Protein AF-0000000080323768 (afdb_homodimer)

Sequence (1724 aa):
MTQKLRVTGQRESIFNNEVVSRFELYNSLFLTLPFYKIKDTGTLLPLFIKHCEDGVKNLKTPAEIIKTFFDRYTQTTDPKDIIDLLFRFIQYIERQVVLFDAVEDASFTKLNTTEDHSSLISMLKKSEFNAELHEKIEQLIKDFSLRLVLTAHPTQFYPGSVLSIINDLTSAIKINDIVTINQLLQQLGKTPFFNKKSPTPVDEALSLSWYLENVFYFAAAKIQSEIDSSLEEFNIPSKKAIELGFWPGGDRDGNPNVHAQDTIQVSKMLRQILFRCYYRDFRKLKRRITFRGVEETVYKVQDVLYKNAFDTNIEPENISAFLIENLNQIKNTLIEFHDGLFADLVDDLLRKIELFGSHFASLDIRQDSRVLRDVHAYCRQFKPIISLFPEDYDELSEEEKIQQLSFKTAKVNYSGDADPLTQDTLQTIAEIRQIQQQNGELACHRYIISNCQQASDVLQLMELFLWNGWDEKQLSIDFVPLFETVNDLAGASQIMERLYTHPFYRKHLESRGNKQDIMLGFSDSTKDGGYLMANWSIFNAKVALTATSVAHNIQLAFFDGRGGPPSRGGGKTHRFYASMGKEIANKNIQLTIQGQTISSQYGSVDSAEFNIEQLINAGISSGLKERHNILLDSPHKDILNVMAEDSFNAFVALRKHPLFLNYLERFSPLSLLSKITISSRPVKRSSGEKLRLEDLRAISFVTAWGQLKQNIPGFYGIGTALKNQEASGNWEKIRQTYQESGYFKTIIDNGMMSMSKTDFSITAHFANDPEFGDFWKMLRDEYERSKEMLLKLAGHTTLMENYPVEKRSIAVREKIVLPLVLIQHFALEKLQQQLTDQEHQSYEKLAIRTVYGIVNAGRNSAMTQKLRVTGQRESIFNNEVVSRFELYNSLFLTLPFYKIKDTGTLLPLFIKHCEDGVKNLKTPAEIIKTFFDRYTQTTDPKDIIDLLFRFIQYIERQVVLFDAVEDASFTKLNTTEDHSSLISMLKKSEFNAELHEKIEQLIKDFSLRLVLTAHPTQFYPGSVLSIINDLTSAIKINDIVTINQLLQQLGKTPFFNKKSPTPVDEALSLSWYLENVFYFAAAKIQSEIDSSLEEFNIPSKKAIELGFWPGGDRDGNPNVHAQDTIQVSKMLRQILFRCYYRDFRKLKRRITFRGVEETVYKVQDVLYKNAFDTNIEPENISAFLIENLNQIKNTLIEFHDGLFADLVDDLLRKIELFGSHFASLDIRQDSRVLRDVHAYCRQFKPIISLFPEDYDELSEEEKIQQLSFKTAKVNYSGDADPLTQDTLQTIAEIRQIQQQNGELACHRYIISNCQQASDVLQLMELFLWNGWDEKQLSIDFVPLFETVNDLAGASQIMERLYTHPFYRKHLESRGNKQDIMLGFSDSTKDGGYLMANWSIFNAKVALTATSVAHNIQLAFFDGRGGPPSRGGGKTHRFYASMGKEIANKNIQLTIQGQTISSQYGSVDSAEFNIEQLINAGISSGLKERHNILLDSPHKDILNVMAEDSFNAFVALRKHPLFLNYLERFSPLSLLSKITISSRPVKRSSGEKLRLEDLRAISFVTAWGQLKQNIPGFYGIGTALKNQEASGNWEKIRQTYQESGYFKTIIDNGMMSMSKTDFSITAHFANDPEFGDFWKMLRDEYERSKEMLLKLAGHTTLMENYPVEKRSIAVREKIVLPLVLIQHFALEKLQQQLTDQEHQSYEKLAIRTVYGIVNAGRNSA

Structure (mmCIF, N/CA/C/O backbone):
data_AF-0000000080323768-model_v1
#
loop_
_entity.id
_entity.type
_entity.pdbx_description
1 polymer 'Phosphoenolpyruvate carboxylase'
#
loop_
_atom_site.group_PDB
_atom_site.id
_atom_site.type_symbol
_atom_site.label_atom_id
_atom_site.label_alt_id
_atom_site.label_comp_id
_atom_site.label_asym_id
_atom_site.label_entity_id
_atom_site.label_seq_id
_atom_site.pdbx_PDB_ins_code
_atom_site.Cartn_x
_atom_site.Cartn_y
_atom_site.Cartn_z
_atom_site.occupancy
_atom_site.B_iso_or_equiv
_atom_site.auth_seq_id
_atom_site.auth_comp_id
_atom_site.auth_asym_id
_atom_site.auth_atom_id
_atom_site.pdbx_PDB_model_num
ATOM 1 N N . MET A 1 1 ? -2.48 18.891 48.938 1 35.31 1 MET A N 1
ATOM 2 C CA . MET A 1 1 ? -1.128 19.312 48.562 1 35.31 1 MET A CA 1
ATOM 3 C C . MET A 1 1 ? -0.225 18.094 48.375 1 35.31 1 MET A C 1
ATOM 5 O O . MET A 1 1 ? 0.538 18.047 47.406 1 35.31 1 MET A O 1
ATOM 9 N N . THR A 1 2 ? -0.483 17.188 49.281 1 42.91 2 THR A N 1
ATOM 10 C CA . THR A 1 2 ? 0.407 16.031 49.344 1 42.91 2 THR A CA 1
ATOM 11 C C . THR A 1 2 ? 0.094 15.078 48.188 1 42.91 2 THR A C 1
ATOM 13 O O . THR A 1 2 ? 1.005 14.523 47.562 1 42.91 2 THR A O 1
ATOM 16 N N . GLN A 1 3 ? -1.241 14.969 48.031 1 42.19 3 GLN A N 1
ATOM 17 C CA . GLN A 1 3 ? -1.596 14.016 46.969 1 42.19 3 GLN A CA 1
ATOM 18 C C . GLN A 1 3 ? -1.228 14.547 45.594 1 42.19 3 GLN A C 1
ATOM 20 O O . GLN A 1 3 ? -0.751 13.789 44.75 1 42.19 3 GLN A O 1
ATOM 25 N N . LYS A 1 4 ? -1.303 15.766 45.406 1 47.12 4 LYS A N 1
ATOM 26 C CA . LYS A 1 4 ? -0.96 16.453 44.188 1 47.12 4 LYS A CA 1
ATOM 27 C C . LYS A 1 4 ? 0.548 16.438 43.938 1 47.12 4 LYS A C 1
ATOM 29 O O . LYS A 1 4 ? 1.003 16.312 42.812 1 47.12 4 LYS A O 1
ATOM 34 N N . LEU A 1 5 ? 1.156 16.516 45.031 1 45.16 5 LEU A N 1
ATOM 35 C CA . LEU A 1 5 ? 2.613 16.484 44.969 1 45.16 5 LEU A CA 1
ATOM 36 C C . LEU A 1 5 ? 3.109 15.102 44.562 1 45.16 5 LEU A C 1
ATOM 38 O O . LEU A 1 5 ? 4.105 14.984 43.844 1 45.16 5 LEU A O 1
ATOM 42 N N . ARG A 1 6 ? 2.398 14.125 45.125 1 49.22 6 ARG A N 1
ATOM 43 C CA . ARG A 1 6 ? 2.766 12.75 44.812 1 49.22 6 ARG A CA 1
ATOM 44 C C . ARG A 1 6 ? 2.506 12.43 43.344 1 49.22 6 ARG A C 1
ATOM 46 O O . ARG A 1 6 ? 3.324 11.781 42.688 1 49.22 6 ARG A O 1
ATOM 53 N N . VAL A 1 7 ? 1.399 12.922 42.844 1 54.91 7 VAL A N 1
ATOM 54 C CA . VAL A 1 7 ? 1.046 12.664 41.438 1 54.91 7 VAL A CA 1
ATOM 55 C C . VAL A 1 7 ? 2.02 13.391 40.531 1 54.91 7 VAL A C 1
ATOM 57 O O . VAL A 1 7 ? 2.455 12.836 39.5 1 54.91 7 VAL A O 1
ATOM 60 N N . THR A 1 8 ? 2.402 14.477 40.969 1 61 8 THR A N 1
ATOM 61 C CA . THR A 1 8 ? 3.359 15.266 40.219 1 61 8 THR A CA 1
ATOM 62 C C . THR A 1 8 ? 4.727 14.594 40.188 1 61 8 THR A C 1
ATOM 64 O O . THR A 1 8 ? 5.406 14.586 39.156 1 61 8 THR A O 1
ATOM 67 N N . GLY A 1 9 ? 5.008 14.039 41.281 1 66.75 9 GLY A N 1
ATOM 68 C CA . GLY A 1 9 ? 6.277 13.344 41.375 1 66.75 9 GLY A CA 1
ATOM 69 C C . GLY A 1 9 ? 6.336 12.078 40.562 1 66.75 9 GLY A C 1
ATOM 70 O O . GLY A 1 9 ? 7.359 11.789 39.938 1 66.75 9 GLY A O 1
ATOM 71 N N . GLN A 1 10 ? 5.199 11.445 40.531 1 75.56 10 GLN A N 1
ATOM 72 C CA . GLN A 1 10 ? 5.133 10.203 39.75 1 75.56 10 GLN A CA 1
ATOM 73 C C . GLN A 1 10 ? 5.23 10.484 38.25 1 75.56 10 GLN A C 1
ATOM 75 O O . GLN A 1 10 ? 5.902 9.75 37.531 1 75.56 10 GLN A O 1
ATOM 80 N N . ARG A 1 11 ? 4.602 11.539 37.781 1 80.31 11 ARG A N 1
ATOM 81 C CA . ARG A 1 11 ? 4.648 11.891 36.375 1 80.31 11 ARG A CA 1
ATOM 82 C C . ARG A 1 11 ? 6.051 12.336 35.969 1 80.31 11 ARG A C 1
ATOM 84 O O . ARG A 1 11 ? 6.508 12.039 34.875 1 80.31 11 ARG A O 1
ATOM 91 N N . GLU A 1 12 ? 6.629 13.039 36.875 1 84.56 12 GLU A N 1
ATOM 92 C CA . GLU A 1 12 ? 7.996 13.477 36.594 1 84.56 12 GLU A CA 1
ATOM 93 C C . GLU A 1 12 ? 8.953 12.289 36.5 1 84.56 12 GLU A C 1
ATOM 95 O O . GLU A 1 12 ? 9.875 12.289 35.688 1 84.56 12 GLU A O 1
ATOM 100 N N . SER A 1 13 ? 8.664 11.352 37.344 1 84 13 SER A N 1
ATOM 101 C CA . SER A 1 13 ? 9.5 10.164 37.312 1 84 13 SER A CA 1
ATOM 102 C C . SER A 1 13 ? 9.312 9.375 36.031 1 84 13 SER A C 1
ATOM 104 O O . SER A 1 13 ? 10.281 8.867 35.469 1 84 13 SER A O 1
ATOM 106 N N . ILE A 1 14 ? 8.125 9.289 35.625 1 84.56 14 ILE A N 1
ATOM 107 C CA . ILE A 1 14 ? 7.84 8.594 34.375 1 84.56 14 ILE A CA 1
ATOM 108 C C . ILE A 1 14 ? 8.508 9.328 33.219 1 84.56 14 ILE A C 1
ATOM 110 O O . ILE A 1 14 ? 9.094 8.703 32.344 1 84.56 14 ILE A O 1
ATOM 114 N N . PHE A 1 15 ? 8.461 10.586 33.25 1 88.81 15 PHE A N 1
ATOM 115 C CA . PHE A 1 15 ? 9.094 11.391 32.219 1 88.81 15 PHE A CA 1
ATOM 116 C C . PHE A 1 15 ? 10.602 11.18 32.188 1 88.81 15 PHE A C 1
ATOM 118 O O . PHE A 1 15 ? 11.211 11.039 31.141 1 88.81 15 PHE A O 1
ATOM 125 N N . ASN A 1 16 ? 11.148 11.125 33.344 1 88.5 16 ASN A N 1
ATOM 126 C CA . ASN A 1 16 ? 12.594 10.938 33.438 1 88.5 16 ASN A CA 1
ATOM 127 C C . ASN A 1 16 ? 13.016 9.57 32.906 1 88.5 16 ASN A C 1
ATOM 129 O O . ASN A 1 16 ? 14.008 9.453 32.188 1 88.5 16 ASN A O 1
ATOM 133 N N . ASN A 1 17 ? 12.227 8.648 33.188 1 86 17 ASN A N 1
ATOM 134 C CA . ASN A 1 17 ? 12.57 7.289 32.781 1 86 17 ASN A CA 1
ATOM 135 C C . ASN A 1 17 ? 12.242 7.043 31.312 1 86 17 ASN A C 1
ATOM 137 O O . ASN A 1 17 ? 13.031 6.445 30.578 1 86 17 ASN A O 1
ATOM 141 N N . GLU A 1 18 ? 11.125 7.551 30.938 1 87.81 18 GLU A N 1
ATOM 142 C CA . GLU A 1 18 ? 10.609 7.195 29.625 1 87.81 18 GLU A CA 1
ATOM 143 C C . GLU A 1 18 ? 11.133 8.148 28.547 1 87.81 18 GLU A C 1
ATOM 145 O O . GLU A 1 18 ? 11.172 7.801 27.375 1 87.81 18 GLU A O 1
ATOM 150 N N . VAL A 1 19 ? 11.578 9.289 28.953 1 90.5 19 VAL A N 1
ATOM 151 C CA . VAL A 1 19 ? 11.969 10.266 27.938 1 90.5 19 VAL A CA 1
ATOM 152 C C . VAL A 1 19 ? 13.438 10.633 28.109 1 90.5 19 VAL A C 1
ATOM 154 O O . VAL A 1 19 ? 14.258 10.359 27.234 1 90.5 19 VAL A O 1
ATOM 157 N N . VAL A 1 20 ? 13.82 11.109 29.297 1 90.75 20 VAL A N 1
ATOM 158 C CA . VAL A 1 20 ? 15.164 11.641 29.5 1 90.75 20 VAL A CA 1
ATOM 159 C C . VAL A 1 20 ? 16.188 10.508 29.406 1 90.75 20 VAL A C 1
ATOM 161 O O . VAL A 1 20 ? 17.156 10.602 28.656 1 90.75 20 VAL A O 1
ATOM 164 N N . SER A 1 21 ? 15.922 9.445 30.047 1 88.94 21 SER A N 1
ATOM 165 C CA . SER A 1 21 ? 16.859 8.328 30.047 1 88.94 21 SER A CA 1
ATOM 166 C C . SER A 1 21 ? 16.969 7.699 28.656 1 88.94 21 SER A C 1
ATOM 168 O O . SER A 1 21 ? 18.062 7.359 28.203 1 88.94 21 SER A O 1
ATOM 170 N N . ARG A 1 22 ? 15.883 7.48 28.094 1 90.62 22 ARG A N 1
ATOM 171 C CA . ARG A 1 22 ? 15.891 6.895 26.75 1 90.62 22 ARG A CA 1
ATOM 172 C C . ARG A 1 22 ? 16.578 7.816 25.75 1 90.62 22 ARG A C 1
ATOM 174 O O . ARG A 1 22 ? 17.297 7.352 24.875 1 90.62 22 ARG A O 1
ATOM 181 N N . PHE A 1 23 ? 16.328 9.109 25.922 1 92.06 23 PHE A N 1
ATOM 182 C CA . PHE A 1 23 ? 17 10.07 25.062 1 92.06 23 PHE A CA 1
ATOM 183 C C . PHE A 1 23 ? 18.516 9.992 25.234 1 92.06 23 PHE A C 1
ATOM 185 O O . PHE A 1 23 ? 19.25 9.969 24.25 1 92.06 23 PHE A O 1
ATOM 192 N N . GLU A 1 24 ? 18.953 9.93 26.438 1 90.38 24 GLU A N 1
ATOM 193 C CA . GLU A 1 24 ? 20.391 9.875 26.703 1 90.38 24 GLU A CA 1
ATOM 194 C C . GLU A 1 24 ? 21 8.609 26.109 1 90.38 24 GLU A C 1
ATOM 196 O O . GLU A 1 24 ? 22.109 8.656 25.562 1 90.38 24 GLU A O 1
ATOM 201 N N . LEU A 1 25 ? 20.266 7.574 26.172 1 88.25 25 LEU A N 1
ATOM 202 C CA . LEU A 1 25 ? 20.75 6.309 25.625 1 88.25 25 LEU A CA 1
ATOM 203 C C . LEU A 1 25 ? 20.906 6.395 24.109 1 88.25 25 LEU A C 1
ATOM 205 O O . LEU A 1 25 ? 21.969 6.07 23.562 1 88.25 25 LEU A O 1
ATOM 209 N N . TYR A 1 26 ? 19.859 6.812 23.453 1 89.56 26 TYR A N 1
ATOM 210 C CA . TYR A 1 26 ? 19.891 6.852 22 1 89.56 26 TYR A CA 1
ATOM 211 C C . TYR A 1 26 ? 20.781 7.973 21.5 1 89.56 26 TYR A C 1
ATOM 213 O O . TYR A 1 26 ? 21.375 7.875 20.422 1 89.56 26 TYR A O 1
ATOM 221 N N . ASN A 1 27 ? 20.891 9.047 22.328 1 89.25 27 ASN A N 1
ATOM 222 C CA . ASN A 1 27 ? 21.797 10.133 21.984 1 89.25 27 ASN A CA 1
ATOM 223 C C . ASN A 1 27 ? 23.25 9.664 21.984 1 89.25 27 ASN A C 1
ATOM 225 O O . ASN A 1 27 ? 24.047 10.109 21.172 1 89.25 27 ASN A O 1
ATOM 229 N N . SER A 1 28 ? 23.562 8.828 22.859 1 85.38 28 SER A N 1
ATOM 230 C CA . SER A 1 28 ? 24.906 8.258 22.906 1 85.38 28 SER A CA 1
ATOM 231 C C . SER A 1 28 ? 25.203 7.438 21.656 1 85.38 28 SER A C 1
ATOM 233 O O . SER A 1 28 ? 26.312 7.484 21.141 1 85.38 28 SER A O 1
ATOM 235 N N . LEU A 1 29 ? 24.234 6.77 21.281 1 81.31 29 LEU A N 1
ATOM 236 C CA . LEU A 1 29 ? 24.375 5.988 20.062 1 81.31 29 LEU A CA 1
ATOM 237 C C . LEU A 1 29 ? 24.562 6.902 18.859 1 81.31 29 LEU A C 1
ATOM 239 O O . LEU A 1 29 ? 25.406 6.621 17.984 1 81.31 29 LEU A O 1
ATOM 243 N N . PHE A 1 30 ? 23.906 7.977 18.906 1 82 30 PHE A N 1
ATOM 244 C CA . PHE A 1 30 ? 23.953 8.914 17.781 1 82 30 PHE A CA 1
ATOM 245 C C . PHE A 1 30 ? 25.312 9.602 17.703 1 82 30 PHE A C 1
ATOM 247 O O . PHE A 1 30 ? 25.828 9.805 16.609 1 82 30 PHE A O 1
ATOM 254 N N . LEU A 1 31 ? 25.875 9.875 18.766 1 81.12 31 LEU A N 1
ATOM 255 C CA . LEU A 1 31 ? 27.125 10.625 18.828 1 81.12 31 LEU A CA 1
ATOM 256 C C . LEU A 1 31 ? 28.297 9.758 18.359 1 81.12 31 LEU A C 1
ATOM 258 O O . LEU A 1 31 ? 29.344 10.281 18.016 1 81.12 31 LEU A O 1
ATOM 262 N N . THR A 1 32 ? 28 8.461 18.266 1 75.75 32 THR A N 1
ATOM 263 C CA . THR A 1 32 ? 29.062 7.559 17.859 1 75.75 32 THR A CA 1
ATOM 264 C C . THR A 1 32 ? 29.016 7.324 16.344 1 75.75 32 THR A C 1
ATOM 266 O O . THR A 1 32 ? 29.906 6.68 15.781 1 75.75 32 THR A O 1
ATOM 269 N N . LEU A 1 33 ? 28.031 7.875 15.719 1 70.75 33 LEU A N 1
ATOM 270 C CA . LEU A 1 33 ? 27.859 7.602 14.297 1 70.75 33 LEU A CA 1
ATOM 271 C C . LEU A 1 33 ? 28.828 8.43 13.461 1 70.75 33 LEU A C 1
ATOM 273 O O . LEU A 1 33 ? 29.047 9.609 13.75 1 70.75 33 LEU A O 1
ATOM 277 N N . PRO A 1 34 ? 29.438 7.695 12.539 1 63.38 34 PRO A N 1
ATOM 278 C CA . PRO A 1 34 ? 30.484 8.359 11.75 1 63.38 34 PRO A CA 1
ATOM 279 C C . PRO A 1 34 ? 29.922 9.234 10.633 1 63.38 34 PRO A C 1
ATOM 281 O O . PRO A 1 34 ? 29.906 8.82 9.469 1 63.38 34 PRO A O 1
ATOM 284 N N . PHE A 1 35 ? 29.156 10.195 10.945 1 57.56 35 PHE A N 1
ATOM 285 C CA . PHE A 1 35 ? 28.5 10.891 9.844 1 57.56 35 PHE A CA 1
ATOM 286 C C . PHE A 1 35 ? 29.531 11.664 9.016 1 57.56 35 PHE A C 1
ATOM 288 O O . PHE A 1 35 ? 29.438 11.711 7.789 1 57.56 35 PHE A O 1
ATOM 295 N N . TYR A 1 36 ? 30.172 12.602 9.656 1 54.88 36 TYR A N 1
ATOM 296 C CA . TYR A 1 36 ? 31.094 13.477 8.938 1 54.88 36 TYR A CA 1
ATOM 297 C C . TYR A 1 36 ? 32.531 13.055 9.195 1 54.88 36 TYR A C 1
ATOM 299 O O . TYR A 1 36 ? 32.812 12.352 10.164 1 54.88 36 TYR A O 1
ATOM 307 N N . LYS A 1 37 ? 33.281 13.18 8.125 1 49.38 37 LYS A N 1
ATOM 308 C CA . LYS A 1 37 ? 34.719 12.875 8.102 1 49.38 37 LYS A CA 1
ATOM 309 C C . LYS A 1 37 ? 35.344 13.172 9.453 1 49.38 37 LYS A C 1
ATOM 311 O O . LYS A 1 37 ? 36.5 12.82 9.68 1 49.38 37 LYS A O 1
ATOM 316 N N . ILE A 1 38 ? 34.812 14.125 10.086 1 46.31 38 ILE A N 1
ATOM 317 C CA . ILE A 1 38 ? 35.625 14.5 11.234 1 46.31 38 ILE A CA 1
ATOM 318 C C . ILE A 1 38 ? 35.219 13.672 12.453 1 46.31 38 ILE A C 1
ATOM 320 O O . ILE A 1 38 ? 34.125 13.828 12.977 1 46.31 38 ILE A O 1
ATOM 324 N N . LYS A 1 39 ? 35.781 12.625 12.812 1 53.78 39 LYS A N 1
ATOM 325 C CA . LYS A 1 39 ? 35.75 11.594 13.844 1 53.78 39 LYS A CA 1
ATOM 326 C C . LYS A 1 39 ? 35.469 12.195 15.219 1 53.78 39 LYS A C 1
ATOM 328 O O . LYS A 1 39 ? 34.844 11.562 16.062 1 53.78 39 LYS A O 1
ATOM 333 N N . ASP A 1 40 ? 35.625 13.602 15.43 1 68.31 40 ASP A N 1
ATOM 334 C CA . ASP A 1 40 ? 35.719 14.023 16.828 1 68.31 40 ASP A CA 1
ATOM 335 C C . ASP A 1 40 ? 34.531 14.914 17.203 1 68.31 40 ASP A C 1
ATOM 337 O O . ASP A 1 40 ? 34.469 15.422 18.328 1 68.31 40 ASP A O 1
ATOM 341 N N . THR A 1 41 ? 33.469 15.047 16.266 1 77 41 THR A N 1
ATOM 342 C CA . THR A 1 41 ? 32.406 15.961 16.609 1 77 41 THR A CA 1
ATOM 343 C C . THR A 1 41 ? 31.531 15.375 17.719 1 77 41 THR A C 1
ATOM 345 O O . THR A 1 41 ? 31.094 16.094 18.625 1 77 41 THR A O 1
ATOM 348 N N . GLY A 1 42 ? 31.359 14.172 17.688 1 78.62 42 GLY A N 1
ATOM 349 C CA . GLY A 1 42 ? 30.547 13.516 18.688 1 78.62 42 GLY A CA 1
ATOM 350 C C . GLY A 1 42 ? 31.141 13.586 20.078 1 78.62 42 GLY A C 1
ATOM 351 O O . GLY A 1 42 ? 30.422 13.609 21.078 1 78.62 42 GLY A O 1
ATOM 352 N N . THR A 1 43 ? 32.438 13.727 20.062 1 81.19 43 THR A N 1
ATOM 353 C CA . THR A 1 43 ? 33.125 13.797 21.344 1 81.19 43 THR A CA 1
ATOM 354 C C . THR A 1 43 ? 33.25 15.242 21.812 1 81.19 43 THR A C 1
ATOM 356 O O . THR A 1 43 ? 33.188 15.523 23 1 81.19 43 THR A O 1
ATOM 359 N N . LEU A 1 44 ? 33.312 16.094 20.875 1 87.88 44 LEU A N 1
ATOM 360 C CA . LEU A 1 44 ? 33.531 17.5 21.203 1 87.88 44 LEU A CA 1
ATOM 361 C C . LEU A 1 44 ? 32.25 18.188 21.578 1 87.88 44 LEU A C 1
ATOM 363 O O . LEU A 1 44 ? 32.25 19.156 22.344 1 87.88 44 LEU A O 1
ATOM 367 N N . LEU A 1 45 ? 31.156 17.719 21.094 1 90 45 LEU A N 1
ATOM 368 C CA . LEU A 1 45 ? 29.891 18.406 21.297 1 90 45 LEU A CA 1
ATOM 369 C C . LEU A 1 45 ? 29.484 18.391 22.766 1 90 45 LEU A C 1
ATOM 371 O O . LEU A 1 45 ? 29.109 19.422 23.312 1 90 45 LEU A O 1
ATOM 375 N N . PRO A 1 46 ? 29.609 17.219 23.453 1 88.5 46 PRO A N 1
ATOM 376 C CA . PRO A 1 46 ? 29.281 17.219 24.875 1 88.5 46 PRO A CA 1
ATOM 377 C C . PRO A 1 46 ? 30.172 18.172 25.688 1 88.5 46 PRO A C 1
ATOM 379 O O . PRO A 1 46 ? 29.703 18.812 26.625 1 88.5 46 PRO A O 1
ATOM 382 N N . LEU A 1 47 ? 31.391 18.266 25.25 1 91.25 47 LEU A N 1
ATOM 383 C CA . LEU A 1 47 ? 32.312 19.188 25.906 1 91.25 47 LEU A CA 1
ATOM 384 C C . LEU A 1 47 ? 31.938 20.625 25.625 1 91.25 47 LEU A C 1
ATOM 386 O O . LEU A 1 47 ? 32.031 21.484 26.516 1 91.25 47 LEU A O 1
ATOM 390 N N . PHE A 1 48 ? 31.562 20.844 24.469 1 93.75 48 PHE A N 1
ATOM 391 C CA . PHE A 1 48 ? 31.141 22.188 24.078 1 93.75 48 PHE A CA 1
ATOM 392 C C . PHE A 1 48 ? 29.891 22.609 24.859 1 93.75 48 PHE A C 1
ATOM 394 O O . PHE A 1 48 ? 29.797 23.75 25.312 1 93.75 48 PHE A O 1
ATOM 401 N N . ILE A 1 49 ? 28.984 21.75 25.031 1 93.5 49 ILE A N 1
ATOM 402 C CA . ILE A 1 49 ? 27.75 22.031 25.766 1 93.5 49 ILE A CA 1
ATOM 403 C C . ILE A 1 49 ? 28.078 22.391 27.203 1 93.5 49 ILE A C 1
ATOM 405 O O . ILE A 1 49 ? 27.547 23.375 27.734 1 93.5 49 ILE A O 1
ATOM 409 N N . LYS A 1 50 ? 28.938 21.609 27.781 1 92.69 50 LYS A N 1
ATOM 410 C CA . LYS A 1 50 ? 29.344 21.891 29.156 1 92.69 50 LYS A CA 1
ATOM 411 C C . LYS A 1 50 ? 30.078 23.219 29.266 1 92.69 50 LYS A C 1
ATOM 413 O O . LYS A 1 50 ? 29.859 23.984 30.203 1 92.69 50 LYS A O 1
ATOM 418 N N . HIS A 1 51 ? 30.891 23.469 28.312 1 94.69 51 HIS A N 1
ATOM 419 C CA . HIS A 1 51 ? 31.625 24.719 28.281 1 94.69 51 HIS A CA 1
ATOM 420 C C . HIS A 1 51 ? 30.672 25.906 28.141 1 94.69 51 HIS A C 1
ATOM 422 O O . HIS A 1 51 ? 30.891 26.953 28.75 1 94.69 51 HIS A O 1
ATOM 428 N N . CYS A 1 52 ? 29.672 25.734 27.359 1 95.56 52 CYS A N 1
ATOM 429 C CA . CYS A 1 52 ? 28.672 26.781 27.172 1 95.56 52 CYS A CA 1
ATOM 430 C C . CYS A 1 52 ? 27.922 27.031 28.484 1 95.56 52 CYS A C 1
ATOM 432 O O . CYS A 1 52 ? 27.719 28.188 28.859 1 95.56 52 CYS A O 1
ATOM 434 N N . GLU A 1 53 ? 27.594 26 29.156 1 93.81 53 GLU A N 1
ATOM 435 C CA . GLU A 1 53 ? 26.875 26.125 30.422 1 93.81 53 GLU A CA 1
ATOM 436 C C . GLU A 1 53 ? 27.703 26.875 31.453 1 93.81 53 GLU A C 1
ATOM 438 O O . GLU A 1 53 ? 27.219 27.797 32.125 1 93.81 53 GLU A O 1
ATOM 443 N N . ASP A 1 54 ? 28.922 26.516 31.516 1 93.56 54 ASP A N 1
ATOM 444 C CA . ASP A 1 54 ? 29.828 27.156 32.469 1 93.56 54 ASP A CA 1
ATOM 445 C C . ASP A 1 54 ? 30.078 28.609 32.094 1 93.56 54 ASP A C 1
ATOM 447 O O . ASP A 1 54 ? 30.172 29.469 32.969 1 93.56 54 ASP A O 1
ATOM 451 N N . GLY A 1 55 ? 30.234 28.797 30.875 1 93.69 55 GLY A N 1
ATOM 452 C CA . GLY A 1 55 ? 30.469 30.156 30.406 1 93.69 55 GLY A CA 1
ATOM 453 C C . GLY A 1 55 ? 29.312 31.094 30.719 1 93.69 55 GLY A C 1
ATOM 454 O O . GLY A 1 55 ? 29.547 32.25 31.125 1 93.69 55 GLY A O 1
ATOM 455 N N . VAL A 1 56 ? 28.141 30.656 30.5 1 92.94 56 VAL A N 1
ATOM 456 C CA . VAL A 1 56 ? 26.953 31.469 30.75 1 92.94 56 VAL A CA 1
ATOM 457 C C . VAL A 1 56 ? 26.812 31.719 32.25 1 92.94 56 VAL A C 1
ATOM 459 O O . VAL A 1 56 ? 26.453 32.812 32.688 1 92.94 56 VAL A O 1
ATOM 462 N N . LYS A 1 57 ? 27.109 30.703 33.031 1 91.25 57 LYS A N 1
ATOM 463 C CA . LYS A 1 57 ? 27.062 30.844 34.469 1 91.25 57 LYS A CA 1
ATOM 464 C C . LYS A 1 57 ? 28.031 31.906 34.969 1 91.25 57 LYS A C 1
ATOM 466 O O . LYS A 1 57 ? 27.75 32.625 35.938 1 91.25 57 LYS A O 1
ATOM 471 N N . ASN A 1 58 ? 29.109 32.031 34.25 1 92 58 ASN A N 1
ATOM 472 C CA . ASN A 1 58 ? 30.156 33 34.625 1 92 58 ASN A CA 1
ATOM 473 C C . ASN A 1 58 ? 29.969 34.312 33.906 1 92 58 ASN A C 1
ATOM 475 O O . ASN A 1 58 ? 30.859 35.156 33.938 1 92 58 ASN A O 1
ATOM 479 N N . LEU A 1 59 ? 28.859 34.5 33.219 1 90.56 59 LEU A N 1
ATOM 480 C CA . LEU A 1 59 ? 28.438 35.719 32.562 1 90.56 59 LEU A CA 1
ATOM 481 C C . LEU A 1 59 ? 29.453 36.156 31.516 1 90.56 59 LEU A C 1
ATOM 483 O O . LEU A 1 59 ? 29.75 37.344 31.391 1 90.56 59 LEU A O 1
ATOM 487 N N . LYS A 1 60 ? 30.031 35.156 30.844 1 91.81 60 LYS A N 1
ATOM 488 C CA . LYS A 1 60 ? 30.922 35.438 29.734 1 91.81 60 LYS A CA 1
ATOM 489 C C . LYS A 1 60 ? 30.156 35.75 28.453 1 91.81 60 LYS A C 1
ATOM 491 O O . LYS A 1 60 ? 29 35.344 28.312 1 91.81 60 LYS A O 1
ATOM 496 N N . THR A 1 61 ? 30.812 36.438 27.562 1 93 61 THR A N 1
ATOM 497 C CA . THR A 1 61 ? 30.172 36.719 26.266 1 93 61 THR A CA 1
ATOM 498 C C . THR A 1 61 ? 30.25 35.5 25.359 1 93 61 THR A C 1
ATOM 500 O O . THR A 1 61 ? 31.141 34.656 25.516 1 93 61 THR A O 1
ATOM 503 N N . PRO A 1 62 ? 29.328 35.375 24.469 1 93.94 62 PRO A N 1
ATOM 504 C CA . PRO A 1 62 ? 29.375 34.281 23.516 1 93.94 62 PRO A CA 1
ATOM 505 C C . PRO A 1 62 ? 30.703 34.188 22.797 1 93.94 62 PRO A C 1
ATOM 507 O O . PRO A 1 62 ? 31.219 33.062 22.594 1 93.94 62 PRO A O 1
ATOM 510 N N . ALA A 1 63 ? 31.25 35.281 22.391 1 92.25 63 ALA A N 1
ATOM 511 C CA . ALA A 1 63 ? 32.531 35.281 21.703 1 92.25 63 ALA A CA 1
ATOM 512 C C . ALA A 1 63 ? 33.656 34.719 22.594 1 92.25 63 ALA A C 1
ATOM 514 O O . ALA A 1 63 ? 34.5 33.938 22.125 1 92.25 63 ALA A O 1
ATOM 515 N N . GLU A 1 64 ? 33.625 35.094 23.828 1 94 64 GLU A N 1
ATOM 516 C CA . GLU A 1 64 ? 34.625 34.594 24.781 1 94 64 GLU A CA 1
ATOM 517 C C . GLU A 1 64 ? 34.469 33.094 25 1 94 64 GLU A C 1
ATOM 519 O O . GLU A 1 64 ? 35.438 32.344 25.062 1 94 64 GLU A O 1
ATOM 524 N N . ILE A 1 65 ? 33.281 32.656 25.125 1 95.19 65 ILE A N 1
ATOM 525 C CA . ILE A 1 65 ? 32.969 31.266 25.359 1 95.19 65 ILE A CA 1
ATOM 526 C C . ILE A 1 65 ? 33.469 30.422 24.188 1 95.19 65 ILE A C 1
ATOM 528 O O . ILE A 1 65 ? 34.156 29.406 24.391 1 95.19 65 ILE A O 1
ATOM 532 N N . ILE A 1 66 ? 33.156 30.844 22.969 1 94.38 66 ILE A N 1
ATOM 533 C CA . ILE A 1 66 ? 33.531 30.094 21.766 1 94.38 66 ILE A CA 1
ATOM 534 C C . ILE A 1 66 ? 35.031 30.141 21.578 1 94.38 66 ILE A C 1
ATOM 536 O O . ILE A 1 66 ? 35.656 29.109 21.297 1 94.38 66 ILE A O 1
ATOM 540 N N . LYS A 1 67 ? 35.625 31.281 21.766 1 92 67 LYS A N 1
ATOM 541 C CA . LYS A 1 67 ? 37.062 31.438 21.609 1 92 67 LYS A CA 1
ATOM 542 C C . LYS A 1 67 ? 37.844 30.578 22.609 1 92 67 LYS A C 1
ATOM 544 O O . LYS A 1 67 ? 38.781 29.891 22.25 1 92 67 LYS A O 1
ATOM 549 N N . THR A 1 68 ? 37.406 30.625 23.844 1 93.5 68 THR A N 1
ATOM 550 C CA . THR A 1 68 ? 38.094 29.875 24.875 1 93.5 68 THR A CA 1
ATOM 551 C C . THR A 1 68 ? 37.969 28.375 24.641 1 93.5 68 THR A C 1
ATOM 553 O O . THR A 1 68 ? 38.875 27.594 24.969 1 93.5 68 THR A O 1
ATOM 556 N N . PHE A 1 69 ? 36.844 27.953 24.156 1 94.56 69 PHE A N 1
ATOM 557 C CA . PHE A 1 69 ? 36.656 26.547 23.844 1 94.56 69 PHE A CA 1
ATOM 558 C C . PHE A 1 69 ? 37.656 26.094 22.781 1 94.56 69 PHE A C 1
ATOM 560 O O . PHE A 1 69 ? 38.281 25.047 22.922 1 94.56 69 PHE A O 1
ATOM 567 N N . PHE A 1 70 ? 37.688 26.844 21.734 1 92.56 70 PHE A N 1
ATOM 568 C CA . PHE A 1 70 ? 38.562 26.453 20.625 1 92.56 70 PHE A CA 1
ATOM 569 C C . PHE A 1 70 ? 40.031 26.531 21.031 1 92.56 70 PHE A C 1
ATOM 571 O O . PHE A 1 70 ? 40.844 25.719 20.578 1 92.56 70 PHE A O 1
ATOM 578 N N . ASP A 1 71 ? 40.375 27.406 21.859 1 90.38 71 ASP A N 1
ATOM 579 C CA . ASP A 1 71 ? 41.75 27.516 22.359 1 90.38 71 ASP A CA 1
ATOM 580 C C . ASP A 1 71 ? 42.125 26.312 23.234 1 90.38 71 ASP A C 1
ATOM 582 O O . ASP A 1 71 ? 43.25 25.812 23.156 1 90.38 71 ASP A O 1
ATOM 586 N N . ARG A 1 72 ? 41.188 25.859 23.875 1 90 72 ARG A N 1
ATOM 587 C CA . ARG A 1 72 ? 41.438 24.828 24.875 1 90 72 ARG A CA 1
ATOM 588 C C . ARG A 1 72 ? 41.375 23.438 24.234 1 90 72 ARG A C 1
ATOM 590 O O . ARG A 1 72 ? 42.156 22.547 24.578 1 90 72 ARG A O 1
ATOM 597 N N . TYR A 1 73 ? 40.438 23.312 23.422 1 87.88 73 TYR A N 1
ATOM 598 C CA . TYR A 1 73 ? 40.125 21.938 23.047 1 87.88 73 TYR A CA 1
ATOM 599 C C . TYR A 1 73 ? 40.531 21.656 21.609 1 87.88 73 TYR A C 1
ATOM 601 O O . TYR A 1 73 ? 40.75 20.5 21.234 1 87.88 73 TYR A O 1
ATOM 609 N N . THR A 1 74 ? 40.594 22.469 20.625 1 82.5 74 THR A N 1
ATOM 610 C CA . THR A 1 74 ? 40.875 22.172 19.219 1 82.5 74 THR A CA 1
ATOM 611 C C . THR A 1 74 ? 42.188 22.766 18.797 1 82.5 74 THR A C 1
ATOM 613 O O . THR A 1 74 ? 42.781 22.344 17.797 1 82.5 74 THR A O 1
ATOM 616 N N . GLN A 1 75 ? 42.812 23.734 19.344 1 75.38 75 GLN A N 1
ATOM 617 C CA . GLN A 1 75 ? 44.094 24.438 19.094 1 75.38 75 GLN A CA 1
ATOM 618 C C . GLN A 1 75 ? 44.094 25.062 17.703 1 75.38 75 GLN A C 1
ATOM 620 O O . GLN A 1 75 ? 45.156 25.188 17.078 1 75.38 75 GLN A O 1
ATOM 625 N N . THR A 1 76 ? 42.938 25.156 17.125 1 77.88 76 THR A N 1
ATOM 626 C CA . THR A 1 76 ? 42.875 25.844 15.844 1 77.88 76 THR A CA 1
ATOM 627 C C . THR A 1 76 ? 42.438 27.297 16.016 1 77.88 76 THR A C 1
ATOM 629 O O . THR A 1 76 ? 41.594 27.594 16.859 1 77.88 76 THR A O 1
ATOM 632 N N . THR A 1 77 ? 43.094 28.156 15.227 1 77.81 77 THR A N 1
ATOM 633 C CA . THR A 1 77 ? 42.719 29.562 15.258 1 77.81 77 THR A CA 1
ATOM 634 C C . THR A 1 77 ? 42.281 30.031 13.883 1 77.81 77 THR A C 1
ATOM 636 O O . THR A 1 77 ? 41.906 31.188 13.703 1 77.81 77 THR A O 1
ATOM 639 N N . ASP A 1 78 ? 42.156 29.109 13.008 1 85.44 78 ASP A N 1
ATOM 640 C CA . ASP A 1 78 ? 41.688 29.469 11.672 1 85.44 78 ASP A CA 1
ATOM 641 C C . ASP A 1 78 ? 40.156 29.672 11.648 1 85.44 78 ASP A C 1
ATOM 643 O O . ASP A 1 78 ? 39.406 28.781 12.047 1 85.44 78 ASP A O 1
ATOM 647 N N . PRO A 1 79 ? 39.781 30.844 11.188 1 86.06 79 PRO A N 1
ATOM 648 C CA . PRO A 1 79 ? 38.344 31.156 11.195 1 86.06 79 PRO A CA 1
ATOM 649 C C . PRO A 1 79 ? 37.5 30.156 10.375 1 86.06 79 PRO A C 1
ATOM 651 O O . PRO A 1 79 ? 36.375 29.844 10.75 1 86.06 79 PRO A O 1
ATOM 654 N N . LYS A 1 80 ? 38.094 29.734 9.32 1 89.12 80 LYS A N 1
ATOM 655 C CA . LYS A 1 80 ? 37.344 28.781 8.484 1 89.12 80 LYS A CA 1
ATOM 656 C C . LYS A 1 80 ? 37.094 27.469 9.227 1 89.12 80 LYS A C 1
ATOM 658 O O . LYS A 1 80 ? 36.031 26.906 9.148 1 89.12 80 LYS A O 1
ATOM 663 N N . ASP A 1 81 ? 38.062 27.031 9.953 1 88.62 81 ASP A N 1
ATOM 664 C CA . ASP A 1 81 ? 37.938 25.781 10.711 1 88.62 81 ASP A CA 1
ATOM 665 C C . ASP A 1 81 ? 36.969 25.938 11.852 1 88.62 81 ASP A C 1
ATOM 667 O O . ASP A 1 81 ? 36.219 24.984 12.18 1 88.62 81 ASP A O 1
ATOM 671 N N . ILE A 1 82 ? 36.969 27.031 12.391 1 90.44 82 ILE A N 1
ATOM 672 C CA . ILE A 1 82 ? 36.062 27.312 13.492 1 90.44 82 ILE A CA 1
ATOM 673 C C . ILE A 1 82 ? 34.625 27.281 12.984 1 90.44 82 ILE A C 1
ATOM 675 O O . ILE A 1 82 ? 33.781 26.625 13.57 1 90.44 82 ILE A O 1
ATOM 679 N N . ILE A 1 83 ? 34.406 27.938 11.875 1 92.94 83 ILE A N 1
ATOM 680 C CA . ILE A 1 83 ? 33.062 28.031 11.289 1 92.94 83 ILE A CA 1
ATOM 681 C C . ILE A 1 83 ? 32.594 26.641 10.875 1 92.94 83 ILE A C 1
ATOM 683 O O . ILE A 1 83 ? 31.438 26.281 11.102 1 92.94 83 ILE A O 1
ATOM 687 N N . ASP A 1 84 ? 33.5 25.922 10.352 1 90.25 84 ASP A N 1
ATOM 688 C CA . ASP A 1 84 ? 33.125 24.578 9.898 1 90.25 84 ASP A CA 1
ATOM 689 C C . ASP A 1 84 ? 32.719 23.703 11.078 1 90.25 84 ASP A C 1
ATOM 691 O O . ASP A 1 84 ? 31.766 22.938 10.984 1 90.25 84 ASP A O 1
ATOM 695 N N . LEU A 1 85 ? 33.438 23.75 12.125 1 90.56 85 LEU A N 1
ATOM 696 C CA . LEU A 1 85 ? 33.125 22.953 13.297 1 90.56 85 LEU A CA 1
ATOM 697 C C . LEU A 1 85 ? 31.812 23.391 13.922 1 90.56 85 LEU A C 1
ATOM 699 O O . LEU A 1 85 ? 31.031 22.562 14.406 1 90.56 85 LEU A O 1
ATOM 703 N N . LEU A 1 86 ? 31.609 24.672 13.961 1 93.81 86 LEU A N 1
ATOM 704 C CA . LEU A 1 86 ? 30.359 25.188 14.5 1 93.81 86 LEU A CA 1
ATOM 705 C C . LEU A 1 86 ? 29.172 24.703 13.672 1 93.81 86 LEU A C 1
ATOM 707 O O . LEU A 1 86 ? 28.109 24.375 14.219 1 93.81 86 LEU A O 1
ATOM 711 N N . PHE A 1 87 ? 29.422 24.656 12.398 1 91.62 87 PHE A N 1
ATOM 712 C CA . PHE A 1 87 ? 28.375 24.141 11.523 1 91.62 87 PHE A CA 1
ATOM 713 C C . PHE A 1 87 ? 28.078 22.672 11.859 1 91.62 87 PHE A C 1
ATOM 715 O O . PHE A 1 87 ? 26.906 22.266 11.859 1 91.62 87 PHE A O 1
ATOM 722 N N . ARG A 1 88 ? 29.016 21.969 12.133 1 90.31 88 ARG A N 1
ATOM 723 C CA . ARG A 1 88 ? 28.828 20.547 12.461 1 90.31 88 ARG A CA 1
ATOM 724 C C . ARG A 1 88 ? 28.109 20.391 13.797 1 90.31 88 ARG A C 1
ATOM 726 O O . ARG A 1 88 ? 27.281 19.5 13.953 1 90.31 88 ARG A O 1
ATOM 733 N N . PHE A 1 89 ? 28.469 21.219 14.703 1 92.19 89 PHE A N 1
ATOM 734 C CA . PHE A 1 89 ? 27.766 21.203 15.977 1 92.19 89 PHE A CA 1
ATOM 735 C C . PHE A 1 89 ? 26.281 21.469 15.781 1 92.19 89 PHE A C 1
ATOM 737 O O . PHE A 1 89 ? 25.438 20.797 16.375 1 92.19 89 PHE A O 1
ATOM 744 N N . ILE A 1 90 ? 26 22.406 14.938 1 92.94 90 ILE A N 1
ATOM 745 C CA . ILE A 1 90 ? 24.609 22.75 14.664 1 92.94 90 ILE A CA 1
ATOM 746 C C . ILE A 1 90 ? 23.891 21.547 14.07 1 92.94 90 ILE A C 1
ATOM 748 O O . ILE A 1 90 ? 22.766 21.219 14.477 1 92.94 90 ILE A O 1
ATOM 752 N N . GLN A 1 91 ? 24.484 20.891 13.227 1 89.19 91 GLN A N 1
ATOM 753 C CA . GLN A 1 91 ? 23.891 19.75 12.555 1 89.19 91 GLN A CA 1
ATOM 754 C C . GLN A 1 91 ? 23.578 18.625 13.555 1 89.19 91 GLN A C 1
ATOM 756 O O . GLN A 1 91 ? 22.531 18 13.484 1 89.19 91 GLN A O 1
ATOM 761 N N . TYR A 1 92 ? 24.469 18.422 14.438 1 90.25 92 TYR A N 1
ATOM 762 C CA . TYR A 1 92 ? 24.266 17.391 15.445 1 90.25 92 TYR A CA 1
ATOM 763 C C . TYR A 1 92 ? 23.141 17.766 16.406 1 90.25 92 TYR A C 1
ATOM 765 O O . TYR A 1 92 ? 22.297 16.922 16.734 1 90.25 92 TYR A O 1
ATOM 773 N N . ILE A 1 93 ? 23.156 18.969 16.781 1 92.44 93 ILE A N 1
ATOM 774 C CA . ILE A 1 93 ? 22.172 19.422 17.75 1 92.44 93 ILE A CA 1
ATOM 775 C C . ILE A 1 93 ? 20.766 19.344 17.156 1 92.44 93 ILE A C 1
ATOM 777 O O . ILE A 1 93 ? 19.812 18.969 17.828 1 92.44 93 ILE A O 1
ATOM 781 N N . GLU A 1 94 ? 20.656 19.75 15.961 1 89.5 94 GLU A N 1
ATOM 782 C CA . GLU A 1 94 ? 19.359 19.672 15.273 1 89.5 94 GLU A CA 1
ATOM 783 C C . GLU A 1 94 ? 18.828 18.234 15.297 1 89.5 94 GLU A C 1
ATOM 785 O O . GLU A 1 94 ? 17.625 18.031 15.484 1 89.5 94 GLU A O 1
ATOM 790 N N . ARG A 1 95 ? 19.656 17.344 15.078 1 91 95 ARG A N 1
ATOM 791 C CA . ARG A 1 95 ? 19.266 15.938 15.07 1 91 95 ARG A CA 1
ATOM 792 C C . ARG A 1 95 ? 18.938 15.453 16.484 1 91 95 ARG A C 1
ATOM 794 O O . ARG A 1 95 ? 18.062 14.602 16.656 1 91 95 ARG A O 1
ATOM 801 N N . GLN A 1 96 ? 19.656 16.016 17.438 1 91.06 96 GLN A N 1
ATOM 802 C CA . GLN A 1 96 ? 19.344 15.695 18.828 1 91.06 96 GLN A CA 1
ATOM 803 C C . GLN A 1 96 ? 17.938 16.156 19.188 1 91.06 96 GLN A C 1
ATOM 805 O O . GLN A 1 96 ? 17.219 15.469 19.922 1 91.06 96 GLN A O 1
ATOM 810 N N . VAL A 1 97 ? 17.578 17.297 18.672 1 89.81 97 VAL A N 1
ATOM 811 C CA . VAL A 1 97 ? 16.234 17.812 18.922 1 89.81 97 VAL A CA 1
ATOM 812 C C . VAL A 1 97 ? 15.203 16.859 18.328 1 89.81 97 VAL A C 1
ATOM 814 O O . VAL A 1 97 ? 14.203 16.547 18.984 1 89.81 97 VAL A O 1
ATOM 817 N N . VAL A 1 98 ? 15.453 16.391 17.172 1 89.19 98 VAL A N 1
ATOM 818 C CA . VAL A 1 98 ? 14.547 15.469 16.484 1 89.19 98 VAL A CA 1
ATOM 819 C C . VAL A 1 98 ? 14.445 14.18 17.297 1 89.19 98 VAL A C 1
ATOM 821 O O . VAL A 1 98 ? 13.352 13.625 17.453 1 89.19 98 VAL A O 1
ATOM 824 N N . LEU A 1 99 ? 15.555 13.703 17.734 1 91.94 99 LEU A N 1
ATOM 825 C CA . LEU A 1 99 ? 15.57 12.492 18.547 1 91.94 99 LEU A CA 1
ATOM 826 C C . LEU A 1 99 ? 14.742 12.68 19.828 1 91.94 99 LEU A C 1
ATOM 828 O O . LEU A 1 99 ? 13.977 11.789 20.203 1 91.94 99 LEU A O 1
ATOM 832 N N . PHE A 1 100 ? 14.945 13.797 20.453 1 90.56 100 PHE A N 1
ATOM 833 C CA . PHE A 1 100 ? 14.195 14.086 21.672 1 90.56 100 PHE A CA 1
ATOM 834 C C . PHE A 1 100 ? 12.695 14.125 21.391 1 90.56 100 PHE A C 1
ATOM 836 O O . PHE A 1 100 ? 11.898 13.594 22.156 1 90.56 100 PHE A O 1
ATOM 843 N N . ASP A 1 101 ? 12.312 14.742 20.328 1 86.88 101 ASP A N 1
ATOM 844 C CA . ASP A 1 101 ? 10.914 14.797 19.922 1 86.88 101 ASP A CA 1
ATOM 845 C C . ASP A 1 101 ? 10.344 13.398 19.719 1 86.88 101 ASP A C 1
ATOM 847 O O . ASP A 1 101 ? 9.234 13.102 20.172 1 86.88 101 ASP A O 1
ATOM 851 N N . ALA A 1 102 ? 11.062 12.602 19.047 1 89.19 102 ALA A N 1
ATOM 852 C CA . ALA A 1 102 ? 10.617 11.25 18.75 1 89.19 102 ALA A CA 1
ATOM 853 C C . ALA A 1 102 ? 10.43 10.438 20.031 1 89.19 102 ALA A C 1
ATOM 855 O O . ALA A 1 102 ? 9.477 9.664 20.156 1 89.19 102 ALA A O 1
ATOM 856 N N . VAL A 1 103 ? 11.352 10.586 20.969 1 90.75 103 VAL A N 1
ATOM 857 C CA . VAL A 1 103 ? 11.281 9.852 22.219 1 90.75 103 VAL A CA 1
ATOM 858 C C . VAL A 1 103 ? 10.07 10.32 23.031 1 90.75 103 VAL A C 1
ATOM 860 O O . VAL A 1 103 ? 9.359 9.508 23.625 1 90.75 103 VAL A O 1
ATOM 863 N N . GLU A 1 104 ? 9.898 11.617 23.047 1 87.12 104 GLU A N 1
ATOM 864 C CA . GLU A 1 104 ? 8.75 12.18 23.766 1 87.12 104 GLU A CA 1
ATOM 865 C C . GLU A 1 104 ? 7.438 11.711 23.141 1 87.12 104 GLU A C 1
ATOM 867 O O . GLU A 1 104 ? 6.492 11.367 23.859 1 87.12 104 GLU A O 1
ATOM 872 N N . ASP A 1 105 ? 7.402 11.703 21.891 1 85.12 105 ASP A N 1
ATOM 873 C CA . ASP A 1 105 ? 6.203 11.266 21.188 1 85.12 105 ASP A CA 1
ATOM 874 C C . ASP A 1 105 ? 5.93 9.781 21.438 1 85.12 105 ASP A C 1
ATOM 876 O O . ASP A 1 105 ? 4.773 9.375 21.547 1 85.12 105 ASP A O 1
ATOM 880 N N . ALA A 1 106 ? 6.945 8.984 21.438 1 88.75 106 ALA A N 1
ATOM 881 C CA . ALA A 1 106 ? 6.805 7.547 21.672 1 88.75 106 ALA A CA 1
ATOM 882 C C . ALA A 1 106 ? 6.254 7.266 23.062 1 88.75 106 ALA A C 1
ATOM 884 O O . ALA A 1 106 ? 5.59 6.246 23.281 1 88.75 106 ALA A O 1
ATOM 885 N N . SER A 1 107 ? 6.473 8.18 23.953 1 87 107 SER A N 1
ATOM 886 C CA . SER A 1 107 ? 6.066 7.988 25.344 1 87 107 SER A CA 1
ATOM 887 C C . SER A 1 107 ? 4.777 8.742 25.656 1 87 107 SER A C 1
ATOM 889 O O . SER A 1 107 ? 4.379 8.859 26.812 1 87 107 SER A O 1
ATOM 891 N N . PHE A 1 108 ? 4.168 9.289 24.734 1 84.44 108 PHE A N 1
ATOM 892 C CA . PHE A 1 108 ? 3.029 10.18 24.906 1 84.44 108 PHE A CA 1
ATOM 893 C C . PHE A 1 108 ? 1.902 9.477 25.656 1 84.44 108 PHE A C 1
ATOM 895 O O . PHE A 1 108 ? 1.341 10.031 26.609 1 84.44 108 PHE A O 1
ATOM 902 N N . THR A 1 109 ? 1.607 8.266 25.281 1 79.62 109 THR A N 1
ATOM 903 C CA . THR A 1 109 ? 0.489 7.535 25.859 1 79.62 109 THR A CA 1
ATOM 904 C C . THR A 1 109 ? 0.792 7.16 27.312 1 79.62 109 THR A C 1
ATOM 906 O O . THR A 1 109 ? -0.117 7.078 28.141 1 79.62 109 THR A O 1
ATOM 909 N N . LYS A 1 110 ? 2.023 6.945 27.578 1 80 110 LYS A N 1
ATOM 910 C CA . LYS A 1 110 ? 2.418 6.609 28.938 1 80 110 LYS A CA 1
ATOM 911 C C . LYS A 1 110 ? 2.367 7.836 29.844 1 80 110 LYS A C 1
ATOM 913 O O . LYS A 1 110 ? 2.154 7.715 31.047 1 80 110 LYS A O 1
ATOM 918 N N . LEU A 1 111 ? 2.574 8.969 29.234 1 77.88 111 LEU A N 1
ATOM 919 C CA . LEU A 1 111 ? 2.645 10.203 30 1 77.88 111 LEU A CA 1
ATOM 920 C C . LEU A 1 111 ? 1.259 10.82 30.172 1 77.88 111 LEU A C 1
ATOM 922 O O . LEU A 1 111 ? 1.012 11.547 31.141 1 77.88 111 LEU A O 1
ATOM 926 N N . ASN A 1 112 ? 0.433 10.609 29.188 1 72.5 112 ASN A N 1
ATOM 927 C CA . ASN A 1 112 ? -0.879 11.242 29.219 1 72.5 112 ASN A CA 1
ATOM 928 C C . ASN A 1 112 ? -1.992 10.227 29.453 1 72.5 112 ASN A C 1
ATOM 930 O O . ASN A 1 112 ? -2.133 9.273 28.688 1 72.5 112 ASN A O 1
ATOM 934 N N . THR A 1 113 ? -2.066 9.617 30.797 1 59.09 113 THR A N 1
ATOM 935 C CA . THR A 1 113 ? -3.094 8.641 31.141 1 59.09 113 THR A CA 1
ATOM 936 C C . THR A 1 113 ? -4.484 9.195 30.844 1 59.09 113 THR A C 1
ATOM 938 O O . THR A 1 113 ? -4.746 10.383 31.047 1 59.09 113 THR A O 1
ATOM 941 N N . THR A 1 114 ? -5.297 8.484 29.969 1 53.91 114 THR A N 1
ATOM 942 C CA . THR A 1 114 ? -6.66 8.773 29.547 1 53.91 114 THR A CA 1
ATOM 943 C C . THR A 1 114 ? -7.562 9.031 30.75 1 53.91 114 THR A C 1
ATOM 945 O O . THR A 1 114 ? -8.789 9.102 30.609 1 53.91 114 THR A O 1
ATOM 948 N N . GLU A 1 115 ? -7.094 8.977 31.797 1 46.62 115 GLU A N 1
ATOM 949 C CA . GLU A 1 115 ? -8.141 9.055 32.812 1 46.62 115 GLU A CA 1
ATOM 950 C C . GLU A 1 115 ? -9.125 10.18 32.5 1 46.62 115 GLU A C 1
ATOM 952 O O . GLU A 1 115 ? -10.289 10.117 32.906 1 46.62 115 GLU A O 1
ATOM 957 N N . ASP A 1 116 ? -8.617 11.188 31.938 1 46.69 116 ASP A N 1
ATOM 958 C CA . ASP A 1 116 ? -9.492 12.344 31.75 1 46.69 116 ASP A CA 1
ATOM 959 C C . ASP A 1 116 ? -10.367 12.172 30.516 1 46.69 116 ASP A C 1
ATOM 961 O O . ASP A 1 116 ? -11.062 13.102 30.094 1 46.69 116 ASP A O 1
ATOM 965 N N . HIS A 1 117 ? -10.047 11.297 29.531 1 48.78 117 HIS A N 1
ATOM 966 C CA . HIS A 1 117 ? -10.766 10.969 28.312 1 48.78 117 HIS A CA 1
ATOM 967 C C . HIS A 1 117 ? -12.266 10.867 28.562 1 48.78 117 HIS A C 1
ATOM 969 O O . HIS A 1 117 ? -13.062 10.891 27.625 1 48.78 117 HIS A O 1
ATOM 975 N N . SER A 1 118 ? -12.633 10.391 29.641 1 51.53 118 SER A N 1
ATOM 976 C CA . SER A 1 118 ? -13.914 9.82 30.016 1 51.53 118 SER A CA 1
ATOM 977 C C . SER A 1 118 ? -15 10.891 30.094 1 51.53 118 SER A C 1
ATOM 979 O O . SER A 1 118 ? -16.062 10.656 30.656 1 51.53 118 SER A O 1
ATOM 981 N N . SER A 1 119 ? -14.586 12.086 29.453 1 60.03 119 SER A N 1
ATOM 982 C CA . SER A 1 119 ? -15.539 13.094 29.891 1 60.03 119 SER A CA 1
ATOM 983 C C . SER A 1 119 ? -16.875 12.938 29.172 1 60.03 119 SER A C 1
ATOM 985 O O . SER A 1 119 ? -17.938 12.969 29.812 1 60.03 119 SER A O 1
ATOM 987 N N . LEU A 1 120 ? -16.766 12.727 27.766 1 68.31 120 LEU A N 1
ATOM 988 C CA . LEU A 1 120 ? -18.062 12.672 27.109 1 68.31 120 LEU A CA 1
ATOM 989 C C . LEU A 1 120 ? -18.875 11.492 27.609 1 68.31 120 LEU A C 1
ATOM 991 O O . LEU A 1 120 ? -20.078 11.625 27.891 1 68.31 120 LEU A O 1
ATOM 995 N N . ILE A 1 121 ? -18.125 10.383 27.781 1 65.12 121 ILE A N 1
ATOM 996 C CA . ILE A 1 121 ? -18.797 9.172 28.219 1 65.12 121 ILE A CA 1
ATOM 997 C C . ILE A 1 121 ? -19.312 9.359 29.641 1 65.12 121 ILE A C 1
ATOM 999 O O . ILE A 1 121 ? -20.422 8.953 29.969 1 65.12 121 ILE A O 1
ATOM 1003 N N . SER A 1 122 ? -18.422 10.047 30.328 1 70.5 122 SER A N 1
ATOM 1004 C CA . SER A 1 122 ? -18.812 10.312 31.719 1 70.5 122 SER A CA 1
ATOM 1005 C C . SER A 1 122 ? -20.031 11.234 31.781 1 70.5 122 SER A C 1
ATOM 1007 O O . SER A 1 122 ? -20.922 11.039 32.594 1 70.5 122 SER A O 1
ATOM 1009 N N . MET A 1 123 ? -20.031 12.156 30.953 1 73.06 123 MET A N 1
ATOM 1010 C CA . MET A 1 123 ? -21.156 13.086 30.922 1 73.06 123 MET A CA 1
ATOM 1011 C C . MET A 1 123 ? -22.422 12.398 30.422 1 73.06 123 MET A C 1
ATOM 1013 O O . MET A 1 123 ? -23.516 12.672 30.922 1 73.06 123 MET A O 1
ATOM 1017 N N . LEU A 1 124 ? -22.25 11.547 29.469 1 75.12 124 LEU A N 1
ATOM 1018 C CA . LEU A 1 124 ? -23.391 10.812 28.922 1 75.12 124 LEU A CA 1
ATOM 1019 C C . LEU A 1 124 ? -23.953 9.836 29.938 1 75.12 124 LEU A C 1
ATOM 1021 O O . LEU A 1 124 ? -25.172 9.672 30.047 1 75.12 124 LEU A O 1
ATOM 1025 N N . LYS A 1 125 ? -23.062 9.242 30.688 1 73.88 125 LYS A N 1
ATOM 1026 C CA . LYS A 1 125 ? -23.5 8.32 31.734 1 73.88 125 LYS A CA 1
ATOM 1027 C C . LYS A 1 125 ? -24.312 9.047 32.812 1 73.88 125 LYS A C 1
ATOM 1029 O O . LYS A 1 125 ? -25.297 8.516 33.312 1 73.88 125 LYS A O 1
ATOM 1034 N N . LYS A 1 126 ? -23.859 10.211 33.125 1 73 126 LYS A N 1
ATOM 1035 C CA . LYS A 1 126 ? -24.578 11.023 34.125 1 73 126 LYS A CA 1
ATOM 1036 C C . LYS A 1 126 ? -25.953 11.438 33.594 1 73 126 LYS A C 1
ATOM 1038 O O . LYS A 1 126 ? -26.859 11.703 34.375 1 73 126 LYS A O 1
ATOM 1043 N N . SER A 1 127 ? -26.047 11.508 32.312 1 74.38 127 SER A N 1
ATOM 1044 C CA . SER A 1 127 ? -27.281 11.977 31.703 1 74.38 127 SER A CA 1
ATOM 1045 C C . SER A 1 127 ? -28.328 10.867 31.641 1 74.38 127 SER A C 1
ATOM 1047 O O . SER A 1 127 ? -29.516 11.141 31.453 1 74.38 127 SER A O 1
ATOM 1049 N N . GLU A 1 128 ? -27.875 9.648 31.766 1 71.31 128 GLU A N 1
ATOM 1050 C CA . GLU A 1 128 ? -28.781 8.508 31.688 1 71.31 128 GLU A CA 1
ATOM 1051 C C . GLU A 1 128 ? -29.906 8.617 32.719 1 71.31 128 GLU A C 1
ATOM 1053 O O . GLU A 1 128 ? -31.031 8.211 32.438 1 71.31 128 GLU A O 1
ATOM 1058 N N . PHE A 1 129 ? -29.609 9.219 33.875 1 74.88 129 PHE A N 1
ATOM 1059 C CA . PHE A 1 129 ? -30.594 9.258 34.969 1 74.88 129 PHE A CA 1
ATOM 1060 C C . PHE A 1 129 ? -31.172 10.656 35.125 1 74.88 129 PHE A C 1
ATOM 1062 O O . PHE A 1 129 ? -31.875 10.945 36.094 1 74.88 129 PHE A O 1
ATOM 1069 N N . ASN A 1 130 ? -30.812 11.508 34.25 1 81.5 130 ASN A N 1
ATOM 1070 C CA . ASN A 1 130 ? -31.281 12.891 34.25 1 81.5 130 ASN A CA 1
ATOM 1071 C C . ASN A 1 130 ? -31.734 13.336 32.875 1 81.5 130 ASN A C 1
ATOM 1073 O O . ASN A 1 130 ? -30.922 13.703 32.031 1 81.5 130 ASN A O 1
ATOM 1077 N N . ALA A 1 131 ? -33.031 13.312 32.719 1 79.31 131 ALA A N 1
ATOM 1078 C CA . ALA A 1 131 ? -33.625 13.586 31.406 1 79.31 131 ALA A CA 1
ATOM 1079 C C . ALA A 1 131 ? -33.25 14.992 30.922 1 79.31 131 ALA A C 1
ATOM 1081 O O . ALA A 1 131 ? -33.031 15.203 29.734 1 79.31 131 ALA A O 1
ATOM 1082 N N . GLU A 1 132 ? -33.281 15.914 31.875 1 80.88 132 GLU A N 1
ATOM 1083 C CA . GLU A 1 132 ? -32.906 17.281 31.516 1 80.88 132 GLU A CA 1
ATOM 1084 C C . GLU A 1 132 ? -31.484 17.375 31.031 1 80.88 132 GLU A C 1
ATOM 1086 O O . GLU A 1 132 ? -31.188 18.062 30.047 1 80.88 132 GLU A O 1
ATOM 1091 N N . LEU A 1 133 ? -30.688 16.703 31.703 1 79.5 133 LEU A N 1
ATOM 1092 C CA . LEU A 1 133 ? -29.281 16.688 31.328 1 79.5 133 LEU A CA 1
ATOM 1093 C C . LEU A 1 133 ? -29.094 15.977 29.984 1 79.5 133 LEU A C 1
ATOM 1095 O O . LEU A 1 133 ? -28.25 16.375 29.188 1 79.5 133 LEU A O 1
ATOM 1099 N N . HIS A 1 134 ? -29.906 15.016 29.781 1 80.75 134 HIS A N 1
ATOM 1100 C CA . HIS A 1 134 ? -29.844 14.266 28.531 1 80.75 134 HIS A CA 1
ATOM 1101 C C . HIS A 1 134 ? -30.203 15.156 27.344 1 80.75 134 HIS A C 1
ATOM 1103 O O . HIS A 1 134 ? -29.516 15.141 26.312 1 80.75 134 HIS A O 1
ATOM 1109 N N . GLU A 1 135 ? -31.188 15.828 27.5 1 82.5 135 GLU A N 1
ATOM 1110 C CA . GLU A 1 135 ? -31.641 16.719 26.438 1 82.5 135 GLU A CA 1
ATOM 1111 C C . GLU A 1 135 ? -30.609 17.812 26.172 1 82.5 135 GLU A C 1
ATOM 1113 O O . GLU A 1 135 ? -30.391 18.203 25.016 1 82.5 135 GLU A O 1
ATOM 1118 N N . LYS A 1 136 ? -30.062 18.297 27.234 1 81.69 136 LYS A N 1
ATOM 1119 C CA . LYS A 1 136 ? -29.062 19.344 27.094 1 81.69 136 LYS A CA 1
ATOM 1120 C C . LYS A 1 136 ? -27.828 18.828 26.359 1 81.69 136 LYS A C 1
ATOM 1122 O O . LYS A 1 136 ? -27.25 19.547 25.531 1 81.69 136 LYS A O 1
ATOM 1127 N N . ILE A 1 137 ? -27.531 17.688 26.688 1 79 137 ILE A N 1
ATOM 1128 C CA . ILE A 1 137 ? -26.359 17.078 26.062 1 79 137 ILE A CA 1
ATOM 1129 C C . ILE A 1 137 ? -26.656 16.828 24.578 1 79 137 ILE A C 1
ATOM 1131 O O . ILE A 1 137 ? -25.797 17.047 23.719 1 79 137 ILE A O 1
ATOM 1135 N N . GLU A 1 138 ? -27.766 16.375 24.297 1 79.56 138 GLU A N 1
ATOM 1136 C CA . GLU A 1 138 ? -28.156 16.109 22.922 1 79.56 138 GLU A CA 1
ATOM 1137 C C . GLU A 1 138 ? -28.109 17.375 22.078 1 79.56 138 GLU A C 1
ATOM 1139 O O . GLU A 1 138 ? -27.625 17.359 20.938 1 79.56 138 GLU A O 1
ATOM 1144 N N . GLN A 1 139 ? -28.594 18.359 22.656 1 82 139 GLN A N 1
ATOM 1145 C CA . GLN A 1 139 ? -28.609 19.641 21.953 1 82 139 GLN A CA 1
ATOM 1146 C C . GLN A 1 139 ? -27.188 20.172 21.766 1 82 139 GLN A C 1
ATOM 1148 O O . GLN A 1 139 ? -26.859 20.719 20.719 1 82 139 GLN A O 1
ATOM 1153 N N . LEU A 1 140 ? -26.438 20.031 22.75 1 80.69 140 LEU A N 1
ATOM 1154 C CA . LEU A 1 140 ? -25.062 20.5 22.688 1 80.69 140 LEU A CA 1
ATOM 1155 C C . LEU A 1 140 ? -24.297 19.75 21.609 1 80.69 140 LEU A C 1
ATOM 1157 O O . LEU A 1 140 ? -23.484 20.344 20.875 1 80.69 140 LEU A O 1
ATOM 1161 N N . ILE A 1 141 ? -24.594 18.547 21.562 1 79.56 141 ILE A N 1
ATOM 1162 C CA . ILE A 1 141 ? -23.891 17.719 20.594 1 79.56 141 ILE A CA 1
ATOM 1163 C C . ILE A 1 141 ? -24.328 18.094 19.188 1 79.56 141 ILE A C 1
ATOM 1165 O O . ILE A 1 141 ? -23.531 18.094 18.25 1 79.56 141 ILE A O 1
ATOM 1169 N N . LYS A 1 142 ? -25.484 18.391 19.062 1 78.75 142 LYS A N 1
ATOM 1170 C CA . LYS A 1 142 ? -26.031 18.766 17.766 1 78.75 142 LYS A CA 1
ATOM 1171 C C . LYS A 1 142 ? -25.422 20.078 17.266 1 78.75 142 LYS A C 1
ATOM 1173 O O . LYS A 1 142 ? -25.219 20.266 16.062 1 78.75 142 LYS A O 1
ATOM 1178 N N . ASP A 1 143 ? -25.109 20.859 18.25 1 80.25 143 ASP A N 1
ATOM 1179 C CA . ASP A 1 143 ? -24.672 22.203 17.875 1 80.25 143 ASP A CA 1
ATOM 1180 C C . ASP A 1 143 ? -23.156 22.297 17.891 1 80.25 143 ASP A C 1
ATOM 1182 O O . ASP A 1 143 ? -22.578 23.219 17.297 1 80.25 143 ASP A O 1
ATOM 1186 N N . PHE A 1 144 ? -22.547 21.406 18.453 1 84.19 144 PHE A N 1
ATOM 1187 C CA . PHE A 1 144 ? -21.109 21.516 18.656 1 84.19 144 PHE A CA 1
ATOM 1188 C C . PHE A 1 144 ? -20.344 21.156 17.391 1 84.19 144 PHE A C 1
ATOM 1190 O O . PHE A 1 144 ? -20.734 20.219 16.672 1 84.19 144 PHE A O 1
ATOM 1197 N N . SER A 1 145 ? -19.359 22 17.125 1 88.69 145 SER A N 1
ATOM 1198 C CA . SER A 1 145 ? -18.438 21.656 16.047 1 88.69 145 SER A CA 1
ATOM 1199 C C . SER A 1 145 ? -17.031 22.172 16.344 1 88.69 145 SER A C 1
ATOM 1201 O O . SER A 1 145 ? -16.875 23.219 16.984 1 88.69 145 SER A O 1
ATOM 1203 N N . LEU A 1 146 ? -16.094 21.359 16.062 1 92.19 146 LEU A N 1
ATOM 1204 C CA . LEU A 1 146 ? -14.695 21.734 16.188 1 92.19 146 LEU A CA 1
ATOM 1205 C C . LEU A 1 146 ? -14.039 21.844 14.82 1 92.19 146 LEU A C 1
ATOM 1207 O O . LEU A 1 146 ? -14.094 20.891 14.031 1 92.19 146 LEU A O 1
ATOM 1211 N N . ARG A 1 147 ? -13.492 22.969 14.555 1 94.44 147 ARG A N 1
ATOM 1212 C CA . ARG A 1 147 ? -12.789 23.172 13.289 1 94.44 147 ARG A CA 1
ATOM 1213 C C . ARG A 1 147 ? -11.32 23.5 13.531 1 94.44 147 ARG A C 1
ATOM 1215 O O . ARG A 1 147 ? -11 24.469 14.211 1 94.44 147 ARG A O 1
ATOM 1222 N N . LEU A 1 148 ? -10.461 22.672 13.031 1 94.44 148 LEU A N 1
ATOM 1223 C CA . LEU A 1 148 ? -9.023 22.906 13.094 1 94.44 148 LEU A CA 1
ATOM 1224 C C . LEU A 1 148 ? -8.469 23.312 11.734 1 94.44 148 LEU A C 1
ATOM 1226 O O . LEU A 1 148 ? -8.633 22.578 10.75 1 94.44 148 LEU A O 1
ATOM 1230 N N . VAL A 1 149 ? -7.875 24.453 11.68 1 94.56 149 VAL A N 1
ATOM 1231 C CA . VAL A 1 149 ? -7.371 24.953 10.406 1 94.56 149 VAL A CA 1
ATOM 1232 C C . VAL A 1 149 ? -5.844 24.922 10.406 1 94.56 149 VAL A C 1
ATOM 1234 O O . VAL A 1 149 ? -5.207 25.578 11.234 1 94.56 149 VAL A O 1
ATOM 1237 N N . LEU A 1 150 ? -5.266 24.219 9.469 1 92.12 150 LEU A N 1
ATOM 1238 C CA . LEU A 1 150 ? -3.814 24.125 9.359 1 92.12 150 LEU A CA 1
ATOM 1239 C C . LEU A 1 150 ? -3.252 25.281 8.547 1 92.12 150 LEU A C 1
ATOM 1241 O O . LEU A 1 150 ? -3.74 25.578 7.453 1 92.12 150 LEU A O 1
ATOM 1245 N N . THR A 1 151 ? -2.258 25.922 9.094 1 86.69 151 THR A N 1
ATOM 1246 C CA . THR A 1 151 ? -1.662 27.062 8.414 1 86.69 151 THR A CA 1
ATOM 1247 C C . THR A 1 151 ? -0.171 26.844 8.18 1 86.69 151 THR A C 1
ATOM 1249 O O . THR A 1 151 ? 0.472 26.094 8.922 1 86.69 151 THR A O 1
ATOM 1252 N N . ALA A 1 152 ? 0.219 27.312 7.004 1 70.69 152 ALA A N 1
ATOM 1253 C CA . ALA A 1 152 ? 1.646 27.219 6.711 1 70.69 152 ALA A CA 1
ATOM 1254 C C . ALA A 1 152 ? 2.447 28.234 7.527 1 70.69 152 ALA A C 1
ATOM 1256 O O . ALA A 1 152 ? 1.964 29.328 7.812 1 70.69 152 ALA A O 1
ATOM 1257 N N . HIS A 1 153 ? 3.377 27.766 8.242 1 60.03 153 HIS A N 1
ATOM 1258 C CA . HIS A 1 153 ? 4.164 28.766 8.953 1 60.03 153 HIS A CA 1
ATOM 1259 C C . HIS A 1 153 ? 5.648 28.641 8.641 1 60.03 153 HIS A C 1
ATOM 1261 O O . HIS A 1 153 ? 6.141 27.531 8.406 1 60.03 153 HIS A O 1
ATOM 1267 N N . PRO A 1 154 ? 6.238 29.797 8.266 1 55.97 154 PRO A N 1
ATOM 1268 C CA . PRO A 1 154 ? 7.676 29.797 7.98 1 55.97 154 PRO A CA 1
ATOM 1269 C C . PRO A 1 154 ? 8.477 29 9.008 1 55.97 154 PRO A C 1
ATOM 1271 O O . PRO A 1 154 ? 9.656 28.719 8.789 1 55.97 154 PRO A O 1
ATOM 1274 N N . THR A 1 155 ? 7.734 28.625 10.07 1 52.47 155 THR A N 1
ATOM 1275 C CA . THR A 1 155 ? 8.492 27.984 11.141 1 52.47 155 THR A CA 1
ATOM 1276 C C . THR A 1 155 ? 8.359 26.469 11.055 1 52.47 155 THR A C 1
ATOM 1278 O O . THR A 1 155 ? 8.75 25.75 11.977 1 52.47 155 THR A O 1
ATOM 1281 N N . GLN A 1 156 ? 7.586 26.016 10.039 1 57.62 156 GLN A N 1
ATOM 1282 C CA . GLN A 1 156 ? 7.609 24.562 9.922 1 57.62 156 GLN A CA 1
ATOM 1283 C C . GLN A 1 156 ? 8.836 24.094 9.148 1 57.62 156 GLN A C 1
ATOM 1285 O O . GLN A 1 156 ? 8.898 24.234 7.922 1 57.62 156 GLN A O 1
ATOM 1290 N N . PHE A 1 157 ? 9.734 23.484 10.016 1 62.28 157 PHE A N 1
ATOM 1291 C CA . PHE A 1 157 ? 11.047 23.531 9.391 1 62.28 157 PHE A CA 1
ATOM 1292 C C . PHE A 1 157 ? 11.461 22.141 8.906 1 62.28 157 PHE A C 1
ATOM 1294 O O . PHE A 1 157 ? 12.414 22 8.133 1 62.28 157 PHE A O 1
ATOM 1301 N N . TYR A 1 158 ? 10.477 21.125 9.273 1 75.38 158 TYR A N 1
ATOM 1302 C CA . TYR A 1 158 ? 11.102 19.891 8.82 1 75.38 158 TYR A CA 1
ATOM 1303 C C . TYR A 1 158 ? 10.578 19.484 7.445 1 75.38 158 TYR A C 1
ATOM 1305 O O . TYR A 1 158 ? 9.375 19.516 7.195 1 75.38 158 TYR A O 1
ATOM 1313 N N . PRO A 1 159 ? 11.484 19.219 6.609 1 80.88 159 PRO A N 1
ATOM 1314 C CA . PRO A 1 159 ? 11.055 18.641 5.336 1 80.88 159 PRO A CA 1
ATOM 1315 C C . PRO A 1 159 ? 10.328 17.312 5.512 1 80.88 159 PRO A C 1
ATOM 1317 O O . PRO A 1 159 ? 10.383 16.719 6.59 1 80.88 159 PRO A O 1
ATOM 1320 N N . GLY A 1 160 ? 9.594 16.984 4.465 1 80.62 160 GLY A N 1
ATOM 1321 C CA . GLY A 1 160 ? 8.82 15.758 4.5 1 80.62 160 GLY A CA 1
ATOM 1322 C C . GLY A 1 160 ? 9.641 14.531 4.852 1 80.62 160 GLY A C 1
ATOM 1323 O O . GLY A 1 160 ? 9.172 13.648 5.57 1 80.62 160 GLY A O 1
ATOM 1324 N N . SER A 1 161 ? 10.867 14.484 4.391 1 87.56 161 SER A N 1
ATOM 1325 C CA . SER A 1 161 ? 11.742 13.352 4.648 1 87.56 161 SER A CA 1
ATOM 1326 C C . SER A 1 161 ? 12.055 13.219 6.133 1 87.56 161 SER A C 1
ATOM 1328 O O . SER A 1 161 ? 12.055 12.109 6.676 1 87.56 161 SER A O 1
ATOM 1330 N N . VAL A 1 162 ? 12.266 14.32 6.773 1 88 162 VAL A N 1
ATOM 1331 C CA . VAL A 1 162 ? 12.586 14.312 8.195 1 88 162 VAL A CA 1
ATOM 1332 C C . VAL A 1 162 ? 11.359 13.906 9.008 1 88 162 VAL A C 1
ATOM 1334 O O . VAL A 1 162 ? 11.469 13.148 9.969 1 88 162 VAL A O 1
ATOM 1337 N N . LEU A 1 163 ? 10.227 14.383 8.586 1 83.56 163 LEU A N 1
ATOM 1338 C CA . LEU A 1 163 ? 8.992 14.031 9.266 1 83.56 163 LEU A CA 1
ATOM 1339 C C . LEU A 1 163 ? 8.75 12.523 9.211 1 83.56 163 LEU A C 1
ATOM 1341 O O . LEU A 1 163 ? 8.32 11.922 10.203 1 83.56 163 LEU A O 1
ATOM 1345 N N . SER A 1 164 ? 9.008 12 8.086 1 88 164 SER A N 1
ATOM 1346 C CA . SER A 1 164 ? 8.852 10.555 7.926 1 88 164 SER A CA 1
ATOM 1347 C C . SER A 1 164 ? 9.797 9.797 8.852 1 88 164 SER A C 1
ATOM 1349 O O . SER A 1 164 ? 9.422 8.773 9.422 1 88 164 SER A O 1
ATOM 1351 N N . ILE A 1 165 ? 10.984 10.266 8.961 1 91.81 165 ILE A N 1
ATOM 1352 C CA . ILE A 1 165 ? 11.969 9.617 9.82 1 91.81 165 ILE A CA 1
ATOM 1353 C C . ILE A 1 165 ? 11.516 9.711 11.281 1 91.81 165 ILE A C 1
ATOM 1355 O O . ILE A 1 165 ? 11.641 8.742 12.031 1 91.81 165 ILE A O 1
ATOM 1359 N N . ILE A 1 166 ? 10.992 10.891 11.641 1 87.44 166 ILE A N 1
ATOM 1360 C CA . ILE A 1 166 ? 10.5 11.078 13 1 87.44 166 ILE A CA 1
ATOM 1361 C C . ILE A 1 166 ? 9.406 10.055 13.297 1 87.44 166 ILE A C 1
ATOM 1363 O O . ILE A 1 166 ? 9.398 9.43 14.367 1 87.44 166 ILE A O 1
ATOM 1367 N N . ASN A 1 167 ? 8.555 9.875 12.398 1 87.31 167 ASN A N 1
ATOM 1368 C CA . ASN A 1 167 ? 7.457 8.922 12.547 1 87.31 167 ASN A CA 1
ATOM 1369 C C . ASN A 1 167 ? 7.973 7.492 12.695 1 87.31 167 ASN A C 1
ATOM 1371 O O . ASN A 1 167 ? 7.488 6.738 13.539 1 87.31 167 ASN A O 1
ATOM 1375 N N . ASP A 1 168 ? 8.906 7.141 11.867 1 92.19 168 ASP A N 1
ATOM 1376 C CA . ASP A 1 168 ? 9.469 5.789 11.922 1 92.19 168 ASP A CA 1
ATOM 1377 C C . ASP A 1 168 ? 10.242 5.57 13.219 1 92.19 168 ASP A C 1
ATOM 1379 O O . ASP A 1 168 ? 10.195 4.484 13.805 1 92.19 168 ASP A O 1
ATOM 1383 N N . LEU A 1 169 ? 10.977 6.582 13.57 1 92.44 169 LEU A N 1
ATOM 1384 C CA . LEU A 1 169 ? 11.742 6.512 14.805 1 92.44 169 LEU A CA 1
ATOM 1385 C C . LEU A 1 169 ? 10.812 6.34 16.016 1 92.44 169 LEU A C 1
ATOM 1387 O O . LEU A 1 169 ? 11.086 5.527 16.891 1 92.44 169 LEU A O 1
ATOM 1391 N N . THR A 1 170 ? 9.773 7.121 16.047 1 90.62 170 THR A N 1
ATOM 1392 C CA . THR A 1 170 ? 8.797 7.031 17.125 1 90.62 170 THR A CA 1
ATOM 1393 C C . THR A 1 170 ? 8.219 5.621 17.219 1 90.62 170 THR A C 1
ATOM 1395 O O . THR A 1 170 ? 8.125 5.059 18.312 1 90.62 170 THR A O 1
ATOM 1398 N N . SER A 1 171 ? 7.922 5.023 16.125 1 91.19 171 SER A N 1
ATOM 1399 C CA . SER A 1 171 ? 7.363 3.676 16.078 1 91.19 171 SER A CA 1
ATOM 1400 C C . SER A 1 171 ? 8.375 2.643 16.562 1 91.19 171 SER A C 1
ATOM 1402 O O . SER A 1 171 ? 8.016 1.707 17.281 1 91.19 171 SER A O 1
ATOM 1404 N N . ALA A 1 172 ? 9.625 2.781 16.141 1 93.06 172 ALA A N 1
ATOM 1405 C CA . ALA A 1 172 ? 10.68 1.851 16.531 1 93.06 172 ALA A CA 1
ATOM 1406 C C . ALA A 1 172 ? 10.969 1.95 18.031 1 93.06 172 ALA A C 1
ATOM 1408 O O . ALA A 1 172 ? 11.211 0.937 18.688 1 93.06 172 ALA A O 1
ATOM 1409 N N . ILE A 1 173 ? 10.898 3.178 18.516 1 92.12 173 ILE A N 1
ATOM 1410 C CA . ILE A 1 173 ? 11.188 3.424 19.922 1 92.12 173 ILE A CA 1
ATOM 1411 C C . ILE A 1 173 ? 10.086 2.822 20.797 1 92.12 173 ILE A C 1
ATOM 1413 O O . ILE A 1 173 ? 10.359 2.293 21.875 1 92.12 173 ILE A O 1
ATOM 1417 N N . LYS A 1 174 ? 8.867 2.838 20.312 1 89.5 174 LYS A N 1
ATOM 1418 C CA . LYS A 1 174 ? 7.734 2.287 21.062 1 89.5 174 LYS A CA 1
ATOM 1419 C C . LYS A 1 174 ? 7.953 0.811 21.375 1 89.5 174 LYS A C 1
ATOM 1421 O O . LYS A 1 174 ? 7.562 0.337 22.453 1 89.5 174 LYS A O 1
ATOM 1426 N N . ILE A 1 175 ? 8.648 0.066 20.469 1 89.81 175 ILE A N 1
ATOM 1427 C CA . ILE A 1 175 ? 8.805 -1.37 20.656 1 89.81 175 ILE A CA 1
ATOM 1428 C C . ILE A 1 175 ? 10.266 -1.694 20.953 1 89.81 175 ILE A C 1
ATOM 1430 O O . ILE A 1 175 ? 10.672 -2.857 20.906 1 89.81 175 ILE A O 1
ATOM 1434 N N . ASN A 1 176 ? 11.086 -0.71 21.188 1 89.56 176 ASN A N 1
ATOM 1435 C CA . ASN A 1 176 ? 12.5 -0.84 21.531 1 89.56 176 ASN A CA 1
ATOM 1436 C C . ASN A 1 176 ? 13.258 -1.669 20.5 1 89.56 176 ASN A C 1
ATOM 1438 O O . ASN A 1 176 ? 14.016 -2.57 20.859 1 89.56 176 ASN A O 1
ATOM 1442 N N . ASP A 1 177 ? 12.992 -1.402 19.219 1 92.62 177 ASP A N 1
ATOM 1443 C CA . ASP A 1 177 ? 13.727 -2.039 18.125 1 92.62 177 ASP A CA 1
ATOM 1444 C C . ASP A 1 177 ? 15.055 -1.334 17.875 1 92.62 177 ASP A C 1
ATOM 1446 O O . ASP A 1 177 ? 15.164 -0.511 16.969 1 92.62 177 ASP A O 1
ATOM 1450 N N . ILE A 1 178 ? 16.078 -1.744 18.484 1 89.31 178 ILE A N 1
ATOM 1451 C CA . ILE A 1 178 ? 17.359 -1.055 18.531 1 89.31 178 ILE A CA 1
ATOM 1452 C C . ILE A 1 178 ? 18 -1.056 17.141 1 89.31 178 ILE A C 1
ATOM 1454 O O . ILE A 1 178 ? 18.641 -0.079 16.75 1 89.31 178 ILE A O 1
ATOM 1458 N N . VAL A 1 179 ? 17.781 -2.102 16.438 1 89.25 179 VAL A N 1
ATOM 1459 C CA . VAL A 1 179 ? 18.391 -2.229 15.125 1 89.25 179 VAL A CA 1
ATOM 1460 C C . VAL A 1 179 ? 17.797 -1.188 14.172 1 89.25 179 VAL A C 1
ATOM 1462 O O . VAL A 1 179 ? 18.531 -0.473 13.492 1 89.25 179 VAL A O 1
ATOM 1465 N N . THR A 1 180 ? 16.547 -1.106 14.273 1 91.88 180 THR A N 1
ATOM 1466 C CA . THR A 1 180 ? 15.859 -0.14 13.422 1 91.88 180 THR A CA 1
ATOM 1467 C C . THR A 1 180 ? 16.156 1.286 13.875 1 91.88 180 THR A C 1
ATOM 1469 O O . THR A 1 180 ? 16.312 2.186 13.047 1 91.88 180 THR A O 1
ATOM 1472 N N . ILE A 1 181 ? 16.234 1.542 15.156 1 92.56 181 ILE A N 1
ATOM 1473 C CA . ILE A 1 181 ? 16.547 2.859 15.695 1 92.56 181 ILE A CA 1
ATOM 1474 C C . ILE A 1 181 ? 17.922 3.309 15.211 1 92.56 181 ILE A C 1
ATOM 1476 O O . ILE A 1 181 ? 18.078 4.441 14.75 1 92.56 181 ILE A O 1
ATOM 1480 N N . ASN A 1 182 ? 18.828 2.389 15.242 1 90.94 182 ASN A N 1
ATOM 1481 C CA . ASN A 1 182 ? 20.188 2.699 14.797 1 90.94 182 ASN A CA 1
ATOM 1482 C C . ASN A 1 182 ? 20.219 3.07 13.32 1 90.94 182 ASN A C 1
ATOM 1484 O O . ASN A 1 182 ? 20.906 4.02 12.93 1 90.94 182 ASN A O 1
ATOM 1488 N N . GLN A 1 183 ? 19.5 2.355 12.578 1 90.88 183 GLN A N 1
ATOM 1489 C CA . GLN A 1 183 ? 19.453 2.621 11.141 1 90.88 183 GLN A CA 1
ATOM 1490 C C . GLN A 1 183 ? 18.797 3.971 10.852 1 90.88 183 GLN A C 1
ATOM 1492 O O . GLN A 1 183 ? 19.266 4.719 9.992 1 90.88 183 GLN A O 1
ATOM 1497 N N . LEU A 1 184 ? 17.781 4.254 11.578 1 93.62 184 LEU A N 1
ATOM 1498 C CA . LEU A 1 184 ? 17.047 5.5 11.359 1 93.62 184 LEU A CA 1
ATOM 1499 C C . LEU A 1 184 ? 17.859 6.695 11.828 1 93.62 184 LEU A C 1
ATOM 1501 O O . LEU A 1 184 ? 17.781 7.777 11.234 1 93.62 184 LEU A O 1
ATOM 1505 N N . LEU A 1 185 ? 18.656 6.496 12.836 1 92 185 LEU A N 1
ATOM 1506 C CA . LEU A 1 185 ? 19.547 7.559 13.305 1 92 185 LEU A CA 1
ATOM 1507 C C . LEU A 1 185 ? 20.641 7.848 12.273 1 92 185 LEU A C 1
ATOM 1509 O O . LEU A 1 185 ? 21 9.008 12.062 1 92 185 LEU A O 1
ATOM 1513 N N . GLN A 1 186 ? 21.094 6.82 11.656 1 90.88 186 GLN A N 1
ATOM 1514 C CA . GLN A 1 186 ? 22.062 7.004 10.586 1 90.88 186 GLN A CA 1
ATOM 1515 C C . GLN A 1 186 ? 21.453 7.746 9.406 1 90.88 186 GLN A C 1
ATOM 1517 O O . GLN A 1 186 ? 22.078 8.641 8.828 1 90.88 186 GLN A O 1
ATOM 1522 N N . GLN A 1 187 ? 20.266 7.336 9.109 1 92.94 187 GLN A N 1
ATOM 1523 C CA . GLN A 1 187 ? 19.547 8.039 8.055 1 92.94 187 GLN A CA 1
ATOM 1524 C C . GLN A 1 187 ? 19.375 9.516 8.391 1 92.94 187 GLN A C 1
ATOM 1526 O O . GLN A 1 187 ? 19.594 10.383 7.547 1 92.94 187 GLN A O 1
ATOM 1531 N N . LEU A 1 188 ? 18.953 9.75 9.594 1 91.94 188 LEU A N 1
ATOM 1532 C CA . LEU A 1 188 ? 18.734 11.109 10.07 1 91.94 188 LEU A CA 1
ATOM 1533 C C . LEU A 1 188 ? 20.016 11.945 9.969 1 91.94 188 LEU A C 1
ATOM 1535 O O . LEU A 1 188 ? 19.969 13.125 9.609 1 91.94 188 LEU A O 1
ATOM 1539 N N . GLY A 1 189 ? 21.094 11.312 10.242 1 89.25 189 GLY A N 1
ATOM 1540 C CA . GLY A 1 189 ? 22.375 11.992 10.203 1 89.25 189 GLY A CA 1
ATOM 1541 C C . GLY A 1 189 ? 22.75 12.484 8.82 1 89.25 189 GLY A C 1
ATOM 1542 O O . GLY A 1 189 ? 23.438 13.5 8.68 1 89.25 189 GLY A O 1
ATOM 1543 N N . LYS A 1 190 ? 22.203 11.828 7.836 1 90 190 LYS A N 1
ATOM 1544 C CA . LYS A 1 190 ? 22.609 12.133 6.465 1 90 190 LYS A CA 1
ATOM 1545 C C . LYS A 1 190 ? 21.5 12.859 5.711 1 90 190 LYS A C 1
ATOM 1547 O O . LYS A 1 190 ? 21.688 13.281 4.57 1 90 190 LYS A O 1
ATOM 1552 N N . THR A 1 191 ? 20.391 13.031 6.301 1 91.38 191 THR A N 1
ATOM 1553 C CA . THR A 1 191 ? 19.234 13.672 5.668 1 91.38 191 THR A CA 1
ATOM 1554 C C . THR A 1 191 ? 19.312 15.188 5.84 1 91.38 191 THR A C 1
ATOM 1556 O O . THR A 1 191 ? 19.5 15.68 6.949 1 91.38 191 THR A O 1
ATOM 1559 N N . PRO A 1 192 ? 19.172 15.867 4.77 1 87.25 192 PRO A N 1
ATOM 1560 C CA . PRO A 1 192 ? 19.172 17.328 4.895 1 87.25 192 PRO A CA 1
ATOM 1561 C C . PRO A 1 192 ? 17.922 17.859 5.613 1 87.25 192 PRO A C 1
ATOM 1563 O O . PRO A 1 192 ? 16.828 17.344 5.406 1 87.25 192 PRO A O 1
ATOM 1566 N N . PHE A 1 193 ? 18.141 18.938 6.391 1 82.06 193 PHE A N 1
ATOM 1567 C CA . PHE A 1 193 ? 17.031 19.5 7.172 1 82.06 193 PHE A CA 1
ATOM 1568 C C . PHE A 1 193 ? 16.438 20.719 6.465 1 82.06 193 PHE A C 1
ATOM 1570 O O . PHE A 1 193 ? 15.477 21.312 6.953 1 82.06 193 PHE A O 1
ATOM 1577 N N . PHE A 1 194 ? 16.984 21.109 5.398 1 75.56 194 PHE A N 1
ATOM 1578 C CA . PHE A 1 194 ? 16.422 22.25 4.676 1 75.56 194 PHE A CA 1
ATOM 1579 C C . PHE A 1 194 ? 16.547 22.047 3.172 1 75.56 194 PHE A C 1
ATOM 1581 O O . PHE A 1 194 ? 17.422 21.328 2.701 1 75.56 194 PHE A O 1
ATOM 1588 N N . ASN A 1 195 ? 15.648 22.734 2.537 1 69.38 195 ASN A N 1
ATOM 1589 C CA . ASN A 1 195 ? 15.633 22.656 1.081 1 69.38 195 ASN A CA 1
ATOM 1590 C C . ASN A 1 195 ? 16.594 23.672 0.459 1 69.38 195 ASN A C 1
ATOM 1592 O O . ASN A 1 195 ? 16.859 24.719 1.039 1 69.38 195 ASN A O 1
ATOM 1596 N N . LYS A 1 196 ? 17.094 23.312 -0.595 1 65.12 196 LYS A N 1
ATOM 1597 C CA . LYS A 1 196 ? 18.016 24.203 -1.294 1 65.12 196 LYS A CA 1
ATOM 1598 C C . LYS A 1 196 ? 17.281 25.422 -1.836 1 65.12 196 LYS A C 1
ATOM 1600 O O . LYS A 1 196 ? 17.828 26.531 -1.889 1 65.12 196 LYS A O 1
ATOM 1605 N N . LYS A 1 197 ? 15.977 25.172 -2.18 1 70.12 197 LYS A N 1
ATOM 1606 C CA . LYS A 1 197 ? 15.172 26.25 -2.729 1 70.12 197 LYS A CA 1
ATOM 1607 C C . LYS A 1 197 ? 13.953 26.531 -1.856 1 70.12 197 LYS A C 1
ATOM 1609 O O . LYS A 1 197 ? 13.469 25.625 -1.158 1 70.12 197 LYS A O 1
ATOM 1614 N N . SER A 1 198 ? 13.648 27.891 -1.852 1 73.5 198 SER A N 1
ATOM 1615 C CA . SER A 1 198 ? 12.43 28.234 -1.123 1 73.5 198 SER A CA 1
ATOM 1616 C C . SER A 1 198 ? 11.227 27.484 -1.666 1 73.5 198 SER A C 1
ATOM 1618 O O . SER A 1 198 ? 11.07 27.344 -2.881 1 73.5 198 SER A O 1
ATOM 1620 N N . PRO A 1 199 ? 10.453 27.047 -0.829 1 79.19 199 PRO A N 1
ATOM 1621 C CA . PRO A 1 199 ? 9.281 26.312 -1.296 1 79.19 199 PRO A CA 1
ATOM 1622 C C . PRO A 1 199 ? 8.227 27.219 -1.925 1 79.19 199 PRO A C 1
ATOM 1624 O O . PRO A 1 199 ? 8.078 28.375 -1.518 1 79.19 199 PRO A O 1
ATOM 1627 N N . THR A 1 200 ? 7.578 26.703 -2.885 1 84.81 200 THR A N 1
ATOM 1628 C CA . THR A 1 200 ? 6.395 27.344 -3.436 1 84.81 200 THR A CA 1
ATOM 1629 C C . THR A 1 200 ? 5.188 27.141 -2.525 1 84.81 200 THR A C 1
ATOM 1631 O O . THR A 1 200 ? 5.223 26.297 -1.621 1 84.81 200 THR A O 1
ATOM 1634 N N . PRO A 1 201 ? 4.188 27.953 -2.697 1 87.31 201 PRO A N 1
ATOM 1635 C CA . PRO A 1 201 ? 2.977 27.734 -1.906 1 87.31 201 PRO A CA 1
ATOM 1636 C C . PRO A 1 201 ? 2.439 26.312 -2.037 1 87.31 201 PRO A C 1
ATOM 1638 O O . PRO A 1 201 ? 1.954 25.734 -1.06 1 87.31 201 PRO A O 1
ATOM 1641 N N . VAL A 1 202 ? 2.584 25.797 -3.174 1 90.88 202 VAL A N 1
ATOM 1642 C CA . VAL A 1 202 ? 2.109 24.438 -3.4 1 90.88 202 VAL A CA 1
ATOM 1643 C C . VAL A 1 202 ? 2.992 23.453 -2.643 1 90.88 202 VAL A C 1
ATOM 1645 O O . VAL A 1 202 ? 2.502 22.453 -2.109 1 90.88 202 VAL A O 1
ATOM 1648 N N . ASP A 1 203 ? 4.266 23.703 -2.574 1 85.5 203 ASP A N 1
ATOM 1649 C CA . ASP A 1 203 ? 5.184 22.844 -1.82 1 85.5 203 ASP A CA 1
ATOM 1650 C C . ASP A 1 203 ? 4.832 22.844 -0.334 1 85.5 203 ASP A C 1
ATOM 1652 O O . ASP A 1 203 ? 4.906 21.812 0.326 1 85.5 203 ASP A O 1
ATOM 1656 N N . GLU A 1 204 ? 4.484 24.016 0.135 1 84 204 GLU A N 1
ATOM 1657 C CA . GLU A 1 204 ? 4.09 24.141 1.536 1 84 204 GLU A CA 1
ATOM 1658 C C . GLU A 1 204 ? 2.824 23.328 1.819 1 84 204 GLU A C 1
ATOM 1660 O O . GLU A 1 204 ? 2.719 22.672 2.855 1 84 204 GLU A O 1
ATOM 1665 N N . ALA A 1 205 ? 1.955 23.484 0.849 1 91.06 205 ALA A N 1
ATOM 1666 C CA . ALA A 1 205 ? 0.707 22.734 0.979 1 91.06 205 ALA A CA 1
ATOM 1667 C C . ALA A 1 205 ? 0.968 21.234 0.994 1 91.06 205 ALA A C 1
ATOM 1669 O O . ALA A 1 205 ? 0.342 20.5 1.759 1 91.06 205 ALA A O 1
ATOM 1670 N N . LEU A 1 206 ? 1.893 20.875 0.168 1 88.44 206 LEU A N 1
ATOM 1671 C CA . LEU A 1 206 ? 2.23 19.453 0.079 1 88.44 206 LEU A CA 1
ATOM 1672 C C . LEU A 1 206 ? 2.82 18.953 1.393 1 88.44 206 LEU A C 1
ATOM 1674 O O . LEU A 1 206 ? 2.482 17.859 1.854 1 88.44 206 LEU A O 1
ATOM 1678 N N . SER A 1 207 ? 3.619 19.688 1.956 1 83.81 207 SER A N 1
ATOM 1679 C CA . SER A 1 207 ? 4.23 19.328 3.229 1 83.81 207 SER A CA 1
ATOM 1680 C C . SER A 1 207 ? 3.188 19.203 4.332 1 83.81 207 SER A C 1
ATOM 1682 O O . SER A 1 207 ? 3.221 18.25 5.125 1 83.81 207 SER A O 1
ATOM 1684 N N . LEU A 1 208 ? 2.305 20.094 4.332 1 88.5 208 LEU A N 1
ATOM 1685 C CA . LEU A 1 208 ? 1.293 20.109 5.383 1 88.5 208 LEU A CA 1
ATOM 1686 C C . LEU A 1 208 ? 0.266 19 5.164 1 88.5 208 LEU A C 1
ATOM 1688 O O . LEU A 1 208 ? -0.325 18.5 6.121 1 88.5 208 LEU A O 1
ATOM 1692 N N . SER A 1 209 ? 0.067 18.703 3.904 1 92.69 209 SER A N 1
ATOM 1693 C CA . SER A 1 209 ? -0.903 17.656 3.594 1 92.69 209 SER A CA 1
ATOM 1694 C C . SER A 1 209 ? -0.445 16.297 4.121 1 92.69 209 SER A C 1
ATOM 1696 O O . SER A 1 209 ? -1.256 15.383 4.293 1 92.69 209 SER A O 1
ATOM 1698 N N . TRP A 1 210 ? 0.83 16.156 4.406 1 89.25 210 TRP A N 1
ATOM 1699 C CA . TRP A 1 210 ? 1.341 14.922 5.012 1 89.25 210 TRP A CA 1
ATOM 1700 C C . TRP A 1 210 ? 0.625 14.625 6.324 1 89.25 210 TRP A C 1
ATOM 1702 O O . TRP A 1 210 ? 0.272 13.477 6.602 1 89.25 210 TRP A O 1
ATOM 1712 N N . TYR A 1 211 ? 0.407 15.664 7.129 1 90.56 211 TYR A N 1
ATOM 1713 C CA . TYR A 1 211 ? -0.259 15.484 8.414 1 90.56 211 TYR A CA 1
ATOM 1714 C C . TYR A 1 211 ? -1.722 15.102 8.219 1 90.56 211 TYR A C 1
ATOM 1716 O O . TYR A 1 211 ? -2.281 14.344 9.016 1 90.56 211 TYR A O 1
ATOM 1724 N N . LEU A 1 212 ? -2.297 15.641 7.176 1 95.06 212 LEU A N 1
ATOM 1725 C CA . LEU A 1 212 ? -3.674 15.266 6.879 1 95.06 212 LEU A CA 1
ATOM 1726 C C . LEU A 1 212 ? -3.771 13.781 6.562 1 95.06 212 LEU A C 1
ATOM 1728 O O . LEU A 1 212 ? -4.586 13.062 7.152 1 95.06 212 LEU A O 1
ATOM 1732 N N . GLU A 1 213 ? -2.91 13.398 5.723 1 94.38 213 GLU A N 1
ATOM 1733 C CA . GLU A 1 213 ? -2.951 12.039 5.199 1 94.38 213 GLU A CA 1
ATOM 1734 C C . GLU A 1 213 ? -2.572 11.023 6.277 1 94.38 213 GLU A C 1
ATOM 1736 O O . GLU A 1 213 ? -3.189 9.961 6.379 1 94.38 213 GLU A O 1
ATOM 1741 N N . ASN A 1 214 ? -1.641 11.32 7.078 1 91.12 214 ASN A N 1
ATOM 1742 C CA . ASN A 1 214 ? -1.025 10.297 7.906 1 91.12 214 ASN A CA 1
ATOM 1743 C C . ASN A 1 214 ? -1.469 10.406 9.359 1 91.12 214 ASN A C 1
ATOM 1745 O O . ASN A 1 214 ? -1.295 9.469 10.141 1 91.12 214 ASN A O 1
ATOM 1749 N N . VAL A 1 215 ? -2.074 11.547 9.734 1 92.5 215 VAL A N 1
ATOM 1750 C CA . VAL A 1 215 ? -2.414 11.734 11.141 1 92.5 215 VAL A CA 1
ATOM 1751 C C . VAL A 1 215 ? -3.9 12.055 11.281 1 92.5 215 VAL A C 1
ATOM 1753 O O . VAL A 1 215 ? -4.68 11.242 11.773 1 92.5 215 VAL A O 1
ATOM 1756 N N . PHE A 1 216 ? -4.301 13.148 10.688 1 96.06 216 PHE A N 1
ATOM 1757 C CA . PHE A 1 216 ? -5.652 13.656 10.898 1 96.06 216 PHE A CA 1
ATOM 1758 C C . PHE A 1 216 ? -6.688 12.711 10.305 1 96.06 216 PHE A C 1
ATOM 1760 O O . PHE A 1 216 ? -7.781 12.555 10.852 1 96.06 216 PHE A O 1
ATOM 1767 N N . TYR A 1 217 ? -6.402 12.086 9.203 1 97.12 217 TYR A N 1
ATOM 1768 C CA . TYR A 1 217 ? -7.289 11.125 8.555 1 97.12 217 TYR A CA 1
ATOM 1769 C C . TYR A 1 217 ? -7.707 10.031 9.531 1 97.12 217 TYR A C 1
ATOM 1771 O O . TYR A 1 217 ? -8.875 9.641 9.57 1 97.12 217 TYR A O 1
ATOM 1779 N N . PHE A 1 218 ? -6.832 9.625 10.305 1 95.44 218 PHE A N 1
ATOM 1780 C CA . PHE A 1 218 ? -7.066 8.523 11.234 1 95.44 218 PHE A CA 1
ATOM 1781 C C . PHE A 1 218 ? -7.625 9.039 12.555 1 95.44 218 PHE A C 1
ATOM 1783 O O . PHE A 1 218 ? -8.586 8.477 13.086 1 95.44 218 PHE A O 1
ATOM 1790 N N . ALA A 1 219 ? -7.047 10.086 13.062 1 93.75 219 ALA A N 1
ATOM 1791 C CA . ALA A 1 219 ? -7.434 10.609 14.367 1 93.75 219 ALA A CA 1
ATOM 1792 C C . ALA A 1 219 ? -8.883 11.094 14.359 1 93.75 219 ALA A C 1
ATOM 1794 O O . ALA A 1 219 ? -9.656 10.758 15.258 1 93.75 219 ALA A O 1
ATOM 1795 N N . ALA A 1 220 ? -9.25 11.836 13.344 1 94.62 220 ALA A N 1
ATOM 1796 C CA . ALA A 1 220 ? -10.602 12.383 13.258 1 94.62 220 ALA A CA 1
ATOM 1797 C C . ALA A 1 220 ? -11.641 11.266 13.156 1 94.62 220 ALA A C 1
ATOM 1799 O O . ALA A 1 220 ? -12.695 11.328 13.797 1 94.62 220 ALA A O 1
ATOM 1800 N N . ALA A 1 221 ? -11.328 10.344 12.352 1 94.38 221 ALA A N 1
ATOM 1801 C CA . ALA A 1 221 ? -12.25 9.234 12.156 1 94.38 221 ALA A CA 1
ATOM 1802 C C . ALA A 1 221 ? -12.43 8.438 13.445 1 94.38 221 ALA A C 1
ATOM 1804 O O . ALA A 1 221 ? -13.539 8.016 13.781 1 94.38 221 ALA A O 1
ATOM 1805 N N . LYS A 1 222 ? -11.398 8.172 14.148 1 92.5 222 LYS A N 1
ATOM 1806 C CA . LYS A 1 222 ? -11.453 7.422 15.398 1 92.5 222 LYS A CA 1
ATOM 1807 C C . LYS A 1 222 ? -12.281 8.156 16.453 1 92.5 222 LYS A C 1
ATOM 1809 O O . LYS A 1 222 ? -13.117 7.559 17.125 1 92.5 222 LYS A O 1
ATOM 1814 N N . ILE A 1 223 ? -12.023 9.391 16.547 1 90.69 223 ILE A N 1
ATOM 1815 C CA . ILE A 1 223 ? -12.758 10.203 17.516 1 90.69 223 ILE A CA 1
ATOM 1816 C C . ILE A 1 223 ? -14.242 10.203 17.156 1 90.69 223 ILE A C 1
ATOM 1818 O O . ILE A 1 223 ? -15.094 10.031 18.031 1 90.69 223 ILE A O 1
ATOM 1822 N N . GLN A 1 224 ? -14.508 10.406 15.906 1 91.25 224 GLN A N 1
ATOM 1823 C CA . GLN A 1 224 ? -15.898 10.414 15.469 1 91.25 224 GLN A CA 1
ATOM 1824 C C . GLN A 1 224 ? -16.562 9.07 15.758 1 91.25 224 GLN A C 1
ATOM 1826 O O . GLN A 1 224 ? -17.75 9.031 16.125 1 91.25 224 GLN A O 1
ATOM 1831 N N . SER A 1 225 ? -15.844 8.023 15.539 1 91.19 225 SER A N 1
ATOM 1832 C CA . SER A 1 225 ? -16.359 6.691 15.828 1 91.19 225 SER A CA 1
ATOM 1833 C C . SER A 1 225 ? -16.719 6.543 17.297 1 91.19 225 SER A C 1
ATOM 1835 O O . SER A 1 225 ? -17.766 5.977 17.641 1 91.19 225 SER A O 1
ATOM 1837 N N . GLU A 1 226 ? -15.906 7.016 18.156 1 85.12 226 GLU A N 1
ATOM 1838 C CA . GLU A 1 226 ? -16.141 6.957 19.594 1 85.12 226 GLU A CA 1
ATOM 1839 C C . GLU A 1 226 ? -17.359 7.801 19.984 1 85.12 226 GLU A C 1
ATOM 1841 O O . GLU A 1 226 ? -18.172 7.383 20.828 1 85.12 226 GLU A O 1
ATOM 1846 N N . ILE A 1 227 ? -17.438 8.875 19.344 1 84.75 227 ILE A N 1
ATOM 1847 C CA . ILE A 1 227 ? -18.578 9.75 19.609 1 84.75 227 ILE A CA 1
ATOM 1848 C C . ILE A 1 227 ? -19.859 9.07 19.141 1 84.75 227 ILE A C 1
ATOM 1850 O O . ILE A 1 227 ? -20.859 9.047 19.875 1 84.75 227 ILE A O 1
ATOM 1854 N N . ASP A 1 228 ? -19.797 8.523 17.969 1 86.62 228 ASP A N 1
ATOM 1855 C CA . ASP A 1 228 ? -20.969 7.848 17.422 1 86.62 228 ASP A CA 1
ATOM 1856 C C . ASP A 1 228 ? -21.422 6.703 18.312 1 86.62 228 ASP A C 1
ATOM 1858 O O . ASP A 1 228 ? -22.625 6.535 18.562 1 86.62 228 ASP A O 1
ATOM 1862 N N . SER A 1 229 ? -20.5 5.93 18.703 1 84.69 229 SER A N 1
ATOM 1863 C CA . SER A 1 229 ? -20.797 4.777 19.547 1 84.69 229 SER A CA 1
ATOM 1864 C C . SER A 1 229 ? -21.422 5.215 20.875 1 84.69 229 SER A C 1
ATOM 1866 O O . SER A 1 229 ? -22.359 4.59 21.359 1 84.69 229 SER A O 1
ATOM 1868 N N . SER A 1 230 ? -20.859 6.23 21.406 1 79 230 SER A N 1
ATOM 1869 C CA . SER A 1 230 ? -21.375 6.754 22.672 1 79 230 SER A CA 1
ATOM 1870 C C . SER A 1 230 ? -22.797 7.309 22.516 1 79 230 SER A C 1
ATOM 1872 O O . SER A 1 230 ? -23.641 7.102 23.375 1 79 230 SER A O 1
ATOM 1874 N N . LEU A 1 231 ? -23 7.938 21.453 1 83 231 LEU A N 1
ATOM 1875 C CA . LEU A 1 231 ? -24.312 8.547 21.219 1 83 231 LEU A CA 1
ATOM 1876 C C . LEU A 1 231 ? -25.359 7.477 20.906 1 83 231 LEU A C 1
ATOM 1878 O O . LEU A 1 231 ? -26.516 7.609 21.297 1 83 231 LEU A O 1
ATOM 1882 N N . GLU A 1 232 ? -24.953 6.527 20.203 1 81.44 232 GLU A N 1
ATOM 1883 C CA . GLU A 1 232 ? -25.859 5.43 19.875 1 81.44 232 GLU A CA 1
ATOM 1884 C C . GLU A 1 232 ? -26.359 4.727 21.125 1 81.44 232 GLU A C 1
ATOM 1886 O O . GLU A 1 232 ? -27.516 4.312 21.188 1 81.44 232 GLU A O 1
ATOM 1891 N N . GLU A 1 233 ? -25.469 4.566 22.031 1 78.38 233 GLU A N 1
ATOM 1892 C CA . GLU A 1 233 ? -25.828 3.928 23.297 1 78.38 233 GLU A CA 1
ATOM 1893 C C . GLU A 1 233 ? -26.953 4.684 24 1 78.38 233 GLU A C 1
ATOM 1895 O O . GLU A 1 233 ? -27.75 4.086 24.719 1 78.38 233 GLU A O 1
ATOM 1900 N N . PHE A 1 234 ? -27.031 5.91 23.672 1 77.31 234 PHE A N 1
ATOM 1901 C CA . PHE A 1 234 ? -28.016 6.738 24.359 1 77.31 234 PHE A CA 1
ATOM 1902 C C . PHE A 1 234 ? -29.094 7.207 23.391 1 77.31 234 PHE A C 1
ATOM 1904 O O . PHE A 1 234 ? -29.844 8.133 23.688 1 77.31 234 PHE A O 1
ATOM 1911 N N . ASN A 1 235 ? -29.094 6.633 22.109 1 76.94 235 ASN A N 1
ATOM 1912 C CA . ASN A 1 235 ? -30.094 6.867 21.062 1 76.94 235 ASN A CA 1
ATOM 1913 C C . ASN A 1 235 ? -30.109 8.328 20.625 1 76.94 235 ASN A C 1
ATOM 1915 O O . ASN A 1 235 ? -31.172 8.93 20.484 1 76.94 235 ASN A O 1
ATOM 1919 N N . ILE A 1 236 ? -28.938 8.922 20.594 1 78.62 236 ILE A N 1
ATOM 1920 C CA . ILE A 1 236 ? -28.766 10.266 20.062 1 78.62 236 ILE A CA 1
ATOM 1921 C C . ILE A 1 236 ? -28.172 10.195 18.656 1 78.62 236 ILE A C 1
ATOM 1923 O O . ILE A 1 236 ? -27.234 9.445 18.406 1 78.62 236 ILE A O 1
ATOM 1927 N N . PRO A 1 237 ? -28.797 10.914 17.75 1 78.81 237 PRO A N 1
ATOM 1928 C CA . PRO A 1 237 ? -28.25 10.906 16.391 1 78.81 237 PRO A CA 1
ATOM 1929 C C . PRO A 1 237 ? -26.844 11.516 16.312 1 78.81 237 PRO A C 1
ATOM 1931 O O . PRO A 1 237 ? -26.562 12.5 17 1 78.81 237 PRO A O 1
ATOM 1934 N N . SER A 1 238 ? -26.062 10.844 15.547 1 79.19 238 SER A N 1
ATOM 1935 C CA . SER A 1 238 ? -24.672 11.289 15.422 1 79.19 238 SER A CA 1
ATOM 1936 C C . SER A 1 238 ? -24.547 12.477 14.477 1 79.19 238 SER A C 1
ATOM 1938 O O . SER A 1 238 ? -25.375 12.641 13.57 1 79.19 238 SER A O 1
ATOM 1940 N N . LYS A 1 239 ? -23.688 13.406 14.812 1 83.06 239 LYS A N 1
ATOM 1941 C CA . LYS A 1 239 ? -23.328 14.539 13.961 1 83.06 239 LYS A CA 1
ATOM 1942 C C . LYS A 1 239 ? -21.828 14.672 13.805 1 83.06 239 LYS A C 1
ATOM 1944 O O . LYS A 1 239 ? -21.062 14.227 14.672 1 83.06 239 LYS A O 1
ATOM 1949 N N . LYS A 1 240 ? -21.516 15.25 12.719 1 86.12 240 LYS A N 1
ATOM 1950 C CA . LYS A 1 240 ? -20.094 15.531 12.477 1 86.12 240 LYS A CA 1
ATOM 1951 C C . LYS A 1 240 ? -19.547 16.531 13.484 1 86.12 240 LYS A C 1
ATOM 1953 O O . LYS A 1 240 ? -20.078 17.641 13.609 1 86.12 240 LYS A O 1
ATOM 1958 N N . ALA A 1 241 ? -18.547 16.078 14.227 1 86.56 241 ALA A N 1
ATOM 1959 C CA . ALA A 1 241 ? -18.031 16.922 15.305 1 86.56 241 ALA A CA 1
ATOM 1960 C C . ALA A 1 241 ? -16.75 17.641 14.875 1 86.56 241 ALA A C 1
ATOM 1962 O O . ALA A 1 241 ? -16.406 18.688 15.43 1 86.56 241 ALA A O 1
ATOM 1963 N N . ILE A 1 242 ? -16.109 17.156 13.836 1 92.31 242 ILE A N 1
ATOM 1964 C CA . ILE A 1 242 ? -14.781 17.672 13.516 1 92.31 242 ILE A CA 1
ATOM 1965 C C . ILE A 1 242 ? -14.742 18.125 12.062 1 92.31 242 ILE A C 1
ATOM 1967 O O . ILE A 1 242 ? -15.227 17.422 11.164 1 92.31 242 ILE A O 1
ATOM 1971 N N . GLU A 1 243 ? -14.242 19.281 11.836 1 93.5 243 GLU A N 1
ATOM 1972 C CA . GLU A 1 243 ? -13.992 19.828 10.508 1 93.5 243 GLU A CA 1
ATOM 1973 C C . GLU A 1 243 ? -12.539 20.281 10.367 1 93.5 243 GLU A C 1
ATOM 1975 O O . GLU A 1 243 ? -11.953 20.828 11.312 1 93.5 243 GLU A O 1
ATOM 1980 N N . LEU A 1 244 ? -11.977 19.984 9.227 1 96.19 244 LEU A N 1
ATOM 1981 C CA . LEU A 1 244 ? -10.594 20.391 8.977 1 96.19 244 LEU A CA 1
ATOM 1982 C C . LEU A 1 244 ? -10.531 21.516 7.957 1 96.19 244 LEU A C 1
ATOM 1984 O O . LEU A 1 244 ? -11.25 21.5 6.957 1 96.19 244 LEU A O 1
ATOM 1988 N N . GLY A 1 245 ? -9.797 22.547 8.32 1 96.31 245 GLY A N 1
ATOM 1989 C CA . GLY A 1 245 ? -9.523 23.656 7.418 1 96.31 245 GLY A CA 1
ATOM 1990 C C . GLY A 1 245 ? -8.078 23.703 6.965 1 96.31 245 GLY A C 1
ATOM 1991 O O . GLY A 1 245 ? -7.207 23.078 7.57 1 96.31 245 GLY A O 1
ATOM 1992 N N . PHE A 1 246 ? -7.855 24.406 5.895 1 95.75 246 PHE A N 1
ATOM 1993 C CA . PHE A 1 246 ? -6.543 24.453 5.258 1 95.75 246 PHE A CA 1
ATOM 1994 C C . PHE A 1 246 ? -6.273 25.828 4.66 1 95.75 246 PHE A C 1
ATOM 1996 O O . PHE A 1 246 ? -7.098 26.344 3.906 1 95.75 246 PHE A O 1
ATOM 2003 N N . TRP A 1 247 ? -5.086 26.422 4.922 1 93.62 247 TRP A N 1
ATOM 2004 C CA . TRP A 1 247 ? -4.824 27.781 4.48 1 93.62 247 TRP A CA 1
ATOM 2005 C C . TRP A 1 247 ? -3.805 27.797 3.344 1 93.62 247 TRP A C 1
ATOM 2007 O O . TRP A 1 247 ? -3.854 28.672 2.475 1 93.62 247 TRP A O 1
ATOM 2017 N N . PRO A 1 248 ? -2.795 26.891 3.373 1 92.19 248 PRO A N 1
ATOM 2018 C CA . PRO A 1 248 ? -1.848 26.953 2.26 1 92.19 248 PRO A CA 1
ATOM 2019 C C . PRO A 1 248 ? -2.531 26.875 0.896 1 92.19 248 PRO A C 1
ATOM 2021 O O . PRO A 1 248 ? -3.33 25.969 0.659 1 92.19 248 PRO A O 1
ATOM 2024 N N . GLY A 1 249 ? -2.203 27.828 0.121 1 93.12 249 GLY A N 1
ATOM 2025 C CA . GLY A 1 249 ? -2.822 27.906 -1.191 1 93.12 249 GLY A CA 1
ATOM 2026 C C . GLY A 1 249 ? -3.982 28.891 -1.243 1 93.12 249 GLY A C 1
ATOM 2027 O O . GLY A 1 249 ? -4.422 29.281 -2.326 1 93.12 249 GLY A O 1
ATOM 2028 N N . GLY A 1 250 ? -4.512 29.312 -0.08 1 94.94 250 GLY A N 1
ATOM 2029 C CA . GLY A 1 250 ? -5.629 30.25 -0.032 1 94.94 250 GLY A CA 1
ATOM 2030 C C . GLY A 1 250 ? -5.293 31.547 0.68 1 94.94 250 GLY A C 1
ATOM 2031 O O . GLY A 1 250 ? -5.988 32.562 0.511 1 94.94 250 GLY A O 1
ATOM 2032 N N . ASP A 1 251 ? -4.273 31.562 1.405 1 92.12 251 ASP A N 1
ATOM 2033 C CA . ASP A 1 251 ? -3.879 32.719 2.188 1 92.12 251 ASP A CA 1
ATOM 2034 C C . ASP A 1 251 ? -3.021 33.688 1.355 1 92.12 251 ASP A C 1
ATOM 2036 O O . ASP A 1 251 ? -1.84 33.406 1.122 1 92.12 251 ASP A O 1
ATOM 2040 N N . ARG A 1 252 ? -3.588 34.781 1.004 1 92 252 ARG A N 1
ATOM 2041 C CA . ARG A 1 252 ? -2.896 35.75 0.153 1 92 252 ARG A CA 1
ATOM 2042 C C . ARG A 1 252 ? -2.418 36.938 0.961 1 92 252 ARG A C 1
ATOM 2044 O O . ARG A 1 252 ? -1.581 37.719 0.494 1 92 252 ARG A O 1
ATOM 2051 N N . ASP A 1 253 ? -2.824 37.062 2.094 1 87.25 253 ASP A N 1
ATOM 2052 C CA . ASP A 1 253 ? -2.494 38.25 2.877 1 87.25 253 ASP A CA 1
ATOM 2053 C C . ASP A 1 253 ? -0.988 38.344 3.105 1 87.25 253 ASP A C 1
ATOM 2055 O O . ASP A 1 253 ? -0.414 37.562 3.867 1 87.25 253 ASP A O 1
ATOM 2059 N N . GLY A 1 254 ? -0.436 39.25 2.471 1 76.94 254 GLY A N 1
ATOM 2060 C CA . GLY A 1 254 ? 0.987 39.5 2.627 1 76.94 254 GLY A CA 1
ATOM 2061 C C . GLY A 1 254 ? 1.858 38.531 1.865 1 76.94 254 GLY A C 1
ATOM 2062 O O . GLY A 1 254 ? 3.07 38.469 2.082 1 76.94 254 GLY A O 1
ATOM 2063 N N . ASN A 1 255 ? 1.247 37.719 1.101 1 81.12 255 ASN A N 1
ATOM 2064 C CA . ASN A 1 255 ? 2.006 36.75 0.318 1 81.12 255 ASN A CA 1
ATOM 2065 C C . ASN A 1 255 ? 1.759 36.906 -1.179 1 81.12 255 ASN A C 1
ATOM 2067 O O . ASN A 1 255 ? 0.82 36.344 -1.728 1 81.12 255 ASN A O 1
ATOM 2071 N N . PRO A 1 256 ? 2.652 37.531 -1.808 1 80.5 256 PRO A N 1
ATOM 2072 C CA . PRO A 1 256 ? 2.457 37.781 -3.234 1 80.5 256 PRO A CA 1
ATOM 2073 C C . PRO A 1 256 ? 2.662 36.531 -4.098 1 80.5 256 PRO A C 1
ATOM 2075 O O . PRO A 1 256 ? 2.346 36.562 -5.289 1 80.5 256 PRO A O 1
ATOM 2078 N N . ASN A 1 257 ? 3.078 35.5 -3.492 1 84.81 257 ASN A N 1
ATOM 2079 C CA . ASN A 1 257 ? 3.424 34.281 -4.258 1 84.81 257 ASN A CA 1
ATOM 2080 C C . ASN A 1 257 ? 2.227 33.375 -4.422 1 84.81 257 ASN A C 1
ATOM 2082 O O . ASN A 1 257 ? 2.291 32.375 -5.164 1 84.81 257 ASN A O 1
ATOM 2086 N N . VAL A 1 258 ? 1.188 33.625 -3.762 1 91.56 258 VAL A N 1
ATOM 2087 C CA . VAL A 1 258 ? 0.001 32.781 -3.9 1 91.56 258 VAL A CA 1
ATOM 2088 C C . VAL A 1 258 ? -0.891 33.344 -5.012 1 91.56 258 VAL A C 1
ATOM 2090 O O . VAL A 1 258 ? -1.344 34.469 -4.945 1 91.56 258 VAL A O 1
ATOM 2093 N N . HIS A 1 259 ? -1.026 32.469 -6.02 1 93.44 259 HIS A N 1
ATOM 2094 C CA . HIS A 1 259 ? -1.862 32.875 -7.152 1 93.44 259 HIS A CA 1
ATOM 2095 C C . HIS A 1 259 ? -3.045 31.906 -7.309 1 93.44 259 HIS A C 1
ATOM 2097 O O . HIS A 1 259 ? -3.084 30.844 -6.676 1 93.44 259 HIS A O 1
ATOM 2103 N N . ALA A 1 260 ? -3.926 32.312 -8.109 1 94.38 260 ALA A N 1
ATOM 2104 C CA . ALA A 1 260 ? -5.145 31.547 -8.336 1 94.38 260 ALA A CA 1
ATOM 2105 C C . ALA A 1 260 ? -4.816 30.141 -8.789 1 94.38 260 ALA A C 1
ATOM 2107 O O . ALA A 1 260 ? -5.48 29.172 -8.383 1 94.38 260 ALA A O 1
ATOM 2108 N N . GLN A 1 261 ? -3.816 30.047 -9.578 1 93.94 261 GLN A N 1
ATOM 2109 C CA . GLN A 1 261 ? -3.416 28.734 -10.062 1 93.94 261 GLN A CA 1
ATOM 2110 C C . GLN A 1 261 ? -2.939 27.844 -8.922 1 93.94 261 GLN A C 1
ATOM 2112 O O . GLN A 1 261 ? -3.146 26.625 -8.945 1 93.94 261 GLN A O 1
ATOM 2117 N N . ASP A 1 262 ? -2.256 28.406 -7.965 1 94.62 262 ASP A N 1
ATOM 2118 C CA . ASP A 1 262 ? -1.827 27.672 -6.785 1 94.62 262 ASP A CA 1
ATOM 2119 C C . ASP A 1 262 ? -3.027 27.141 -6 1 94.62 262 ASP A C 1
ATOM 2121 O O . ASP A 1 262 ? -3.006 26.016 -5.496 1 94.62 262 ASP A O 1
ATOM 2125 N N . THR A 1 263 ? -4.004 27.969 -5.918 1 96.69 263 THR A N 1
ATOM 2126 C CA . THR A 1 263 ? -5.219 27.594 -5.203 1 96.69 263 THR A CA 1
ATOM 2127 C C . THR A 1 263 ? -5.875 26.375 -5.855 1 96.69 263 THR A C 1
ATOM 2129 O O . THR A 1 263 ? -6.273 25.438 -5.168 1 96.69 263 THR A O 1
ATOM 2132 N N . ILE A 1 264 ? -5.898 26.406 -7.137 1 95.25 264 ILE A N 1
ATOM 2133 C CA . ILE A 1 264 ? -6.492 25.312 -7.891 1 95.25 264 ILE A CA 1
ATOM 2134 C C . ILE A 1 264 ? -5.656 24.047 -7.707 1 95.25 264 ILE A C 1
ATOM 2136 O O . ILE A 1 264 ? -6.199 22.969 -7.477 1 95.25 264 ILE A O 1
ATOM 2140 N N . GLN A 1 265 ? -4.41 24.219 -7.809 1 94.81 265 GLN A N 1
ATOM 2141 C CA . GLN A 1 265 ? -3.502 23.078 -7.695 1 94.81 265 GLN A CA 1
ATOM 2142 C C . GLN A 1 265 ? -3.59 22.438 -6.309 1 94.81 265 GLN A C 1
ATOM 2144 O O . GLN A 1 265 ? -3.561 21.219 -6.18 1 94.81 265 GLN A O 1
ATOM 2149 N N . VAL A 1 266 ? -3.656 23.234 -5.289 1 96.12 266 VAL A N 1
ATOM 2150 C CA . VAL A 1 266 ? -3.738 22.734 -3.92 1 96.12 266 VAL A CA 1
ATOM 2151 C C . VAL A 1 266 ? -5.062 22 -3.715 1 96.12 266 VAL A C 1
ATOM 2153 O O . VAL A 1 266 ? -5.102 20.938 -3.08 1 96.12 266 VAL A O 1
ATOM 2156 N N . SER A 1 267 ? -6.125 22.547 -4.277 1 96.69 267 SER A N 1
ATOM 2157 C CA . SER A 1 267 ? -7.422 21.891 -4.18 1 96.69 267 SER A CA 1
ATOM 2158 C C . SER A 1 267 ? -7.395 20.516 -4.828 1 96.69 267 SER A C 1
ATOM 2160 O O . SER A 1 267 ? -7.891 19.547 -4.258 1 96.69 267 SER A O 1
ATOM 2162 N N . LYS A 1 268 ? -6.801 20.484 -5.988 1 95 268 LYS A N 1
ATOM 2163 C CA . LYS A 1 268 ? -6.676 19.203 -6.699 1 95 268 LYS A CA 1
ATOM 2164 C C . LYS A 1 268 ? -5.82 18.219 -5.91 1 95 268 LYS A C 1
ATOM 2166 O O . LYS A 1 268 ? -6.129 17.031 -5.855 1 95 268 LYS A O 1
ATOM 2171 N N . MET A 1 269 ? -4.797 18.688 -5.379 1 94.75 269 MET A N 1
ATOM 2172 C CA . MET A 1 269 ? -3.873 17.859 -4.605 1 94.75 269 MET A CA 1
ATOM 2173 C C . MET A 1 269 ? -4.562 17.266 -3.383 1 94.75 269 MET A C 1
ATOM 2175 O O . MET A 1 269 ? -4.441 16.078 -3.113 1 94.75 269 MET A O 1
ATOM 2179 N N . LEU A 1 270 ? -5.281 18.094 -2.637 1 96.88 270 LEU A N 1
ATOM 2180 C CA . LEU A 1 270 ? -6 17.625 -1.455 1 96.88 270 LEU A CA 1
ATOM 2181 C C . LEU A 1 270 ? -6.988 16.531 -1.817 1 96.88 270 LEU A C 1
ATOM 2183 O O . LEU A 1 270 ? -7.074 15.516 -1.123 1 96.88 270 LEU A O 1
ATOM 2187 N N . ARG A 1 271 ? -7.648 16.766 -2.875 1 96.69 271 ARG A N 1
ATOM 2188 C CA . ARG A 1 271 ? -8.609 15.781 -3.355 1 96.69 271 ARG A CA 1
ATOM 2189 C C . ARG A 1 271 ? -7.914 14.469 -3.691 1 96.69 271 ARG A C 1
ATOM 2191 O O . ARG A 1 271 ? -8.375 13.398 -3.283 1 96.69 271 ARG A O 1
ATOM 2198 N N . GLN A 1 272 ? -6.902 14.555 -4.43 1 94.75 272 GLN A N 1
ATOM 2199 C CA . GLN A 1 272 ? -6.191 13.359 -4.871 1 94.75 272 GLN A CA 1
ATOM 2200 C C . GLN A 1 272 ? -5.664 12.57 -3.68 1 94.75 272 GLN A C 1
ATOM 2202 O O . GLN A 1 272 ? -5.77 11.336 -3.65 1 94.75 272 GLN A O 1
ATOM 2207 N N . ILE A 1 273 ? -5.035 13.211 -2.76 1 96 273 ILE A N 1
ATOM 2208 C CA . ILE A 1 273 ? -4.512 12.555 -1.565 1 96 273 ILE A CA 1
ATOM 2209 C C . ILE A 1 273 ? -5.648 11.867 -0.818 1 96 273 ILE A C 1
ATOM 2211 O O . ILE A 1 273 ? -5.5 10.727 -0.367 1 96 273 ILE A O 1
ATOM 2215 N N . LEU A 1 274 ? -6.746 12.531 -0.727 1 97.69 274 LEU A N 1
ATOM 2216 C CA . LEU A 1 274 ? -7.906 11.984 -0.036 1 97.69 274 LEU A CA 1
ATOM 2217 C C . LEU A 1 274 ? -8.375 10.695 -0.712 1 97.69 274 LEU A C 1
ATOM 2219 O O . LEU A 1 274 ? -8.633 9.695 -0.04 1 97.69 274 LEU A O 1
ATOM 2223 N N . PHE A 1 275 ? -8.438 10.742 -2.016 1 97.5 275 PHE A N 1
ATOM 2224 C CA . PHE A 1 275 ? -8.961 9.578 -2.73 1 97.5 275 PHE A CA 1
ATOM 2225 C C . PHE A 1 275 ? -7.965 8.422 -2.688 1 97.5 275 PHE A C 1
ATOM 2227 O O . PHE A 1 275 ? -8.359 7.258 -2.709 1 97.5 275 PHE A O 1
ATOM 2234 N N . ARG A 1 276 ? -6.754 8.734 -2.615 1 95.44 276 ARG A N 1
ATOM 2235 C CA . ARG A 1 276 ? -5.781 7.672 -2.369 1 95.44 276 ARG A CA 1
ATOM 2236 C C . ARG A 1 276 ? -6.008 7.035 -1.002 1 95.44 276 ARG A C 1
ATOM 2238 O O . ARG A 1 276 ? -5.855 5.82 -0.847 1 95.44 276 ARG A O 1
ATOM 2245 N N . CYS A 1 277 ? -6.316 7.859 -0.007 1 97.31 277 CYS A N 1
ATOM 2246 C CA . CYS A 1 277 ? -6.66 7.328 1.307 1 97.31 277 CYS A CA 1
ATOM 2247 C C . CYS A 1 277 ? -7.902 6.445 1.229 1 97.31 277 CYS A C 1
ATOM 2249 O O . CYS A 1 277 ? -7.91 5.332 1.756 1 97.31 277 CYS A O 1
ATOM 2251 N N . TYR A 1 278 ? -8.922 6.941 0.528 1 98.12 278 TYR A N 1
ATOM 2252 C CA . TYR A 1 278 ? -10.148 6.176 0.367 1 98.12 278 TYR A CA 1
ATOM 2253 C C . TYR A 1 278 ? -9.875 4.844 -0.318 1 98.12 278 TYR A C 1
ATOM 2255 O O . TYR A 1 278 ? -10.414 3.807 0.087 1 98.12 278 TYR A O 1
ATOM 2263 N N . TYR A 1 279 ? -9.078 4.949 -1.317 1 96.75 279 TYR A N 1
ATOM 2264 C CA . TYR A 1 279 ? -8.773 3.742 -2.078 1 96.75 279 TYR A CA 1
ATOM 2265 C C . TYR A 1 279 ? -8.055 2.719 -1.211 1 96.75 279 TYR A C 1
ATOM 2267 O O . TYR A 1 279 ? -8.344 1.523 -1.274 1 96.75 279 TYR A O 1
ATOM 2275 N N . ARG A 1 280 ? -7.152 3.156 -0.499 1 95.19 280 ARG A N 1
ATOM 2276 C CA . ARG A 1 280 ? -6.43 2.273 0.412 1 95.19 280 ARG A CA 1
ATOM 2277 C C . ARG A 1 280 ? -7.387 1.591 1.387 1 95.19 280 ARG A C 1
ATOM 2279 O O . ARG A 1 280 ? -7.297 0.382 1.608 1 95.19 280 ARG A O 1
ATOM 2286 N N . ASP A 1 281 ? -8.25 2.348 1.996 1 96.5 281 ASP A N 1
ATOM 2287 C CA . ASP A 1 281 ? -9.234 1.786 2.924 1 96.5 281 ASP A CA 1
ATOM 2288 C C . ASP A 1 281 ? -10.18 0.823 2.209 1 96.5 281 ASP A C 1
ATOM 2290 O O . ASP A 1 281 ? -10.547 -0.215 2.76 1 96.5 281 ASP A O 1
ATOM 2294 N N . PHE A 1 282 ? -10.531 1.201 1.033 1 97.31 282 PHE A N 1
ATOM 2295 C CA . PHE A 1 282 ? -11.453 0.375 0.257 1 97.31 282 PHE A CA 1
ATOM 2296 C C . PHE A 1 282 ? -10.82 -0.969 -0.079 1 97.31 282 PHE A C 1
ATOM 2298 O O . PHE A 1 282 ? -11.5 -1.993 -0.115 1 97.31 282 PHE A O 1
ATOM 2305 N N . ARG A 1 283 ? -9.625 -0.959 -0.398 1 94.19 283 ARG A N 1
ATOM 2306 C CA . ARG A 1 283 ? -8.93 -2.209 -0.697 1 94.19 283 ARG A CA 1
ATOM 2307 C C . ARG A 1 283 ? -9 -3.17 0.485 1 94.19 283 ARG A C 1
ATOM 2309 O O . ARG A 1 283 ? -9.141 -4.383 0.299 1 94.19 283 ARG A O 1
ATOM 2316 N N . LYS A 1 284 ? -8.906 -2.662 1.679 1 93.69 284 LYS A N 1
ATOM 2317 C CA . LYS A 1 284 ? -9.047 -3.49 2.873 1 93.69 284 LYS A CA 1
ATOM 2318 C C . LYS A 1 284 ? -10.453 -4.074 2.973 1 93.69 284 LYS A C 1
ATOM 2320 O O . LYS A 1 284 ? -10.625 -5.238 3.336 1 93.69 284 LYS A O 1
ATOM 2325 N N . LEU A 1 285 ? -11.352 -3.197 2.641 1 95.19 285 LEU A N 1
ATOM 2326 C CA . LEU A 1 285 ? -12.75 -3.617 2.648 1 95.19 285 LEU A CA 1
ATOM 2327 C C . LEU A 1 285 ? -12.992 -4.715 1.618 1 95.19 285 LEU A C 1
ATOM 2329 O O . LEU A 1 285 ? -13.633 -5.723 1.92 1 95.19 285 LEU A O 1
ATOM 2333 N N . LYS A 1 286 ? -12.508 -4.5 0.437 1 94.56 286 LYS A N 1
ATOM 2334 C CA . LYS A 1 286 ? -12.688 -5.453 -0.655 1 94.56 286 LYS A CA 1
ATOM 2335 C C . LYS A 1 286 ? -12.07 -6.805 -0.309 1 94.56 286 LYS A C 1
ATOM 2337 O O . LYS A 1 286 ? -12.625 -7.852 -0.664 1 94.56 286 LYS A O 1
ATOM 2342 N N . ARG A 1 287 ? -10.984 -6.793 0.379 1 92.94 287 ARG A N 1
ATOM 2343 C CA . ARG A 1 287 ? -10.281 -8.008 0.771 1 92.94 287 ARG A CA 1
ATOM 2344 C C . ARG A 1 287 ? -11.109 -8.828 1.755 1 92.94 287 ARG A C 1
ATOM 2346 O O . ARG A 1 287 ? -11.039 -10.062 1.768 1 92.94 287 ARG A O 1
ATOM 2353 N N . ARG A 1 288 ? -11.961 -8.18 2.529 1 95.25 288 ARG A N 1
ATOM 2354 C CA . ARG A 1 288 ? -12.734 -8.852 3.572 1 95.25 288 ARG A CA 1
ATOM 2355 C C . ARG A 1 288 ? -14.133 -9.195 3.084 1 95.25 288 ARG A C 1
ATOM 2357 O O . ARG A 1 288 ? -14.664 -10.258 3.398 1 95.25 288 ARG A O 1
ATOM 2364 N N . ILE A 1 289 ? -14.688 -8.359 2.299 1 95.38 289 ILE A N 1
ATOM 2365 C CA . ILE A 1 289 ? -16.062 -8.539 1.856 1 95.38 289 ILE A CA 1
ATOM 2366 C C . ILE A 1 289 ? -16.094 -9.336 0.552 1 95.38 289 ILE A C 1
ATOM 2368 O O . ILE A 1 289 ? -16.219 -8.758 -0.53 1 95.38 289 ILE A O 1
ATOM 2372 N N . THR A 1 290 ? -16.078 -10.594 0.635 1 93.38 290 THR A N 1
ATOM 2373 C CA . THR A 1 290 ? -16 -11.484 -0.515 1 93.38 290 THR A CA 1
ATOM 2374 C C . THR A 1 290 ? -17.297 -12.258 -0.692 1 93.38 290 THR A C 1
ATOM 2376 O O . THR A 1 290 ? -17.281 -13.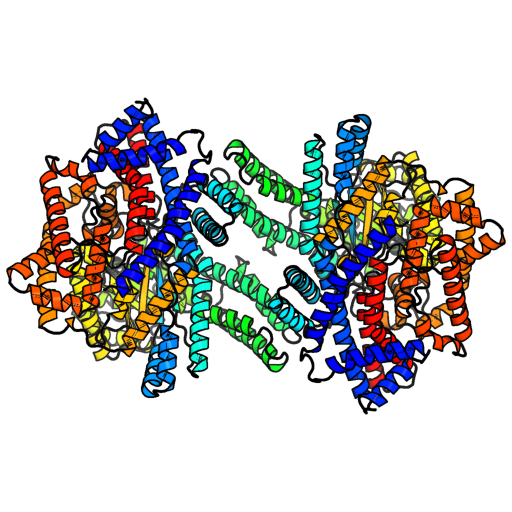445 -1.044 1 93.38 290 THR A O 1
ATOM 2379 N N . PHE A 1 291 ? -18.469 -11.648 -0.457 1 93 291 PHE A N 1
ATOM 2380 C CA . PHE A 1 291 ? -19.75 -12.344 -0.36 1 93 291 PHE A CA 1
ATOM 2381 C C . PHE A 1 291 ? -20.594 -12.109 -1.605 1 93 291 PHE A C 1
ATOM 2383 O O . PHE A 1 291 ? -20.359 -11.156 -2.35 1 93 291 PHE A O 1
ATOM 2390 N N . ARG A 1 292 ? -21.594 -13.008 -1.775 1 90.19 292 ARG A N 1
ATOM 2391 C CA . ARG A 1 292 ? -22.5 -12.898 -2.91 1 90.19 292 ARG A CA 1
ATOM 2392 C C . ARG A 1 292 ? -23.391 -11.656 -2.785 1 90.19 292 ARG A C 1
ATOM 2394 O O . ARG A 1 292 ? -23.812 -11.297 -1.687 1 90.19 292 ARG A O 1
ATOM 2401 N N . GLY A 1 293 ? -23.609 -11.031 -3.844 1 92.81 293 GLY A N 1
ATOM 2402 C CA . GLY A 1 293 ? -24.547 -9.914 -3.881 1 92.81 293 GLY A CA 1
ATOM 2403 C C . GLY A 1 293 ? -23.859 -8.562 -3.832 1 92.81 293 GLY A C 1
ATOM 2404 O O . GLY A 1 293 ? -24.484 -7.539 -4.137 1 92.81 293 GLY A O 1
ATOM 2405 N N . VAL A 1 294 ? -22.594 -8.578 -3.4 1 94.69 294 VAL A N 1
ATOM 2406 C CA . VAL A 1 294 ? -21.906 -7.293 -3.25 1 94.69 294 VAL A CA 1
ATOM 2407 C C . VAL A 1 294 ? -20.922 -7.09 -4.398 1 94.69 294 VAL A C 1
ATOM 2409 O O . VAL A 1 294 ? -20.391 -5.992 -4.586 1 94.69 294 VAL A O 1
ATOM 2412 N N . GLU A 1 295 ? -20.688 -8.008 -5.25 1 90.19 295 GLU A N 1
ATOM 2413 C CA . GLU A 1 295 ? -19.594 -8.031 -6.219 1 90.19 295 GLU A CA 1
ATOM 2414 C C . GLU A 1 295 ? -19.703 -6.871 -7.199 1 90.19 295 GLU A C 1
ATOM 2416 O O . GLU A 1 295 ? -18.734 -6.133 -7.402 1 90.19 295 GLU A O 1
ATOM 2421 N N . GLU A 1 296 ? -20.828 -6.711 -7.766 1 92.25 296 GLU A N 1
ATOM 2422 C CA . GLU A 1 296 ? -21 -5.672 -8.773 1 92.25 296 GLU A CA 1
ATOM 2423 C C . GLU A 1 296 ? -20.797 -4.281 -8.18 1 92.25 296 GLU A C 1
ATOM 2425 O O . GLU A 1 296 ? -20.141 -3.436 -8.789 1 92.25 296 GLU A O 1
ATOM 2430 N N . THR A 1 297 ? -21.375 -4.09 -6.992 1 96.25 297 THR A N 1
ATOM 2431 C CA . THR A 1 297 ? -21.25 -2.793 -6.336 1 96.25 297 THR A CA 1
ATOM 2432 C C . THR A 1 297 ? -19.812 -2.52 -5.926 1 96.25 297 THR A C 1
ATOM 2434 O O . THR A 1 297 ? -19.328 -1.391 -6.047 1 96.25 297 THR A O 1
ATOM 2437 N N . VAL A 1 298 ? -19.141 -3.518 -5.477 1 95.44 298 VAL A N 1
ATOM 2438 C CA . VAL A 1 298 ? -17.75 -3.391 -5.062 1 95.44 298 VAL A CA 1
ATOM 2439 C C . VAL A 1 298 ? -16.891 -3.021 -6.266 1 95.44 298 VAL A C 1
ATOM 2441 O O . VAL A 1 298 ? -16.016 -2.152 -6.172 1 95.44 298 VAL A O 1
ATOM 2444 N N . TYR A 1 299 ? -17.188 -3.605 -7.406 1 92.75 299 TYR A N 1
ATOM 2445 C CA . TYR A 1 299 ? -16.422 -3.311 -8.609 1 92.75 299 TYR A CA 1
ATOM 2446 C C . TYR A 1 299 ? -16.672 -1.883 -9.078 1 92.75 299 TYR A C 1
ATOM 2448 O O . TYR A 1 299 ? -15.75 -1.193 -9.516 1 92.75 299 TYR A O 1
ATOM 2456 N N . LYS A 1 300 ? -17.859 -1.508 -8.992 1 95.62 300 LYS A N 1
ATOM 2457 C CA . LYS A 1 300 ? -18.234 -0.154 -9.383 1 95.62 300 LYS A CA 1
ATOM 2458 C C . LYS A 1 300 ? -17.516 0.887 -8.531 1 95.62 300 LYS A C 1
ATOM 2460 O O . LYS A 1 300 ? -16.969 1.854 -9.062 1 95.62 300 LYS A O 1
ATOM 2465 N N . VAL A 1 301 ? -17.5 0.733 -7.227 1 97.19 301 VAL A N 1
ATOM 2466 C CA . VAL A 1 301 ? -16.875 1.666 -6.297 1 97.19 301 VAL A CA 1
ATOM 2467 C C . VAL A 1 301 ? -15.359 1.652 -6.508 1 97.19 301 VAL A C 1
ATOM 2469 O O . VAL A 1 301 ? -14.711 2.703 -6.48 1 97.19 301 VAL A O 1
ATOM 2472 N N . GLN A 1 302 ? -14.82 0.462 -6.766 1 95.19 302 GLN A N 1
ATOM 2473 C CA . GLN A 1 302 ? -13.383 0.328 -6.992 1 95.19 302 GLN A CA 1
ATOM 2474 C C . GLN A 1 302 ? -12.938 1.141 -8.203 1 95.19 302 GLN A C 1
ATOM 2476 O O . GLN A 1 302 ? -11.93 1.85 -8.148 1 95.19 302 GLN A O 1
ATOM 2481 N N . ASP A 1 303 ? -13.664 1.042 -9.25 1 93.25 303 ASP A N 1
ATOM 2482 C CA . ASP A 1 303 ? -13.32 1.718 -10.492 1 93.25 303 ASP A CA 1
ATOM 2483 C C . ASP A 1 303 ? -13.328 3.234 -10.312 1 93.25 303 ASP A C 1
ATOM 2485 O O . ASP A 1 303 ? -12.398 3.92 -10.758 1 93.25 303 ASP A O 1
ATOM 2489 N N . VAL A 1 304 ? -14.305 3.682 -9.672 1 95.31 304 VAL A N 1
ATOM 2490 C CA . VAL A 1 304 ? -14.453 5.121 -9.469 1 95.31 304 VAL A CA 1
ATOM 2491 C C . VAL A 1 304 ? -13.359 5.633 -8.539 1 95.31 304 VAL A C 1
ATOM 2493 O O . VAL A 1 304 ? -12.742 6.668 -8.812 1 95.31 304 VAL A O 1
ATOM 2496 N N . LEU A 1 305 ? -13.055 4.898 -7.457 1 96.31 305 LEU A N 1
ATOM 2497 C CA . LEU A 1 305 ? -12.016 5.297 -6.516 1 96.31 305 LEU A CA 1
ATOM 2498 C C . LEU A 1 305 ? -10.641 5.25 -7.168 1 96.31 305 LEU A C 1
ATOM 2500 O O . LEU A 1 305 ? -9.82 6.145 -6.953 1 96.31 305 LEU A O 1
ATOM 2504 N N . TYR A 1 306 ? -10.438 4.258 -8.008 1 92.25 306 TYR A N 1
ATOM 2505 C CA . TYR A 1 306 ? -9.156 4.105 -8.688 1 92.25 306 TYR A CA 1
ATOM 2506 C C . TYR A 1 306 ? -8.891 5.27 -9.633 1 92.25 306 TYR A C 1
ATOM 2508 O O . TYR A 1 306 ? -7.801 5.848 -9.625 1 92.25 306 TYR A O 1
ATOM 2516 N N . LYS A 1 307 ? -9.844 5.637 -10.391 1 92.25 307 LYS A N 1
ATOM 2517 C CA . LYS A 1 307 ? -9.719 6.73 -11.352 1 92.25 307 LYS A CA 1
ATOM 2518 C C . LYS A 1 307 ? -9.453 8.055 -10.641 1 92.25 307 LYS A C 1
ATOM 2520 O O . LYS A 1 307 ? -8.594 8.828 -11.062 1 92.25 307 LYS A O 1
ATOM 2525 N N . ASN A 1 308 ? -10.156 8.281 -9.539 1 94.19 308 ASN A N 1
ATOM 2526 C CA . ASN A 1 308 ? -9.992 9.531 -8.805 1 94.19 308 ASN A CA 1
ATOM 2527 C C . ASN A 1 308 ? -8.672 9.57 -8.047 1 94.19 308 ASN A C 1
ATOM 2529 O O . ASN A 1 308 ? -8.102 10.641 -7.844 1 94.19 308 ASN A O 1
ATOM 2533 N N . ALA A 1 309 ? -8.141 8.414 -7.676 1 93.44 309 ALA A N 1
ATOM 2534 C CA . ALA A 1 309 ? -6.906 8.336 -6.895 1 93.44 309 ALA A CA 1
ATOM 2535 C C . ALA A 1 309 ? -5.68 8.461 -7.793 1 93.44 309 ALA A C 1
ATOM 2537 O O . ALA A 1 309 ? -4.676 9.062 -7.406 1 93.44 309 ALA A O 1
ATOM 2538 N N . PHE A 1 310 ? -5.785 7.934 -9.102 1 88.38 310 PHE A N 1
ATOM 2539 C CA . PHE A 1 310 ? -4.523 7.723 -9.797 1 88.38 310 PHE A CA 1
ATOM 2540 C C . PHE A 1 310 ? -4.566 8.344 -11.188 1 88.38 310 PHE A C 1
ATOM 2542 O O . PHE A 1 310 ? -3.523 8.531 -11.82 1 88.38 310 PHE A O 1
ATOM 2549 N N . ASP A 1 311 ? -5.746 8.602 -11.719 1 85.44 311 ASP A N 1
ATOM 2550 C CA . ASP A 1 311 ? -5.836 9.195 -13.055 1 85.44 311 ASP A CA 1
ATOM 2551 C C . ASP A 1 311 ? -5.652 10.711 -13 1 85.44 311 ASP A C 1
ATOM 2553 O O . ASP A 1 311 ? -6.551 11.43 -12.562 1 85.44 311 ASP A O 1
ATOM 2557 N N . THR A 1 312 ? -4.598 11.211 -13.5 1 78.12 312 THR A N 1
ATOM 2558 C CA . THR A 1 312 ? -4.27 12.625 -13.43 1 78.12 312 THR A CA 1
ATOM 2559 C C . THR A 1 312 ? -5.121 13.422 -14.414 1 78.12 312 THR A C 1
ATOM 2561 O O . THR A 1 312 ? -5.223 14.648 -14.312 1 78.12 312 THR A O 1
ATOM 2564 N N . ASN A 1 313 ? -5.785 12.758 -15.312 1 79.62 313 ASN A N 1
ATOM 2565 C CA . ASN A 1 313 ? -6.531 13.453 -16.344 1 79.62 313 ASN A CA 1
ATOM 2566 C C . ASN A 1 313 ? -8.039 13.398 -16.094 1 79.62 313 ASN A C 1
ATOM 2568 O O . ASN A 1 313 ? -8.828 13.891 -16.906 1 79.62 313 ASN A O 1
ATOM 2572 N N . ILE A 1 314 ? -8.391 12.961 -15.008 1 83.81 314 ILE A N 1
ATOM 2573 C CA . ILE A 1 314 ? -9.812 12.82 -14.719 1 83.81 314 ILE A CA 1
ATOM 2574 C C . ILE A 1 314 ? -10.43 14.195 -14.461 1 83.81 314 ILE A C 1
ATOM 2576 O O . ILE A 1 314 ? -9.766 15.086 -13.914 1 83.81 314 ILE A O 1
ATOM 2580 N N . GLU A 1 315 ? -11.609 14.383 -14.953 1 87.44 315 GLU A N 1
ATOM 2581 C CA . GLU A 1 315 ? -12.367 15.57 -14.578 1 87.44 315 GLU A CA 1
ATOM 2582 C C . GLU A 1 315 ? -12.992 15.414 -13.195 1 87.44 315 GLU A C 1
ATOM 2584 O O . GLU A 1 315 ? -13.891 14.586 -13.008 1 87.44 315 GLU A O 1
ATOM 2589 N N . PRO A 1 316 ? -12.594 16.203 -12.266 1 89.94 316 PRO A N 1
ATOM 2590 C CA . PRO A 1 316 ? -13.062 16.031 -10.891 1 89.94 316 PRO A CA 1
ATOM 2591 C C . PRO A 1 316 ? -14.555 16.312 -10.734 1 89.94 316 PRO A C 1
ATOM 2593 O O . PRO A 1 316 ? -15.078 17.25 -11.336 1 89.94 316 PRO A O 1
ATOM 2596 N N . GLU A 1 317 ? -15.258 15.445 -10.062 1 93.25 317 GLU A N 1
ATOM 2597 C CA . GLU A 1 317 ? -16.656 15.602 -9.656 1 93.25 317 GLU A CA 1
ATOM 2598 C C . GLU A 1 317 ? -16.859 15.203 -8.195 1 93.25 317 GLU A C 1
ATOM 2600 O O . GLU A 1 317 ? -16.156 14.336 -7.684 1 93.25 317 GLU A O 1
ATOM 2605 N N . ASN A 1 318 ? -17.766 15.984 -7.551 1 95.06 318 ASN A N 1
ATOM 2606 C CA . ASN A 1 318 ? -18.109 15.57 -6.195 1 95.06 318 ASN A CA 1
ATOM 2607 C C . ASN A 1 318 ? -18.859 14.242 -6.188 1 95.06 318 ASN A C 1
ATOM 2609 O O . ASN A 1 318 ? -20.047 14.195 -6.516 1 95.06 318 ASN A O 1
ATOM 2613 N N . ILE A 1 319 ? -18.156 13.258 -5.73 1 94.75 319 ILE A N 1
ATOM 2614 C CA . ILE A 1 319 ? -18.766 11.93 -5.836 1 94.75 319 ILE A CA 1
ATOM 2615 C C . ILE A 1 319 ? -19.094 11.398 -4.441 1 94.75 319 ILE A C 1
ATOM 2617 O O . ILE A 1 319 ? -19.219 10.188 -4.246 1 94.75 319 ILE A O 1
ATOM 2621 N N . SER A 1 320 ? -19.172 12.219 -3.43 1 95.75 320 SER A N 1
ATOM 2622 C CA . SER A 1 320 ? -19.438 11.781 -2.064 1 95.75 320 SER A CA 1
ATOM 2623 C C . SER A 1 320 ? -20.781 11.07 -1.964 1 95.75 320 SER A C 1
ATOM 2625 O O . SER A 1 320 ? -20.875 10.016 -1.332 1 95.75 320 SER A O 1
ATOM 2627 N N . ALA A 1 321 ? -21.75 11.602 -2.584 1 96 321 ALA A N 1
ATOM 2628 C CA . ALA A 1 321 ? -23.078 11.008 -2.547 1 96 321 ALA A CA 1
ATOM 2629 C C . ALA A 1 321 ? -23.094 9.633 -3.201 1 96 321 ALA A C 1
ATOM 2631 O O . ALA A 1 321 ? -23.734 8.703 -2.707 1 96 321 ALA A O 1
ATOM 2632 N N . PHE A 1 322 ? -22.406 9.547 -4.312 1 96.75 322 PHE A N 1
ATOM 2633 C CA . PHE A 1 322 ? -22.266 8.273 -5.008 1 96.75 322 PHE A CA 1
ATOM 2634 C C . PHE A 1 322 ? -21.641 7.223 -4.094 1 96.75 322 PHE A C 1
ATOM 2636 O O . PHE A 1 322 ? -22.141 6.094 -4.012 1 96.75 322 PHE A O 1
ATOM 2643 N N . LEU A 1 323 ? -20.562 7.574 -3.42 1 97.62 323 LEU A N 1
ATOM 2644 C CA . LEU A 1 323 ? -19.859 6.645 -2.545 1 97.62 323 LEU A CA 1
ATOM 2645 C C . LEU A 1 323 ? -20.75 6.215 -1.38 1 97.62 323 LEU A C 1
ATOM 2647 O O . LEU A 1 323 ? -20.797 5.035 -1.037 1 97.62 323 LEU A O 1
ATOM 2651 N N . ILE A 1 324 ? -21.469 7.207 -0.786 1 97.75 324 ILE A N 1
ATOM 2652 C CA . ILE A 1 324 ? -22.312 6.93 0.364 1 97.75 324 ILE A CA 1
ATOM 2653 C C . ILE A 1 324 ? -23.438 5.977 -0.045 1 97.75 324 ILE A C 1
ATOM 2655 O O . ILE A 1 324 ? -23.719 5 0.654 1 97.75 324 ILE A O 1
ATOM 2659 N N . GLU A 1 325 ? -24 6.234 -1.178 1 97.88 325 GLU A N 1
ATOM 2660 C CA . GLU A 1 325 ? -25.109 5.41 -1.661 1 97.88 325 GLU A CA 1
ATOM 2661 C C . GLU A 1 325 ? -24.656 3.975 -1.916 1 97.88 325 GLU A C 1
ATOM 2663 O O . GLU A 1 325 ? -25.297 3.025 -1.479 1 97.88 325 GLU A O 1
ATOM 2668 N N . ASN A 1 326 ? -23.594 3.805 -2.607 1 98 326 ASN A N 1
ATOM 2669 C CA . ASN A 1 326 ? -23.109 2.473 -2.969 1 98 326 ASN A CA 1
ATOM 2670 C C . ASN A 1 326 ? -22.562 1.725 -1.757 1 98 326 ASN A C 1
ATOM 2672 O O . ASN A 1 326 ? -22.734 0.508 -1.646 1 98 326 ASN A O 1
ATOM 2676 N N . LEU A 1 327 ? -21.906 2.369 -0.836 1 98.06 327 LEU A N 1
ATOM 2677 C CA . LEU A 1 327 ? -21.422 1.725 0.379 1 98.06 327 LEU A CA 1
ATOM 2678 C C . LEU A 1 327 ? -22.594 1.292 1.266 1 98.06 327 LEU A C 1
ATOM 2680 O O . LEU A 1 327 ? -22.531 0.242 1.909 1 98.06 327 LEU A O 1
ATOM 2684 N N . ASN A 1 328 ? -23.625 2.162 1.291 1 97.75 328 ASN A N 1
ATOM 2685 C CA . ASN A 1 328 ? -24.812 1.758 2.033 1 97.75 328 ASN A CA 1
ATOM 2686 C C . ASN A 1 328 ? -25.469 0.527 1.412 1 97.75 328 ASN A C 1
ATOM 2688 O O . ASN A 1 328 ? -26.016 -0.317 2.125 1 97.75 328 ASN A O 1
ATOM 2692 N N . GLN A 1 329 ? -25.438 0.488 0.117 1 97.88 329 GLN A N 1
ATOM 2693 C CA . GLN A 1 329 ? -25.953 -0.706 -0.55 1 97.88 329 GLN A CA 1
ATOM 2694 C C . GLN A 1 329 ? -25.156 -1.946 -0.134 1 97.88 329 GLN A C 1
ATOM 2696 O O . GLN A 1 329 ? -25.75 -3.004 0.114 1 97.88 329 GLN A O 1
ATOM 2701 N N . ILE A 1 330 ? -23.891 -1.873 -0.07 1 97.81 330 ILE A N 1
ATOM 2702 C CA . ILE A 1 330 ? -23.047 -2.975 0.374 1 97.81 330 ILE A CA 1
ATOM 2703 C C . ILE A 1 330 ? -23.391 -3.344 1.815 1 97.81 330 ILE A C 1
ATOM 2705 O O . ILE A 1 330 ? -23.594 -4.516 2.131 1 97.81 330 ILE A O 1
ATOM 2709 N N . LYS A 1 331 ? -23.5 -2.324 2.648 1 97.19 331 LYS A N 1
ATOM 2710 C CA . LYS A 1 331 ? -23.812 -2.531 4.062 1 97.19 331 LYS A CA 1
ATOM 2711 C C . LYS A 1 331 ? -25.141 -3.242 4.238 1 97.19 331 LYS A C 1
ATOM 2713 O O . LYS A 1 331 ? -25.25 -4.191 5.016 1 97.19 331 LYS A O 1
ATOM 2718 N N . ASN A 1 332 ? -26.125 -2.791 3.516 1 97.44 332 ASN A N 1
ATOM 2719 C CA . ASN A 1 332 ? -27.453 -3.398 3.598 1 97.44 332 ASN A CA 1
ATOM 2720 C C . ASN A 1 332 ? -27.422 -4.867 3.184 1 97.44 332 ASN A C 1
ATOM 2722 O O . ASN A 1 332 ? -28.078 -5.703 3.807 1 97.44 332 ASN A O 1
ATOM 2726 N N . THR A 1 333 ? -26.688 -5.141 2.186 1 96.69 333 THR A N 1
ATOM 2727 C CA . THR A 1 333 ? -26.547 -6.523 1.74 1 96.69 333 THR A CA 1
ATOM 2728 C C . THR A 1 333 ? -25.875 -7.371 2.816 1 96.69 333 THR A C 1
ATOM 2730 O O . THR A 1 333 ? -26.281 -8.508 3.057 1 96.69 333 THR A O 1
ATOM 2733 N N . LEU A 1 334 ? -24.875 -6.816 3.455 1 95.81 334 LEU A N 1
ATOM 2734 C CA . LEU A 1 334 ? -24.172 -7.531 4.516 1 95.81 334 LEU A CA 1
ATOM 2735 C C . LEU A 1 334 ? -25.094 -7.809 5.691 1 95.81 334 LEU A C 1
ATOM 2737 O O . LEU A 1 334 ? -25.094 -8.914 6.242 1 95.81 334 LEU A O 1
ATOM 2741 N N . ILE A 1 335 ? -25.906 -6.844 6.043 1 95.19 335 ILE A N 1
ATOM 2742 C CA . ILE A 1 335 ? -26.797 -6.961 7.199 1 95.19 335 ILE A CA 1
ATOM 2743 C C . ILE A 1 335 ? -27.938 -7.918 6.879 1 95.19 335 ILE A C 1
ATOM 2745 O O . ILE A 1 335 ? -28.281 -8.781 7.695 1 95.19 335 ILE A O 1
ATOM 2749 N N . GLU A 1 336 ? -28.5 -7.832 5.742 1 94.31 336 GLU A N 1
ATOM 2750 C CA . GLU A 1 336 ? -29.688 -8.594 5.375 1 94.31 336 GLU A CA 1
ATOM 2751 C C . GLU A 1 336 ? -29.328 -10.055 5.082 1 94.31 336 GLU A C 1
ATOM 2753 O O . GLU A 1 336 ? -30.094 -10.961 5.441 1 94.31 336 GLU A O 1
ATOM 2758 N N . PHE A 1 337 ? -28.188 -10.25 4.457 1 91.88 337 PHE A N 1
ATOM 2759 C CA . PHE A 1 337 ? -27.984 -11.586 3.91 1 91.88 337 PHE A CA 1
ATOM 2760 C C . PHE A 1 337 ? -26.75 -12.234 4.531 1 91.88 337 PHE A C 1
ATOM 2762 O O . PHE A 1 337 ? -26.547 -13.445 4.41 1 91.88 337 PHE A O 1
ATOM 2769 N N . HIS A 1 338 ? -25.906 -11.531 5.27 1 92.62 338 HIS A N 1
ATOM 2770 C CA . HIS A 1 338 ? -24.641 -12.102 5.711 1 92.62 338 HIS A CA 1
ATOM 2771 C C . HIS A 1 338 ? -24.375 -11.773 7.176 1 92.62 338 HIS A C 1
ATOM 2773 O O . HIS A 1 338 ? -23.219 -11.555 7.566 1 92.62 338 HIS A O 1
ATOM 2779 N N . ASP A 1 339 ? -25.359 -11.609 8.008 1 89 339 ASP A N 1
ATOM 2780 C CA . ASP A 1 339 ? -25.328 -11.453 9.461 1 89 339 ASP A CA 1
ATOM 2781 C C . ASP A 1 339 ? -24.516 -10.227 9.859 1 89 339 ASP A C 1
ATOM 2783 O O . ASP A 1 339 ? -23.922 -10.188 10.938 1 89 339 ASP A O 1
ATOM 2787 N N . GLY A 1 340 ? -24.297 -9.312 8.93 1 93.06 340 GLY A N 1
ATOM 2788 C CA . GLY A 1 340 ? -23.609 -8.062 9.234 1 93.06 340 GLY A CA 1
ATOM 2789 C C . GLY A 1 340 ? -22.109 -8.211 9.375 1 93.06 340 GLY A C 1
ATOM 2790 O O . GLY A 1 340 ? -21.438 -7.344 9.938 1 93.06 340 GLY A O 1
ATOM 2791 N N . LEU A 1 341 ? -21.594 -9.367 8.82 1 92.69 341 LEU A N 1
ATOM 2792 C CA . LEU A 1 341 ? -20.156 -9.617 8.93 1 92.69 341 LEU A CA 1
ATOM 2793 C C . LEU A 1 341 ? -19.359 -8.531 8.203 1 92.69 341 LEU A C 1
ATOM 2795 O O . LEU A 1 341 ? -19.594 -8.281 7.02 1 92.69 341 LEU A O 1
ATOM 2799 N N . PHE A 1 342 ? -18.453 -7.824 8.852 1 94.19 342 PHE A N 1
ATOM 2800 C CA . PHE A 1 342 ? -17.531 -6.789 8.391 1 94.19 342 PHE A CA 1
ATOM 2801 C C . PHE A 1 342 ? -18.297 -5.508 8.062 1 94.19 342 PHE A C 1
ATOM 2803 O O . PHE A 1 342 ? -17.797 -4.652 7.328 1 94.19 342 PHE A O 1
ATOM 2810 N N . ALA A 1 343 ? -19.562 -5.426 8.461 1 95.56 343 ALA A N 1
ATOM 2811 C CA . ALA A 1 343 ? -20.328 -4.199 8.242 1 95.56 343 ALA A CA 1
ATOM 2812 C C . ALA A 1 343 ? -19.641 -3.008 8.906 1 95.56 343 ALA A C 1
ATOM 2814 O O . ALA A 1 343 ? -19.766 -1.871 8.445 1 95.56 343 ALA A O 1
ATOM 2815 N N . ASP A 1 344 ? -18.891 -3.264 9.922 1 93.25 344 ASP A N 1
ATOM 2816 C CA . ASP A 1 344 ? -18.172 -2.223 10.648 1 93.25 344 ASP A CA 1
ATOM 2817 C C . ASP A 1 344 ? -17.109 -1.57 9.758 1 93.25 344 ASP A C 1
ATOM 2819 O O . ASP A 1 344 ? -16.828 -0.374 9.883 1 93.25 344 ASP A O 1
ATOM 2823 N N . LEU A 1 345 ? -16.5 -2.35 8.898 1 94.62 345 LEU A N 1
ATOM 2824 C CA . LEU A 1 345 ? -15.508 -1.808 7.973 1 94.62 345 LEU A CA 1
ATOM 2825 C C . LEU A 1 345 ? -16.156 -0.807 7.02 1 94.62 345 LEU A C 1
ATOM 2827 O O . LEU A 1 345 ? -15.539 0.204 6.668 1 94.62 345 LEU A O 1
ATOM 2831 N N . VAL A 1 346 ? -17.359 -1.128 6.582 1 97.19 346 VAL A N 1
ATOM 2832 C CA . VAL A 1 346 ? -18.109 -0.232 5.699 1 97.19 346 VAL A CA 1
ATOM 2833 C C . VAL A 1 346 ? -18.469 1.048 6.449 1 97.19 346 VAL A C 1
ATOM 2835 O O . VAL A 1 346 ? -18.328 2.15 5.91 1 97.19 346 VAL A O 1
ATOM 2838 N N . ASP A 1 347 ? -18.859 0.859 7.691 1 95.12 347 ASP A N 1
ATOM 2839 C CA . ASP A 1 347 ? -19.203 2.006 8.531 1 95.12 347 ASP A CA 1
ATOM 2840 C C . ASP A 1 347 ? -18 2.936 8.703 1 95.12 347 ASP A C 1
ATOM 2842 O O . ASP A 1 347 ? -18.156 4.156 8.727 1 95.12 347 ASP A O 1
ATOM 2846 N N . ASP A 1 348 ? -16.906 2.348 8.875 1 95.56 348 ASP A N 1
ATOM 2847 C CA . ASP A 1 348 ? -15.695 3.141 9.055 1 95.56 348 ASP A CA 1
ATOM 2848 C C . ASP A 1 348 ? -15.414 4.008 7.828 1 95.56 348 ASP A C 1
ATOM 2850 O O . ASP A 1 348 ? -15.062 5.184 7.961 1 95.56 348 ASP A O 1
ATOM 2854 N N . LEU A 1 349 ? -15.492 3.416 6.637 1 97.38 349 LEU A N 1
ATOM 2855 C CA . LEU A 1 349 ? -15.258 4.176 5.414 1 97.38 349 LEU A CA 1
ATOM 2856 C C . LEU A 1 349 ? -16.344 5.223 5.207 1 97.38 349 LEU A C 1
ATOM 2858 O O . LEU A 1 349 ? -16.062 6.34 4.766 1 97.38 349 LEU A O 1
ATOM 2862 N N . LEU A 1 350 ? -17.625 4.848 5.527 1 96.69 350 LEU A N 1
ATOM 2863 C CA . LEU A 1 350 ? -18.734 5.785 5.438 1 96.69 350 LEU A CA 1
ATOM 2864 C C . LEU A 1 350 ? -18.5 6.996 6.332 1 96.69 350 LEU A C 1
ATOM 2866 O O . LEU A 1 350 ? -18.719 8.133 5.914 1 96.69 350 LEU A O 1
ATOM 2870 N N . ARG A 1 351 ? -18.047 6.758 7.516 1 95.06 351 ARG A N 1
ATOM 2871 C CA . ARG A 1 351 ? -17.734 7.828 8.461 1 95.06 351 ARG A CA 1
ATOM 2872 C C . ARG A 1 351 ? -16.672 8.758 7.91 1 95.06 351 ARG A C 1
ATOM 2874 O O . ARG A 1 351 ? -16.766 9.977 8.047 1 95.06 351 ARG A O 1
ATOM 2881 N N . LYS A 1 352 ? -15.656 8.219 7.305 1 97.19 352 LYS A N 1
ATOM 2882 C CA . LYS A 1 352 ? -14.578 9.016 6.73 1 97.19 352 LYS A CA 1
ATOM 2883 C C . LYS A 1 352 ? -15.07 9.844 5.551 1 97.19 352 LYS A C 1
ATOM 2885 O O . LYS A 1 352 ? -14.68 11 5.383 1 97.19 352 LYS A O 1
ATOM 2890 N N . ILE A 1 353 ? -15.953 9.297 4.754 1 97 353 ILE A N 1
ATOM 2891 C CA . ILE A 1 353 ? -16.516 10.023 3.621 1 97 353 ILE A CA 1
ATOM 2892 C C . ILE A 1 353 ? -17.391 11.172 4.125 1 97 353 ILE A C 1
ATOM 2894 O O . ILE A 1 353 ? -17.391 12.258 3.545 1 97 353 ILE A O 1
ATOM 2898 N N . GLU A 1 354 ? -18.047 10.938 5.16 1 94.5 354 GLU A N 1
ATOM 2899 C CA . GLU A 1 354 ? -18.875 11.984 5.746 1 94.5 354 GLU A CA 1
ATOM 2900 C C . GLU A 1 354 ? -18.016 13.094 6.352 1 94.5 354 GLU A C 1
ATOM 2902 O O . GLU A 1 354 ? -18.391 14.266 6.301 1 94.5 354 GLU A O 1
ATOM 2907 N N . LEU A 1 355 ? -16.906 12.68 6.887 1 94.88 355 LEU A N 1
ATOM 2908 C CA . LEU A 1 355 ? -16.016 13.641 7.543 1 94.88 355 LEU A CA 1
ATOM 2909 C C . LEU A 1 355 ? -15.266 14.477 6.512 1 94.88 355 LEU A C 1
ATOM 2911 O O . LEU A 1 355 ? -15.117 15.688 6.688 1 94.88 355 LEU A O 1
ATOM 2915 N N . PHE A 1 356 ? -14.781 13.812 5.418 1 97.19 356 PHE A N 1
ATOM 2916 C CA . PHE A 1 356 ? -13.781 14.477 4.586 1 97.19 356 PHE A CA 1
ATOM 2917 C C . PHE A 1 356 ? -14.359 14.812 3.217 1 97.19 356 PHE A C 1
ATOM 2919 O O . PHE A 1 356 ? -13.789 15.609 2.475 1 97.19 356 PHE A O 1
ATOM 2926 N N . GLY A 1 357 ? -15.516 14.258 2.807 1 96.38 357 GLY A N 1
ATOM 2927 C CA . GLY A 1 357 ? -16.141 14.547 1.524 1 96.38 357 GLY A CA 1
ATOM 2928 C C . GLY A 1 357 ? -15.234 14.234 0.343 1 96.38 357 GLY A C 1
ATOM 2929 O O . GLY A 1 357 ? -14.641 13.156 0.276 1 96.38 357 GLY A O 1
ATOM 2930 N N . SER A 1 358 ? -15.203 15.148 -0.591 1 97.31 358 SER A N 1
ATOM 2931 C CA . SER A 1 358 ? -14.336 15 -1.759 1 97.31 358 SER A CA 1
ATOM 2932 C C . SER A 1 358 ? -13.219 16.047 -1.754 1 97.31 358 SER A C 1
ATOM 2934 O O . SER A 1 358 ? -12.609 16.312 -2.789 1 97.31 358 SER A O 1
ATOM 2936 N N . HIS A 1 359 ? -13.039 16.641 -0.555 1 96.56 359 HIS A N 1
ATOM 2937 C CA . HIS A 1 359 ? -12.125 17.781 -0.555 1 96.56 359 HIS A CA 1
ATOM 2938 C C . HIS A 1 359 ? -11.07 17.641 0.539 1 96.56 359 HIS A C 1
ATOM 2940 O O . HIS A 1 359 ? -10.07 18.359 0.54 1 96.56 359 HIS A O 1
ATOM 2946 N N . PHE A 1 360 ? -11.188 16.672 1.476 1 96.88 360 PHE A N 1
ATOM 2947 C CA . PHE A 1 360 ? -10.281 16.391 2.576 1 96.88 360 PHE A CA 1
ATOM 2948 C C . PHE A 1 360 ? -10.336 17.484 3.633 1 96.88 360 PHE A C 1
ATOM 2950 O O . PHE A 1 360 ? -11.023 17.328 4.648 1 96.88 360 PHE A O 1
ATOM 2957 N N . ALA A 1 361 ? -9.875 18.703 3.326 1 97.44 361 ALA A N 1
ATOM 2958 C CA . ALA A 1 361 ? -9.945 19.875 4.195 1 97.44 361 ALA A CA 1
ATOM 2959 C C . ALA A 1 361 ? -10.445 21.094 3.434 1 97.44 361 ALA A C 1
ATOM 2961 O O . ALA A 1 361 ? -10.125 21.266 2.254 1 97.44 361 ALA A O 1
ATOM 2962 N N . SER A 1 362 ? -11.242 21.906 4.121 1 97.25 362 SER A N 1
ATOM 2963 C CA . SER A 1 362 ? -11.805 23.094 3.504 1 97.25 362 SER A CA 1
ATOM 2964 C C . SER A 1 362 ? -10.734 24.172 3.289 1 97.25 362 SER A C 1
ATOM 2966 O O . SER A 1 362 ? -10.062 24.578 4.238 1 97.25 362 SER A O 1
ATOM 2968 N N . LEU A 1 363 ? -10.609 24.625 2.076 1 97.25 363 LEU A N 1
ATOM 2969 C CA . LEU A 1 363 ? -9.648 25.672 1.74 1 97.25 363 LEU A CA 1
ATOM 2970 C C . LEU A 1 363 ? -10.227 27.047 2.02 1 97.25 363 LEU A C 1
ATOM 2972 O O . LEU A 1 363 ? -11.227 27.438 1.422 1 97.25 363 LEU A O 1
ATOM 2976 N N . ASP A 1 364 ? -9.633 27.797 2.945 1 97 364 ASP A N 1
ATOM 2977 C CA . ASP A 1 364 ? -10.055 29.172 3.236 1 97 364 ASP A CA 1
ATOM 2978 C C . ASP A 1 364 ? -9.297 30.172 2.371 1 97 364 ASP A C 1
ATOM 2980 O O . ASP A 1 364 ? -8.102 30.016 2.139 1 97 364 ASP A O 1
ATOM 2984 N N . ILE A 1 365 ? -10.031 31.141 1.902 1 97.75 365 ILE A N 1
ATOM 2985 C CA . ILE A 1 365 ? -9.406 32.25 1.182 1 97.75 365 ILE A CA 1
ATOM 2986 C C . ILE A 1 365 ? -9.273 33.469 2.104 1 97.75 365 ILE A C 1
ATOM 2988 O O . ILE A 1 365 ? -10.195 33.781 2.855 1 97.75 365 ILE A O 1
ATOM 2992 N N . ARG A 1 366 ? -8.109 34.031 2.09 1 96.31 366 ARG A N 1
ATOM 2993 C CA . ARG A 1 366 ? -7.871 35.188 2.955 1 96.31 366 ARG A CA 1
ATOM 2994 C C . ARG A 1 366 ? -7.176 36.312 2.193 1 96.31 366 ARG A C 1
ATOM 2996 O O . ARG A 1 366 ? -6.246 36.062 1.422 1 96.31 366 ARG A O 1
ATOM 3003 N N . GLN A 1 367 ? -7.691 37.469 2.305 1 95.25 367 GLN A N 1
ATOM 3004 C CA . GLN A 1 367 ? -7.105 38.656 1.688 1 95.25 367 GLN A CA 1
ATOM 3005 C C . GLN A 1 367 ? -7.312 39.906 2.562 1 95.25 367 GLN A C 1
ATOM 3007 O O . GLN A 1 367 ? -8.242 39.938 3.371 1 95.25 367 GLN A O 1
ATOM 3012 N N . ASP A 1 368 ? -6.438 40.812 2.434 1 93.88 368 ASP A N 1
ATOM 3013 C CA . ASP A 1 368 ? -6.477 42.031 3.215 1 93.88 368 ASP A CA 1
ATOM 3014 C C . ASP A 1 368 ? -7.555 43 2.695 1 93.88 368 ASP A C 1
ATOM 3016 O O . ASP A 1 368 ? -7.754 43.125 1.484 1 93.88 368 ASP A O 1
ATOM 3020 N N . SER A 1 369 ? -8.25 43.719 3.646 1 95.75 369 SER A N 1
ATOM 3021 C CA . SER A 1 369 ? -9.336 44.625 3.295 1 95.75 369 SER A CA 1
ATOM 3022 C C . SER A 1 369 ? -8.852 45.719 2.375 1 95.75 369 SER A C 1
ATOM 3024 O O . SER A 1 369 ? -9.594 46.219 1.516 1 95.75 369 SER A O 1
ATOM 3026 N N . ARG A 1 370 ? -7.598 46.188 2.459 1 93.81 370 ARG A N 1
ATOM 3027 C CA . ARG A 1 370 ? -7.051 47.25 1.622 1 93.81 370 ARG A CA 1
ATOM 3028 C C . ARG A 1 370 ? -6.98 46.844 0.162 1 93.81 370 ARG A C 1
ATOM 3030 O O . ARG A 1 370 ? -7.309 47.594 -0.738 1 93.81 370 ARG A O 1
ATOM 3037 N N . VAL A 1 371 ? -6.566 45.625 0.004 1 94.31 371 VAL A N 1
ATOM 3038 C CA . VAL A 1 371 ? -6.496 45.094 -1.348 1 94.31 371 VAL A CA 1
ATOM 3039 C C . VAL A 1 371 ? -7.902 44.969 -1.933 1 94.31 371 VAL A C 1
ATOM 3041 O O . VAL A 1 371 ? -8.125 45.312 -3.096 1 94.31 371 VAL A O 1
ATOM 3044 N N . LEU A 1 372 ? -8.844 44.531 -1.163 1 96.44 372 LEU A N 1
ATOM 3045 C CA . LEU A 1 372 ? -10.219 44.344 -1.614 1 96.44 372 LEU A CA 1
ATOM 3046 C C . LEU A 1 372 ? -10.844 45.688 -1.975 1 96.44 372 LEU A C 1
ATOM 3048 O O . LEU A 1 372 ? -11.617 45.781 -2.932 1 96.44 372 LEU A O 1
ATOM 3052 N N . ARG A 1 373 ? -10.484 46.719 -1.212 1 96.25 373 ARG A N 1
ATOM 3053 C CA . ARG A 1 373 ? -10.945 48.062 -1.538 1 96.25 373 ARG A CA 1
ATOM 3054 C C . ARG A 1 373 ? -10.398 48.531 -2.887 1 96.25 373 ARG A C 1
ATOM 3056 O O . ARG A 1 373 ? -11.117 49.125 -3.684 1 96.25 373 ARG A O 1
ATOM 3063 N N . ASP A 1 374 ? -9.156 48.219 -3.053 1 95.38 374 ASP A N 1
ATOM 3064 C CA . ASP A 1 374 ? -8.523 48.562 -4.32 1 95.38 374 ASP A CA 1
ATOM 3065 C C . ASP A 1 374 ? -9.195 47.844 -5.488 1 95.38 374 ASP A C 1
ATOM 3067 O O . ASP A 1 374 ? -9.391 48.438 -6.555 1 95.38 374 ASP A O 1
ATOM 3071 N N . VAL A 1 375 ? -9.484 46.594 -5.281 1 96.06 375 VAL A N 1
ATOM 3072 C CA . VAL A 1 375 ? -10.125 45.812 -6.324 1 96.06 375 VAL A CA 1
ATOM 3073 C C . VAL A 1 375 ? -11.531 46.344 -6.602 1 96.06 375 VAL A C 1
ATOM 3075 O O . VAL A 1 375 ? -11.945 46.438 -7.754 1 96.06 375 VAL A O 1
ATOM 3078 N N . HIS A 1 376 ? -12.273 46.656 -5.586 1 95.88 376 HIS A N 1
ATOM 3079 C CA . HIS A 1 376 ? -13.602 47.25 -5.742 1 95.88 376 HIS A CA 1
ATOM 3080 C C . HIS A 1 376 ? -13.523 48.531 -6.523 1 95.88 376 HIS A C 1
ATOM 3082 O O . HIS A 1 376 ? -14.352 48.781 -7.406 1 95.88 376 HIS A O 1
ATOM 3088 N N . ALA A 1 377 ? -12.578 49.344 -6.176 1 94.88 377 ALA A N 1
ATOM 3089 C CA . ALA A 1 377 ? -12.367 50.625 -6.871 1 94.88 377 ALA A CA 1
ATOM 3090 C C . ALA A 1 377 ? -12.078 50.375 -8.352 1 94.88 377 ALA A C 1
ATOM 3092 O O . ALA A 1 377 ? -12.578 51.125 -9.211 1 94.88 377 ALA A O 1
ATOM 3093 N N . TYR A 1 378 ? -11.258 49.438 -8.609 1 94.62 378 TYR A N 1
ATOM 3094 C CA . TYR A 1 378 ? -10.938 49.094 -9.984 1 94.62 378 TYR A CA 1
ATOM 3095 C C . TYR A 1 378 ? -12.188 48.688 -10.758 1 94.62 378 TYR A C 1
ATOM 3097 O O . TYR A 1 378 ? -12.406 49.156 -11.875 1 94.62 378 TYR A O 1
ATOM 3105 N N . CYS A 1 379 ? -13.039 47.844 -10.172 1 93.75 379 CYS A N 1
ATOM 3106 C CA . CYS A 1 379 ? -14.234 47.344 -10.836 1 93.75 379 CYS A CA 1
ATOM 3107 C C . CYS A 1 379 ? -15.242 48.438 -11.102 1 93.75 379 CYS A C 1
ATOM 3109 O O . CYS A 1 379 ? -15.969 48.406 -12.094 1 93.75 379 CYS A O 1
ATOM 3111 N N . ARG A 1 380 ? -15.227 49.438 -10.258 1 92.69 380 ARG A N 1
ATOM 3112 C CA . ARG A 1 380 ? -16.172 50.531 -10.375 1 92.69 380 ARG A CA 1
ATOM 3113 C C . ARG A 1 380 ? -15.898 51.375 -11.609 1 92.69 380 ARG A C 1
ATOM 3115 O O . ARG A 1 380 ? -16.75 52.156 -12.055 1 92.69 380 ARG A O 1
ATOM 3122 N N . GLN A 1 381 ? -14.781 51.156 -12.242 1 91.31 381 GLN A N 1
ATOM 3123 C CA . GLN A 1 381 ? -14.398 51.938 -13.406 1 91.31 381 GLN A CA 1
ATOM 3124 C C . GLN A 1 381 ? -14.984 51.344 -14.688 1 91.31 381 GLN A C 1
ATOM 3126 O O . GLN A 1 381 ? -14.891 51.938 -15.758 1 91.31 381 GLN A O 1
ATOM 3131 N N . PHE A 1 382 ? -15.617 50.281 -14.594 1 91.5 382 PHE A N 1
ATOM 3132 C CA . PHE A 1 382 ? -16.062 49.594 -15.797 1 91.5 382 PHE A CA 1
ATOM 3133 C C . PHE A 1 382 ? -17.594 49.594 -15.883 1 91.5 382 PHE A C 1
ATOM 3135 O O . PHE A 1 382 ? -18.281 49.562 -14.867 1 91.5 382 PHE A O 1
ATOM 3142 N N . LYS A 1 383 ? -18.109 49.562 -17.156 1 85.88 383 LYS A N 1
ATOM 3143 C CA . LYS A 1 383 ? -19.547 49.438 -17.391 1 85.88 383 LYS A CA 1
ATOM 3144 C C . LYS A 1 383 ? -20.047 48.031 -17.109 1 85.88 383 LYS A C 1
ATOM 3146 O O . LYS A 1 383 ? -19.359 47.062 -17.406 1 85.88 383 LYS A O 1
ATOM 3151 N N . PRO A 1 384 ? -21.156 47.906 -16.547 1 88.06 384 PRO A N 1
ATOM 3152 C CA . PRO A 1 384 ? -22.188 48.906 -16.203 1 88.06 384 PRO A CA 1
ATOM 3153 C C . PRO A 1 384 ? -22.031 49.438 -14.773 1 88.06 384 PRO A C 1
ATOM 3155 O O . PRO A 1 384 ? -22.875 50.219 -14.312 1 88.06 384 PRO A O 1
ATOM 3158 N N . ILE A 1 385 ? -20.984 49.094 -14.078 1 88.62 385 ILE A N 1
ATOM 3159 C CA . ILE A 1 385 ? -20.844 49.375 -12.656 1 88.62 385 ILE A CA 1
ATOM 3160 C C . ILE A 1 385 ? -20.594 50.875 -12.461 1 88.62 385 ILE A C 1
ATOM 3162 O O . ILE A 1 385 ? -21.062 51.469 -11.484 1 88.62 385 ILE A O 1
ATOM 3166 N N . ILE A 1 386 ? -19.938 51.5 -13.398 1 86.19 386 ILE A N 1
ATOM 3167 C CA . ILE A 1 386 ? -19.484 52.875 -13.289 1 86.19 386 ILE A CA 1
ATOM 3168 C C . ILE A 1 386 ? -20.672 53.781 -13.078 1 86.19 386 ILE A C 1
ATOM 3170 O O . ILE A 1 386 ? -20.578 54.812 -12.398 1 86.19 386 ILE A O 1
ATOM 3174 N N . SER A 1 387 ? -21.766 53.438 -13.586 1 87.5 387 SER A N 1
ATOM 3175 C CA . SER A 1 387 ? -22.953 54.281 -13.523 1 87.5 387 SER A CA 1
ATOM 3176 C C . SER A 1 387 ? -23.625 54.188 -12.156 1 87.5 387 SER A C 1
ATOM 3178 O O . SER A 1 387 ? -24.453 55.031 -11.797 1 87.5 387 SER A O 1
ATOM 3180 N N . LEU A 1 388 ? -23.234 53.281 -11.398 1 88.81 388 LEU A N 1
ATOM 3181 C CA . LEU A 1 388 ? -23.922 53 -10.141 1 88.81 388 LEU A CA 1
ATOM 3182 C C . LEU A 1 388 ? -23.25 53.781 -8.992 1 88.81 388 LEU A C 1
ATOM 3184 O O . LEU A 1 388 ? -23.844 53.938 -7.918 1 88.81 388 LEU A O 1
ATOM 3188 N N . PHE A 1 389 ? -22.047 54.281 -9.203 1 92.19 389 PHE A N 1
ATOM 3189 C CA . PHE A 1 389 ? -21.297 54.875 -8.102 1 92.19 389 PHE A CA 1
ATOM 3190 C C . PHE A 1 389 ? -20.859 56.312 -8.438 1 92.19 389 PHE A C 1
ATOM 3192 O O . PHE A 1 389 ? -20.516 56.594 -9.586 1 92.19 389 PHE A O 1
ATOM 3199 N N . PRO A 1 390 ? -20.828 57.156 -7.449 1 92.12 390 PRO A N 1
ATOM 3200 C CA . PRO A 1 390 ? -20.281 58.469 -7.672 1 92.12 390 PRO A CA 1
ATOM 3201 C C . PRO A 1 390 ? -18.766 58.469 -7.801 1 92.12 390 PRO A C 1
ATOM 3203 O O . PRO A 1 390 ? -18.094 57.531 -7.328 1 92.12 390 PRO A O 1
ATOM 3206 N N . GLU A 1 391 ? -18.234 59.531 -8.367 1 88.38 391 GLU A N 1
ATOM 3207 C CA . GLU A 1 391 ? -16.797 59.625 -8.609 1 88.38 391 GLU A CA 1
ATOM 3208 C C . GLU A 1 391 ? -16.016 59.719 -7.297 1 88.38 391 GLU A C 1
ATOM 3210 O O . GLU A 1 391 ? -14.891 59.25 -7.199 1 88.38 391 GLU A O 1
ATOM 3215 N N . ASP A 1 392 ? -16.656 60.25 -6.262 1 92.06 392 ASP A N 1
ATOM 3216 C CA . ASP A 1 392 ? -15.969 60.438 -4.992 1 92.06 392 ASP A CA 1
ATOM 3217 C C . ASP A 1 392 ? -16.359 59.375 -3.971 1 92.06 392 ASP A C 1
ATOM 3219 O O . ASP A 1 392 ? -16.344 59.656 -2.764 1 92.06 392 ASP A O 1
ATOM 3223 N N . TYR A 1 393 ? -16.672 58.281 -4.375 1 94.5 393 TYR A N 1
ATOM 3224 C CA . TYR A 1 393 ? -17.172 57.219 -3.508 1 94.5 393 TYR A CA 1
ATOM 3225 C C . TYR A 1 393 ? -16.188 56.906 -2.387 1 94.5 393 TYR A C 1
ATOM 3227 O O . TYR A 1 393 ? -16.578 56.719 -1.239 1 94.5 393 TYR A O 1
ATOM 3235 N N . ASP A 1 394 ? -14.891 56.844 -2.639 1 93.06 394 ASP A N 1
ATOM 3236 C CA . ASP A 1 394 ? -13.883 56.406 -1.677 1 93.06 394 ASP A CA 1
ATOM 3237 C C . ASP A 1 394 ? -13.727 57.438 -0.558 1 93.06 394 ASP A C 1
ATOM 3239 O O . ASP A 1 394 ? -13.188 57.125 0.508 1 93.06 394 ASP A O 1
ATOM 3243 N N . GLU A 1 395 ? -14.195 58.656 -0.771 1 93 395 GLU A N 1
ATOM 3244 C CA . GLU A 1 395 ? -14.062 59.719 0.211 1 93 395 GLU A CA 1
ATOM 3245 C C . GLU A 1 395 ? -15.336 59.875 1.034 1 93 395 GLU A C 1
ATOM 3247 O O . GLU A 1 395 ? -15.367 60.656 1.988 1 93 395 GLU A O 1
ATOM 3252 N N . LEU A 1 396 ? -16.281 59.125 0.736 1 94.5 396 LEU A N 1
ATOM 3253 C CA . LEU A 1 396 ? -17.547 59.219 1.441 1 94.5 396 LEU A CA 1
ATOM 3254 C C . LEU A 1 396 ? -17.438 58.656 2.855 1 94.5 396 LEU A C 1
ATOM 3256 O O . LEU A 1 396 ? -16.5 57.906 3.156 1 94.5 396 LEU A O 1
ATOM 3260 N N . SER A 1 397 ? -18.359 59.062 3.65 1 94.5 397 SER A N 1
ATOM 3261 C CA . SER A 1 397 ? -18.438 58.5 4.988 1 94.5 397 SER A CA 1
ATOM 3262 C C . SER A 1 397 ? -18.922 57.062 4.941 1 94.5 397 SER A C 1
ATOM 3264 O O . SER A 1 397 ? -19.484 56.625 3.941 1 94.5 397 SER A O 1
ATOM 3266 N N . GLU A 1 398 ? -18.688 56.281 6.023 1 95.69 398 GLU A N 1
ATOM 3267 C CA . GLU A 1 398 ? -19.078 54.875 6.09 1 95.69 398 GLU A CA 1
ATOM 3268 C C . GLU A 1 398 ? -20.562 54.719 5.824 1 95.69 398 GLU A C 1
ATOM 3270 O O . GLU A 1 398 ? -20.969 53.812 5.062 1 95.69 398 GLU A O 1
ATOM 3275 N N . GLU A 1 399 ? -21.328 55.562 6.395 1 94.62 399 GLU A N 1
ATOM 3276 C CA . GLU A 1 399 ? -22.781 55.5 6.211 1 94.62 399 GLU A CA 1
ATOM 3277 C C . GLU A 1 399 ? -23.172 55.75 4.758 1 94.62 399 GLU A C 1
ATOM 3279 O O . GLU A 1 399 ? -24.016 55.062 4.207 1 94.62 399 GLU A O 1
ATOM 3284 N N . GLU A 1 400 ? -22.547 56.719 4.145 1 94.94 400 GLU A N 1
ATOM 3285 C CA . GLU A 1 400 ? -22.828 57.062 2.752 1 94.94 400 GLU A CA 1
ATOM 3286 C C . GLU A 1 400 ? -22.375 55.938 1.814 1 94.94 400 GLU A C 1
ATOM 3288 O O . GLU A 1 400 ? -23.031 55.656 0.817 1 94.94 400 GLU A O 1
ATOM 3293 N N . LYS A 1 401 ? -21.25 55.438 2.09 1 95.88 401 LYS A N 1
ATOM 3294 C CA . LYS A 1 401 ? -20.734 54.312 1.283 1 95.88 401 LYS A CA 1
ATOM 3295 C C . LYS A 1 401 ? -21.719 53.156 1.255 1 95.88 401 LYS A C 1
ATOM 3297 O O . LYS A 1 401 ? -22.016 52.625 0.189 1 95.88 401 LYS A O 1
ATOM 3302 N N . ILE A 1 402 ? -22.219 52.781 2.412 1 96.56 402 ILE A N 1
ATOM 3303 C CA . ILE A 1 402 ? -23.125 51.625 2.555 1 96.56 402 ILE A CA 1
ATOM 3304 C C . ILE A 1 402 ? -24.406 51.875 1.782 1 96.56 402 ILE A C 1
ATOM 3306 O O . ILE A 1 402 ? -24.953 51 1.145 1 96.56 402 ILE A O 1
ATOM 3310 N N . GLN A 1 403 ? -24.781 53.094 1.737 1 93.88 403 GLN A N 1
ATOM 3311 C CA . GLN A 1 403 ? -26.031 53.469 1.069 1 93.88 403 GLN A CA 1
ATOM 3312 C C . GLN A 1 403 ? -25.875 53.406 -0.448 1 93.88 403 GLN A C 1
ATOM 3314 O O . GLN A 1 403 ? -26.859 53.156 -1.162 1 93.88 403 GLN A O 1
ATOM 3319 N N . GLN A 1 404 ? -24.688 53.562 -0.913 1 94 404 GLN A N 1
ATOM 3320 C CA . GLN A 1 404 ? -24.453 53.594 -2.35 1 94 404 GLN A CA 1
ATOM 3321 C C . GLN A 1 404 ? -24.312 52.188 -2.928 1 94 404 GLN A C 1
ATOM 3323 O O . GLN A 1 404 ? -24.375 52 -4.145 1 94 404 GLN A O 1
ATOM 3328 N N . LEU A 1 405 ? -24.156 51.188 -2.082 1 94.75 405 LEU A N 1
ATOM 3329 C CA . LEU A 1 405 ? -23.953 49.812 -2.559 1 94.75 405 LEU A CA 1
ATOM 3330 C C . LEU A 1 405 ? -25.234 49.25 -3.172 1 94.75 405 LEU A C 1
ATOM 3332 O O . LEU A 1 405 ? -26.328 49.5 -2.668 1 94.75 405 LEU A O 1
ATOM 3336 N N . SER A 1 406 ? -25.266 48.594 -4.367 1 88.25 406 SER A N 1
ATOM 3337 C CA . SER A 1 406 ? -26.453 48.219 -5.133 1 88.25 406 SER A CA 1
ATOM 3338 C C . SER A 1 406 ? -26.688 46.719 -5.055 1 88.25 406 SER A C 1
ATOM 3340 O O . SER A 1 406 ? -27.828 46.25 -5.215 1 88.25 406 SER A O 1
ATOM 3342 N N . PHE A 1 407 ? -25.703 45.844 -4.82 1 92.62 407 PHE A N 1
ATOM 3343 C CA . PHE A 1 407 ? -25.75 44.406 -4.73 1 92.62 407 PHE A CA 1
ATOM 3344 C C . PHE A 1 407 ? -26.438 43.812 -5.953 1 92.62 407 PHE A C 1
ATOM 3346 O O . PHE A 1 407 ? -27.203 42.844 -5.832 1 92.62 407 PHE A O 1
ATOM 3353 N N . LYS A 1 408 ? -26.188 44.344 -7.121 1 87.75 408 LYS A N 1
ATOM 3354 C CA . LYS A 1 408 ? -26.703 43.844 -8.383 1 87.75 408 LYS A CA 1
ATOM 3355 C C . LYS A 1 408 ? -25.719 42.844 -9.016 1 87.75 408 LYS A C 1
ATOM 3357 O O . LYS A 1 408 ? -24.516 43.062 -8.977 1 87.75 408 LYS A O 1
ATOM 3362 N N . THR A 1 409 ? -26.328 41.75 -9.5 1 89.5 409 THR A N 1
ATOM 3363 C CA . THR A 1 409 ? -25.5 40.75 -10.188 1 89.5 409 THR A CA 1
ATOM 3364 C C . THR A 1 409 ? -25.094 41.25 -11.57 1 89.5 409 THR A C 1
ATOM 3366 O O . THR A 1 409 ? -25.906 41.844 -12.289 1 89.5 409 THR A O 1
ATOM 3369 N N . ALA A 1 410 ? -23.875 41.094 -11.93 1 83.12 410 ALA A N 1
ATOM 3370 C CA . ALA A 1 410 ? -23.359 41.469 -13.25 1 83.12 410 ALA A CA 1
ATOM 3371 C C . ALA A 1 410 ? -22.234 40.531 -13.688 1 83.12 410 ALA A C 1
ATOM 3373 O O . ALA A 1 410 ? -21.656 39.844 -12.867 1 83.12 410 ALA A O 1
ATOM 3374 N N . LYS A 1 411 ? -22.109 40.281 -14.906 1 79.94 411 LYS A N 1
ATOM 3375 C CA . LYS A 1 411 ? -20.922 39.625 -15.469 1 79.94 411 LYS A CA 1
ATOM 3376 C C . LYS A 1 411 ? -20.062 40.625 -16.234 1 79.94 411 LYS A C 1
ATOM 3378 O O . LYS A 1 411 ? -20.359 40.938 -17.391 1 79.94 411 LYS A O 1
ATOM 3383 N N . VAL A 1 412 ? -19.109 41.125 -15.555 1 82.38 412 VAL A N 1
ATOM 3384 C CA . VAL A 1 412 ? -18.328 42.25 -16.109 1 82.38 412 VAL A CA 1
ATOM 3385 C C . VAL A 1 412 ? -17.078 41.688 -16.781 1 82.38 412 VAL A C 1
ATOM 3387 O O . VAL A 1 412 ? -16.453 40.75 -16.281 1 82.38 412 VAL A O 1
ATOM 3390 N N . ASN A 1 413 ? -16.797 42.062 -17.953 1 82.62 413 ASN A N 1
ATOM 3391 C CA . ASN A 1 413 ? -15.531 41.812 -18.625 1 82.62 413 ASN A CA 1
ATOM 3392 C C . ASN A 1 413 ? -14.531 42.938 -18.391 1 82.62 413 ASN A C 1
ATOM 3394 O O . ASN A 1 413 ? -14.766 44.062 -18.812 1 82.62 413 ASN A O 1
ATOM 3398 N N . TYR A 1 414 ? -13.508 42.625 -17.672 1 84.62 414 TYR A N 1
ATOM 3399 C CA . TYR A 1 414 ? -12.523 43.656 -17.344 1 84.62 414 TYR A CA 1
ATOM 3400 C C . TYR A 1 414 ? -11.438 43.719 -18.406 1 84.62 414 TYR A C 1
ATOM 3402 O O . TYR A 1 414 ? -10.609 42.812 -18.516 1 84.62 414 TYR A O 1
ATOM 3410 N N . SER A 1 415 ? -11.508 44.562 -19.391 1 74.5 415 SER A N 1
ATOM 3411 C CA . SER A 1 415 ? -10.57 44.719 -20.5 1 74.5 415 SER A CA 1
ATOM 3412 C C . SER A 1 415 ? -9.367 45.562 -20.094 1 74.5 415 SER A C 1
ATOM 3414 O O . SER A 1 415 ? -8.398 45.688 -20.859 1 74.5 415 SER A O 1
ATOM 3416 N N . GLY A 1 416 ? -9.273 46.125 -19.016 1 70.56 416 GLY A N 1
ATOM 3417 C CA . GLY A 1 416 ? -8.203 47.062 -18.672 1 70.56 416 GLY A CA 1
ATOM 3418 C C . GLY A 1 416 ? -7 46.375 -18.062 1 70.56 416 GLY A C 1
ATOM 3419 O O . GLY A 1 416 ? -7.016 45.156 -17.844 1 70.56 416 GLY A O 1
ATOM 3420 N N . ASP A 1 417 ? -5.844 47.156 -17.969 1 80.94 417 ASP A N 1
ATOM 3421 C CA . ASP A 1 417 ? -4.602 46.719 -17.328 1 80.94 417 ASP A CA 1
ATOM 3422 C C . ASP A 1 417 ? -4.754 46.688 -15.805 1 80.94 417 ASP A C 1
ATOM 3424 O O . ASP A 1 417 ? -4.969 47.719 -15.172 1 80.94 417 ASP A O 1
ATOM 3428 N N . ALA A 1 418 ? -5.059 45.562 -15.148 1 87.19 418 ALA A N 1
ATOM 3429 C CA . ALA A 1 418 ? -5.164 45.438 -13.703 1 87.19 418 ALA A CA 1
ATOM 3430 C C . ALA A 1 418 ? -3.836 45 -13.094 1 87.19 418 ALA A C 1
ATOM 3432 O O . ALA A 1 418 ? -3.064 44.281 -13.727 1 87.19 418 ALA A O 1
ATOM 3433 N N . ASP A 1 419 ? -3.514 45.562 -12.016 1 89.38 419 ASP A N 1
ATOM 3434 C CA . ASP A 1 419 ? -2.34 45.062 -11.297 1 89.38 419 ASP A CA 1
ATOM 3435 C C . ASP A 1 419 ? -2.482 43.594 -10.969 1 89.38 419 ASP A C 1
ATOM 3437 O O . ASP A 1 419 ? -3.598 43.062 -10.906 1 89.38 419 ASP A O 1
ATOM 3441 N N . PRO A 1 420 ? -1.425 42.906 -10.805 1 88.62 420 PRO A N 1
ATOM 3442 C CA . PRO A 1 420 ? -1.427 41.438 -10.609 1 88.62 420 PRO A CA 1
ATOM 3443 C C . PRO A 1 420 ? -2.305 41 -9.438 1 88.62 420 PRO A C 1
ATOM 3445 O O . PRO A 1 420 ? -2.955 39.969 -9.5 1 88.62 420 PRO A O 1
ATOM 3448 N N . LEU A 1 421 ? -2.334 41.781 -8.414 1 90.88 421 LEU A N 1
ATOM 3449 C CA . LEU A 1 421 ? -3.119 41.438 -7.242 1 90.88 421 LEU A CA 1
ATOM 3450 C C . LEU A 1 421 ? -4.613 41.531 -7.531 1 90.88 421 LEU A C 1
ATOM 3452 O O . LEU A 1 421 ? -5.402 40.719 -7.051 1 90.88 421 LEU A O 1
ATOM 3456 N N . THR A 1 422 ? -4.98 42.531 -8.266 1 93.19 422 THR A N 1
ATOM 3457 C CA . THR A 1 422 ? -6.375 42.719 -8.664 1 93.19 422 THR A CA 1
ATOM 3458 C C . THR A 1 422 ? -6.824 41.562 -9.555 1 93.19 422 THR A C 1
ATOM 3460 O O . THR A 1 422 ? -7.895 41 -9.344 1 93.19 422 THR A O 1
ATOM 3463 N N . GLN A 1 423 ? -6.02 41.281 -10.492 1 92.06 423 GLN A N 1
ATOM 3464 C CA . GLN A 1 423 ? -6.328 40.188 -11.383 1 92.06 423 GLN A CA 1
ATOM 3465 C C . GLN A 1 423 ? -6.473 38.875 -10.609 1 92.06 423 GLN A C 1
ATOM 3467 O O . GLN A 1 423 ? -7.387 38.094 -10.875 1 92.06 423 GLN A O 1
ATOM 3472 N N . ASP A 1 424 ? -5.543 38.656 -9.727 1 93.88 424 ASP A N 1
ATOM 3473 C CA . ASP A 1 424 ? -5.57 37.438 -8.914 1 93.88 424 ASP A CA 1
ATOM 3474 C C . ASP A 1 424 ? -6.855 37.344 -8.094 1 93.88 424 ASP A C 1
ATOM 3476 O O . ASP A 1 424 ? -7.465 36.281 -7.992 1 93.88 424 ASP A O 1
ATOM 3480 N N . THR A 1 425 ? -7.242 38.438 -7.496 1 94.62 425 THR A N 1
ATOM 3481 C CA . THR A 1 425 ? -8.43 38.469 -6.652 1 94.62 425 THR A CA 1
ATOM 3482 C C . THR A 1 425 ? -9.68 38.125 -7.465 1 94.62 425 THR A C 1
ATOM 3484 O O . THR A 1 425 ? -10.508 37.312 -7.027 1 94.62 425 THR A O 1
ATOM 3487 N N . LEU A 1 426 ? -9.766 38.688 -8.641 1 93.62 426 LEU A N 1
ATOM 3488 C CA . LEU A 1 426 ? -10.922 38.438 -9.5 1 93.62 426 LEU A CA 1
ATOM 3489 C C . LEU A 1 426 ? -10.953 37 -9.977 1 93.62 426 LEU A C 1
ATOM 3491 O O . LEU A 1 426 ? -12.016 36.375 -9.969 1 93.62 426 LEU A O 1
ATOM 3495 N N . GLN A 1 427 ? -9.836 36.531 -10.367 1 93.06 427 GLN A N 1
ATOM 3496 C CA . GLN A 1 427 ? -9.75 35.156 -10.812 1 93.06 427 GLN A CA 1
ATOM 3497 C C . GLN A 1 427 ? -10.094 34.188 -9.68 1 93.06 427 GLN A C 1
ATOM 3499 O O . GLN A 1 427 ? -10.734 33.156 -9.906 1 93.06 427 GLN A O 1
ATOM 3504 N N . THR A 1 428 ? -9.609 34.469 -8.469 1 95.25 428 THR A N 1
ATOM 3505 C CA . THR A 1 428 ? -9.859 33.625 -7.309 1 95.25 428 THR A CA 1
ATOM 3506 C C . THR A 1 428 ? -11.359 33.5 -7.039 1 95.25 428 THR A C 1
ATOM 3508 O O . THR A 1 428 ? -11.859 32.406 -6.746 1 95.25 428 THR A O 1
ATOM 3511 N N . ILE A 1 429 ? -12.055 34.562 -7.18 1 94.88 429 ILE A N 1
ATOM 3512 C CA . ILE A 1 429 ? -13.492 34.594 -6.953 1 94.88 429 ILE A CA 1
ATOM 3513 C C . ILE A 1 429 ? -14.18 33.625 -7.926 1 94.88 429 ILE A C 1
ATOM 3515 O O . ILE A 1 429 ? -15.062 32.844 -7.535 1 94.88 429 ILE A O 1
ATOM 3519 N N . ALA A 1 430 ? -13.727 33.594 -9.141 1 91.19 430 ALA A N 1
ATOM 3520 C CA . ALA A 1 430 ? -14.281 32.688 -10.148 1 91.19 430 ALA A CA 1
ATOM 3521 C C . ALA A 1 430 ? -13.914 31.25 -9.844 1 91.19 430 ALA A C 1
ATOM 3523 O O . ALA A 1 430 ? -14.727 30.344 -10.031 1 91.19 430 ALA A O 1
ATOM 3524 N N . GLU A 1 431 ? -12.75 31.047 -9.398 1 92.69 431 GLU A N 1
ATOM 3525 C CA . GLU A 1 431 ? -12.242 29.703 -9.141 1 92.69 431 GLU A CA 1
ATOM 3526 C C . GLU A 1 431 ? -12.945 29.062 -7.945 1 92.69 431 GLU A C 1
ATOM 3528 O O . GLU A 1 431 ? -13.117 27.844 -7.895 1 92.69 431 GLU A O 1
ATOM 3533 N N . ILE A 1 432 ? -13.328 29.859 -7.004 1 96.44 432 ILE A N 1
ATOM 3534 C CA . ILE A 1 432 ? -14.047 29.328 -5.844 1 96.44 432 ILE A CA 1
ATOM 3535 C C . ILE A 1 432 ? -15.289 28.578 -6.301 1 96.44 432 ILE A C 1
ATOM 3537 O O . ILE A 1 432 ? -15.578 27.484 -5.793 1 96.44 432 ILE A O 1
ATOM 3541 N N . ARG A 1 433 ? -15.953 29.078 -7.215 1 93.06 433 ARG A N 1
ATOM 3542 C CA . ARG A 1 433 ? -17.156 28.438 -7.738 1 93.06 433 ARG A CA 1
ATOM 3543 C C . ARG A 1 433 ? -16.812 27.094 -8.367 1 93.06 433 ARG A C 1
ATOM 3545 O O . ARG A 1 433 ? -17.531 26.109 -8.148 1 93.06 433 ARG A O 1
ATOM 3552 N N . GLN A 1 43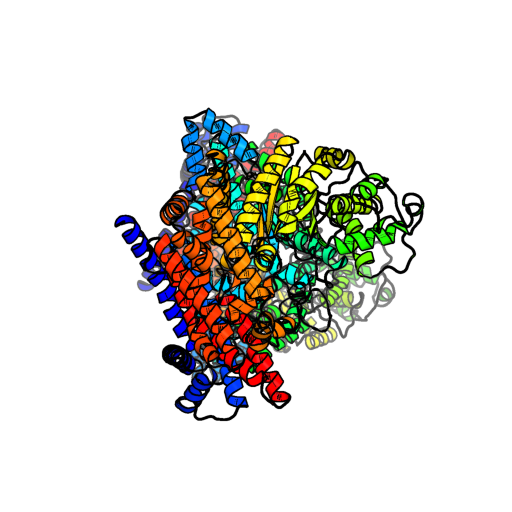4 ? -15.805 27.078 -9.086 1 92.75 434 GLN A N 1
ATOM 3553 C CA . GLN A 1 434 ? -15.375 25.844 -9.742 1 92.75 434 GLN A CA 1
ATOM 3554 C C . GLN A 1 434 ? -14.992 24.781 -8.711 1 92.75 434 GLN A C 1
ATOM 3556 O O . GLN A 1 434 ? -15.336 23.609 -8.859 1 92.75 434 GLN A O 1
ATOM 3561 N N . ILE A 1 435 ? -14.281 25.172 -7.695 1 96.19 435 ILE A N 1
ATOM 3562 C CA . ILE A 1 435 ? -13.859 24.25 -6.645 1 96.19 435 ILE A CA 1
ATOM 3563 C C . ILE A 1 435 ? -15.078 23.672 -5.945 1 96.19 435 ILE A C 1
ATOM 3565 O O . ILE A 1 435 ? -15.125 22.469 -5.66 1 96.19 435 ILE A O 1
ATOM 3569 N N . GLN A 1 436 ? -16.078 24.484 -5.695 1 95.81 436 GLN A N 1
ATOM 3570 C CA . GLN A 1 436 ? -17.297 24.016 -5.051 1 95.81 436 GLN A CA 1
ATOM 3571 C C . GLN A 1 436 ? -18.031 23 -5.93 1 95.81 436 GLN A C 1
ATOM 3573 O O . GLN A 1 436 ? -18.562 22 -5.43 1 95.81 436 GLN A O 1
ATOM 3578 N N . GLN A 1 437 ? -18.016 23.234 -7.184 1 93.25 437 GLN A N 1
ATOM 3579 C CA . GLN A 1 437 ? -18.688 22.328 -8.109 1 93.25 437 GLN A CA 1
ATOM 3580 C C . GLN A 1 437 ? -17.969 20.984 -8.188 1 93.25 437 GLN A C 1
ATOM 3582 O O . GLN A 1 437 ? -18.625 19.938 -8.25 1 93.25 437 GLN A O 1
ATOM 3587 N N . GLN A 1 438 ? -16.734 21.047 -8.164 1 94.19 438 GLN A N 1
ATOM 3588 C CA . GLN A 1 438 ? -15.922 19.859 -8.367 1 94.19 438 GLN A CA 1
ATOM 3589 C C . GLN A 1 438 ? -15.828 19.031 -7.082 1 94.19 438 GLN A C 1
ATOM 3591 O O . GLN A 1 438 ? -15.844 17.812 -7.125 1 94.19 438 GLN A O 1
ATOM 3596 N N . ASN A 1 439 ? -15.688 19.688 -5.941 1 96.38 439 ASN A N 1
ATOM 3597 C CA . ASN A 1 439 ? -15.336 18.984 -4.707 1 96.38 439 ASN A CA 1
ATOM 3598 C C . ASN A 1 439 ? -16.422 19.156 -3.641 1 96.38 439 ASN A C 1
ATOM 3600 O O . ASN A 1 439 ? -16.328 18.578 -2.561 1 96.38 439 ASN A O 1
ATOM 3604 N N . GLY A 1 440 ? -17.484 19.938 -3.938 1 95.69 440 GLY A N 1
ATOM 3605 C CA . GLY A 1 440 ? -18.516 20.25 -2.959 1 95.69 440 GLY A CA 1
ATOM 3606 C C . GLY A 1 440 ? -18.375 21.641 -2.373 1 95.69 440 GLY A C 1
ATOM 3607 O O . GLY A 1 440 ? -17.281 22.219 -2.373 1 95.69 440 GLY A O 1
ATOM 3608 N N . GLU A 1 441 ? -19.406 22.172 -1.839 1 95.75 441 GLU A N 1
ATOM 3609 C CA . GLU A 1 441 ? -19.469 23.531 -1.309 1 95.75 441 GLU A CA 1
ATOM 3610 C C . GLU A 1 441 ? -18.453 23.734 -0.19 1 95.75 441 GLU A C 1
ATOM 3612 O O . GLU A 1 441 ? -17.812 24.781 -0.116 1 95.75 441 GLU A O 1
ATOM 3617 N N . LEU A 1 442 ? -18.25 22.75 0.603 1 95.88 442 LEU A N 1
ATOM 3618 C CA . LEU A 1 442 ? -17.406 22.875 1.786 1 95.88 442 LEU A CA 1
ATOM 3619 C C . LEU A 1 442 ? -15.938 22.875 1.403 1 95.88 442 LEU A C 1
ATOM 3621 O O . LEU A 1 442 ? -15.078 23.188 2.229 1 95.88 442 LEU A O 1
ATOM 3625 N N . ALA A 1 443 ? -15.633 22.594 0.141 1 97.38 443 ALA A N 1
ATOM 3626 C CA . ALA A 1 443 ? -14.242 22.562 -0.299 1 97.38 443 ALA A CA 1
ATOM 3627 C C . ALA A 1 443 ? -13.609 23.953 -0.221 1 97.38 443 ALA A C 1
ATOM 3629 O O . ALA A 1 443 ? -12.398 24.078 -0.011 1 97.38 443 ALA A O 1
ATOM 3630 N N . CYS A 1 444 ? -14.445 24.922 -0.494 1 97.94 444 CYS A N 1
ATOM 3631 C CA . CYS A 1 444 ? -14 26.312 -0.467 1 97.94 444 CYS A CA 1
ATOM 3632 C C . CYS A 1 444 ? -15.188 27.25 -0.297 1 97.94 444 CYS A C 1
ATOM 3634 O O . CYS A 1 444 ? -15.828 27.641 -1.278 1 97.94 444 CYS A O 1
ATOM 3636 N N . HIS A 1 445 ? -15.484 27.641 0.941 1 97.44 445 HIS A N 1
ATOM 3637 C CA . HIS A 1 445 ? -16.719 28.375 1.157 1 97.44 445 HIS A CA 1
ATOM 3638 C C . HIS A 1 445 ? -16.5 29.562 2.092 1 97.44 445 HIS A C 1
ATOM 3640 O O . HIS A 1 445 ? -17.453 30.281 2.428 1 97.44 445 HIS A O 1
ATOM 3646 N N . ARG A 1 446 ? -15.234 29.781 2.518 1 97.56 446 ARG A N 1
ATOM 3647 C CA . ARG A 1 446 ? -14.953 30.859 3.457 1 97.56 446 ARG A CA 1
ATOM 3648 C C . ARG A 1 446 ? -13.992 31.875 2.85 1 97.56 446 ARG A C 1
ATOM 3650 O O . ARG A 1 446 ? -13.016 31.5 2.203 1 97.56 446 ARG A O 1
ATOM 3657 N N . TYR A 1 447 ? -14.336 33.094 2.945 1 98.25 447 TYR A N 1
ATOM 3658 C CA . TYR A 1 447 ? -13.453 34.188 2.58 1 98.25 447 TYR A CA 1
ATOM 3659 C C . TYR A 1 447 ? -13.156 35.094 3.785 1 98.25 447 TYR A C 1
ATOM 3661 O O . TYR A 1 447 ? -14.047 35.781 4.289 1 98.25 447 TYR A O 1
ATOM 3669 N N . ILE A 1 448 ? -11.953 35.062 4.277 1 97.75 448 ILE A N 1
ATOM 3670 C CA . ILE A 1 448 ? -11.539 35.781 5.465 1 97.75 448 ILE A CA 1
ATOM 3671 C C . ILE A 1 448 ? -11.016 37.156 5.062 1 97.75 448 ILE A C 1
ATOM 3673 O O . ILE A 1 448 ? -10.148 37.281 4.195 1 97.75 448 ILE A O 1
ATOM 3677 N N . ILE A 1 449 ? -11.531 38.219 5.656 1 97.56 449 ILE A N 1
ATOM 3678 C CA . ILE A 1 449 ? -11.117 39.594 5.395 1 97.56 449 ILE A CA 1
ATOM 3679 C C . ILE A 1 449 ? -10.195 40.062 6.508 1 97.56 449 ILE A C 1
ATOM 3681 O O . ILE A 1 449 ? -10.656 40.5 7.555 1 97.56 449 ILE A O 1
ATOM 3685 N N . SER A 1 450 ? -8.961 40.031 6.23 1 93.31 450 SER A N 1
ATOM 3686 C CA . SER A 1 450 ? -7.984 40.5 7.215 1 93.31 450 SER A CA 1
ATOM 3687 C C . SER A 1 450 ? -8.047 42 7.406 1 93.31 450 SER A C 1
ATOM 3689 O O . SER A 1 450 ? -8.336 42.75 6.465 1 93.31 450 SER A O 1
ATOM 3691 N N . ASN A 1 451 ? -7.793 42.469 8.531 1 90.06 451 ASN A N 1
ATOM 3692 C CA . ASN A 1 451 ? -7.789 43.875 8.875 1 90.06 451 ASN A CA 1
ATOM 3693 C C . ASN A 1 451 ? -9.125 44.531 8.555 1 90.06 451 ASN A C 1
ATOM 3695 O O . ASN A 1 451 ? -9.164 45.594 7.922 1 90.06 451 ASN A O 1
ATOM 3699 N N . CYS A 1 452 ? -10.188 43.812 8.883 1 94.56 452 CYS A N 1
ATOM 3700 C CA . CYS A 1 452 ? -11.516 44.375 8.68 1 94.56 452 CYS A CA 1
ATOM 3701 C C . CYS A 1 452 ? -11.758 45.562 9.617 1 94.56 452 CYS A C 1
ATOM 3703 O O . CYS A 1 452 ? -11.641 45.438 10.836 1 94.56 452 CYS A O 1
ATOM 3705 N N . GLN A 1 453 ? -12.125 46.719 9.078 1 92.06 453 GLN A N 1
ATOM 3706 C CA . GLN A 1 453 ? -12.211 47.906 9.891 1 92.06 453 GLN A CA 1
ATOM 3707 C C . GLN A 1 453 ? -13.609 48.531 9.82 1 92.06 453 GLN A C 1
ATOM 3709 O O . GLN A 1 453 ? -13.977 49.344 10.664 1 92.06 453 GLN A O 1
ATOM 3714 N N . GLN A 1 454 ? -14.297 48.156 8.805 1 94.75 454 GLN A N 1
ATOM 3715 C CA . GLN A 1 454 ? -15.617 48.719 8.57 1 94.75 454 GLN A CA 1
ATOM 3716 C C . GLN A 1 454 ? -16.578 47.688 7.98 1 94.75 454 GLN A C 1
ATOM 3718 O O . GLN A 1 454 ? -16.156 46.656 7.461 1 94.75 454 GLN A O 1
ATOM 3723 N N . ALA A 1 455 ? -17.906 47.969 8.117 1 97 455 ALA A N 1
ATOM 3724 C CA . ALA A 1 455 ? -18.922 47.094 7.551 1 97 455 ALA A CA 1
ATOM 3725 C C . ALA A 1 455 ? -18.844 47.062 6.027 1 97 455 ALA A C 1
ATOM 3727 O O . ALA A 1 455 ? -19.109 46.031 5.395 1 97 455 ALA A O 1
ATOM 3728 N N . SER A 1 456 ? -18.438 48.219 5.43 1 97.06 456 SER A N 1
ATOM 3729 C CA . SER A 1 456 ? -18.328 48.344 3.979 1 97.06 456 SER A CA 1
ATOM 3730 C C . SER A 1 456 ? -17.297 47.344 3.42 1 97.06 456 SER A C 1
ATOM 3732 O O . SER A 1 456 ? -17.422 46.906 2.275 1 97.06 456 SER A O 1
ATOM 3734 N N . ASP A 1 457 ? -16.328 46.969 4.215 1 97.12 457 ASP A N 1
ATOM 3735 C CA . ASP A 1 457 ? -15.328 46 3.777 1 97.12 457 ASP A CA 1
ATOM 3736 C C . ASP A 1 457 ? -15.969 44.688 3.406 1 97.12 457 ASP A C 1
ATOM 3738 O O . ASP A 1 457 ? -15.555 44.031 2.439 1 97.12 457 ASP A O 1
ATOM 3742 N N . VAL A 1 458 ? -16.922 44.25 4.164 1 98.12 458 VAL A N 1
ATOM 3743 C CA . VAL A 1 458 ? -17.609 42.969 3.941 1 98.12 458 VAL A CA 1
ATOM 3744 C C . VAL A 1 458 ? -18.594 43.094 2.789 1 98.12 458 VAL A C 1
ATOM 3746 O O . VAL A 1 458 ? -18.641 42.25 1.894 1 98.12 458 VAL A O 1
ATOM 3749 N N . LEU A 1 459 ? -19.328 44.188 2.809 1 97.88 459 LEU A N 1
ATOM 3750 C CA . LEU A 1 459 ? -20.375 44.406 1.815 1 97.88 459 LEU A CA 1
ATOM 3751 C C . LEU A 1 459 ? -19.781 44.594 0.427 1 97.88 459 LEU A C 1
ATOM 3753 O O . LEU A 1 459 ? -20.328 44.125 -0.567 1 97.88 459 LEU A O 1
ATOM 3757 N N . GLN A 1 460 ? -18.719 45.312 0.324 1 97 460 GLN A N 1
ATOM 3758 C CA . GLN A 1 460 ? -18.047 45.5 -0.954 1 97 460 GLN A CA 1
ATOM 3759 C C . GLN A 1 460 ? -17.547 44.156 -1.52 1 97 460 GLN A C 1
ATOM 3761 O O . GLN A 1 460 ? -17.578 43.969 -2.734 1 97 460 GLN A O 1
ATOM 3766 N N . LEU A 1 461 ? -17.016 43.344 -0.627 1 97.56 461 LEU A N 1
ATOM 3767 C CA . LEU A 1 461 ? -16.578 42.031 -1.076 1 97.56 461 LEU A CA 1
ATOM 3768 C C . LEU A 1 461 ? -17.766 41.219 -1.648 1 97.56 461 LEU A C 1
ATOM 3770 O O . LEU A 1 461 ? -17.609 40.531 -2.652 1 97.56 461 LEU A O 1
ATOM 3774 N N . MET A 1 462 ? -18.891 41.281 -1.01 1 97.19 462 MET A N 1
ATOM 3775 C CA . MET A 1 462 ? -20.078 40.625 -1.522 1 97.19 462 MET A CA 1
ATOM 3776 C C . MET A 1 462 ? -20.406 41.094 -2.934 1 97.19 462 MET A C 1
ATOM 3778 O O . MET A 1 462 ? -20.734 40.281 -3.805 1 97.19 462 MET A O 1
ATOM 3782 N N . GLU A 1 463 ? -20.266 42.375 -3.15 1 95.5 463 GLU A N 1
ATOM 3783 C CA . GLU A 1 463 ? -20.516 42.938 -4.484 1 95.5 463 GLU A CA 1
ATOM 3784 C C . GLU A 1 463 ? -19.516 42.375 -5.496 1 95.5 463 GLU A C 1
ATOM 3786 O O . GLU A 1 463 ? -19.875 42.125 -6.645 1 95.5 463 GLU A O 1
ATOM 3791 N N . LEU A 1 464 ? -18.312 42.312 -5.039 1 95.81 464 LEU A N 1
ATOM 3792 C CA . LEU A 1 464 ? -17.297 41.75 -5.93 1 95.81 464 LEU A CA 1
ATOM 3793 C C . LEU A 1 464 ? -17.688 40.375 -6.402 1 95.81 464 LEU A C 1
ATOM 3795 O O . LEU A 1 464 ? -17.469 40.031 -7.566 1 95.81 464 LEU A O 1
ATOM 3799 N N . PHE A 1 465 ? -18.219 39.5 -5.516 1 96.5 465 PHE A N 1
ATOM 3800 C CA . PHE A 1 465 ? -18.688 38.188 -5.895 1 96.5 465 PHE A CA 1
ATOM 3801 C C . PHE A 1 465 ? -19.828 38.281 -6.91 1 96.5 465 PHE A C 1
ATOM 3803 O O . PHE A 1 465 ? -19.812 37.562 -7.922 1 96.5 465 PHE A O 1
ATOM 3810 N N . LEU A 1 466 ? -20.719 39.219 -6.668 1 94.25 466 LEU A N 1
ATOM 3811 C CA . LEU A 1 466 ? -21.891 39.344 -7.527 1 94.25 466 LEU A CA 1
ATOM 3812 C C . LEU A 1 466 ? -21.484 39.844 -8.914 1 94.25 466 LEU A C 1
ATOM 3814 O O . LEU A 1 466 ? -22.109 39.5 -9.914 1 94.25 466 LEU A O 1
ATOM 3818 N N . TRP A 1 467 ? -20.422 40.656 -8.945 1 92.62 467 TRP A N 1
ATOM 3819 C CA . TRP A 1 467 ? -19.969 41.219 -10.211 1 92.62 467 TRP A CA 1
ATOM 3820 C C . TRP A 1 467 ? -19.156 40.188 -10.992 1 92.62 467 TRP A C 1
ATOM 3822 O O . TRP A 1 467 ? -18.844 40.406 -12.164 1 92.62 467 TRP A O 1
ATOM 3832 N N . ASN A 1 468 ? -18.828 39.094 -10.414 1 89.06 468 ASN A N 1
ATOM 3833 C CA . ASN A 1 468 ? -17.906 38.156 -11.039 1 89.06 468 ASN A CA 1
ATOM 3834 C C . ASN A 1 468 ? -18.5 36.75 -11.094 1 89.06 468 ASN A C 1
ATOM 3836 O O . ASN A 1 468 ? -17.844 35.781 -10.766 1 89.06 468 ASN A O 1
ATOM 3840 N N . GLY A 1 469 ? -19.703 36.594 -11.445 1 81 469 GLY A N 1
ATOM 3841 C CA . GLY A 1 469 ? -20.297 35.312 -11.859 1 81 469 GLY A CA 1
ATOM 3842 C C . GLY A 1 469 ? -21.172 34.688 -10.789 1 81 469 GLY A C 1
ATOM 3843 O O . GLY A 1 469 ? -21.688 33.594 -10.969 1 81 469 GLY A O 1
ATOM 3844 N N . TRP A 1 470 ? -21.328 35.281 -9.578 1 91.44 470 TRP A N 1
ATOM 3845 C CA . TRP A 1 470 ? -22.156 34.719 -8.523 1 91.44 470 TRP A CA 1
ATOM 3846 C C . TRP A 1 470 ? -23.531 35.375 -8.516 1 91.44 470 TRP A C 1
ATOM 3848 O O . TRP A 1 470 ? -23.672 36.531 -8.914 1 91.44 470 TRP A O 1
ATOM 3858 N N . ASP A 1 471 ? -24.5 34.531 -8.172 1 90.19 471 ASP A N 1
ATOM 3859 C CA . ASP A 1 471 ? -25.875 35.031 -8.086 1 90.19 471 ASP A CA 1
ATOM 3860 C C . ASP A 1 471 ? -26.266 35.312 -6.645 1 90.19 471 ASP A C 1
ATOM 3862 O O . ASP A 1 471 ? -25.844 34.594 -5.727 1 90.19 471 ASP A O 1
ATOM 3866 N N . GLU A 1 472 ? -27.062 36.281 -6.508 1 86.75 472 GLU A N 1
ATOM 3867 C CA . GLU A 1 472 ? -27.484 36.719 -5.176 1 86.75 472 GLU A CA 1
ATOM 3868 C C . GLU A 1 472 ? -28.172 35.562 -4.426 1 86.75 472 GLU A C 1
ATOM 3870 O O . GLU A 1 472 ? -28.031 35.438 -3.207 1 86.75 472 GLU A O 1
ATOM 3875 N N . LYS A 1 473 ? -28.812 34.719 -5.164 1 86.38 473 LYS A N 1
ATOM 3876 C CA . LYS A 1 473 ? -29.562 33.625 -4.531 1 86.38 473 LYS A CA 1
ATOM 3877 C C . LYS A 1 473 ? -28.672 32.406 -4.277 1 86.38 473 LYS A C 1
ATOM 3879 O O . LYS A 1 473 ? -29.016 31.547 -3.469 1 86.38 473 LYS A O 1
ATOM 3884 N N . GLN A 1 474 ? -27.594 32.375 -4.941 1 89.12 474 GLN A N 1
ATOM 3885 C CA . GLN A 1 474 ? -26.719 31.219 -4.828 1 89.12 474 GLN A CA 1
ATOM 3886 C C . GLN A 1 474 ? -25.312 31.641 -4.383 1 89.12 474 GLN A C 1
ATOM 3888 O O . GLN A 1 474 ? -24.328 31.219 -4.973 1 89.12 474 GLN A O 1
ATOM 3893 N N . LEU A 1 475 ? -25.281 32.531 -3.375 1 94.31 475 LEU A N 1
ATOM 3894 C CA . LEU A 1 475 ? -24 32.969 -2.816 1 94.31 475 LEU A CA 1
ATOM 3895 C C . LEU A 1 475 ? -23.594 32.094 -1.631 1 94.31 475 LEU A C 1
ATOM 3897 O O . LEU A 1 475 ? -23.781 32.5 -0.476 1 94.31 475 LEU A O 1
ATOM 3901 N N . SER A 1 476 ? -23.016 30.891 -1.931 1 95.94 476 SER A N 1
ATOM 3902 C CA . SER A 1 476 ? -22.656 29.906 -0.912 1 95.94 476 SER A CA 1
ATOM 3903 C C . SER A 1 476 ? -21.297 30.203 -0.316 1 95.94 476 SER A C 1
ATOM 3905 O O . SER A 1 476 ? -20.422 29.328 -0.275 1 95.94 476 SER A O 1
ATOM 3907 N N . ILE A 1 477 ? -21.094 31.531 0.169 1 97.25 477 ILE A N 1
ATOM 3908 C CA . ILE A 1 477 ? -19.828 31.969 0.748 1 97.25 477 ILE A CA 1
ATOM 3909 C C . ILE A 1 477 ? -20.062 32.5 2.16 1 97.25 477 ILE A C 1
ATOM 3911 O O . ILE A 1 477 ? -21.031 33.219 2.408 1 97.25 477 ILE A O 1
ATOM 3915 N N . ASP A 1 478 ? -19.266 32.062 3.066 1 97.81 478 ASP A N 1
ATOM 3916 C CA . ASP A 1 478 ? -19.234 32.656 4.398 1 97.81 478 ASP A CA 1
ATOM 3917 C C . ASP A 1 478 ? -18.188 33.781 4.477 1 97.81 478 ASP A C 1
ATOM 3919 O O . ASP A 1 478 ? -16.984 33.5 4.34 1 97.81 478 ASP A O 1
ATOM 3923 N N . PHE A 1 479 ? -18.609 34.969 4.617 1 98.19 479 PHE A N 1
ATOM 3924 C CA . PHE A 1 479 ? -17.703 36.094 4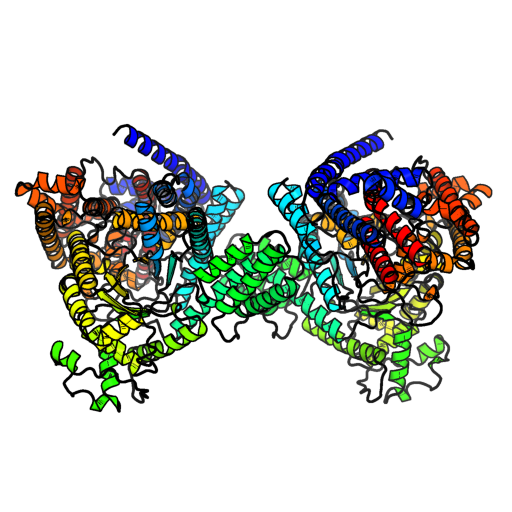.77 1 98.19 479 PHE A CA 1
ATOM 3925 C C . PHE A 1 479 ? -17.281 36.25 6.223 1 98.19 479 PHE A C 1
ATOM 3927 O O . PHE A 1 479 ? -18.109 36.5 7.098 1 98.19 479 PHE A O 1
ATOM 3934 N N . VAL A 1 480 ? -15.992 36.188 6.48 1 98.12 480 VAL A N 1
ATOM 3935 C CA . VAL A 1 480 ? -15.469 36.094 7.844 1 98.12 480 VAL A CA 1
ATOM 3936 C C . VAL A 1 480 ? -14.594 37.312 8.133 1 98.12 480 VAL A C 1
ATOM 3938 O O . VAL A 1 480 ? -13.406 37.312 7.797 1 98.12 480 VAL A O 1
ATOM 3941 N N . PRO A 1 481 ? -15.117 38.312 8.828 1 97.88 481 PRO A N 1
ATOM 3942 C CA . PRO A 1 481 ? -14.266 39.438 9.211 1 97.88 481 PRO A CA 1
ATOM 3943 C C . PRO A 1 481 ? -13.219 39.062 10.266 1 97.88 481 PRO A C 1
ATOM 3945 O O . PRO A 1 481 ? -13.508 38.281 11.172 1 97.88 481 PRO A O 1
ATOM 3948 N N . LEU A 1 482 ? -12.047 39.531 10.109 1 95.88 482 LEU A N 1
ATOM 3949 C CA . LEU A 1 482 ? -10.961 39.344 11.07 1 95.88 482 LEU A CA 1
ATOM 3950 C C . LEU A 1 482 ? -10.625 40.656 11.766 1 95.88 482 LEU A C 1
ATOM 3952 O O . LEU A 1 482 ? -10.211 41.625 11.117 1 95.88 482 LEU A O 1
ATOM 3956 N N . PHE A 1 483 ? -10.875 40.688 13.039 1 93.88 483 PHE A N 1
ATOM 3957 C CA . PHE A 1 483 ? -10.5 41.812 13.867 1 93.88 483 PHE A CA 1
ATOM 3958 C C . PHE A 1 483 ? -9.195 41.562 14.609 1 93.88 483 PHE A C 1
ATOM 3960 O O . PHE A 1 483 ? -9.102 40.594 15.375 1 93.88 483 PHE A O 1
ATOM 3967 N N . GLU A 1 484 ? -8.195 42.375 14.453 1 85.12 484 GLU A N 1
ATOM 3968 C CA . GLU A 1 484 ? -6.871 41.969 14.914 1 85.12 484 GLU A CA 1
ATOM 3969 C C . GLU A 1 484 ? -6.246 43.031 15.82 1 85.12 484 GLU A C 1
ATOM 3971 O O . GLU A 1 484 ? -5.402 42.688 16.656 1 85.12 484 GLU A O 1
ATOM 3976 N N . THR A 1 485 ? -6.566 44.312 15.641 1 83.12 485 THR A N 1
ATOM 3977 C CA . THR A 1 485 ? -5.961 45.344 16.469 1 83.12 485 THR A CA 1
ATOM 3978 C C . THR A 1 485 ? -6.848 45.625 17.672 1 83.12 485 THR A C 1
ATOM 3980 O O . THR A 1 485 ? -8.031 45.312 17.688 1 83.12 485 THR A O 1
ATOM 3983 N N . VAL A 1 486 ? -6.207 46.219 18.672 1 83.44 486 VAL A N 1
ATOM 3984 C CA . VAL A 1 486 ? -6.961 46.594 19.875 1 83.44 486 VAL A CA 1
ATOM 3985 C C . VAL A 1 486 ? -8.117 47.531 19.484 1 83.44 486 VAL A C 1
ATOM 3987 O O . VAL A 1 486 ? -9.227 47.375 20 1 83.44 486 VAL A O 1
ATOM 3990 N N . ASN A 1 487 ? -7.828 48.375 18.609 1 84.44 487 ASN A N 1
ATOM 3991 C CA . ASN A 1 487 ? -8.859 49.281 18.141 1 84.44 487 ASN A CA 1
ATOM 3992 C C . ASN A 1 487 ? -9.961 48.531 17.375 1 84.44 487 ASN A C 1
ATOM 3994 O O . ASN A 1 487 ? -11.148 48.875 17.531 1 84.44 487 ASN A O 1
ATOM 3998 N N . ASP A 1 488 ? -9.602 47.656 16.531 1 88.81 488 ASP A N 1
ATOM 3999 C CA . ASP A 1 488 ? -10.57 46.875 15.789 1 88.81 488 ASP A CA 1
ATOM 4000 C C . ASP A 1 488 ? -11.469 46.062 16.734 1 88.81 488 ASP A C 1
ATOM 4002 O O . ASP A 1 488 ? -12.672 45.938 16.484 1 88.81 488 ASP A O 1
ATOM 4006 N N . LEU A 1 489 ? -10.836 45.531 17.766 1 90.12 489 LEU A N 1
ATOM 4007 C CA . LEU A 1 489 ? -11.562 44.688 18.719 1 90.12 489 LEU A CA 1
ATOM 4008 C C . LEU A 1 489 ? -12.594 45.531 19.469 1 90.12 489 LEU A C 1
ATOM 4010 O O . LEU A 1 489 ? -13.703 45.062 19.734 1 90.12 489 LEU A O 1
ATOM 4014 N N . ALA A 1 490 ? -12.219 46.719 19.734 1 89.62 490 ALA A N 1
ATOM 4015 C CA . ALA A 1 490 ? -13.117 47.594 20.484 1 89.62 490 ALA A CA 1
ATOM 4016 C C . ALA A 1 490 ? -14.336 47.969 19.641 1 89.62 490 ALA A C 1
ATOM 4018 O O . ALA A 1 490 ? -15.43 48.156 20.172 1 89.62 490 ALA A O 1
ATOM 4019 N N . GLY A 1 491 ? -14.203 48.094 18.359 1 91.81 491 GLY A N 1
ATOM 4020 C CA . GLY A 1 491 ? -15.273 48.5 17.469 1 91.81 491 GLY A CA 1
ATOM 4021 C C . GLY A 1 491 ? -15.961 47.344 16.781 1 91.81 491 GLY A C 1
ATOM 4022 O O . GLY A 1 491 ? -16.906 47.562 16 1 91.81 491 GLY A O 1
ATOM 4023 N N . ALA A 1 492 ? -15.578 46.188 17.094 1 95.69 492 ALA A N 1
ATOM 4024 C CA . ALA A 1 492 ? -16.031 45 16.359 1 95.69 492 ALA A CA 1
ATOM 4025 C C . ALA A 1 492 ? -17.531 44.844 16.469 1 95.69 492 ALA A C 1
ATOM 4027 O O . ALA A 1 492 ? -18.203 44.531 15.469 1 95.69 492 ALA A O 1
ATOM 4028 N N . SER A 1 493 ? -18.078 45 17.672 1 96.38 493 SER A N 1
ATOM 4029 C CA . SER A 1 493 ? -19.5 44.781 17.906 1 96.38 493 SER A CA 1
ATOM 4030 C C . SER A 1 493 ? -20.344 45.781 17.094 1 96.38 493 SER A C 1
ATOM 4032 O O . SER A 1 493 ? -21.406 45.406 16.578 1 96.38 493 SER A O 1
ATOM 4034 N N . GLN A 1 494 ? -19.891 46.938 16.969 1 95.88 494 GLN A N 1
ATOM 4035 C CA . GLN A 1 494 ? -20.609 47.969 16.219 1 95.88 494 GLN A CA 1
ATOM 4036 C C . GLN A 1 494 ? -20.609 47.625 14.719 1 95.88 494 GLN A C 1
ATOM 4038 O O . GLN A 1 494 ? -21.609 47.844 14.031 1 95.88 494 GLN A O 1
ATOM 4043 N N . ILE A 1 495 ? -19.531 47.25 14.273 1 96.62 495 ILE A N 1
ATOM 4044 C CA . ILE A 1 495 ? -19.391 46.875 12.875 1 96.62 495 ILE A CA 1
ATOM 4045 C C . ILE A 1 495 ? -20.359 45.75 12.547 1 96.62 495 ILE A C 1
ATOM 4047 O O . ILE A 1 495 ? -21.078 45.781 11.547 1 96.62 495 ILE A O 1
ATOM 4051 N N . MET A 1 496 ? -20.391 44.75 13.43 1 97.94 496 MET A N 1
ATOM 4052 C CA . MET A 1 496 ? -21.25 43.594 13.188 1 97.94 496 MET A CA 1
ATOM 4053 C C . MET A 1 496 ? -22.719 43.969 13.305 1 97.94 496 MET A C 1
ATOM 4055 O O . MET A 1 496 ? -23.562 43.438 12.594 1 97.94 496 MET A O 1
ATOM 4059 N N . GLU A 1 497 ? -22.984 44.875 14.211 1 97.19 497 GLU A N 1
ATOM 4060 C CA . GLU A 1 497 ? -24.344 45.344 14.336 1 97.19 497 GLU A CA 1
ATOM 4061 C C . GLU A 1 497 ? -24.828 46 13.039 1 97.19 497 GLU A C 1
ATOM 4063 O O . GLU A 1 497 ? -25.969 45.75 12.609 1 97.19 497 GLU A O 1
ATOM 4068 N N . ARG A 1 498 ? -23.969 46.781 12.477 1 96.81 498 ARG A N 1
ATOM 4069 C CA . ARG A 1 498 ? -24.281 47.406 11.203 1 96.81 498 ARG A CA 1
ATOM 4070 C C . ARG A 1 498 ? -24.547 46.344 10.125 1 96.81 498 ARG A C 1
ATOM 4072 O O . ARG A 1 498 ? -25.453 46.5 9.297 1 96.81 498 ARG A O 1
ATOM 4079 N N . LEU A 1 499 ? -23.797 45.312 10.102 1 98.06 499 LEU A N 1
ATOM 4080 C CA . LEU A 1 499 ? -23.969 44.219 9.133 1 98.06 499 LEU A CA 1
ATOM 4081 C C . LEU A 1 499 ? -25.25 43.438 9.383 1 98.06 499 LEU A C 1
ATOM 4083 O O . LEU A 1 499 ? -26 43.156 8.453 1 98.06 499 LEU A O 1
ATOM 4087 N N . TYR A 1 500 ? -25.531 43.125 10.68 1 98 5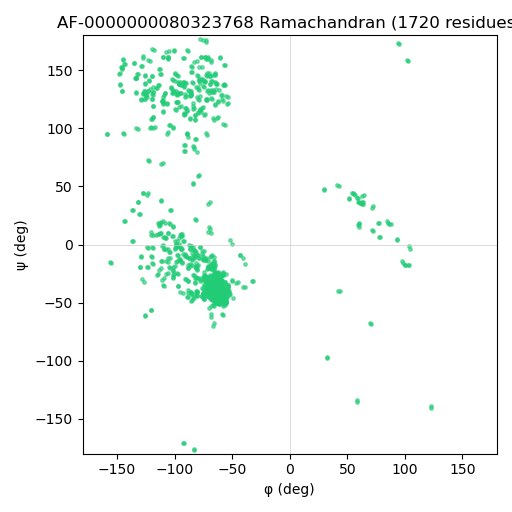00 TYR A N 1
ATOM 4088 C CA . TYR A 1 500 ? -26.688 42.344 11.039 1 98 500 TYR A CA 1
ATOM 4089 C C . TYR A 1 500 ? -27.984 43.094 10.711 1 98 500 TYR A C 1
ATOM 4091 O O . TYR A 1 500 ? -29.016 42.469 10.477 1 98 500 TYR A O 1
ATOM 4099 N N . THR A 1 501 ? -27.859 44.406 10.672 1 96.62 501 THR A N 1
ATOM 4100 C CA . THR A 1 501 ? -29.062 45.219 10.438 1 96.62 501 THR A CA 1
ATOM 4101 C C . THR A 1 501 ? -29.188 45.562 8.953 1 96.62 501 THR A C 1
ATOM 4103 O O . THR A 1 501 ? -30.219 46.094 8.523 1 96.62 501 THR A O 1
ATOM 4106 N N . HIS A 1 502 ? -28.219 45.375 8.234 1 96.94 502 HIS A N 1
ATOM 4107 C CA . HIS A 1 502 ? -28.281 45.594 6.801 1 96.94 502 HIS A CA 1
ATOM 4108 C C . HIS A 1 502 ? -29.172 44.594 6.102 1 96.94 502 HIS A C 1
ATOM 4110 O O . HIS A 1 502 ? -28.969 43.375 6.266 1 96.94 502 HIS A O 1
ATOM 4116 N N . PRO A 1 503 ? -30.047 44.906 5.297 1 95.69 503 PRO A N 1
ATOM 4117 C CA . PRO A 1 503 ? -31.047 44 4.754 1 95.69 503 PRO A CA 1
ATOM 4118 C C . PRO A 1 503 ? -30.422 42.906 3.869 1 95.69 503 PRO A C 1
ATOM 4120 O O . PRO A 1 503 ? -30.797 41.75 3.975 1 95.69 503 PRO A O 1
ATOM 4123 N N . PHE A 1 504 ? -29.562 43.281 3.014 1 95.81 504 PHE A N 1
ATOM 4124 C CA . PHE A 1 504 ? -28.953 42.312 2.107 1 95.81 504 PHE A CA 1
ATOM 4125 C C . PHE A 1 504 ? -28.125 41.312 2.877 1 95.81 504 PHE A C 1
ATOM 4127 O O . PHE A 1 504 ? -28.156 40.125 2.578 1 95.81 504 PHE A O 1
ATOM 4134 N N . TYR A 1 505 ? -27.312 41.75 3.805 1 97.31 505 TYR A N 1
ATOM 4135 C CA . TYR A 1 505 ? -26.469 40.844 4.59 1 97.31 505 TYR A CA 1
ATOM 4136 C C . TYR A 1 505 ? -27.297 39.906 5.449 1 97.31 505 TYR A C 1
ATOM 4138 O O . TYR A 1 505 ? -26.984 38.719 5.586 1 97.31 505 TYR A O 1
ATOM 4146 N N . ARG A 1 506 ? -28.328 40.469 6.039 1 96.5 506 ARG A N 1
ATOM 4147 C CA . ARG A 1 506 ? -29.219 39.656 6.863 1 96.5 506 ARG A CA 1
ATOM 4148 C C . ARG A 1 506 ? -29.859 38.531 6.047 1 96.5 506 ARG A C 1
ATOM 4150 O O . ARG A 1 506 ? -29.953 37.406 6.516 1 96.5 506 ARG A O 1
ATOM 4157 N N . LYS A 1 507 ? -30.297 38.906 4.859 1 95.94 507 LYS A N 1
ATOM 4158 C CA . LYS A 1 507 ? -30.875 37.875 3.973 1 95.94 507 LYS A CA 1
ATOM 4159 C C . LYS A 1 507 ? -29.844 36.812 3.633 1 95.94 507 LYS A C 1
ATOM 4161 O O . LYS A 1 507 ? -30.188 35.625 3.559 1 95.94 507 LYS A O 1
ATOM 4166 N N . HIS A 1 508 ? -28.672 37.219 3.396 1 96.38 508 HIS A N 1
ATOM 4167 C CA . HIS A 1 508 ? -27.609 36.281 3.109 1 96.38 508 HIS A CA 1
ATOM 4168 C C . HIS A 1 508 ? -27.375 35.344 4.285 1 96.38 508 HIS A C 1
ATOM 4170 O O . HIS A 1 508 ? -27.266 34.125 4.098 1 96.38 508 HIS A O 1
ATOM 4176 N N . LEU A 1 509 ? -27.312 35.844 5.547 1 97 509 LEU A N 1
ATOM 4177 C CA . LEU A 1 509 ? -27.109 35.031 6.738 1 97 509 LEU A CA 1
ATOM 4178 C C . LEU A 1 509 ? -28.25 34.031 6.906 1 97 509 LEU A C 1
ATOM 4180 O O . LEU A 1 509 ? -28.016 32.906 7.348 1 97 509 LEU A O 1
ATOM 4184 N N . GLU A 1 510 ? -29.406 34.469 6.527 1 96 510 GLU A N 1
ATOM 4185 C CA . GLU A 1 510 ? -30.547 33.531 6.59 1 96 510 GLU A CA 1
ATOM 4186 C C . GLU A 1 510 ? -30.359 32.375 5.648 1 96 510 GLU A C 1
ATOM 4188 O O . GLU A 1 510 ? -30.672 31.219 6.008 1 96 510 GLU A O 1
ATOM 4193 N N . SER A 1 511 ? -29.875 32.688 4.504 1 95.69 511 SER A N 1
ATOM 4194 C CA . SER A 1 511 ? -29.641 31.641 3.531 1 95.69 511 SER A CA 1
ATOM 4195 C C . SER A 1 511 ? -28.516 30.703 3.98 1 95.69 511 SER A C 1
ATOM 4197 O O . SER A 1 511 ? -28.422 29.562 3.518 1 95.69 511 SER A O 1
ATOM 4199 N N . ARG A 1 512 ? -27.703 31.234 4.883 1 95.5 512 ARG A N 1
ATOM 4200 C CA . ARG A 1 512 ? -26.578 30.453 5.379 1 95.5 512 ARG A CA 1
ATOM 4201 C C . ARG A 1 512 ? -26.891 29.859 6.754 1 95.5 512 ARG A C 1
ATOM 4203 O O . ARG A 1 512 ? -25.969 29.578 7.527 1 95.5 512 ARG A O 1
ATOM 4210 N N . GLY A 1 513 ? -28.141 29.844 7.184 1 93.06 513 GLY A N 1
ATOM 4211 C CA . GLY A 1 513 ? -28.547 29.203 8.43 1 93.06 513 GLY A CA 1
ATOM 4212 C C . GLY A 1 513 ? -28.406 30.109 9.633 1 93.06 513 GLY A C 1
ATOM 4213 O O . GLY A 1 513 ? -28.25 29.625 10.766 1 93.06 513 GLY A O 1
ATOM 4214 N N . ASN A 1 514 ? -28.297 31.484 9.43 1 96.19 514 ASN A N 1
ATOM 4215 C CA . ASN A 1 514 ? -28.141 32.469 10.492 1 96.19 514 ASN A CA 1
ATOM 4216 C C . ASN A 1 514 ? -26.891 32.219 11.328 1 96.19 514 ASN A C 1
ATOM 4218 O O . ASN A 1 514 ? -26.953 32.281 12.562 1 96.19 514 ASN A O 1
ATOM 4222 N N . LYS A 1 515 ? -25.875 31.859 10.641 1 95 515 LYS A N 1
ATOM 4223 C CA . LYS A 1 515 ? -24.594 31.609 11.289 1 95 515 LYS A CA 1
ATOM 4224 C C . LYS A 1 515 ? -23.547 32.625 10.844 1 95 515 LYS A C 1
ATOM 4226 O O . LYS A 1 515 ? -23.516 33 9.672 1 95 515 LYS A O 1
ATOM 4231 N N . GLN A 1 516 ? -22.75 33.125 11.766 1 97 516 GLN A N 1
ATOM 4232 C CA . GLN A 1 516 ? -21.688 34.094 11.5 1 97 516 GLN A CA 1
ATOM 4233 C C . GLN A 1 516 ? -20.375 33.625 12.102 1 97 516 GLN A C 1
ATOM 4235 O O . GLN A 1 516 ? -20.312 33.281 13.281 1 97 516 GLN A O 1
ATOM 4240 N N . ASP A 1 517 ? -19.391 33.531 11.273 1 96.75 517 ASP A N 1
ATOM 4241 C CA . ASP A 1 517 ? -18.031 33.281 11.758 1 96.75 517 ASP A CA 1
ATOM 4242 C C . ASP A 1 517 ? -17.234 34.562 11.867 1 96.75 517 ASP A C 1
ATOM 4244 O O . ASP A 1 517 ? -17.219 35.375 10.93 1 96.75 517 ASP A O 1
ATOM 4248 N N . ILE A 1 518 ? -16.625 34.812 12.984 1 97.19 518 ILE A N 1
ATOM 4249 C CA . ILE A 1 518 ? -15.781 35.969 13.195 1 97.19 518 ILE A CA 1
ATOM 4250 C C . ILE A 1 518 ? -14.398 35.531 13.68 1 97.19 518 ILE A C 1
ATOM 4252 O O . ILE A 1 518 ? -14.289 34.781 14.656 1 97.19 518 ILE A O 1
ATOM 4256 N N . MET A 1 519 ? -13.438 35.969 12.977 1 95.88 519 MET A N 1
ATOM 4257 C CA . MET A 1 519 ? -12.078 35.625 13.375 1 95.88 519 MET A CA 1
ATOM 4258 C C . MET A 1 519 ? -11.461 36.719 14.25 1 95.88 519 MET A C 1
ATOM 4260 O O . MET A 1 519 ? -11.672 37.906 14 1 95.88 519 MET A O 1
ATOM 4264 N N . LEU A 1 520 ? -10.805 36.281 15.25 1 92.5 520 LEU A N 1
ATOM 4265 C CA . LEU A 1 520 ? -10.086 37.188 16.156 1 92.5 520 LEU A CA 1
ATOM 4266 C C . LEU A 1 520 ? -8.594 36.875 16.156 1 92.5 520 LEU A C 1
ATOM 4268 O O . LEU A 1 520 ? -8.203 35.719 16.266 1 92.5 520 LEU A O 1
ATOM 4272 N N . GLY A 1 521 ? -7.797 37.906 15.969 1 85.38 521 GLY A N 1
ATOM 4273 C CA . GLY A 1 521 ? -6.359 37.719 15.883 1 85.38 521 GLY A CA 1
ATOM 4274 C C . GLY A 1 521 ? -5.648 37.969 17.203 1 85.38 521 GLY A C 1
ATOM 4275 O O . GLY A 1 521 ? -5.598 39.094 17.672 1 85.38 521 GLY A O 1
ATOM 4276 N N . PHE A 1 522 ? -5.016 37.031 17.734 1 77.44 522 PHE A N 1
ATOM 4277 C CA . PHE A 1 522 ? -4.332 37.125 19.016 1 77.44 522 PHE A CA 1
ATOM 4278 C C . PHE A 1 522 ? -2.92 37.688 18.828 1 77.44 522 PHE A C 1
ATOM 4280 O O . PHE A 1 522 ? -2.479 38.531 19.594 1 77.44 522 PHE A O 1
ATOM 4287 N N . SER A 1 523 ? -2.295 37.25 17.828 1 78.44 523 SER A N 1
ATOM 4288 C CA . SER A 1 523 ? -0.887 37.594 17.625 1 78.44 523 SER A CA 1
ATOM 4289 C C . SER A 1 523 ? -0.693 39.062 17.359 1 78.44 523 SER A C 1
ATOM 4291 O O . SER A 1 523 ? 0.167 39.719 17.969 1 78.44 523 SER A O 1
ATOM 4293 N N . ASP A 1 524 ? -1.435 39.594 16.578 1 76.94 524 ASP A N 1
ATOM 4294 C CA . ASP A 1 524 ? -1.279 41 16.219 1 76.94 524 ASP A CA 1
ATOM 4295 C C . ASP A 1 524 ? -1.712 41.906 17.359 1 76.94 524 ASP A C 1
ATOM 4297 O O . ASP A 1 524 ? -1.157 43 17.531 1 76.94 524 ASP A O 1
ATOM 4301 N N . SER A 1 525 ? -2.619 41.406 18.109 1 80.81 525 SER A N 1
ATOM 4302 C CA . SER A 1 525 ? -3.041 42.188 19.266 1 80.81 525 SER A CA 1
ATOM 4303 C C . SER A 1 525 ? -1.935 42.281 20.312 1 80.81 525 SER A C 1
ATOM 4305 O O . SER A 1 525 ? -1.776 43.312 20.984 1 80.81 525 SER A O 1
ATOM 4307 N N . THR A 1 526 ? -1.24 41.25 20.438 1 84 526 THR A N 1
ATOM 4308 C CA . THR A 1 526 ? -0.135 41.25 21.391 1 84 526 THR A CA 1
ATOM 4309 C C . THR A 1 526 ? 0.992 42.156 20.922 1 84 526 THR A C 1
ATOM 4311 O O . THR A 1 526 ? 1.617 42.844 21.734 1 84 526 THR A O 1
ATOM 4314 N N . LYS A 1 527 ? 1.24 42.125 19.656 1 84.06 527 LYS A N 1
ATOM 4315 C CA . LYS A 1 527 ? 2.248 43 19.078 1 84.06 527 LYS A CA 1
ATOM 4316 C C . LYS A 1 527 ? 1.859 44.469 19.266 1 84.06 527 LYS A C 1
ATOM 4318 O O . LYS A 1 527 ? 2.721 45.344 19.484 1 84.06 527 LYS A O 1
ATOM 4323 N N . ASP A 1 528 ? 0.596 44.688 19.266 1 82.38 528 ASP A N 1
ATOM 4324 C CA . ASP A 1 528 ? 0.061 46.031 19.312 1 82.38 528 ASP A CA 1
ATOM 4325 C C . ASP A 1 528 ? -0.03 46.531 20.75 1 82.38 528 ASP A C 1
ATOM 4327 O O . ASP A 1 528 ? 0.391 47.656 21.062 1 82.38 528 ASP A O 1
ATOM 4331 N N . GLY A 1 529 ? -0.577 45.688 21.594 1 86.81 529 GLY A N 1
ATOM 4332 C CA . GLY A 1 529 ? -0.932 46.219 22.906 1 86.81 529 GLY A CA 1
ATOM 4333 C C . GLY A 1 529 ? -0.291 45.469 24.047 1 86.81 529 GLY A C 1
ATOM 4334 O O . GLY A 1 529 ? -0.441 45.844 25.203 1 86.81 529 GLY A O 1
ATOM 4335 N N . GLY A 1 530 ? 0.41 44.469 23.766 1 90.25 530 GLY A N 1
ATOM 4336 C CA . GLY A 1 530 ? 1.006 43.656 24.828 1 90.25 530 GLY A CA 1
ATOM 4337 C C . GLY A 1 530 ? 0.168 42.469 25.219 1 90.25 530 GLY A C 1
ATOM 4338 O O . GLY A 1 530 ? -1.019 42.406 24.906 1 90.25 530 GLY A O 1
ATOM 4339 N N . TYR A 1 531 ? 0.723 41.656 26.047 1 91.25 531 TYR A N 1
ATOM 4340 C CA . TYR A 1 531 ? 0.181 40.344 26.344 1 91.25 531 TYR A CA 1
ATOM 4341 C C . TYR A 1 531 ? -1.135 40.438 27.109 1 91.25 531 TYR A C 1
ATOM 4343 O O . TYR A 1 531 ? -2.154 39.906 26.672 1 91.25 531 TYR A O 1
ATOM 4351 N N . LEU A 1 532 ? -1.172 41.156 28.203 1 93.56 532 LEU A N 1
ATOM 4352 C CA . LEU A 1 532 ? -2.348 41.188 29.062 1 93.56 532 LEU A CA 1
ATOM 4353 C C . LEU A 1 532 ? -3.484 41.969 28.391 1 93.56 532 LEU A C 1
ATOM 4355 O O . LEU A 1 532 ? -4.637 41.531 28.406 1 93.56 532 LEU A O 1
ATOM 4359 N N . MET A 1 533 ? -3.172 43.125 27.797 1 92.88 533 MET A N 1
ATOM 4360 C CA . MET A 1 533 ? -4.195 43.906 27.125 1 92.88 533 MET A CA 1
ATOM 4361 C C . MET A 1 533 ? -4.785 43.156 25.938 1 92.88 533 MET A C 1
ATOM 4363 O O . MET A 1 533 ? -5.996 43.219 25.703 1 92.88 533 MET A O 1
ATOM 4367 N N . ALA A 1 534 ? -3.971 42.5 25.219 1 90.62 534 ALA A N 1
ATOM 4368 C CA . ALA A 1 534 ? -4.449 41.719 24.078 1 90.62 534 ALA A CA 1
ATOM 4369 C C . ALA A 1 534 ? -5.469 40.688 24.516 1 90.62 534 ALA A C 1
ATOM 4371 O O . ALA A 1 534 ? -6.547 40.562 23.922 1 90.62 534 ALA A O 1
ATOM 4372 N N . ASN A 1 535 ? -5.156 39.875 25.547 1 90.31 535 ASN A N 1
ATOM 4373 C CA . ASN A 1 535 ? -6.055 38.844 26.031 1 90.31 535 ASN A CA 1
ATOM 4374 C C . ASN A 1 535 ? -7.336 39.438 26.609 1 90.31 535 ASN A C 1
ATOM 4376 O O . ASN A 1 535 ? -8.422 38.875 26.406 1 90.31 535 ASN A O 1
ATOM 4380 N N . TRP A 1 536 ? -7.188 40.469 27.312 1 92.56 536 TRP A N 1
ATOM 4381 C CA . TRP A 1 536 ? -8.352 41.125 27.938 1 92.56 536 TRP A CA 1
ATOM 4382 C C . TRP A 1 536 ? -9.25 41.75 26.875 1 92.56 536 TRP A C 1
ATOM 4384 O O . TRP A 1 536 ? -10.477 41.656 26.969 1 92.56 536 TRP A O 1
ATOM 4394 N N . SER A 1 537 ? -8.641 42.406 25.859 1 92.19 537 SER A N 1
ATOM 4395 C CA . SER A 1 537 ? -9.406 43 24.766 1 92.19 537 SER A CA 1
ATOM 4396 C C . SER A 1 537 ? -10.18 41.938 24 1 92.19 537 SER A C 1
ATOM 4398 O O . SER A 1 537 ? -11.32 42.156 23.594 1 92.19 537 SER A O 1
ATOM 4400 N N . ILE A 1 538 ? -9.586 40.812 23.766 1 91.44 538 ILE A N 1
ATOM 4401 C CA . ILE A 1 538 ? -10.234 39.719 23.047 1 91.44 538 ILE A CA 1
ATOM 4402 C C . ILE A 1 538 ? -11.406 39.188 23.875 1 91.44 538 ILE A C 1
ATOM 4404 O O . ILE A 1 538 ? -12.477 38.906 23.328 1 91.44 538 ILE A O 1
ATOM 4408 N N . PHE A 1 539 ? -11.195 39 25.156 1 91.25 539 PHE A N 1
ATOM 4409 C CA . PHE A 1 539 ? -12.266 38.562 26.047 1 91.25 539 PHE A CA 1
ATOM 4410 C C . PHE A 1 539 ? -13.461 39.5 25.969 1 91.25 539 PHE A C 1
ATOM 4412 O O . PHE A 1 539 ? -14.594 39.062 25.781 1 91.25 539 PHE A O 1
ATOM 4419 N N . ASN A 1 540 ? -13.18 40.75 26.078 1 93.31 540 ASN A N 1
ATOM 4420 C CA . ASN A 1 540 ? -14.234 41.75 26.031 1 93.31 540 ASN A CA 1
ATOM 4421 C C . ASN A 1 540 ? -14.93 41.781 24.672 1 93.31 540 ASN A C 1
ATOM 4423 O O . ASN A 1 540 ? -16.141 41.938 24.594 1 93.31 540 ASN A O 1
ATOM 4427 N N . ALA A 1 541 ? -14.141 41.688 23.688 1 94.06 541 ALA A N 1
ATOM 4428 C CA . ALA A 1 541 ? -14.711 41.656 22.344 1 94.06 541 ALA A CA 1
ATOM 4429 C C . ALA A 1 541 ? -15.633 40.438 22.172 1 94.06 541 ALA A C 1
ATOM 4431 O O . ALA A 1 541 ? -16.703 40.531 21.578 1 94.06 541 ALA A O 1
ATOM 4432 N N . LYS A 1 542 ? -15.211 39.281 22.656 1 93.88 542 LYS A N 1
ATOM 4433 C CA . LYS A 1 542 ? -16.016 38.094 22.547 1 93.88 542 LYS A CA 1
ATOM 4434 C C . LYS A 1 542 ? -17.344 38.25 23.266 1 93.88 542 LYS A C 1
ATOM 4436 O O . LYS A 1 542 ? -18.391 37.781 22.766 1 93.88 542 LYS A O 1
ATOM 4441 N N . VAL A 1 543 ? -17.312 38.844 24.438 1 94.19 543 VAL A N 1
ATOM 4442 C CA . VAL A 1 543 ? -18.531 39.062 25.203 1 94.19 543 VAL A CA 1
ATOM 4443 C C . VAL A 1 543 ? -19.453 40 24.438 1 94.19 543 VAL A C 1
ATOM 4445 O O . VAL A 1 543 ? -20.641 39.688 24.281 1 94.19 543 VAL A O 1
ATOM 4448 N N . ALA A 1 544 ? -18.891 41.062 23.922 1 95.88 544 ALA A N 1
ATOM 4449 C CA . ALA A 1 544 ? -19.688 42.062 23.219 1 95.88 544 ALA A CA 1
ATOM 4450 C C . ALA A 1 544 ? -20.266 41.5 21.922 1 95.88 544 ALA A C 1
ATOM 4452 O O . ALA A 1 544 ? -21.438 41.719 21.594 1 95.88 544 ALA A O 1
ATOM 4453 N N . LEU A 1 545 ? -19.453 40.812 21.188 1 97.12 545 LEU A N 1
ATOM 4454 C CA . LEU A 1 545 ? -19.875 40.25 19.906 1 97.12 545 LEU A CA 1
ATOM 4455 C C . LEU A 1 545 ? -20.953 39.188 20.125 1 97.12 545 LEU A C 1
ATOM 4457 O O . LEU A 1 545 ? -21.891 39.062 19.328 1 97.12 545 LEU A O 1
ATOM 4461 N N . THR A 1 546 ? -20.75 38.375 21.156 1 95.81 546 THR A N 1
ATOM 4462 C CA . THR A 1 546 ? -21.75 37.344 21.484 1 95.81 546 THR A CA 1
ATOM 4463 C C . THR A 1 546 ? -23.094 38 21.812 1 95.81 546 THR A C 1
ATOM 4465 O O . THR A 1 546 ? -24.125 37.562 21.312 1 95.81 546 THR A O 1
ATOM 4468 N N . ALA A 1 547 ? -23.062 39.031 22.625 1 95.81 547 ALA A N 1
ATOM 4469 C CA . ALA A 1 547 ? -24.281 39.75 23 1 95.81 547 ALA A CA 1
ATOM 4470 C C . ALA A 1 547 ? -24.984 40.312 21.781 1 95.81 547 ALA A C 1
ATOM 4472 O O . ALA A 1 547 ? -26.203 40.219 21.656 1 95.81 547 ALA A O 1
ATOM 4473 N N . THR A 1 548 ? -24.188 40.906 20.938 1 97.19 548 THR A N 1
ATOM 4474 C CA . THR A 1 548 ? -24.734 41.5 19.703 1 97.19 548 THR A CA 1
ATOM 4475 C C . THR A 1 548 ? -25.359 40.438 18.828 1 97.19 548 THR A C 1
ATOM 4477 O O . THR A 1 548 ? -26.453 40.625 18.281 1 97.19 548 THR A O 1
ATOM 4480 N N . SER A 1 549 ? -24.719 39.344 18.625 1 97.06 549 SER A N 1
ATOM 4481 C CA . SER A 1 549 ? -25.219 38.25 17.797 1 97.06 549 SER A CA 1
ATOM 4482 C C . SER A 1 549 ? -26.5 37.656 18.375 1 97.06 549 SER A C 1
ATOM 4484 O O . SER A 1 549 ? -27.438 37.375 17.625 1 97.06 549 SER A O 1
ATOM 4486 N N . VAL A 1 550 ? -26.531 37.469 19.703 1 95.5 550 VAL A N 1
ATOM 4487 C CA . VAL A 1 550 ? -27.719 36.906 20.359 1 95.5 550 VAL A CA 1
ATOM 4488 C C . VAL A 1 550 ? -28.891 37.844 20.172 1 95.5 550 VAL A C 1
ATOM 4490 O O . VAL A 1 550 ? -30.016 37.406 19.922 1 95.5 550 VAL A O 1
ATOM 4493 N N . ALA A 1 551 ? -28.609 39.062 20.312 1 96.69 551 ALA A N 1
ATOM 4494 C CA . ALA A 1 551 ? -29.656 40.094 20.172 1 96.69 551 ALA A CA 1
ATOM 4495 C C . ALA A 1 551 ? -30.297 40.031 18.781 1 96.69 551 ALA A C 1
ATOM 4497 O O . ALA A 1 551 ? -31.469 40.375 18.625 1 96.69 551 ALA A O 1
ATOM 4498 N N . HIS A 1 552 ? -29.609 39.562 17.828 1 96.88 552 HIS A N 1
ATOM 4499 C CA . HIS A 1 552 ? -30.109 39.531 16.469 1 96.88 552 HIS A CA 1
ATOM 4500 C C . HIS A 1 552 ? -30.406 38.094 16.047 1 96.88 552 HIS A C 1
ATOM 4502 O O . HIS A 1 552 ? -30.625 37.812 14.859 1 96.88 552 HIS A O 1
ATOM 4508 N N . ASN A 1 553 ? -30.312 37.156 16.906 1 95.81 553 ASN A N 1
ATOM 4509 C CA . ASN A 1 553 ? -30.625 35.75 16.688 1 95.81 553 ASN A CA 1
ATOM 4510 C C . ASN A 1 553 ? -29.688 35.125 15.656 1 95.81 553 ASN A C 1
ATOM 4512 O O . ASN A 1 553 ? -30.125 34.438 14.734 1 95.81 553 ASN A O 1
ATOM 4516 N N . ILE A 1 554 ? -28.5 35.438 15.758 1 96.38 554 ILE A N 1
ATOM 4517 C CA . ILE A 1 554 ? -27.453 34.906 14.898 1 96.38 554 ILE A CA 1
ATOM 4518 C C . ILE A 1 554 ? -26.547 33.969 15.711 1 96.38 554 ILE A C 1
ATOM 4520 O O . ILE A 1 554 ? -26.109 34.312 16.812 1 96.38 554 ILE A O 1
ATOM 4524 N N . GLN A 1 555 ? -26.344 32.75 15.234 1 93.5 555 GLN A N 1
ATOM 4525 C CA . GLN A 1 555 ? -25.406 31.844 15.875 1 93.5 555 GLN A CA 1
ATOM 4526 C C . GLN A 1 555 ? -23.953 32.219 15.539 1 93.5 555 GLN A C 1
ATOM 4528 O O . GLN A 1 555 ? -23.562 32.188 14.375 1 93.5 555 GLN A O 1
ATOM 4533 N N . LEU A 1 556 ? -23.219 32.562 16.547 1 95.25 556 LEU A N 1
ATOM 4534 C CA . LEU A 1 556 ? -21.859 33.062 16.375 1 95.25 556 LEU A CA 1
ATOM 4535 C C . LEU A 1 556 ? -20.844 31.953 16.625 1 95.25 556 LEU A C 1
ATOM 4537 O O . LEU A 1 556 ? -20.984 31.172 17.578 1 95.25 556 LEU A O 1
ATOM 4541 N N . ALA A 1 557 ? -19.922 31.859 15.695 1 93.88 557 ALA A N 1
ATOM 4542 C CA . ALA A 1 557 ? -18.75 31.016 15.914 1 93.88 557 ALA A CA 1
ATOM 4543 C C . ALA A 1 557 ? -17.453 31.844 15.852 1 93.88 557 ALA A C 1
ATOM 4545 O O . ALA A 1 557 ? -17.234 32.594 14.891 1 93.88 557 ALA A O 1
ATOM 4546 N N . PHE A 1 558 ? -16.703 31.734 16.906 1 93.62 558 PHE A N 1
ATOM 4547 C CA . PHE A 1 558 ? -15.422 32.438 16.906 1 93.62 558 PHE A CA 1
ATOM 4548 C C . PHE A 1 558 ? -14.344 31.578 16.25 1 93.62 558 PHE A C 1
ATOM 4550 O O . PHE A 1 558 ? -14.305 30.359 16.453 1 93.62 558 PHE A O 1
ATOM 4557 N N . PHE A 1 559 ? -13.625 32.188 15.359 1 94.81 559 PHE A N 1
ATOM 4558 C CA . PHE A 1 559 ? -12.43 31.625 14.75 1 94.81 559 PHE A CA 1
ATOM 4559 C C . PHE A 1 559 ? -11.164 32.25 15.336 1 94.81 559 PHE A C 1
ATOM 4561 O O . PHE A 1 559 ? -10.797 33.344 14.969 1 94.81 559 PHE A O 1
ATOM 4568 N N . ASP A 1 560 ? -10.523 31.5 16.219 1 89.19 560 ASP A N 1
ATOM 4569 C CA . ASP A 1 560 ? -9.391 32.031 16.953 1 89.19 560 ASP A CA 1
ATOM 4570 C C . ASP A 1 560 ? -8.078 31.797 16.219 1 89.19 560 ASP A C 1
ATOM 4572 O O . ASP A 1 560 ? -7.695 30.641 15.984 1 89.19 560 ASP A O 1
ATOM 4576 N N . GLY A 1 561 ? -7.469 32.875 15.82 1 83.12 561 GLY A N 1
ATOM 4577 C CA . GLY A 1 561 ? -6.137 32.75 15.25 1 83.12 561 GLY A CA 1
ATOM 4578 C C . GLY A 1 561 ? -5.043 32.688 16.297 1 83.12 561 GLY A C 1
ATOM 4579 O O . GLY A 1 561 ? -4.355 33.656 16.578 1 83.12 561 GLY A O 1
ATOM 4580 N N . ARG A 1 562 ? -4.906 31.453 16.797 1 71.75 562 ARG A N 1
ATOM 4581 C CA . ARG A 1 562 ? -3.949 31.234 17.875 1 71.75 562 ARG A CA 1
ATOM 4582 C C . ARG A 1 562 ? -2.68 30.562 17.359 1 71.75 562 ARG A C 1
ATOM 4584 O O . ARG A 1 562 ? -2.73 29.781 16.406 1 71.75 562 ARG A O 1
ATOM 4591 N N . GLY A 1 563 ? -1.64 31.125 17.828 1 61.91 563 GLY A N 1
ATOM 4592 C CA . GLY A 1 563 ? -0.374 30.484 17.5 1 61.91 563 GLY A CA 1
ATOM 4593 C C . GLY A 1 563 ? 0.068 29.484 18.562 1 61.91 563 GLY A C 1
ATOM 4594 O O . GLY A 1 563 ? -0.725 29.094 19.406 1 61.91 563 GLY A O 1
ATOM 4595 N N . GLY A 1 564 ? 1.255 28.984 18.484 1 58.88 564 GLY A N 1
ATOM 4596 C CA . GLY A 1 564 ? 1.831 27.984 19.359 1 58.88 564 GLY A CA 1
ATOM 4597 C C . GLY A 1 564 ? 2.211 28.547 20.719 1 58.88 564 GLY A C 1
ATOM 4598 O O . GLY A 1 564 ? 1.704 28.094 21.75 1 58.88 564 GLY A O 1
ATOM 4599 N N . PRO A 1 565 ? 2.898 29.734 20.656 1 55.25 565 PRO A N 1
ATOM 4600 C CA . PRO A 1 565 ? 3.346 30.297 21.938 1 55.25 565 PRO A CA 1
ATOM 4601 C C . PRO A 1 565 ? 2.271 31.141 22.609 1 55.25 565 PRO A C 1
ATOM 4603 O O . PRO A 1 565 ? 1.369 31.656 21.938 1 55.25 565 PRO A O 1
ATOM 4606 N N . PRO A 1 566 ? 2.363 31.203 23.875 1 55.78 566 PRO A N 1
ATOM 4607 C CA . PRO A 1 566 ? 1.417 32.062 24.594 1 55.78 566 PRO A CA 1
ATOM 4608 C C . PRO A 1 566 ? 1.329 33.469 24.016 1 55.78 566 PRO A C 1
ATOM 4610 O O . PRO A 1 566 ? 0.25 34.062 24 1 55.78 566 PRO A O 1
ATOM 4613 N N . SER A 1 567 ? 2.379 33.906 23.5 1 52 567 SER A N 1
ATOM 4614 C CA . SER A 1 567 ? 2.408 35.25 22.922 1 52 567 SER A CA 1
ATOM 4615 C C . SER A 1 567 ? 1.541 35.344 21.672 1 52 567 SER A C 1
ATOM 4617 O O . SER A 1 567 ? 1.188 36.438 21.234 1 52 567 SER A O 1
ATOM 4619 N N . ARG A 1 568 ? 1.299 34.25 21.203 1 47.59 568 ARG A N 1
ATOM 4620 C CA . ARG A 1 568 ? 0.441 34.188 20.031 1 47.59 568 ARG A CA 1
ATOM 4621 C C . ARG A 1 568 ? -0.871 33.5 20.328 1 47.59 568 ARG A C 1
ATOM 4623 O O . ARG A 1 568 ? -1.476 32.875 19.438 1 47.59 568 ARG A O 1
ATOM 4630 N N . GLY A 1 569 ? -1.136 33.438 21.625 1 42.28 569 GLY A N 1
ATOM 4631 C CA . GLY A 1 569 ? -2.414 32.906 22.047 1 42.28 569 GLY A CA 1
ATOM 4632 C C . GLY A 1 569 ? -2.359 31.406 22.344 1 42.28 569 GLY A C 1
ATOM 4633 O O . GLY A 1 569 ? -3.387 30.781 22.609 1 42.28 569 GLY A O 1
ATOM 4634 N N . GLY A 1 570 ? -1.149 30.812 22.25 1 55.78 570 GLY A N 1
ATOM 4635 C CA . GLY A 1 570 ? -1.015 29.375 22.453 1 55.78 570 GLY A CA 1
ATOM 4636 C C . GLY A 1 570 ? -0.925 29 23.922 1 55.78 570 GLY A C 1
ATOM 4637 O O . GLY A 1 570 ? -1.312 29.766 24.797 1 55.78 570 GLY A O 1
ATOM 4638 N N . GLY A 1 571 ? -0.725 27.75 24.281 1 58.78 571 GLY A N 1
ATOM 4639 C CA . GLY A 1 571 ? -0.675 27.188 25.625 1 58.78 571 GLY A CA 1
ATOM 4640 C C . GLY A 1 571 ? -1.69 26.078 25.844 1 58.78 571 GLY A C 1
ATOM 4641 O O . GLY A 1 571 ? -1.802 25.156 25.031 1 58.78 571 GLY A O 1
ATOM 4642 N N . LYS A 1 572 ? -2.211 26.141 26.906 1 67.62 572 LYS A N 1
ATOM 4643 C CA . LYS A 1 572 ? -3.223 25.141 27.234 1 67.62 572 LYS A CA 1
ATOM 4644 C C . LYS A 1 572 ? -4.59 25.547 26.688 1 67.62 572 LYS A C 1
ATOM 4646 O O . LYS A 1 572 ? -5.445 26.031 27.422 1 67.62 572 LYS A O 1
ATOM 4651 N N . THR A 1 573 ? -4.844 25.25 25.469 1 70.94 573 THR A N 1
ATOM 4652 C CA . THR A 1 573 ? -5.984 25.719 24.688 1 70.94 573 THR A CA 1
ATOM 4653 C C . THR A 1 573 ? -7.289 25.172 25.25 1 70.94 573 THR A C 1
ATOM 4655 O O . THR A 1 573 ? -8.289 25.891 25.312 1 70.94 573 THR A O 1
ATOM 4658 N N . HIS A 1 574 ? -7.219 24.031 25.719 1 73.12 574 HIS A N 1
ATOM 4659 C CA . HIS A 1 574 ? -8.453 23.422 26.219 1 73.12 574 HIS A CA 1
ATOM 4660 C C . HIS A 1 574 ? -8.93 24.094 27.5 1 73.12 574 HIS A C 1
ATOM 4662 O O . HIS A 1 574 ? -10.133 24.25 27.703 1 73.12 574 HIS A O 1
ATOM 4668 N N . ARG A 1 575 ? -7.988 24.562 28.234 1 73.19 575 ARG A N 1
ATOM 4669 C CA . ARG A 1 575 ? -8.359 25.25 29.469 1 73.19 575 ARG A CA 1
ATOM 4670 C C . ARG A 1 575 ? -8.93 26.625 29.172 1 73.19 575 ARG A C 1
ATOM 4672 O O . ARG A 1 575 ? -9.82 27.109 29.891 1 73.19 575 ARG A O 1
ATOM 4679 N N . PHE A 1 576 ? -8.352 27.125 28.203 1 74.94 576 PHE A N 1
ATOM 4680 C CA . PHE A 1 576 ? -8.844 28.422 27.734 1 74.94 576 PHE A CA 1
ATOM 4681 C C . PHE A 1 576 ? -10.312 28.328 27.344 1 74.94 576 PHE A C 1
ATOM 4683 O O . PHE A 1 576 ? -11.141 29.109 27.812 1 74.94 576 PHE A O 1
ATOM 4690 N N . TYR A 1 577 ? -10.703 27.406 26.656 1 76.62 577 TYR A N 1
ATOM 4691 C CA . TYR A 1 577 ? -12.062 27.25 26.156 1 76.62 577 TYR A CA 1
ATOM 4692 C C . TYR A 1 577 ? -12.992 26.75 27.25 1 76.62 577 TYR A C 1
ATOM 4694 O O . TYR A 1 577 ? -14.172 27.109 27.297 1 76.62 577 TYR A O 1
ATOM 4702 N N . ALA A 1 578 ? -12.391 26.016 28.172 1 75.75 578 ALA A N 1
ATOM 4703 C CA . ALA A 1 578 ? -13.188 25.516 29.281 1 75.75 578 ALA A CA 1
ATOM 4704 C C . ALA A 1 578 ? -13.578 26.641 30.234 1 75.75 578 ALA A C 1
ATOM 4706 O O . ALA A 1 578 ? -14.578 26.547 30.953 1 75.75 578 ALA A O 1
ATOM 4707 N N . SER A 1 579 ? -12.828 27.656 30.125 1 75.81 579 SER A N 1
ATOM 4708 C CA . SER A 1 579 ? -13.016 28.719 31.094 1 75.81 579 SER A CA 1
ATOM 4709 C C . SER A 1 579 ? -13.945 29.797 30.547 1 75.81 579 SER A C 1
ATOM 4711 O O . SER A 1 579 ? -14.211 30.797 31.219 1 75.81 579 SER A O 1
ATOM 4713 N N . MET A 1 580 ? -14.453 29.375 29.406 1 80.38 580 MET A N 1
ATOM 4714 C CA . MET A 1 580 ? -15.336 30.391 28.828 1 80.38 580 MET A CA 1
ATOM 4715 C C . MET A 1 580 ? -16.703 30.359 29.484 1 80.38 580 MET A C 1
ATOM 4717 O O . MET A 1 580 ? -17.203 29.297 29.859 1 80.38 580 MET A O 1
ATOM 4721 N N . GLY A 1 581 ? -17.234 31.344 29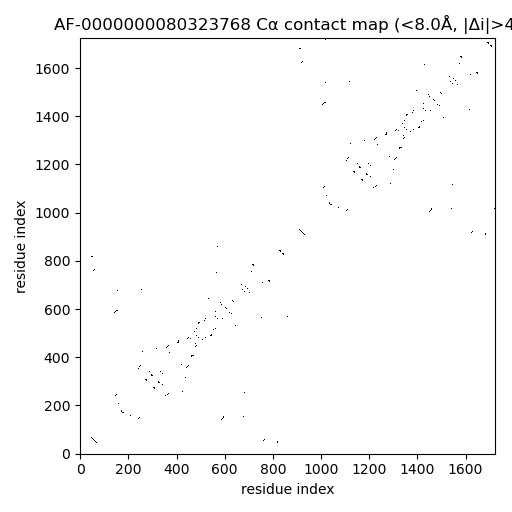.969 1 79.25 581 GLY A N 1
ATOM 4722 C CA . GLY A 1 581 ? -18.516 31.484 30.609 1 79.25 581 GLY A CA 1
ATOM 4723 C C . GLY A 1 581 ? -19.688 31.484 29.625 1 79.25 581 GLY A C 1
ATOM 4724 O O . GLY A 1 581 ? -19.484 31.359 28.422 1 79.25 581 GLY A O 1
ATOM 4725 N N . LYS A 1 582 ? -20.844 31.516 30.078 1 85.31 582 LYS A N 1
ATOM 4726 C CA . LYS A 1 582 ? -22.047 31.453 29.266 1 85.31 582 LYS A CA 1
ATOM 4727 C C . LYS A 1 582 ? -22.188 32.688 28.375 1 85.31 582 LYS A C 1
ATOM 4729 O O . LYS A 1 582 ? -22.938 32.688 27.406 1 85.31 582 LYS A O 1
ATOM 4734 N N . GLU A 1 583 ? -21.422 33.656 28.688 1 89.56 583 GLU A N 1
ATOM 4735 C CA . GLU A 1 583 ? -21.531 34.938 28 1 89.56 583 GLU A CA 1
ATOM 4736 C C . GLU A 1 583 ? -20.734 34.938 26.703 1 89.56 583 GLU A C 1
ATOM 4738 O O . GLU A 1 583 ? -20.812 35.906 25.906 1 89.56 583 GLU A O 1
ATOM 4743 N N . ILE A 1 584 ? -20.078 33.906 26.406 1 89.69 584 ILE A N 1
ATOM 4744 C CA . ILE A 1 584 ? -19.281 33.812 25.203 1 89.69 584 ILE A CA 1
ATOM 4745 C C . ILE A 1 584 ? -19.719 32.594 24.391 1 89.69 584 ILE A C 1
ATOM 4747 O O . ILE A 1 584 ? -19.828 31.484 24.938 1 89.69 584 ILE A O 1
ATOM 4751 N N . ALA A 1 585 ? -20 32.906 23.125 1 85.69 585 ALA A N 1
ATOM 4752 C CA . ALA A 1 585 ? -20.375 31.812 22.219 1 85.69 585 ALA A CA 1
ATOM 4753 C C . ALA A 1 585 ? -19.25 30.766 22.141 1 85.69 585 ALA A C 1
ATOM 4755 O O . ALA A 1 585 ? -18.109 31.094 21.828 1 85.69 585 ALA A O 1
ATOM 4756 N N . ASN A 1 586 ? -19.562 29.484 22.422 1 79.69 586 ASN A N 1
ATOM 4757 C CA . ASN A 1 586 ? -18.531 28.453 22.469 1 79.69 586 ASN A CA 1
ATOM 4758 C C . ASN A 1 586 ? -19.047 27.109 21.922 1 79.69 586 ASN A C 1
ATOM 4760 O O . ASN A 1 586 ? -18.469 26.062 22.203 1 79.69 586 ASN A O 1
ATOM 4764 N N . LYS A 1 587 ? -20.062 27.156 21.188 1 81.12 587 LYS A N 1
ATOM 4765 C CA . LYS A 1 587 ? -20.625 25.938 20.609 1 81.12 587 LYS A CA 1
ATOM 4766 C C . LYS A 1 587 ? -19.844 25.484 19.375 1 81.12 587 LYS A C 1
ATOM 4768 O O . LYS A 1 587 ? -19.891 24.328 18.984 1 81.12 587 LYS A O 1
ATOM 4773 N N . ASN A 1 588 ? -19.297 26.453 18.766 1 87.56 588 ASN A N 1
ATOM 4774 C CA . ASN A 1 588 ? -18.438 26.172 17.625 1 87.56 588 ASN A CA 1
ATOM 4775 C C . ASN A 1 588 ? -17.016 26.703 17.844 1 87.56 588 ASN A C 1
ATOM 4777 O O . ASN A 1 588 ? -16.781 27.906 17.766 1 87.56 588 ASN A O 1
ATOM 4781 N N . ILE A 1 589 ? -16.125 25.75 18.062 1 88.69 589 ILE A N 1
ATOM 4782 C CA . ILE A 1 589 ? -14.742 26.141 18.312 1 88.69 589 ILE A CA 1
ATOM 4783 C C . ILE A 1 589 ? -13.938 26.031 17.016 1 88.69 589 ILE A C 1
ATOM 4785 O O . ILE A 1 589 ? -13.945 24.984 16.359 1 88.69 589 ILE A O 1
ATOM 4789 N N . GLN A 1 590 ? -13.383 27.109 16.656 1 93.25 590 GLN A N 1
ATOM 4790 C CA . GLN A 1 590 ? -12.5 27.125 15.484 1 93.25 590 GLN A CA 1
ATOM 4791 C C . GLN A 1 590 ? -11.148 27.75 15.828 1 93.25 590 GLN A C 1
ATOM 4793 O O . GLN A 1 590 ? -11.086 28.797 16.484 1 93.25 590 GLN A O 1
ATOM 4798 N N . LEU A 1 591 ? -10.148 27.047 15.469 1 91.06 591 LEU A N 1
ATOM 4799 C CA . LEU A 1 591 ? -8.836 27.641 15.75 1 91.06 591 LEU A CA 1
ATOM 4800 C C . LEU A 1 591 ? -7.836 27.266 14.656 1 91.06 591 LEU A C 1
ATOM 4802 O O . LEU A 1 591 ? -7.988 26.25 13.984 1 91.06 591 LEU A O 1
ATOM 4806 N N . THR A 1 592 ? -6.848 28.125 14.445 1 89.75 592 THR A N 1
ATOM 4807 C CA . THR A 1 592 ? -5.734 27.828 13.547 1 89.75 592 THR A CA 1
ATOM 4808 C C . THR A 1 592 ? -4.645 27.047 14.281 1 89.75 592 THR A C 1
ATOM 4810 O O . THR A 1 592 ? -4.391 27.281 15.461 1 89.75 592 THR A O 1
ATOM 4813 N N . ILE A 1 593 ? -4.133 26.141 13.602 1 86.56 593 ILE A N 1
ATOM 4814 C CA . ILE A 1 593 ? -2.965 25.422 14.094 1 86.56 593 ILE A CA 1
ATOM 4815 C C . ILE A 1 593 ? -1.743 25.766 13.25 1 86.56 593 ILE A C 1
ATOM 4817 O O . ILE A 1 593 ? -1.754 25.609 12.023 1 86.56 593 ILE A O 1
ATOM 4821 N N . GLN A 1 594 ? -0.766 26.234 13.953 1 74.69 594 GLN A N 1
ATOM 4822 C CA . GLN A 1 594 ? 0.34 26.797 13.18 1 74.69 594 GLN A CA 1
ATOM 4823 C C . GLN A 1 594 ? 1.597 25.938 13.32 1 74.69 594 GLN A C 1
ATOM 4825 O O . GLN A 1 594 ? 1.88 25.422 14.406 1 74.69 594 GLN A O 1
ATOM 4830 N N . GLY A 1 595 ? 2.414 25.859 12.25 1 69.38 595 GLY A N 1
ATOM 4831 C CA . GLY A 1 595 ? 3.789 25.406 12.125 1 69.38 595 GLY A CA 1
ATOM 4832 C C . GLY A 1 595 ? 4.145 24.297 13.102 1 69.38 595 GLY A C 1
ATOM 4833 O O . GLY A 1 595 ? 3.73 23.156 12.922 1 69.38 595 GLY A O 1
ATOM 4834 N N . GLN A 1 596 ? 4.758 24.734 14.219 1 70.62 596 GLN A N 1
ATOM 4835 C CA . GLN A 1 596 ? 5.379 23.859 15.203 1 70.62 596 GLN A CA 1
ATOM 4836 C C . GLN A 1 596 ? 4.328 23.156 16.047 1 70.62 596 GLN A C 1
ATOM 4838 O O . GLN A 1 596 ? 4.551 22.031 16.516 1 70.62 596 GLN A O 1
ATOM 4843 N N . THR A 1 597 ? 3.213 23.828 16.156 1 77.25 597 THR A N 1
ATOM 4844 C CA . THR A 1 597 ? 2.152 23.219 16.953 1 77.25 597 THR A CA 1
ATOM 4845 C C . THR A 1 597 ? 1.62 21.953 16.281 1 77.25 597 THR A C 1
ATOM 4847 O O . THR A 1 597 ? 1.234 21 16.953 1 77.25 597 THR A O 1
ATOM 4850 N N . ILE A 1 598 ? 1.671 22 15.008 1 82.75 598 ILE A N 1
ATOM 4851 C CA . ILE A 1 598 ? 1.191 20.828 14.281 1 82.75 598 ILE A CA 1
ATOM 4852 C C . ILE A 1 598 ? 2.092 19.641 14.586 1 82.75 598 ILE A C 1
ATOM 4854 O O . ILE A 1 598 ? 1.604 18.547 14.906 1 82.75 598 ILE A O 1
ATOM 4858 N N . SER A 1 599 ? 3.332 19.812 14.516 1 77 599 SER A N 1
ATOM 4859 C CA . SER A 1 599 ? 4.281 18.719 14.734 1 77 599 SER A CA 1
ATOM 4860 C C . SER A 1 599 ? 4.293 18.281 16.188 1 77 599 SER A C 1
ATOM 4862 O O . SER A 1 599 ? 4.434 17.094 16.484 1 77 599 SER A O 1
ATOM 4864 N N . SER A 1 600 ? 4.059 19.266 17.062 1 75.88 600 SER A N 1
ATOM 4865 C CA . SER A 1 600 ? 4.203 18.953 18.484 1 75.88 600 SER A CA 1
ATOM 4866 C C . SER A 1 600 ? 2.922 18.359 19.062 1 75.88 600 SER A C 1
ATOM 4868 O O . SER A 1 600 ? 2.967 17.391 19.828 1 75.88 600 SER A O 1
ATOM 4870 N N . GLN A 1 601 ? 1.814 18.969 18.641 1 81.38 601 GLN A N 1
ATOM 4871 C CA . GLN A 1 601 ? 0.567 18.562 19.281 1 81.38 601 GLN A CA 1
ATOM 4872 C C . GLN A 1 601 ? -0.215 17.609 18.375 1 81.38 601 GLN A C 1
ATOM 4874 O O . GLN A 1 601 ? -1.029 16.812 18.859 1 81.38 601 GLN A O 1
ATOM 4879 N N . TYR A 1 602 ? 0.038 17.656 17.125 1 87.25 602 TYR A N 1
ATOM 4880 C CA . TYR A 1 602 ? -0.746 16.859 16.188 1 87.25 602 TYR A CA 1
ATOM 4881 C C . TYR A 1 602 ? 0.162 16.078 15.25 1 87.25 602 TYR A C 1
ATOM 4883 O O . TYR A 1 602 ? -0.217 15.789 14.109 1 87.25 602 TYR A O 1
ATOM 4891 N N . GLY A 1 603 ? 1.328 15.812 15.734 1 81.31 603 GLY A N 1
ATOM 4892 C CA . GLY A 1 603 ? 2.318 15.18 14.875 1 81.31 603 GLY A CA 1
ATOM 4893 C C . GLY A 1 603 ? 2.125 13.68 14.75 1 81.31 603 GLY A C 1
ATOM 4894 O O . GLY A 1 603 ? 2.623 13.062 13.805 1 81.31 603 GLY A O 1
ATOM 4895 N N . SER A 1 604 ? 1.445 13.109 15.688 1 85.31 604 SER A N 1
ATOM 4896 C CA . SER A 1 604 ? 1.13 11.688 15.672 1 85.31 604 SER A CA 1
ATOM 4897 C C . SER A 1 604 ? -0.364 11.445 15.867 1 85.31 604 SER A C 1
ATOM 4899 O O . SER A 1 604 ? -1.073 12.312 16.375 1 85.31 604 SER A O 1
ATOM 4901 N N . VAL A 1 605 ? -0.789 10.312 15.5 1 89 605 VAL A N 1
ATOM 4902 C CA . VAL A 1 605 ? -2.207 9.992 15.625 1 89 605 VAL A CA 1
ATOM 4903 C C . VAL A 1 605 ? -2.621 10.039 17.094 1 89 605 VAL A C 1
ATOM 4905 O O . VAL A 1 605 ? -3.664 10.602 17.438 1 89 605 VAL A O 1
ATOM 4908 N N . ASP A 1 606 ? -1.744 9.531 17.953 1 86.25 606 ASP A N 1
ATOM 4909 C CA . ASP A 1 606 ? -2.049 9.484 19.375 1 86.25 606 ASP A CA 1
ATOM 4910 C C . ASP A 1 606 ? -2.145 10.891 19.969 1 86.25 606 ASP A C 1
ATOM 4912 O O . ASP A 1 606 ? -3.082 11.195 20.703 1 86.25 606 ASP A O 1
ATOM 4916 N N . SER A 1 607 ? -1.189 11.695 19.641 1 86 607 SER A N 1
ATOM 4917 C CA . SER A 1 607 ? -1.182 13.055 20.172 1 86 607 SER A CA 1
ATOM 4918 C C . SER A 1 607 ? -2.324 13.875 19.594 1 86 607 SER A C 1
ATOM 4920 O O . SER A 1 607 ? -2.943 14.672 20.297 1 86 607 SER A O 1
ATOM 4922 N N . ALA A 1 608 ? -2.551 13.68 18.328 1 90.88 608 ALA A N 1
ATOM 4923 C CA . ALA A 1 608 ? -3.654 14.391 17.688 1 90.88 608 ALA A CA 1
ATOM 4924 C C . ALA A 1 608 ? -4.992 13.992 18.297 1 90.88 608 ALA A C 1
ATOM 4926 O O . ALA A 1 608 ? -5.832 14.852 18.594 1 90.88 608 ALA A O 1
ATOM 4927 N N . GLU A 1 609 ? -5.23 12.719 18.516 1 89.38 609 GLU A N 1
ATOM 4928 C CA . GLU A 1 609 ? -6.453 12.227 19.141 1 89.38 609 GLU A CA 1
ATOM 4929 C C . GLU A 1 609 ? -6.652 12.828 20.531 1 89.38 609 GLU A C 1
ATOM 4931 O O . GLU A 1 609 ? -7.742 13.297 20.859 1 89.38 609 GLU A O 1
ATOM 4936 N N . PHE A 1 610 ? -5.582 12.828 21.234 1 84.94 610 PHE A N 1
ATOM 4937 C CA . PHE A 1 610 ? -5.641 13.328 22.594 1 84.94 610 PHE A CA 1
ATOM 4938 C C . PHE A 1 610 ? -6 14.812 22.609 1 84.94 610 PHE A C 1
ATOM 4940 O O . PHE A 1 610 ? -6.914 15.227 23.328 1 84.94 610 PHE A O 1
ATOM 4947 N N . ASN A 1 611 ? -5.312 15.555 21.844 1 86.56 611 ASN A N 1
ATOM 4948 C CA . ASN A 1 611 ? -5.504 17 21.859 1 86.56 611 ASN A CA 1
ATOM 4949 C C . ASN A 1 611 ? -6.867 17.391 21.297 1 86.56 611 ASN A C 1
ATOM 4951 O O . ASN A 1 611 ? -7.5 18.328 21.781 1 86.56 611 ASN A O 1
ATOM 4955 N N . ILE A 1 612 ? -7.312 16.734 20.297 1 90.25 612 ILE A N 1
ATOM 4956 C CA . ILE A 1 612 ? -8.617 17.016 19.703 1 90.25 612 ILE A CA 1
ATOM 4957 C C . ILE A 1 612 ? -9.719 16.656 20.703 1 90.25 612 ILE A C 1
ATOM 4959 O O . ILE A 1 612 ? -10.68 17.406 20.875 1 90.25 612 ILE A O 1
ATOM 4963 N N . GLU A 1 613 ? -9.555 15.578 21.359 1 86.12 613 GLU A N 1
ATOM 4964 C CA . GLU A 1 613 ? -10.523 15.156 22.359 1 86.12 613 GLU A CA 1
ATOM 4965 C C . GLU A 1 613 ? -10.594 16.156 23.516 1 86.12 613 GLU A C 1
ATOM 4967 O O . GLU A 1 613 ? -11.672 16.422 24.047 1 86.12 613 GLU A O 1
ATOM 4972 N N . GLN A 1 614 ? -9.453 16.656 23.875 1 83.44 614 GLN A N 1
ATOM 4973 C CA . GLN A 1 614 ? -9.414 17.656 24.938 1 83.44 614 GLN A CA 1
ATOM 4974 C C . GLN A 1 614 ? -10.203 18.906 24.547 1 83.44 614 GLN A C 1
ATOM 4976 O O . GLN A 1 614 ? -10.883 19.5 25.375 1 83.44 614 GLN A O 1
ATOM 4981 N N . LEU A 1 615 ? -10.07 19.25 23.344 1 86 615 LEU A N 1
ATOM 4982 C CA . LEU A 1 615 ? -10.789 20.438 22.875 1 86 615 LEU A CA 1
ATOM 4983 C C . LEU A 1 615 ? -12.289 20.172 22.828 1 86 615 LEU A C 1
ATOM 4985 O O . LEU A 1 615 ? -13.086 21.047 23.188 1 86 615 LEU A O 1
ATOM 4989 N N . ILE A 1 616 ? -12.648 19.016 22.391 1 84.44 616 ILE A N 1
ATOM 4990 C CA . ILE A 1 616 ? -14.062 18.656 22.328 1 84.44 616 ILE A CA 1
ATOM 4991 C C . ILE A 1 616 ? -14.648 18.625 23.734 1 84.44 616 ILE A C 1
ATOM 4993 O O . ILE A 1 616 ? -15.734 19.156 23.984 1 84.44 616 ILE A O 1
ATOM 4997 N N . ASN A 1 617 ? -13.906 18.078 24.625 1 79.56 617 ASN A N 1
ATOM 4998 C CA . ASN A 1 617 ? -14.359 18 26.016 1 79.56 617 ASN A CA 1
ATOM 4999 C C . ASN A 1 617 ? -14.492 19.391 26.625 1 79.56 617 ASN A C 1
ATOM 5001 O O . ASN A 1 617 ? -15.406 19.641 27.406 1 79.56 617 ASN A O 1
ATOM 5005 N N . ALA A 1 618 ? -13.539 20.203 26.312 1 80 618 ALA A N 1
ATOM 5006 C CA . ALA A 1 618 ? -13.594 21.562 26.812 1 80 618 ALA A CA 1
ATOM 5007 C C . ALA A 1 618 ? -14.836 22.297 26.297 1 80 618 ALA A C 1
ATOM 5009 O O . ALA A 1 618 ? -15.492 23.016 27.047 1 80 618 ALA A O 1
ATOM 5010 N N . GLY A 1 619 ? -15.156 22.078 25.062 1 79.75 619 GLY A N 1
ATOM 5011 C CA . GLY A 1 619 ? -16.344 22.672 24.484 1 79.75 619 GLY A CA 1
ATOM 5012 C C . GLY A 1 619 ? -17.641 22.156 25.094 1 79.75 619 GLY A C 1
ATOM 5013 O O . GLY A 1 619 ? -18.531 22.953 25.406 1 79.75 619 GLY A O 1
ATOM 5014 N N . ILE A 1 620 ? -17.688 20.938 25.266 1 78.31 620 ILE A N 1
ATOM 5015 C CA . ILE A 1 620 ? -18.891 20.312 25.797 1 78.31 620 ILE A CA 1
ATOM 5016 C C . ILE A 1 620 ? -19.062 20.688 27.25 1 78.31 620 ILE A C 1
ATOM 5018 O O . ILE A 1 620 ? -20.172 21.031 27.688 1 78.31 620 ILE A O 1
ATOM 5022 N N . SER A 1 621 ? -18 20.656 27.984 1 76 621 SER A N 1
ATOM 5023 C CA . SER A 1 621 ? -18.062 20.984 29.406 1 76 621 SER A CA 1
ATOM 5024 C C . SER A 1 621 ? -18.469 22.438 29.625 1 76 621 SER A C 1
ATOM 5026 O O . SER A 1 621 ? -19.25 22.75 30.531 1 76 621 SER A O 1
ATOM 5028 N N . SER A 1 622 ? -17.906 23.281 28.859 1 78 622 SER A N 1
ATOM 5029 C CA . SER A 1 622 ? -18.234 24.703 28.969 1 78 622 SER A CA 1
ATOM 5030 C C . SER A 1 622 ? -19.703 24.953 28.609 1 78 622 SER A C 1
ATOM 5032 O O . SER A 1 622 ? -20.359 25.797 29.203 1 78 622 SER A O 1
ATOM 5034 N N . GLY A 1 623 ? -20.203 24.234 27.719 1 76.38 623 GLY A N 1
ATOM 5035 C CA . GLY A 1 623 ? -21.594 24.375 27.297 1 76.38 623 GLY A CA 1
ATOM 5036 C C . GLY A 1 623 ? -22.578 23.859 28.312 1 76.38 623 GLY A C 1
ATOM 5037 O O . GLY A 1 623 ? -23.688 24.375 28.438 1 76.38 623 GLY A O 1
ATOM 5038 N N . LEU A 1 624 ? -22.188 22.922 29.047 1 76.38 624 LEU A N 1
ATOM 5039 C CA . LEU A 1 624 ? -23.078 22.297 30.031 1 76.38 624 LEU A CA 1
ATOM 5040 C C . LEU A 1 624 ? -23.109 23.109 31.312 1 76.38 624 LEU A C 1
ATOM 5042 O O . LEU A 1 624 ? -24.172 23.234 31.938 1 76.38 624 LEU A O 1
ATOM 5046 N N . LYS A 1 625 ? -21.938 23.5 31.781 1 72.12 625 LYS A N 1
ATOM 5047 C CA . LYS A 1 625 ? -21.875 24.172 33.062 1 72.12 625 LYS A CA 1
ATOM 5048 C C . LYS A 1 625 ? -22.453 25.578 33 1 72.12 625 LYS A C 1
ATOM 5050 O O . LYS A 1 625 ? -23.031 26.078 33.969 1 72.12 625 LYS A O 1
ATOM 5055 N N . GLU A 1 626 ? -22.547 26.172 31.859 1 70.19 626 GLU A N 1
ATOM 5056 C CA . GLU A 1 626 ? -23.078 27.516 31.641 1 70.19 626 GLU A CA 1
ATOM 5057 C C . GLU A 1 626 ? -22.844 28.406 32.844 1 70.19 626 GLU A C 1
ATOM 5059 O O . GLU A 1 626 ? -23.781 29.047 33.344 1 70.19 626 GLU A O 1
ATOM 5064 N N . ARG A 1 627 ? -21.625 28.391 33.375 1 79.75 627 ARG A N 1
ATOM 5065 C CA . ARG A 1 627 ? -21.266 29.188 34.562 1 79.75 627 ARG A CA 1
ATOM 5066 C C . ARG A 1 627 ? -21.031 30.641 34.188 1 79.75 627 ARG A C 1
ATOM 5068 O O . ARG A 1 627 ? -20.531 30.938 33.094 1 79.75 627 ARG A O 1
ATOM 5075 N N . HIS A 1 628 ? -21.5 31.406 35 1 84.88 628 HIS A N 1
ATOM 5076 C CA . HIS A 1 628 ? -21.266 32.844 34.875 1 84.88 628 HIS A CA 1
ATOM 5077 C C . HIS A 1 628 ? -19.781 33.156 34.969 1 84.88 628 HIS A C 1
ATOM 5079 O O . HIS A 1 628 ? -19.078 32.594 35.812 1 84.88 628 HIS A O 1
ATOM 5085 N N . ASN A 1 629 ? -19.312 34 34 1 86.62 629 ASN A N 1
ATOM 5086 C CA . ASN A 1 629 ? -17.922 34.438 34.094 1 86.62 629 ASN A CA 1
ATOM 5087 C C . ASN A 1 629 ? -17.734 35.531 35.125 1 86.62 629 ASN A C 1
ATOM 5089 O O . ASN A 1 629 ? -18.109 36.688 34.906 1 86.62 629 ASN A O 1
ATOM 5093 N N . ILE A 1 630 ? -17.031 35.25 36.094 1 86.62 630 ILE A N 1
ATOM 5094 C CA . ILE A 1 630 ? -16.891 36.125 37.219 1 86.62 630 ILE A CA 1
ATOM 5095 C C . ILE A 1 630 ? -16.156 37.406 36.812 1 86.62 630 ILE A C 1
ATOM 5097 O O . ILE A 1 630 ? -16.203 38.438 37.531 1 86.62 630 ILE A O 1
ATOM 5101 N N . LEU A 1 631 ? -15.523 37.375 35.719 1 88.94 631 LEU A N 1
ATOM 5102 C CA . LEU A 1 631 ? -14.742 38.5 35.25 1 88.94 631 LEU A CA 1
ATOM 5103 C C . LEU A 1 631 ? -15.656 39.625 34.812 1 88.94 631 LEU A C 1
ATOM 5105 O O . LEU A 1 631 ? -15.211 40.781 34.625 1 88.94 631 LEU A O 1
ATOM 5109 N N . LEU A 1 632 ? -16.875 39.344 34.656 1 89.88 632 LEU A N 1
ATOM 5110 C CA . LEU A 1 632 ? -17.828 40.344 34.219 1 89.88 632 LEU A CA 1
ATOM 5111 C C . LEU A 1 632 ? -18.391 41.125 35.438 1 89.88 632 LEU A C 1
ATOM 5113 O O . LEU A 1 632 ? -19 42.156 35.25 1 89.88 632 LEU A O 1
ATOM 5117 N N . ASP A 1 633 ? -18.062 40.531 36.594 1 91.56 633 ASP A N 1
ATOM 5118 C CA . ASP A 1 633 ? -18.484 41.219 37.812 1 91.56 633 ASP A CA 1
ATOM 5119 C C . ASP A 1 633 ? -17.531 42.375 38.156 1 91.56 633 ASP A C 1
ATOM 5121 O O . ASP A 1 633 ? -16.328 42.25 37.969 1 91.56 633 ASP A O 1
ATOM 5125 N N . SER A 1 634 ? -18.047 43.375 38.656 1 87.12 634 SER A N 1
ATOM 5126 C CA . SER A 1 634 ? -17.375 44.656 38.781 1 87.12 634 SER A CA 1
ATOM 5127 C C . SER A 1 634 ? -16.078 44.531 39.594 1 87.12 634 SER A C 1
ATOM 5129 O O . SER A 1 634 ? -15.039 45.062 39.188 1 87.12 634 SER A O 1
ATOM 5131 N N . PRO A 1 635 ? -16.031 43.875 40.688 1 87.56 635 PRO A N 1
ATOM 5132 C CA . PRO A 1 635 ? -14.75 43.812 41.406 1 87.56 635 PRO A CA 1
ATOM 5133 C C . PRO A 1 635 ? -13.625 43.219 40.594 1 87.56 635 PRO A C 1
ATOM 5135 O O . PRO A 1 635 ? -12.484 43.688 40.625 1 87.56 635 PRO A O 1
ATOM 5138 N N . HIS A 1 636 ? -13.945 42.219 39.844 1 91.81 636 HIS A N 1
ATOM 5139 C CA . HIS A 1 636 ? -12.961 41.531 39.031 1 91.81 636 HIS A CA 1
ATOM 5140 C C . HIS A 1 636 ? -12.703 42.312 37.75 1 91.81 636 HIS A C 1
ATOM 5142 O O . HIS A 1 636 ? -11.547 42.469 37.344 1 91.81 636 HIS A O 1
ATOM 5148 N N . LYS A 1 637 ? -13.75 42.781 37.125 1 94.25 637 LYS A N 1
ATOM 5149 C CA . LYS A 1 637 ? -13.656 43.5 35.844 1 94.25 637 LYS A CA 1
ATOM 5150 C C . LYS A 1 637 ? -12.875 44.812 36.031 1 94.25 637 LYS A C 1
ATOM 5152 O O . LYS A 1 637 ? -12.023 45.125 35.188 1 94.25 637 LYS A O 1
ATOM 5157 N N . ASP A 1 638 ? -13.102 45.5 37.062 1 93.5 638 ASP A N 1
ATOM 5158 C CA . ASP A 1 638 ? -12.461 46.781 37.312 1 93.5 638 ASP A CA 1
ATOM 5159 C C . ASP A 1 638 ? -10.961 46.625 37.5 1 93.5 638 ASP A C 1
ATOM 5161 O O . ASP A 1 638 ? -10.164 47.406 37 1 93.5 638 ASP A O 1
ATOM 5165 N N . ILE A 1 639 ? -10.68 45.625 38.25 1 93.06 639 ILE A N 1
ATOM 5166 C CA . ILE A 1 639 ? -9.273 45.406 38.531 1 93.06 639 ILE A CA 1
ATOM 5167 C C . ILE A 1 639 ? -8.547 45.031 37.25 1 93.06 639 ILE A C 1
ATOM 5169 O O . ILE A 1 639 ? -7.43 45.469 37 1 93.06 639 ILE A O 1
ATOM 5173 N N . LEU A 1 640 ? -9.164 44.156 36.469 1 95.31 640 LEU A N 1
ATOM 5174 C CA . LEU A 1 640 ? -8.523 43.719 35.219 1 95.31 640 LEU A CA 1
ATOM 5175 C C . LEU A 1 640 ? -8.445 44.875 34.219 1 95.31 640 LEU A C 1
ATOM 5177 O O . LEU A 1 640 ? -7.496 44.938 33.438 1 95.31 640 LEU A O 1
ATOM 5181 N N . ASN A 1 641 ? -9.43 45.75 34.219 1 95.5 641 ASN A N 1
ATOM 5182 C CA . ASN A 1 641 ? -9.375 46.906 33.375 1 95.5 641 ASN A CA 1
ATOM 5183 C C . ASN A 1 641 ? -8.164 47.781 33.688 1 95.5 641 ASN A C 1
ATOM 5185 O O . ASN A 1 641 ? -7.449 48.219 32.781 1 95.5 641 ASN A O 1
ATOM 5189 N N . VAL A 1 642 ? -7.957 47.969 34.938 1 95.88 642 VAL A N 1
ATOM 5190 C CA . VAL A 1 642 ? -6.852 48.812 35.344 1 95.88 642 VAL A CA 1
ATOM 5191 C C . VAL A 1 642 ? -5.523 48.125 35.062 1 95.88 642 VAL A C 1
ATOM 5193 O O . VAL A 1 642 ? -4.582 48.75 34.562 1 95.88 642 VAL A O 1
ATOM 5196 N N . MET A 1 643 ? -5.492 46.906 35.406 1 96.62 643 MET A N 1
ATOM 5197 C CA . MET A 1 643 ? -4.27 46.125 35.188 1 96.62 643 MET A CA 1
ATOM 5198 C C . MET A 1 643 ? -3.914 46.094 33.688 1 96.62 643 MET A C 1
ATOM 5200 O O . MET A 1 643 ? -2.75 46.281 33.344 1 96.62 643 MET A O 1
ATOM 5204 N N . ALA A 1 644 ? -4.906 45.812 32.844 1 96.12 644 ALA A N 1
ATOM 5205 C CA . ALA A 1 644 ? -4.691 45.75 31.406 1 96.12 644 ALA A CA 1
ATOM 5206 C C . ALA A 1 644 ? -4.199 47.094 30.875 1 96.12 644 ALA A C 1
ATOM 5208 O O . ALA A 1 644 ? -3.318 47.156 30.016 1 96.12 644 ALA A O 1
ATOM 5209 N N . GLU A 1 645 ? -4.758 48.156 31.375 1 95.81 645 GLU A N 1
ATOM 5210 C CA . GLU A 1 645 ? -4.348 49.5 30.953 1 95.81 645 GLU A CA 1
ATOM 5211 C C . GLU A 1 645 ? -2.912 49.781 31.375 1 95.81 645 GLU A C 1
ATOM 5213 O O . GLU A 1 645 ? -2.139 50.344 30.609 1 95.81 645 GLU A O 1
ATOM 5218 N N . ASP A 1 646 ? -2.6 49.406 32.594 1 96.69 646 ASP A N 1
ATOM 5219 C CA . ASP A 1 646 ? -1.235 49.562 33.094 1 96.69 646 ASP A CA 1
ATOM 5220 C C . ASP A 1 646 ? -0.241 48.812 32.219 1 96.69 646 ASP A C 1
ATOM 5222 O O . ASP A 1 646 ? 0.818 49.312 31.875 1 96.69 646 ASP A O 1
ATOM 5226 N N . SER A 1 647 ? -0.58 47.594 32.062 1 96.44 647 SER A N 1
ATOM 5227 C CA . SER A 1 647 ? 0.279 46.781 31.234 1 96.44 647 SER A CA 1
ATOM 5228 C C . SER A 1 647 ? 0.404 47.312 29.812 1 96.44 647 SER A C 1
ATOM 5230 O O . SER A 1 647 ? 1.483 47.281 29.219 1 96.44 647 SER A O 1
ATOM 5232 N N . PHE A 1 648 ? -0.691 47.75 29.234 1 95.19 648 PHE A N 1
ATOM 5233 C CA . PHE A 1 648 ? -0.728 48.375 27.906 1 95.19 648 PHE A CA 1
ATOM 5234 C C . PHE A 1 648 ? 0.207 49.562 27.844 1 95.19 648 PHE A C 1
ATOM 5236 O O . PHE A 1 648 ? 1.019 49.656 26.922 1 95.19 648 PHE A O 1
ATOM 5243 N N . ASN A 1 649 ? 0.105 50.406 28.75 1 96.06 649 ASN A N 1
ATOM 5244 C CA . ASN A 1 649 ? 0.934 51.625 28.797 1 96.06 649 ASN A CA 1
ATOM 5245 C C . ASN A 1 649 ? 2.416 51.281 28.891 1 96.06 649 ASN A C 1
ATOM 5247 O O . ASN A 1 649 ? 3.254 51.906 28.25 1 96.06 649 ASN A O 1
ATOM 5251 N N . ALA A 1 650 ? 2.66 50.312 29.75 1 96.19 650 ALA A N 1
ATOM 5252 C CA . ALA A 1 650 ? 4.047 49.875 29.891 1 96.19 650 ALA A CA 1
ATOM 5253 C C . ALA A 1 650 ? 4.582 49.344 28.562 1 96.19 650 ALA A C 1
ATOM 5255 O O . ALA A 1 650 ? 5.707 49.656 28.172 1 96.19 650 ALA A O 1
ATOM 5256 N N . PHE A 1 651 ? 3.84 48.531 27.938 1 95.12 651 PHE A N 1
ATOM 5257 C CA . PHE A 1 651 ? 4.266 47.906 26.688 1 95.12 651 PHE A CA 1
ATOM 5258 C C . PHE A 1 651 ? 4.379 48.938 25.578 1 95.12 651 PHE A C 1
ATOM 5260 O O . PHE A 1 651 ? 5.316 48.906 24.781 1 95.12 651 PHE A O 1
ATOM 5267 N N . VAL A 1 652 ? 3.426 49.844 25.453 1 93.81 652 VAL A N 1
ATOM 5268 C CA . VAL A 1 652 ? 3.449 50.875 24.438 1 93.81 652 VAL A CA 1
ATOM 5269 C C . VAL A 1 652 ? 4.66 51.781 24.656 1 93.81 652 VAL A C 1
ATOM 5271 O O . VAL A 1 652 ? 5.285 52.25 23.688 1 93.81 652 VAL A O 1
ATOM 5274 N N . ALA A 1 653 ? 4.926 52.062 25.891 1 95 653 ALA A N 1
ATOM 5275 C CA . ALA A 1 653 ? 6.125 52.812 26.203 1 95 653 ALA A CA 1
ATOM 5276 C C . ALA A 1 653 ? 7.379 52.125 25.688 1 95 653 ALA A C 1
ATOM 5278 O O . ALA A 1 653 ? 8.305 52.781 25.203 1 95 653 ALA A O 1
ATOM 5279 N N . LEU A 1 654 ? 7.43 50.875 25.906 1 95.19 654 LEU A N 1
ATOM 5280 C CA . LEU A 1 654 ? 8.547 50.094 25.391 1 95.19 654 LEU A CA 1
ATOM 5281 C C . LEU A 1 654 ? 8.633 50.188 23.875 1 95.19 654 LEU A C 1
ATOM 5283 O O . LEU A 1 654 ? 9.703 50.406 23.328 1 95.19 654 LEU A O 1
ATOM 5287 N N . ARG A 1 655 ? 7.539 50.031 23.234 1 91.56 655 ARG A N 1
ATOM 5288 C CA . ARG A 1 655 ? 7.469 50.031 21.781 1 91.56 655 ARG A CA 1
ATOM 5289 C C . ARG A 1 655 ? 7.898 51.406 21.219 1 91.56 655 ARG A C 1
ATOM 5291 O O . ARG A 1 655 ? 8.492 51.469 20.141 1 91.56 655 ARG A O 1
ATOM 5298 N N . LYS A 1 656 ? 7.586 52.375 21.938 1 91.94 656 LYS A N 1
ATOM 5299 C CA . LYS A 1 656 ? 7.875 53.75 21.469 1 91.94 656 LYS A CA 1
ATOM 5300 C C . LYS A 1 656 ? 9.305 54.156 21.812 1 91.94 656 LYS A C 1
ATOM 5302 O O . LYS A 1 656 ? 9.789 55.188 21.359 1 91.94 656 LYS A O 1
ATOM 5307 N N . HIS A 1 657 ? 9.867 53.312 22.609 1 93.94 657 HIS A N 1
ATOM 5308 C CA . HIS A 1 657 ? 11.25 53.625 22.938 1 93.94 657 HIS A CA 1
ATOM 5309 C C . HIS A 1 657 ? 12.117 53.719 21.688 1 93.94 657 HIS A C 1
ATOM 5311 O O . HIS A 1 657 ? 12.023 52.875 20.797 1 93.94 657 HIS A O 1
ATOM 5317 N N . PRO A 1 658 ? 12.969 54.656 21.562 1 92.81 658 PRO A N 1
ATOM 5318 C CA . PRO A 1 658 ? 13.742 54.875 20.344 1 92.81 658 PRO A CA 1
ATOM 5319 C C . PRO A 1 658 ? 14.664 53.719 20 1 92.81 658 PRO A C 1
ATOM 5321 O O . PRO A 1 658 ? 15.016 53.531 18.828 1 92.81 658 PRO A O 1
ATOM 5324 N N . LEU A 1 659 ? 15.023 52.969 20.984 1 94.5 659 LEU A N 1
ATOM 5325 C CA . LEU A 1 659 ? 16 51.906 20.766 1 94.5 659 LEU A CA 1
ATOM 5326 C C . LEU A 1 659 ? 15.305 50.562 20.516 1 94.5 659 LEU A C 1
ATOM 5328 O O . LEU A 1 659 ? 15.961 49.562 20.234 1 94.5 659 LEU A O 1
ATOM 5332 N N . PHE A 1 660 ? 14.07 50.531 20.562 1 93.75 660 PHE A N 1
ATOM 5333 C CA . PHE A 1 660 ? 13.305 49.312 20.547 1 93.75 660 PHE A CA 1
ATOM 5334 C C . PHE A 1 660 ? 13.602 48.5 19.297 1 93.75 660 PHE A C 1
ATOM 5336 O O . PHE A 1 660 ? 14.086 47.375 19.375 1 93.75 660 PHE A O 1
ATOM 5343 N N . LEU A 1 661 ? 13.375 48.969 18.156 1 90.81 661 LEU A N 1
ATOM 5344 C CA . LEU A 1 661 ? 13.562 48.25 16.906 1 90.81 661 LEU A CA 1
ATOM 5345 C C . LEU A 1 661 ? 15.047 48.062 16.609 1 90.81 661 LEU A C 1
ATOM 5347 O O . LEU A 1 661 ? 15.445 47.031 16.047 1 90.81 661 LEU A O 1
ATOM 5351 N N . ASN A 1 662 ? 15.859 49.031 16.938 1 91.19 662 ASN A N 1
ATOM 5352 C CA . ASN A 1 662 ? 17.297 48.906 16.719 1 91.19 662 ASN A CA 1
ATOM 5353 C C . ASN A 1 662 ? 17.906 47.781 17.547 1 91.19 662 ASN A C 1
ATOM 5355 O O . ASN A 1 662 ? 18.859 47.125 17.125 1 91.19 662 ASN A O 1
ATOM 5359 N N . TYR A 1 663 ? 17.375 47.688 18.703 1 94.19 663 TYR A N 1
ATOM 5360 C CA . TYR A 1 663 ? 17.812 46.594 19.578 1 94.19 663 TYR A CA 1
ATOM 5361 C C . TYR A 1 663 ? 17.594 45.25 18.906 1 94.19 663 TYR A C 1
ATOM 5363 O O . TYR A 1 663 ? 18.5 44.406 18.891 1 94.19 663 TYR A O 1
ATOM 5371 N N . LEU A 1 664 ? 16.422 45.031 18.328 1 91.88 664 LEU A N 1
ATOM 5372 C CA . LEU A 1 664 ? 16.094 43.75 17.672 1 91.88 664 LEU A CA 1
ATOM 5373 C C . LEU A 1 664 ? 16.906 43.594 16.391 1 91.88 664 LEU A C 1
ATOM 5375 O O . LEU A 1 664 ? 17.344 42.5 16.078 1 91.88 664 LEU A O 1
ATOM 5379 N N . GLU A 1 665 ? 17.062 44.594 15.68 1 88.94 665 GLU A N 1
ATOM 5380 C CA . GLU A 1 665 ? 17.781 44.531 14.414 1 88.94 665 GLU A CA 1
ATOM 5381 C C . GLU A 1 665 ? 19.25 44.188 14.641 1 88.94 665 GLU A C 1
ATOM 5383 O O . GLU A 1 665 ? 19.875 43.5 13.844 1 88.94 665 GLU A O 1
ATOM 5388 N N . ARG A 1 666 ? 19.719 44.719 15.672 1 89.5 666 ARG A N 1
ATOM 5389 C CA . ARG A 1 666 ? 21.141 44.562 15.922 1 89.5 666 ARG A CA 1
ATOM 5390 C C . ARG A 1 666 ? 21.453 43.219 16.562 1 89.5 666 ARG A C 1
ATOM 5392 O O . ARG A 1 666 ? 22.453 42.594 16.219 1 89.5 666 ARG A O 1
ATOM 5399 N N . PHE A 1 667 ? 20.641 42.875 17.5 1 92.94 667 PHE A N 1
ATOM 5400 C CA . PHE A 1 667 ? 21.062 41.781 18.359 1 92.94 667 PHE A CA 1
ATOM 5401 C C . PHE A 1 667 ? 20.328 40.5 18 1 92.94 667 PHE A C 1
ATOM 5403 O O . PHE A 1 667 ? 20.734 39.406 18.406 1 92.94 667 PHE A O 1
ATOM 5410 N N . SER A 1 668 ? 19.234 40.5 17.359 1 92.5 668 SER A N 1
ATOM 5411 C CA . SER A 1 668 ? 18.484 39.312 16.969 1 92.5 668 SER A CA 1
ATOM 5412 C C . SER A 1 668 ? 18.641 39.031 15.477 1 92.5 668 SER A C 1
ATOM 5414 O O . SER A 1 668 ? 19.172 39.844 14.734 1 92.5 668 SER A O 1
ATOM 5416 N N . PRO A 1 669 ? 18.25 37.844 15.047 1 90.25 669 PRO A N 1
ATOM 5417 C CA . PRO A 1 669 ? 18.344 37.531 13.617 1 90.25 669 PRO A CA 1
ATOM 5418 C C . PRO A 1 669 ? 17.172 38.062 12.805 1 90.25 669 PRO A C 1
ATOM 5420 O O . PRO A 1 669 ? 16.828 37.5 11.766 1 90.25 669 PRO A O 1
ATOM 5423 N N . LEU A 1 670 ? 16.484 39 13.227 1 87.06 670 LEU A N 1
ATOM 5424 C CA . LEU A 1 670 ? 15.289 39.531 12.578 1 87.06 670 LEU A CA 1
ATOM 5425 C C . LEU A 1 670 ? 15.57 39.875 11.117 1 87.06 670 LEU A C 1
ATOM 5427 O O . LEU A 1 670 ? 14.789 39.531 10.234 1 87.06 670 LEU A O 1
ATOM 5431 N N . SER A 1 671 ? 16.688 40.5 10.82 1 79.56 671 SER A N 1
ATOM 5432 C CA . SER A 1 671 ? 17.031 40.906 9.469 1 79.56 671 SER A CA 1
ATOM 5433 C C . SER A 1 671 ? 17.328 39.688 8.586 1 79.56 671 SER A C 1
ATOM 5435 O O . SER A 1 671 ? 17.188 39.75 7.363 1 79.56 671 SER A O 1
ATOM 5437 N N . LEU A 1 672 ? 17.75 38.656 9.266 1 82.38 672 LEU A N 1
ATOM 5438 C CA . LEU A 1 672 ? 18.141 37.469 8.531 1 82.38 672 LEU A CA 1
ATOM 5439 C C . LEU A 1 672 ? 16.922 36.562 8.266 1 82.38 672 LEU A C 1
ATOM 5441 O O . LEU A 1 672 ? 16.969 35.688 7.395 1 82.38 672 LEU A O 1
ATOM 5445 N N . LEU A 1 673 ? 15.867 36.812 9 1 77.19 673 LEU A N 1
ATOM 5446 C CA . LEU A 1 673 ? 14.68 35.969 8.859 1 77.19 673 LEU A CA 1
ATOM 5447 C C . LEU A 1 673 ? 14.117 36.062 7.445 1 77.19 673 LEU A C 1
ATOM 5449 O O . LEU A 1 673 ? 13.516 35.094 6.957 1 77.19 673 LEU A O 1
ATOM 5453 N N . SER A 1 674 ? 14.312 37.125 6.793 1 66.69 674 SER A N 1
ATOM 5454 C CA . SER A 1 674 ? 13.828 37.281 5.43 1 66.69 674 SER A CA 1
ATOM 5455 C C . SER A 1 674 ? 14.594 36.406 4.449 1 66.69 674 SER A C 1
ATOM 5457 O O . SER A 1 674 ? 14.102 36.094 3.359 1 66.69 674 SER A O 1
ATOM 5459 N N . LYS A 1 675 ? 15.727 36 4.883 1 67.88 675 LYS A N 1
ATOM 5460 C CA . LYS A 1 675 ? 16.578 35.219 3.994 1 67.88 675 LYS A CA 1
ATOM 5461 C C . LYS A 1 675 ? 16.375 33.719 4.211 1 67.88 675 LYS A C 1
ATOM 5463 O O . LYS A 1 675 ? 16.938 32.906 3.486 1 67.88 675 LYS A O 1
ATOM 5468 N N . ILE A 1 676 ? 15.57 33.469 5.137 1 65.19 676 ILE A N 1
ATOM 5469 C CA . ILE A 1 676 ? 15.359 32.062 5.453 1 65.19 676 ILE A CA 1
ATOM 5470 C C . ILE A 1 676 ? 14.391 31.438 4.445 1 65.19 676 ILE A C 1
ATOM 5472 O O . ILE A 1 676 ? 13.344 32 4.145 1 65.19 676 ILE A O 1
ATOM 5476 N N . THR A 1 677 ? 14.867 30.484 3.609 1 57.25 677 THR A N 1
ATOM 5477 C CA . THR A 1 677 ? 14.156 29.812 2.523 1 57.25 677 THR A CA 1
ATOM 5478 C C . THR A 1 677 ? 13.094 28.859 3.074 1 57.25 677 THR A C 1
ATOM 5480 O O . THR A 1 677 ? 12.961 27.734 2.602 1 57.25 677 THR A O 1
ATOM 5483 N N . ILE A 1 678 ? 12.477 29.203 4.152 1 56.09 678 ILE A N 1
ATOM 5484 C CA . ILE A 1 678 ? 11.586 28.219 4.762 1 56.09 678 ILE A CA 1
ATOM 5485 C C . ILE A 1 678 ? 10.148 28.484 4.324 1 56.09 678 ILE A C 1
ATOM 5487 O O . ILE A 1 678 ? 9.32 27.578 4.289 1 56.09 678 ILE A O 1
ATOM 5491 N N . SER A 1 679 ? 9.953 29.719 3.986 1 56.53 679 SER A N 1
ATOM 5492 C CA . SER A 1 679 ? 8.555 30.031 3.715 1 56.53 679 SER A CA 1
ATOM 5493 C C . SER A 1 679 ? 8.406 30.797 2.4 1 56.53 679 SER A C 1
ATOM 5495 O O . SER A 1 679 ? 9.352 31.438 1.941 1 56.53 679 SER A O 1
ATOM 5497 N N . SER A 1 680 ? 7.395 30.547 1.809 1 57.31 680 SER A N 1
ATOM 5498 C CA . SER A 1 680 ? 7.078 31.297 0.601 1 57.31 680 SER A CA 1
ATOM 5499 C C . SER A 1 680 ? 6.781 32.75 0.923 1 57.31 680 SER A C 1
ATOM 5501 O O . SER A 1 680 ? 6.77 33.625 0.028 1 57.31 680 SER A O 1
ATOM 5503 N N . ARG A 1 681 ? 6.539 32.938 2.178 1 60.47 681 ARG A N 1
ATOM 5504 C CA . ARG A 1 681 ? 6.102 34.25 2.588 1 60.47 681 ARG A CA 1
ATOM 5505 C C . ARG A 1 681 ? 7.293 35.156 2.91 1 60.47 681 ARG A C 1
ATOM 5507 O O . ARG A 1 681 ? 8.266 34.688 3.523 1 60.47 681 ARG A O 1
ATOM 5514 N N . PRO A 1 682 ? 7.215 36.344 2.369 1 59.59 682 PRO A N 1
ATOM 5515 C CA . PRO A 1 682 ? 8.25 37.312 2.76 1 59.59 682 PRO A CA 1
ATOM 5516 C C . PRO A 1 682 ? 8.18 37.688 4.238 1 59.59 682 PRO A C 1
ATOM 5518 O O . PRO A 1 682 ? 7.121 37.562 4.859 1 59.59 682 PRO A O 1
ATOM 5521 N N . VAL A 1 683 ? 9.289 37.938 4.832 1 57.31 683 VAL A N 1
ATOM 5522 C CA . VAL A 1 683 ? 9.398 38.312 6.238 1 57.31 683 VAL A CA 1
ATOM 5523 C C . VAL A 1 683 ? 8.672 39.656 6.48 1 57.31 683 VAL A C 1
ATOM 5525 O O . VAL A 1 683 ? 8.133 39.875 7.562 1 57.31 683 VAL A O 1
ATOM 5528 N N . LYS A 1 684 ? 8.68 40.594 5.375 1 59.44 684 LYS A N 1
ATOM 5529 C CA . LYS A 1 684 ? 8 41.875 5.445 1 59.44 684 LYS A CA 1
ATOM 5530 C C . LYS A 1 684 ? 6.859 41.969 4.438 1 59.44 684 LYS A C 1
ATOM 5532 O O . LYS A 1 684 ? 6.965 41.438 3.328 1 59.44 684 LYS A O 1
ATOM 5537 N N . ARG A 1 685 ? 5.73 42.469 4.922 1 53.38 685 ARG A N 1
ATOM 5538 C CA . ARG A 1 685 ? 4.586 42.625 4.031 1 53.38 685 ARG A CA 1
ATOM 5539 C C . ARG A 1 685 ? 4.871 43.656 2.949 1 53.38 685 ARG A C 1
ATOM 5541 O O . ARG A 1 685 ? 4.383 43.562 1.822 1 53.38 685 ARG A O 1
ATOM 5548 N N . SER A 1 686 ? 5.645 44.938 3.262 1 51 686 SER A N 1
ATOM 5549 C CA . SER A 1 686 ? 5.914 46 2.293 1 51 686 SER A CA 1
ATOM 5550 C C . SER A 1 686 ? 7.414 46.188 2.084 1 51 686 SER A C 1
ATOM 5552 O O . SER A 1 686 ? 8.203 46.031 3.02 1 51 686 SER A O 1
ATOM 5554 N N . SER A 1 687 ? 8.016 46.344 0.84 1 49.09 687 SER A N 1
ATOM 5555 C CA . SER A 1 687 ? 9.406 46.438 0.407 1 49.09 687 SER A CA 1
ATOM 5556 C C . SER A 1 687 ? 10.023 47.781 0.847 1 49.09 687 SER A C 1
ATOM 5558 O O . SER A 1 687 ? 11.172 48.062 0.522 1 49.09 687 SER A O 1
ATOM 5560 N N . GLY A 1 688 ? 9.461 48.625 1.678 1 48.09 688 GLY A N 1
ATOM 5561 C CA . GLY A 1 688 ? 10.047 49.938 1.85 1 48.09 688 GLY A CA 1
ATOM 5562 C C . GLY A 1 688 ? 11.344 49.906 2.641 1 48.09 688 GLY A C 1
ATOM 5563 O O . GLY A 1 688 ? 11.742 48.875 3.158 1 48.09 688 GLY A O 1
ATOM 5564 N N . GLU A 1 689 ? 12.148 51.188 2.787 1 52.78 689 GLU A N 1
ATOM 5565 C CA . GLU A 1 689 ? 13.508 51.469 3.242 1 52.78 689 GLU A CA 1
ATOM 5566 C C . GLU A 1 689 ? 13.664 51.125 4.727 1 52.78 689 GLU A C 1
ATOM 5568 O O . GLU A 1 689 ? 14.633 50.5 5.125 1 52.78 689 GLU A O 1
ATOM 5573 N N . LYS A 1 690 ? 12.977 51.875 5.75 1 57.59 690 LYS A N 1
ATOM 5574 C CA . LYS A 1 690 ? 13.234 51.688 7.18 1 57.59 690 LYS A CA 1
ATOM 5575 C C . LYS A 1 690 ? 12.258 50.719 7.809 1 57.59 690 LYS A C 1
ATOM 5577 O O . LYS A 1 690 ? 11.062 50.75 7.52 1 57.59 690 LYS A O 1
ATOM 5582 N N . LEU A 1 691 ? 12.695 49.75 8.539 1 64.56 691 LEU A N 1
ATOM 5583 C CA . LEU A 1 691 ? 11.898 48.719 9.188 1 64.56 691 LEU A CA 1
ATOM 5584 C C . LEU A 1 691 ? 10.867 49.344 10.125 1 64.56 691 LEU A C 1
ATOM 5586 O O . LEU A 1 691 ? 11.219 50.062 11.047 1 64.56 691 LEU A O 1
ATOM 5590 N N . ARG A 1 692 ? 9.727 49.375 9.75 1 67.25 692 ARG A N 1
ATOM 5591 C CA . ARG A 1 692 ? 8.625 49.781 10.602 1 67.25 692 ARG A CA 1
ATOM 5592 C C . ARG A 1 692 ? 7.926 48.594 11.234 1 67.25 692 ARG A C 1
ATOM 5594 O O . ARG A 1 692 ? 7.777 47.531 10.594 1 67.25 692 ARG A O 1
ATOM 5601 N N . LEU A 1 693 ? 7.551 48.656 12.57 1 72.31 693 LEU A N 1
ATOM 5602 C CA . LEU A 1 693 ? 6.902 47.594 13.336 1 72.31 693 LEU A CA 1
ATOM 5603 C C . LEU A 1 693 ? 5.645 47.094 12.625 1 72.31 693 LEU A C 1
ATOM 5605 O O . LEU A 1 693 ? 5.348 45.906 12.641 1 72.31 693 LEU A O 1
ATOM 5609 N N . GLU A 1 694 ? 4.941 48 12.086 1 67.44 694 GLU A N 1
ATOM 5610 C CA . GLU A 1 694 ? 3.688 47.688 11.414 1 67.44 694 GLU A CA 1
ATOM 5611 C C . GLU A 1 694 ? 3.932 46.75 10.219 1 67.44 694 GLU A C 1
ATOM 5613 O O . GLU A 1 694 ? 3.057 45.969 9.844 1 67.44 694 GLU A O 1
ATOM 5618 N N . ASP A 1 695 ? 5.086 46.812 9.758 1 66.81 695 ASP A N 1
ATOM 5619 C CA . ASP A 1 695 ? 5.414 46.031 8.57 1 66.81 695 ASP A CA 1
ATOM 5620 C C . ASP A 1 695 ? 5.938 44.656 8.953 1 66.81 695 ASP A C 1
ATOM 5622 O O . ASP A 1 695 ? 6.051 43.781 8.102 1 66.81 695 ASP A O 1
ATOM 5626 N N . LEU A 1 696 ? 6.176 44.531 10.219 1 74.12 696 LEU A N 1
ATOM 5627 C CA . LEU A 1 696 ? 6.742 43.281 10.68 1 74.12 696 LEU A CA 1
ATOM 5628 C C . LEU A 1 696 ? 5.645 42.25 10.961 1 74.12 696 LEU A C 1
ATOM 5630 O O . LEU A 1 696 ? 4.664 42.562 11.641 1 74.12 696 LEU A O 1
ATOM 5634 N N . ARG A 1 697 ? 5.801 41.125 10.422 1 71 697 ARG A N 1
ATOM 5635 C CA . ARG A 1 697 ? 4.871 40.062 10.703 1 71 697 ARG A CA 1
ATOM 5636 C C . ARG A 1 697 ? 4.977 39.625 12.164 1 71 697 ARG A C 1
ATOM 5638 O O . ARG A 1 697 ? 6.059 39.625 12.75 1 71 697 ARG A O 1
ATOM 5645 N N . ALA A 1 698 ? 3.854 39.25 12.711 1 73.94 698 ALA A N 1
ATOM 5646 C CA . ALA A 1 698 ? 3.791 38.844 14.109 1 73.94 698 ALA A CA 1
ATOM 5647 C C . ALA A 1 698 ? 4.727 37.656 14.391 1 73.94 698 ALA A C 1
ATOM 5649 O O . ALA A 1 698 ? 5.391 37.625 15.43 1 73.94 698 ALA A O 1
ATOM 5650 N N . ILE A 1 699 ? 4.852 36.812 13.547 1 74.62 699 ILE A N 1
ATOM 5651 C CA . ILE A 1 699 ? 5.668 35.625 13.742 1 74.62 699 ILE A CA 1
ATOM 5652 C C . ILE A 1 699 ? 7.145 36.031 13.82 1 74.62 699 ILE A C 1
ATOM 5654 O O . ILE A 1 699 ? 7.871 35.531 14.695 1 74.62 699 ILE A O 1
ATOM 5658 N N . SER A 1 700 ? 7.57 36.844 12.898 1 78.69 700 SER A N 1
ATOM 5659 C CA . SER A 1 700 ? 8.961 37.281 12.891 1 78.69 700 SER A CA 1
ATOM 5660 C C . SER A 1 700 ? 9.305 38.062 14.156 1 78.69 700 SER A C 1
ATOM 5662 O O . SER A 1 700 ? 10.406 37.938 14.688 1 78.69 700 SER A O 1
ATOM 5664 N N . PHE A 1 701 ? 8.32 38.844 14.547 1 83.25 701 PHE A N 1
ATOM 5665 C CA . PHE A 1 701 ? 8.492 39.656 15.75 1 83.25 701 PHE A CA 1
ATOM 5666 C C . PHE A 1 701 ? 8.688 38.781 16.969 1 83.25 701 PHE A C 1
ATOM 5668 O O . PHE A 1 701 ? 9.656 38.969 17.719 1 83.25 701 PHE A O 1
ATOM 5675 N N . VAL A 1 702 ? 7.859 37.844 17.172 1 83.31 702 VAL A N 1
ATOM 5676 C CA . VAL A 1 702 ? 7.902 36.969 18.344 1 83.31 702 VAL A CA 1
ATOM 5677 C C . VAL A 1 702 ? 9.125 36.062 18.25 1 83.31 702 VAL A C 1
ATOM 5679 O O . VAL A 1 702 ? 9.781 35.781 19.266 1 83.31 702 VAL A O 1
ATOM 5682 N N . THR A 1 703 ? 9.43 35.656 17.062 1 83.44 703 THR A N 1
ATOM 5683 C CA . THR A 1 703 ? 10.57 34.781 16.859 1 83.44 703 THR A CA 1
ATOM 5684 C C . THR A 1 703 ? 11.867 35.469 17.219 1 83.44 703 THR A C 1
ATOM 5686 O O . THR A 1 703 ? 12.773 34.875 17.797 1 83.44 703 THR A O 1
ATOM 5689 N N . ALA A 1 704 ? 11.953 36.688 16.844 1 87.81 704 ALA A N 1
ATOM 5690 C CA . ALA A 1 704 ? 13.164 37.438 17.141 1 87.81 704 ALA A CA 1
ATOM 5691 C C . ALA A 1 704 ? 13.422 37.5 18.641 1 87.81 704 ALA A C 1
ATOM 5693 O O . ALA A 1 704 ? 14.547 37.312 19.094 1 87.81 704 ALA A O 1
ATOM 5694 N N . TRP A 1 705 ? 12.391 37.781 19.391 1 91.19 705 TRP A N 1
ATOM 5695 C CA . TRP A 1 705 ? 12.523 37.844 20.844 1 91.19 705 TRP A CA 1
ATOM 5696 C C . TRP A 1 705 ? 12.852 36.469 21.406 1 91.19 705 TRP A C 1
ATOM 5698 O O . TRP A 1 705 ? 13.586 36.344 22.391 1 91.19 705 TRP A O 1
ATOM 5708 N N . GLY A 1 706 ? 12.227 35.5 20.797 1 89.25 706 GLY A N 1
ATOM 5709 C CA . GLY A 1 706 ? 12.523 34.125 21.203 1 89.25 706 GLY A CA 1
ATOM 5710 C C . GLY A 1 706 ? 13.969 33.75 20.953 1 89.25 706 GLY A C 1
ATOM 5711 O O . GLY A 1 706 ? 14.57 33.031 21.766 1 89.25 706 GLY A O 1
ATOM 5712 N N . GLN A 1 707 ? 14.477 34.188 19.859 1 91 707 GLN A N 1
ATOM 5713 C CA . GLN A 1 707 ? 15.867 33.906 19.516 1 91 707 GLN A CA 1
ATOM 5714 C C . GLN A 1 707 ? 16.828 34.562 20.516 1 91 707 GLN A C 1
ATOM 5716 O O . GLN A 1 707 ? 17.906 34.031 20.781 1 91 707 GLN A O 1
ATOM 5721 N N . LEU A 1 708 ? 16.375 35.625 21.062 1 93.31 708 LEU A N 1
ATOM 5722 C CA . LEU A 1 708 ? 17.172 36.312 22.062 1 93.31 708 LEU A CA 1
ATOM 5723 C C . LEU A 1 708 ? 17 35.656 23.438 1 93.31 708 LEU A C 1
ATOM 5725 O O . LEU A 1 708 ? 17.703 36 24.375 1 93.31 708 LEU A O 1
ATOM 5729 N N . LYS A 1 709 ? 16.062 34.781 23.578 1 93.31 709 LYS A N 1
ATOM 5730 C CA . LYS A 1 709 ? 15.703 34.125 24.828 1 93.31 709 LYS A CA 1
ATOM 5731 C C . LYS A 1 709 ? 15.188 35.156 25.844 1 93.31 709 LYS A C 1
ATOM 5733 O O . LYS A 1 709 ? 15.484 35.062 27.031 1 93.31 709 LYS A O 1
ATOM 5738 N N . GLN A 1 710 ? 14.516 36.125 25.359 1 94.81 710 GLN A N 1
ATOM 5739 C CA . GLN A 1 710 ? 13.953 37.125 26.234 1 94.81 710 GLN A CA 1
ATOM 5740 C C . GLN A 1 710 ? 12.43 37.094 26.203 1 94.81 710 GLN A C 1
ATOM 5742 O O . GLN A 1 710 ? 11.773 37.469 27.172 1 94.81 710 GLN A O 1
ATOM 5747 N N . ASN A 1 711 ? 11.758 36.656 25.219 1 92.12 711 ASN A N 1
ATOM 5748 C CA . ASN A 1 711 ? 10.328 36.438 25.047 1 92.12 711 ASN A CA 1
ATOM 5749 C C . ASN A 1 711 ? 9.492 37.562 25.641 1 92.12 711 ASN A C 1
ATOM 5751 O O . ASN A 1 711 ? 8.547 37.312 26.391 1 92.12 711 ASN A O 1
ATOM 5755 N N . ILE A 1 712 ? 9.812 38.688 25.297 1 93 712 ILE A N 1
ATOM 5756 C CA . ILE A 1 712 ? 9.258 39.938 25.844 1 93 712 ILE A CA 1
ATOM 5757 C C . ILE A 1 712 ? 7.754 39.969 25.578 1 93 712 ILE A C 1
ATOM 5759 O O . ILE A 1 712 ? 6.961 40.312 26.469 1 93 712 ILE A O 1
ATOM 5763 N N . PRO A 1 713 ? 7.324 39.594 24.438 1 90.5 713 PRO A N 1
ATOM 5764 C CA . PRO A 1 713 ? 5.898 39.719 24.125 1 90.5 713 PRO A CA 1
ATOM 5765 C C . PRO A 1 713 ? 5.039 38.781 24.969 1 90.5 713 PRO A C 1
ATOM 5767 O O . PRO A 1 713 ? 3.818 38.938 25.031 1 90.5 713 PRO A O 1
ATOM 5770 N N . GLY A 1 714 ? 5.621 37.906 25.688 1 90 714 GLY A N 1
ATOM 5771 C CA . GLY A 1 714 ? 4.859 36.875 26.406 1 90 714 GLY A CA 1
ATOM 5772 C C . GLY A 1 714 ? 4.516 37.281 27.828 1 90 714 GLY A C 1
ATOM 5773 O O . GLY A 1 714 ? 3.707 36.625 28.484 1 90 714 GLY A O 1
ATOM 5774 N N . PHE A 1 715 ? 5.113 38.469 28.297 1 93.56 715 PHE A N 1
ATOM 5775 C CA . PHE A 1 715 ? 4.844 38.75 29.688 1 93.56 715 PHE A CA 1
ATOM 5776 C C . PHE A 1 715 ? 4.977 40.25 29.969 1 93.56 715 PHE A C 1
ATOM 5778 O O . PHE A 1 715 ? 4.535 40.75 31.016 1 93.56 715 PHE A O 1
ATOM 5785 N N . TYR A 1 716 ? 5.57 41.031 29.109 1 95.5 716 TYR A N 1
ATOM 5786 C CA . TYR A 1 716 ? 6.004 42.406 29.438 1 95.5 716 TYR A CA 1
ATOM 5787 C C . TYR A 1 716 ? 4.82 43.25 29.875 1 95.5 716 TYR A C 1
ATOM 5789 O O . TYR A 1 716 ? 3.818 43.344 29.156 1 95.5 716 TYR A O 1
ATOM 5797 N N . GLY A 1 717 ? 4.945 43.875 30.969 1 96.25 717 GLY A N 1
ATOM 5798 C CA . GLY A 1 717 ? 3.918 44.781 31.484 1 96.25 717 GLY A CA 1
ATOM 5799 C C . GLY A 1 717 ? 3.107 44.156 32.625 1 96.25 717 GLY A C 1
ATOM 5800 O O . GLY A 1 717 ? 2.451 44.875 33.375 1 96.25 717 GLY A O 1
ATOM 5801 N N . ILE A 1 718 ? 3.148 42.906 32.75 1 96.19 718 ILE A N 1
ATOM 5802 C CA . ILE A 1 718 ? 2.361 42.219 33.781 1 96.19 718 ILE A CA 1
ATOM 5803 C C . ILE A 1 718 ? 2.914 42.531 35.156 1 96.19 718 ILE A C 1
ATOM 5805 O O . ILE A 1 718 ? 2.148 42.75 36.094 1 96.19 718 ILE A O 1
ATOM 5809 N N . GLY A 1 719 ? 4.223 42.5 35.25 1 97.31 719 GLY A N 1
ATOM 5810 C CA . GLY A 1 719 ? 4.84 42.844 36.531 1 97.31 719 GLY A CA 1
ATOM 5811 C C . GLY A 1 719 ? 4.492 44.25 37 1 97.31 719 GLY A C 1
ATOM 5812 O O . GLY A 1 719 ? 4.172 44.438 38.188 1 97.31 719 GLY A O 1
ATOM 5813 N N . THR A 1 720 ? 4.582 45.156 36.094 1 97.69 720 THR A N 1
ATOM 5814 C CA . THR A 1 720 ? 4.234 46.562 36.375 1 97.69 720 THR A CA 1
ATOM 5815 C C . THR A 1 720 ? 2.777 46.656 36.812 1 97.69 720 THR A C 1
ATOM 5817 O O . THR A 1 720 ? 2.473 47.344 37.812 1 97.69 720 THR A O 1
ATOM 5820 N N . ALA A 1 721 ? 1.908 46 36.125 1 97.69 721 ALA A N 1
ATOM 5821 C CA . ALA A 1 721 ? 0.483 46.031 36.438 1 97.69 721 ALA A CA 1
ATOM 5822 C C . ALA A 1 721 ? 0.213 45.469 37.812 1 97.69 721 ALA A C 1
ATOM 5824 O O . ALA A 1 721 ? -0.543 46.031 38.594 1 97.69 721 ALA A O 1
ATOM 5825 N N . LEU A 1 722 ? 0.82 44.375 38.156 1 97.75 722 LEU A N 1
ATOM 5826 C CA . LEU A 1 722 ? 0.612 43.719 39.438 1 97.75 722 LEU A CA 1
ATOM 5827 C C . LEU A 1 722 ? 1.197 44.562 40.594 1 97.75 722 LEU A C 1
ATOM 5829 O O . LEU A 1 722 ? 0.583 44.688 41.656 1 97.75 722 LEU A O 1
ATOM 5833 N N . LYS A 1 723 ? 2.369 45.062 40.375 1 97.31 723 LYS A N 1
ATOM 5834 C CA . LYS A 1 723 ? 3.02 45.875 41.406 1 97.31 723 LYS A CA 1
ATOM 5835 C C . LYS A 1 723 ? 2.205 47.125 41.688 1 97.31 723 LYS A C 1
ATOM 5837 O O . LYS A 1 723 ? 2.076 47.531 42.844 1 97.31 723 LYS A O 1
ATOM 5842 N N . ASN A 1 724 ? 1.684 47.75 40.656 1 97.31 724 ASN A N 1
ATOM 5843 C CA . ASN A 1 724 ? 0.844 48.938 40.844 1 97.31 724 ASN A CA 1
ATOM 5844 C C . ASN A 1 724 ? -0.401 48.625 41.656 1 97.31 724 ASN A C 1
ATOM 5846 O O . ASN A 1 724 ? -0.799 49.406 42.5 1 97.31 724 ASN A O 1
ATOM 5850 N N . GLN A 1 725 ? -0.976 47.562 41.375 1 95.94 725 GLN A N 1
ATOM 5851 C CA . GLN A 1 725 ? -2.18 47.156 42.094 1 95.94 725 GLN A CA 1
ATOM 5852 C C . GLN A 1 725 ? -1.856 46.812 43.562 1 95.94 725 GLN A C 1
ATOM 5854 O O . GLN A 1 725 ? -2.648 47.094 44.469 1 95.94 725 GLN A O 1
ATOM 5859 N N . GLU A 1 726 ? -0.739 46.156 43.719 1 96.06 726 GLU A N 1
ATOM 5860 C CA . GLU A 1 726 ? -0.311 45.906 45.094 1 96.06 726 GLU A CA 1
ATOM 5861 C C . GLU A 1 726 ? -0.114 47.188 45.875 1 96.06 726 GLU A C 1
ATOM 5863 O O . GLU A 1 726 ? -0.538 47.312 47 1 96.06 726 GLU A O 1
ATOM 5868 N N . ALA A 1 727 ? 0.538 48.156 45.312 1 96.75 727 ALA A N 1
ATOM 5869 C CA . ALA A 1 727 ? 0.797 49.469 45.906 1 96.75 727 ALA A CA 1
ATOM 5870 C C . ALA A 1 727 ? -0.506 50.188 46.219 1 96.75 727 ALA A C 1
ATOM 5872 O O . ALA A 1 727 ? -0.596 50.938 47.219 1 96.75 727 ALA A O 1
ATOM 5873 N N . SER A 1 728 ? -1.507 49.906 45.438 1 95.56 728 SER A N 1
ATOM 5874 C CA . SER A 1 728 ? -2.803 50.562 45.625 1 95.56 728 SER A CA 1
ATOM 5875 C C . SER A 1 728 ? -3.672 49.812 46.625 1 95.56 728 SER A C 1
ATOM 5877 O O . SER A 1 728 ? -4.836 50.188 46.812 1 95.56 728 SER A O 1
ATOM 5879 N N . GLY A 1 729 ? -3.229 48.719 47.188 1 94.31 729 GLY A N 1
ATOM 5880 C CA . GLY A 1 729 ? -3.93 48 48.219 1 94.31 729 GLY A CA 1
ATOM 5881 C C . GLY A 1 729 ? -4.918 46.969 47.688 1 94.31 729 GLY A C 1
ATOM 5882 O O . GLY A 1 729 ? -5.801 46.5 48.406 1 94.31 729 GLY A O 1
ATOM 5883 N N . ASN A 1 730 ? -4.773 46.594 46.406 1 94.94 730 ASN A N 1
ATOM 5884 C CA . ASN A 1 730 ? -5.758 45.719 45.781 1 94.94 730 ASN A CA 1
ATOM 5885 C C . ASN A 1 730 ? -5.246 44.281 45.656 1 94.94 730 ASN A C 1
ATOM 5887 O O . ASN A 1 730 ? -5.789 43.5 44.875 1 94.94 730 ASN A O 1
ATOM 5891 N N . TRP A 1 731 ? -4.254 43.875 46.344 1 95.75 731 TRP A N 1
ATOM 5892 C CA . TRP A 1 731 ? -3.598 42.562 46.188 1 95.75 731 TRP A CA 1
ATOM 5893 C C . TRP A 1 731 ? -4.562 41.438 46.469 1 95.75 731 TRP A C 1
ATOM 5895 O O . TRP A 1 731 ? -4.578 40.438 45.75 1 95.75 731 TRP A O 1
ATOM 5905 N N . GLU A 1 732 ? -5.309 41.594 47.531 1 94.38 732 GLU A N 1
ATOM 5906 C CA . GLU A 1 732 ? -6.23 40.531 47.906 1 94.38 732 GLU A CA 1
ATOM 5907 C C . GLU A 1 732 ? -7.305 40.312 46.844 1 94.38 732 GLU A C 1
ATOM 5909 O O . GLU A 1 732 ? -7.777 39.219 46.625 1 94.38 732 GLU A O 1
ATOM 5914 N N . LYS A 1 733 ? -7.648 41.375 46.188 1 94.12 733 LYS A N 1
ATOM 5915 C CA . LYS A 1 733 ? -8.625 41.281 45.094 1 94.12 733 LYS A CA 1
ATOM 5916 C C . LYS A 1 733 ? -8.055 40.5 43.906 1 94.12 733 LYS A C 1
ATOM 5918 O O . LYS A 1 733 ? -8.742 39.719 43.281 1 94.12 733 LYS A O 1
ATOM 5923 N N . ILE A 1 734 ? -6.836 40.75 43.656 1 95.56 734 ILE A N 1
ATOM 5924 C CA . ILE A 1 734 ? -6.18 40.062 42.531 1 95.56 734 ILE A CA 1
ATOM 5925 C C . ILE A 1 734 ? -6.02 38.594 42.844 1 95.56 734 ILE A C 1
ATOM 5927 O O . ILE A 1 734 ? -6.215 37.75 41.969 1 95.56 734 ILE A O 1
ATOM 5931 N N . ARG A 1 735 ? -5.645 38.312 44 1 94.75 735 ARG A N 1
ATOM 5932 C CA . ARG A 1 735 ? -5.488 36.938 44.406 1 94.75 735 ARG A CA 1
ATOM 5933 C C . ARG A 1 735 ? -6.809 36.188 44.312 1 94.75 735 ARG A C 1
ATOM 5935 O O . ARG A 1 735 ? -6.832 35.031 43.906 1 94.75 735 ARG A O 1
ATOM 5942 N N . GLN A 1 736 ? -7.812 36.844 44.719 1 93.06 736 GLN A N 1
ATOM 5943 C CA . GLN A 1 736 ? -9.141 36.25 44.594 1 93.06 736 GLN A CA 1
ATOM 5944 C C . GLN A 1 736 ? -9.516 36 43.156 1 93.06 736 GLN A C 1
ATOM 5946 O O . GLN A 1 736 ? -10.07 34.938 42.812 1 93.06 736 GLN A O 1
ATOM 5951 N N . THR A 1 737 ? -9.219 36.938 42.344 1 93.5 737 THR A N 1
ATOM 5952 C CA . THR A 1 737 ? -9.508 36.781 40.938 1 93.5 737 THR A CA 1
ATOM 5953 C C . THR A 1 737 ? -8.727 35.594 40.344 1 93.5 737 THR A C 1
ATOM 5955 O O . THR A 1 737 ? -9.258 34.844 39.562 1 93.5 737 THR A O 1
ATOM 5958 N N . TYR A 1 738 ? -7.523 35.469 40.719 1 93.5 738 TYR A N 1
ATOM 5959 C CA . TYR A 1 738 ? -6.664 34.375 40.25 1 93.5 738 TYR A CA 1
ATOM 5960 C C . TYR A 1 738 ? -7.195 33.031 40.688 1 93.5 738 TYR A C 1
ATOM 5962 O O . TYR A 1 738 ? -7.125 32.031 39.938 1 93.5 738 TYR A O 1
ATOM 5970 N N . GLN A 1 739 ? -7.777 32.938 41.812 1 90.31 739 GLN A N 1
ATOM 5971 C CA . GLN A 1 739 ? -8.273 31.688 42.344 1 90.31 739 GLN A CA 1
ATOM 5972 C C . GLN A 1 739 ? -9.633 31.328 41.75 1 90.31 739 GLN A C 1
ATOM 5974 O O . GLN A 1 739 ? -9.93 30.156 41.531 1 90.31 739 GLN A O 1
ATOM 5979 N N . GLU A 1 740 ? -10.297 32.312 41.406 1 88.56 740 GLU A N 1
ATOM 5980 C CA . GLU A 1 740 ? -11.695 32.062 41.062 1 88.56 740 GLU A CA 1
ATOM 5981 C C . GLU A 1 740 ? -11.891 32.031 39.531 1 88.56 740 GLU A C 1
ATOM 5983 O O . GLU A 1 740 ? -12.836 31.422 39.031 1 88.56 740 GLU A O 1
ATOM 5988 N N . SER A 1 741 ? -11.086 32.719 38.875 1 90.38 741 SER A N 1
ATOM 5989 C CA . SER A 1 741 ? -11.266 32.812 37.438 1 90.38 741 SER A CA 1
ATOM 5990 C C . SER A 1 741 ? -10.328 31.844 36.719 1 90.38 741 SER A C 1
ATOM 5992 O O . SER A 1 741 ? -9.109 32.031 36.719 1 90.38 741 SER A O 1
ATOM 5994 N N . GLY A 1 742 ? -10.969 30.875 36.031 1 85.94 742 GLY A N 1
ATOM 5995 C CA . GLY A 1 742 ? -10.164 29.984 35.219 1 85.94 742 GLY A CA 1
ATOM 5996 C C . GLY A 1 742 ? -9.492 30.672 34.062 1 85.94 742 GLY A C 1
ATOM 5997 O O . GLY A 1 742 ? -8.375 30.312 33.688 1 85.94 742 GLY A O 1
ATOM 5998 N N . TYR A 1 743 ? -10.125 31.656 33.5 1 88.06 743 TYR A N 1
ATOM 5999 C CA . TYR A 1 743 ? -9.578 32.406 32.375 1 88.06 743 TYR A CA 1
ATOM 6000 C C . TYR A 1 743 ? -8.32 33.188 32.812 1 88.06 743 TYR A C 1
ATOM 6002 O O . TYR A 1 743 ? -7.289 33.094 32.156 1 88.06 743 TYR A O 1
ATOM 6010 N N . PHE A 1 744 ? -8.43 33.906 33.875 1 92.38 744 PHE A N 1
ATOM 6011 C CA . PHE A 1 744 ? -7.293 34.688 34.344 1 92.38 744 PHE A CA 1
ATOM 6012 C C . PHE A 1 744 ? -6.148 33.75 34.781 1 92.38 744 PHE A C 1
ATOM 6014 O O . PHE A 1 744 ? -4.98 34.031 34.5 1 92.38 744 PHE A O 1
ATOM 6021 N N . LYS A 1 745 ? -6.469 32.75 35.406 1 90.69 745 LYS A N 1
ATOM 6022 C CA . LYS A 1 745 ? -5.457 31.766 35.781 1 90.69 745 LYS A CA 1
ATOM 6023 C C . LYS A 1 745 ? -4.695 31.25 34.562 1 90.69 745 LYS A C 1
ATOM 6025 O O . LYS A 1 745 ? -3.471 31.109 34.594 1 90.69 745 LYS A O 1
ATOM 6030 N N . THR A 1 746 ? -5.43 30.969 33.562 1 87.5 746 THR A N 1
ATOM 6031 C CA . THR A 1 746 ? -4.809 30.453 32.344 1 87.5 746 THR A CA 1
ATOM 6032 C C . THR A 1 746 ? -3.871 31.5 31.719 1 87.5 746 THR A C 1
ATOM 6034 O O . THR A 1 746 ? -2.783 31.156 31.25 1 87.5 746 THR A O 1
ATOM 6037 N N . ILE A 1 747 ? -4.223 32.688 31.656 1 89.56 747 ILE A N 1
ATOM 6038 C CA . ILE A 1 747 ? -3.408 33.781 31.125 1 89.56 747 ILE A CA 1
ATOM 6039 C C . ILE A 1 747 ? -2.1 33.875 31.906 1 89.56 747 ILE A C 1
ATOM 6041 O O . ILE A 1 747 ? -1.023 34 31.312 1 89.56 747 ILE A O 1
ATOM 6045 N N . ILE A 1 748 ? -2.254 33.812 33.188 1 91.56 748 ILE A N 1
ATOM 6046 C CA . ILE A 1 748 ? -1.096 33.938 34.062 1 91.56 748 ILE A CA 1
ATOM 6047 C C . ILE A 1 748 ? -0.178 32.719 33.875 1 91.56 748 ILE A C 1
ATOM 6049 O O . ILE A 1 748 ? 1.041 32.875 33.75 1 91.56 748 ILE A O 1
ATOM 6053 N N . ASP A 1 749 ? -0.745 31.609 33.844 1 88.81 749 ASP A N 1
ATOM 6054 C CA . ASP A 1 749 ? 0.036 30.391 33.656 1 88.81 749 ASP A CA 1
ATOM 6055 C C . ASP A 1 749 ? 0.778 30.406 32.312 1 88.81 749 ASP A C 1
ATOM 6057 O O . ASP A 1 749 ? 1.929 29.969 32.25 1 88.81 749 ASP A O 1
ATOM 6061 N N . ASN A 1 750 ? 0.11 30.828 31.312 1 88.25 750 ASN A N 1
ATOM 6062 C CA . ASN A 1 750 ? 0.751 30.922 30 1 88.25 750 ASN A CA 1
ATOM 6063 C C . ASN A 1 750 ? 1.896 31.938 30.016 1 88.25 750 ASN A C 1
ATOM 6065 O O . ASN A 1 750 ? 2.908 31.734 29.344 1 88.25 750 ASN A O 1
ATOM 6069 N N . GLY A 1 751 ? 1.669 33 30.688 1 89.12 751 GLY A N 1
ATOM 6070 C CA . GLY A 1 751 ? 2.752 33.938 30.859 1 89.12 751 GLY A CA 1
ATOM 6071 C C . GLY A 1 751 ? 3.973 33.344 31.531 1 89.12 751 GLY A C 1
ATOM 6072 O O . GLY A 1 751 ? 5.102 33.562 31.094 1 89.12 751 GLY A O 1
ATOM 6073 N N . MET A 1 752 ? 3.738 32.562 32.594 1 90.81 752 MET A N 1
ATOM 6074 C CA . MET A 1 752 ? 4.82 31.891 33.281 1 90.81 752 MET A CA 1
ATOM 6075 C C . MET A 1 752 ? 5.547 30.906 32.375 1 90.81 752 MET A C 1
ATOM 6077 O O . MET A 1 752 ? 6.766 30.734 32.5 1 90.81 752 MET A O 1
ATOM 6081 N N . MET A 1 753 ? 4.789 30.312 31.547 1 88.31 753 MET A N 1
ATOM 6082 C CA . MET A 1 753 ? 5.391 29.391 30.594 1 88.31 753 MET A CA 1
ATOM 6083 C C . MET A 1 753 ? 6.352 30.109 29.656 1 88.31 753 MET A C 1
ATOM 6085 O O . MET A 1 753 ? 7.449 29.625 29.391 1 88.31 753 MET A O 1
ATOM 6089 N N . SER A 1 754 ? 5.891 31.203 29.125 1 88.94 754 SER A N 1
ATOM 6090 C CA . SER A 1 754 ? 6.754 32 28.266 1 88.94 754 SER A CA 1
ATOM 6091 C C . SER A 1 754 ? 8.008 32.469 29 1 88.94 754 SER A C 1
ATOM 6093 O O . SER A 1 754 ? 9.102 32.469 28.438 1 88.94 754 SER A O 1
ATOM 6095 N N . MET A 1 755 ? 7.867 32.812 30.219 1 92.75 755 MET A N 1
ATOM 6096 C CA . MET A 1 755 ? 8.977 33.281 31.047 1 92.75 755 MET A CA 1
ATOM 6097 C C . MET A 1 755 ? 9.945 32.156 31.344 1 92.75 755 MET A C 1
ATOM 6099 O O . MET A 1 755 ? 11.148 32.375 31.5 1 92.75 755 MET A O 1
ATOM 6103 N N . SER A 1 756 ? 9.43 30.969 31.453 1 89.81 756 SER A N 1
ATOM 6104 C CA . SER A 1 756 ? 10.273 29.812 31.719 1 89.81 756 SER A CA 1
ATOM 6105 C C . SER A 1 756 ? 11.211 29.531 30.562 1 89.81 756 SER A C 1
ATOM 6107 O O . SER A 1 756 ? 12.242 28.859 30.734 1 89.81 756 SER A O 1
ATOM 6109 N N . LYS A 1 757 ? 10.898 30.016 29.406 1 90 757 LYS A N 1
ATOM 6110 C CA . LYS A 1 757 ? 11.742 29.844 28.234 1 90 757 LYS A CA 1
ATOM 6111 C C . LYS A 1 757 ? 12.703 31.016 28.062 1 90 757 LYS A C 1
ATOM 6113 O O . LYS A 1 757 ? 13.469 31.078 27.109 1 90 757 LYS A O 1
ATOM 6118 N N . THR A 1 758 ? 12.656 31.906 28.984 1 91.88 758 THR A N 1
ATOM 6119 C CA . THR A 1 758 ? 13.5 33.094 28.969 1 91.88 758 THR A CA 1
ATOM 6120 C C . THR A 1 758 ? 14.758 32.875 29.797 1 91.88 758 THR A C 1
ATOM 6122 O O . THR A 1 758 ? 14.695 32.281 30.875 1 91.88 758 THR A O 1
ATOM 6125 N N . ASP A 1 759 ? 15.914 33.375 29.312 1 93.19 759 ASP A N 1
ATOM 6126 C CA . ASP A 1 759 ? 17.172 33.344 30.047 1 93.19 759 ASP A CA 1
ATOM 6127 C C . ASP A 1 759 ? 18.016 34.594 29.781 1 93.19 759 ASP A C 1
ATOM 6129 O O . ASP A 1 759 ? 18.812 34.625 28.844 1 93.19 759 ASP A O 1
ATOM 6133 N N . PHE A 1 760 ? 17.906 35.531 30.625 1 94.75 760 PHE A N 1
ATOM 6134 C CA . PHE A 1 760 ? 18.594 36.812 30.469 1 94.75 760 PHE A CA 1
ATOM 6135 C C . PHE A 1 760 ? 20.094 36.656 30.75 1 94.75 760 PHE A C 1
ATOM 6137 O O . PHE A 1 760 ? 20.875 37.562 30.422 1 94.75 760 PHE A O 1
ATOM 6144 N N . SER A 1 761 ? 20.5 35.5 31.344 1 92.69 761 SER A N 1
ATOM 6145 C CA . SER A 1 761 ? 21.922 35.281 31.578 1 92.69 761 SER A CA 1
ATOM 6146 C C . SER A 1 761 ? 22.703 35.188 30.281 1 92.69 761 SER A C 1
ATOM 6148 O O . SER A 1 761 ? 23.875 35.562 30.219 1 92.69 761 SER A O 1
ATOM 6150 N N . ILE A 1 762 ? 22.062 34.781 29.312 1 93.62 762 ILE A N 1
ATOM 6151 C CA . ILE A 1 762 ? 22.672 34.594 28 1 93.62 762 ILE A CA 1
ATOM 6152 C C . ILE A 1 762 ? 23.047 35.969 27.406 1 93.62 762 ILE A C 1
ATOM 6154 O O . ILE A 1 762 ? 24.062 36.094 26.734 1 93.62 762 ILE A O 1
ATOM 6158 N N . THR A 1 763 ? 22.203 37.031 27.703 1 94.88 763 THR A N 1
ATOM 6159 C CA . THR A 1 763 ? 22.406 38.344 27.141 1 94.88 763 THR A CA 1
ATOM 6160 C C . THR A 1 763 ? 22.875 39.344 28.203 1 94.88 763 THR A C 1
ATOM 6162 O O . THR A 1 763 ? 22.797 40.531 28.016 1 94.88 763 THR A O 1
ATOM 6165 N N . ALA A 1 764 ? 23.391 38.844 29.266 1 93.69 764 ALA A N 1
ATOM 6166 C CA . ALA A 1 764 ? 23.781 39.688 30.391 1 93.69 764 ALA A CA 1
ATOM 6167 C C . ALA A 1 764 ? 24.859 40.688 29.984 1 93.69 764 ALA A C 1
ATOM 6169 O O . ALA A 1 764 ? 24.906 41.812 30.484 1 93.69 764 ALA A O 1
ATOM 6170 N N . HIS A 1 765 ? 25.703 40.312 29.062 1 90.62 765 HIS A N 1
ATOM 6171 C CA . HIS A 1 765 ? 26.797 41.188 28.609 1 90.62 765 HIS A CA 1
ATOM 6172 C C . HIS A 1 765 ? 26.297 42.438 27.922 1 90.62 765 HIS A C 1
ATOM 6174 O O . HIS A 1 765 ? 27.016 43.406 27.797 1 90.62 765 HIS A O 1
ATOM 6180 N N . PHE A 1 766 ? 25.016 42.406 27.516 1 94.69 766 PHE A N 1
ATOM 6181 C CA . PHE A 1 766 ? 24.438 43.594 26.891 1 94.69 766 PHE A CA 1
ATOM 6182 C C . PHE A 1 766 ? 24.344 44.75 27.875 1 94.69 766 PHE A C 1
ATOM 6184 O O . PHE A 1 766 ? 24.234 45.906 27.469 1 94.69 766 PHE A O 1
ATOM 6191 N N . ALA A 1 767 ? 24.312 44.469 29.141 1 94.31 767 ALA A N 1
ATOM 6192 C CA . ALA A 1 767 ? 24.219 45.469 30.172 1 94.31 767 ALA A CA 1
ATOM 6193 C C . ALA A 1 767 ? 25.344 46.5 30.062 1 94.31 767 ALA A C 1
ATOM 6195 O O . ALA A 1 767 ? 25.188 47.656 30.438 1 94.31 767 ALA A O 1
ATOM 6196 N N . ASN A 1 768 ? 26.469 46.094 29.453 1 91.56 768 ASN A N 1
ATOM 6197 C CA . ASN A 1 768 ? 27.656 46.938 29.375 1 91.56 768 ASN A CA 1
ATOM 6198 C C . ASN A 1 768 ? 27.734 47.656 28.031 1 91.56 768 ASN A C 1
ATOM 6200 O O . ASN A 1 768 ? 28.672 48.406 27.781 1 91.56 768 ASN A O 1
ATOM 6204 N N . ASP A 1 769 ? 26.781 47.375 27.219 1 93.06 769 ASP A N 1
ATOM 6205 C CA . ASP A 1 769 ? 26.766 48.062 25.938 1 93.06 769 ASP A CA 1
ATOM 6206 C C . ASP A 1 769 ? 26.516 49.562 26.125 1 93.06 769 ASP A C 1
ATOM 6208 O O . ASP A 1 769 ? 25.609 49.969 26.859 1 93.06 769 ASP A O 1
ATOM 6212 N N . PRO A 1 770 ? 27.297 50.375 25.516 1 93.38 770 PRO A N 1
ATOM 6213 C CA . PRO A 1 770 ? 27.172 51.812 25.734 1 93.38 770 PRO A CA 1
ATOM 6214 C C . PRO A 1 770 ? 25.844 52.375 25.234 1 93.38 770 PRO A C 1
ATOM 6216 O O . PRO A 1 770 ? 25.328 53.344 25.797 1 93.38 770 PRO A O 1
ATOM 6219 N N . GLU A 1 771 ? 25.359 51.812 24.234 1 94.56 771 GLU A N 1
ATOM 6220 C CA . GLU A 1 771 ? 24.141 52.312 23.625 1 94.56 771 GLU A CA 1
ATOM 6221 C C . GLU A 1 771 ? 22.906 51.625 24.172 1 94.56 771 GLU A C 1
ATOM 6223 O O . GLU A 1 771 ? 21.875 52.25 24.438 1 94.56 771 GLU A O 1
ATOM 6228 N N . PHE A 1 772 ? 22.953 50.312 24.375 1 95.88 772 PHE A N 1
ATOM 6229 C CA . PHE A 1 772 ? 21.75 49.531 24.641 1 95.88 772 PHE A CA 1
ATOM 6230 C C . PHE A 1 772 ? 21.734 49.031 26.062 1 95.88 772 PHE A C 1
ATOM 6232 O O . PHE A 1 772 ? 20.797 48.344 26.484 1 95.88 772 PHE A O 1
ATOM 6239 N N . GLY A 1 773 ? 22.703 49.281 26.844 1 96.19 773 GLY A N 1
ATOM 6240 C CA . GLY A 1 773 ? 22.812 48.75 28.203 1 96.19 773 GLY A CA 1
ATOM 6241 C C . GLY A 1 773 ? 21.609 49.094 29.062 1 96.19 773 GLY A C 1
ATOM 6242 O O . GLY A 1 773 ? 21.031 48.219 29.703 1 96.19 773 GLY A O 1
ATOM 6243 N N . ASP A 1 774 ? 21.281 50.344 29.062 1 95.94 774 ASP A N 1
ATOM 6244 C CA . ASP A 1 774 ? 20.172 50.781 29.891 1 95.94 774 ASP A CA 1
ATOM 6245 C C . ASP A 1 774 ? 18.844 50.188 29.375 1 95.94 774 ASP A C 1
ATOM 6247 O O . ASP A 1 774 ? 17.953 49.906 30.172 1 95.94 774 ASP A O 1
ATOM 6251 N N . PHE A 1 775 ? 18.812 50.094 28.109 1 96.81 775 PHE A N 1
ATOM 6252 C CA . PHE A 1 775 ? 17.625 49.5 27.516 1 96.81 775 PHE A CA 1
ATOM 6253 C C . PHE A 1 775 ? 17.484 48.062 27.953 1 96.81 775 PHE A C 1
ATOM 6255 O O . PHE A 1 775 ? 16.391 47.625 28.344 1 96.81 775 PHE A O 1
ATOM 6262 N N . TRP A 1 776 ? 18.562 47.312 27.922 1 97.12 776 TRP A N 1
ATOM 6263 C CA . TRP A 1 776 ? 18.562 45.906 28.359 1 97.12 776 TRP A CA 1
ATOM 6264 C C . TRP A 1 776 ? 18.188 45.781 29.828 1 97.12 776 TRP A C 1
ATOM 6266 O O . TRP A 1 776 ? 17.438 44.875 30.219 1 97.12 776 TRP A O 1
ATOM 6276 N N . LYS A 1 777 ? 18.656 46.656 30.641 1 97.12 777 LYS A N 1
ATOM 6277 C CA . LYS A 1 777 ? 18.359 46.656 32.062 1 97.12 777 LYS A CA 1
ATOM 6278 C C . LYS A 1 777 ? 16.875 46.875 32.312 1 97.12 777 LYS A C 1
ATOM 6280 O O . LYS A 1 777 ? 16.281 46.281 33.219 1 97.12 777 LYS A O 1
ATOM 6285 N N . MET A 1 778 ? 16.359 47.719 31.516 1 97.06 778 MET A N 1
ATOM 6286 C CA . MET A 1 778 ? 14.938 47.969 31.609 1 97.06 778 MET A CA 1
ATOM 6287 C C . MET A 1 778 ? 14.125 46.719 31.328 1 97.06 778 MET A C 1
ATOM 6289 O O . MET A 1 778 ? 13.172 46.406 32.031 1 97.06 778 MET A O 1
ATOM 6293 N N . LEU A 1 779 ? 14.539 46 30.281 1 97.62 779 LEU A N 1
ATOM 6294 C CA . LEU A 1 779 ? 13.875 44.75 29.938 1 97.62 779 LEU A CA 1
ATOM 6295 C C . LEU A 1 779 ? 14.016 43.719 31.062 1 97.62 779 LEU A C 1
ATOM 6297 O O . LEU A 1 779 ? 13.039 43.094 31.438 1 97.62 779 LEU A O 1
ATOM 6301 N N . ARG A 1 780 ? 15.203 43.562 31.562 1 97.44 780 ARG A N 1
ATOM 6302 C CA . ARG A 1 780 ? 15.484 42.625 32.656 1 97.44 780 ARG A CA 1
ATOM 6303 C C . ARG A 1 780 ? 14.703 42.969 33.906 1 97.44 780 ARG A C 1
ATOM 6305 O O . ARG A 1 780 ? 14.195 42.094 34.594 1 97.44 780 ARG A O 1
ATOM 6312 N N . ASP A 1 781 ? 14.617 44.219 34.188 1 97.31 781 ASP A N 1
ATOM 6313 C CA . ASP A 1 781 ? 13.914 44.656 35.406 1 97.31 781 ASP A CA 1
ATOM 6314 C C . ASP A 1 781 ? 12.438 44.281 35.344 1 97.31 781 ASP A C 1
ATOM 6316 O O . ASP A 1 781 ? 11.867 43.844 36.375 1 97.31 781 ASP A O 1
ATOM 6320 N N . GLU A 1 782 ? 11.844 44.5 34.188 1 97.56 782 GLU A N 1
ATOM 6321 C CA . GLU A 1 782 ? 10.445 44.094 34.094 1 97.56 782 GLU A CA 1
ATOM 6322 C C . GLU A 1 782 ? 10.297 42.562 34.188 1 97.56 782 GLU A C 1
ATOM 6324 O O . GLU A 1 782 ? 9.305 42.094 34.75 1 97.56 782 GLU A O 1
ATOM 6329 N N . TYR A 1 783 ? 11.266 41.812 33.625 1 96.94 783 TYR A N 1
ATOM 6330 C CA . TYR A 1 783 ? 11.242 40.375 33.75 1 96.94 783 TYR A CA 1
ATOM 6331 C C . TYR A 1 783 ? 11.297 39.938 35.219 1 96.94 783 TYR A C 1
ATOM 6333 O O . TYR A 1 783 ? 10.516 39.094 35.656 1 96.94 783 TYR A O 1
ATOM 6341 N N . GLU A 1 784 ? 12.195 40.531 36 1 97.38 784 GLU A N 1
ATOM 6342 C CA . GLU A 1 784 ? 12.352 40.188 37.406 1 97.38 784 GLU A CA 1
ATOM 6343 C C . GLU A 1 784 ? 11.117 40.594 38.188 1 97.38 784 GLU A C 1
ATOM 6345 O O . GLU A 1 784 ? 10.688 39.875 39.094 1 97.38 784 GLU A O 1
ATOM 6350 N N . ARG A 1 785 ? 10.617 41.781 37.875 1 97.69 785 ARG A N 1
ATOM 6351 C CA . ARG A 1 785 ? 9.398 42.25 38.531 1 97.69 785 ARG A CA 1
ATOM 6352 C C . ARG A 1 785 ? 8.234 41.281 38.25 1 97.69 785 ARG A C 1
ATOM 6354 O O . ARG A 1 785 ? 7.496 40.938 39.156 1 97.69 785 ARG A O 1
ATOM 6361 N N . SER A 1 786 ? 8.109 40.938 37 1 97.5 786 SER A N 1
ATOM 6362 C CA . SER A 1 786 ? 7.047 40.031 36.625 1 97.5 786 SER A CA 1
ATOM 6363 C C . SER A 1 786 ? 7.207 38.688 37.312 1 97.5 786 SER A C 1
ATOM 6365 O O . SER A 1 786 ? 6.234 38.125 37.812 1 97.5 786 SER A O 1
ATOM 6367 N N . LYS A 1 787 ? 8.414 38.125 37.312 1 97.19 787 LYS A N 1
ATOM 6368 C CA . LYS A 1 787 ? 8.695 36.844 37.969 1 97.19 787 LYS A CA 1
ATOM 6369 C C . LYS A 1 787 ? 8.328 36.906 39.438 1 97.19 787 LYS A C 1
ATOM 6371 O O . LYS A 1 787 ? 7.629 36 39.938 1 97.19 787 LYS A O 1
ATOM 6376 N N . GLU A 1 788 ? 8.711 37.906 40.094 1 97.06 788 GLU A N 1
ATOM 6377 C CA . GLU A 1 788 ? 8.445 38.062 41.5 1 97.06 788 GLU A CA 1
ATOM 6378 C C . GLU A 1 788 ? 6.949 38.125 41.781 1 97.06 788 GLU A C 1
ATOM 6380 O O . GLU A 1 788 ? 6.434 37.438 42.656 1 97.06 788 GLU A O 1
ATOM 6385 N N . MET A 1 789 ? 6.32 38.969 41.031 1 97.19 789 MET A N 1
ATOM 6386 C CA . MET A 1 789 ? 4.898 39.219 41.281 1 97.19 789 MET A CA 1
ATOM 6387 C C . MET A 1 789 ? 4.066 37.969 40.938 1 97.19 789 MET A C 1
ATOM 6389 O O . MET A 1 789 ? 3.096 37.656 41.625 1 97.19 789 MET A O 1
ATOM 6393 N N . LEU A 1 790 ? 4.441 37.312 39.875 1 96.69 790 LEU A N 1
ATOM 6394 C CA . LEU A 1 790 ? 3.693 36.125 39.438 1 96.69 790 LEU A CA 1
ATOM 6395 C C . LEU A 1 790 ? 3.873 35 40.438 1 96.69 790 LEU A C 1
ATOM 6397 O O . LEU A 1 790 ? 2.924 34.25 40.719 1 96.69 790 LEU A O 1
ATOM 6401 N N . LEU A 1 791 ? 5.074 34.781 40.938 1 96.56 791 LEU A N 1
ATOM 6402 C CA . LEU A 1 791 ? 5.312 33.75 41.938 1 96.56 791 LEU A CA 1
ATOM 6403 C C . LEU A 1 791 ? 4.535 34.062 43.219 1 96.56 791 LEU A C 1
ATOM 6405 O O . LEU A 1 791 ? 3.977 33.156 43.844 1 96.56 791 LEU A O 1
ATOM 6409 N N . LYS A 1 792 ? 4.492 35.312 43.562 1 96.12 792 LYS A N 1
ATOM 6410 C CA . LYS A 1 792 ? 3.727 35.75 44.719 1 96.12 792 LYS A CA 1
ATOM 6411 C C . LYS A 1 792 ? 2.236 35.469 44.531 1 96.12 792 LYS A C 1
ATOM 6413 O O . LYS A 1 792 ? 1.568 34.969 45.438 1 96.12 792 LYS A O 1
ATOM 6418 N N . LEU A 1 793 ? 1.792 35.812 43.375 1 96.12 793 LEU A N 1
ATOM 6419 C CA . LEU A 1 793 ? 0.375 35.625 43.062 1 96.12 793 LEU A CA 1
ATOM 6420 C C . LEU A 1 793 ? -0.02 34.156 43.125 1 96.12 793 LEU A C 1
ATOM 6422 O O . LEU A 1 793 ? -1.054 33.812 43.688 1 96.12 793 LEU A O 1
ATOM 6426 N N . ALA A 1 794 ? 0.766 33.344 42.5 1 93.44 794 ALA A N 1
ATOM 6427 C CA . ALA A 1 794 ? 0.456 31.906 42.375 1 93.44 794 ALA A CA 1
ATOM 6428 C C . ALA A 1 794 ? 0.808 31.156 43.656 1 93.44 794 ALA A C 1
ATOM 6430 O O . ALA A 1 794 ? 0.365 30.016 43.844 1 93.44 794 ALA A O 1
ATOM 6431 N N . GLY A 1 795 ? 1.615 31.75 44.5 1 92.31 795 GLY A N 1
ATOM 6432 C CA . GLY A 1 795 ? 2.121 31.062 45.688 1 92.31 795 GLY A CA 1
ATOM 6433 C C . GLY A 1 795 ? 3.16 30 45.344 1 92.31 795 GLY A C 1
ATOM 6434 O O . GLY A 1 795 ? 3.166 28.922 45.938 1 92.31 795 GLY A O 1
ATOM 6435 N N . HIS A 1 796 ? 3.904 30.281 44.312 1 92.81 796 HIS A N 1
ATOM 6436 C CA . HIS A 1 796 ? 4.898 29.328 43.812 1 92.81 796 HIS A CA 1
ATOM 6437 C C . HIS A 1 796 ? 6.312 29.781 44.188 1 92.81 796 HIS A C 1
ATOM 6439 O O . HIS A 1 796 ? 6.531 30.969 44.469 1 92.81 796 HIS A O 1
ATOM 6445 N N . THR A 1 797 ? 7.211 28.844 44.156 1 92.62 797 THR A N 1
ATOM 6446 C CA . THR A 1 797 ? 8.617 29.156 44.375 1 92.62 797 THR A CA 1
ATOM 6447 C C . THR A 1 797 ? 9.367 29.203 43.031 1 92.62 797 THR A C 1
ATOM 6449 O O . THR A 1 797 ? 10.391 29.891 42.906 1 92.62 797 THR A O 1
ATOM 6452 N N . THR A 1 798 ? 8.797 28.484 42.156 1 92.81 798 THR A N 1
ATOM 6453 C CA . THR A 1 798 ? 9.383 28.484 40.812 1 92.81 798 THR A CA 1
ATOM 6454 C C . THR A 1 798 ? 8.305 28.609 39.75 1 92.81 798 THR A C 1
ATOM 6456 O O . THR A 1 798 ? 7.137 28.312 40 1 92.81 798 THR A O 1
ATOM 6459 N N . LEU A 1 799 ? 8.75 29.109 38.594 1 92.38 799 LEU A N 1
ATOM 6460 C CA . LEU A 1 799 ? 7.805 29.219 37.469 1 92.38 799 LEU A CA 1
ATOM 6461 C C . LEU A 1 799 ? 7.32 27.828 37.031 1 92.38 799 LEU A C 1
ATOM 6463 O O . LEU A 1 799 ? 8.094 26.875 37.031 1 92.38 799 LEU A O 1
ATOM 6467 N N . MET A 1 800 ? 6.055 27.625 36.719 1 88.25 800 MET A N 1
ATOM 6468 C CA . MET A 1 800 ? 5.395 26.422 36.219 1 88.25 800 MET A CA 1
ATOM 6469 C C . MET A 1 800 ? 5.48 25.281 37.219 1 88.25 800 MET A C 1
ATOM 6471 O O . MET A 1 800 ? 5.668 24.125 36.844 1 88.25 800 MET A O 1
ATOM 6475 N N . GLU A 1 801 ? 5.422 25.594 38.406 1 87.56 801 GLU A N 1
ATOM 6476 C CA . GLU A 1 801 ? 5.496 24.594 39.469 1 87.56 801 GLU A CA 1
ATOM 6477 C C . GLU A 1 801 ? 4.367 23.578 39.375 1 87.56 801 GLU A C 1
ATOM 6479 O O . GLU A 1 801 ? 4.543 22.406 39.688 1 87.56 801 GLU A O 1
ATOM 6484 N N . ASN A 1 802 ? 3.27 23.953 38.844 1 82.44 802 ASN A N 1
ATOM 6485 C CA . ASN A 1 802 ? 2.102 23.094 38.688 1 82.44 802 ASN A CA 1
ATOM 6486 C C . ASN A 1 802 ? 2.189 22.219 37.438 1 82.44 802 ASN A C 1
ATOM 6488 O O . ASN A 1 802 ? 1.345 21.359 37.219 1 82.44 802 ASN A O 1
ATOM 6492 N N . TYR A 1 803 ? 3.139 22.469 36.625 1 83.75 803 TYR A N 1
ATOM 6493 C CA . TYR A 1 803 ? 3.346 21.703 35.406 1 83.75 803 TYR A CA 1
ATOM 6494 C C . TYR A 1 803 ? 4.742 21.094 35.375 1 83.75 803 TYR A C 1
ATOM 6496 O O . TYR A 1 803 ? 5.547 21.422 34.5 1 83.75 803 TYR A O 1
ATOM 6504 N N . PRO A 1 804 ? 4.977 20.125 36.156 1 84.06 804 PRO A N 1
ATOM 6505 C CA . PRO A 1 804 ? 6.34 19.625 36.344 1 84.06 804 PRO A CA 1
ATOM 6506 C C . PRO A 1 804 ? 6.879 18.938 35.062 1 84.06 804 PRO A C 1
ATOM 6508 O O . PRO A 1 804 ? 8.062 19.094 34.75 1 84.06 804 PRO A O 1
ATOM 6511 N N . VAL A 1 805 ? 6.039 18.141 34.406 1 83.56 805 VAL A N 1
ATOM 6512 C CA . VAL A 1 805 ? 6.484 17.422 33.219 1 83.56 805 VAL A CA 1
ATOM 6513 C C . VAL A 1 805 ? 6.867 18.422 32.125 1 83.56 805 VAL A C 1
ATOM 6515 O O . VAL A 1 805 ? 7.93 18.312 31.5 1 83.56 805 VAL A O 1
ATOM 6518 N N . GLU A 1 806 ? 5.988 19.453 31.938 1 84 806 GLU A N 1
ATOM 6519 C CA . GLU A 1 806 ? 6.273 20.469 30.938 1 84 806 GLU A CA 1
ATOM 6520 C C . GLU A 1 806 ? 7.504 21.281 31.312 1 84 806 GLU A C 1
ATOM 6522 O O . GLU A 1 806 ? 8.297 21.656 30.438 1 84 806 GLU A O 1
ATOM 6527 N N . LYS A 1 807 ? 7.594 21.516 32.562 1 87.06 807 LYS A N 1
ATOM 6528 C CA . LYS A 1 807 ? 8.75 22.266 33.062 1 87.06 807 LYS A CA 1
ATOM 6529 C C . LYS A 1 807 ? 10.047 21.516 32.75 1 87.06 807 LYS A C 1
ATOM 6531 O O . LYS A 1 807 ? 11.023 22.109 32.281 1 87.06 807 LYS A O 1
ATOM 6536 N N . ARG A 1 808 ? 10.023 20.234 32.969 1 87.5 808 ARG A N 1
ATOM 6537 C CA . ARG A 1 808 ? 11.211 19.422 32.75 1 87.5 808 ARG A CA 1
ATOM 6538 C C . ARG A 1 808 ? 11.516 19.328 31.25 1 87.5 808 ARG A C 1
ATOM 6540 O O . ARG A 1 808 ? 12.68 19.297 30.844 1 87.5 808 ARG A O 1
ATOM 6547 N N . SER A 1 809 ? 10.508 19.125 30.516 1 87.69 809 SER A N 1
ATOM 6548 C CA . SER A 1 809 ? 10.68 19.078 29.062 1 87.69 809 SER A CA 1
ATOM 6549 C C . SER A 1 809 ? 11.344 20.344 28.547 1 87.69 809 SER A C 1
ATOM 6551 O O . SER A 1 809 ? 12.273 20.281 27.734 1 87.69 809 SER A O 1
ATOM 6553 N N . ILE A 1 810 ? 10.875 21.484 29 1 87.12 810 ILE A N 1
ATOM 6554 C CA . ILE A 1 810 ? 11.422 22.781 28.594 1 87.12 810 ILE A CA 1
ATOM 6555 C C . ILE A 1 810 ? 12.883 22.875 29.016 1 87.12 810 ILE A C 1
ATOM 6557 O O . ILE A 1 810 ? 13.734 23.328 28.25 1 87.12 810 ILE A O 1
ATOM 6561 N N . ALA A 1 811 ? 13.164 22.375 30.203 1 88.69 811 ALA A N 1
ATOM 6562 C CA . ALA A 1 811 ? 14.523 22.469 30.75 1 88.69 811 ALA A CA 1
ATOM 6563 C C . ALA A 1 811 ? 15.5 21.656 29.906 1 88.69 811 ALA A C 1
ATOM 6565 O O . ALA A 1 811 ? 16.609 22.109 29.625 1 88.69 811 ALA A O 1
ATOM 6566 N N . VAL A 1 812 ? 15.125 20.484 29.516 1 89.88 812 VAL A N 1
ATOM 6567 C CA . VAL A 1 812 ? 15.984 19.625 28.719 1 89.88 812 VAL A CA 1
ATOM 6568 C C . VAL A 1 812 ? 16.203 20.234 27.344 1 89.88 812 VAL A C 1
ATOM 6570 O O . VAL A 1 812 ? 17.328 20.234 26.828 1 89.88 812 VAL A O 1
ATOM 6573 N N . ARG A 1 813 ? 15.211 20.75 26.781 1 90.31 813 ARG A N 1
ATOM 6574 C CA . ARG A 1 813 ? 15.32 21.375 25.469 1 90.31 813 ARG A CA 1
ATOM 6575 C C . ARG A 1 813 ? 16.219 22.594 25.5 1 90.31 813 ARG A C 1
ATOM 6577 O O . ARG A 1 813 ? 17.016 22.828 24.594 1 90.31 813 ARG A O 1
ATOM 6584 N N . GLU A 1 814 ? 16.047 23.359 26.562 1 89.94 814 GLU A N 1
ATOM 6585 C CA . GLU A 1 814 ? 16.859 24.547 26.688 1 89.94 814 GLU A CA 1
ATOM 6586 C C . GLU A 1 814 ? 18.344 24.203 26.812 1 89.94 814 GLU A C 1
ATOM 6588 O O . GLU A 1 814 ? 19.203 24.938 26.328 1 89.94 814 GLU A O 1
ATOM 6593 N N . LYS A 1 815 ? 18.562 23.094 27.422 1 90.31 815 LYS A N 1
ATOM 6594 C CA . LYS A 1 815 ? 19.938 22.641 27.547 1 90.31 815 LYS A CA 1
ATOM 6595 C C . LYS A 1 815 ? 20.5 22.219 26.188 1 90.31 815 LYS A C 1
ATOM 6597 O O . LYS A 1 815 ? 21.656 22.516 25.859 1 90.31 815 LYS A O 1
ATOM 6602 N N . ILE A 1 816 ? 19.703 21.625 25.438 1 90.88 816 ILE A N 1
ATOM 6603 C CA . ILE A 1 816 ? 20.109 21.125 24.125 1 90.88 816 ILE A CA 1
ATOM 6604 C C . ILE A 1 816 ? 20.391 22.297 23.203 1 90.88 816 ILE A C 1
ATOM 6606 O O . ILE A 1 816 ? 21.328 22.25 22.391 1 90.88 816 ILE A O 1
ATOM 6610 N N . VAL A 1 817 ? 19.672 23.406 23.344 1 92.25 817 VAL A N 1
ATOM 6611 C CA . VAL A 1 817 ? 19.703 24.453 22.344 1 92.25 817 VAL A CA 1
ATOM 6612 C C . VAL A 1 817 ? 20.688 25.547 22.766 1 92.25 817 VAL A C 1
ATOM 6614 O O . VAL A 1 817 ? 21.094 26.375 21.953 1 92.25 817 VAL A O 1
ATOM 6617 N N . LEU A 1 818 ? 21.172 25.484 23.953 1 94.38 818 LEU A N 1
ATOM 6618 C CA . LEU A 1 818 ? 22.016 26.547 24.5 1 94.38 818 LEU A CA 1
ATOM 6619 C C . LEU A 1 818 ? 23.203 26.812 23.578 1 94.38 818 LEU A C 1
ATOM 6621 O O . LEU A 1 818 ? 23.484 27.969 23.234 1 94.38 818 LEU A O 1
ATOM 6625 N N . PRO A 1 819 ? 23.844 25.75 23.109 1 95.5 819 PRO A N 1
ATOM 6626 C CA . PRO A 1 819 ? 24.969 26 22.203 1 95.5 819 PRO A CA 1
ATOM 6627 C C . PRO A 1 819 ? 24.547 26.719 20.922 1 95.5 819 PRO A C 1
ATOM 6629 O O . PRO A 1 819 ? 25.297 27.531 20.375 1 95.5 819 PRO A O 1
ATOM 6632 N N . LEU A 1 820 ? 23.375 26.438 20.469 1 95.81 820 LEU A N 1
ATOM 6633 C CA . LEU A 1 820 ? 22.891 27.078 19.25 1 95.81 820 LEU A CA 1
ATOM 6634 C C . LEU A 1 820 ? 22.688 28.578 19.469 1 95.81 820 LEU A C 1
ATOM 6636 O O . LEU A 1 820 ? 23.031 29.375 18.609 1 95.81 820 LEU A O 1
ATOM 6640 N N . VAL A 1 821 ? 22.172 28.875 20.609 1 95.38 821 VAL A N 1
ATOM 6641 C CA . VAL A 1 821 ? 21.906 30.266 20.938 1 95.38 821 VAL A CA 1
ATOM 6642 C C . VAL A 1 821 ? 23.219 31.047 21 1 95.38 821 VAL A C 1
ATOM 6644 O O . VAL A 1 821 ? 23.312 32.156 20.469 1 95.38 821 VAL A O 1
ATOM 6647 N N . LEU A 1 822 ? 24.188 30.438 21.578 1 96.5 822 LEU A N 1
ATOM 6648 C CA . LEU A 1 822 ? 25.484 31.094 21.734 1 96.5 822 LEU A CA 1
ATOM 6649 C C . LEU A 1 822 ? 26.188 31.219 20.391 1 96.5 822 LEU A C 1
ATOM 6651 O O . LEU A 1 822 ? 26.812 32.25 20.109 1 96.5 822 LEU A O 1
ATOM 6655 N N . ILE A 1 823 ? 26.078 30.219 19.578 1 96.75 823 ILE A N 1
ATOM 6656 C CA . ILE A 1 823 ? 26.656 30.266 18.234 1 96.75 823 ILE A CA 1
ATOM 6657 C C . ILE A 1 823 ? 26 31.375 17.438 1 96.75 823 ILE A C 1
ATOM 6659 O O . ILE A 1 823 ? 26.656 32.094 16.688 1 96.75 823 ILE A O 1
ATOM 6663 N N . GLN A 1 824 ? 24.719 31.484 17.578 1 96.06 824 GLN A N 1
ATOM 6664 C CA . GLN A 1 824 ? 23.969 32.5 16.875 1 96.06 824 GLN A CA 1
ATOM 6665 C C . GLN A 1 824 ? 24.438 33.906 17.281 1 96.06 824 GLN A C 1
ATOM 6667 O O . GLN A 1 824 ? 24.688 34.75 16.422 1 96.06 824 GLN A O 1
ATOM 6672 N N . HIS A 1 825 ? 24.594 34.125 18.578 1 95.38 825 HIS A N 1
ATOM 6673 C CA . HIS A 1 825 ? 25.031 35.438 19.078 1 95.38 825 HIS A CA 1
ATOM 6674 C C . HIS A 1 825 ? 26.453 35.75 18.641 1 95.38 825 HIS A C 1
ATOM 6676 O O . HIS A 1 825 ? 26.766 36.875 18.297 1 95.38 825 HIS A O 1
ATOM 6682 N N . PHE A 1 826 ? 27.281 34.781 18.578 1 95.25 826 PHE A N 1
ATOM 6683 C CA . PHE A 1 826 ? 28.641 34.906 18.109 1 95.25 826 PHE A CA 1
ATOM 6684 C C . PHE A 1 826 ? 28.672 35.344 16.641 1 95.25 826 PHE A C 1
ATOM 6686 O O . PHE A 1 826 ? 29.375 36.281 16.281 1 95.25 826 PHE A O 1
ATOM 6693 N N . ALA A 1 827 ? 27.875 34.625 15.922 1 95.44 827 ALA A N 1
ATOM 6694 C CA . ALA A 1 827 ? 27.812 34.938 14.492 1 95.44 827 ALA A CA 1
ATOM 6695 C C . ALA A 1 827 ? 27.281 36.344 14.25 1 95.44 827 ALA A C 1
ATOM 6697 O O . ALA A 1 827 ? 27.797 37.062 13.398 1 95.44 827 ALA A O 1
ATOM 6698 N N . LEU A 1 828 ? 26.281 36.75 14.945 1 94 828 LEU A N 1
ATOM 6699 C CA . LEU A 1 828 ? 25.672 38.062 14.789 1 94 828 LEU A CA 1
ATOM 6700 C C . LEU A 1 828 ? 26.656 39.156 15.195 1 94 828 LEU A C 1
ATOM 6702 O O . LEU A 1 828 ? 26.688 40.219 14.578 1 94 828 LEU A O 1
ATOM 6706 N N . GLU A 1 829 ? 27.422 38.875 16.219 1 92.38 829 GLU A N 1
ATOM 6707 C CA . GLU A 1 829 ? 28.438 39.844 16.641 1 92.38 829 GLU A CA 1
ATOM 6708 C C . GLU A 1 829 ? 29.516 40 15.586 1 92.38 829 GLU A C 1
ATOM 6710 O O . GLU A 1 829 ? 29.969 41.125 15.32 1 92.38 829 GLU A O 1
ATOM 6715 N N . LYS A 1 830 ? 29.906 38.906 15.031 1 93.19 830 LYS A N 1
ATOM 6716 C CA . LYS A 1 830 ? 30.922 38.938 13.992 1 93.19 830 LYS A CA 1
ATOM 6717 C C . LYS A 1 830 ? 30.422 39.688 12.758 1 93.19 830 LYS A C 1
ATOM 6719 O O . LYS A 1 830 ? 31.203 40.344 12.086 1 93.19 830 LYS A O 1
ATOM 6724 N N . LEU A 1 831 ? 29.203 39.562 12.508 1 92.75 831 LEU A N 1
ATOM 6725 C CA . LEU A 1 831 ? 28.609 40.188 11.32 1 92.75 831 LEU A CA 1
ATOM 6726 C C . LEU A 1 831 ? 28.578 41.719 11.461 1 92.75 831 LEU A C 1
ATOM 6728 O O . LEU A 1 831 ? 28.422 42.438 10.469 1 92.75 831 LEU A O 1
ATOM 6732 N N . GLN A 1 832 ? 28.688 42.219 12.672 1 89 832 GLN A N 1
ATOM 6733 C CA . GLN A 1 832 ? 28.703 43.656 12.906 1 89 832 GLN A CA 1
ATOM 6734 C C . GLN A 1 832 ? 30.094 44.25 12.711 1 89 832 GLN A C 1
ATOM 6736 O O . GLN A 1 832 ? 30.25 45.469 12.656 1 89 832 GLN A O 1
ATOM 6741 N N . GLN A 1 833 ? 31.047 43.344 12.469 1 89.88 833 GLN A N 1
ATOM 6742 C CA . GLN A 1 833 ? 32.406 43.781 12.266 1 89.88 833 GLN A CA 1
ATOM 6743 C C . GLN A 1 833 ? 32.781 43.812 10.781 1 89.88 833 GLN A C 1
ATOM 6745 O O . GLN A 1 833 ? 31.969 43.438 9.938 1 89.88 833 GLN A O 1
ATOM 6750 N N . GLN A 1 834 ? 33.906 44.438 10.484 1 89.94 834 GLN A N 1
ATOM 6751 C CA . GLN A 1 834 ? 34.375 44.438 9.109 1 89.94 834 GLN A CA 1
ATOM 6752 C C . GLN A 1 834 ? 34.938 43.062 8.727 1 89.94 834 GLN A C 1
ATOM 6754 O O . GLN A 1 834 ? 35.906 42.594 9.344 1 89.94 834 GLN A O 1
ATOM 6759 N N . LEU A 1 835 ? 34.25 42.438 7.859 1 90.69 835 LEU A N 1
ATOM 6760 C CA . LEU A 1 835 ? 34.625 41.094 7.418 1 90.69 835 LEU A CA 1
ATOM 6761 C C . LEU A 1 835 ? 34.812 41.062 5.906 1 90.69 835 LEU A C 1
ATOM 6763 O O . LEU A 1 835 ? 34.375 41.969 5.191 1 90.69 835 LEU A O 1
ATOM 6767 N N . THR A 1 836 ? 35.562 40.062 5.461 1 91.5 836 THR A N 1
ATOM 6768 C CA . THR A 1 836 ? 35.594 39.781 4.031 1 91.5 836 THR A CA 1
ATOM 6769 C C . THR A 1 836 ? 34.25 39.25 3.537 1 91.5 836 THR A C 1
ATOM 6771 O O . THR A 1 836 ? 33.438 38.812 4.336 1 91.5 836 THR A O 1
ATOM 6774 N N . ASP A 1 837 ? 34.062 39.375 2.303 1 90.44 837 ASP A N 1
ATOM 6775 C CA . ASP A 1 837 ? 32.812 38.938 1.718 1 90.44 837 ASP A CA 1
ATOM 6776 C C . ASP A 1 837 ? 32.562 37.438 2.023 1 90.44 837 ASP A C 1
ATOM 6778 O O . ASP A 1 837 ? 31.438 37.031 2.312 1 90.44 837 ASP A O 1
ATOM 6782 N N . GLN A 1 838 ? 33.594 36.781 1.96 1 89.94 838 GLN A N 1
ATOM 6783 C CA . GLN A 1 838 ? 33.5 35.344 2.201 1 89.94 838 GLN A CA 1
ATOM 6784 C C . GLN A 1 838 ? 33.156 35.062 3.656 1 89.94 838 GLN A C 1
ATOM 6786 O O . GLN A 1 838 ? 32.312 34.188 3.938 1 89.94 838 GLN A O 1
ATOM 6791 N N . GLU A 1 839 ? 33.719 35.75 4.508 1 90.19 839 GLU A N 1
ATOM 6792 C CA . GLU A 1 839 ? 33.438 35.594 5.93 1 90.19 839 GLU A CA 1
ATOM 6793 C C . GLU A 1 839 ? 32.031 36.031 6.266 1 90.19 839 GLU A C 1
ATOM 6795 O O . GLU A 1 839 ? 31.344 35.375 7.07 1 90.19 839 GLU A O 1
ATOM 6800 N N . HIS A 1 840 ? 31.656 37.062 5.613 1 92.25 840 HIS A N 1
ATOM 6801 C CA . HIS A 1 840 ? 30.312 37.562 5.844 1 92.25 840 HIS A CA 1
ATOM 6802 C C . HIS A 1 840 ? 29.266 36.531 5.453 1 92.25 840 HIS A C 1
ATOM 6804 O O . HIS A 1 840 ? 28.312 36.312 6.203 1 92.25 840 HIS A O 1
ATOM 6810 N N . GLN A 1 841 ? 29.5 35.938 4.426 1 91.25 841 GLN A N 1
ATOM 6811 C CA . GLN A 1 841 ? 28.547 34.938 3.947 1 91.25 841 GLN A CA 1
ATOM 6812 C C . GLN A 1 841 ? 28.531 33.719 4.871 1 91.25 841 GLN A C 1
ATOM 6814 O O . GLN A 1 841 ? 27.469 33.156 5.129 1 91.25 841 GLN A O 1
ATOM 6819 N N . SER A 1 842 ? 29.625 33.375 5.348 1 93.19 842 SER A N 1
ATOM 6820 C CA . SER A 1 842 ? 29.734 32.219 6.203 1 93.19 842 SER A CA 1
ATOM 6821 C C . SER A 1 842 ? 29.031 32.438 7.539 1 93.19 842 SER A C 1
ATOM 6823 O O . SER A 1 842 ? 28.297 31.578 8.023 1 93.19 842 SER A O 1
ATOM 6825 N N . TYR A 1 843 ? 29.281 33.594 8.094 1 93.38 843 TYR A N 1
ATOM 6826 C CA . TYR A 1 843 ? 28.656 33.906 9.375 1 93.38 843 TYR A CA 1
ATOM 6827 C C . TYR A 1 843 ? 27.141 34.094 9.219 1 93.38 843 TYR A C 1
ATOM 6829 O O . TYR A 1 843 ? 26.375 33.75 10.117 1 93.38 843 TYR A O 1
ATOM 6837 N N . GLU A 1 844 ? 26.797 34.625 8.133 1 91.81 844 GLU A N 1
ATOM 6838 C CA . GLU A 1 844 ? 25.359 34.75 7.852 1 91.81 844 GLU A CA 1
ATOM 6839 C C . GLU A 1 844 ? 24.688 33.375 7.766 1 91.81 844 GLU A C 1
ATOM 6841 O O . GLU A 1 844 ? 23.625 33.188 8.352 1 91.81 844 GLU A O 1
ATOM 6846 N N . LYS A 1 845 ? 25.328 32.562 7.074 1 89.56 845 LYS A N 1
ATOM 6847 C CA . LYS A 1 845 ? 24.797 31.219 6.941 1 89.56 845 LYS A CA 1
ATOM 6848 C C . LYS A 1 845 ? 24.734 30.516 8.289 1 89.56 845 LYS A C 1
ATOM 6850 O O . LYS A 1 845 ? 23.797 29.766 8.578 1 89.56 845 LYS A O 1
ATOM 6855 N N . LEU A 1 846 ? 25.75 30.703 9.023 1 92.5 846 LEU A N 1
ATOM 6856 C CA . LEU A 1 846 ? 25.828 30.125 10.352 1 92.5 846 LEU A CA 1
ATOM 6857 C C . LEU A 1 846 ? 24.656 30.609 11.219 1 92.5 846 LEU A C 1
ATOM 6859 O O . LEU A 1 846 ? 23.984 29.797 11.859 1 92.5 846 LEU A O 1
ATOM 6863 N N . ALA A 1 847 ? 24.406 31.875 11.203 1 92.75 847 ALA A N 1
ATOM 6864 C CA . ALA A 1 847 ? 23.328 32.469 11.984 1 92.75 847 ALA A CA 1
ATOM 6865 C C . ALA A 1 847 ? 21.969 31.938 11.531 1 92.75 847 ALA A C 1
ATOM 6867 O O . ALA A 1 847 ? 21.125 31.609 12.359 1 92.75 847 ALA A O 1
ATOM 6868 N N . ILE A 1 848 ? 21.844 31.844 10.328 1 86.88 848 ILE A N 1
ATOM 6869 C CA . ILE A 1 848 ? 20.578 31.406 9.758 1 86.88 848 ILE A CA 1
ATOM 6870 C C . ILE A 1 848 ? 20.297 29.953 10.172 1 86.88 848 ILE A C 1
ATOM 6872 O O . ILE A 1 848 ? 19.172 29.609 10.531 1 86.88 848 ILE A O 1
ATOM 6876 N N . ARG A 1 849 ? 21.25 29.156 10.172 1 88 849 ARG A N 1
ATOM 6877 C CA . ARG A 1 849 ? 21.094 27.75 10.5 1 88 849 ARG A CA 1
ATOM 6878 C C . ARG A 1 849 ? 20.672 27.562 11.961 1 88 849 ARG A C 1
ATOM 6880 O O . ARG A 1 849 ? 19.938 26.641 12.289 1 88 849 ARG A O 1
ATOM 6887 N N . THR A 1 850 ? 21.188 28.375 12.758 1 91.62 850 THR A N 1
ATOM 6888 C CA . THR A 1 850 ? 20.859 28.281 14.172 1 91.62 850 THR A CA 1
ATOM 6889 C C . THR A 1 850 ? 19.391 28.625 14.414 1 91.62 850 THR A C 1
ATOM 6891 O O . THR A 1 850 ? 18.766 28.109 15.344 1 91.62 850 THR A O 1
ATOM 6894 N N . VAL A 1 851 ? 18.859 29.469 13.602 1 87.25 851 VAL A N 1
ATOM 6895 C CA . VAL A 1 851 ? 17.469 29.875 13.758 1 87.25 851 VAL A CA 1
ATOM 6896 C C . VAL A 1 851 ? 16.562 28.656 13.656 1 87.25 851 VAL A C 1
ATOM 6898 O O . VAL A 1 851 ? 15.641 28.5 14.469 1 87.25 851 VAL A O 1
ATOM 6901 N N . TYR A 1 852 ? 16.875 27.812 12.812 1 79.94 852 TYR A N 1
ATOM 6902 C CA . TYR A 1 852 ? 16.062 26.609 12.586 1 79.94 852 TYR A CA 1
ATOM 6903 C C . TYR A 1 852 ? 16.094 25.703 13.805 1 79.94 852 TYR A C 1
ATOM 6905 O O . TYR A 1 852 ? 15.047 25.234 14.258 1 79.94 852 TYR A O 1
ATOM 6913 N N . GLY A 1 853 ? 17.219 25.5 14.242 1 84.75 853 GLY A N 1
ATOM 6914 C CA . GLY A 1 853 ? 17.375 24.594 15.367 1 84.75 853 GLY A CA 1
ATOM 6915 C C . GLY A 1 853 ? 16.703 25.094 16.625 1 84.75 853 GLY A C 1
ATOM 6916 O O . GLY A 1 853 ? 16.078 24.312 17.359 1 84.75 853 GLY A O 1
ATOM 6917 N N . ILE A 1 854 ? 16.812 26.375 16.797 1 88.38 854 ILE A N 1
ATOM 6918 C CA . ILE A 1 854 ? 16.25 26.969 18.016 1 88.38 854 ILE A CA 1
ATOM 6919 C C . ILE A 1 854 ? 14.734 26.953 17.953 1 88.38 854 ILE A C 1
ATOM 6921 O O . ILE A 1 854 ? 14.07 26.625 18.938 1 88.38 854 ILE A O 1
ATOM 6925 N N . VAL A 1 855 ? 14.219 27.234 16.859 1 81.25 855 VAL A N 1
ATOM 6926 C CA . VAL A 1 855 ? 12.766 27.281 16.688 1 81.25 855 VAL A CA 1
ATOM 6927 C C . VAL A 1 855 ? 12.195 25.875 16.844 1 81.25 855 VAL A C 1
ATOM 6929 O O . VAL A 1 855 ? 11.172 25.672 17.516 1 81.25 855 VAL A O 1
ATOM 6932 N N . ASN A 1 856 ? 12.836 24.922 16.25 1 79.19 856 ASN A N 1
ATOM 6933 C CA . ASN A 1 856 ? 12.344 23.547 16.297 1 79.19 856 ASN A CA 1
ATOM 6934 C C . ASN A 1 856 ? 12.375 23 17.719 1 79.19 856 ASN A C 1
ATOM 6936 O O . ASN A 1 856 ? 11.516 22.203 18.094 1 79.19 856 ASN A O 1
ATOM 6940 N N . ALA A 1 857 ? 13.336 23.375 18.422 1 81.44 857 ALA A N 1
ATOM 6941 C CA . ALA A 1 857 ? 13.469 22.891 19.797 1 81.44 857 ALA A CA 1
ATOM 6942 C C . ALA A 1 857 ? 12.391 23.484 20.703 1 81.44 857 ALA A C 1
ATOM 6944 O O . ALA A 1 857 ? 11.961 22.859 21.656 1 81.44 857 ALA A O 1
ATOM 6945 N N . GLY A 1 858 ? 11.945 24.672 20.391 1 75.75 858 GLY A N 1
ATOM 6946 C CA . GLY A 1 858 ? 11 25.375 21.234 1 75.75 858 GLY A CA 1
ATOM 6947 C C . GLY A 1 858 ? 9.578 24.859 21.078 1 75.75 858 GLY A C 1
ATOM 6948 O O . GLY A 1 858 ? 8.727 25.109 21.938 1 75.75 858 GLY A O 1
ATOM 6949 N N . ARG A 1 859 ? 9.195 23.922 20.25 1 65.06 859 ARG A N 1
ATOM 6950 C CA . ARG A 1 859 ? 7.898 23.312 19.953 1 65.06 859 ARG A CA 1
ATOM 6951 C C . ARG A 1 859 ? 6.809 24.375 19.859 1 65.06 859 ARG A C 1
ATOM 6953 O O . ARG A 1 859 ? 5.82 24.203 19.141 1 65.06 859 ARG A O 1
ATOM 6960 N N . ASN A 1 860 ? 6.867 25.453 20.812 1 63.38 860 ASN A N 1
ATOM 6961 C CA . ASN A 1 860 ? 5.832 26.484 20.828 1 63.38 860 ASN A CA 1
ATOM 6962 C C . ASN A 1 860 ? 6.434 27.875 20.859 1 63.38 860 ASN A C 1
ATOM 6964 O O . ASN A 1 860 ? 5.934 28.75 21.578 1 63.38 860 ASN A O 1
ATOM 6968 N N . SER A 1 861 ? 7.461 27.984 20.203 1 58.75 861 SER A N 1
ATOM 6969 C CA . SER A 1 861 ? 8.164 29.25 20.344 1 58.75 861 SER A CA 1
ATOM 6970 C C . SER A 1 861 ? 7.793 30.234 19.234 1 58.75 861 SER A C 1
ATOM 6972 O O . SER A 1 861 ? 8.094 31.422 19.312 1 58.75 861 SER A O 1
ATOM 6974 N N . ALA A 1 862 ? 7.148 29.656 18.234 1 59.81 862 ALA A N 1
ATOM 6975 C CA . ALA A 1 862 ? 6.773 30.562 17.172 1 59.81 862 ALA A CA 1
ATOM 6976 C C . ALA A 1 862 ? 5.316 30.375 16.766 1 59.81 862 ALA A C 1
ATOM 6978 O O . ALA A 1 862 ? 4.746 29.297 16.969 1 59.81 862 ALA A O 1
ATOM 6979 N N . MET B 1 1 ? 18.562 -48.062 11.148 1 37.12 1 MET B N 1
ATOM 6980 C CA . MET B 1 1 ? 17.125 -48.312 11.156 1 37.12 1 MET B CA 1
ATOM 6981 C C . MET B 1 1 ? 16.453 -47.594 12.305 1 37.12 1 MET B C 1
ATOM 6983 O O . MET B 1 1 ? 15.391 -46.969 12.117 1 37.12 1 MET B O 1
ATOM 6987 N N . THR B 1 2 ? 17.172 -47.688 13.305 1 43.5 2 THR B N 1
ATOM 6988 C CA . THR B 1 2 ? 16.609 -47.125 14.523 1 43.5 2 THR B CA 1
ATOM 6989 C C . THR B 1 2 ? 16.609 -45.594 14.477 1 43.5 2 THR B C 1
ATOM 6991 O O . THR B 1 2 ? 15.664 -44.938 14.914 1 43.5 2 THR B O 1
ATOM 6994 N N . GLN B 1 3 ? 17.656 -45.156 13.898 1 39.97 3 GLN B N 1
ATOM 6995 C CA . GLN B 1 3 ? 17.75 -43.688 13.883 1 39.97 3 GLN B CA 1
ATOM 6996 C C . GLN B 1 3 ? 16.766 -43.094 12.891 1 39.97 3 GLN B C 1
ATOM 6998 O O . GLN B 1 3 ? 16.156 -42.062 13.172 1 39.97 3 GLN B O 1
ATOM 7003 N N . LYS B 1 4 ? 16.609 -43.719 11.734 1 49.16 4 LYS B N 1
ATOM 7004 C CA . LYS B 1 4 ? 15.664 -43.25 10.711 1 49.16 4 LYS B CA 1
ATOM 7005 C C . LYS B 1 4 ? 14.219 -43.375 11.211 1 49.16 4 LYS B C 1
ATOM 7007 O O . LYS B 1 4 ? 13.406 -42.469 10.961 1 49.16 4 LYS B O 1
ATOM 7012 N N . LEU B 1 5 ? 14.078 -44.312 12.125 1 47.16 5 LEU B N 1
ATOM 7013 C CA . LEU B 1 5 ? 12.742 -44.5 12.688 1 47.16 5 LEU B CA 1
ATOM 7014 C C . LEU B 1 5 ? 12.438 -43.438 13.719 1 47.16 5 LEU B C 1
ATOM 7016 O O . LEU B 1 5 ? 11.297 -42.969 13.828 1 47.16 5 LEU B O 1
ATOM 7020 N N . ARG B 1 6 ? 13.523 -42.969 14.438 1 49.66 6 ARG B N 1
ATOM 7021 C CA . ARG B 1 6 ? 13.336 -41.938 15.445 1 49.66 6 ARG B CA 1
ATOM 7022 C C . ARG B 1 6 ? 13.039 -40.594 14.797 1 49.66 6 ARG B C 1
ATOM 7024 O O . ARG B 1 6 ? 12.188 -39.844 15.266 1 49.66 6 ARG B O 1
ATOM 7031 N N . VAL B 1 7 ? 13.812 -40.438 13.75 1 55.78 7 VAL B N 1
ATOM 7032 C CA . VAL B 1 7 ? 13.633 -39.156 13.062 1 55.78 7 VAL B CA 1
ATOM 7033 C C . VAL B 1 7 ? 12.25 -39.125 12.414 1 55.78 7 VAL B C 1
ATOM 7035 O O . VAL B 1 7 ? 11.562 -38.094 12.453 1 55.78 7 VAL B O 1
ATOM 7038 N N . THR B 1 8 ? 11.867 -40.219 11.969 1 60.75 8 THR B N 1
ATOM 7039 C CA . THR B 1 8 ? 10.547 -40.344 11.352 1 60.75 8 THR B CA 1
ATOM 7040 C C . THR B 1 8 ? 9.445 -40.156 12.398 1 60.75 8 THR B C 1
ATOM 7042 O O . THR B 1 8 ? 8.438 -39.5 12.133 1 60.75 8 THR B O 1
ATOM 7045 N N . GLY B 1 9 ? 9.734 -40.688 13.5 1 66.62 9 GLY B N 1
ATOM 7046 C CA . GLY B 1 9 ? 8.773 -40.562 14.586 1 66.62 9 GLY B CA 1
ATOM 7047 C C . GLY B 1 9 ? 8.641 -39.156 15.109 1 66.62 9 GLY B C 1
ATOM 7048 O O . GLY B 1 9 ? 7.535 -38.688 15.406 1 66.62 9 GLY B O 1
ATOM 7049 N N . GLN B 1 10 ? 9.789 -38.5 15.125 1 75.25 10 GLN B N 1
ATOM 7050 C CA . GLN B 1 10 ? 9.789 -37.125 15.609 1 75.25 10 GLN B CA 1
ATOM 7051 C C . GLN B 1 10 ? 9.047 -36.219 14.641 1 75.25 10 GLN B C 1
ATOM 7053 O O . GLN B 1 10 ? 8.289 -35.344 15.062 1 75.25 10 GLN B O 1
ATOM 7058 N N . ARG B 1 11 ? 9.219 -36.406 13.359 1 80.38 11 ARG B N 1
ATOM 7059 C CA . ARG B 1 11 ? 8.539 -35.594 12.367 1 80.38 11 ARG B CA 1
ATOM 7060 C C . ARG B 1 11 ? 7.035 -35.844 12.375 1 80.38 11 ARG B C 1
ATOM 7062 O O . ARG B 1 11 ? 6.246 -34.906 12.195 1 80.38 11 ARG B O 1
ATOM 7069 N N . GLU B 1 12 ? 6.727 -37.062 12.57 1 84.5 12 GLU B N 1
ATOM 7070 C CA . GLU B 1 12 ? 5.312 -37.406 12.656 1 84.5 12 GLU B CA 1
ATOM 7071 C C . GLU B 1 12 ? 4.656 -36.75 13.867 1 84.5 12 GLU B C 1
ATOM 7073 O O . GLU B 1 12 ? 3.504 -36.312 13.805 1 84.5 12 GLU B O 1
ATOM 7078 N N . SER B 1 13 ? 5.43 -36.719 14.898 1 84 13 SER B N 1
ATOM 7079 C CA . SER B 1 13 ? 4.906 -36.094 16.109 1 84 13 SER B CA 1
ATOM 7080 C C . SER B 1 13 ? 4.711 -34.594 15.93 1 84 13 SER B C 1
ATOM 7082 O O . SER B 1 13 ? 3.717 -34.031 16.391 1 84 13 SER B O 1
ATOM 7084 N N . ILE B 1 14 ? 5.637 -34.031 15.297 1 84.62 14 ILE B N 1
ATOM 7085 C CA . ILE B 1 14 ? 5.531 -32.594 15.031 1 84.62 14 ILE B CA 1
ATOM 7086 C C . ILE B 1 14 ? 4.328 -32.344 14.133 1 84.62 14 ILE B C 1
ATOM 7088 O O . ILE B 1 14 ? 3.57 -31.391 14.367 1 84.62 14 ILE B O 1
ATOM 7092 N N . PHE B 1 15 ? 4.125 -33.156 13.195 1 88.81 15 PHE B N 1
ATOM 7093 C CA . PHE B 1 15 ? 2.984 -33 12.289 1 88.81 15 PHE B CA 1
ATOM 7094 C C . PHE B 1 15 ? 1.673 -33.156 13.055 1 88.81 15 PHE B C 1
ATOM 7096 O O . PHE B 1 15 ? 0.733 -32.375 12.836 1 88.81 15 PHE B O 1
ATOM 7103 N N . ASN B 1 16 ? 1.65 -34.062 13.938 1 88.5 16 ASN B N 1
ATOM 7104 C CA . ASN B 1 16 ? 0.429 -34.281 14.703 1 88.5 16 ASN B CA 1
ATOM 7105 C C . ASN B 1 16 ? 0.11 -33.094 15.602 1 88.5 16 ASN B C 1
ATOM 7107 O O . ASN B 1 16 ? -1.046 -32.688 15.703 1 88.5 16 ASN B O 1
ATOM 7111 N N . ASN B 1 17 ? 1.101 -32.562 16.109 1 86.12 17 ASN B N 1
ATOM 7112 C CA . ASN B 1 17 ? 0.897 -31.469 17.047 1 86.12 17 ASN B CA 1
ATOM 7113 C C . ASN B 1 17 ? 0.66 -30.141 16.297 1 86.12 17 ASN B C 1
ATOM 7115 O O . ASN B 1 17 ? -0.221 -29.375 16.672 1 86.12 17 ASN B O 1
ATOM 7119 N N . GLU B 1 18 ? 1.409 -30 15.281 1 87.88 18 GLU B N 1
ATOM 7120 C CA . GLU B 1 18 ? 1.416 -28.688 14.625 1 87.88 18 GLU B CA 1
ATOM 7121 C C . GLU B 1 18 ? 0.33 -28.594 13.562 1 87.88 18 GLU B C 1
ATOM 7123 O O . GLU B 1 18 ? -0.103 -27.5 13.203 1 87.88 18 GLU B O 1
ATOM 7128 N N . VAL B 1 19 ? -0.131 -29.703 13.109 1 90.56 19 VAL B N 1
ATOM 7129 C CA . VAL B 1 19 ? -1.074 -29.656 12 1 90.56 19 VAL B CA 1
ATOM 7130 C C . VAL B 1 19 ? -2.395 -30.312 12.406 1 90.56 19 VAL B C 1
ATOM 7132 O O . VAL B 1 19 ? -3.426 -29.641 12.484 1 90.56 19 VAL B O 1
ATOM 7135 N N . VAL B 1 20 ? -2.357 -31.562 12.844 1 90.81 20 VAL B N 1
ATOM 7136 C CA . VAL B 1 20 ? -3.588 -32.312 13.094 1 90.81 20 VAL B CA 1
ATOM 7137 C C . VAL B 1 20 ? -4.316 -31.703 14.297 1 90.81 20 VAL B C 1
ATOM 7139 O O . VAL B 1 20 ? -5.508 -31.391 14.219 1 90.81 20 VAL B O 1
ATOM 7142 N N . SER B 1 21 ? -3.625 -31.453 15.328 1 89 21 SER B N 1
ATOM 7143 C CA . SER B 1 21 ? -4.246 -30.922 16.531 1 89 21 SER B CA 1
ATOM 7144 C C . SER B 1 21 ? -4.773 -29.516 16.312 1 89 21 SER B C 1
ATOM 7146 O O . SER B 1 21 ? -5.867 -29.172 16.766 1 89 21 SER B O 1
ATOM 7148 N N . ARG B 1 22 ? -3.984 -28.734 15.727 1 90.75 22 ARG B N 1
ATOM 7149 C CA . ARG B 1 22 ? -4.402 -27.359 15.445 1 90.75 22 ARG B CA 1
ATOM 7150 C C . ARG B 1 22 ? -5.602 -27.344 14.5 1 90.75 22 ARG B C 1
ATOM 7152 O O . ARG B 1 22 ? -6.508 -26.516 14.664 1 90.75 22 ARG B O 1
ATOM 7159 N N . PHE B 1 23 ? -5.562 -28.234 13.539 1 91.88 23 PHE B N 1
ATOM 7160 C CA . PHE B 1 23 ? -6.695 -28.344 12.625 1 91.88 23 PHE B CA 1
ATOM 7161 C C . PHE B 1 23 ? -7.969 -28.703 13.383 1 91.88 23 PHE B C 1
ATOM 7163 O O . PHE B 1 23 ? -9.016 -28.094 13.172 1 91.88 23 PHE B O 1
ATOM 7170 N N . GLU B 1 24 ? -7.867 -29.656 14.242 1 90.5 24 GLU B N 1
ATOM 7171 C CA . GLU B 1 24 ? -9.039 -30.094 15 1 90.5 24 GLU B CA 1
ATOM 7172 C C . GLU B 1 24 ? -9.578 -28.969 15.867 1 90.5 24 GLU B C 1
ATOM 7174 O O . GLU B 1 24 ? -10.797 -28.797 15.992 1 90.5 24 GLU B O 1
ATOM 7179 N N . LEU B 1 25 ? -8.695 -28.203 16.375 1 88.44 25 LEU B N 1
ATOM 7180 C CA . LEU B 1 25 ? -9.094 -27.078 17.219 1 88.44 25 LEU B CA 1
ATOM 7181 C C . LEU B 1 25 ? -9.852 -26.031 16.406 1 88.44 25 LEU B C 1
ATOM 7183 O O . LEU B 1 25 ? -10.953 -25.625 16.781 1 88.44 25 LEU B O 1
ATOM 7187 N N . TYR B 1 26 ? -9.258 -25.625 15.328 1 89.69 26 TYR B N 1
ATOM 7188 C CA . TYR B 1 26 ? -9.875 -24.562 14.531 1 89.69 26 TYR B CA 1
ATOM 7189 C C . TYR B 1 26 ? -11.102 -25.078 13.789 1 89.69 26 TYR B C 1
ATOM 7191 O O . TYR B 1 26 ? -12.039 -24.328 13.523 1 89.69 26 TYR B O 1
ATOM 7199 N N . ASN B 1 27 ? -11.07 -26.391 13.469 1 89.31 27 ASN B N 1
ATOM 7200 C CA . ASN B 1 27 ? -12.234 -27.016 12.852 1 89.31 27 ASN B CA 1
ATOM 7201 C C . ASN B 1 27 ? -13.445 -27 13.789 1 89.31 27 ASN B C 1
ATOM 7203 O O . ASN B 1 27 ? -14.578 -26.828 13.344 1 89.31 27 ASN B O 1
ATOM 7207 N N . SER B 1 28 ? -13.203 -27.188 15 1 85.69 28 SER B N 1
ATOM 7208 C CA . SER B 1 28 ? -14.273 -27.109 15.992 1 85.69 28 SER B CA 1
ATOM 7209 C C . SER B 1 28 ? -14.875 -25.703 16.047 1 85.69 28 SER B C 1
ATOM 7211 O O . SER B 1 28 ? -16.094 -25.547 16.172 1 85.69 28 SER B O 1
ATOM 7213 N N . LEU B 1 29 ? -14.031 -24.812 15.977 1 81.5 29 LEU B N 1
ATOM 7214 C CA . LEU B 1 29 ? -14.484 -23.422 15.945 1 81.5 29 LEU B CA 1
ATOM 7215 C C . LEU B 1 29 ? -15.32 -23.141 14.703 1 81.5 29 LEU B C 1
ATOM 7217 O O . LEU B 1 29 ? -16.359 -22.484 14.781 1 81.5 29 LEU B O 1
ATOM 7221 N N . PHE B 1 30 ? -14.922 -23.734 13.664 1 82.06 30 PHE B N 1
ATOM 7222 C CA . PHE B 1 30 ? -15.586 -23.531 12.383 1 82.06 30 PHE B CA 1
ATOM 7223 C C . PHE B 1 30 ? -16.969 -24.156 12.375 1 82.06 30 PHE B C 1
ATOM 7225 O O . PHE B 1 30 ? -17.922 -23.562 11.852 1 82.06 30 PHE B O 1
ATOM 7232 N N . LEU B 1 31 ? -17.109 -25.234 12.961 1 81.56 31 LEU B N 1
ATOM 7233 C CA . LEU B 1 31 ? -18.359 -25.984 12.938 1 81.56 31 LEU B CA 1
ATOM 7234 C C . LEU B 1 31 ? -19.422 -25.328 13.812 1 81.56 31 LEU B C 1
ATOM 7236 O O . LEU B 1 31 ? -20.609 -25.594 13.672 1 81.56 31 LEU B O 1
ATOM 7240 N N . THR B 1 32 ? -18.953 -24.375 14.609 1 76.12 32 THR B N 1
ATOM 7241 C CA . THR B 1 32 ? -19.891 -23.688 15.484 1 76.12 32 THR B CA 1
ATOM 7242 C C . THR B 1 32 ? -20.406 -22.422 14.836 1 76.12 32 THR B C 1
ATOM 7244 O O . THR B 1 32 ? -21.312 -21.766 15.367 1 76.12 32 THR B O 1
ATOM 7247 N N . LEU B 1 33 ? -19.891 -22.109 13.68 1 71.88 33 LEU B N 1
ATOM 7248 C CA . LEU B 1 33 ? -20.266 -20.844 13.055 1 71.88 33 LEU B CA 1
ATOM 7249 C C . LEU B 1 33 ? -21.625 -20.953 12.383 1 71.88 33 LEU B C 1
ATOM 7251 O O . LEU B 1 33 ? -21.938 -21.969 11.758 1 71.88 33 LEU B O 1
ATOM 7255 N N . PRO B 1 34 ? -22.422 -19.922 12.656 1 64.06 34 PRO B N 1
ATOM 7256 C CA . PRO B 1 34 ? -23.797 -19.969 12.156 1 64.06 34 PRO B CA 1
ATOM 7257 C C . PRO B 1 34 ? -23.906 -19.594 10.68 1 64.06 34 PRO B C 1
ATOM 7259 O O . PRO B 1 34 ? -24.297 -18.469 10.359 1 64.06 34 PRO B O 1
ATOM 7262 N N . PHE B 1 35 ? -23.281 -20.266 9.82 1 59.06 35 PHE B N 1
ATOM 7263 C CA . PHE B 1 35 ? -23.297 -19.781 8.445 1 59.06 35 PHE B CA 1
ATOM 7264 C C . PHE B 1 35 ? -24.688 -19.906 7.836 1 59.06 35 PHE B C 1
ATOM 7266 O O . PHE B 1 35 ? -25.109 -19.031 7.074 1 59.06 35 PHE B O 1
ATOM 7273 N N . TYR B 1 36 ? -25.172 -21.094 7.777 1 55.72 36 TYR B N 1
ATOM 7274 C CA . TYR B 1 36 ? -26.469 -21.344 7.129 1 55.72 36 TYR B CA 1
ATOM 7275 C C . TYR B 1 36 ? -27.562 -21.516 8.156 1 55.72 36 TYR B C 1
ATOM 7277 O O . TYR B 1 36 ? -27.297 -21.812 9.328 1 55.72 36 TYR B O 1
ATOM 7285 N N . LYS B 1 37 ? -28.688 -20.953 7.77 1 50.06 37 LYS B N 1
ATOM 7286 C CA . LYS B 1 37 ? -29.906 -21 8.562 1 50.06 37 LYS B CA 1
ATOM 7287 C C . LYS B 1 37 ? -30 -22.297 9.352 1 50.06 37 LYS B C 1
ATOM 7289 O O . LYS B 1 37 ? -30.891 -22.453 10.203 1 50.06 37 LYS B O 1
ATOM 7294 N N . ILE B 1 38 ? -29.438 -23.281 8.758 1 46.38 38 ILE B N 1
ATOM 7295 C CA . ILE B 1 38 ? -29.781 -24.516 9.453 1 46.38 38 ILE B CA 1
ATOM 7296 C C . ILE B 1 38 ? -28.75 -24.797 10.555 1 46.38 38 ILE B C 1
ATOM 7298 O O . ILE B 1 38 ? -27.594 -25.078 10.266 1 46.38 38 ILE B O 1
ATOM 7302 N N . LYS B 1 39 ? -28.906 -24.469 11.766 1 54.28 39 LYS B N 1
ATOM 7303 C CA . LYS B 1 39 ? -28.25 -24.547 13.07 1 54.28 39 LYS B CA 1
ATOM 7304 C C . LYS B 1 39 ? -27.594 -25.922 13.266 1 54.28 39 LYS B C 1
ATOM 7306 O O . LYS B 1 39 ? -26.578 -26.031 13.938 1 54.28 39 LYS B O 1
ATOM 7311 N N . ASP B 1 40 ? -27.891 -27 12.344 1 69.06 40 ASP B N 1
ATOM 7312 C CA . ASP B 1 40 ? -27.5 -28.328 12.797 1 69.06 40 ASP B CA 1
ATOM 7313 C C . ASP B 1 40 ? -26.469 -28.953 11.859 1 69.06 40 ASP B C 1
ATOM 7315 O O . ASP B 1 40 ? -26.047 -30.094 12.047 1 69.06 40 ASP B O 1
ATOM 7319 N N . THR B 1 41 ? -25.922 -28.125 10.836 1 78.12 41 THR B N 1
ATOM 7320 C CA . THR B 1 41 ? -25 -28.75 9.898 1 78.12 41 THR B CA 1
ATOM 7321 C C . THR B 1 41 ? -23.672 -29.047 10.578 1 78.12 41 THR B C 1
ATOM 7323 O O . THR B 1 41 ? -23.062 -30.094 10.344 1 78.12 41 THR B O 1
ATOM 7326 N N . GLY B 1 42 ? -23.281 -28.219 11.383 1 79.25 42 GLY B N 1
ATOM 7327 C CA . GLY B 1 42 ? -22.031 -28.406 12.094 1 79.25 42 GLY B CA 1
ATOM 7328 C C . GLY B 1 42 ? -22.031 -29.609 13.016 1 79.25 42 GLY B C 1
ATOM 7329 O O . GLY B 1 42 ? -20.984 -30.234 13.242 1 79.25 42 GLY B O 1
ATOM 7330 N N . THR B 1 43 ? -23.219 -29.906 13.422 1 81.62 43 THR B N 1
ATOM 7331 C CA . THR B 1 43 ? -23.344 -31.031 14.328 1 81.62 43 THR B CA 1
ATOM 7332 C C . THR B 1 43 ? -23.562 -32.344 13.547 1 81.62 43 THR B C 1
ATOM 7334 O O . THR B 1 43 ? -23.078 -33.406 13.953 1 81.62 43 THR B O 1
ATOM 7337 N N . LEU B 1 44 ? -24.156 -32.219 12.445 1 88.12 44 LEU B N 1
ATOM 7338 C CA . LEU B 1 44 ? -24.516 -33.406 11.672 1 88.12 44 LEU B CA 1
ATOM 7339 C C . LEU B 1 44 ? -23.328 -33.875 10.828 1 88.12 44 LEU B C 1
ATOM 7341 O O . LEU B 1 44 ? -23.219 -35.062 10.531 1 88.12 44 LEU B O 1
ATOM 7345 N N . LEU B 1 45 ? -22.469 -33 10.492 1 90.12 45 LEU B N 1
ATOM 7346 C CA . LEU B 1 45 ? -21.375 -33.344 9.57 1 90.12 45 LEU B CA 1
ATOM 7347 C C . LEU B 1 45 ? -20.422 -34.344 10.211 1 90.12 45 LEU B C 1
ATOM 7349 O O . LEU B 1 45 ? -20.078 -35.344 9.586 1 90.12 45 LEU B O 1
ATOM 7353 N N . PRO B 1 46 ? -20.031 -34.125 11.5 1 88.69 46 PRO B N 1
ATOM 7354 C CA . PRO B 1 46 ? -19.172 -35.125 12.117 1 88.69 46 PRO B CA 1
ATOM 7355 C C . PRO B 1 46 ? -19.844 -36.5 12.211 1 88.69 46 PRO B C 1
ATOM 7357 O O . PRO B 1 46 ? -19.172 -37.531 12.047 1 88.69 46 PRO B O 1
ATOM 7360 N N . LEU B 1 47 ? -21.125 -36.469 12.391 1 91.25 47 LEU B N 1
ATOM 7361 C CA . LEU B 1 47 ? -21.875 -37.719 12.43 1 91.25 47 LEU B CA 1
ATOM 7362 C C . LEU B 1 47 ? -21.922 -38.375 11.047 1 91.25 47 LEU B C 1
ATOM 7364 O O . LEU B 1 47 ? -21.812 -39.594 10.93 1 91.25 47 LEU B O 1
ATOM 7368 N N . PHE B 1 48 ? -22.125 -37.594 10.117 1 93.75 48 PHE B N 1
ATOM 7369 C CA . PHE B 1 48 ? -22.156 -38.094 8.75 1 93.75 48 PHE B CA 1
ATOM 7370 C C . PHE B 1 48 ? -20.828 -38.688 8.344 1 93.75 48 PHE B C 1
ATOM 7372 O O . PHE B 1 48 ? -20.781 -39.75 7.703 1 93.75 48 PHE B O 1
ATOM 7379 N N . ILE B 1 49 ? -19.734 -38.094 8.719 1 93.62 49 ILE B N 1
ATOM 7380 C CA . ILE B 1 49 ? -18.406 -38.562 8.406 1 93.62 49 ILE B CA 1
ATOM 7381 C C . ILE B 1 49 ? -18.188 -39.938 9.039 1 93.62 49 ILE B C 1
ATOM 7383 O O . ILE B 1 49 ? -17.719 -40.875 8.375 1 93.62 49 ILE B O 1
ATOM 7387 N N . LYS B 1 50 ? -18.578 -40.031 10.273 1 92.81 50 LYS B N 1
ATOM 7388 C CA . LYS B 1 50 ? -18.438 -41.312 10.969 1 92.81 50 LYS B CA 1
ATOM 7389 C C . LYS B 1 50 ? -19.312 -42.375 10.328 1 92.81 50 LYS B C 1
ATOM 7391 O O . LYS B 1 50 ? -18.891 -43.531 10.188 1 92.81 50 LYS B O 1
ATOM 7396 N N . HIS B 1 51 ? -20.469 -42 9.977 1 94.75 51 HIS B N 1
ATOM 7397 C CA . HIS B 1 51 ? -21.391 -42.906 9.312 1 94.75 51 HIS B CA 1
ATOM 7398 C C . HIS B 1 51 ? -20.828 -43.375 7.977 1 94.75 51 HIS B C 1
ATOM 7400 O O . HIS B 1 51 ? -20.984 -44.562 7.609 1 94.75 51 HIS B O 1
ATOM 7406 N N . CYS B 1 52 ? -20.219 -42.5 7.285 1 95.56 52 CYS B N 1
ATOM 7407 C CA . CYS B 1 52 ? -19.594 -42.844 6.012 1 95.56 52 CYS B CA 1
ATOM 7408 C C . CYS B 1 52 ? -18.453 -43.844 6.211 1 95.56 52 CYS B C 1
ATOM 7410 O O . CYS B 1 52 ? -18.344 -44.812 5.469 1 95.56 52 CYS B O 1
ATOM 7412 N N . GLU B 1 53 ? -17.672 -43.594 7.219 1 93.88 53 GLU B N 1
ATOM 7413 C CA . GLU B 1 53 ? -16.547 -44.5 7.508 1 93.88 53 GLU B CA 1
ATOM 7414 C C . GLU B 1 53 ? -17.031 -45.906 7.836 1 93.88 53 GLU B C 1
ATOM 7416 O O . GLU B 1 53 ? -16.516 -46.875 7.301 1 93.88 53 GLU B O 1
ATOM 7421 N N . ASP B 1 54 ? -18.031 -45.938 8.625 1 93.62 54 ASP B N 1
ATOM 7422 C CA . ASP B 1 54 ? -18.594 -47.219 9.031 1 93.62 54 ASP B CA 1
ATOM 7423 C C . ASP B 1 54 ? -19.266 -47.938 7.852 1 93.62 54 ASP B C 1
ATOM 7425 O O . ASP B 1 54 ? -19.156 -49.156 7.707 1 93.62 54 ASP B O 1
ATOM 7429 N N . GLY B 1 55 ? -19.922 -47.188 7.117 1 93.81 55 GLY B N 1
ATOM 7430 C CA . GLY B 1 55 ? -20.578 -47.75 5.953 1 93.81 55 GLY B CA 1
ATOM 7431 C C . GLY B 1 55 ? -19.625 -48.344 4.953 1 93.81 55 GLY B C 1
ATOM 7432 O O . GLY B 1 55 ? -19.875 -49.438 4.426 1 93.81 55 GLY B O 1
ATOM 7433 N N . VAL B 1 56 ? -18.547 -47.688 4.695 1 93 56 VAL B N 1
ATOM 7434 C CA . VAL B 1 56 ? -17.547 -48.156 3.746 1 93 56 VAL B CA 1
ATOM 7435 C C . VAL B 1 56 ? -16.875 -49.406 4.305 1 93 56 VAL B C 1
ATOM 7437 O O . VAL B 1 56 ? -16.594 -50.375 3.564 1 93 56 VAL B O 1
ATOM 7440 N N . LYS B 1 57 ? -16.641 -49.375 5.602 1 91.38 57 LYS B N 1
ATOM 7441 C CA . LYS B 1 57 ? -16.047 -50.562 6.258 1 91.38 57 LYS B CA 1
ATOM 7442 C C . LYS B 1 57 ? -16.922 -51.781 6.117 1 91.38 57 LYS B C 1
ATOM 7444 O O . LYS B 1 57 ? -16.422 -52.906 5.988 1 91.38 57 LYS B O 1
ATOM 7449 N N . ASN B 1 58 ? -18.188 -51.531 6.082 1 92.12 58 ASN B N 1
ATOM 7450 C CA . ASN B 1 58 ? -19.156 -52.625 5.98 1 92.12 58 ASN B CA 1
ATOM 7451 C C . ASN B 1 58 ? -19.531 -52.906 4.531 1 92.12 58 ASN B C 1
ATOM 7453 O O . ASN B 1 58 ? -20.484 -53.656 4.266 1 92.12 58 ASN B O 1
ATOM 7457 N N . LEU B 1 59 ? -18.859 -52.312 3.572 1 90.75 59 LEU B N 1
ATOM 7458 C CA . LEU B 1 59 ? -18.984 -52.531 2.135 1 90.75 59 LEU B CA 1
ATOM 7459 C C . LEU B 1 59 ? -20.391 -52.219 1.66 1 90.75 59 LEU B C 1
ATOM 7461 O O . LEU B 1 59 ? -20.953 -52.938 0.834 1 90.75 59 LEU B O 1
ATOM 7465 N N . LYS B 1 60 ? -20.984 -51.156 2.299 1 91.81 60 LYS B N 1
ATOM 7466 C CA . LYS B 1 60 ? -22.297 -50.719 1.854 1 91.81 60 LYS B CA 1
ATOM 7467 C C . LYS B 1 60 ? -22.172 -49.781 0.637 1 91.81 60 LYS B C 1
ATOM 7469 O O . LYS B 1 60 ? -21.109 -49.219 0.393 1 91.81 60 LYS B O 1
ATOM 7474 N N . THR B 1 61 ? -23.266 -49.719 -0.118 1 93.12 61 THR B N 1
ATOM 7475 C CA . THR B 1 61 ? -23.266 -48.812 -1.263 1 93.12 61 THR B CA 1
ATOM 7476 C C . THR B 1 61 ? -23.453 -47.344 -0.809 1 93.12 61 THR B C 1
ATOM 7478 O O . THR B 1 61 ? -24.016 -47.094 0.26 1 93.12 61 THR B O 1
ATOM 7481 N N . PRO B 1 62 ? -22.953 -46.438 -1.577 1 94 62 PRO B N 1
ATOM 7482 C CA . PRO B 1 62 ? -23.156 -45.031 -1.232 1 94 62 PRO B CA 1
ATOM 7483 C C . PRO B 1 62 ? -24.625 -44.688 -1.011 1 94 62 PRO B C 1
ATOM 7485 O O . PRO B 1 62 ? -24.953 -43.938 -0.092 1 94 62 PRO B O 1
ATOM 7488 N N . ALA B 1 63 ? -25.5 -45.188 -1.812 1 92.25 63 ALA B N 1
ATOM 7489 C CA . ALA B 1 63 ? -26.922 -44.938 -1.666 1 92.25 63 ALA B CA 1
ATOM 7490 C C . ALA B 1 63 ? -27.438 -45.438 -0.323 1 92.25 63 ALA B C 1
ATOM 7492 O O . ALA B 1 63 ? -28.234 -44.781 0.341 1 92.25 63 ALA B O 1
ATOM 7493 N N . GLU B 1 64 ? -27 -46.625 0.045 1 94 64 GLU B N 1
ATOM 7494 C CA . GLU B 1 64 ? -27.406 -47.188 1.325 1 94 64 GLU B CA 1
ATOM 7495 C C . GLU B 1 64 ? -26.875 -46.344 2.492 1 94 64 GLU B C 1
ATOM 7497 O O . GLU B 1 64 ? -27.594 -46.125 3.473 1 94 64 GLU B O 1
ATOM 7502 N N . ILE B 1 65 ? -25.688 -45.969 2.385 1 95.19 65 ILE B N 1
ATOM 7503 C CA . ILE B 1 65 ? -25.047 -45.188 3.441 1 95.19 65 ILE B CA 1
ATOM 7504 C C . ILE B 1 65 ? -25.797 -43.875 3.637 1 95.19 65 ILE B C 1
ATOM 7506 O O . ILE B 1 65 ? -26.141 -43.5 4.766 1 95.19 65 ILE B O 1
ATOM 7510 N N . ILE B 1 66 ? -26.094 -43.156 2.547 1 94.38 66 ILE B N 1
ATOM 7511 C CA . ILE B 1 66 ? -26.75 -41.875 2.611 1 94.38 66 ILE B CA 1
ATOM 7512 C C . ILE B 1 66 ? -28.188 -42.031 3.084 1 94.38 66 ILE B C 1
ATOM 7514 O O . ILE B 1 66 ? -28.656 -41.312 3.953 1 94.38 66 ILE B O 1
ATOM 7518 N N . LYS B 1 67 ? -28.875 -43.031 2.566 1 91.94 67 LYS B N 1
ATOM 7519 C CA . LYS B 1 67 ? -30.266 -43.281 2.949 1 91.94 67 LYS B CA 1
ATOM 7520 C C . LYS B 1 67 ? -30.375 -43.625 4.43 1 91.94 67 LYS B C 1
ATOM 7522 O O . LYS B 1 67 ? -31.234 -43.094 5.133 1 91.94 67 LYS B O 1
ATOM 7527 N N . THR B 1 68 ? -29.516 -44.5 4.879 1 93.5 68 THR B N 1
ATOM 7528 C CA . THR B 1 68 ? -29.562 -44.906 6.273 1 93.5 68 THR B CA 1
ATOM 7529 C C . THR B 1 68 ? -29.234 -43.75 7.207 1 93.5 68 THR B C 1
ATOM 7531 O O . THR B 1 68 ? -29.766 -43.688 8.32 1 93.5 68 THR B O 1
ATOM 7534 N N . PHE B 1 69 ? -28.359 -42.906 6.816 1 94.56 69 PHE B N 1
ATOM 7535 C CA . PHE B 1 69 ? -28.031 -41.75 7.625 1 94.56 69 PHE B CA 1
ATOM 7536 C C . PHE B 1 69 ? -29.25 -40.844 7.789 1 94.56 69 PHE B C 1
ATOM 7538 O O . PHE B 1 69 ? -29.562 -40.406 8.898 1 94.56 69 PHE B O 1
ATOM 7545 N N . PHE B 1 70 ? -29.859 -40.562 6.676 1 92.5 70 PHE B N 1
ATOM 7546 C CA . PHE B 1 70 ? -30.984 -39.656 6.719 1 92.5 70 PHE B CA 1
ATOM 7547 C C . PHE B 1 70 ? -32.156 -40.281 7.473 1 92.5 70 PHE B C 1
ATOM 7549 O O . PHE B 1 70 ? -32.906 -39.562 8.156 1 92.5 70 PHE B O 1
ATOM 7556 N N . ASP B 1 71 ? -32.312 -41.531 7.398 1 90.38 71 ASP B N 1
ATOM 7557 C CA . ASP B 1 71 ? -33.375 -42.219 8.133 1 90.38 71 ASP B CA 1
ATOM 7558 C C . ASP B 1 71 ? -33.125 -42.188 9.641 1 90.38 71 ASP B C 1
ATOM 7560 O O . ASP B 1 71 ? -34.031 -42 10.43 1 90.38 71 ASP B O 1
ATOM 7564 N N . ARG B 1 72 ? -31.938 -42.219 9.945 1 89.38 72 ARG B N 1
ATOM 7565 C CA . ARG B 1 72 ? -31.547 -42.344 11.352 1 89.38 72 ARG B CA 1
ATOM 7566 C C . ARG B 1 72 ? -31.469 -40.969 12.016 1 89.38 72 ARG B C 1
ATOM 7568 O O . ARG B 1 72 ? -31.859 -40.812 13.172 1 89.38 72 ARG B O 1
ATOM 7575 N N . TYR B 1 73 ? -30.953 -40.062 11.297 1 87.81 73 TYR B N 1
ATOM 7576 C CA . TYR B 1 73 ? -30.562 -38.844 12 1 87.81 73 TYR B CA 1
ATOM 7577 C C . TYR B 1 73 ? -31.453 -37.688 11.602 1 87.81 73 TYR B C 1
ATOM 7579 O O . TYR B 1 73 ? -31.547 -36.688 12.336 1 87.81 73 TYR B O 1
ATOM 7587 N N . THR B 1 74 ? -32.031 -37.5 10.484 1 82.44 74 THR B N 1
ATOM 7588 C CA . THR B 1 74 ? -32.781 -36.312 10.07 1 82.44 74 THR B CA 1
ATOM 7589 C C . THR B 1 74 ? -34.281 -36.625 9.938 1 82.44 74 THR B C 1
ATOM 7591 O O . THR B 1 74 ? -35.125 -35.719 9.93 1 82.44 74 THR B O 1
ATOM 7594 N N . GLN B 1 75 ? -34.812 -37.75 9.789 1 75.38 75 GLN B N 1
ATOM 7595 C CA . GLN B 1 75 ? -36.188 -38.25 9.648 1 75.38 75 GLN B CA 1
ATOM 7596 C C . GLN B 1 75 ? -36.875 -37.625 8.438 1 75.38 75 GLN B C 1
ATOM 7598 O O . GLN B 1 75 ? -38.094 -37.438 8.438 1 75.38 75 GLN B O 1
ATOM 7603 N N . THR B 1 76 ? -36.094 -37.062 7.578 1 77.75 76 THR B N 1
ATOM 7604 C CA . THR B 1 76 ? -36.688 -36.531 6.355 1 77.75 76 THR B CA 1
ATOM 7605 C C . THR B 1 76 ? -36.5 -37.5 5.199 1 77.75 76 THR B C 1
ATOM 7607 O O . THR B 1 76 ? -35.469 -38.125 5.078 1 77.75 76 THR B O 1
ATOM 7610 N N . THR B 1 77 ? -37.562 -37.594 4.398 1 77.75 77 THR B N 1
ATOM 7611 C CA . THR B 1 77 ? -37.469 -38.438 3.213 1 77.75 77 THR B CA 1
ATOM 7612 C C . THR B 1 77 ? -37.719 -37.625 1.945 1 77.75 77 THR B C 1
ATOM 7614 O O . THR B 1 77 ? -37.719 -38.156 0.839 1 77.75 77 THR B O 1
ATOM 7617 N N . ASP B 1 78 ? -37.75 -36.344 2.127 1 85.5 78 ASP B N 1
ATOM 7618 C CA . ASP B 1 78 ? -37.938 -35.5 0.961 1 85.5 78 ASP B CA 1
ATOM 7619 C C . ASP B 1 78 ? -36.656 -35.312 0.19 1 85.5 78 ASP B C 1
ATOM 7621 O O . ASP B 1 78 ? -35.625 -34.875 0.758 1 85.5 78 ASP B O 1
ATOM 7625 N N . PRO B 1 79 ? -36.719 -35.625 -1.091 1 86.12 79 PRO B N 1
ATOM 7626 C CA . PRO B 1 79 ? -35.469 -35.562 -1.895 1 86.12 79 PRO B CA 1
ATOM 7627 C C . PRO B 1 79 ? -34.875 -34.156 -1.924 1 86.12 79 PRO B C 1
ATOM 7629 O O . PRO B 1 79 ? -33.656 -34.031 -1.947 1 86.12 79 PRO B O 1
ATOM 7632 N N . LYS B 1 80 ? -35.719 -33.219 -1.937 1 89.12 80 LYS B N 1
ATOM 7633 C CA . LYS B 1 80 ? -35.219 -31.844 -1.971 1 89.12 80 LYS B CA 1
ATOM 7634 C C . LYS B 1 80 ? -34.438 -31.516 -0.695 1 89.12 80 LYS B C 1
ATOM 7636 O O . LYS B 1 80 ? -33.375 -30.891 -0.749 1 89.12 80 LYS B O 1
ATOM 7641 N N . ASP B 1 81 ? -34.938 -31.953 0.41 1 88.56 81 ASP B N 1
ATOM 7642 C CA . ASP B 1 81 ? -34.281 -31.703 1.691 1 88.56 81 ASP B CA 1
ATOM 7643 C C . ASP B 1 81 ? -32.938 -32.469 1.789 1 88.56 81 ASP B C 1
ATOM 7645 O O . ASP B 1 81 ? -31.984 -31.969 2.371 1 88.56 81 ASP B O 1
ATOM 7649 N N . ILE B 1 82 ? -32.969 -33.562 1.26 1 90.38 82 ILE B N 1
ATOM 7650 C CA . ILE B 1 82 ? -31.766 -34.406 1.274 1 90.38 82 ILE B CA 1
ATOM 7651 C C . ILE B 1 82 ? -30.672 -33.719 0.444 1 90.38 82 ILE B C 1
ATOM 7653 O O . ILE B 1 82 ? -29.531 -33.562 0.904 1 90.38 82 ILE B O 1
ATOM 7657 N N . ILE B 1 83 ? -31.062 -33.281 -0.721 1 92.88 83 ILE B N 1
ATOM 7658 C CA . ILE B 1 83 ? -30.109 -32.625 -1.636 1 92.88 83 ILE B CA 1
ATOM 7659 C C . ILE B 1 83 ? -29.578 -31.344 -1.013 1 92.88 83 ILE B C 1
ATOM 7661 O O . ILE B 1 83 ? -28.375 -31.062 -1.085 1 92.88 83 ILE B O 1
ATOM 7665 N N . ASP B 1 84 ? -30.438 -30.672 -0.399 1 90.19 84 ASP B N 1
ATOM 7666 C CA . ASP B 1 84 ? -30.031 -29.406 0.217 1 90.19 84 ASP B CA 1
ATOM 7667 C C . ASP B 1 84 ? -29.031 -29.641 1.335 1 90.19 84 ASP B C 1
ATOM 7669 O O . ASP B 1 84 ? -28.047 -28.906 1.463 1 90.19 84 ASP B O 1
ATOM 7673 N N . LEU B 1 85 ? -29.266 -30.594 2.143 1 90.56 85 LEU B N 1
ATOM 7674 C CA . LEU B 1 85 ? -28.359 -30.891 3.24 1 90.56 85 LEU B CA 1
ATOM 7675 C C . LEU B 1 85 ? -27.016 -31.406 2.713 1 90.56 85 LEU B C 1
ATOM 7677 O O . LEU B 1 85 ? -25.969 -31.078 3.273 1 90.56 85 LEU B O 1
ATOM 7681 N N . LEU B 1 86 ? -27.078 -32.219 1.696 1 93.81 86 LEU B N 1
ATOM 7682 C CA . LEU B 1 86 ? -25.844 -32.688 1.098 1 93.81 86 LEU B CA 1
ATOM 7683 C C . LEU B 1 86 ? -25.016 -31.547 0.538 1 93.81 86 LEU B C 1
ATOM 7685 O O . LEU B 1 86 ? -23.781 -31.547 0.66 1 93.81 86 LEU B O 1
ATOM 7689 N N . PHE B 1 87 ? -25.734 -30.609 -0.01 1 91.56 87 PHE B N 1
ATOM 7690 C CA . PHE B 1 87 ? -25.047 -29.422 -0.502 1 91.56 87 PHE B CA 1
ATOM 7691 C C . PHE B 1 87 ? -24.359 -28.688 0.64 1 91.56 87 PHE B C 1
ATOM 7693 O O . PHE B 1 87 ? -23.234 -28.203 0.486 1 91.56 87 PHE B O 1
ATOM 7700 N N . ARG B 1 88 ? -24.938 -28.609 1.697 1 90.31 88 ARG B N 1
ATOM 7701 C CA . ARG B 1 88 ? -24.359 -27.922 2.85 1 90.31 88 ARG B CA 1
ATOM 7702 C C . ARG B 1 88 ? -23.156 -28.688 3.391 1 90.31 88 ARG B C 1
ATOM 7704 O O . ARG B 1 88 ? -22.172 -28.062 3.816 1 90.31 88 ARG B O 1
ATOM 7711 N N . PHE B 1 89 ? -23.281 -29.953 3.4 1 92.25 89 PHE B N 1
ATOM 7712 C CA . PHE B 1 89 ? -22.141 -30.766 3.816 1 92.25 89 PHE B CA 1
ATOM 7713 C C . PHE B 1 89 ? -20.938 -30.5 2.918 1 92.25 89 PHE B C 1
ATOM 7715 O O . PHE B 1 89 ? -19.812 -30.359 3.402 1 92.25 89 PHE B O 1
ATOM 7722 N N . ILE B 1 90 ? -21.219 -30.422 1.653 1 92.88 90 ILE B N 1
ATOM 7723 C CA . ILE B 1 90 ? -20.141 -30.172 0.691 1 92.88 90 ILE B CA 1
ATOM 7724 C C . ILE B 1 90 ? -19.5 -28.812 0.979 1 92.88 90 ILE B C 1
ATOM 7726 O O . ILE B 1 90 ? -18.266 -28.703 0.991 1 92.88 90 ILE B O 1
ATOM 7730 N N . GLN B 1 91 ? -20.25 -27.875 1.244 1 89.19 91 GLN B N 1
ATOM 7731 C CA . GLN B 1 91 ? -19.75 -26.531 1.505 1 89.19 91 GLN B CA 1
ATOM 7732 C C . GLN B 1 91 ? -18.859 -26.5 2.742 1 89.19 91 GLN B C 1
ATOM 7734 O O . GLN B 1 91 ? -17.812 -25.844 2.748 1 89.19 91 GLN B O 1
ATOM 7739 N N . TYR B 1 92 ? -19.25 -27.203 3.732 1 90.31 92 TYR B N 1
ATOM 7740 C CA . TYR B 1 92 ? -18.469 -27.25 4.961 1 90.31 92 TYR B CA 1
ATOM 7741 C C . TYR B 1 92 ? -17.156 -28 4.738 1 90.31 92 TYR B C 1
ATOM 7743 O O . TYR B 1 92 ? -16.109 -27.547 5.203 1 90.31 92 TYR B O 1
ATOM 7751 N N . ILE B 1 93 ? -17.25 -29.047 4.047 1 92.5 93 ILE B N 1
ATOM 7752 C CA . ILE B 1 93 ? -16.078 -29.875 3.836 1 92.5 93 ILE B CA 1
ATOM 7753 C C . ILE B 1 93 ? -15.047 -29.109 2.998 1 92.5 93 ILE B C 1
ATOM 7755 O O . ILE B 1 93 ? -13.844 -29.188 3.262 1 92.5 93 ILE B O 1
ATOM 7759 N N . GLU B 1 94 ? -15.5 -28.453 2.018 1 89.56 94 GLU B N 1
ATOM 7760 C CA . GLU B 1 94 ? -14.609 -27.641 1.202 1 89.56 94 GLU B CA 1
ATOM 7761 C C . GLU B 1 94 ? -13.836 -26.641 2.061 1 89.56 94 GLU B C 1
ATOM 7763 O O . GLU B 1 94 ? -12.641 -26.422 1.835 1 89.56 94 GLU B O 1
ATOM 7768 N N . ARG B 1 95 ? -14.492 -26.078 2.943 1 91.12 95 ARG B N 1
ATOM 7769 C CA . ARG B 1 95 ? -13.859 -25.094 3.826 1 91.12 95 ARG B CA 1
ATOM 7770 C C . ARG B 1 95 ? -12.914 -25.766 4.809 1 91.12 95 ARG B C 1
ATOM 7772 O O . ARG B 1 95 ? -11.891 -25.203 5.184 1 91.12 95 ARG B O 1
ATOM 7779 N N . GLN B 1 96 ? -13.289 -26.969 5.195 1 91.19 96 GLN B N 1
ATOM 7780 C CA . GLN B 1 96 ? -12.383 -27.75 6.043 1 91.19 96 GLN B CA 1
ATOM 7781 C C . GLN B 1 96 ? -11.062 -28.031 5.328 1 91.19 96 GLN B C 1
ATOM 7783 O O . GLN B 1 96 ? -10 -28 5.945 1 91.19 96 GLN B O 1
ATOM 7788 N N . VAL B 1 97 ? -11.18 -28.328 4.07 1 89.88 97 VAL B N 1
ATOM 7789 C CA . VAL B 1 97 ? -9.984 -28.578 3.273 1 89.88 97 VAL B CA 1
ATOM 7790 C C . VAL B 1 97 ? -9.102 -27.328 3.256 1 89.88 97 VAL B C 1
ATOM 7792 O O . VAL B 1 97 ? -7.883 -27.422 3.436 1 89.88 97 VAL B O 1
ATOM 7795 N N . VAL B 1 98 ? -9.703 -26.219 3.068 1 89.31 98 VAL B N 1
ATOM 7796 C CA . VAL B 1 98 ? -8.984 -24.953 3.033 1 89.31 98 VAL B CA 1
ATOM 7797 C C . VAL B 1 98 ? -8.312 -24.703 4.379 1 89.31 98 VAL B C 1
ATOM 7799 O O . VAL B 1 98 ? -7.164 -24.25 4.438 1 89.31 98 VAL B O 1
ATOM 7802 N N . LEU B 1 99 ? -9.031 -24.938 5.422 1 91.94 99 LEU B N 1
ATOM 7803 C CA . LEU B 1 99 ? -8.477 -24.766 6.762 1 91.94 99 LEU B CA 1
ATOM 7804 C C . LEU B 1 99 ? -7.273 -25.672 6.977 1 91.94 99 LEU B C 1
ATOM 7806 O O . LEU B 1 99 ? -6.258 -25.25 7.527 1 91.94 99 LEU B O 1
ATOM 7810 N N . PHE B 1 100 ? -7.43 -26.906 6.551 1 90.62 100 PHE B N 1
ATOM 7811 C CA . PHE B 1 100 ? -6.328 -27.844 6.691 1 90.62 100 PHE B CA 1
ATOM 7812 C C . PHE B 1 100 ? -5.113 -27.375 5.906 1 90.62 100 PHE B C 1
ATOM 7814 O O . PHE B 1 100 ? -3.982 -27.453 6.391 1 90.62 100 PHE B O 1
ATOM 7821 N N . ASP B 1 101 ? -5.312 -26.906 4.734 1 86.94 101 ASP B N 1
ATOM 7822 C CA . ASP B 1 101 ? -4.234 -26.375 3.91 1 86.94 101 ASP B CA 1
ATOM 7823 C C . ASP B 1 101 ? -3.531 -25.219 4.617 1 86.94 101 ASP B C 1
ATOM 7825 O O . ASP B 1 101 ? -2.301 -25.141 4.629 1 86.94 101 ASP B O 1
ATOM 7829 N N . ALA B 1 102 ? -4.281 -24.359 5.137 1 89.38 102 ALA B N 1
ATOM 7830 C CA . ALA B 1 102 ? -3.729 -23.172 5.809 1 89.38 102 ALA B CA 1
ATOM 7831 C C . ALA B 1 102 ? -2.895 -23.578 7.02 1 89.38 102 ALA B C 1
ATOM 7833 O O . ALA B 1 102 ? -1.835 -23 7.273 1 89.38 102 ALA B O 1
ATOM 7834 N N . VAL B 1 103 ? -3.369 -24.531 7.781 1 90.81 103 VAL B N 1
ATOM 7835 C CA . VAL B 1 103 ? -2.662 -25 8.969 1 90.81 103 VAL B CA 1
ATOM 7836 C C . VAL B 1 103 ? -1.348 -25.656 8.57 1 90.81 103 VAL B C 1
ATOM 7838 O O . VAL B 1 103 ? -0.313 -25.438 9.203 1 90.81 103 VAL B O 1
ATOM 7841 N N . GLU B 1 104 ? -1.443 -26.469 7.539 1 87.19 104 GLU B N 1
ATOM 7842 C CA . GLU B 1 104 ? -0.243 -27.141 7.047 1 87.19 104 GLU B CA 1
ATOM 7843 C C . GLU B 1 104 ? 0.78 -26.141 6.531 1 87.19 104 GLU B C 1
ATOM 7845 O O . GLU B 1 104 ? 1.977 -26.266 6.797 1 87.19 104 GLU B O 1
ATOM 7850 N N . ASP B 1 105 ? 0.311 -25.188 5.859 1 85.25 105 ASP B N 1
ATOM 7851 C CA . ASP B 1 105 ? 1.188 -24.156 5.32 1 85.25 105 ASP B CA 1
ATOM 7852 C C . ASP B 1 105 ? 1.822 -23.344 6.445 1 85.25 105 ASP B C 1
ATOM 7854 O O . ASP B 1 105 ? 2.984 -22.938 6.348 1 85.25 105 ASP B O 1
ATOM 7858 N N . ALA B 1 106 ? 1.072 -23.031 7.461 1 88.81 106 ALA B N 1
ATOM 7859 C CA . ALA B 1 106 ? 1.569 -22.25 8.594 1 88.81 106 ALA B CA 1
ATOM 7860 C C . ALA B 1 106 ? 2.676 -23 9.328 1 88.81 106 ALA B C 1
ATOM 7862 O O . ALA B 1 106 ? 3.551 -22.391 9.945 1 88.81 106 ALA B O 1
ATOM 7863 N N . SER B 1 107 ? 2.668 -24.297 9.211 1 87 107 SER B N 1
ATOM 7864 C CA . SER B 1 107 ? 3.623 -25.125 9.93 1 87 107 SER B CA 1
ATOM 7865 C C . SER B 1 107 ? 4.754 -25.594 9.023 1 87 107 SER B C 1
ATOM 7867 O O . SER B 1 107 ? 5.551 -26.453 9.398 1 87 107 SER B O 1
ATOM 7869 N N . PHE B 1 108 ? 4.82 -25.141 7.871 1 84.38 108 PHE B N 1
ATOM 7870 C CA . PHE B 1 108 ? 5.738 -25.625 6.848 1 84.38 108 PHE B CA 1
ATOM 7871 C C . PHE B 1 108 ? 7.184 -25.516 7.316 1 84.38 108 PHE B C 1
ATOM 7873 O O . PHE B 1 108 ? 7.953 -26.484 7.199 1 84.38 108 PHE B O 1
ATOM 7880 N N . THR B 1 109 ? 7.539 -24.391 7.898 1 79.75 109 THR B N 1
ATOM 7881 C CA . THR B 1 109 ? 8.914 -24.156 8.305 1 79.75 109 THR B CA 1
ATOM 7882 C C . THR B 1 109 ? 9.297 -25.047 9.477 1 79.75 109 THR B C 1
ATOM 7884 O O . THR B 1 109 ? 10.461 -25.453 9.617 1 79.75 109 THR B O 1
ATOM 7887 N N . LYS B 1 110 ? 8.344 -25.344 10.273 1 79.88 110 LYS B N 1
ATOM 7888 C CA . LYS B 1 110 ? 8.594 -26.219 11.406 1 79.88 110 LYS B CA 1
ATOM 7889 C C . LYS B 1 110 ? 8.766 -27.672 10.953 1 79.88 110 LYS B C 1
ATOM 7891 O O . LYS B 1 110 ? 9.469 -28.453 11.602 1 79.88 110 LYS B O 1
ATOM 7896 N N . LEU B 1 111 ? 8.102 -27.969 9.867 1 78 111 LEU B N 1
ATOM 7897 C CA . LEU B 1 111 ? 8.102 -29.344 9.383 1 78 111 LEU B CA 1
ATOM 7898 C C . LEU B 1 111 ? 9.289 -29.594 8.453 1 78 111 LEU B C 1
ATOM 7900 O O . LEU B 1 111 ? 9.75 -30.734 8.32 1 78 111 LEU B O 1
ATOM 7904 N N . ASN B 1 112 ? 9.688 -28.562 7.758 1 72.56 112 ASN B N 1
ATOM 7905 C CA . ASN B 1 112 ? 10.742 -28.75 6.77 1 72.56 112 ASN B CA 1
ATOM 7906 C C . ASN B 1 112 ? 12.023 -28.031 7.191 1 72.56 112 ASN B C 1
ATOM 7908 O O . ASN B 1 112 ? 12.031 -26.812 7.395 1 72.56 112 ASN B O 1
ATOM 7912 N N . THR B 1 113 ? 12.742 -28.594 8.352 1 59.12 113 THR B N 1
ATOM 7913 C CA . THR B 1 113 ? 13.992 -28.016 8.836 1 59.12 113 THR B CA 1
ATOM 7914 C C . THR B 1 113 ? 15.016 -27.922 7.703 1 59.12 113 THR B C 1
ATOM 7916 O O . THR B 1 113 ? 15.086 -28.812 6.852 1 59.12 113 THR B O 1
ATOM 7919 N N . THR B 1 114 ? 15.516 -26.703 7.387 1 53.97 114 THR B N 1
ATOM 7920 C CA . THR B 1 114 ? 16.5 -26.359 6.367 1 53.97 114 THR B CA 1
ATOM 7921 C C . THR B 1 114 ? 17.75 -27.234 6.512 1 53.97 114 THR B C 1
ATOM 7923 O O . THR B 1 114 ? 18.797 -26.938 5.926 1 53.97 114 THR B O 1
ATOM 7926 N N . GLU B 1 115 ? 17.734 -28.047 7.309 1 46.53 115 GLU B N 1
ATOM 7927 C CA . GLU B 1 115 ? 19.078 -28.641 7.395 1 46.53 115 GLU B CA 1
ATOM 7928 C C . GLU B 1 115 ? 19.641 -28.922 6.004 1 46.53 115 GLU B C 1
ATOM 7930 O O . GLU B 1 115 ? 20.859 -28.938 5.82 1 46.53 115 GLU B O 1
ATOM 7935 N N . ASP B 1 116 ? 18.797 -29.219 5.137 1 46.56 116 ASP B N 1
ATOM 7936 C CA . ASP B 1 116 ? 19.281 -29.625 3.824 1 46.56 116 ASP B CA 1
ATOM 7937 C C . ASP B 1 116 ? 19.609 -28.406 2.957 1 46.56 116 ASP B C 1
ATOM 7939 O O . ASP B 1 116 ? 19.859 -28.547 1.759 1 46.56 116 ASP B O 1
ATOM 7943 N N . HIS B 1 117 ? 19.109 -27.172 3.221 1 48.59 117 HIS B N 1
ATOM 7944 C CA . HIS B 1 117 ? 19.375 -25.906 2.557 1 48.59 117 HIS B CA 1
ATOM 7945 C C . HIS B 1 117 ? 20.844 -25.781 2.17 1 48.59 117 HIS B C 1
ATOM 7947 O O . HIS B 1 117 ? 21.203 -24.938 1.349 1 48.59 117 HIS B O 1
ATOM 7953 N N . SER B 1 118 ? 21.656 -26.25 2.941 1 50.97 118 SER B N 1
ATOM 7954 C CA . SER B 1 118 ? 23.078 -25.969 3.059 1 50.97 118 SER B CA 1
ATOM 7955 C C . SER B 1 118 ? 23.844 -26.5 1.852 1 50.97 118 SER B C 1
ATOM 7957 O O . SER B 1 118 ? 25.078 -26.594 1.879 1 50.97 118 SER B O 1
ATOM 7959 N N . SER B 1 119 ? 22.953 -26.859 0.795 1 60.53 119 SER B N 1
ATOM 7960 C CA . SER B 1 119 ? 23.766 -27.641 -0.112 1 60.53 119 SER B CA 1
ATOM 7961 C C . SER B 1 119 ? 24.703 -26.75 -0.925 1 60.53 119 SER B C 1
ATOM 7963 O O . SER B 1 119 ? 25.906 -27.047 -1.034 1 60.53 119 SER B O 1
ATOM 7965 N N . LEU B 1 120 ? 24.078 -25.594 -1.468 1 68.56 120 LEU B N 1
ATOM 7966 C CA . LEU B 1 120 ? 24.984 -24.812 -2.303 1 68.56 120 LEU B CA 1
ATOM 7967 C C . LEU B 1 120 ? 26.156 -24.266 -1.482 1 68.56 120 LEU B C 1
ATOM 7969 O O . LEU B 1 120 ? 27.297 -24.328 -1.917 1 68.56 120 LEU B O 1
ATOM 7973 N N . ILE B 1 121 ? 25.766 -23.859 -0.264 1 65.38 121 ILE B N 1
ATOM 7974 C CA . ILE B 1 121 ? 26.781 -23.281 0.611 1 65.38 121 ILE B CA 1
ATOM 7975 C C . ILE B 1 121 ? 27.781 -24.359 1.016 1 65.38 121 ILE B C 1
ATOM 7977 O O . ILE B 1 121 ? 28.984 -24.125 1.044 1 65.38 121 ILE B O 1
ATOM 7981 N N . SER B 1 122 ? 27.125 -25.5 1.239 1 70.94 122 SER B N 1
ATOM 7982 C CA . SER B 1 122 ? 27.984 -26.625 1.617 1 70.94 122 SER B CA 1
ATOM 7983 C C . SER B 1 122 ? 28.906 -27.016 0.477 1 70.94 122 SER B C 1
ATOM 7985 O O . SER B 1 122 ? 30.078 -27.344 0.705 1 70.94 122 SER B O 1
ATOM 7987 N N . MET B 1 123 ? 28.406 -26.984 -0.657 1 73.38 123 MET B N 1
ATOM 7988 C CA . MET B 1 123 ? 29.203 -27.344 -1.822 1 73.38 123 MET B CA 1
ATOM 7989 C C . MET B 1 123 ? 30.266 -26.281 -2.082 1 73.38 123 MET B C 1
ATOM 7991 O O . MET B 1 123 ? 31.406 -26.609 -2.453 1 73.38 123 MET B O 1
ATOM 7995 N N . LEU B 1 124 ? 29.906 -25.062 -1.884 1 75.12 124 LEU B N 1
ATOM 7996 C CA . LEU B 1 124 ? 30.844 -23.953 -2.086 1 75.12 124 LEU B CA 1
ATOM 7997 C C . LEU B 1 124 ? 31.953 -23.984 -1.041 1 75.12 124 LEU B C 1
ATOM 7999 O O . LEU B 1 124 ? 33.125 -23.734 -1.357 1 75.12 124 LEU B O 1
ATOM 8003 N N . LYS B 1 125 ? 31.562 -24.344 0.156 1 74 125 LYS B N 1
ATOM 8004 C CA . LYS B 1 125 ? 32.562 -24.453 1.223 1 74 125 LYS B CA 1
ATOM 8005 C C . LYS B 1 125 ? 33.562 -25.547 0.921 1 74 125 LYS B C 1
ATOM 8007 O O . LYS B 1 125 ? 34.75 -25.391 1.188 1 74 125 LYS B O 1
ATOM 8012 N N . LYS B 1 126 ? 33.062 -26.625 0.4 1 73.38 126 LYS B N 1
ATOM 8013 C CA . LYS B 1 126 ? 33.938 -27.734 0.034 1 73.38 126 LYS B CA 1
ATOM 8014 C C . LYS B 1 126 ? 34.875 -27.344 -1.108 1 73.38 126 LYS B C 1
ATOM 8016 O O . LYS B 1 126 ? 35.969 -27.922 -1.261 1 73.38 126 LYS B O 1
ATOM 8021 N N . SER B 1 127 ? 34.469 -26.438 -1.864 1 74.69 127 SER B N 1
ATOM 8022 C CA . SER B 1 127 ? 35.219 -26.031 -3.043 1 74.69 127 SER B CA 1
ATOM 8023 C C . SER B 1 127 ? 36.344 -25.062 -2.672 1 74.69 127 SER B C 1
ATOM 8025 O O . SER B 1 127 ? 37.281 -24.875 -3.449 1 74.69 127 SER B O 1
ATOM 8027 N N . GLU B 1 128 ? 36.219 -24.484 -1.518 1 71.62 128 GLU B N 1
ATOM 8028 C CA . GLU B 1 128 ? 37.219 -23.516 -1.069 1 71.62 128 GLU B CA 1
ATOM 8029 C C . GLU B 1 128 ? 38.625 -24.125 -1.064 1 71.62 128 GLU B C 1
ATOM 8031 O O . GLU B 1 128 ? 39.625 -23.438 -1.359 1 71.62 128 GLU B O 1
ATOM 8036 N N . PHE B 1 129 ? 38.719 -25.438 -0.784 1 75.12 129 PHE B N 1
ATOM 8037 C CA . PHE B 1 129 ? 40.031 -26.062 -0.641 1 75.12 129 PHE B CA 1
ATOM 8038 C C . PHE B 1 129 ? 40.344 -26.969 -1.835 1 75.12 129 PHE B C 1
ATOM 8040 O O . PHE B 1 129 ? 41.281 -27.75 -1.809 1 75.12 129 PHE B O 1
ATOM 8047 N N . ASN B 1 130 ? 39.5 -26.938 -2.773 1 81.75 130 ASN B N 1
ATOM 8048 C CA . ASN B 1 130 ? 39.625 -27.734 -3.984 1 81.75 130 ASN B CA 1
ATOM 8049 C C . ASN B 1 130 ? 39.406 -26.906 -5.238 1 81.75 130 ASN B C 1
ATOM 8051 O O . ASN B 1 130 ? 38.25 -26.672 -5.637 1 81.75 130 ASN B O 1
ATOM 8055 N N . ALA B 1 131 ? 40.5 -26.531 -5.832 1 79.38 131 ALA B N 1
ATOM 8056 C CA . ALA B 1 131 ? 40.438 -25.609 -6.969 1 79.38 131 ALA B CA 1
ATOM 8057 C C . ALA B 1 131 ? 39.656 -26.219 -8.125 1 79.38 131 ALA B C 1
ATOM 8059 O O . ALA B 1 131 ? 38.938 -25.5 -8.828 1 79.38 131 ALA B O 1
ATOM 8060 N N . GLU B 1 132 ? 39.875 -27.516 -8.32 1 81 132 GLU B N 1
ATOM 8061 C CA . GLU B 1 132 ? 39.125 -28.188 -9.391 1 81 132 GLU B CA 1
ATOM 8062 C C . GLU B 1 132 ? 37.625 -28.156 -9.133 1 81 132 GLU B C 1
ATOM 8064 O O . GLU B 1 132 ? 36.844 -27.922 -10.047 1 81 132 GLU B O 1
ATOM 8069 N N . LEU B 1 133 ? 37.344 -28.391 -7.953 1 79.88 133 LEU B N 1
ATOM 8070 C CA . LEU B 1 133 ? 35.938 -28.359 -7.562 1 79.88 133 LEU B CA 1
ATOM 8071 C C . LEU B 1 133 ? 35.375 -26.953 -7.676 1 79.88 133 LEU B C 1
ATOM 8073 O O . LEU B 1 133 ? 34.219 -26.766 -8.07 1 79.88 133 LEU B O 1
ATOM 8077 N N . HIS B 1 134 ? 36.188 -26.031 -7.398 1 80.88 134 HIS B N 1
ATOM 8078 C CA . HIS B 1 134 ? 35.781 -24.641 -7.488 1 80.88 134 HIS B CA 1
ATOM 8079 C C . HIS B 1 134 ? 35.469 -24.25 -8.922 1 80.88 134 HIS B C 1
ATOM 8081 O O . HIS B 1 134 ? 34.438 -23.609 -9.18 1 80.88 134 HIS B O 1
ATOM 8087 N N . GLU B 1 135 ? 36.281 -24.594 -9.734 1 82.5 135 GLU B N 1
ATOM 8088 C CA . GLU B 1 135 ? 36.062 -24.281 -11.148 1 82.5 135 GLU B CA 1
ATOM 8089 C C . GLU B 1 135 ? 34.844 -24.984 -11.695 1 82.5 135 GLU B C 1
ATOM 8091 O O . GLU B 1 135 ? 34.094 -24.422 -12.508 1 82.5 135 GLU B O 1
ATOM 8096 N N . LYS B 1 136 ? 34.688 -26.188 -11.266 1 81.81 136 LYS B N 1
ATOM 8097 C CA . LYS B 1 136 ? 33.5 -26.953 -11.711 1 81.81 136 LYS B CA 1
ATOM 8098 C C . LYS B 1 136 ? 32.219 -26.312 -11.227 1 81.81 136 LYS B C 1
ATOM 8100 O O . LYS B 1 136 ? 31.234 -26.25 -11.969 1 81.81 136 LYS B O 1
ATOM 8105 N N . ILE B 1 137 ? 32.312 -25.875 -10.07 1 79.19 137 ILE B N 1
ATOM 8106 C CA . ILE B 1 137 ? 31.141 -25.25 -9.492 1 79.19 137 ILE B CA 1
ATOM 8107 C C . ILE B 1 137 ? 30.859 -23.922 -10.203 1 79.19 137 ILE B C 1
ATOM 8109 O O . ILE B 1 137 ? 29.703 -23.594 -10.484 1 79.19 137 ILE B O 1
ATOM 8113 N N . GLU B 1 138 ? 31.812 -23.203 -10.469 1 79.62 138 GLU B N 1
ATOM 8114 C CA . GLU B 1 138 ? 31.672 -21.938 -11.164 1 79.62 138 GLU B CA 1
ATOM 8115 C C . GLU B 1 138 ? 31.047 -22.141 -12.547 1 79.62 138 GLU B C 1
ATOM 8117 O O . GLU B 1 138 ? 30.156 -21.375 -12.938 1 79.62 138 GLU B O 1
ATOM 8122 N N . GLN B 1 139 ? 31.531 -23.109 -13.156 1 82 139 GLN B N 1
ATOM 8123 C CA . GLN B 1 139 ? 31 -23.391 -14.484 1 82 139 GLN B CA 1
ATOM 8124 C C . GLN B 1 139 ? 29.562 -23.859 -14.406 1 82 139 GLN B C 1
ATOM 8126 O O . GLN B 1 139 ? 28.734 -23.5 -15.25 1 82 139 GLN B O 1
ATOM 8131 N N . LEU B 1 140 ? 29.297 -24.656 -13.469 1 80.94 140 LEU B N 1
ATOM 8132 C CA . LEU B 1 140 ? 27.953 -25.156 -13.297 1 80.94 140 LEU B CA 1
ATOM 8133 C C . LEU B 1 140 ? 26.969 -24.016 -13.008 1 80.94 140 LEU B C 1
ATOM 8135 O O . LEU B 1 140 ? 25.844 -24.016 -13.508 1 80.94 140 LEU B O 1
ATOM 8139 N N . ILE B 1 141 ? 27.453 -23.172 -12.258 1 79.56 141 ILE B N 1
ATOM 8140 C CA . ILE B 1 141 ? 26.594 -22.047 -11.883 1 79.56 141 ILE B CA 1
ATOM 8141 C C . ILE B 1 141 ? 26.359 -21.156 -13.094 1 79.56 141 ILE B C 1
ATOM 8143 O O . ILE B 1 141 ? 25.266 -20.609 -13.266 1 79.56 141 ILE B O 1
ATOM 8147 N N . LYS B 1 142 ? 27.297 -21.031 -13.836 1 78.75 142 LYS B N 1
ATOM 8148 C CA . LYS B 1 142 ? 27.203 -20.203 -15.039 1 78.75 142 LYS B CA 1
ATOM 8149 C C . LYS B 1 142 ? 26.188 -20.797 -16.031 1 78.75 142 LYS B C 1
ATOM 8151 O O . LYS B 1 142 ? 25.5 -20.047 -16.734 1 78.75 142 LYS B O 1
ATOM 8156 N N . ASP B 1 143 ? 26.172 -22.078 -15.961 1 80.25 143 ASP B N 1
ATOM 8157 C CA . ASP B 1 143 ? 25.359 -22.75 -16.984 1 80.25 143 ASP B CA 1
ATOM 8158 C C . ASP B 1 143 ? 23.984 -23.109 -16.438 1 80.25 143 ASP B C 1
ATOM 8160 O O . ASP B 1 143 ? 23.062 -23.375 -17.203 1 80.25 143 ASP B O 1
ATOM 8164 N N . PHE B 1 144 ? 23.828 -23.062 -15.234 1 84.31 144 PHE B N 1
ATOM 8165 C CA . PHE B 1 144 ? 22.609 -23.562 -14.633 1 84.31 144 PHE B CA 1
ATOM 8166 C C . PHE B 1 144 ? 21.484 -22.531 -14.727 1 84.31 144 PHE B C 1
ATOM 8168 O O . PHE B 1 144 ? 21.734 -21.344 -14.57 1 84.31 144 PHE B O 1
ATOM 8175 N N . SER B 1 145 ? 20.344 -23.062 -15.094 1 88.69 145 SER B N 1
ATOM 8176 C CA . SER B 1 145 ? 19.141 -22.234 -15.039 1 88.69 145 SER B CA 1
ATOM 8177 C C . SER B 1 145 ? 17.906 -23.062 -14.703 1 88.69 145 SER B C 1
ATOM 8179 O O . SER B 1 145 ? 17.812 -24.234 -15.078 1 88.69 145 SER B O 1
ATOM 8181 N N . LEU B 1 146 ? 17.125 -22.516 -13.867 1 92.19 146 LEU B N 1
ATOM 8182 C CA . LEU B 1 146 ? 15.836 -23.109 -13.516 1 92.19 146 LEU B CA 1
ATOM 8183 C C . LEU B 1 146 ? 14.68 -22.281 -14.055 1 92.19 146 LEU B C 1
ATOM 8185 O O . LEU B 1 146 ? 14.594 -21.078 -13.781 1 92.19 146 LEU B O 1
ATOM 8189 N N . ARG B 1 147 ? 13.867 -22.906 -14.82 1 94.5 147 ARG B N 1
ATOM 8190 C CA . ARG B 1 147 ? 12.695 -22.234 -15.359 1 94.5 147 ARG B CA 1
ATOM 8191 C C . ARG B 1 147 ? 11.406 -22.906 -14.891 1 94.5 147 ARG B C 1
ATOM 8193 O O . ARG B 1 147 ? 11.203 -24.094 -15.125 1 94.5 147 ARG B O 1
ATOM 8200 N N . LEU B 1 148 ? 10.602 -22.172 -14.203 1 94.44 148 LEU B N 1
ATOM 8201 C CA . LEU B 1 148 ? 9.289 -22.641 -13.758 1 94.44 148 LEU B CA 1
ATOM 8202 C C . LEU B 1 148 ? 8.172 -21.984 -14.57 1 94.44 148 LEU B C 1
ATOM 8204 O O . LEU B 1 148 ? 8.07 -20.766 -14.617 1 94.44 148 LEU B O 1
ATOM 8208 N N . VAL B 1 149 ? 7.398 -22.797 -15.203 1 94.62 149 VAL B N 1
ATOM 8209 C CA . VAL B 1 149 ? 6.344 -22.266 -16.062 1 94.62 149 VAL B CA 1
ATOM 8210 C C . VAL B 1 149 ? 4.98 -22.547 -15.43 1 94.62 149 VAL B C 1
ATOM 8212 O O . VAL B 1 149 ? 4.609 -23.703 -15.211 1 94.62 149 VAL B O 1
ATOM 8215 N N . LEU B 1 150 ? 4.23 -21.516 -15.172 1 92.19 150 LEU B N 1
ATOM 8216 C CA . LEU B 1 150 ? 2.902 -21.641 -14.578 1 92.19 150 LEU B CA 1
ATOM 8217 C C . LEU B 1 150 ? 1.848 -21.875 -15.648 1 92.19 150 LEU B C 1
ATOM 8219 O O . LEU B 1 150 ? 1.791 -21.156 -16.641 1 92.19 150 LEU B O 1
ATOM 8223 N N . THR B 1 151 ? 1.06 -22.875 -15.43 1 86.81 151 THR B N 1
ATOM 8224 C CA . THR B 1 151 ? 0.031 -23.219 -16.406 1 86.81 151 THR B CA 1
ATOM 8225 C C . THR B 1 151 ? -1.354 -23.188 -15.766 1 86.81 151 THR B C 1
ATOM 8227 O O . THR B 1 151 ? -1.492 -23.375 -14.555 1 86.81 151 THR B O 1
ATOM 8230 N N . ALA B 1 152 ? -2.27 -22.672 -16.594 1 70.75 152 ALA B N 1
ATOM 8231 C CA . ALA B 1 152 ? -3.645 -22.672 -16.109 1 70.75 152 ALA B CA 1
ATOM 8232 C C . ALA B 1 152 ? -4.23 -24.078 -16.094 1 70.75 152 ALA B C 1
ATOM 8234 O O . ALA B 1 152 ? -3.898 -24.906 -16.953 1 70.75 152 ALA B O 1
ATOM 8235 N N . HIS B 1 153 ? -4.691 -24.5 -15.008 1 59.84 153 HIS B N 1
ATOM 8236 C CA . HIS B 1 153 ? -5.301 -25.828 -15.047 1 59.84 153 HIS B CA 1
ATOM 8237 C C . HIS B 1 153 ? -6.73 -25.797 -14.516 1 59.84 153 HIS B C 1
ATOM 8239 O O . HIS B 1 153 ? -7.047 -25 -13.625 1 59.84 153 HIS B O 1
ATOM 8245 N N . PRO B 1 154 ? -7.652 -26.375 -15.352 1 56.03 154 PRO B N 1
ATOM 8246 C CA . PRO B 1 154 ? -9.055 -26.438 -14.922 1 56.03 154 PRO B CA 1
ATOM 8247 C C . PRO B 1 154 ? -9.203 -26.859 -13.453 1 56.03 154 PRO B C 1
ATOM 8249 O O . PRO B 1 154 ? -10.289 -26.75 -12.883 1 56.03 154 PRO B O 1
ATOM 8252 N N . THR B 1 155 ? -8.023 -27.266 -12.914 1 52.66 155 THR B N 1
ATOM 8253 C CA . THR B 1 155 ? -8.148 -27.781 -11.555 1 52.66 155 THR B CA 1
ATOM 8254 C C . THR B 1 155 ? -7.77 -26.734 -10.523 1 52.66 155 THR B C 1
ATOM 8256 O O . THR B 1 155 ? -7.613 -27.031 -9.344 1 52.66 155 THR B O 1
ATOM 8259 N N . GLN B 1 156 ? -7.395 -25.531 -11.039 1 57.66 156 GLN B N 1
ATOM 8260 C CA . GLN B 1 156 ? -7.18 -24.516 -10.008 1 57.66 156 GLN B CA 1
ATOM 8261 C C . GLN B 1 156 ? -8.5 -23.875 -9.578 1 57.66 156 GLN B C 1
ATOM 8263 O O . GLN B 1 156 ? -9.062 -23.062 -10.305 1 57.66 156 GLN B O 1
ATOM 8268 N N . PHE B 1 157 ? -8.852 -24.328 -8.32 1 62.44 157 PHE B N 1
ATOM 8269 C CA . PHE B 1 157 ? -10.289 -24.141 -8.156 1 62.44 157 PHE B CA 1
ATOM 8270 C C . PHE B 1 157 ? -10.578 -22.969 -7.219 1 62.44 157 PHE B C 1
ATOM 8272 O O . PHE B 1 157 ? -11.711 -22.484 -7.152 1 62.44 157 PHE B O 1
ATOM 8279 N N . TYR B 1 158 ? -9.336 -22.406 -6.66 1 75.5 158 TYR B N 1
ATOM 8280 C CA . TYR B 1 158 ? -9.836 -21.391 -5.734 1 75.5 158 TYR B CA 1
ATOM 8281 C C . TYR B 1 158 ? -9.836 -20.016 -6.383 1 75.5 158 TYR B C 1
ATOM 8283 O O . TYR B 1 158 ? -8.859 -19.625 -7.023 1 75.5 158 TYR B O 1
ATOM 8291 N N . PRO B 1 159 ? -10.922 -19.391 -6.27 1 81.06 159 PRO B N 1
ATOM 8292 C CA . PRO B 1 159 ? -10.93 -17.984 -6.691 1 81.06 159 PRO B CA 1
ATOM 8293 C C . PRO B 1 159 ? -9.945 -17.125 -5.898 1 81.06 159 PRO B C 1
ATOM 8295 O O . PRO B 1 159 ? -9.461 -17.547 -4.848 1 81.06 159 PRO B O 1
ATOM 8298 N N . GLY B 1 160 ? -9.656 -16 -6.504 1 80.88 160 GLY B N 1
ATOM 8299 C CA . GLY B 1 160 ? -8.703 -15.086 -5.887 1 80.88 160 GLY B CA 1
ATOM 8300 C C . GLY B 1 160 ? -9.062 -14.734 -4.457 1 80.88 160 GLY B C 1
ATOM 8301 O O . GLY B 1 160 ? -8.18 -14.609 -3.604 1 80.88 160 GLY B O 1
ATOM 8302 N N . SER B 1 161 ? -10.328 -14.594 -4.18 1 87.75 161 SER B N 1
ATOM 8303 C CA . SER B 1 161 ? -10.789 -14.227 -2.844 1 87.75 161 SER B CA 1
ATOM 8304 C C . SER B 1 161 ? -10.445 -15.312 -1.825 1 87.75 161 SER B C 1
ATOM 8306 O O . SER B 1 161 ? -10.016 -15.008 -0.71 1 87.75 161 SER B O 1
ATOM 8308 N N . VAL B 1 162 ? -10.594 -16.531 -2.229 1 88.19 162 VAL B N 1
ATOM 8309 C CA . VAL B 1 162 ? -10.312 -17.656 -1.331 1 88.19 162 VAL B CA 1
ATOM 8310 C C . VAL B 1 162 ? -8.812 -17.75 -1.085 1 88.19 162 VAL B C 1
ATOM 8312 O O . VAL B 1 162 ? -8.375 -18 0.041 1 88.19 162 VAL B O 1
ATOM 8315 N N . LEU B 1 163 ? -8.055 -17.531 -2.119 1 83.75 163 LEU B N 1
ATOM 8316 C CA . LEU B 1 163 ? -6.602 -17.562 -1.986 1 83.75 163 LEU B CA 1
ATOM 8317 C C . LEU B 1 163 ? -6.117 -16.516 -0.994 1 83.75 163 LEU B C 1
ATOM 8319 O O . LEU B 1 163 ? -5.223 -16.781 -0.188 1 83.75 163 LEU B O 1
ATOM 8323 N N . SER B 1 164 ? -6.695 -15.398 -1.103 1 88.19 164 SER B N 1
ATOM 8324 C CA . SER B 1 164 ? -6.34 -14.328 -0.177 1 88.19 164 SER B CA 1
ATOM 8325 C C . SER B 1 164 ? -6.668 -14.711 1.263 1 88.19 164 SER B C 1
ATOM 8327 O O . SER B 1 164 ? -5.898 -14.414 2.18 1 88.19 164 SER B O 1
ATOM 8329 N N . ILE B 1 165 ? -7.773 -15.312 1.449 1 92 165 ILE B N 1
ATOM 8330 C CA . ILE B 1 165 ? -8.188 -15.727 2.785 1 92 165 ILE B CA 1
ATOM 8331 C C . ILE B 1 165 ? -7.219 -16.781 3.316 1 92 165 ILE B C 1
ATOM 8333 O O . ILE B 1 165 ? -6.836 -16.75 4.488 1 92 165 ILE B O 1
ATOM 8337 N N . ILE B 1 166 ? -6.84 -17.719 2.424 1 87.69 166 ILE B N 1
ATOM 8338 C CA . ILE B 1 166 ? -5.887 -18.75 2.816 1 87.69 166 ILE B CA 1
ATOM 8339 C C . ILE B 1 166 ? -4.59 -18.109 3.295 1 87.69 166 ILE B C 1
ATOM 8341 O O . ILE B 1 166 ? -4.039 -18.5 4.328 1 87.69 166 ILE B O 1
ATOM 8345 N N . ASN B 1 167 ? -4.152 -17.156 2.609 1 87.44 167 ASN B N 1
ATOM 8346 C CA . ASN B 1 167 ? -2.928 -16.438 2.959 1 87.44 167 ASN B CA 1
ATOM 8347 C C . ASN B 1 167 ? -3.053 -15.742 4.309 1 87.44 167 ASN B C 1
ATOM 8349 O O . ASN B 1 167 ? -2.137 -15.797 5.129 1 87.44 167 ASN B O 1
ATOM 8353 N N . ASP B 1 168 ? -4.148 -15.086 4.496 1 92.31 168 ASP B N 1
ATOM 8354 C CA . ASP B 1 168 ? -4.359 -14.375 5.754 1 92.31 168 ASP B CA 1
ATOM 8355 C C . ASP B 1 168 ? -4.5 -15.344 6.922 1 92.31 168 ASP B C 1
ATOM 8357 O O . ASP B 1 168 ? -4.004 -15.078 8.016 1 92.31 168 ASP B O 1
ATOM 8361 N N . LEU B 1 169 ? -5.207 -16.391 6.652 1 92.5 169 LEU B N 1
ATOM 8362 C CA . LEU B 1 169 ? -5.383 -17.406 7.672 1 92.5 169 LEU B CA 1
ATOM 8363 C C . LEU B 1 169 ? -4.043 -18.016 8.07 1 92.5 169 LEU B C 1
ATOM 8365 O O . LEU B 1 169 ? -3.771 -18.219 9.258 1 92.5 169 LEU B O 1
ATOM 8369 N N . THR B 1 170 ? -3.244 -18.344 7.09 1 90.69 170 THR B N 1
ATOM 8370 C CA . THR B 1 170 ? -1.92 -18.906 7.336 1 90.69 170 THR B CA 1
ATOM 8371 C C . THR B 1 170 ? -1.092 -17.969 8.203 1 90.69 170 THR B C 1
ATOM 8373 O O . THR B 1 170 ? -0.461 -18.391 9.172 1 90.69 170 THR B O 1
ATOM 8376 N N . SER B 1 171 ? -1.145 -16.703 7.953 1 91.12 171 SER B N 1
ATOM 8377 C CA . SER B 1 171 ? -0.396 -15.703 8.711 1 91.12 171 SER B CA 1
ATOM 8378 C C . SER B 1 171 ? -0.907 -15.602 10.141 1 91.12 171 SER B C 1
ATOM 8380 O O . SER B 1 171 ? -0.117 -15.469 11.078 1 91.12 171 SER B O 1
ATOM 8382 N N . ALA B 1 172 ? -2.219 -15.617 10.305 1 93.12 172 ALA B N 1
ATOM 8383 C CA . ALA B 1 172 ? -2.824 -15.516 11.633 1 93.12 172 ALA B CA 1
ATOM 8384 C C . ALA B 1 172 ? -2.506 -16.75 12.469 1 93.12 172 ALA B C 1
ATOM 8386 O O . ALA B 1 172 ? -2.258 -16.641 13.672 1 93.12 172 ALA B O 1
ATOM 8387 N N . ILE B 1 173 ? -2.484 -17.891 11.797 1 92.25 173 ILE B N 1
ATOM 8388 C CA . ILE B 1 173 ? -2.232 -19.156 12.484 1 92.25 173 ILE B CA 1
ATOM 8389 C C . ILE B 1 173 ? -0.78 -19.203 12.953 1 92.25 173 ILE B C 1
ATOM 8391 O O . ILE B 1 173 ? -0.489 -19.719 14.039 1 92.25 173 ILE B O 1
ATOM 8395 N N . LYS B 1 174 ? 0.115 -18.625 12.203 1 89.56 174 LYS B N 1
ATOM 8396 C CA . LYS B 1 174 ? 1.53 -18.609 12.555 1 89.56 174 LYS B CA 1
ATOM 8397 C C . LYS B 1 174 ? 1.747 -17.938 13.914 1 89.56 174 LYS B C 1
ATOM 8399 O O . LYS B 1 174 ? 2.613 -18.359 14.688 1 89.56 174 LYS B O 1
ATOM 8404 N N . ILE B 1 175 ? 0.903 -16.922 14.266 1 89.88 175 ILE B N 1
ATOM 8405 C CA . ILE B 1 175 ? 1.123 -16.172 15.508 1 89.88 175 ILE B CA 1
ATOM 8406 C C . ILE B 1 175 ? -0.011 -16.469 16.484 1 89.88 175 ILE B C 1
ATOM 8408 O O . ILE B 1 175 ? -0.173 -15.766 17.484 1 89.88 175 ILE B O 1
ATOM 8412 N N . ASN B 1 176 ? -0.848 -17.438 16.203 1 89.62 176 ASN B N 1
ATOM 8413 C CA . ASN B 1 176 ? -1.951 -17.875 17.047 1 89.62 176 ASN B CA 1
ATOM 8414 C C . ASN B 1 176 ? -2.879 -16.719 17.422 1 89.62 176 ASN B C 1
ATOM 8416 O O . ASN B 1 176 ? -3.242 -16.562 18.578 1 89.62 176 ASN B O 1
ATOM 8420 N N . ASP B 1 177 ? -3.199 -15.891 16.422 1 92.69 177 ASP B N 1
ATOM 8421 C CA . ASP B 1 177 ? -4.168 -14.812 16.609 1 92.69 177 ASP B CA 1
ATOM 8422 C C . ASP B 1 177 ? -5.598 -15.328 16.484 1 92.69 177 ASP B C 1
ATOM 8424 O O . ASP B 1 177 ? -6.219 -15.188 15.422 1 92.69 177 ASP B O 1
ATOM 8428 N N . ILE B 1 178 ? -6.188 -15.719 17.516 1 89.38 178 ILE B N 1
ATOM 8429 C CA . ILE B 1 178 ? -7.453 -16.438 17.547 1 89.38 178 ILE B CA 1
ATOM 8430 C C . ILE B 1 178 ? -8.578 -15.531 17.062 1 89.38 178 ILE B C 1
ATOM 8432 O O . ILE B 1 178 ? -9.5 -15.984 16.391 1 89.38 178 ILE B O 1
ATOM 8436 N N . VAL B 1 179 ? -8.469 -14.297 17.375 1 89.31 179 VAL B N 1
ATOM 8437 C CA . VAL B 1 179 ? -9.516 -13.352 17.016 1 89.31 179 VAL B CA 1
ATOM 8438 C C . VAL B 1 179 ? -9.57 -13.195 15.5 1 89.31 179 VAL B C 1
ATOM 8440 O O . VAL B 1 179 ? -10.641 -13.289 14.891 1 89.31 179 VAL B O 1
ATOM 8443 N N . THR B 1 180 ? -8.414 -13.078 14.977 1 91.88 180 THR B N 1
ATOM 8444 C CA . THR B 1 180 ? -8.328 -12.93 13.531 1 91.88 180 THR B CA 1
ATOM 8445 C C . THR B 1 180 ? -8.695 -14.234 12.828 1 91.88 180 THR B C 1
ATOM 8447 O O . THR B 1 180 ? -9.344 -14.227 11.781 1 91.88 180 THR B O 1
ATOM 8450 N N . ILE B 1 181 ? -8.305 -15.359 13.359 1 92.69 181 ILE B N 1
ATOM 8451 C CA . ILE B 1 181 ? -8.617 -16.672 12.797 1 92.69 181 ILE B CA 1
ATOM 8452 C C . ILE B 1 181 ? -10.133 -16.844 12.75 1 92.69 181 ILE B C 1
ATOM 8454 O O . ILE B 1 181 ? -10.688 -17.266 11.727 1 92.69 181 ILE B O 1
ATOM 8458 N N . ASN B 1 182 ? -10.75 -16.484 13.82 1 91.06 182 ASN B N 1
ATOM 8459 C CA . ASN B 1 182 ? -12.203 -16.609 13.891 1 91.06 182 ASN B CA 1
ATOM 8460 C C . ASN B 1 182 ? -12.898 -15.75 12.836 1 91.06 182 ASN B C 1
ATOM 8462 O O . ASN B 1 182 ? -13.852 -16.188 12.195 1 91.06 182 ASN B O 1
ATOM 8466 N N . GLN B 1 183 ? -12.422 -14.594 12.688 1 90.94 183 GLN B N 1
ATOM 8467 C CA . GLN B 1 183 ? -13 -13.688 11.703 1 90.94 183 GLN B CA 1
ATOM 8468 C C . GLN B 1 183 ? -12.797 -14.211 10.281 1 90.94 183 GLN B C 1
ATOM 8470 O O . GLN B 1 183 ? -13.703 -14.133 9.453 1 90.94 183 GLN B O 1
ATOM 8475 N N . LEU B 1 184 ? -11.633 -14.734 10.039 1 93.75 184 LEU B N 1
ATOM 8476 C CA . LEU B 1 184 ? -11.312 -15.227 8.703 1 93.75 184 LEU B CA 1
ATOM 8477 C C . LEU B 1 184 ? -12.094 -16.5 8.391 1 93.75 184 LEU B C 1
ATOM 8479 O O . LEU B 1 184 ? -12.469 -16.734 7.242 1 93.75 184 LEU B O 1
ATOM 8483 N N . LEU B 1 185 ? -12.367 -17.281 9.406 1 92.19 185 LEU B N 1
ATOM 8484 C CA . LEU B 1 185 ? -13.18 -18.469 9.219 1 92.19 185 LEU B CA 1
ATOM 8485 C C . LEU B 1 185 ? -14.625 -18.094 8.891 1 92.19 185 LEU B C 1
ATOM 8487 O O . LEU B 1 185 ? -15.266 -18.75 8.062 1 92.19 185 LEU B O 1
ATOM 8491 N N . GLN B 1 186 ? -15.078 -17.062 9.516 1 91.06 186 GLN B N 1
ATOM 8492 C CA . GLN B 1 186 ? -16.406 -16.578 9.195 1 91.06 186 GLN B CA 1
ATOM 8493 C C . GLN B 1 186 ? -16.469 -16.062 7.762 1 91.06 186 GLN B C 1
ATOM 8495 O O . GLN B 1 186 ? -17.438 -16.328 7.043 1 91.06 186 GLN B O 1
ATOM 8500 N N . GLN B 1 187 ? -15.461 -15.344 7.426 1 93 187 GLN B N 1
ATOM 8501 C CA . GLN B 1 187 ? -15.375 -14.859 6.051 1 93 187 GLN B CA 1
ATOM 8502 C C . GLN B 1 187 ? -15.367 -16.016 5.062 1 93 187 GLN B C 1
ATOM 8504 O O . GLN B 1 187 ? -16.078 -15.992 4.062 1 93 187 GLN B O 1
ATOM 8509 N N . LEU B 1 188 ? -14.562 -17 5.367 1 92.19 188 LEU B N 1
ATOM 8510 C CA . LEU B 1 188 ? -14.438 -18.172 4.52 1 92.19 188 LEU B CA 1
ATOM 8511 C C . LEU B 1 188 ? -15.781 -18.875 4.359 1 92.19 188 LEU B C 1
ATOM 8513 O O . LEU B 1 188 ? -16.109 -19.359 3.273 1 92.19 188 LEU B O 1
ATOM 8517 N N . GLY B 1 189 ? -16.531 -18.891 5.418 1 89.44 189 GLY B N 1
ATOM 8518 C CA . GLY B 1 189 ? -17.828 -19.547 5.41 1 89.44 189 GLY B CA 1
ATOM 8519 C C . GLY B 1 189 ? -18.812 -18.906 4.457 1 89.44 189 GLY B C 1
ATOM 8520 O O . GLY B 1 189 ? -19.672 -19.578 3.9 1 89.44 189 GLY B O 1
ATOM 8521 N N . LYS B 1 190 ? -18.594 -17.641 4.191 1 90.06 190 LYS B N 1
ATOM 8522 C CA . LYS B 1 190 ? -19.562 -16.906 3.391 1 90.06 190 LYS B CA 1
ATOM 8523 C C . LYS B 1 190 ? -19.016 -16.594 2.002 1 90.06 190 LYS B C 1
ATOM 8525 O O . LYS B 1 190 ? -19.719 -16.078 1.148 1 90.06 190 LYS B O 1
ATOM 8530 N N . THR B 1 191 ? -17.812 -16.922 1.741 1 91.5 191 THR B N 1
ATOM 8531 C CA . THR B 1 191 ? -17.156 -16.641 0.463 1 91.5 191 THR B CA 1
ATOM 8532 C C . THR B 1 191 ? -17.453 -17.75 -0.543 1 91.5 191 THR B C 1
ATOM 8534 O O . THR B 1 191 ? -17.297 -18.938 -0.234 1 91.5 191 THR B O 1
ATOM 8537 N N . PRO B 1 192 ? -17.891 -17.359 -1.685 1 87.25 192 PRO B N 1
ATOM 8538 C CA . PRO B 1 192 ? -18.125 -18.391 -2.705 1 87.25 192 PRO B CA 1
ATOM 8539 C C . PRO B 1 192 ? -16.828 -19.016 -3.211 1 87.25 192 PRO B C 1
ATOM 8541 O O . PRO B 1 192 ? -15.82 -18.328 -3.377 1 87.25 192 PRO B O 1
ATOM 8544 N N . PHE B 1 193 ? -16.922 -20.328 -3.512 1 82.12 193 PHE B N 1
ATOM 8545 C CA . PHE B 1 193 ? -15.734 -21.062 -3.953 1 82.12 193 PHE B CA 1
ATOM 8546 C C . PHE B 1 193 ? -15.719 -21.203 -5.473 1 82.12 193 PHE B C 1
ATOM 8548 O O . PHE B 1 193 ? -14.773 -21.75 -6.039 1 82.12 193 PHE B O 1
ATOM 8555 N N . PHE B 1 194 ? -16.719 -20.766 -6.109 1 75.69 194 PHE B N 1
ATOM 8556 C CA . PHE B 1 194 ? -16.734 -20.844 -7.562 1 75.69 194 PHE B CA 1
ATOM 8557 C C . PHE B 1 194 ? -17.391 -19.625 -8.18 1 75.69 194 PHE B C 1
ATOM 8559 O O . PHE B 1 194 ? -18.219 -18.969 -7.539 1 75.69 194 PHE B O 1
ATOM 8566 N N . ASN B 1 195 ? -16.969 -19.422 -9.383 1 69.38 195 ASN B N 1
ATOM 8567 C CA . ASN B 1 195 ? -17.516 -18.281 -10.117 1 69.38 195 ASN B CA 1
ATOM 8568 C C . ASN B 1 195 ? -18.844 -18.641 -10.805 1 69.38 195 ASN B C 1
ATOM 8570 O O . ASN B 1 195 ? -19.062 -19.797 -11.164 1 69.38 195 ASN B O 1
ATOM 8574 N N . LYS B 1 196 ? -19.625 -17.719 -10.898 1 65.12 196 LYS B N 1
ATOM 8575 C CA . LYS B 1 196 ? -20.906 -17.938 -11.57 1 65.12 196 LYS B CA 1
ATOM 8576 C C . LYS B 1 196 ? -20.703 -18.172 -13.062 1 65.12 196 LYS B C 1
ATOM 8578 O O . LYS B 1 196 ? -21.438 -18.969 -13.672 1 65.12 196 LYS B O 1
ATOM 8583 N N . LYS B 1 197 ? -19.641 -17.516 -13.578 1 70.19 197 LYS B N 1
ATOM 8584 C CA . LYS B 1 197 ? -19.344 -17.641 -15 1 70.19 197 LYS B CA 1
ATOM 8585 C C . LYS B 1 197 ? -17.953 -18.234 -15.227 1 70.19 197 LYS B C 1
ATOM 8587 O O . LYS B 1 197 ? -17.078 -18.078 -14.383 1 70.19 197 LYS B O 1
ATOM 8592 N N . SER B 1 198 ? -17.953 -19.047 -16.344 1 73.62 198 SER B N 1
ATOM 8593 C CA . SER B 1 198 ? -16.641 -19.594 -16.719 1 73.62 198 SER B CA 1
ATOM 8594 C C . SER B 1 198 ? -15.633 -18.469 -16.922 1 73.62 198 SER B C 1
ATOM 8596 O O . SER B 1 198 ? -15.953 -17.438 -17.531 1 73.62 198 SER B O 1
ATOM 8598 N N . PRO B 1 199 ? -14.516 -18.656 -16.453 1 79.38 199 PRO B N 1
ATOM 8599 C CA . PRO B 1 199 ? -13.508 -17.625 -16.625 1 79.38 199 PRO B CA 1
ATOM 8600 C C . PRO B 1 199 ? -12.992 -17.531 -18.062 1 79.38 199 PRO B C 1
ATOM 8602 O O . PRO B 1 199 ? -12.922 -18.547 -18.766 1 79.38 199 PRO B O 1
ATOM 8605 N N . THR B 1 200 ? -12.703 -16.359 -18.453 1 85 200 THR B N 1
ATOM 8606 C CA . THR B 1 200 ? -11.992 -16.141 -19.703 1 85 200 THR B CA 1
ATOM 8607 C C . THR B 1 200 ? -10.508 -16.438 -19.547 1 85 200 THR B C 1
ATOM 8609 O O . THR B 1 200 ? -10.016 -16.594 -18.422 1 85 200 THR B O 1
ATOM 8612 N N . PRO B 1 201 ? -9.836 -16.641 -20.641 1 87.38 201 PRO B N 1
ATOM 8613 C CA . PRO B 1 201 ? -8.391 -16.859 -20.547 1 87.38 201 PRO B CA 1
ATOM 8614 C C . PRO B 1 201 ? -7.68 -15.742 -19.781 1 87.38 201 PRO B C 1
ATOM 8616 O O . PRO B 1 201 ? -6.742 -16.016 -19.016 1 87.38 201 PRO B O 1
ATOM 8619 N N . VAL B 1 202 ? -8.172 -14.602 -19.938 1 91 202 VAL B N 1
ATOM 8620 C CA . VAL B 1 202 ? -7.57 -13.477 -19.25 1 91 202 VAL B CA 1
ATOM 8621 C C . VAL B 1 202 ? -7.863 -13.578 -17.75 1 91 202 VAL B C 1
ATOM 8623 O O . VAL B 1 202 ? -7.012 -13.242 -16.922 1 91 202 VAL B O 1
ATOM 8626 N N . ASP B 1 203 ? -9.016 -14.031 -17.391 1 85.56 203 ASP B N 1
ATOM 8627 C CA . ASP B 1 203 ? -9.367 -14.227 -15.984 1 85.56 203 ASP B CA 1
ATOM 8628 C C . ASP B 1 203 ? -8.461 -15.266 -15.336 1 85.56 203 ASP B C 1
ATOM 8630 O O . ASP B 1 203 ? -8.055 -15.109 -14.18 1 85.56 203 ASP B O 1
ATOM 8634 N N . GLU B 1 204 ? -8.195 -16.297 -16.094 1 84.06 204 GLU B N 1
ATOM 8635 C CA . GLU B 1 204 ? -7.301 -17.344 -15.594 1 84.06 204 GLU B CA 1
ATOM 8636 C C . GLU B 1 204 ? -5.895 -16.797 -15.352 1 84.06 204 GLU B C 1
ATOM 8638 O O . GLU B 1 204 ? -5.258 -17.125 -14.352 1 84.06 204 GLU B O 1
ATOM 8643 N N . ALA B 1 205 ? -5.535 -16 -16.328 1 91.12 205 ALA B N 1
ATOM 8644 C CA . ALA B 1 205 ? -4.219 -15.375 -16.203 1 91.12 205 ALA B CA 1
ATOM 8645 C C . ALA B 1 205 ? -4.148 -14.477 -14.977 1 91.12 205 ALA B C 1
ATOM 8647 O O . ALA B 1 205 ? -3.139 -14.461 -14.273 1 91.12 205 ALA B O 1
ATOM 8648 N N . LEU B 1 206 ? -5.234 -13.812 -14.773 1 88.56 206 LEU B N 1
ATOM 8649 C CA . LEU B 1 206 ? -5.289 -12.906 -13.633 1 88.56 206 LEU B CA 1
ATOM 8650 C C . LEU B 1 206 ? -5.195 -13.672 -12.32 1 88.56 206 LEU B C 1
ATOM 8652 O O . LEU B 1 206 ? -4.496 -13.25 -11.398 1 88.56 206 LEU B O 1
ATOM 8656 N N . SER B 1 207 ? -5.832 -14.711 -12.242 1 83.94 207 SER B N 1
ATOM 8657 C CA . SER B 1 207 ? -5.801 -15.539 -11.047 1 83.94 207 SER B CA 1
ATOM 8658 C C . SER B 1 207 ? -4.402 -16.078 -10.781 1 83.94 207 SER B C 1
ATOM 8660 O O . SER B 1 207 ? -3.932 -16.078 -9.648 1 83.94 207 SER B O 1
ATOM 8662 N N . LEU B 1 208 ? -3.791 -16.484 -11.805 1 88.5 208 LEU B N 1
ATOM 8663 C CA . LEU B 1 208 ? -2.469 -17.078 -11.664 1 88.5 208 LEU B CA 1
ATOM 8664 C C . LEU B 1 208 ? -1.42 -16.016 -11.367 1 88.5 208 LEU B C 1
ATOM 8666 O O . LEU B 1 208 ? -0.411 -16.297 -10.719 1 88.5 208 LEU B O 1
ATOM 8670 N N . SER B 1 209 ? -1.68 -14.844 -11.891 1 92.81 209 SER B N 1
ATOM 8671 C CA . SER B 1 209 ? -0.732 -13.758 -11.672 1 92.81 209 SER B CA 1
ATOM 8672 C C . SER B 1 209 ? -0.67 -13.375 -10.195 1 92.81 209 SER B C 1
ATOM 8674 O O . SER B 1 209 ? 0.301 -12.758 -9.75 1 92.81 209 SER B O 1
ATOM 8676 N N . TRP B 1 210 ? -1.665 -13.742 -9.43 1 89.31 210 TRP B N 1
ATOM 8677 C CA . TRP B 1 210 ? -1.643 -13.508 -7.988 1 89.31 210 TRP B CA 1
ATOM 8678 C C . TRP B 1 210 ? -0.42 -14.156 -7.352 1 89.31 210 TRP B C 1
ATOM 8680 O O . TRP B 1 210 ? 0.231 -13.562 -6.492 1 89.31 210 TRP B O 1
ATOM 8690 N N . TYR B 1 211 ? -0.102 -15.367 -7.777 1 90.69 211 TYR B N 1
ATOM 8691 C CA . TYR B 1 211 ? 1.043 -16.078 -7.223 1 90.69 211 TYR B CA 1
ATOM 8692 C C . TYR B 1 211 ? 2.35 -15.414 -7.625 1 90.69 211 TYR B C 1
ATOM 8694 O O . TYR B 1 211 ? 3.316 -15.414 -6.859 1 90.69 211 TYR B O 1
ATOM 8702 N N . LEU B 1 212 ? 2.336 -14.875 -8.828 1 95.06 212 LEU B N 1
ATOM 8703 C CA . LEU B 1 212 ? 3.523 -14.141 -9.25 1 95.06 212 LEU B CA 1
ATOM 8704 C C . LEU B 1 212 ? 3.773 -12.938 -8.352 1 95.06 212 LEU B C 1
ATOM 8706 O O . LEU B 1 212 ? 4.875 -12.766 -7.828 1 95.06 212 LEU B O 1
ATOM 8710 N N . GLU B 1 213 ? 2.742 -12.234 -8.164 1 94.44 213 GLU B N 1
ATOM 8711 C CA . GLU B 1 213 ? 2.834 -10.969 -7.445 1 94.44 213 GLU B CA 1
ATOM 8712 C C . GLU B 1 213 ? 3.121 -11.195 -5.965 1 94.44 213 GLU B C 1
ATOM 8714 O O . GLU B 1 213 ? 3.922 -10.469 -5.367 1 94.44 213 GLU B O 1
ATOM 8719 N N . ASN B 1 214 ? 2.562 -12.164 -5.395 1 91.25 214 ASN B N 1
ATOM 8720 C CA . ASN B 1 214 ? 2.543 -12.234 -3.939 1 91.25 214 ASN B CA 1
ATOM 8721 C C . ASN B 1 214 ? 3.496 -13.312 -3.422 1 91.25 214 ASN B C 1
ATOM 8723 O O . ASN B 1 214 ? 3.834 -13.328 -2.236 1 91.25 214 ASN B O 1
ATOM 8727 N N . VAL B 1 215 ? 3.963 -14.211 -4.316 1 92.69 215 VAL B N 1
ATOM 8728 C CA . VAL B 1 215 ? 4.793 -15.305 -3.834 1 92.69 215 VAL B CA 1
ATOM 8729 C C . VAL B 1 215 ? 6.113 -15.328 -4.598 1 92.69 215 VAL B C 1
ATOM 8731 O O . VAL B 1 215 ? 7.168 -15.023 -4.035 1 92.69 215 VAL B O 1
ATOM 8734 N N . PHE B 1 216 ? 6.02 -15.5 -5.891 1 96.06 216 PHE B N 1
ATOM 8735 C CA . PHE B 1 216 ? 7.215 -15.719 -6.691 1 96.06 216 PHE B CA 1
ATOM 8736 C C . PHE B 1 216 ? 8.094 -14.477 -6.719 1 96.06 216 PHE B C 1
ATOM 8738 O O . PHE B 1 216 ? 9.32 -14.57 -6.75 1 96.06 216 PHE B O 1
ATOM 8745 N N . TYR B 1 217 ? 7.516 -13.312 -6.727 1 97.12 217 TYR B N 1
ATOM 8746 C CA . TYR B 1 217 ? 8.242 -12.047 -6.715 1 97.12 217 TYR B CA 1
ATOM 8747 C C . TYR B 1 217 ? 9.219 -11.984 -5.547 1 97.12 217 TYR B C 1
ATOM 8749 O O . TYR B 1 217 ? 10.359 -11.547 -5.703 1 97.12 217 TYR B O 1
ATOM 8757 N N . PHE B 1 218 ? 8.82 -12.477 -4.488 1 95.44 218 PHE B N 1
ATOM 8758 C CA . PHE B 1 218 ? 9.617 -12.422 -3.268 1 95.44 218 PHE B CA 1
ATOM 8759 C C . PHE B 1 218 ? 10.547 -13.625 -3.168 1 95.44 218 PHE B C 1
ATOM 8761 O O . PHE B 1 218 ? 11.727 -13.477 -2.852 1 95.44 218 PHE B O 1
ATOM 8768 N N . ALA B 1 219 ? 10.031 -14.781 -3.436 1 93.81 219 ALA B N 1
ATOM 8769 C CA . ALA B 1 219 ? 10.797 -16.016 -3.287 1 93.81 219 ALA B CA 1
ATOM 8770 C C . ALA B 1 219 ? 11.992 -16.031 -4.23 1 93.81 219 ALA B C 1
ATOM 8772 O O . ALA B 1 219 ? 13.117 -16.344 -3.812 1 93.81 219 ALA B O 1
ATOM 8773 N N . ALA B 1 220 ? 11.773 -15.695 -5.477 1 94.62 220 ALA B N 1
ATOM 8774 C CA . ALA B 1 220 ? 12.844 -15.719 -6.473 1 94.62 220 ALA B CA 1
ATOM 8775 C C . ALA B 1 220 ? 13.945 -14.727 -6.117 1 94.62 220 ALA B C 1
ATOM 8777 O O . ALA B 1 220 ? 15.133 -15.039 -6.242 1 94.62 220 ALA B O 1
ATOM 8778 N N . ALA B 1 221 ? 13.531 -13.594 -5.734 1 94.31 221 ALA B N 1
ATOM 8779 C CA . ALA B 1 221 ? 14.5 -12.562 -5.383 1 94.31 221 ALA B CA 1
ATOM 8780 C C . ALA B 1 221 ? 15.328 -12.977 -4.172 1 94.31 221 ALA B C 1
ATOM 8782 O O . ALA B 1 221 ? 16.531 -12.75 -4.129 1 94.31 221 ALA B O 1
ATOM 8783 N N . LYS B 1 222 ? 14.734 -13.531 -3.188 1 92.5 222 LYS B N 1
ATOM 8784 C CA . LYS B 1 222 ? 15.43 -13.969 -1.98 1 92.5 222 LYS B CA 1
ATOM 8785 C C . LYS B 1 222 ? 16.438 -15.07 -2.299 1 92.5 222 LYS B C 1
ATOM 8787 O O . LYS B 1 222 ? 17.578 -15.023 -1.828 1 92.5 222 LYS B O 1
ATOM 8792 N N . ILE B 1 223 ? 16.016 -15.969 -3.061 1 90.75 223 ILE B N 1
ATOM 8793 C CA . ILE B 1 223 ? 16.891 -17.078 -3.443 1 90.75 223 ILE B CA 1
ATOM 8794 C C . ILE B 1 223 ? 18.078 -16.531 -4.234 1 90.75 223 ILE B C 1
ATOM 8796 O O . ILE B 1 223 ? 19.234 -16.906 -3.979 1 90.75 223 ILE B O 1
ATOM 8800 N N . GLN B 1 224 ? 17.781 -15.68 -5.164 1 91.25 224 GLN B N 1
ATOM 8801 C CA . GLN B 1 224 ? 18.859 -15.094 -5.961 1 91.25 224 GLN B CA 1
ATOM 8802 C C . GLN B 1 224 ? 19.828 -14.32 -5.082 1 91.25 224 GLN B C 1
ATOM 8804 O O . GLN B 1 224 ? 21.047 -14.344 -5.328 1 91.25 224 GLN B O 1
ATOM 8809 N N . SER B 1 225 ? 19.312 -13.625 -4.117 1 91.19 225 SER B N 1
ATOM 8810 C CA . SER B 1 225 ? 20.156 -12.891 -3.186 1 91.19 225 SER B CA 1
ATOM 8811 C C . SER B 1 225 ? 21.078 -13.828 -2.426 1 91.19 225 SER B C 1
ATOM 8813 O O . SER B 1 225 ? 22.266 -13.523 -2.242 1 91.19 225 SER B O 1
ATOM 8815 N N . GLU B 1 226 ? 20.594 -14.922 -1.996 1 85.25 226 GLU B N 1
ATOM 8816 C CA . GLU B 1 226 ? 21.406 -15.914 -1.278 1 85.25 226 GLU B CA 1
ATOM 8817 C C . GLU B 1 226 ? 22.469 -16.516 -2.182 1 85.25 226 GLU B C 1
ATOM 8819 O O . GLU B 1 226 ? 23.609 -16.719 -1.752 1 85.25 226 GLU B O 1
ATOM 8824 N N . ILE B 1 227 ? 22.078 -16.703 -3.348 1 84.75 227 ILE B N 1
ATOM 8825 C CA . ILE B 1 227 ? 23.031 -17.234 -4.316 1 84.75 227 ILE B CA 1
ATOM 8826 C C . ILE B 1 227 ? 24.125 -16.219 -4.582 1 84.75 227 ILE B C 1
ATOM 8828 O O . ILE B 1 227 ? 25.312 -16.562 -4.562 1 84.75 227 ILE B O 1
ATOM 8832 N N . ASP B 1 228 ? 23.719 -15.008 -4.781 1 86.69 228 ASP B N 1
ATOM 8833 C CA . ASP B 1 228 ? 24.688 -13.938 -5.047 1 86.69 228 ASP B CA 1
ATOM 8834 C C . ASP B 1 228 ? 25.672 -13.789 -3.895 1 86.69 228 ASP B C 1
ATOM 8836 O O . ASP B 1 228 ? 26.875 -13.641 -4.117 1 86.69 228 ASP B O 1
ATOM 8840 N N . SER B 1 229 ? 25.141 -13.758 -2.748 1 84.75 229 SER B N 1
ATOM 8841 C CA . SER B 1 229 ? 25.984 -13.594 -1.562 1 84.75 229 SER B CA 1
ATOM 8842 C C . SER B 1 229 ? 26.984 -14.742 -1.426 1 84.75 229 SER B C 1
ATOM 8844 O O . SER B 1 229 ? 28.141 -14.523 -1.078 1 84.75 229 SER B O 1
ATOM 8846 N N . SER B 1 230 ? 26.5 -15.891 -1.673 1 79.12 230 SER B N 1
ATOM 8847 C CA . SER B 1 230 ? 27.359 -17.062 -1.59 1 79.12 230 SER B CA 1
ATOM 8848 C C . SER B 1 230 ? 28.453 -17.031 -2.658 1 79.12 230 SER B C 1
ATOM 8850 O O . SER B 1 230 ? 29.594 -17.391 -2.389 1 79.12 230 SER B O 1
ATOM 8852 N N . LEU B 1 231 ? 28.094 -16.625 -3.773 1 83 231 LEU B N 1
ATOM 8853 C CA . LEU B 1 231 ? 29.047 -16.578 -4.879 1 83 231 LEU B CA 1
ATOM 8854 C C . LEU B 1 231 ? 30.062 -15.469 -4.672 1 83 231 LEU B C 1
ATOM 8856 O O . LEU B 1 231 ? 31.234 -15.617 -5.027 1 83 231 LEU B O 1
ATOM 8860 N N . GLU B 1 232 ? 29.609 -14.414 -4.18 1 81.56 232 GLU B N 1
ATOM 8861 C CA . GLU B 1 232 ? 30.5 -13.297 -3.906 1 81.56 232 GLU B CA 1
ATOM 8862 C C . GLU B 1 232 ? 31.594 -13.688 -2.912 1 81.56 232 GLU B C 1
ATOM 8864 O O . GLU B 1 232 ? 32.75 -13.258 -3.035 1 81.56 232 GLU B O 1
ATOM 8869 N N . GLU B 1 233 ? 31.188 -14.43 -1.954 1 78.56 233 GLU B N 1
ATOM 8870 C CA . GLU B 1 233 ? 32.125 -14.898 -0.947 1 78.56 233 GLU B CA 1
ATOM 8871 C C . GLU B 1 233 ? 33.281 -15.695 -1.584 1 78.56 233 GLU B C 1
ATOM 8873 O O . GLU B 1 233 ? 34.406 -15.703 -1.071 1 78.56 233 GLU B O 1
ATOM 8878 N N . PHE B 1 234 ? 32.969 -16.219 -2.705 1 77.5 234 PHE B N 1
ATOM 8879 C CA . PHE B 1 234 ? 33.969 -17.062 -3.354 1 77.5 234 PHE B CA 1
ATOM 8880 C C . PHE B 1 234 ? 34.469 -16.438 -4.652 1 77.5 234 PHE B C 1
ATOM 8882 O O . PHE B 1 234 ? 35.062 -17.109 -5.484 1 77.5 234 PHE B O 1
ATOM 8889 N N . ASN B 1 235 ? 34.062 -15.125 -4.91 1 77.06 235 ASN B N 1
ATOM 8890 C CA . ASN B 1 235 ? 34.5 -14.312 -6.043 1 77.06 235 ASN B CA 1
ATOM 8891 C C . ASN B 1 235 ? 34.062 -14.906 -7.371 1 77.06 235 ASN B C 1
ATOM 8893 O O . ASN B 1 235 ? 34.844 -14.992 -8.32 1 77.06 235 ASN B O 1
ATOM 8897 N N . ILE B 1 236 ? 32.875 -15.484 -7.363 1 78.81 236 ILE B N 1
ATOM 8898 C CA . ILE B 1 236 ? 32.219 -15.984 -8.578 1 78.81 236 ILE B CA 1
ATOM 8899 C C . ILE B 1 236 ? 31.156 -15 -9.039 1 78.81 236 ILE B C 1
ATOM 8901 O O . ILE B 1 236 ? 30.375 -14.516 -8.227 1 78.81 236 ILE B O 1
ATOM 8905 N N . PRO B 1 237 ? 31.203 -14.656 -10.305 1 79.06 237 PRO B N 1
ATOM 8906 C CA . PRO B 1 237 ? 30.172 -13.742 -10.805 1 79.06 237 PRO B CA 1
ATOM 8907 C C . PRO B 1 237 ? 28.766 -14.336 -10.727 1 79.06 237 PRO B C 1
ATOM 8909 O O . PRO B 1 237 ? 28.578 -15.523 -10.984 1 79.06 237 PRO B O 1
ATOM 8912 N N . SER B 1 238 ? 27.906 -13.484 -10.328 1 79.19 238 SER B N 1
ATOM 8913 C CA . SER B 1 238 ? 26.516 -13.938 -10.164 1 79.19 238 SER B CA 1
ATOM 8914 C C . SER B 1 238 ? 25.797 -14.016 -11.508 1 79.19 238 SER B C 1
ATOM 8916 O O . SER B 1 238 ? 26.156 -13.297 -12.445 1 79.19 238 SER B O 1
ATOM 8918 N N . LYS B 1 239 ? 24.969 -15.023 -11.664 1 83.06 239 LYS B N 1
ATOM 8919 C CA . LYS B 1 239 ? 24.094 -15.188 -12.82 1 83.06 239 LYS B CA 1
ATOM 8920 C C . LYS B 1 239 ? 22.656 -15.445 -12.398 1 83.06 239 LYS B C 1
ATOM 8922 O O . LYS B 1 239 ? 22.406 -15.945 -11.297 1 83.06 239 LYS B O 1
ATOM 8927 N N . LYS B 1 240 ? 21.828 -15.07 -13.289 1 86.06 240 LYS B N 1
ATOM 8928 C CA . LYS B 1 240 ? 20.422 -15.336 -13.062 1 86.06 240 LYS B CA 1
ATOM 8929 C C . LYS B 1 240 ? 20.141 -16.844 -13.039 1 86.06 240 LYS B C 1
ATOM 8931 O O . LYS B 1 240 ? 20.438 -17.547 -14.008 1 86.06 240 LYS B O 1
ATOM 8936 N N . ALA B 1 241 ? 19.609 -17.281 -11.906 1 86.56 241 ALA B N 1
ATOM 8937 C CA . ALA B 1 241 ? 19.422 -18.719 -11.742 1 86.56 241 ALA B CA 1
ATOM 8938 C C . ALA B 1 241 ? 17.969 -19.109 -11.992 1 86.56 241 ALA B C 1
ATOM 8940 O O . ALA B 1 241 ? 17.672 -20.266 -12.328 1 86.56 241 ALA B O 1
ATOM 8941 N N . ILE B 1 242 ? 17.062 -18.156 -11.922 1 92.38 242 ILE B N 1
ATOM 8942 C CA . ILE B 1 242 ? 15.648 -18.5 -11.945 1 92.38 242 ILE B CA 1
ATOM 8943 C C . ILE B 1 242 ? 14.945 -17.719 -13.055 1 92.38 242 ILE B C 1
ATOM 8945 O O . ILE B 1 242 ? 15.164 -16.516 -13.203 1 92.38 242 ILE B O 1
ATOM 8949 N N . GLU B 1 243 ? 14.18 -18.391 -13.828 1 93.5 243 GLU B N 1
ATOM 8950 C CA . GLU B 1 243 ? 13.312 -17.797 -14.844 1 93.5 243 GLU B CA 1
ATOM 8951 C C . GLU B 1 243 ? 11.867 -18.25 -14.672 1 93.5 243 GLU B C 1
ATOM 8953 O O . GLU B 1 243 ? 11.617 -19.406 -14.344 1 93.5 243 GLU B O 1
ATOM 8958 N N . LEU B 1 244 ? 10.969 -17.312 -14.844 1 96.12 244 LEU B N 1
ATOM 8959 C CA . LEU B 1 244 ? 9.555 -17.656 -14.711 1 96.12 244 LEU B CA 1
ATOM 8960 C C . LEU B 1 244 ? 8.867 -17.641 -16.078 1 96.12 244 LEU B C 1
ATOM 8962 O O . LEU B 1 244 ? 9.102 -16.734 -16.891 1 96.12 244 LEU B O 1
ATOM 8966 N N . GLY B 1 245 ? 8.156 -18.703 -16.344 1 96.31 245 GLY B N 1
ATOM 8967 C CA . GLY B 1 245 ? 7.336 -18.797 -17.547 1 96.31 245 GLY B CA 1
ATOM 8968 C C . GLY B 1 245 ? 5.848 -18.766 -17.25 1 96.31 245 GLY B C 1
ATOM 8969 O O . GLY B 1 245 ? 5.43 -18.984 -16.109 1 96.31 245 GLY B O 1
ATOM 8970 N N . PHE B 1 246 ? 5.082 -18.469 -18.25 1 95.75 246 PHE B N 1
ATOM 8971 C CA . PHE B 1 246 ? 3.646 -18.266 -18.094 1 95.75 246 PHE B CA 1
ATOM 8972 C C . PHE B 1 246 ? 2.895 -18.75 -19.328 1 95.75 246 PHE B C 1
ATOM 8974 O O . PHE B 1 246 ? 3.229 -18.375 -20.453 1 95.75 246 PHE B O 1
ATOM 8981 N N . TRP B 1 247 ? 1.813 -19.547 -19.156 1 93.69 247 TRP B N 1
ATOM 8982 C CA . TRP B 1 247 ? 1.136 -20.141 -20.297 1 93.69 247 TRP B CA 1
ATOM 8983 C C . TRP B 1 247 ? -0.236 -19.516 -20.516 1 93.69 247 TRP B C 1
ATOM 8985 O O . TRP B 1 247 ? -0.714 -19.422 -21.641 1 93.69 247 TRP B O 1
ATOM 8995 N N . PRO B 1 248 ? -0.947 -19.141 -19.422 1 92.25 248 PRO B N 1
ATOM 8996 C CA . PRO B 1 248 ? -2.256 -18.547 -19.688 1 92.25 248 PRO B CA 1
ATOM 8997 C C . PRO B 1 248 ? -2.17 -17.344 -20.625 1 92.25 248 PRO B C 1
ATOM 8999 O O . PRO B 1 248 ? -1.374 -16.422 -20.391 1 92.25 248 PRO B O 1
ATOM 9002 N N . GLY B 1 249 ? -2.959 -17.422 -21.609 1 93.19 249 GLY B N 1
ATOM 9003 C CA . GLY B 1 249 ? -2.945 -16.391 -22.625 1 93.19 249 GLY B CA 1
ATOM 9004 C C . GLY B 1 249 ? -2.121 -16.75 -23.844 1 93.19 249 GLY B C 1
ATOM 9005 O O . GLY B 1 249 ? -2.236 -16.109 -24.891 1 93.19 249 GLY B O 1
ATOM 9006 N N . GLY B 1 250 ? -1.268 -17.797 -23.75 1 95 250 GLY B N 1
ATOM 9007 C CA . GLY B 1 250 ? -0.429 -18.203 -24.859 1 95 250 GLY B CA 1
ATOM 9008 C C . GLY B 1 250 ? -0.696 -19.641 -25.312 1 95 250 GLY B C 1
ATOM 9009 O O . GLY B 1 250 ? -0.323 -20.016 -26.422 1 95 250 GLY B O 1
ATOM 9010 N N . ASP B 1 251 ? -1.326 -20.375 -24.531 1 92.19 251 ASP B N 1
ATOM 9011 C CA . ASP B 1 251 ? -1.599 -21.781 -24.828 1 92.19 251 ASP B CA 1
ATOM 9012 C C . ASP B 1 251 ? -2.885 -21.938 -25.641 1 92.19 251 ASP B C 1
ATOM 9014 O O . ASP B 1 251 ? -3.984 -21.828 -25.094 1 92.19 251 ASP B O 1
ATOM 9018 N N . ARG B 1 252 ? -2.74 -22.281 -26.875 1 92 252 ARG B N 1
ATOM 9019 C CA . ARG B 1 252 ? -3.891 -22.391 -27.766 1 92 252 ARG B CA 1
ATOM 9020 C C . ARG B 1 252 ? -4.234 -23.844 -28.031 1 92 252 ARG B C 1
ATOM 9022 O O . ARG B 1 252 ? -5.32 -24.156 -28.531 1 92 252 ARG B O 1
ATOM 9029 N N . ASP B 1 253 ? -3.445 -24.688 -27.688 1 87.25 253 ASP B N 1
ATOM 9030 C CA . ASP B 1 253 ? -3.664 -26.094 -28.016 1 87.25 253 ASP B CA 1
ATOM 9031 C C . ASP B 1 253 ? -4.941 -26.609 -27.359 1 87.25 253 ASP B C 1
ATOM 9033 O O . ASP B 1 253 ? -4.996 -26.797 -26.141 1 87.25 253 ASP B O 1
ATOM 9037 N N . GLY B 1 254 ? -5.863 -26.828 -28.156 1 77.06 254 GLY B N 1
ATOM 9038 C CA . GLY B 1 254 ? -7.125 -27.375 -27.688 1 77.06 254 GLY B CA 1
ATOM 9039 C C . GLY B 1 254 ? -8.016 -26.359 -27.016 1 77.06 254 GLY B C 1
ATOM 9040 O O . GLY B 1 254 ? -8.992 -26.703 -26.359 1 77.06 254 GLY B O 1
ATOM 9041 N N . ASN B 1 255 ? -7.621 -25.156 -27.062 1 81.25 255 ASN B N 1
ATOM 9042 C CA . ASN B 1 255 ? -8.422 -24.094 -26.453 1 81.25 255 ASN B CA 1
ATOM 9043 C C . ASN B 1 255 ? -8.836 -23.047 -27.469 1 81.25 255 ASN B C 1
ATOM 9045 O O . ASN B 1 255 ? -8.102 -22.078 -27.719 1 81.25 255 ASN B O 1
ATOM 9049 N N . PRO B 1 256 ? -10 -23.125 -27.891 1 80.69 256 PRO B N 1
ATOM 9050 C CA . PRO B 1 256 ? -10.453 -22.188 -28.922 1 80.69 256 PRO B CA 1
ATOM 9051 C C . PRO B 1 256 ? -10.742 -20.797 -28.375 1 80.69 256 PRO B C 1
ATOM 9053 O O . PRO B 1 256 ? -10.938 -19.844 -29.141 1 80.69 256 PRO B O 1
ATOM 9056 N N . ASN B 1 257 ? -10.656 -20.656 -27.094 1 84.94 257 ASN B N 1
ATOM 9057 C CA . ASN B 1 257 ? -11.031 -19.391 -26.469 1 84.94 257 ASN B CA 1
ATOM 9058 C C . ASN B 1 257 ? -9.844 -18.438 -26.344 1 84.94 257 ASN B C 1
ATOM 9060 O O . ASN B 1 257 ? -10 -17.281 -25.984 1 84.94 257 ASN B O 1
ATOM 9064 N N . VAL B 1 258 ? -8.703 -18.906 -26.609 1 91.62 258 VAL B N 1
ATOM 9065 C CA . VAL B 1 258 ? -7.527 -18.031 -26.547 1 91.62 258 VAL B CA 1
ATOM 9066 C C . VAL B 1 258 ? -7.281 -17.391 -27.906 1 91.62 258 VAL B C 1
ATOM 9068 O O . VAL B 1 258 ? -7.086 -18.078 -28.906 1 91.62 258 VAL B O 1
ATOM 9071 N N . HIS B 1 259 ? -7.387 -16.062 -27.875 1 93.56 259 HIS B N 1
ATOM 9072 C CA . HIS B 1 259 ? -7.164 -15.305 -29.094 1 93.56 259 HIS B CA 1
ATOM 9073 C C . HIS B 1 259 ? -5.98 -14.352 -28.953 1 93.56 259 HIS B C 1
ATOM 9075 O O . HIS B 1 259 ? -5.484 -14.133 -27.844 1 93.56 259 HIS B O 1
ATOM 9081 N N . ALA B 1 260 ? -5.59 -13.852 -30.047 1 94.5 260 ALA B N 1
ATOM 9082 C CA . ALA B 1 260 ? -4.438 -12.953 -30.094 1 94.5 260 ALA B CA 1
ATOM 9083 C C . ALA B 1 260 ? -4.633 -11.773 -29.141 1 94.5 260 ALA B C 1
ATOM 9085 O O . ALA B 1 260 ? -3.689 -11.336 -28.484 1 94.5 260 ALA B O 1
ATOM 9086 N N . GLN B 1 261 ? -5.824 -11.32 -29.094 1 94 261 GLN B N 1
ATOM 9087 C CA . GLN B 1 261 ? -6.117 -10.195 -28.219 1 94 261 GLN B CA 1
ATOM 9088 C C . GLN B 1 261 ? -5.91 -10.57 -26.75 1 94 261 GLN B C 1
ATOM 9090 O O . GLN B 1 261 ? -5.5 -9.734 -25.938 1 94 261 GLN B O 1
ATOM 9095 N N . ASP B 1 262 ? -6.254 -11.781 -26.391 1 94.69 262 ASP B N 1
ATOM 9096 C CA . ASP B 1 262 ? -6.023 -12.266 -25.031 1 94.69 262 ASP B CA 1
ATOM 9097 C C . ASP B 1 262 ? -4.531 -12.281 -24.719 1 94.69 262 ASP B C 1
ATOM 9099 O O . ASP B 1 262 ? -4.129 -11.945 -23.594 1 94.69 262 ASP B O 1
ATOM 9103 N N . THR B 1 263 ? -3.783 -12.672 -25.672 1 96.75 263 THR B N 1
ATOM 9104 C CA . THR B 1 263 ? -2.336 -12.727 -25.5 1 96.75 263 THR B CA 1
ATOM 9105 C C . THR B 1 263 ? -1.771 -11.344 -25.203 1 96.75 263 THR B C 1
ATOM 9107 O O . THR B 1 263 ? -0.954 -11.172 -24.297 1 96.75 263 THR B O 1
ATOM 9110 N N . ILE B 1 264 ? -2.275 -10.406 -25.922 1 95.25 264 ILE B N 1
ATOM 9111 C CA . ILE B 1 264 ? -1.829 -9.031 -25.75 1 95.25 264 ILE B CA 1
ATOM 9112 C C . ILE B 1 264 ? -2.256 -8.523 -24.375 1 95.25 264 ILE B C 1
ATOM 9114 O O . ILE B 1 264 ? -1.464 -7.898 -23.656 1 95.25 264 ILE B O 1
ATOM 9118 N N . GLN B 1 265 ? -3.441 -8.789 -24.047 1 94.88 265 GLN B N 1
ATOM 9119 C CA . GLN B 1 265 ? -3.982 -8.328 -22.766 1 94.88 265 GLN B CA 1
ATOM 9120 C C . GLN B 1 265 ? -3.227 -8.938 -21.594 1 94.88 265 GLN B C 1
ATOM 9122 O O . GLN B 1 265 ? -2.957 -8.25 -20.609 1 94.88 265 GLN B O 1
ATOM 9127 N N . VAL B 1 266 ? -2.916 -10.188 -21.672 1 96.12 266 VAL B N 1
ATOM 9128 C CA . VAL B 1 266 ? -2.197 -10.875 -20.609 1 96.12 266 VAL B CA 1
ATOM 9129 C C . VAL B 1 266 ? -0.787 -10.305 -20.484 1 96.12 266 VAL B C 1
ATOM 9131 O O . VAL B 1 266 ? -0.289 -10.094 -19.375 1 96.12 266 VAL B O 1
ATOM 9134 N N . SER B 1 267 ? -0.168 -10.031 -21.609 1 96.69 267 SER B N 1
ATOM 9135 C CA . SER B 1 267 ? 1.162 -9.43 -21.594 1 96.69 267 SER B CA 1
ATOM 9136 C C . SER B 1 267 ? 1.148 -8.07 -20.906 1 96.69 267 SER B C 1
ATOM 9138 O O . SER B 1 267 ? 2.012 -7.785 -20.078 1 96.69 267 SER B O 1
ATOM 9140 N N . LYS B 1 268 ? 0.158 -7.301 -21.25 1 95 268 LYS B N 1
ATOM 9141 C CA . LYS B 1 268 ? 0.011 -5.984 -20.641 1 95 268 LYS B CA 1
ATOM 9142 C C . LYS B 1 268 ? -0.247 -6.102 -19.141 1 95 268 LYS B C 1
ATOM 9144 O O . LYS B 1 268 ? 0.286 -5.324 -18.344 1 95 268 LYS B O 1
ATOM 9149 N N . MET B 1 269 ? -1.036 -6.992 -18.797 1 94.75 269 MET B N 1
ATOM 9150 C CA . MET B 1 269 ? -1.396 -7.219 -17.391 1 94.75 269 MET B CA 1
ATOM 9151 C C . MET B 1 269 ? -0.173 -7.617 -16.578 1 94.75 269 MET B C 1
ATOM 9153 O O . MET B 1 269 ? 0.054 -7.082 -15.492 1 94.75 269 MET B O 1
ATOM 9157 N N . LEU B 1 270 ? 0.612 -8.555 -17.078 1 96.88 270 LEU B N 1
ATOM 9158 C CA . LEU B 1 270 ? 1.819 -9 -16.391 1 96.88 270 LEU B CA 1
ATOM 9159 C C . LEU B 1 270 ? 2.775 -7.836 -16.172 1 96.88 270 LEU B C 1
ATOM 9161 O O . LEU B 1 270 ? 3.328 -7.688 -15.07 1 96.88 270 LEU B O 1
ATOM 9165 N N . ARG B 1 271 ? 2.893 -7.074 -17.172 1 96.69 271 ARG B N 1
ATOM 9166 C CA . ARG B 1 271 ? 3.752 -5.898 -17.078 1 96.69 271 ARG B CA 1
ATOM 9167 C C . ARG B 1 271 ? 3.258 -4.941 -16 1 96.69 271 ARG B C 1
ATOM 9169 O O . ARG B 1 271 ? 4.039 -4.469 -15.18 1 96.69 271 ARG B O 1
ATOM 9176 N N . GLN B 1 272 ? 2.033 -4.656 -16.062 1 94.75 272 GLN B N 1
ATOM 9177 C CA . GLN B 1 272 ? 1.453 -3.699 -15.117 1 94.75 272 GLN B CA 1
ATOM 9178 C C . GLN B 1 272 ? 1.611 -4.18 -13.68 1 94.75 272 GLN B C 1
ATOM 9180 O O . GLN B 1 272 ? 1.956 -3.395 -12.789 1 94.75 272 GLN B O 1
ATOM 9185 N N . ILE B 1 273 ? 1.29 -5.395 -13.422 1 96 273 ILE B N 1
ATOM 9186 C CA . ILE B 1 273 ? 1.427 -5.965 -12.086 1 96 273 ILE B CA 1
ATOM 9187 C C . ILE B 1 273 ? 2.879 -5.859 -11.625 1 96 273 ILE B C 1
ATOM 9189 O O . ILE B 1 273 ? 3.148 -5.492 -10.477 1 96 273 ILE B O 1
ATOM 9193 N N . LEU B 1 274 ? 3.771 -6.141 -12.516 1 97.69 274 LEU B N 1
ATOM 9194 C CA . LEU B 1 274 ? 5.195 -6.078 -12.195 1 97.69 274 LEU B CA 1
ATOM 9195 C C . LEU B 1 274 ? 5.602 -4.664 -11.797 1 97.69 274 LEU B C 1
ATOM 9197 O O . LEU B 1 274 ? 6.293 -4.473 -10.797 1 97.69 274 LEU B O 1
ATOM 9201 N N . PHE B 1 275 ? 5.117 -3.703 -12.539 1 97.5 275 PHE B N 1
ATOM 9202 C CA . PHE B 1 275 ? 5.527 -2.328 -12.266 1 97.5 275 PHE B CA 1
ATOM 9203 C C . PHE B 1 275 ? 4.879 -1.812 -10.984 1 97.5 275 PHE B C 1
ATOM 9205 O O . PHE B 1 275 ? 5.453 -0.971 -10.289 1 97.5 275 PHE B O 1
ATOM 9212 N N . ARG B 1 276 ? 3.764 -2.309 -10.688 1 95.44 276 ARG B N 1
ATOM 9213 C CA . ARG B 1 276 ? 3.201 -1.998 -9.383 1 95.44 276 ARG B CA 1
ATOM 9214 C C . ARG B 1 276 ? 4.07 -2.564 -8.266 1 95.44 276 ARG B C 1
ATOM 9216 O O . ARG B 1 276 ? 4.234 -1.933 -7.219 1 95.44 276 ARG B O 1
ATOM 9223 N N . CYS B 1 277 ? 4.582 -3.768 -8.469 1 97.31 277 CYS B N 1
ATOM 9224 C CA . CYS B 1 277 ? 5.52 -4.34 -7.512 1 97.31 277 CYS B CA 1
ATOM 9225 C C . CYS B 1 277 ? 6.773 -3.482 -7.395 1 97.31 277 CYS B C 1
ATOM 9227 O O . CYS B 1 277 ? 7.211 -3.162 -6.289 1 97.31 277 CYS B O 1
ATOM 9229 N N . TYR B 1 278 ? 7.309 -3.07 -8.555 1 98.19 278 TYR B N 1
ATOM 9230 C CA . TYR B 1 278 ? 8.5 -2.223 -8.562 1 98.19 278 TYR B CA 1
ATOM 9231 C C . TYR B 1 278 ? 8.242 -0.913 -7.828 1 98.19 278 TYR B C 1
ATOM 9233 O O . TYR B 1 278 ? 9.086 -0.451 -7.055 1 98.19 278 TYR B O 1
ATOM 9241 N N . TYR B 1 279 ? 7.105 -0.392 -8.117 1 96.81 279 TYR B N 1
ATOM 9242 C CA . TYR B 1 279 ? 6.766 0.889 -7.504 1 96.81 279 TYR B CA 1
ATOM 9243 C C . TYR B 1 279 ? 6.66 0.761 -5.988 1 96.81 279 TYR B C 1
ATOM 9245 O O . TYR B 1 279 ? 7.129 1.632 -5.254 1 96.81 279 TYR B O 1
ATOM 9253 N N . ARG B 1 280 ? 6.059 -0.225 -5.578 1 95.25 280 ARG B N 1
ATOM 9254 C CA . ARG B 1 280 ? 5.949 -0.481 -4.145 1 95.25 280 ARG B CA 1
ATOM 9255 C C . ARG B 1 280 ? 7.324 -0.585 -3.498 1 95.25 280 ARG B C 1
ATOM 9257 O O . ARG B 1 280 ? 7.566 0.003 -2.441 1 95.25 280 ARG B O 1
ATOM 9264 N N . ASP B 1 281 ? 8.195 -1.35 -4.074 1 96.5 281 ASP B N 1
ATOM 9265 C CA . ASP B 1 281 ? 9.555 -1.493 -3.557 1 96.5 281 ASP B CA 1
ATOM 9266 C C . ASP B 1 281 ? 10.305 -0.164 -3.602 1 96.5 281 ASP B C 1
ATOM 9268 O O . ASP B 1 281 ? 11.062 0.16 -2.684 1 96.5 281 ASP B O 1
ATOM 9272 N N . PHE B 1 282 ? 10.078 0.549 -4.656 1 97.31 282 PHE B N 1
ATOM 9273 C CA . PHE B 1 282 ? 10.75 1.83 -4.828 1 97.31 282 PHE B CA 1
ATOM 9274 C C . PHE B 1 282 ? 10.312 2.82 -3.756 1 97.31 282 PHE B C 1
ATOM 9276 O O . PHE B 1 282 ? 11.117 3.633 -3.289 1 97.31 282 PHE B O 1
ATOM 9283 N N . ARG B 1 283 ? 9.125 2.811 -3.441 1 94.19 283 ARG B N 1
ATOM 9284 C CA . ARG B 1 283 ? 8.625 3.697 -2.395 1 94.19 283 ARG B CA 1
ATOM 9285 C C . ARG B 1 283 ? 9.352 3.447 -1.076 1 94.19 283 ARG B C 1
ATOM 9287 O O . ARG B 1 283 ? 9.633 4.387 -0.331 1 94.19 283 ARG B O 1
ATOM 9294 N N . LYS B 1 284 ? 9.641 2.225 -0.78 1 93.69 284 LYS B N 1
ATOM 9295 C CA . LYS B 1 284 ? 10.406 1.89 0.416 1 93.69 284 LYS B CA 1
ATOM 9296 C C . LYS B 1 284 ? 11.82 2.461 0.339 1 93.69 284 LYS B C 1
ATOM 9298 O O . LYS B 1 284 ? 12.344 2.965 1.333 1 93.69 284 LYS B O 1
ATOM 9303 N N . LEU B 1 285 ? 12.312 2.326 -0.846 1 95.19 285 LEU B N 1
ATOM 9304 C CA . LEU B 1 285 ? 13.648 2.859 -1.092 1 95.19 285 LEU B CA 1
ATOM 9305 C C . LEU B 1 285 ? 13.672 4.375 -0.925 1 95.19 285 LEU B C 1
ATOM 9307 O O . LEU B 1 285 ? 14.562 4.918 -0.272 1 95.19 285 LEU B O 1
ATOM 9311 N N . LYS B 1 286 ? 12.719 5.02 -1.519 1 94.56 286 LYS B N 1
ATOM 9312 C CA . LYS B 1 286 ? 12.625 6.477 -1.468 1 94.56 286 LYS B CA 1
ATOM 9313 C C . LYS B 1 286 ? 12.477 6.969 -0.031 1 94.56 286 LYS B C 1
ATOM 9315 O O . LYS B 1 286 ? 13.031 8.008 0.334 1 94.56 286 LYS B O 1
ATOM 9320 N N . ARG B 1 287 ? 11.781 6.234 0.762 1 92.94 287 ARG B N 1
ATOM 9321 C CA . ARG B 1 287 ? 11.547 6.586 2.158 1 92.94 287 ARG B CA 1
ATOM 9322 C C . ARG B 1 287 ? 12.836 6.539 2.963 1 92.94 287 ARG B C 1
ATOM 9324 O O . ARG B 1 287 ? 13.016 7.309 3.908 1 92.94 287 ARG B O 1
ATOM 9331 N N . ARG B 1 288 ? 13.773 5.711 2.562 1 95.25 288 ARG B N 1
ATOM 9332 C CA . ARG B 1 288 ? 15.008 5.512 3.309 1 95.25 288 ARG B CA 1
ATOM 9333 C C . ARG B 1 288 ? 16.141 6.363 2.738 1 95.25 288 ARG B C 1
ATOM 9335 O O . ARG B 1 288 ? 16.938 6.918 3.488 1 95.25 288 ARG B O 1
ATOM 9342 N N . ILE B 1 289 ? 16.156 6.523 1.478 1 95.44 289 ILE B N 1
ATOM 9343 C CA . ILE B 1 289 ? 17.25 7.234 0.824 1 95.44 289 ILE B CA 1
ATOM 9344 C C . ILE B 1 289 ? 16.906 8.719 0.697 1 95.44 289 ILE B C 1
ATOM 9346 O O . ILE B 1 289 ? 16.484 9.172 -0.365 1 95.44 289 ILE B O 1
ATOM 9350 N N . THR B 1 290 ? 17.172 9.469 1.687 1 93.44 290 THR B N 1
ATOM 9351 C CA . THR B 1 290 ? 16.812 10.875 1.762 1 93.44 290 THR B CA 1
ATOM 9352 C C . THR B 1 290 ? 18.062 11.758 1.718 1 93.44 290 THR B C 1
ATOM 9354 O O . THR B 1 290 ? 18.125 12.773 2.408 1 93.44 290 THR B O 1
ATOM 9357 N N . PHE B 1 291 ? 19.094 11.406 0.92 1 93 291 PHE B N 1
ATOM 9358 C CA . PHE B 1 291 ? 20.406 12.031 0.984 1 93 291 PHE B CA 1
ATOM 9359 C C . PHE B 1 291 ? 20.625 12.969 -0.199 1 93 291 PHE B C 1
ATOM 9361 O O . PHE B 1 291 ? 19.922 12.859 -1.216 1 93 291 PHE B O 1
ATOM 9368 N N . ARG B 1 292 ? 21.609 13.859 -0.019 1 90.31 292 ARG B N 1
ATOM 9369 C CA . ARG B 1 292 ? 21.953 14.805 -1.073 1 90.31 292 ARG B CA 1
ATOM 9370 C C . ARG B 1 292 ? 22.562 14.086 -2.279 1 90.31 292 ARG B C 1
ATOM 9372 O O . ARG B 1 292 ? 23.312 13.125 -2.127 1 90.31 292 ARG B O 1
ATOM 9379 N N . GLY B 1 293 ? 22.219 14.516 -3.41 1 92.81 293 GLY B N 1
ATOM 9380 C CA . GLY B 1 293 ? 22.828 14.008 -4.633 1 92.81 293 GLY B CA 1
ATOM 9381 C C . GLY B 1 293 ? 21.969 12.977 -5.336 1 92.81 293 GLY B C 1
ATOM 9382 O O . GLY B 1 293 ? 22.203 12.664 -6.508 1 92.81 293 GLY B O 1
ATOM 9383 N N . VAL B 1 294 ? 21 12.422 -4.586 1 94.75 294 VAL B N 1
ATOM 9384 C CA . VAL B 1 294 ? 20.203 11.352 -5.188 1 94.75 294 VAL B CA 1
ATOM 9385 C C . VAL B 1 294 ? 18.828 11.883 -5.559 1 94.75 294 VAL B C 1
ATOM 9387 O O . VAL B 1 294 ? 18.062 11.219 -6.273 1 94.75 294 VAL B O 1
ATOM 9390 N N . GLU B 1 295 ? 18.453 13.055 -5.238 1 90.25 295 GLU B N 1
ATOM 9391 C CA . GLU B 1 295 ? 17.094 13.586 -5.301 1 90.25 295 GLU B CA 1
ATOM 9392 C C . GLU B 1 295 ? 16.562 13.586 -6.734 1 90.25 295 GLU B C 1
ATOM 9394 O O . GLU B 1 295 ? 15.477 13.078 -7.004 1 90.25 295 GLU B O 1
ATOM 9399 N N . GLU B 1 296 ? 17.312 14.125 -7.602 1 92.31 296 GLU B N 1
ATOM 9400 C CA . GLU B 1 296 ? 16.875 14.242 -8.984 1 92.31 296 GLU B CA 1
ATOM 9401 C C . GLU B 1 296 ? 16.656 12.875 -9.617 1 92.31 296 GLU B C 1
ATOM 9403 O O . GLU B 1 296 ? 15.656 12.656 -10.312 1 92.31 296 GLU B O 1
ATOM 9408 N N . THR B 1 297 ? 17.609 11.984 -9.359 1 96.25 297 THR B N 1
ATOM 9409 C CA . THR B 1 297 ? 17.516 10.641 -9.93 1 96.25 297 THR B CA 1
ATOM 9410 C C . THR B 1 297 ? 16.328 9.883 -9.336 1 96.25 297 THR B C 1
ATOM 9412 O O . THR B 1 297 ? 15.625 9.156 -10.047 1 96.25 297 THR B O 1
ATOM 9415 N N . VAL B 1 298 ? 16.109 10.055 -8.078 1 95.5 298 VAL B N 1
ATOM 9416 C CA . VAL B 1 298 ? 14.992 9.398 -7.395 1 95.5 298 VAL B CA 1
ATOM 9417 C C . VAL B 1 298 ? 13.664 9.891 -7.969 1 95.5 298 VAL B C 1
ATOM 9419 O O . VAL B 1 298 ? 12.758 9.094 -8.219 1 95.5 298 VAL B O 1
ATOM 9422 N N . TYR B 1 299 ? 13.609 11.172 -8.258 1 92.88 299 TYR B N 1
ATOM 9423 C CA . TYR B 1 299 ? 12.383 11.734 -8.82 1 92.88 299 TYR B CA 1
ATOM 9424 C C . TYR B 1 299 ? 12.141 11.219 -10.234 1 92.88 299 TYR B C 1
ATOM 9426 O O . TYR B 1 299 ? 11.008 10.914 -10.609 1 92.88 299 TYR B O 1
ATOM 9434 N N . LYS B 1 300 ? 13.156 11.141 -10.945 1 95.69 300 LYS B N 1
ATOM 9435 C CA . LYS B 1 300 ? 13.086 10.641 -12.312 1 95.69 300 LYS B CA 1
ATOM 9436 C C . LYS B 1 300 ? 12.578 9.203 -12.336 1 95.69 300 LYS B C 1
ATOM 9438 O O . LYS B 1 300 ? 11.68 8.867 -13.117 1 95.69 300 LYS B O 1
ATOM 9443 N N . VAL B 1 301 ? 13.117 8.32 -11.523 1 97.25 301 VAL B N 1
ATOM 9444 C CA . VAL B 1 301 ? 12.734 6.914 -11.469 1 97.25 301 VAL B CA 1
ATOM 9445 C C . VAL B 1 301 ? 11.297 6.785 -10.969 1 97.25 301 VAL B C 1
ATOM 9447 O O . VAL B 1 301 ? 10.523 5.969 -11.477 1 97.25 301 VAL B O 1
ATOM 9450 N N . GLN B 1 302 ? 10.945 7.633 -10 1 95.19 302 GLN B N 1
ATOM 9451 C CA . GLN B 1 302 ? 9.594 7.609 -9.445 1 95.19 302 GLN B CA 1
ATOM 9452 C C . GLN B 1 302 ? 8.555 7.906 -10.516 1 95.19 302 GLN B C 1
ATOM 9454 O O . GLN B 1 302 ? 7.535 7.219 -10.609 1 95.19 302 GLN B O 1
ATOM 9459 N N . ASP B 1 303 ? 8.812 8.891 -11.289 1 93.25 303 ASP B N 1
ATOM 9460 C CA . ASP B 1 303 ? 7.867 9.32 -12.32 1 93.25 303 ASP B CA 1
ATOM 9461 C C . ASP B 1 303 ? 7.648 8.219 -13.359 1 93.25 303 ASP B C 1
ATOM 9463 O O . ASP B 1 303 ? 6.512 7.93 -13.734 1 93.25 303 ASP B O 1
ATOM 9467 N N . VAL B 1 304 ? 8.695 7.641 -13.734 1 95.31 304 VAL B N 1
ATOM 9468 C CA . VAL B 1 304 ? 8.633 6.602 -14.766 1 95.31 304 VAL B CA 1
ATOM 9469 C C . VAL B 1 304 ? 7.914 5.375 -14.203 1 95.31 304 VAL B C 1
ATOM 9471 O O . VAL B 1 304 ? 7.055 4.793 -14.875 1 95.31 304 VAL B O 1
ATOM 9474 N N . LEU B 1 305 ? 8.227 4.973 -12.969 1 96.31 305 LEU B N 1
ATOM 9475 C CA . LEU B 1 305 ? 7.594 3.812 -12.344 1 96.31 305 LEU B CA 1
ATOM 9476 C C . LEU B 1 305 ? 6.109 4.062 -12.109 1 96.31 305 LEU B C 1
ATOM 9478 O O . LEU B 1 305 ? 5.281 3.174 -12.328 1 96.31 305 LEU B O 1
ATOM 9482 N N . TYR B 1 306 ? 5.785 5.293 -11.727 1 92.25 306 TYR B N 1
ATOM 9483 C CA . TYR B 1 306 ? 4.395 5.645 -11.461 1 92.25 306 TYR B CA 1
ATOM 9484 C C . TYR B 1 306 ? 3.555 5.551 -12.727 1 92.25 306 TYR B C 1
ATOM 9486 O O . TYR B 1 306 ? 2.467 4.969 -12.719 1 92.25 306 TYR B O 1
ATOM 9494 N N . LYS B 1 307 ? 4.035 6.07 -13.797 1 92.38 307 LYS B N 1
ATOM 9495 C CA . LYS B 1 307 ? 3.318 6.059 -15.07 1 92.38 307 LYS B CA 1
ATOM 9496 C C . LYS B 1 307 ? 3.109 4.629 -15.57 1 92.38 307 LYS B C 1
ATOM 9498 O O . LYS B 1 307 ? 2.018 4.277 -16.031 1 92.38 307 LYS B O 1
ATOM 9503 N N . ASN B 1 308 ? 4.137 3.803 -15.438 1 94.25 308 ASN B N 1
ATOM 9504 C CA . ASN B 1 308 ? 4.035 2.426 -15.906 1 94.25 308 ASN B CA 1
ATOM 9505 C C . ASN B 1 308 ? 3.146 1.582 -15 1 94.25 308 ASN B C 1
ATOM 9507 O O . ASN B 1 308 ? 2.504 0.636 -15.453 1 94.25 308 ASN B O 1
ATOM 9511 N N . ALA B 1 309 ? 3.043 1.939 -13.727 1 93.5 309 ALA B N 1
ATOM 9512 C CA . ALA B 1 309 ? 2.268 1.171 -12.758 1 93.5 309 ALA B CA 1
ATOM 9513 C C . ALA B 1 309 ? 0.786 1.524 -12.836 1 93.5 309 ALA B C 1
ATOM 9515 O O . ALA B 1 309 ? -0.075 0.655 -12.688 1 93.5 309 ALA B O 1
ATOM 9516 N N . PHE B 1 310 ? 0.465 2.855 -13.18 1 88.31 310 PHE B N 1
ATOM 9517 C CA . PHE B 1 310 ? -0.905 3.264 -12.891 1 88.31 310 PHE B CA 1
ATOM 9518 C C . PHE B 1 310 ? -1.545 3.914 -14.117 1 88.31 310 PHE B C 1
ATOM 9520 O O . PHE B 1 310 ? -2.768 4.062 -14.18 1 88.31 310 PHE B O 1
ATOM 9527 N N . ASP B 1 311 ? -0.754 4.367 -15.062 1 85.56 311 ASP B N 1
ATOM 9528 C CA . ASP B 1 311 ? -1.321 5.004 -16.25 1 85.56 311 ASP B CA 1
ATOM 9529 C C . ASP B 1 311 ? -1.758 3.959 -17.281 1 85.56 311 ASP B C 1
ATOM 9531 O O . ASP B 1 311 ? -0.919 3.346 -17.938 1 85.56 311 ASP B O 1
ATOM 9535 N N . THR B 1 312 ? -2.996 3.805 -17.5 1 78.06 312 THR B N 1
ATOM 9536 C CA . THR B 1 312 ? -3.541 2.783 -18.391 1 78.06 312 THR B CA 1
ATOM 9537 C C . THR B 1 312 ? -3.326 3.168 -19.844 1 78.06 312 THR B C 1
ATOM 9539 O O . THR B 1 312 ? -3.428 2.322 -20.734 1 78.06 312 THR B O 1
ATOM 9542 N N . ASN B 1 313 ? -2.963 4.395 -20.094 1 79.56 313 ASN B N 1
ATOM 9543 C CA . ASN B 1 313 ? -2.838 4.863 -21.469 1 79.56 313 ASN B CA 1
ATOM 9544 C C . ASN B 1 313 ? -1.377 4.996 -21.891 1 79.56 313 ASN B C 1
ATOM 9546 O O . ASN B 1 313 ? -1.082 5.418 -23 1 79.56 313 ASN B O 1
ATOM 9550 N N . ILE B 1 314 ? -0.538 4.527 -21.125 1 83.88 314 ILE B N 1
ATOM 9551 C CA . ILE B 1 314 ? 0.882 4.672 -21.438 1 83.88 314 ILE B CA 1
ATOM 9552 C C . ILE B 1 314 ? 1.266 3.725 -22.562 1 83.88 314 ILE B C 1
ATOM 9554 O O . ILE B 1 314 ? 0.723 2.623 -22.672 1 83.88 314 ILE B O 1
ATOM 9558 N N . GLU B 1 315 ? 2.092 4.203 -23.438 1 87.5 315 GLU B N 1
ATOM 9559 C CA . GLU B 1 315 ? 2.693 3.316 -24.438 1 87.5 315 GLU B CA 1
ATOM 9560 C C . GLU B 1 315 ? 3.836 2.506 -23.828 1 87.5 315 GLU B C 1
ATOM 9562 O O . GLU B 1 315 ? 4.875 3.062 -23.469 1 87.5 315 GLU B O 1
ATOM 9567 N N . PRO B 1 316 ? 3.695 1.225 -23.781 1 89.81 316 PRO B N 1
ATOM 9568 C CA . PRO B 1 316 ? 4.695 0.403 -23.094 1 89.81 316 PRO B CA 1
ATOM 9569 C C . PRO B 1 316 ? 6.043 0.387 -23.812 1 89.81 316 PRO B C 1
ATOM 9571 O O . PRO B 1 316 ? 6.086 0.334 -25.047 1 89.81 316 PRO B O 1
ATOM 9574 N N . GLU B 1 317 ? 7.105 0.589 -23.078 1 93.19 317 GLU B N 1
ATOM 9575 C CA . GLU B 1 317 ? 8.484 0.461 -23.547 1 93.19 317 GLU B CA 1
ATOM 9576 C C . GLU B 1 317 ? 9.32 -0.337 -22.547 1 93.19 317 GLU B C 1
ATOM 9578 O O . GLU B 1 317 ? 9.062 -0.308 -21.344 1 93.19 317 GLU B O 1
ATOM 9583 N N . ASN B 1 318 ? 10.25 -1.151 -23.141 1 95 318 ASN B N 1
ATOM 9584 C CA . ASN B 1 318 ? 11.188 -1.832 -22.25 1 95 318 ASN B CA 1
ATOM 9585 C C . ASN B 1 318 ? 12.117 -0.844 -21.547 1 95 318 ASN B C 1
ATOM 9587 O O . ASN B 1 318 ? 13.062 -0.342 -22.156 1 95 318 ASN B O 1
ATOM 9591 N N . ILE B 1 319 ? 11.852 -0.682 -20.297 1 94.69 319 ILE B N 1
ATOM 9592 C CA . ILE B 1 319 ? 12.609 0.358 -19.609 1 94.69 319 ILE B CA 1
ATOM 9593 C C . ILE B 1 319 ? 13.555 -0.278 -18.594 1 94.69 319 ILE B C 1
ATOM 9595 O O . ILE B 1 319 ? 13.977 0.374 -17.625 1 94.69 319 ILE B O 1
ATOM 9599 N N . SER B 1 320 ? 13.883 -1.539 -18.703 1 95.62 320 SER B N 1
ATOM 9600 C CA . SER B 1 320 ? 14.75 -2.227 -17.75 1 95.62 320 SER B CA 1
ATOM 9601 C C . SER B 1 320 ? 16.141 -1.584 -17.703 1 95.62 320 SER B C 1
ATOM 9603 O O . SER B 1 320 ? 16.688 -1.362 -16.625 1 95.62 320 SER B O 1
ATOM 9605 N N . ALA B 1 321 ? 16.656 -1.272 -18.812 1 95.94 321 ALA B N 1
ATOM 9606 C CA . ALA B 1 321 ? 17.984 -0.661 -18.891 1 95.94 321 ALA B CA 1
ATOM 9607 C C . ALA B 1 321 ? 17.984 0.708 -18.219 1 95.94 321 ALA B C 1
ATOM 9609 O O . ALA B 1 321 ? 18.938 1.059 -17.516 1 95.94 321 ALA B O 1
ATOM 9610 N N . PHE B 1 322 ? 16.938 1.455 -18.484 1 96.75 322 PHE B N 1
ATOM 9611 C CA . PHE B 1 322 ? 16.781 2.76 -17.844 1 96.75 322 PHE B CA 1
ATOM 9612 C C . PHE B 1 322 ? 16.797 2.633 -16.328 1 96.75 322 PHE B C 1
ATOM 9614 O O . PHE B 1 322 ? 17.484 3.391 -15.648 1 96.75 322 PHE B O 1
ATOM 9621 N N . LEU B 1 323 ? 16.031 1.693 -15.797 1 97.62 323 LEU B N 1
ATOM 9622 C CA . LEU B 1 323 ? 15.93 1.503 -14.352 1 97.62 323 LEU B CA 1
ATOM 9623 C C . LEU B 1 323 ? 17.281 1.08 -13.766 1 97.62 323 LEU B C 1
ATOM 9625 O O . LEU B 1 323 ? 17.688 1.593 -12.727 1 97.62 323 LEU B O 1
ATOM 9629 N N . ILE B 1 324 ? 17.969 0.146 -14.469 1 97.69 324 ILE B N 1
ATOM 9630 C CA . ILE B 1 324 ? 19.25 -0.366 -13.992 1 97.69 324 ILE B CA 1
ATOM 9631 C C . ILE B 1 324 ? 20.281 0.765 -13.953 1 97.69 324 ILE B C 1
ATOM 9633 O O . ILE B 1 324 ? 21 0.925 -12.961 1 97.69 324 ILE B O 1
ATOM 9637 N N . GLU B 1 325 ? 20.281 1.556 -14.969 1 97.88 325 GLU B N 1
ATOM 9638 C CA . GLU B 1 325 ? 21.234 2.656 -15.062 1 97.88 325 GLU B CA 1
ATOM 9639 C C . GLU B 1 325 ? 21 3.676 -13.945 1 97.88 325 GLU B C 1
ATOM 9641 O O . GLU B 1 325 ? 21.953 4.086 -13.266 1 97.88 325 GLU B O 1
ATOM 9646 N N . ASN B 1 326 ? 19.812 4.09 -13.766 1 98.06 326 ASN B N 1
ATOM 9647 C CA . ASN B 1 326 ? 19.5 5.117 -12.781 1 98.06 326 ASN B CA 1
ATOM 9648 C C . ASN B 1 326 ? 19.641 4.59 -11.359 1 98.06 326 ASN B C 1
ATOM 9650 O O . ASN B 1 326 ? 20.062 5.316 -10.461 1 98.06 326 ASN B O 1
ATOM 9654 N N . LEU B 1 327 ? 19.297 3.365 -11.086 1 98.06 327 LEU B N 1
ATOM 9655 C CA . LEU B 1 327 ? 19.469 2.779 -9.758 1 98.06 327 LEU B CA 1
ATOM 9656 C C . LEU B 1 327 ? 20.953 2.621 -9.43 1 98.06 327 LEU B C 1
ATOM 9658 O O . LEU B 1 327 ? 21.359 2.805 -8.281 1 98.06 327 LEU B O 1
ATOM 9662 N N . ASN B 1 328 ? 21.719 2.256 -10.469 1 97.75 328 ASN B N 1
ATOM 9663 C CA . ASN B 1 328 ? 23.156 2.191 -10.25 1 97.75 328 ASN B CA 1
ATOM 9664 C C . ASN B 1 328 ? 23.734 3.568 -9.93 1 97.75 328 ASN B C 1
ATOM 9666 O O . ASN B 1 328 ? 24.672 3.682 -9.141 1 97.75 328 ASN B O 1
ATOM 9670 N N . GLN B 1 329 ? 23.203 4.543 -10.578 1 97.94 329 GLN B N 1
ATOM 9671 C CA . GLN B 1 329 ? 23.625 5.902 -10.25 1 97.94 329 GLN B CA 1
ATOM 9672 C C . GLN B 1 329 ? 23.328 6.234 -8.789 1 97.94 329 GLN B C 1
ATOM 9674 O O . GLN B 1 329 ? 24.156 6.84 -8.109 1 97.94 329 GLN B O 1
ATOM 9679 N N . ILE B 1 330 ? 22.203 5.891 -8.312 1 97.81 330 ILE B N 1
ATOM 9680 C CA . ILE B 1 330 ? 21.828 6.105 -6.918 1 97.81 330 ILE B CA 1
ATOM 9681 C C . ILE B 1 330 ? 22.781 5.332 -6.008 1 97.81 330 ILE B C 1
ATOM 9683 O O . ILE B 1 330 ? 23.328 5.887 -5.051 1 97.81 330 ILE B O 1
ATOM 9687 N N . LYS B 1 331 ? 23.031 4.086 -6.367 1 97.19 331 LYS B N 1
ATOM 9688 C CA . LYS B 1 331 ? 23.906 3.227 -5.574 1 97.19 331 LYS B CA 1
ATOM 9689 C C . LYS B 1 331 ? 25.312 3.807 -5.488 1 97.19 331 LYS B C 1
ATOM 9691 O O . LYS B 1 331 ? 25.891 3.859 -4.406 1 97.19 331 LYS B O 1
ATOM 9696 N N . ASN B 1 332 ? 25.812 4.25 -6.602 1 97.44 332 ASN B N 1
ATOM 9697 C CA . ASN B 1 332 ? 27.141 4.832 -6.637 1 97.44 332 ASN B CA 1
ATOM 9698 C C . ASN B 1 332 ? 27.234 6.074 -5.758 1 97.44 332 ASN B C 1
ATOM 9700 O O . ASN B 1 332 ? 28.234 6.273 -5.062 1 97.44 332 ASN B O 1
ATOM 9704 N N . THR B 1 333 ? 26.234 6.855 -5.797 1 96.75 333 THR B N 1
ATOM 9705 C CA . THR B 1 333 ? 26.203 8.047 -4.953 1 96.75 333 THR B CA 1
ATOM 9706 C C . THR B 1 333 ? 26.203 7.66 -3.477 1 96.75 333 THR B C 1
ATOM 9708 O O . THR B 1 333 ? 26.875 8.289 -2.662 1 96.75 333 THR B O 1
ATOM 9711 N N . LEU B 1 334 ? 25.453 6.633 -3.141 1 95.88 334 LEU B N 1
ATOM 9712 C CA . LEU B 1 334 ? 25.375 6.172 -1.76 1 95.88 334 LEU B CA 1
ATOM 9713 C C . LEU B 1 334 ? 26.734 5.652 -1.294 1 95.88 334 LEU B C 1
ATOM 9715 O O . LEU B 1 334 ? 27.172 5.945 -0.178 1 95.88 334 LEU B O 1
ATOM 9719 N N . ILE B 1 335 ? 27.422 4.93 -2.148 1 95.19 335 ILE B N 1
ATOM 9720 C CA . ILE B 1 335 ? 28.688 4.316 -1.795 1 95.19 335 ILE B CA 1
ATOM 9721 C C . ILE B 1 335 ? 29.781 5.387 -1.717 1 95.19 335 ILE B C 1
ATOM 9723 O O . ILE B 1 335 ? 30.578 5.398 -0.78 1 95.19 335 ILE B O 1
ATOM 9727 N N . GLU B 1 336 ? 29.797 6.289 -2.621 1 94.38 336 GLU B N 1
ATOM 9728 C CA . GLU B 1 336 ? 30.859 7.285 -2.727 1 94.38 336 GLU B CA 1
ATOM 9729 C C . GLU B 1 336 ? 30.703 8.367 -1.661 1 94.38 336 GLU B C 1
ATOM 9731 O O . GLU B 1 336 ? 31.703 8.828 -1.094 1 94.38 336 GLU B O 1
ATOM 9736 N N . PHE B 1 337 ? 29.469 8.734 -1.384 1 92 337 PHE B N 1
ATOM 9737 C CA . PHE B 1 337 ? 29.328 9.953 -0.603 1 92 337 PHE B CA 1
ATOM 9738 C C . PHE B 1 337 ? 28.594 9.672 0.707 1 92 337 PHE B C 1
ATOM 9740 O O . PHE B 1 337 ? 28.609 10.5 1.618 1 92 337 PHE B O 1
ATOM 9747 N N . HIS B 1 338 ? 28.016 8.508 0.916 1 92.62 338 HIS B N 1
ATOM 9748 C CA . HIS B 1 338 ? 27.172 8.305 2.088 1 92.62 338 HIS B CA 1
ATOM 9749 C C . HIS B 1 338 ? 27.453 6.953 2.74 1 92.62 338 HIS B C 1
ATOM 9751 O O . HIS B 1 338 ? 26.531 6.301 3.25 1 92.62 338 HIS B O 1
ATOM 9757 N N . ASP B 1 339 ? 28.625 6.43 2.66 1 89.06 339 ASP B N 1
ATOM 9758 C CA . ASP B 1 339 ? 29.141 5.242 3.336 1 89.06 339 ASP B CA 1
ATOM 9759 C C . ASP B 1 339 ? 28.328 4 2.955 1 89.06 339 ASP B C 1
ATOM 9761 O O . ASP B 1 339 ? 28.234 3.055 3.738 1 89.06 339 ASP B O 1
ATOM 9765 N N . GLY B 1 340 ? 27.578 4.07 1.879 1 93.19 340 GLY B N 1
ATOM 9766 C CA . GLY B 1 340 ? 26.859 2.912 1.38 1 93.19 340 GLY B CA 1
ATOM 9767 C C . GLY B 1 340 ? 25.609 2.609 2.17 1 93.19 340 GLY B C 1
ATOM 9768 O O . GLY B 1 340 ? 25.062 1.506 2.084 1 93.19 340 GLY B O 1
ATOM 9769 N N . LEU B 1 341 ? 25.141 3.654 2.947 1 92.75 341 LEU B N 1
ATOM 9770 C CA . LEU B 1 341 ? 23.953 3.449 3.76 1 92.75 341 LEU B CA 1
ATOM 9771 C C . LEU B 1 341 ? 22.734 3.143 2.885 1 92.75 341 LEU B C 1
ATOM 9773 O O . LEU B 1 341 ? 22.422 3.906 1.97 1 92.75 341 LEU B O 1
ATOM 9777 N N . PHE B 1 342 ? 22.062 2.029 3.07 1 94.25 342 PHE B N 1
ATOM 9778 C CA . PHE B 1 342 ? 20.844 1.538 2.416 1 94.25 342 PHE B CA 1
ATOM 9779 C C . PHE B 1 342 ? 21.141 1.109 0.984 1 94.25 342 PHE B C 1
ATOM 9781 O O . PHE B 1 342 ? 20.234 1.006 0.16 1 94.25 342 PHE B O 1
ATOM 9788 N N . ALA B 1 343 ? 22.422 1.011 0.629 1 95.62 343 ALA B N 1
ATOM 9789 C CA . ALA B 1 343 ? 22.781 0.533 -0.706 1 95.62 343 ALA B CA 1
ATOM 9790 C C . ALA B 1 343 ? 22.203 -0.857 -0.96 1 95.62 343 ALA B C 1
ATOM 9792 O O . ALA B 1 343 ? 21.906 -1.215 -2.104 1 95.62 343 ALA B O 1
ATOM 9793 N N . ASP B 1 344 ? 21.984 -1.595 0.072 1 93.25 344 ASP B N 1
ATOM 9794 C CA . ASP B 1 344 ? 21.422 -2.939 -0.027 1 93.25 344 ASP B CA 1
ATOM 9795 C C . ASP B 1 344 ? 20 -2.9 -0.561 1 93.25 344 ASP B C 1
ATOM 9797 O O . ASP B 1 344 ? 19.578 -3.812 -1.271 1 93.25 344 ASP B O 1
ATOM 9801 N N . LEU B 1 345 ? 19.25 -1.892 -0.192 1 94.62 345 LEU B N 1
ATOM 9802 C CA . LEU B 1 345 ? 17.891 -1.74 -0.696 1 94.62 345 LEU B CA 1
ATOM 9803 C C . LEU B 1 345 ? 17.891 -1.547 -2.209 1 94.62 345 LEU B C 1
ATOM 9805 O O . LEU B 1 345 ? 17 -2.049 -2.902 1 94.62 345 LEU B O 1
ATOM 9809 N N . VAL B 1 346 ? 18.875 -0.783 -2.688 1 97.25 346 VAL B N 1
ATOM 9810 C CA . VAL B 1 346 ? 19 -0.558 -4.125 1 97.25 346 VAL B CA 1
ATOM 9811 C C . VAL B 1 346 ? 19.375 -1.863 -4.82 1 97.25 346 VAL B C 1
ATOM 9813 O O . VAL B 1 346 ? 18.828 -2.195 -5.871 1 97.25 346 VAL B O 1
ATOM 9816 N N . ASP B 1 347 ? 20.266 -2.596 -4.176 1 95.06 347 ASP B N 1
ATOM 9817 C CA . ASP B 1 347 ? 20.672 -3.883 -4.719 1 95.06 347 ASP B CA 1
ATOM 9818 C C . ASP B 1 347 ? 19.5 -4.844 -4.836 1 95.06 347 ASP B C 1
ATOM 9820 O O . ASP B 1 347 ? 19.406 -5.609 -5.797 1 95.06 347 ASP B O 1
ATOM 9824 N N . ASP B 1 348 ? 18.703 -4.801 -3.871 1 95.56 348 ASP B N 1
ATOM 9825 C CA . ASP B 1 348 ? 17.531 -5.676 -3.877 1 95.56 348 ASP B CA 1
ATOM 9826 C C . ASP B 1 348 ? 16.625 -5.375 -5.066 1 95.56 348 ASP B C 1
ATOM 9828 O O . ASP B 1 348 ? 16.125 -6.293 -5.723 1 95.56 348 ASP B O 1
ATOM 9832 N N . LEU B 1 349 ? 16.328 -4.105 -5.289 1 97.38 349 LEU B N 1
ATOM 9833 C CA . LEU B 1 349 ? 15.484 -3.729 -6.414 1 97.38 349 LEU B CA 1
ATOM 9834 C C . LEU B 1 349 ? 16.172 -4.035 -7.738 1 97.38 349 LEU B C 1
ATOM 9836 O O . LEU B 1 349 ? 15.523 -4.473 -8.695 1 97.38 349 LEU B O 1
ATOM 9840 N N . LEU B 1 350 ? 17.516 -3.777 -7.805 1 96.75 350 LEU B N 1
ATOM 9841 C CA . LEU B 1 350 ? 18.297 -4.094 -9 1 96.75 350 LEU B CA 1
ATOM 9842 C C . LEU B 1 350 ? 18.203 -5.582 -9.328 1 96.75 350 LEU B C 1
ATOM 9844 O O . LEU B 1 350 ? 18.016 -5.953 -10.484 1 96.75 350 LEU B O 1
ATOM 9848 N N . ARG B 1 351 ? 18.312 -6.398 -8.336 1 95 351 ARG B N 1
ATOM 9849 C CA . ARG B 1 351 ? 18.219 -7.844 -8.508 1 95 351 ARG B CA 1
ATOM 9850 C C . ARG B 1 351 ? 16.844 -8.234 -9.07 1 95 351 ARG B C 1
ATOM 9852 O O . ARG B 1 351 ? 16.75 -9.094 -9.945 1 95 351 ARG B O 1
ATOM 9859 N N . LYS B 1 352 ? 15.805 -7.637 -8.578 1 97.19 352 LYS B N 1
ATOM 9860 C CA . LYS B 1 352 ? 14.453 -7.934 -9.047 1 97.19 352 LYS B CA 1
ATOM 9861 C C . LYS B 1 352 ? 14.266 -7.488 -10.492 1 97.19 352 LYS B C 1
ATOM 9863 O O . LYS B 1 352 ? 13.617 -8.18 -11.281 1 97.19 352 LYS B O 1
ATOM 9868 N N . ILE B 1 353 ? 14.836 -6.371 -10.852 1 97 353 ILE B N 1
ATOM 9869 C CA . ILE B 1 353 ? 14.734 -5.883 -12.227 1 97 353 ILE B CA 1
ATOM 9870 C C . ILE B 1 353 ? 15.5 -6.82 -13.164 1 97 353 ILE B C 1
ATOM 9872 O O . ILE B 1 353 ? 15.055 -7.086 -14.281 1 97 353 ILE B O 1
ATOM 9876 N N . GLU B 1 354 ? 16.562 -7.316 -12.703 1 94.44 354 GLU B N 1
ATOM 9877 C CA . GLU B 1 354 ? 17.328 -8.258 -13.508 1 94.44 354 GLU B CA 1
ATOM 9878 C C . GLU B 1 354 ? 16.578 -9.586 -13.664 1 94.44 354 GLU B C 1
ATOM 9880 O O . GLU B 1 354 ? 16.656 -10.227 -14.711 1 94.44 354 GLU B O 1
ATOM 9885 N N . LEU B 1 355 ? 15.875 -9.938 -12.633 1 94.81 355 LEU B N 1
ATOM 9886 C CA . LEU B 1 355 ? 15.164 -11.211 -12.641 1 94.81 355 LEU B CA 1
ATOM 9887 C C . LEU B 1 355 ? 13.914 -11.125 -13.516 1 94.81 355 LEU B C 1
ATOM 9889 O O . LEU B 1 355 ? 13.609 -12.055 -14.266 1 94.81 355 LEU B O 1
ATOM 9893 N N . PHE B 1 356 ? 13.172 -9.984 -13.398 1 97.19 356 PHE B N 1
ATOM 9894 C CA . PHE B 1 356 ? 11.812 -9.984 -13.945 1 97.19 356 PHE B CA 1
ATOM 9895 C C . PHE B 1 356 ? 11.719 -9.07 -15.156 1 97.19 356 PHE B C 1
ATOM 9897 O O . PHE B 1 356 ? 10.75 -9.133 -15.914 1 97.19 356 PHE B O 1
ATOM 9904 N N . GLY B 1 357 ? 12.695 -8.18 -15.422 1 96.31 357 GLY B N 1
ATOM 9905 C CA . GLY B 1 357 ? 12.688 -7.289 -16.562 1 96.31 357 GLY B CA 1
ATOM 9906 C C . GLY B 1 357 ? 11.469 -6.387 -16.609 1 96.31 357 GLY B C 1
ATOM 9907 O O . GLY B 1 357 ? 11.117 -5.766 -15.602 1 96.31 357 GLY B O 1
ATOM 9908 N N . SER B 1 358 ? 10.883 -6.297 -17.766 1 97.25 358 SER B N 1
ATOM 9909 C CA . SER B 1 358 ? 9.672 -5.504 -17.938 1 97.25 358 SER B CA 1
ATOM 9910 C C . SER B 1 358 ? 8.477 -6.391 -18.266 1 97.25 358 SER B C 1
ATOM 9912 O O . SER B 1 358 ? 7.465 -5.91 -18.781 1 97.25 358 SER B O 1
ATOM 9914 N N . HIS B 1 359 ? 8.672 -7.688 -18 1 96.56 359 HIS B N 1
ATOM 9915 C CA . HIS B 1 359 ? 7.629 -8.594 -18.469 1 96.56 359 HIS B CA 1
ATOM 9916 C C . HIS B 1 359 ? 7.148 -9.516 -17.359 1 96.56 359 HIS B C 1
ATOM 9918 O O . HIS B 1 359 ? 6.113 -10.172 -17.5 1 96.56 359 HIS B O 1
ATOM 9924 N N . PHE B 1 360 ? 7.816 -9.578 -16.188 1 96.81 360 PHE B N 1
ATOM 9925 C CA . PHE B 1 360 ? 7.496 -10.391 -15.023 1 96.81 360 PHE B CA 1
ATOM 9926 C C . PHE B 1 360 ? 7.758 -11.867 -15.305 1 96.81 360 PHE B C 1
ATOM 9928 O O . PHE B 1 360 ? 8.812 -12.398 -14.945 1 96.81 360 PHE B O 1
ATOM 9935 N N . ALA B 1 361 ? 6.977 -12.5 -16.188 1 97.44 361 ALA B N 1
ATOM 9936 C CA . ALA B 1 361 ? 7.156 -13.883 -16.609 1 97.44 361 ALA B CA 1
ATOM 9937 C C . ALA B 1 361 ? 7.059 -14 -18.125 1 97.44 361 ALA B C 1
ATOM 9939 O O . ALA B 1 361 ? 6.266 -13.297 -18.766 1 97.44 361 ALA B O 1
ATOM 9940 N N . SER B 1 362 ? 7.887 -14.891 -18.688 1 97.25 362 SER B N 1
ATOM 9941 C CA . SER B 1 362 ? 7.914 -15.078 -20.141 1 97.25 362 SER B CA 1
ATOM 9942 C C . SER B 1 362 ? 6.664 -15.812 -20.625 1 97.25 362 SER B C 1
ATOM 9944 O O . SER B 1 362 ? 6.367 -16.922 -20.156 1 97.25 362 SER B O 1
ATOM 9946 N N . LEU B 1 363 ? 5.973 -15.219 -21.547 1 97.25 363 LEU B N 1
ATOM 9947 C CA . LEU B 1 363 ? 4.773 -15.828 -22.125 1 97.25 363 LEU B CA 1
ATOM 9948 C C . LEU B 1 363 ? 5.137 -16.812 -23.234 1 97.25 363 LEU B C 1
ATOM 9950 O O . LEU B 1 363 ? 5.734 -16.422 -24.234 1 97.25 363 LEU B O 1
ATOM 9954 N N . ASP B 1 364 ? 4.82 -18.078 -23.062 1 97 364 ASP B N 1
ATOM 9955 C CA . ASP B 1 364 ? 5.047 -19.094 -24.094 1 97 364 ASP B CA 1
ATOM 9956 C C . ASP B 1 364 ? 3.826 -19.234 -25 1 97 364 ASP B C 1
ATOM 9958 O O . ASP B 1 364 ? 2.688 -19.203 -24.531 1 97 364 ASP B O 1
ATOM 9962 N N . ILE B 1 365 ? 4.113 -19.375 -26.281 1 97.75 365 ILE B N 1
ATOM 9963 C CA . ILE B 1 365 ? 3.047 -19.656 -27.219 1 97.75 365 ILE B CA 1
ATOM 9964 C C . ILE B 1 365 ? 3.059 -21.141 -27.578 1 97.75 365 ILE B C 1
ATOM 9966 O O . ILE B 1 365 ? 4.125 -21.734 -27.781 1 97.75 365 ILE B O 1
ATOM 9970 N N . ARG B 1 366 ? 1.889 -21.719 -27.547 1 96.44 366 ARG B N 1
ATOM 9971 C CA . ARG B 1 366 ? 1.793 -23.141 -27.844 1 96.44 366 ARG B CA 1
ATOM 9972 C C . ARG B 1 366 ? 0.646 -23.422 -28.812 1 96.44 366 ARG B C 1
ATOM 9974 O O . ARG B 1 366 ? -0.446 -22.875 -28.656 1 96.44 366 ARG B O 1
ATOM 9981 N N . GLN B 1 367 ? 0.92 -24.172 -29.828 1 95.25 367 GLN B N 1
ATOM 9982 C CA . GLN B 1 367 ? -0.082 -24.578 -30.812 1 95.25 367 GLN B CA 1
ATOM 9983 C C . GLN B 1 367 ? 0.212 -25.984 -31.344 1 95.25 367 GLN B C 1
ATOM 9985 O O . GLN B 1 367 ? 1.359 -26.422 -31.312 1 95.25 367 GLN B O 1
ATOM 9990 N N . ASP B 1 368 ? -0.805 -26.641 -31.75 1 93.88 368 ASP B N 1
ATOM 9991 C CA . ASP B 1 368 ? -0.703 -28 -32.25 1 93.88 368 ASP B CA 1
ATOM 9992 C C . ASP B 1 368 ? -0.129 -28 -33.688 1 93.88 368 ASP B C 1
ATOM 9994 O O . ASP B 1 368 ? -0.462 -27.141 -34.5 1 93.88 368 ASP B O 1
ATOM 9998 N N . SER B 1 369 ? 0.735 -29.047 -33.969 1 95.69 369 SER B N 1
ATOM 9999 C CA . SER B 1 369 ? 1.391 -29.156 -35.281 1 95.69 369 SER B CA 1
ATOM 10000 C C . SER B 1 369 ? 0.368 -29.266 -36.406 1 95.69 369 SER B C 1
ATOM 10002 O O . SER B 1 369 ? 0.602 -28.797 -37.531 1 95.69 369 SER B O 1
ATOM 10004 N N . ARG B 1 370 ? -0.804 -29.859 -36.188 1 94.19 370 ARG B N 1
ATOM 10005 C CA . ARG B 1 370 ? -1.838 -30.016 -37.219 1 94.19 370 ARG B CA 1
ATOM 10006 C C . ARG B 1 370 ? -2.402 -28.672 -37.656 1 94.19 370 ARG B C 1
ATOM 10008 O O . ARG B 1 370 ? -2.639 -28.438 -38.844 1 94.19 370 ARG B O 1
ATOM 10015 N N . VAL B 1 371 ? -2.607 -27.875 -36.656 1 94.31 371 VAL B N 1
ATOM 10016 C CA . VAL B 1 371 ? -3.102 -26.531 -36.969 1 94.31 371 VAL B CA 1
ATOM 10017 C C . VAL B 1 371 ? -2.055 -25.766 -37.75 1 94.31 371 VAL B C 1
ATOM 10019 O O . VAL B 1 371 ? -2.385 -25.078 -38.719 1 94.31 371 VAL B O 1
ATOM 10022 N N . LEU B 1 372 ? -0.813 -25.875 -37.406 1 96.44 372 LEU B N 1
ATOM 10023 C CA . LEU B 1 372 ? 0.273 -25.172 -38.062 1 96.44 372 LEU B CA 1
ATOM 10024 C C . LEU B 1 372 ? 0.426 -25.641 -39.5 1 96.44 372 LEU B C 1
ATOM 10026 O O . LEU B 1 372 ? 0.717 -24.828 -40.406 1 96.44 372 LEU B O 1
ATOM 10030 N N . ARG B 1 373 ? 0.198 -26.922 -39.719 1 96.25 373 ARG B N 1
ATOM 10031 C CA . ARG B 1 373 ? 0.212 -27.453 -41.062 1 96.25 373 ARG B CA 1
ATOM 10032 C C . ARG B 1 373 ? -0.905 -26.844 -41.906 1 96.25 373 ARG B C 1
ATOM 10034 O O . ARG B 1 373 ? -0.697 -26.5 -43.062 1 96.25 373 ARG B O 1
ATOM 10041 N N . ASP B 1 374 ? -2.02 -26.75 -41.25 1 95.44 374 ASP B N 1
ATOM 10042 C CA . ASP B 1 374 ? -3.16 -26.156 -41.969 1 95.44 374 ASP B CA 1
ATOM 10043 C C . ASP B 1 374 ? -2.885 -24.703 -42.312 1 95.44 374 ASP B C 1
ATOM 10045 O O . ASP B 1 374 ? -3.248 -24.25 -43.406 1 95.44 374 ASP B O 1
ATOM 10049 N N . VAL B 1 375 ? -2.295 -24 -41.406 1 96.06 375 VAL B N 1
ATOM 10050 C CA . VAL B 1 375 ? -1.983 -22.594 -41.625 1 96.06 375 VAL B CA 1
ATOM 10051 C C . VAL B 1 375 ? -0.948 -22.469 -42.75 1 96.06 375 VAL B C 1
ATOM 10053 O O . VAL B 1 375 ? -1.053 -21.594 -43.594 1 96.06 375 VAL B O 1
ATOM 10056 N N . HIS B 1 376 ? 0.079 -23.266 -42.719 1 95.88 376 HIS B N 1
ATOM 10057 C CA . HIS B 1 376 ? 1.084 -23.266 -43.781 1 95.88 376 HIS B CA 1
ATOM 10058 C C . HIS B 1 376 ? 0.45 -23.531 -45.125 1 95.88 376 HIS B C 1
ATOM 10060 O O . HIS B 1 376 ? 0.784 -22.875 -46.125 1 95.88 376 HIS B O 1
ATOM 10066 N N . ALA B 1 377 ? -0.424 -24.5 -45.156 1 94.88 377 ALA B N 1
ATOM 10067 C CA . ALA B 1 377 ? -1.136 -24.828 -46.406 1 94.88 377 ALA B CA 1
ATOM 10068 C C . ALA B 1 377 ? -1.943 -23.641 -46.906 1 94.88 377 ALA B C 1
ATOM 10070 O O . ALA B 1 377 ? -1.986 -23.375 -48.094 1 94.88 377 ALA B O 1
ATOM 10071 N N . TYR B 1 378 ? -2.598 -23 -46 1 94.62 378 TYR B N 1
ATOM 10072 C CA . TYR B 1 378 ? -3.369 -21.812 -46.344 1 94.62 378 TYR B CA 1
ATOM 10073 C C . TYR B 1 378 ? -2.479 -20.75 -46.969 1 94.62 378 TYR B C 1
ATOM 10075 O O . TYR B 1 378 ? -2.822 -20.172 -48 1 94.62 378 TYR B O 1
ATOM 10083 N N . CYS B 1 379 ? -1.309 -20.484 -46.375 1 93.81 379 CYS B N 1
ATOM 10084 C CA . CYS B 1 379 ? -0.405 -19.422 -46.812 1 93.81 379 CYS B CA 1
ATOM 10085 C C . CYS B 1 379 ? 0.171 -19.75 -48.188 1 93.81 379 CYS B C 1
ATOM 10087 O O . CYS B 1 379 ? 0.434 -18.844 -49 1 93.81 379 CYS B O 1
ATOM 10089 N N . ARG B 1 380 ? 0.303 -21.016 -48.469 1 92.69 380 ARG B N 1
ATOM 10090 C CA . ARG B 1 380 ? 0.894 -21.438 -49.75 1 92.69 380 ARG B CA 1
ATOM 10091 C C . ARG B 1 380 ? -0.021 -21.109 -50.906 1 92.69 380 ARG B C 1
ATOM 10093 O O . ARG B 1 380 ? 0.416 -21.109 -52.062 1 92.69 380 ARG B O 1
ATOM 10100 N N . GLN B 1 381 ? -1.223 -20.719 -50.625 1 91.31 381 GLN B N 1
ATOM 10101 C CA . GLN B 1 381 ? -2.188 -20.422 -51.688 1 91.31 381 GLN B CA 1
ATOM 10102 C C . GLN B 1 381 ? -2.062 -18.984 -52.156 1 91.31 381 GLN B C 1
ATOM 10104 O O . GLN B 1 381 ? -2.691 -18.594 -53.156 1 91.31 381 GLN B O 1
ATOM 10109 N N . PHE B 1 382 ? -1.254 -18.234 -51.562 1 91.5 382 PHE B N 1
ATOM 10110 C CA . PHE B 1 382 ? -1.192 -16.812 -51.875 1 91.5 382 PHE B CA 1
ATOM 10111 C C . PHE B 1 382 ? 0.13 -16.453 -52.531 1 91.5 382 PHE B C 1
ATOM 10113 O O . PHE B 1 382 ? 1.158 -17.078 -52.281 1 91.5 382 PHE B O 1
ATOM 10120 N N . LYS B 1 383 ? 0.106 -15.391 -53.406 1 86 383 LYS B N 1
ATOM 10121 C CA . LYS B 1 383 ? 1.313 -14.867 -54.031 1 86 383 LYS B CA 1
ATOM 10122 C C . LYS B 1 383 ? 2.152 -14.078 -53.031 1 86 383 LYS B C 1
ATOM 10124 O O . LYS B 1 383 ? 1.611 -13.367 -52.156 1 86 383 LYS B O 1
ATOM 10129 N N . PRO B 1 384 ? 3.393 -14.203 -53.062 1 88.12 384 PRO B N 1
ATOM 10130 C CA . PRO B 1 384 ? 4.25 -14.898 -54.031 1 88.12 384 PRO B CA 1
ATOM 10131 C C . PRO B 1 384 ? 4.59 -16.328 -53.625 1 88.12 384 PRO B C 1
ATOM 10133 O O . PRO B 1 384 ? 5.363 -17 -54.281 1 88.12 384 PRO B O 1
ATOM 10136 N N . ILE B 1 385 ? 3.992 -16.844 -52.562 1 88.75 385 ILE B N 1
ATOM 10137 C CA . ILE B 1 385 ? 4.375 -18.109 -51.969 1 88.75 385 ILE B CA 1
ATOM 10138 C C . ILE B 1 385 ? 3.934 -19.266 -52.875 1 88.75 385 ILE B C 1
ATOM 10140 O O . ILE B 1 385 ? 4.621 -20.281 -53 1 88.75 385 ILE B O 1
ATOM 10144 N N . ILE B 1 386 ? 2.854 -19.062 -53.562 1 86.31 386 ILE B N 1
ATOM 10145 C CA . ILE B 1 386 ? 2.215 -20.109 -54.344 1 86.31 386 ILE B CA 1
ATOM 10146 C C . ILE B 1 386 ? 3.188 -20.641 -55.406 1 86.31 386 ILE B C 1
ATOM 10148 O O . ILE B 1 386 ? 3.158 -21.812 -55.75 1 86.31 386 ILE B O 1
ATOM 10152 N N . SER B 1 387 ? 4.031 -19.812 -55.844 1 87.56 387 SER B N 1
ATOM 10153 C CA . SER B 1 387 ? 4.957 -20.172 -56.906 1 87.56 387 SER B CA 1
ATOM 10154 C C . SER B 1 387 ? 6.125 -21 -56.375 1 87.56 387 SER B C 1
ATOM 10156 O O . SER B 1 387 ? 6.836 -21.641 -57.156 1 87.56 387 SER B O 1
ATOM 10158 N N . LEU B 1 388 ? 6.25 -21.062 -55.156 1 88.88 388 LEU B N 1
ATOM 10159 C CA . LEU B 1 388 ? 7.418 -21.703 -54.562 1 88.88 388 LEU B CA 1
ATOM 10160 C C . LEU B 1 388 ? 7.133 -23.172 -54.25 1 88.88 388 LEU B C 1
ATOM 10162 O O . LEU B 1 388 ? 8.062 -23.953 -54.031 1 88.88 388 LEU B O 1
ATOM 10166 N N . PHE B 1 389 ? 5.855 -23.594 -54.25 1 92.19 389 PHE B N 1
ATOM 10167 C CA . PHE B 1 389 ? 5.512 -24.922 -53.812 1 92.19 389 PHE B CA 1
ATOM 10168 C C . PHE B 1 389 ? 4.707 -25.672 -54.875 1 92.19 389 PHE B C 1
ATOM 10170 O O . PHE B 1 389 ? 3.877 -25.062 -55.562 1 92.19 389 PHE B O 1
ATOM 10177 N N . PRO B 1 390 ? 4.918 -26.953 -54.969 1 92.12 390 PRO B N 1
ATOM 10178 C CA . PRO B 1 390 ? 4.066 -27.75 -55.844 1 92.12 390 PRO B CA 1
ATOM 10179 C C . PRO B 1 390 ? 2.656 -27.938 -55.312 1 92.12 390 PRO B C 1
ATOM 10181 O O . PRO B 1 390 ? 2.438 -27.828 -54.094 1 92.12 390 PRO B O 1
ATOM 10184 N N . GLU B 1 391 ? 1.751 -28.281 -56.156 1 88.5 391 GLU B N 1
ATOM 10185 C CA . GLU B 1 391 ? 0.35 -28.438 -55.781 1 88.5 391 GLU B CA 1
ATOM 10186 C C . GLU B 1 391 ? 0.158 -29.625 -54.844 1 88.5 391 GLU B C 1
ATOM 10188 O O . GLU B 1 391 ? -0.724 -29.609 -54 1 88.5 391 GLU B O 1
ATOM 10193 N N . ASP B 1 392 ? 1.042 -30.609 -54.938 1 92.06 392 ASP B N 1
ATOM 10194 C CA . ASP B 1 392 ? 0.885 -31.828 -54.156 1 92.06 392 ASP B CA 1
ATOM 10195 C C . ASP B 1 392 ? 1.846 -31.844 -52.969 1 92.06 392 ASP B C 1
ATOM 10197 O O . ASP B 1 392 ? 2.27 -32.906 -52.5 1 92.06 392 ASP B O 1
ATOM 10201 N N . TYR B 1 393 ? 2.188 -30.766 -52.469 1 94.44 393 TYR B N 1
ATOM 10202 C CA . TYR B 1 393 ? 3.193 -30.641 -51.438 1 94.44 393 TYR B CA 1
ATOM 10203 C C . TYR B 1 393 ? 2.816 -31.469 -50.219 1 94.44 393 TYR B C 1
ATOM 10205 O O . TYR B 1 393 ? 3.672 -32.125 -49.594 1 94.44 393 TYR B O 1
ATOM 10213 N N . ASP B 1 394 ? 1.569 -31.469 -49.781 1 93.06 394 ASP B N 1
ATOM 10214 C CA . ASP B 1 394 ? 1.13 -32.125 -48.531 1 93.06 394 ASP B CA 1
ATOM 10215 C C . ASP B 1 394 ? 1.231 -33.625 -48.625 1 93.06 394 ASP B C 1
ATOM 10217 O O . ASP B 1 394 ? 1.236 -34.344 -47.625 1 93.06 394 ASP B O 1
ATOM 10221 N N . GLU B 1 395 ? 1.33 -34.156 -49.844 1 93 395 GLU B N 1
ATOM 10222 C CA . GLU B 1 395 ? 1.387 -35.594 -50.062 1 93 395 GLU B CA 1
ATOM 10223 C C . GLU B 1 395 ? 2.824 -36.062 -50.25 1 93 395 GLU B C 1
ATOM 10225 O O . GLU B 1 395 ? 3.082 -37.281 -50.344 1 93 395 GLU B O 1
ATOM 10230 N N . LEU B 1 396 ? 3.707 -35.188 -50.219 1 94.44 396 LEU B N 1
ATOM 10231 C CA . LEU B 1 396 ? 5.109 -35.531 -50.438 1 94.44 396 LEU B CA 1
ATOM 10232 C C . LEU B 1 396 ? 5.68 -36.25 -49.219 1 94.44 396 LEU B C 1
ATOM 10234 O O . LEU B 1 396 ? 5.109 -36.188 -48.125 1 94.44 396 LEU B O 1
ATOM 10238 N N . SER B 1 397 ? 6.746 -36.906 -49.469 1 94.44 397 SER B N 1
ATOM 10239 C CA . SER B 1 397 ? 7.477 -37.531 -48.375 1 94.44 397 SER B CA 1
ATOM 10240 C C . SER B 1 397 ? 8.172 -36.5 -47.5 1 94.44 397 SER B C 1
ATOM 10242 O O . SER B 1 397 ? 8.367 -35.344 -47.938 1 94.44 397 SER B O 1
ATOM 10244 N N . GLU B 1 398 ? 8.531 -36.844 -46.25 1 95.69 398 GLU B N 1
ATOM 10245 C CA . GLU B 1 398 ? 9.18 -35.938 -45.312 1 95.69 398 GLU B CA 1
ATOM 10246 C C . GLU B 1 398 ? 10.445 -35.344 -45.938 1 95.69 398 GLU B C 1
ATOM 10248 O O . GLU B 1 398 ? 10.68 -34.125 -45.844 1 95.69 398 GLU B O 1
ATOM 10253 N N . GLU B 1 399 ? 11.203 -36.156 -46.594 1 94.69 399 GLU B N 1
ATOM 10254 C CA . GLU B 1 399 ? 12.438 -35.688 -47.219 1 94.69 399 GLU B CA 1
ATOM 10255 C C . GLU B 1 399 ? 12.156 -34.688 -48.344 1 94.69 399 GLU B C 1
ATOM 10257 O O . GLU B 1 399 ? 12.844 -33.688 -48.469 1 94.69 399 GLU B O 1
ATOM 10262 N N . GLU B 1 400 ? 11.164 -34.969 -49.125 1 94.94 400 GLU B N 1
ATOM 10263 C CA . GLU B 1 400 ? 10.789 -34.094 -50.25 1 94.94 400 GLU B CA 1
ATOM 10264 C C . GLU B 1 400 ? 10.219 -32.781 -49.719 1 94.94 400 GLU B C 1
ATOM 10266 O O . GLU B 1 400 ? 10.477 -31.719 -50.312 1 94.94 400 GLU B O 1
ATOM 10271 N N . LYS B 1 401 ? 9.422 -32.875 -48.75 1 95.88 401 LYS B N 1
ATOM 10272 C CA . LYS B 1 401 ? 8.867 -31.672 -48.156 1 95.88 401 LYS B CA 1
ATOM 10273 C C . LYS B 1 401 ? 9.969 -30.719 -47.719 1 95.88 401 LYS B C 1
ATOM 10275 O O . LYS B 1 401 ? 9.914 -29.516 -48 1 95.88 401 LYS B O 1
ATOM 10280 N N . ILE B 1 402 ? 10.953 -31.219 -47 1 96.62 40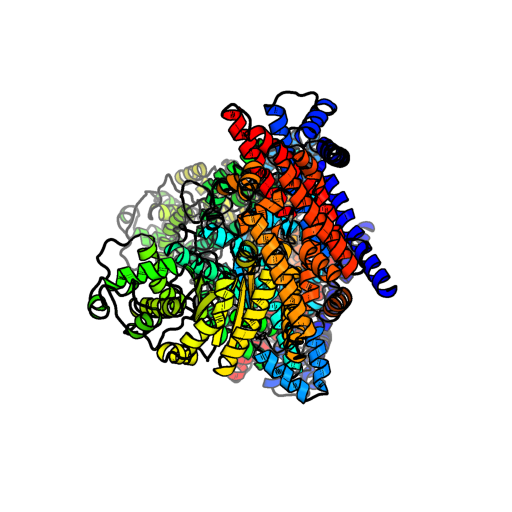2 ILE B N 1
ATOM 10281 C CA . ILE B 1 402 ? 12.039 -30.422 -46.438 1 96.62 402 ILE B CA 1
ATOM 10282 C C . ILE B 1 402 ? 12.836 -29.781 -47.562 1 96.62 402 ILE B C 1
ATOM 10284 O O . ILE B 1 402 ? 13.25 -28.609 -47.438 1 96.62 402 ILE B O 1
ATOM 10288 N N . GLN B 1 403 ? 12.914 -30.453 -48.625 1 93.81 403 GLN B N 1
ATOM 10289 C CA . GLN B 1 403 ? 13.688 -29.938 -49.75 1 93.81 403 GLN B CA 1
ATOM 10290 C C . GLN B 1 403 ? 12.961 -28.797 -50.469 1 93.81 403 GLN B C 1
ATOM 10292 O O . GLN B 1 403 ? 13.602 -27.938 -51.062 1 93.81 403 GLN B O 1
ATOM 10297 N N . GLN B 1 404 ? 11.688 -28.766 -50.344 1 94 404 GLN B N 1
ATOM 10298 C CA . GLN B 1 404 ? 10.883 -27.766 -51.031 1 94 404 GLN B CA 1
ATOM 10299 C C . GLN B 1 404 ? 10.805 -26.469 -50.25 1 94 404 GLN B C 1
ATOM 10301 O O . GLN B 1 404 ? 10.422 -25.422 -50.781 1 94 404 GLN B O 1
ATOM 10306 N N . LEU B 1 405 ? 11.211 -26.484 -49 1 94.81 405 LEU B N 1
ATOM 10307 C CA . LEU B 1 405 ? 11.109 -25.297 -48.156 1 94.81 405 LEU B CA 1
ATOM 10308 C C . LEU B 1 405 ? 12.117 -24.234 -48.562 1 94.81 405 LEU B C 1
ATOM 10310 O O . LEU B 1 405 ? 13.258 -24.562 -48.906 1 94.81 405 LEU B O 1
ATOM 10314 N N . SER B 1 406 ? 11.797 -22.922 -48.75 1 88.31 406 SER B N 1
ATOM 10315 C CA . SER B 1 406 ? 12.633 -21.891 -49.344 1 88.31 406 SER B CA 1
ATOM 10316 C C . SER B 1 406 ? 13.18 -20.938 -48.281 1 88.31 406 SER B C 1
ATOM 10318 O O . SER B 1 406 ? 14.227 -20.312 -48.469 1 88.31 406 SER B O 1
ATOM 10320 N N . PHE B 1 407 ? 12.555 -20.766 -47.125 1 92.69 407 PHE B N 1
ATOM 10321 C CA . PHE B 1 407 ? 12.914 -19.891 -46 1 92.69 407 PHE B CA 1
ATOM 10322 C C . PHE B 1 407 ? 13.156 -18.469 -46.5 1 92.69 407 PHE B C 1
ATOM 10324 O O . PHE B 1 407 ? 14.078 -17.797 -46 1 92.69 407 PHE B O 1
ATOM 10331 N N . LYS B 1 408 ? 12.359 -18 -47.438 1 87.88 408 LYS B N 1
ATOM 10332 C CA . LYS B 1 408 ? 12.43 -16.625 -47.938 1 87.88 408 LYS B CA 1
ATOM 10333 C C . LYS B 1 408 ? 11.484 -15.711 -47.156 1 87.88 408 LYS B C 1
ATOM 10335 O O . LYS B 1 408 ? 10.375 -16.109 -46.781 1 87.88 408 LYS B O 1
ATOM 10340 N N . THR B 1 409 ? 12.047 -14.539 -46.844 1 89.62 409 THR B N 1
ATOM 10341 C CA . THR B 1 409 ? 11.227 -13.555 -46.125 1 89.62 409 THR B CA 1
ATOM 10342 C C . THR B 1 409 ? 10.219 -12.914 -47.094 1 89.62 409 THR B C 1
ATOM 10344 O O . THR B 1 409 ? 10.547 -12.609 -48.219 1 89.62 409 THR B O 1
ATOM 10347 N N . ALA B 1 410 ? 9.008 -12.781 -46.656 1 83.38 410 ALA B N 1
ATOM 10348 C CA . ALA B 1 410 ? 7.953 -12.141 -47.438 1 83.38 410 ALA B CA 1
ATOM 10349 C C . ALA B 1 410 ? 6.953 -11.43 -46.531 1 83.38 410 ALA B C 1
ATOM 10351 O O . ALA B 1 410 ? 6.879 -11.711 -45.344 1 83.38 410 ALA B O 1
ATOM 10352 N N . LYS B 1 411 ? 6.398 -10.375 -46.938 1 79.81 411 LYS B N 1
ATOM 10353 C CA . LYS B 1 411 ? 5.238 -9.766 -46.281 1 79.81 411 LYS B CA 1
ATOM 10354 C C . LYS B 1 411 ? 3.967 -10.016 -47.094 1 79.81 411 LYS B C 1
ATOM 10356 O O . LYS B 1 411 ? 3.713 -9.32 -48.094 1 79.81 411 LYS B O 1
ATOM 10361 N N . VAL B 1 412 ? 3.291 -11 -46.688 1 82.88 412 VAL B N 1
ATOM 10362 C CA . VAL B 1 412 ? 2.154 -11.453 -47.5 1 82.88 412 VAL B CA 1
ATOM 10363 C C . VAL B 1 412 ? 0.865 -10.844 -46.938 1 82.88 412 VAL B C 1
ATOM 10365 O O . VAL B 1 412 ? 0.69 -10.742 -45.719 1 82.88 412 VAL B O 1
ATOM 10368 N N . ASN B 1 413 ? 0.078 -10.273 -47.75 1 82.69 413 ASN B N 1
ATOM 10369 C CA . ASN B 1 413 ? -1.273 -9.852 -47.406 1 82.69 413 ASN B CA 1
ATOM 10370 C C . ASN B 1 413 ? -2.301 -10.93 -47.719 1 82.69 413 ASN B C 1
ATOM 10372 O O . ASN B 1 413 ? -2.477 -11.312 -48.875 1 82.69 413 ASN B O 1
ATOM 10376 N N . TYR B 1 414 ? -2.873 -11.453 -46.688 1 84.69 414 TYR B N 1
ATOM 10377 C CA . TYR B 1 414 ? -3.818 -12.547 -46.844 1 84.69 414 TYR B CA 1
ATOM 10378 C C . TYR B 1 414 ? -5.234 -12.023 -47.062 1 84.69 414 TYR B C 1
ATOM 10380 O O . TYR B 1 414 ? -5.852 -11.516 -46.094 1 84.69 414 TYR B O 1
ATOM 10388 N N . SER B 1 415 ? -5.734 -11.812 -48.25 1 74.5 415 SER B N 1
ATOM 10389 C CA . SER B 1 415 ? -7.047 -11.258 -48.562 1 74.5 415 SER B CA 1
ATOM 10390 C C . SER B 1 415 ? -8.133 -12.336 -48.5 1 74.5 415 SER B C 1
ATOM 10392 O O . SER B 1 415 ? -9.32 -12.023 -48.594 1 74.5 415 SER B O 1
ATOM 10394 N N . GLY B 1 416 ? -7.879 -13.516 -48.312 1 70.69 416 GLY B N 1
ATOM 10395 C CA . GLY B 1 416 ? -8.883 -14.57 -48.375 1 70.69 416 GLY B CA 1
ATOM 10396 C C . GLY B 1 416 ? -9.578 -14.82 -47.031 1 70.69 416 GLY B C 1
ATOM 10397 O O . GLY B 1 416 ? -9.242 -14.195 -46.031 1 70.69 416 GLY B O 1
ATOM 10398 N N . ASP B 1 417 ? -10.734 -15.594 -47.094 1 80.81 417 ASP B N 1
ATOM 10399 C CA . ASP B 1 417 ? -11.508 -16.031 -45.938 1 80.81 417 ASP B CA 1
ATOM 10400 C C . ASP B 1 417 ? -10.766 -17.125 -45.156 1 80.81 417 ASP B C 1
ATOM 10402 O O . ASP B 1 417 ? -10.531 -18.219 -45.688 1 80.81 417 ASP B O 1
ATOM 10406 N N . ALA B 1 418 ? -10 -16.844 -44.125 1 87.12 418 ALA B N 1
ATOM 10407 C CA . ALA B 1 418 ? -9.305 -17.828 -43.312 1 87.12 418 ALA B CA 1
ATOM 10408 C C . ALA B 1 418 ? -10.164 -18.234 -42.125 1 87.12 418 ALA B C 1
ATOM 10410 O O . ALA B 1 418 ? -10.969 -17.453 -41.594 1 87.12 418 ALA B O 1
ATOM 10411 N N . ASP B 1 419 ? -10.133 -19.469 -41.844 1 89.38 419 ASP B N 1
ATOM 10412 C CA . ASP B 1 419 ? -10.805 -19.906 -40.594 1 89.38 419 ASP B CA 1
ATOM 10413 C C . ASP B 1 419 ? -10.258 -19.172 -39.375 1 89.38 419 ASP B C 1
ATOM 10415 O O . ASP B 1 419 ? -9.125 -18.672 -39.406 1 89.38 419 ASP B O 1
ATOM 10419 N N . PRO B 1 420 ? -11 -19.062 -38.375 1 88.75 420 PRO B N 1
ATOM 10420 C CA . PRO B 1 420 ? -10.633 -18.281 -37.188 1 88.75 420 PRO B CA 1
ATOM 10421 C C . PRO B 1 420 ? -9.297 -18.719 -36.562 1 88.75 420 PRO B C 1
ATOM 10423 O O . PRO B 1 420 ? -8.531 -17.875 -36.094 1 88.75 420 PRO B O 1
ATOM 10426 N N . LEU B 1 421 ? -9.016 -19.969 -36.625 1 90.94 421 LEU B N 1
ATOM 10427 C CA . LEU B 1 421 ? -7.773 -20.469 -36.031 1 90.94 421 LEU B CA 1
ATOM 10428 C C . LEU B 1 421 ? -6.57 -20.031 -36.875 1 90.94 421 LEU B C 1
ATOM 10430 O O . LEU B 1 421 ? -5.516 -19.703 -36.312 1 90.94 421 LEU B O 1
ATOM 10434 N N . THR B 1 422 ? -6.734 -20.062 -38.156 1 93.19 422 THR B N 1
ATOM 10435 C CA . THR B 1 422 ? -5.676 -19.609 -39.062 1 93.19 422 THR B CA 1
ATOM 10436 C C . THR B 1 422 ? -5.398 -18.125 -38.844 1 93.19 422 THR B C 1
ATOM 10438 O O . THR B 1 422 ? -4.242 -17.703 -38.75 1 93.19 422 THR B O 1
ATOM 10441 N N . GLN B 1 423 ? -6.438 -17.406 -38.812 1 92.06 423 GLN B N 1
ATOM 10442 C CA . GLN B 1 423 ? -6.301 -15.969 -38.594 1 92.06 423 GLN B CA 1
ATOM 10443 C C . GLN B 1 423 ? -5.605 -15.688 -37.281 1 92.06 423 GLN B C 1
ATOM 10445 O O . GLN B 1 423 ? -4.742 -14.812 -37.188 1 92.06 423 GLN B O 1
ATOM 10450 N N . ASP B 1 424 ? -6.043 -16.375 -36.25 1 93.94 424 ASP B N 1
ATOM 10451 C CA . ASP B 1 424 ? -5.457 -16.203 -34.938 1 93.94 424 ASP B CA 1
ATOM 10452 C C . ASP B 1 424 ? -3.961 -16.516 -34.969 1 93.94 424 ASP B C 1
ATOM 10454 O O . ASP B 1 424 ? -3.164 -15.797 -34.344 1 93.94 424 ASP B O 1
ATOM 10458 N N . THR B 1 425 ? -3.59 -17.578 -35.594 1 94.69 425 THR B N 1
ATOM 10459 C CA . THR B 1 425 ? -2.193 -18 -35.656 1 94.69 425 THR B CA 1
ATOM 10460 C C . THR B 1 425 ? -1.333 -16.922 -36.312 1 94.69 425 THR B C 1
ATOM 10462 O O . THR B 1 425 ? -0.261 -16.578 -35.812 1 94.69 425 THR B O 1
ATOM 10465 N N . LEU B 1 426 ? -1.836 -16.391 -37.406 1 93.62 426 LEU B N 1
ATOM 10466 C CA . LEU B 1 426 ? -1.097 -15.383 -38.156 1 93.62 426 LEU B CA 1
ATOM 10467 C C . LEU B 1 426 ? -0.973 -14.094 -37.344 1 93.62 426 LEU B C 1
ATOM 10469 O O . LEU B 1 426 ? 0.1 -13.492 -37.312 1 93.62 426 LEU B O 1
ATOM 10473 N N . GLN B 1 427 ? -2.039 -13.727 -36.75 1 93.06 427 GLN B N 1
ATOM 10474 C CA . GLN B 1 427 ? -2.023 -12.523 -35.938 1 93.06 427 GLN B CA 1
ATOM 10475 C C . GLN B 1 427 ? -1.076 -12.68 -34.75 1 93.06 427 GLN B C 1
ATOM 10477 O O . GLN B 1 427 ? -0.391 -11.734 -34.375 1 93.06 427 GLN B O 1
ATOM 10482 N N . THR B 1 428 ? -1.075 -13.859 -34.125 1 95.31 428 THR B N 1
ATOM 10483 C CA . THR B 1 428 ? -0.219 -14.133 -32.969 1 95.31 428 THR B CA 1
ATOM 10484 C C . THR B 1 428 ? 1.252 -13.969 -33.344 1 95.31 428 THR B C 1
ATOM 10486 O O . THR B 1 428 ? 2.029 -13.398 -32.562 1 95.31 428 THR B O 1
ATOM 10489 N N . ILE B 1 429 ? 1.607 -14.414 -34.469 1 94.88 429 ILE B N 1
ATOM 10490 C CA . ILE B 1 429 ? 2.986 -14.312 -34.938 1 94.88 429 ILE B CA 1
ATOM 10491 C C . ILE B 1 429 ? 3.398 -12.844 -35.031 1 94.88 429 ILE B C 1
ATOM 10493 O O . ILE B 1 429 ? 4.496 -12.477 -34.594 1 94.88 429 ILE B O 1
ATOM 10497 N N . ALA B 1 430 ? 2.514 -12.016 -35.5 1 91.25 430 ALA B N 1
ATOM 10498 C CA . ALA B 1 430 ? 2.779 -10.578 -35.562 1 91.25 430 ALA B CA 1
ATOM 10499 C C . ALA B 1 430 ? 2.859 -9.953 -34.188 1 91.25 430 ALA B C 1
ATOM 10501 O O . ALA B 1 430 ? 3.693 -9.078 -33.938 1 91.25 430 ALA B O 1
ATOM 10502 N N . GLU B 1 431 ? 2.045 -10.383 -33.312 1 92.75 431 GLU B N 1
ATOM 10503 C CA . GLU B 1 431 ? 1.957 -9.812 -31.984 1 92.75 431 GLU B CA 1
ATOM 10504 C C . GLU B 1 431 ? 3.189 -10.164 -31.156 1 92.75 431 GLU B C 1
ATOM 10506 O O . GLU B 1 431 ? 3.6 -9.391 -30.281 1 92.75 431 GLU B O 1
ATOM 10511 N N . ILE B 1 432 ? 3.756 -11.289 -31.391 1 96.44 432 ILE B N 1
ATOM 10512 C CA . ILE B 1 432 ? 4.961 -11.68 -30.672 1 96.44 432 ILE B CA 1
ATOM 10513 C C . ILE B 1 432 ? 6.043 -10.617 -30.859 1 96.44 432 ILE B C 1
ATOM 10515 O O . ILE B 1 432 ? 6.719 -10.242 -29.891 1 96.44 432 ILE B O 1
ATOM 10519 N N . ARG B 1 433 ? 6.172 -10.125 -32 1 93.06 433 ARG B N 1
ATOM 10520 C CA . ARG B 1 433 ? 7.164 -9.094 -32.281 1 93.06 433 ARG B CA 1
ATOM 10521 C C . ARG B 1 433 ? 6.875 -7.828 -31.469 1 93.06 433 ARG B C 1
ATOM 10523 O O . ARG B 1 433 ? 7.789 -7.219 -30.922 1 93.06 433 ARG B O 1
ATOM 10530 N N . GLN B 1 434 ? 5.684 -7.484 -31.453 1 92.75 434 GLN B N 1
ATOM 10531 C CA . GLN B 1 434 ? 5.277 -6.297 -30.719 1 92.75 434 GLN B CA 1
ATOM 10532 C C . GLN B 1 434 ? 5.555 -6.453 -29.219 1 92.75 434 GLN B C 1
ATOM 10534 O O . GLN B 1 434 ? 6.031 -5.523 -28.562 1 92.75 434 GLN B O 1
ATOM 10539 N N . ILE B 1 435 ? 5.254 -7.594 -28.672 1 96.19 435 ILE B N 1
ATOM 10540 C CA . ILE B 1 435 ? 5.473 -7.863 -27.25 1 96.19 435 ILE B CA 1
ATOM 10541 C C . ILE B 1 435 ? 6.961 -7.777 -26.938 1 96.19 435 ILE B C 1
ATOM 10543 O O . ILE B 1 435 ? 7.352 -7.207 -25.906 1 96.19 435 ILE B O 1
ATOM 10547 N N . GLN B 1 436 ? 7.801 -8.289 -27.812 1 95.81 436 GLN B N 1
ATOM 10548 C CA . GLN B 1 436 ? 9.242 -8.234 -27.609 1 95.81 436 GLN B CA 1
ATOM 10549 C C . GLN B 1 436 ? 9.742 -6.793 -27.625 1 95.81 436 GLN B C 1
ATOM 10551 O O . GLN B 1 436 ? 10.617 -6.426 -26.828 1 95.81 436 GLN B O 1
ATOM 10556 N N . GLN B 1 437 ? 9.18 -6.012 -28.453 1 93.19 437 GLN B N 1
ATOM 10557 C CA . GLN B 1 437 ? 9.594 -4.617 -28.547 1 93.19 437 GLN B CA 1
ATOM 10558 C C . GLN B 1 437 ? 9.188 -3.832 -27.297 1 93.19 437 GLN B C 1
ATOM 10560 O O . GLN B 1 437 ? 9.945 -2.992 -26.812 1 93.19 437 GLN B O 1
ATOM 10565 N N . GLN B 1 438 ? 8.078 -4.137 -26.828 1 94.12 438 GLN B N 1
ATOM 10566 C CA . GLN B 1 438 ? 7.504 -3.379 -25.719 1 94.12 438 GLN B CA 1
ATOM 10567 C C . GLN B 1 438 ? 8.094 -3.828 -24.391 1 94.12 438 GLN B C 1
ATOM 10569 O O . GLN B 1 438 ? 8.336 -3.006 -23.5 1 94.12 438 GLN B O 1
ATOM 10574 N N . ASN B 1 439 ? 8.289 -5.109 -24.203 1 96.31 439 ASN B N 1
ATOM 10575 C CA . ASN B 1 439 ? 8.609 -5.648 -22.891 1 96.31 439 ASN B CA 1
ATOM 10576 C C . ASN B 1 439 ? 9.969 -6.344 -22.875 1 96.31 439 ASN B C 1
ATOM 10578 O O . ASN B 1 439 ? 10.438 -6.781 -21.828 1 96.31 439 ASN B O 1
ATOM 10582 N N . GLY B 1 440 ? 10.641 -6.418 -24.047 1 95.69 440 GLY B N 1
ATOM 10583 C CA . GLY B 1 440 ? 11.898 -7.145 -24.156 1 95.69 440 GLY B CA 1
ATOM 10584 C C . GLY B 1 440 ? 11.742 -8.5 -24.828 1 95.69 440 GLY B C 1
ATOM 10585 O O . GLY B 1 440 ? 10.656 -9.078 -24.812 1 95.69 440 GLY B O 1
ATOM 10586 N N . GLU B 1 441 ? 12.766 -9.039 -25.359 1 95.75 441 GLU B N 1
ATOM 10587 C CA . GLU B 1 441 ? 12.773 -10.289 -26.109 1 95.75 441 GLU B CA 1
ATOM 10588 C C . GLU B 1 441 ? 12.273 -11.445 -25.25 1 95.75 441 GLU B C 1
ATOM 10590 O O . GLU B 1 441 ? 11.516 -12.297 -25.734 1 95.75 441 GLU B O 1
ATOM 10595 N N . LEU B 1 442 ? 12.609 -11.445 -24.031 1 95.88 442 LEU B N 1
ATOM 10596 C CA . LEU B 1 442 ? 12.305 -12.57 -23.141 1 95.88 442 LEU B CA 1
ATOM 10597 C C . LEU B 1 442 ? 10.828 -12.57 -22.766 1 95.88 442 LEU B C 1
ATOM 10599 O O . LEU B 1 442 ? 10.328 -13.555 -22.219 1 95.88 442 LEU B O 1
ATOM 10603 N N . ALA B 1 443 ? 10.109 -11.516 -23.094 1 97.38 443 ALA B N 1
ATOM 10604 C CA . ALA B 1 443 ? 8.695 -11.438 -22.75 1 97.38 443 ALA B CA 1
ATOM 10605 C C . ALA B 1 443 ? 7.887 -12.5 -23.484 1 97.38 443 ALA B C 1
ATOM 10607 O O . ALA B 1 443 ? 6.867 -12.977 -22.984 1 97.38 443 ALA B O 1
ATOM 10608 N N . CYS B 1 444 ? 8.328 -12.758 -24.688 1 97.94 444 CYS B N 1
ATOM 10609 C CA . CYS B 1 444 ? 7.672 -13.758 -25.531 1 97.94 444 CYS B CA 1
ATOM 10610 C C . CYS B 1 444 ? 8.617 -14.258 -26.625 1 97.94 444 CYS B C 1
ATOM 10612 O O . CYS B 1 444 ? 8.727 -13.641 -27.688 1 97.94 444 CYS B O 1
ATOM 10614 N N . HIS B 1 445 ? 9.297 -15.367 -26.375 1 97.5 445 HIS B N 1
ATOM 10615 C CA . HIS B 1 445 ? 10.344 -15.758 -27.312 1 97.5 445 HIS B CA 1
ATOM 10616 C C . HIS B 1 445 ? 10.289 -17.25 -27.594 1 97.5 445 HIS B C 1
ATOM 10618 O O . HIS B 1 445 ? 11.125 -17.781 -28.344 1 97.5 445 HIS B O 1
ATOM 10624 N N . ARG B 1 446 ? 9.281 -17.953 -27.016 1 97.56 446 ARG B N 1
ATOM 10625 C CA . ARG B 1 446 ? 9.195 -19.406 -27.203 1 97.56 446 ARG B CA 1
ATOM 10626 C C . ARG B 1 446 ? 7.895 -19.781 -27.906 1 97.56 446 ARG B C 1
ATOM 10628 O O . ARG B 1 446 ? 6.828 -19.25 -27.578 1 97.56 446 ARG B O 1
ATOM 10635 N N . TYR B 1 447 ? 8 -20.578 -28.906 1 98.31 447 TYR B N 1
ATOM 10636 C CA . TYR B 1 447 ? 6.848 -21.172 -29.562 1 98.31 447 TYR B CA 1
ATOM 10637 C C . TYR B 1 447 ? 6.891 -22.688 -29.469 1 98.31 447 TYR B C 1
ATOM 10639 O O . TYR B 1 447 ? 7.75 -23.344 -30.062 1 98.31 447 TYR B O 1
ATOM 10647 N N . ILE B 1 448 ? 6.008 -23.266 -28.688 1 97.75 448 ILE B N 1
ATOM 10648 C CA . ILE B 1 448 ? 5.965 -24.703 -28.438 1 97.75 448 ILE B CA 1
ATOM 10649 C C . ILE B 1 448 ? 5.062 -25.375 -29.469 1 97.75 448 ILE B C 1
ATOM 10651 O O . ILE B 1 448 ? 3.918 -24.969 -29.672 1 97.75 448 ILE B O 1
ATOM 10655 N N . ILE B 1 449 ? 5.559 -26.391 -30.125 1 97.62 449 ILE B N 1
ATOM 10656 C CA . ILE B 1 449 ? 4.816 -27.156 -31.125 1 97.62 449 ILE B CA 1
ATOM 10657 C C . ILE B 1 449 ? 4.332 -28.469 -30.516 1 97.62 449 ILE B C 1
ATOM 10659 O O . ILE B 1 449 ? 5.074 -29.453 -30.484 1 97.62 449 ILE B O 1
ATOM 10663 N N . SER B 1 450 ? 3.119 -28.484 -30.172 1 93.31 450 SER B N 1
ATOM 10664 C CA . SER B 1 450 ? 2.547 -29.688 -29.578 1 93.31 450 SER B CA 1
ATOM 10665 C C . SER B 1 450 ? 2.383 -30.781 -30.625 1 93.31 450 SER B C 1
ATOM 10667 O O . SER B 1 450 ? 2.129 -30.5 -31.797 1 93.31 450 SER B O 1
ATOM 10669 N N . ASN B 1 451 ? 2.514 -31.953 -30.266 1 90.19 451 ASN B N 1
ATOM 10670 C CA . ASN B 1 451 ? 2.371 -33.125 -31.125 1 90.19 451 ASN B CA 1
ATOM 10671 C C . ASN B 1 451 ? 3.309 -33.062 -32.344 1 90.19 451 ASN B C 1
ATOM 10673 O O . ASN B 1 451 ? 2.883 -33.25 -33.469 1 90.19 451 ASN B O 1
ATOM 10677 N N . CYS B 1 452 ? 4.527 -32.656 -32.031 1 94.62 452 CYS B N 1
ATOM 10678 C CA . CYS B 1 452 ? 5.531 -32.594 -33.094 1 94.62 452 CYS B CA 1
ATOM 10679 C C . CYS B 1 452 ? 5.887 -34 -33.562 1 94.62 452 CYS B C 1
ATOM 10681 O O . CYS B 1 452 ? 6.289 -34.844 -32.781 1 94.62 452 CYS B O 1
ATOM 10683 N N . GLN B 1 453 ? 5.773 -34.25 -34.875 1 92.12 453 GLN B N 1
ATOM 10684 C CA . GLN B 1 453 ? 5.934 -35.625 -35.375 1 92.12 453 GLN B CA 1
ATOM 10685 C C . GLN B 1 453 ? 7.039 -35.688 -36.438 1 92.12 453 GLN B C 1
ATOM 10687 O O . GLN B 1 453 ? 7.535 -36.781 -36.75 1 92.12 453 GLN B O 1
ATOM 10692 N N . GLN B 1 454 ? 7.328 -34.562 -36.969 1 94.81 454 GLN B N 1
ATOM 10693 C CA . GLN B 1 454 ? 8.297 -34.5 -38.062 1 94.81 454 GLN B CA 1
ATOM 10694 C C . GLN B 1 454 ? 9.125 -33.219 -38 1 94.81 454 GLN B C 1
ATOM 10696 O O . GLN B 1 454 ? 8.734 -32.25 -37.344 1 94.81 454 GLN B O 1
ATOM 10701 N N . ALA B 1 455 ? 10.328 -33.25 -38.656 1 97.06 455 ALA B N 1
ATOM 10702 C CA . ALA B 1 455 ? 11.188 -32.062 -38.688 1 97.06 455 ALA B CA 1
ATOM 10703 C C . ALA B 1 455 ? 10.516 -30.922 -39.469 1 97.06 455 ALA B C 1
ATOM 10705 O O . ALA B 1 455 ? 10.703 -29.75 -39.156 1 97.06 455 ALA B O 1
ATOM 10706 N N . SER B 1 456 ? 9.672 -31.297 -40.469 1 97.06 456 SER B N 1
ATOM 10707 C CA . SER B 1 456 ? 8.977 -30.297 -41.281 1 97.06 456 SER B CA 1
ATOM 10708 C C . SER B 1 456 ? 8.023 -29.469 -40.469 1 97.06 456 SER B C 1
ATOM 10710 O O . SER B 1 456 ? 7.754 -28.312 -40.781 1 97.06 456 SER B O 1
ATOM 10712 N N . ASP B 1 457 ? 7.551 -30 -39.344 1 97.19 457 ASP B N 1
ATOM 10713 C CA . ASP B 1 457 ? 6.664 -29.266 -38.469 1 97.19 457 ASP B CA 1
ATOM 10714 C C . ASP B 1 457 ? 7.352 -28 -37.938 1 97.19 457 ASP B C 1
ATOM 10716 O O . ASP B 1 457 ? 6.723 -26.953 -37.812 1 97.19 457 ASP B O 1
ATOM 10720 N N . VAL B 1 458 ? 8.602 -28.109 -37.594 1 98.12 458 VAL B N 1
ATOM 10721 C CA . VAL B 1 458 ? 9.367 -27 -37.031 1 98.12 458 VAL B CA 1
ATOM 10722 C C . VAL B 1 458 ? 9.766 -26.031 -38.156 1 98.12 458 VAL B C 1
ATOM 10724 O O . VAL B 1 458 ? 9.617 -24.828 -38 1 98.12 458 VAL B O 1
ATOM 10727 N N . LEU B 1 459 ? 10.219 -26.594 -39.25 1 97.94 459 LEU B N 1
ATOM 10728 C CA . LEU B 1 459 ? 10.719 -25.797 -40.344 1 97.94 459 LEU B CA 1
ATOM 10729 C C . LEU B 1 459 ? 9.594 -25 -41 1 97.94 459 LEU B C 1
ATOM 10731 O O . LEU B 1 459 ? 9.781 -23.844 -41.375 1 97.94 459 LEU B O 1
ATOM 10735 N N . GLN B 1 460 ? 8.461 -25.578 -41.156 1 97.06 460 GLN B N 1
ATOM 10736 C CA . GLN B 1 460 ? 7.309 -24.875 -41.688 1 97.06 460 GLN B CA 1
ATOM 10737 C C . GLN B 1 460 ? 6.898 -23.703 -40.812 1 97.06 460 GLN B C 1
ATOM 10739 O O . GLN B 1 460 ? 6.484 -22.656 -41.312 1 97.06 460 GLN B O 1
ATOM 10744 N N . LEU B 1 461 ? 6.949 -23.953 -39.5 1 97.62 461 LEU B N 1
ATOM 10745 C CA . LEU B 1 461 ? 6.645 -22.859 -38.594 1 97.62 461 LEU B CA 1
ATOM 10746 C C . LEU B 1 461 ? 7.621 -21.703 -38.781 1 97.62 461 LEU B C 1
ATOM 10748 O O . LEU B 1 461 ? 7.223 -20.531 -38.75 1 97.62 461 LEU B O 1
ATOM 10752 N N . MET B 1 462 ? 8.875 -21.969 -38.938 1 97.25 462 MET B N 1
ATOM 10753 C CA . MET B 1 462 ? 9.875 -20.938 -39.188 1 97.25 462 MET B CA 1
ATOM 10754 C C . MET B 1 462 ? 9.508 -20.125 -40.438 1 97.25 462 MET B C 1
ATOM 10756 O O . MET B 1 462 ? 9.609 -18.906 -40.438 1 97.25 462 MET B O 1
ATOM 10760 N N . GLU B 1 463 ? 9.039 -20.828 -41.469 1 95.56 463 GLU B N 1
ATOM 10761 C CA . GLU B 1 463 ? 8.617 -20.141 -42.688 1 95.56 463 GLU B CA 1
ATOM 10762 C C . GLU B 1 463 ? 7.426 -19.219 -42.406 1 95.56 463 GLU B C 1
ATOM 10764 O O . GLU B 1 463 ? 7.34 -18.125 -42.969 1 95.56 463 GLU B O 1
ATOM 10769 N N . LEU B 1 464 ? 6.543 -19.75 -41.625 1 95.81 464 LEU B N 1
ATOM 10770 C CA . LEU B 1 464 ? 5.387 -18.938 -41.281 1 95.81 464 LEU B CA 1
ATOM 10771 C C . LEU B 1 464 ? 5.828 -17.609 -40.656 1 95.81 464 LEU B C 1
ATOM 10773 O O . LEU B 1 464 ? 5.238 -16.562 -40.938 1 95.81 464 LEU B O 1
ATOM 10777 N N . PHE B 1 465 ? 6.832 -17.625 -39.75 1 96.56 465 PHE B N 1
ATOM 10778 C CA . PHE B 1 465 ? 7.355 -16.391 -39.156 1 96.56 465 PHE B CA 1
ATOM 10779 C C . PHE B 1 465 ? 7.945 -15.484 -40.219 1 96.56 465 PHE B C 1
ATOM 10781 O O . PHE B 1 465 ? 7.676 -14.281 -40.25 1 96.56 465 PHE B O 1
ATOM 10788 N N . LEU B 1 466 ? 8.672 -16.078 -41.156 1 94.31 466 LEU B N 1
ATOM 10789 C CA . LEU B 1 466 ? 9.344 -15.312 -42.188 1 94.31 466 LEU B CA 1
ATOM 10790 C C . LEU B 1 466 ? 8.336 -14.672 -43.156 1 94.31 466 LEU B C 1
ATOM 10792 O O . LEU B 1 466 ? 8.57 -13.586 -43.656 1 94.31 466 LEU B O 1
ATOM 10796 N N . TRP B 1 467 ? 7.211 -15.367 -43.312 1 92.69 467 TRP B N 1
ATOM 10797 C CA . TRP B 1 467 ? 6.18 -14.875 -44.219 1 92.69 467 TRP B CA 1
ATOM 10798 C C . TRP B 1 467 ? 5.336 -13.797 -43.562 1 92.69 467 TRP B C 1
ATOM 10800 O O . TRP B 1 467 ? 4.539 -13.117 -44.219 1 92.69 467 TRP B O 1
ATOM 10810 N N . ASN B 1 468 ? 5.492 -13.594 -42.312 1 89.06 468 ASN B N 1
ATOM 10811 C CA . ASN B 1 468 ? 4.605 -12.703 -41.562 1 89.06 468 ASN B CA 1
ATOM 10812 C C . ASN B 1 468 ? 5.391 -11.656 -40.781 1 89.06 468 ASN B C 1
ATOM 10814 O O . ASN B 1 468 ? 5.121 -11.414 -39.594 1 89.06 468 ASN B O 1
ATOM 10818 N N . GLY B 1 469 ? 6.355 -11.039 -41.312 1 81.06 469 GLY B N 1
ATOM 10819 C CA . GLY B 1 469 ? 6.961 -9.812 -40.812 1 81.06 469 GLY B CA 1
ATOM 10820 C C . GLY B 1 469 ? 8.297 -10.047 -40.156 1 81.06 469 GLY B C 1
ATOM 10821 O O . GLY B 1 469 ? 8.898 -9.109 -39.625 1 81.06 469 GLY B O 1
ATOM 10822 N N . TRP B 1 470 ? 8.812 -11.289 -40 1 91.44 470 TRP B N 1
ATOM 10823 C CA . TRP B 1 470 ? 10.102 -11.555 -39.375 1 91.44 470 TRP B CA 1
ATOM 10824 C C . TRP B 1 470 ? 11.195 -11.719 -40.406 1 91.44 470 TRP B C 1
ATOM 10826 O O . TRP B 1 470 ? 10.938 -12.156 -41.531 1 91.44 470 TRP B O 1
ATOM 10836 N N . ASP B 1 471 ? 12.359 -11.25 -40 1 90.38 471 ASP B N 1
ATOM 10837 C CA . ASP B 1 471 ? 13.523 -11.359 -40.875 1 90.38 471 ASP B CA 1
ATOM 10838 C C . ASP B 1 471 ? 14.398 -12.547 -40.469 1 90.38 471 ASP B C 1
ATOM 10840 O O . ASP B 1 471 ? 14.523 -12.859 -39.281 1 90.38 471 ASP B O 1
ATOM 10844 N N . GLU B 1 472 ? 15 -13.125 -41.438 1 86.88 472 GLU B N 1
ATOM 10845 C CA . GLU B 1 472 ? 15.836 -14.297 -41.219 1 86.88 472 GLU B CA 1
ATOM 10846 C C . GLU B 1 472 ? 16.969 -13.984 -40.25 1 86.88 472 GLU B C 1
ATOM 10848 O O . GLU B 1 472 ? 17.344 -14.836 -39.438 1 86.88 472 GLU B O 1
ATOM 10853 N N . LYS B 1 473 ? 17.406 -12.766 -40.25 1 86.31 473 LYS B N 1
ATOM 10854 C CA . LYS B 1 473 ? 18.547 -12.391 -39.406 1 86.31 473 LYS B CA 1
ATOM 10855 C C . LYS B 1 473 ? 18.094 -11.977 -38.031 1 86.31 473 LYS B C 1
ATOM 10857 O O . LYS B 1 473 ? 18.891 -11.953 -37.094 1 86.31 473 LYS B O 1
ATOM 10862 N N . GLN B 1 474 ? 16.859 -11.68 -37.906 1 89.25 474 GLN B N 1
ATOM 10863 C CA . GLN B 1 474 ? 16.344 -11.195 -36.656 1 89.25 474 GLN B CA 1
ATOM 10864 C C . GLN B 1 474 ? 15.195 -12.055 -36.156 1 89.25 474 GLN B C 1
ATOM 10866 O O . GLN B 1 474 ? 14.156 -11.539 -35.719 1 89.25 474 GLN B O 1
ATOM 10871 N N . LEU B 1 475 ? 15.383 -13.391 -36.281 1 94.38 475 LEU B N 1
ATOM 10872 C CA . LEU B 1 475 ? 14.383 -14.336 -35.781 1 94.38 475 LEU B CA 1
ATOM 10873 C C . LEU B 1 475 ? 14.664 -14.734 -34.344 1 94.38 475 LEU B C 1
ATOM 10875 O O . LEU B 1 475 ? 15.219 -15.805 -34.094 1 94.38 475 LEU B O 1
ATOM 10879 N N . SER B 1 476 ? 14.258 -13.836 -33.375 1 96 476 SER B N 1
ATOM 10880 C CA . SER B 1 476 ? 14.531 -14.039 -31.953 1 96 476 SER B CA 1
ATOM 10881 C C . SER B 1 476 ? 13.484 -14.938 -31.297 1 96 476 SER B C 1
ATOM 10883 O O . SER B 1 476 ? 12.898 -14.578 -30.281 1 96 476 SER B O 1
ATOM 10885 N N . ILE B 1 477 ? 13.25 -16.188 -31.938 1 97.25 477 ILE B N 1
ATOM 10886 C CA . ILE B 1 477 ? 12.266 -17.156 -31.453 1 97.25 477 ILE B CA 1
ATOM 10887 C C . ILE B 1 477 ? 12.938 -18.5 -31.188 1 97.25 477 ILE B C 1
ATOM 10889 O O . ILE B 1 477 ? 13.766 -18.953 -31.969 1 97.25 477 ILE B O 1
ATOM 10893 N N . ASP B 1 478 ? 12.672 -19.047 -30.062 1 97.81 478 ASP B N 1
ATOM 10894 C CA . ASP B 1 478 ? 13.055 -20.422 -29.781 1 97.81 478 ASP B CA 1
ATOM 10895 C C . ASP B 1 478 ? 11.922 -21.391 -30.141 1 97.81 478 ASP B C 1
ATOM 10897 O O . ASP B 1 478 ? 10.852 -21.344 -29.531 1 97.81 478 ASP B O 1
ATOM 10901 N N . PHE B 1 479 ? 12.133 -22.188 -31.141 1 98.25 479 PHE B N 1
ATOM 10902 C CA . PHE B 1 479 ? 11.164 -23.203 -31.531 1 98.25 479 PHE B CA 1
ATOM 10903 C C . PHE B 1 479 ? 11.328 -24.469 -30.703 1 98.25 479 PHE B C 1
ATOM 10905 O O . PHE B 1 479 ? 12.375 -25.109 -30.75 1 98.25 479 PHE B O 1
ATOM 10912 N N . VAL B 1 480 ? 10.273 -24.844 -29.969 1 98.12 480 VAL B N 1
ATOM 10913 C CA . VAL B 1 480 ? 10.367 -25.906 -28.984 1 98.12 480 VAL B CA 1
ATOM 10914 C C . VAL B 1 480 ? 9.461 -27.062 -29.375 1 98.12 480 VAL B C 1
ATOM 10916 O O . VAL B 1 480 ? 8.258 -27.047 -29.094 1 98.12 480 VAL B O 1
ATOM 10919 N N . PRO B 1 481 ? 10.008 -28.141 -29.953 1 97.88 481 PRO B N 1
ATOM 10920 C CA . PRO B 1 481 ? 9.18 -29.312 -30.25 1 97.88 481 PRO B CA 1
ATOM 10921 C C . PRO B 1 481 ? 8.734 -30.047 -28.984 1 97.88 481 PRO B C 1
ATOM 10923 O O . PRO B 1 481 ? 9.508 -30.172 -28.031 1 97.88 481 PRO B O 1
ATOM 10926 N N . LEU B 1 482 ? 7.527 -30.453 -28.953 1 96 482 LEU B N 1
ATOM 10927 C CA . LEU B 1 482 ? 6.98 -31.266 -27.859 1 96 482 LEU B CA 1
ATOM 10928 C C . LEU B 1 482 ? 6.699 -32.688 -28.328 1 96 482 LEU B C 1
ATOM 10930 O O . LEU B 1 482 ? 5.883 -32.906 -29.234 1 96 482 LEU B O 1
ATOM 10934 N N . PHE B 1 483 ? 7.426 -33.594 -27.766 1 94 483 PHE B N 1
ATOM 10935 C CA . PHE B 1 483 ? 7.199 -35.031 -28.016 1 94 483 PHE B CA 1
ATOM 10936 C C . PHE B 1 483 ? 6.387 -35.656 -26.891 1 94 483 PHE B C 1
ATOM 10938 O O . PHE B 1 483 ? 6.789 -35.594 -25.734 1 94 483 PHE B O 1
ATOM 10945 N N . GLU B 1 484 ? 5.262 -36.25 -27.188 1 85.62 484 GLU B N 1
ATOM 10946 C CA . GLU B 1 484 ? 4.336 -36.594 -26.109 1 85.62 484 GLU B CA 1
ATOM 10947 C C . GLU B 1 484 ? 3.951 -38.062 -26.156 1 85.62 484 GLU B C 1
ATOM 10949 O O . GLU B 1 484 ? 3.66 -38.656 -25.125 1 85.62 484 GLU B O 1
ATOM 10954 N N . THR B 1 485 ? 3.873 -38.688 -27.344 1 83.5 485 THR B N 1
ATOM 10955 C CA . THR B 1 485 ? 3.465 -40.094 -27.406 1 83.5 485 THR B CA 1
ATOM 10956 C C . THR B 1 485 ? 4.68 -41 -27.344 1 83.5 485 THR B C 1
ATOM 10958 O O . THR B 1 485 ? 5.809 -40.562 -27.578 1 83.5 485 THR B O 1
ATOM 10961 N N . VAL B 1 486 ? 4.391 -42.25 -26.984 1 83.62 486 VAL B N 1
ATOM 10962 C CA . VAL B 1 486 ? 5.469 -43.219 -26.922 1 83.62 486 VAL B CA 1
ATOM 10963 C C . VAL B 1 486 ? 6.172 -43.312 -28.281 1 83.62 486 VAL B C 1
ATOM 10965 O O . VAL B 1 486 ? 7.402 -43.375 -28.344 1 83.62 486 VAL B O 1
ATOM 10968 N N . ASN B 1 487 ? 5.402 -43.25 -29.266 1 84.75 487 ASN B N 1
ATOM 10969 C CA . ASN B 1 487 ? 5.957 -43.281 -30.625 1 84.75 487 ASN B CA 1
ATOM 10970 C C . ASN B 1 487 ? 6.785 -42.031 -30.922 1 84.75 487 ASN B C 1
ATOM 10972 O O . ASN B 1 487 ? 7.844 -42.125 -31.547 1 84.75 487 ASN B O 1
ATOM 10976 N N . ASP B 1 488 ? 6.297 -40.906 -30.578 1 88.94 488 ASP B N 1
ATOM 10977 C CA . ASP B 1 488 ? 7.023 -39.656 -30.781 1 88.94 488 ASP B CA 1
ATOM 10978 C C . ASP B 1 488 ? 8.352 -39.656 -30.031 1 88.94 488 ASP B C 1
ATOM 10980 O O . ASP B 1 488 ? 9.359 -39.188 -30.547 1 88.94 488 ASP B O 1
ATOM 10984 N N . LEU B 1 489 ? 8.305 -40.219 -28.828 1 90.38 489 LEU B N 1
ATOM 10985 C CA . LEU B 1 489 ? 9.5 -40.25 -28 1 90.38 489 LEU B CA 1
ATOM 10986 C C . LEU B 1 489 ? 10.562 -41.156 -28.625 1 90.38 489 LEU B C 1
ATOM 10988 O O . LEU B 1 489 ? 11.758 -40.844 -28.578 1 90.38 489 LEU B O 1
ATOM 10992 N N . ALA B 1 490 ? 10.102 -42.188 -29.203 1 89.94 490 ALA B N 1
ATOM 10993 C CA . ALA B 1 490 ? 11.023 -43.125 -29.828 1 89.94 490 ALA B CA 1
ATOM 10994 C C . ALA B 1 490 ? 11.703 -42.531 -31.047 1 89.94 490 ALA B C 1
ATOM 10996 O O . ALA B 1 490 ? 12.859 -42.812 -31.344 1 89.94 490 ALA B O 1
ATOM 10997 N N . GLY B 1 491 ? 11.055 -41.656 -31.766 1 91.88 491 GLY B N 1
ATOM 10998 C CA . GLY B 1 491 ? 11.57 -41.062 -33 1 91.88 491 GLY B CA 1
ATOM 10999 C C . GLY B 1 491 ? 12.141 -39.688 -32.781 1 91.88 491 GLY B C 1
ATOM 11000 O O . GLY B 1 491 ? 12.633 -39.062 -33.719 1 91.88 491 GLY B O 1
ATOM 11001 N N . ALA B 1 492 ? 12.164 -39.25 -31.578 1 95.81 492 ALA B N 1
ATOM 11002 C CA . ALA B 1 492 ? 12.5 -37.844 -31.281 1 95.81 492 ALA B CA 1
ATOM 11003 C C . ALA B 1 492 ? 13.93 -37.531 -31.688 1 95.81 492 ALA B C 1
ATOM 11005 O O . ALA B 1 492 ? 14.195 -36.469 -32.281 1 95.81 492 ALA B O 1
ATOM 11006 N N . SER B 1 493 ? 14.867 -38.438 -31.391 1 96.5 493 SER B N 1
ATOM 11007 C CA . SER B 1 493 ? 16.281 -38.219 -31.688 1 96.5 493 SER B CA 1
ATOM 11008 C C . SER B 1 493 ? 16.516 -38.062 -33.188 1 96.5 493 SER B C 1
ATOM 11010 O O . SER B 1 493 ? 17.328 -37.25 -33.625 1 96.5 493 SER B O 1
ATOM 11012 N N . GLN B 1 494 ? 15.82 -38.812 -33.938 1 95.94 494 GLN B N 1
ATOM 11013 C CA . GLN B 1 494 ? 15.969 -38.75 -35.375 1 95.94 494 GLN B CA 1
ATOM 11014 C C . GLN B 1 494 ? 15.43 -37.438 -35.938 1 95.94 494 GLN B C 1
ATOM 11016 O O . GLN B 1 494 ? 16.016 -36.844 -36.875 1 95.94 494 GLN B O 1
ATOM 11021 N N . ILE B 1 495 ? 14.367 -37.062 -35.469 1 96.69 495 ILE B N 1
ATOM 11022 C CA . ILE B 1 495 ? 13.766 -35.812 -35.906 1 96.69 495 ILE B CA 1
ATOM 11023 C C . ILE B 1 495 ? 14.719 -34.656 -35.594 1 96.69 495 ILE B C 1
ATOM 11025 O O . ILE B 1 495 ? 14.953 -33.812 -36.469 1 96.69 495 ILE B O 1
ATOM 11029 N N . MET B 1 496 ? 15.305 -34.656 -34.406 1 98 496 MET B N 1
ATOM 11030 C CA . MET B 1 496 ? 16.203 -33.594 -34.031 1 98 496 MET B CA 1
ATOM 11031 C C . MET B 1 496 ? 17.484 -33.625 -34.844 1 98 496 MET B C 1
ATOM 11033 O O . MET B 1 496 ? 18.062 -32.594 -35.156 1 98 496 MET B O 1
ATOM 11037 N N . GLU B 1 497 ? 17.906 -34.812 -35.125 1 97.25 497 GLU B N 1
ATOM 11038 C CA . GLU B 1 497 ? 19.094 -34.969 -35.969 1 97.25 497 GLU B CA 1
ATOM 11039 C C . GLU B 1 497 ? 18.875 -34.312 -37.312 1 97.25 497 GLU B C 1
ATOM 11041 O O . GLU B 1 497 ? 19.766 -33.625 -37.844 1 97.25 497 GLU B O 1
ATOM 11046 N N . ARG B 1 498 ? 17.719 -34.562 -37.844 1 96.88 498 ARG B N 1
ATOM 11047 C CA . ARG B 1 498 ? 17.391 -33.938 -39.125 1 96.88 498 ARG B CA 1
ATOM 11048 C C . ARG B 1 498 ? 17.391 -32.438 -39.031 1 96.88 498 ARG B C 1
ATOM 11050 O O . ARG B 1 498 ? 17.844 -31.734 -39.938 1 96.88 498 ARG B O 1
ATOM 11057 N N . LEU B 1 499 ? 16.922 -31.875 -37.969 1 98.06 499 LEU B N 1
ATOM 11058 C CA . LEU B 1 499 ? 16.891 -30.438 -37.75 1 98.06 499 LEU B CA 1
ATOM 11059 C C . LEU B 1 499 ? 18.297 -29.891 -37.562 1 98.06 499 LEU B C 1
ATOM 11061 O O . LEU B 1 499 ? 18.656 -28.859 -38.125 1 98.06 499 LEU B O 1
ATOM 11065 N N . TYR B 1 500 ? 19.125 -30.594 -36.719 1 98 500 TYR B N 1
ATOM 11066 C CA . TYR B 1 500 ? 20.469 -30.125 -36.406 1 98 500 TYR B CA 1
ATOM 11067 C C . TYR B 1 500 ? 21.344 -30.109 -37.656 1 98 500 TYR B C 1
ATOM 11069 O O . TYR B 1 500 ? 22.312 -29.344 -37.75 1 98 500 TYR B O 1
ATOM 11077 N N . THR B 1 501 ? 20.969 -30.938 -38.625 1 96.69 501 THR B N 1
ATOM 11078 C CA . THR B 1 501 ? 21.781 -31.062 -39.812 1 96.69 501 THR B CA 1
ATOM 11079 C C . THR B 1 501 ? 21.234 -30.156 -40.938 1 96.69 501 THR B C 1
ATOM 11081 O O . THR B 1 501 ? 21.875 -29.984 -41.969 1 96.69 501 THR B O 1
ATOM 11084 N N . HIS B 1 502 ? 20.125 -29.672 -40.781 1 97 502 HIS B N 1
ATOM 11085 C CA . HIS B 1 502 ? 19.547 -28.75 -41.75 1 97 502 HIS B CA 1
ATOM 11086 C C . HIS B 1 502 ? 20.266 -27.406 -41.719 1 97 502 HIS B C 1
ATOM 11088 O O . HIS B 1 502 ? 20.391 -26.797 -40.656 1 97 502 HIS B O 1
ATOM 11094 N N . PRO B 1 503 ? 20.672 -26.859 -42.75 1 95.69 503 PRO B N 1
ATOM 11095 C CA . PRO B 1 503 ? 21.516 -25.672 -42.781 1 95.69 503 PRO B CA 1
ATOM 11096 C C . PRO B 1 503 ? 20.828 -24.438 -42.188 1 95.69 503 PRO B C 1
ATOM 11098 O O . PRO B 1 503 ? 21.422 -23.703 -41.406 1 95.69 503 PRO B O 1
ATOM 11101 N N . PHE B 1 504 ? 19.641 -24.203 -42.594 1 95.88 504 PHE B N 1
ATOM 11102 C CA . PHE B 1 504 ? 18.922 -23.031 -42.094 1 95.88 504 PHE B CA 1
ATOM 11103 C C . PHE B 1 504 ? 18.688 -23.109 -40.594 1 95.88 504 PHE B C 1
ATOM 11105 O O . PHE B 1 504 ? 18.828 -22.109 -39.906 1 95.88 504 PHE B O 1
ATOM 11112 N N . TYR B 1 505 ? 18.25 -24.234 -40.094 1 97.31 505 TYR B N 1
ATOM 11113 C CA . TYR B 1 505 ? 17.984 -24.422 -38.688 1 97.31 505 TYR B CA 1
ATOM 11114 C C . TYR B 1 505 ? 19.266 -24.297 -37.875 1 97.31 505 TYR B C 1
ATOM 11116 O O . TYR B 1 505 ? 19.266 -23.703 -36.781 1 97.31 505 TYR B O 1
ATOM 11124 N N . ARG B 1 506 ? 20.297 -24.891 -38.344 1 96.56 506 ARG B N 1
ATOM 11125 C CA . ARG B 1 506 ? 21.594 -24.828 -37.688 1 96.56 506 ARG B CA 1
ATOM 11126 C C . ARG B 1 506 ? 22.047 -23.375 -37.531 1 96.56 506 ARG B C 1
ATOM 11128 O O . ARG B 1 506 ? 22.547 -22.984 -36.469 1 96.56 506 ARG B O 1
ATOM 11135 N N . LYS B 1 507 ? 21.891 -22.641 -38.625 1 96 507 LYS B N 1
ATOM 11136 C CA . LYS B 1 507 ? 22.25 -21.219 -38.562 1 96 507 LYS B CA 1
ATOM 11137 C C . LYS B 1 507 ? 21.422 -20.469 -37.531 1 96 507 LYS B C 1
ATOM 11139 O O . LYS B 1 507 ? 21.922 -19.594 -36.844 1 96 507 LYS B O 1
ATOM 11144 N N . HIS B 1 508 ? 20.203 -20.797 -37.5 1 96.44 508 HIS B N 1
ATOM 11145 C CA . HIS B 1 508 ? 19.312 -20.172 -36.531 1 96.44 508 HIS B CA 1
ATOM 11146 C C . HIS B 1 508 ? 19.766 -20.484 -35.125 1 96.44 508 HIS B C 1
ATOM 11148 O O . HIS B 1 508 ? 19.828 -19.594 -34.25 1 96.44 508 HIS B O 1
ATOM 11154 N N . LEU B 1 509 ? 20.109 -21.766 -34.781 1 97.06 509 LEU B N 1
ATOM 11155 C CA . LEU B 1 509 ? 20.562 -22.172 -33.469 1 97.06 509 LEU B CA 1
ATOM 11156 C C . LEU B 1 509 ? 21.859 -21.438 -33.094 1 97.06 509 LEU B C 1
ATOM 11158 O O . LEU B 1 509 ? 22.047 -21.078 -31.922 1 97.06 509 LEU B O 1
ATOM 11162 N N . GLU B 1 510 ? 22.656 -21.203 -34.062 1 96.06 510 GLU B N 1
ATOM 11163 C CA . GLU B 1 510 ? 23.891 -20.453 -33.812 1 96.06 510 GLU B CA 1
ATOM 11164 C C . GLU B 1 510 ? 23.578 -19.031 -33.375 1 96.06 510 GLU B C 1
ATOM 11166 O O . GLU B 1 510 ? 24.219 -18.516 -32.469 1 96.06 510 GLU B O 1
ATOM 11171 N N . SER B 1 511 ? 22.609 -18.484 -34.031 1 95.75 511 SER B N 1
ATOM 11172 C CA . SER B 1 511 ? 22.219 -17.125 -33.688 1 95.75 511 SER B CA 1
ATOM 11173 C C . SER B 1 511 ? 21.578 -17.078 -32.281 1 95.75 511 SER B C 1
ATOM 11175 O O . SER B 1 511 ? 21.531 -16.031 -31.656 1 95.75 511 SER B O 1
ATOM 11177 N N . ARG B 1 512 ? 21.109 -18.25 -31.875 1 95.56 512 ARG B N 1
ATOM 11178 C CA . ARG B 1 512 ? 20.469 -18.328 -30.578 1 95.56 512 ARG B CA 1
ATOM 11179 C C . ARG B 1 512 ? 21.406 -18.922 -29.531 1 95.56 512 ARG B C 1
ATOM 11181 O O . ARG B 1 512 ? 20.953 -19.484 -28.531 1 95.56 512 ARG B O 1
ATOM 11188 N N . GLY B 1 513 ? 22.688 -18.984 -29.781 1 93.19 513 GLY B N 1
ATOM 11189 C CA . GLY B 1 513 ? 23.688 -19.422 -28.812 1 93.19 513 GLY B CA 1
ATOM 11190 C C . GLY B 1 513 ? 23.859 -20.938 -28.781 1 93.19 513 GLY B C 1
ATOM 11191 O O . GLY B 1 513 ? 24.266 -21.484 -27.766 1 93.19 513 GLY B O 1
ATOM 11192 N N . ASN B 1 514 ? 23.406 -21.688 -29.875 1 96.25 514 ASN B N 1
ATOM 11193 C CA . ASN B 1 514 ? 23.5 -23.141 -29.984 1 96.25 514 ASN B CA 1
ATOM 11194 C C . ASN B 1 514 ? 22.781 -23.828 -28.844 1 96.25 514 ASN B C 1
ATOM 11196 O O . ASN B 1 514 ? 23.297 -24.781 -28.25 1 96.25 514 ASN B O 1
ATOM 11200 N N . LYS B 1 515 ? 21.656 -23.281 -28.516 1 95.06 515 LYS B N 1
ATOM 11201 C CA . LYS B 1 515 ? 20.812 -23.844 -27.469 1 95.06 515 LYS B CA 1
ATOM 11202 C C . LYS B 1 515 ? 19.5 -24.359 -28.047 1 95.06 515 LYS B C 1
ATOM 11204 O O . LYS B 1 515 ? 18.922 -23.75 -28.953 1 95.06 515 LYS B O 1
ATOM 11209 N N . GLN B 1 516 ? 19.062 -25.531 -27.594 1 97.06 516 GLN B N 1
ATOM 11210 C CA . GLN B 1 516 ? 17.812 -26.141 -28.031 1 97.06 516 GLN B CA 1
ATOM 11211 C C . GLN B 1 516 ? 16.969 -26.562 -26.828 1 97.06 516 GLN B C 1
ATOM 11213 O O . GLN B 1 516 ? 17.453 -27.234 -25.922 1 97.06 516 GLN B O 1
ATOM 11218 N N . ASP B 1 517 ? 15.758 -26.078 -26.812 1 96.81 517 ASP B N 1
ATOM 11219 C CA . ASP B 1 517 ? 14.789 -26.531 -25.812 1 96.81 517 ASP B CA 1
ATOM 11220 C C . ASP B 1 517 ? 13.867 -27.594 -26.406 1 96.81 517 ASP B C 1
ATOM 11222 O O . ASP B 1 517 ? 13.328 -27.422 -27.5 1 96.81 517 ASP B O 1
ATOM 11226 N N . ILE B 1 518 ? 13.719 -28.688 -25.734 1 97.25 518 ILE B N 1
ATOM 11227 C CA . ILE B 1 518 ? 12.82 -29.766 -26.156 1 97.25 518 ILE B CA 1
ATOM 11228 C C . ILE B 1 518 ? 11.867 -30.109 -25.016 1 97.25 518 ILE B C 1
ATOM 11230 O O . ILE B 1 518 ? 12.297 -30.375 -23.891 1 97.25 518 ILE B O 1
ATOM 11234 N N . MET B 1 519 ? 10.625 -30.047 -25.328 1 96 519 MET B N 1
ATOM 11235 C CA . MET B 1 519 ? 9.633 -30.391 -24.312 1 96 519 MET B CA 1
ATOM 11236 C C . MET B 1 519 ? 9.219 -31.859 -24.406 1 96 519 MET B C 1
ATOM 11238 O O . MET B 1 519 ? 9.078 -32.375 -25.516 1 96 519 MET B O 1
ATOM 11242 N N . LEU B 1 520 ? 9.125 -32.438 -23.281 1 92.69 520 LEU B N 1
ATOM 11243 C CA . LEU B 1 520 ? 8.664 -33.812 -23.172 1 92.69 520 LEU B CA 1
ATOM 11244 C C . LEU B 1 520 ? 7.391 -33.906 -22.344 1 92.69 520 LEU B C 1
ATOM 11246 O O . LEU B 1 520 ? 7.309 -33.344 -21.25 1 92.69 520 LEU B O 1
ATOM 11250 N N . GLY B 1 521 ? 6.391 -34.562 -22.906 1 85.62 521 GLY B N 1
ATOM 11251 C CA . GLY B 1 521 ? 5.105 -34.688 -22.234 1 85.62 521 GLY B CA 1
ATOM 11252 C C . GLY B 1 521 ? 4.953 -35.969 -21.422 1 85.62 521 GLY B C 1
ATOM 11253 O O . GLY B 1 521 ? 4.887 -37.062 -22 1 85.62 521 GLY B O 1
ATOM 11254 N N . PHE B 1 522 ? 4.762 -35.875 -20.188 1 77.88 522 PHE B N 1
ATOM 11255 C CA . PHE B 1 522 ? 4.645 -37.031 -19.297 1 77.88 522 PHE B CA 1
ATOM 11256 C C . PHE B 1 522 ? 3.199 -37.5 -19.234 1 77.88 522 PHE B C 1
ATOM 11258 O O . PHE B 1 522 ? 2.939 -38.719 -19.297 1 77.88 522 PHE B O 1
ATOM 11265 N N . SER B 1 523 ? 2.316 -36.625 -19.219 1 78.69 523 SER B N 1
ATOM 11266 C CA . SER B 1 523 ? 0.908 -36.938 -19 1 78.69 523 SER B CA 1
ATOM 11267 C C . SER B 1 523 ? 0.34 -37.75 -20.172 1 78.69 523 SER B C 1
ATOM 11269 O O . SER B 1 523 ? -0.307 -38.781 -19.969 1 78.69 523 SER B O 1
ATOM 11271 N N . ASP B 1 524 ? 0.593 -37.344 -21.266 1 77.12 524 ASP B N 1
ATOM 11272 C CA . ASP B 1 524 ? 0.032 -38 -22.438 1 77.12 524 ASP B CA 1
ATOM 11273 C C . ASP B 1 524 ? 0.698 -39.344 -22.688 1 77.12 524 ASP B C 1
ATOM 11275 O O . ASP B 1 524 ? 0.06 -40.281 -23.172 1 77.12 524 ASP B O 1
ATOM 11279 N N . SER B 1 525 ? 1.918 -39.438 -22.266 1 81.06 525 SER B N 1
ATOM 11280 C CA . SER B 1 525 ? 2.6 -40.719 -22.406 1 81.06 525 SER B CA 1
ATOM 11281 C C . SER B 1 525 ? 2.008 -41.75 -21.469 1 81.06 525 SER B C 1
ATOM 11283 O O . SER B 1 525 ? 1.92 -42.938 -21.812 1 81.06 525 SER B O 1
ATOM 11285 N N . THR B 1 526 ? 1.629 -41.344 -20.359 1 84.19 526 THR B N 1
ATOM 11286 C CA . THR B 1 526 ? 1.021 -42.25 -19.391 1 84.19 526 THR B CA 1
ATOM 11287 C C . THR B 1 526 ? -0.356 -42.688 -19.875 1 84.19 526 THR B C 1
ATOM 11289 O O . THR B 1 526 ? -0.729 -43.844 -19.703 1 84.19 526 THR B O 1
ATOM 11292 N N . LYS B 1 527 ? -1.083 -41.781 -20.422 1 84.31 527 LYS B N 1
ATOM 11293 C CA . LYS B 1 527 ? -2.389 -42.094 -20.984 1 84.31 527 LYS B CA 1
ATOM 11294 C C . LYS B 1 527 ? -2.256 -43.094 -22.141 1 84.31 527 LYS B C 1
ATOM 11296 O O . LYS B 1 527 ? -3.105 -43.969 -22.312 1 84.31 527 LYS B O 1
ATOM 11301 N N . ASP B 1 528 ? -1.158 -43 -22.812 1 82.69 528 ASP B N 1
ATOM 11302 C CA . ASP B 1 528 ? -0.926 -43.781 -24.016 1 82.69 528 ASP B CA 1
ATOM 11303 C C . ASP B 1 528 ? -0.368 -45.156 -23.641 1 82.69 528 ASP B C 1
ATOM 11305 O O . ASP B 1 528 ? -0.847 -46.188 -24.141 1 82.69 528 ASP B O 1
ATOM 11309 N N . GLY B 1 529 ? 0.62 -45.156 -22.797 1 87.06 529 GLY B N 1
ATOM 11310 C CA . GLY B 1 529 ? 1.357 -46.406 -22.625 1 87.06 529 GLY B CA 1
ATOM 11311 C C . GLY B 1 529 ? 1.389 -46.875 -21.188 1 87.06 529 GLY B C 1
ATOM 11312 O O . GLY B 1 529 ? 1.917 -47.969 -20.906 1 87.06 529 GLY B O 1
ATOM 11313 N N . GLY B 1 530 ? 0.84 -46.156 -20.312 1 90.44 530 GLY B N 1
ATOM 11314 C CA . GLY B 1 530 ? 0.888 -46.562 -18.922 1 90.44 530 GLY B CA 1
ATOM 11315 C C . GLY B 1 530 ? 2.035 -45.938 -18.141 1 90.44 530 GLY B C 1
ATOM 11316 O O . GLY B 1 530 ? 2.979 -45.438 -18.75 1 90.44 530 GLY B O 1
ATOM 11317 N N . TYR B 1 531 ? 2.033 -46.156 -16.891 1 91.44 531 TYR B N 1
ATOM 11318 C CA . TYR B 1 531 ? 2.896 -45.406 -15.961 1 91.44 531 TYR B CA 1
ATOM 11319 C C . TYR B 1 531 ? 4.355 -45.812 -16.172 1 91.44 531 TYR B C 1
ATOM 11321 O O . TYR B 1 531 ? 5.203 -44.938 -16.406 1 91.44 531 TYR B O 1
ATOM 11329 N N . LEU B 1 532 ? 4.688 -47.062 -16.109 1 93.62 532 LEU B N 1
ATOM 11330 C CA . LEU B 1 532 ? 6.074 -47.5 -16.172 1 93.62 532 LEU B CA 1
ATOM 11331 C C . LEU B 1 532 ? 6.676 -47.281 -17.547 1 93.62 532 LEU B C 1
ATOM 11333 O O . LEU B 1 532 ? 7.801 -46.781 -17.672 1 93.62 532 LEU B O 1
ATOM 11337 N N . MET B 1 533 ? 5.922 -47.656 -18.609 1 93 533 MET B N 1
ATOM 11338 C CA . MET B 1 533 ? 6.414 -47.438 -19.969 1 93 533 MET B CA 1
ATOM 11339 C C . MET B 1 533 ? 6.625 -45.969 -20.266 1 93 533 MET B C 1
ATOM 11341 O O . MET B 1 533 ? 7.602 -45.594 -20.922 1 93 533 MET B O 1
ATOM 11345 N N . ALA B 1 534 ? 5.727 -45.156 -19.844 1 90.81 534 ALA B N 1
ATOM 11346 C CA . ALA B 1 534 ? 5.855 -43.719 -20.062 1 90.81 534 ALA B CA 1
ATOM 11347 C C . ALA B 1 534 ? 7.152 -43.188 -19.469 1 90.81 534 ALA B C 1
ATOM 11349 O O . ALA B 1 534 ? 7.902 -42.469 -20.125 1 90.81 534 ALA B O 1
ATOM 11350 N N . ASN B 1 535 ? 7.449 -43.5 -18.188 1 90.5 535 ASN B N 1
ATOM 11351 C CA . ASN B 1 535 ? 8.656 -43.031 -17.516 1 90.5 535 ASN B CA 1
ATOM 11352 C C . ASN B 1 535 ? 9.914 -43.594 -18.156 1 90.5 535 ASN B C 1
ATOM 11354 O O . ASN B 1 535 ? 10.914 -42.875 -18.297 1 90.5 535 ASN B O 1
ATOM 11358 N N . TRP B 1 536 ? 9.852 -44.812 -18.516 1 92.81 536 TRP B N 1
ATOM 11359 C CA . TRP B 1 536 ? 11.008 -45.469 -19.125 1 92.81 536 TRP B CA 1
ATOM 11360 C C . TRP B 1 536 ? 11.273 -44.906 -20.516 1 92.81 536 TRP B C 1
ATOM 11362 O O . TRP B 1 536 ? 12.43 -44.688 -20.891 1 92.81 536 TRP B O 1
ATOM 11372 N N . SER B 1 537 ? 10.188 -44.688 -21.297 1 92.31 537 SER B N 1
ATOM 11373 C CA . SER B 1 537 ? 10.32 -44.094 -22.625 1 92.31 537 SER B CA 1
ATOM 11374 C C . SER B 1 537 ? 10.922 -42.688 -22.562 1 92.31 537 SER B C 1
ATOM 11376 O O . SER B 1 537 ? 11.734 -42.312 -23.391 1 92.31 537 SER B O 1
ATOM 11378 N N . ILE B 1 538 ? 10.516 -41.938 -21.609 1 91.62 538 ILE B N 1
ATOM 11379 C CA . ILE B 1 538 ? 11.031 -40.594 -21.453 1 91.62 538 ILE B CA 1
ATOM 11380 C C . ILE B 1 538 ? 12.508 -40.625 -21.078 1 91.62 538 ILE B C 1
ATOM 11382 O O . ILE B 1 538 ? 13.305 -39.844 -21.594 1 91.62 538 ILE B O 1
ATOM 11386 N N . PHE B 1 539 ? 12.875 -41.5 -20.172 1 91.5 539 PHE B N 1
ATOM 11387 C CA . PHE B 1 539 ? 14.273 -41.688 -19.797 1 91.5 539 PHE B CA 1
ATOM 11388 C C . PHE B 1 539 ? 15.125 -42 -21.016 1 91.5 539 PHE B C 1
ATOM 11390 O O . PHE B 1 539 ? 16.156 -41.344 -21.234 1 91.5 539 PHE B O 1
ATOM 11397 N N . ASN B 1 540 ? 14.672 -42.938 -21.781 1 93.44 540 ASN B N 1
ATOM 11398 C CA . ASN B 1 540 ? 15.398 -43.344 -22.984 1 93.44 540 ASN B CA 1
ATOM 11399 C C . ASN B 1 540 ? 15.477 -42.188 -24 1 93.44 540 ASN B C 1
ATOM 11401 O O . ASN B 1 540 ? 16.5 -42 -24.656 1 93.44 540 ASN B O 1
ATOM 11405 N N . ALA B 1 541 ? 14.398 -41.562 -24.141 1 94.19 541 ALA B N 1
ATOM 11406 C CA . ALA B 1 541 ? 14.383 -40.406 -25.047 1 94.19 541 ALA B CA 1
ATOM 11407 C C . ALA B 1 541 ? 15.375 -39.344 -24.609 1 94.19 541 ALA B C 1
ATOM 11409 O O . ALA B 1 541 ? 16.078 -38.75 -25.438 1 94.19 541 ALA B O 1
ATOM 11410 N N . LYS B 1 542 ? 15.414 -39.062 -23.328 1 94.19 542 LYS B N 1
ATOM 11411 C CA . LYS B 1 542 ? 16.328 -38.031 -22.812 1 94.19 542 LYS B CA 1
ATOM 11412 C C . LYS B 1 542 ? 17.781 -38.406 -23.094 1 94.19 542 LYS B C 1
ATOM 11414 O O . LYS B 1 542 ? 18.594 -37.562 -23.438 1 94.19 542 LYS B O 1
ATOM 11419 N N . VAL B 1 543 ? 18.094 -39.688 -22.891 1 94.31 543 VAL B N 1
ATOM 11420 C CA . VAL B 1 543 ? 19.453 -40.156 -23.141 1 94.31 543 VAL B CA 1
ATOM 11421 C C . VAL B 1 543 ? 19.797 -40 -24.609 1 94.31 543 VAL B C 1
ATOM 11423 O O . VAL B 1 543 ? 20.859 -39.469 -24.953 1 94.31 543 VAL B O 1
ATOM 11426 N N . ALA B 1 544 ? 18.875 -40.406 -25.453 1 95.94 544 ALA B N 1
ATOM 11427 C CA . ALA B 1 544 ? 19.109 -40.375 -26.891 1 95.94 544 ALA B CA 1
ATOM 11428 C C . ALA B 1 544 ? 19.219 -38.938 -27.406 1 95.94 544 ALA B C 1
ATOM 11430 O O . ALA B 1 544 ? 20.094 -38.625 -28.219 1 95.94 544 ALA B O 1
ATOM 11431 N N . LEU B 1 545 ? 18.344 -38.125 -26.969 1 97.19 545 LEU B N 1
ATOM 11432 C CA . LEU B 1 545 ? 18.328 -36.719 -27.391 1 97.19 545 LEU B CA 1
ATOM 11433 C C . LEU B 1 545 ? 19.578 -36 -26.922 1 97.19 545 LEU B C 1
ATOM 11435 O O . LEU B 1 545 ? 20.125 -35.156 -27.641 1 97.19 545 LEU B O 1
ATOM 11439 N N . THR B 1 546 ? 19.969 -36.281 -25.672 1 95.88 546 THR B N 1
ATOM 11440 C CA . THR B 1 546 ? 21.203 -35.688 -25.141 1 95.88 546 THR B CA 1
ATOM 11441 C C . THR B 1 546 ? 22.406 -36.094 -25.984 1 95.88 546 THR B C 1
ATOM 11443 O O . THR B 1 546 ? 23.219 -35.25 -26.359 1 95.88 546 THR B O 1
ATOM 11446 N N . ALA B 1 547 ? 22.5 -37.344 -26.312 1 95.94 547 ALA B N 1
ATOM 11447 C CA . ALA B 1 547 ? 23.609 -37.844 -27.125 1 95.94 547 ALA B CA 1
ATOM 11448 C C . ALA B 1 547 ? 23.625 -37.188 -28.5 1 95.94 547 ALA B C 1
ATOM 11450 O O . ALA B 1 547 ? 24.688 -36.781 -28.984 1 95.94 547 ALA B O 1
ATOM 11451 N N . THR B 1 548 ? 22.469 -37.062 -29.078 1 97.25 548 THR B N 1
ATOM 11452 C CA . THR B 1 548 ? 22.344 -36.438 -30.375 1 97.25 548 THR B CA 1
ATOM 11453 C C . THR B 1 548 ? 22.766 -34.969 -30.297 1 97.25 548 THR B C 1
ATOM 11455 O O . THR B 1 548 ? 23.484 -34.469 -31.172 1 97.25 548 THR B O 1
ATOM 11458 N N . SER B 1 549 ? 22.328 -34.25 -29.344 1 97.12 549 SER B N 1
ATOM 11459 C CA . SER B 1 549 ? 22.656 -32.844 -29.172 1 97.12 549 SER B CA 1
ATOM 11460 C C . SER B 1 549 ? 24.141 -32.656 -28.938 1 97.12 549 SER B C 1
ATOM 11462 O O . SER B 1 549 ? 24.75 -31.734 -29.5 1 97.12 549 SER B O 1
ATOM 11464 N N . VAL B 1 550 ? 24.75 -33.5 -28.094 1 95.56 550 VAL B N 1
ATOM 11465 C CA . VAL B 1 550 ? 26.188 -33.438 -27.812 1 95.56 550 VAL B CA 1
ATOM 11466 C C . VAL B 1 550 ? 26.984 -33.656 -29.094 1 95.56 550 VAL B C 1
ATOM 11468 O O . VAL B 1 550 ? 27.969 -32.969 -29.344 1 95.56 550 VAL B O 1
ATOM 11471 N N . ALA B 1 551 ? 26.531 -34.594 -29.828 1 96.75 551 ALA B N 1
ATOM 11472 C CA . ALA B 1 551 ? 27.219 -34.938 -31.062 1 96.75 551 ALA B CA 1
ATOM 11473 C C . ALA B 1 551 ? 27.25 -33.719 -32.031 1 96.75 551 ALA B C 1
ATOM 11475 O O . ALA B 1 551 ? 28.172 -33.594 -32.844 1 96.75 551 ALA B O 1
ATOM 11476 N N . HIS B 1 552 ? 26.344 -32.875 -31.906 1 96.94 552 HIS B N 1
ATOM 11477 C CA . HIS B 1 552 ? 26.266 -31.719 -32.812 1 96.94 552 HIS B CA 1
ATOM 11478 C C . HIS B 1 552 ? 26.641 -30.422 -32.094 1 96.94 552 HIS B C 1
ATOM 11480 O O . HIS B 1 552 ? 26.422 -29.328 -32.594 1 96.94 552 HIS B O 1
ATOM 11486 N N . ASN B 1 553 ? 27.094 -30.484 -30.891 1 95.88 553 ASN B N 1
ATOM 11487 C CA . ASN B 1 553 ? 27.547 -29.359 -30.078 1 95.88 553 ASN B CA 1
ATOM 11488 C C . ASN B 1 553 ? 26.422 -28.375 -29.797 1 95.88 553 ASN B C 1
ATOM 11490 O O . ASN B 1 553 ? 26.594 -27.172 -29.969 1 95.88 553 ASN B O 1
ATOM 11494 N N . ILE B 1 554 ? 25.328 -28.891 -29.516 1 96.5 554 ILE B N 1
ATOM 11495 C CA . ILE B 1 554 ? 24.172 -28.094 -29.141 1 96.5 554 ILE B CA 1
ATOM 11496 C C . ILE B 1 554 ? 23.875 -28.281 -27.656 1 96.5 554 ILE B C 1
ATOM 11498 O O . ILE B 1 554 ? 23.859 -29.406 -27.156 1 96.5 554 ILE B O 1
ATOM 11502 N N . GLN B 1 555 ? 23.734 -27.203 -26.922 1 93.56 555 GLN B N 1
ATOM 11503 C CA . GLN B 1 555 ? 23.312 -27.266 -25.516 1 93.56 555 GLN B CA 1
ATOM 11504 C C . GLN B 1 555 ? 21.812 -27.547 -25.406 1 93.56 555 GLN B C 1
ATOM 11506 O O . GLN B 1 555 ? 21 -26.734 -25.844 1 93.56 555 GLN B O 1
ATOM 11511 N N . LEU B 1 556 ? 21.5 -28.656 -24.797 1 95.38 556 LEU B N 1
ATOM 11512 C CA . LEU B 1 556 ? 20.109 -29.094 -24.719 1 95.38 556 LEU B CA 1
ATOM 11513 C C . LEU B 1 556 ? 19.516 -28.781 -23.344 1 95.38 556 LEU B C 1
ATOM 11515 O O . LEU B 1 556 ? 20.172 -28.969 -22.328 1 95.38 556 LEU B O 1
ATOM 11519 N N . ALA B 1 557 ? 18.344 -28.203 -23.406 1 94 557 ALA B N 1
ATOM 11520 C CA . ALA B 1 557 ? 17.531 -28.062 -22.203 1 94 557 ALA B CA 1
ATOM 11521 C C . ALA B 1 557 ? 16.203 -28.781 -22.344 1 94 557 ALA B C 1
ATOM 11523 O O . ALA B 1 557 ? 15.469 -28.578 -23.312 1 94 557 ALA B O 1
ATOM 11524 N N . PHE B 1 558 ? 15.961 -29.641 -21.391 1 93.75 558 PHE B N 1
ATOM 11525 C CA . PHE B 1 558 ? 14.672 -30.328 -21.391 1 93.75 558 PHE B CA 1
ATOM 11526 C C . PHE B 1 558 ? 13.617 -29.5 -20.672 1 93.75 558 PHE B C 1
ATOM 11528 O O . PHE B 1 558 ? 13.898 -28.891 -19.641 1 93.75 558 PHE B O 1
ATOM 11535 N N . PHE B 1 559 ? 12.484 -29.375 -21.328 1 94.88 559 PHE B N 1
ATOM 11536 C CA . PHE B 1 559 ? 11.289 -28.781 -20.734 1 94.88 559 PHE B CA 1
ATOM 11537 C C . PHE B 1 559 ? 10.266 -29.859 -20.375 1 94.88 559 PHE B C 1
ATOM 11539 O O . PHE B 1 559 ? 9.562 -30.359 -21.266 1 94.88 559 PHE B O 1
ATOM 11546 N N . ASP B 1 560 ? 10.195 -30.172 -19.094 1 89.38 560 ASP B N 1
ATOM 11547 C CA . ASP B 1 560 ? 9.367 -31.281 -18.656 1 89.38 560 ASP B CA 1
ATOM 11548 C C . ASP B 1 560 ? 7.941 -30.828 -18.344 1 89.38 560 ASP B C 1
ATOM 11550 O O . ASP B 1 560 ? 7.734 -30 -17.453 1 89.38 560 ASP B O 1
ATOM 11554 N N . GLY B 1 561 ? 7.035 -31.328 -19.109 1 83.56 561 GLY B N 1
ATOM 11555 C CA . GLY B 1 561 ? 5.629 -31.109 -18.812 1 83.56 561 GLY B CA 1
ATOM 11556 C C . GLY B 1 561 ? 5.082 -32.031 -17.75 1 83.56 561 GLY B C 1
ATOM 11557 O O . GLY B 1 561 ? 4.395 -33 -18.078 1 83.56 561 GLY B O 1
ATOM 11558 N N . ARG B 1 562 ? 5.391 -31.656 -16.5 1 71.94 562 ARG B N 1
ATOM 11559 C CA . ARG B 1 562 ? 5 -32.5 -15.391 1 71.94 562 ARG B CA 1
ATOM 11560 C C . ARG B 1 562 ? 3.793 -31.938 -14.656 1 71.94 562 ARG B C 1
ATOM 11562 O O . ARG B 1 562 ? 3.607 -30.719 -14.617 1 71.94 562 ARG B O 1
ATOM 11569 N N . GLY B 1 563 ? 2.941 -32.844 -14.406 1 62.16 563 GLY B N 1
ATOM 11570 C CA . GLY B 1 563 ? 1.813 -32.438 -13.586 1 62.16 563 GLY B CA 1
ATOM 11571 C C . GLY B 1 563 ? 2.041 -32.656 -12.102 1 62.16 563 GLY B C 1
ATOM 11572 O O . GLY B 1 563 ? 3.17 -32.906 -11.672 1 62.16 563 GLY B O 1
ATOM 11573 N N . GLY B 1 564 ? 1.047 -32.5 -11.289 1 59.06 564 GLY B N 1
ATOM 11574 C CA . GLY B 1 564 ? 1.084 -32.625 -9.836 1 59.06 564 GLY B CA 1
ATOM 11575 C C . GLY B 1 564 ? 1.168 -34.094 -9.375 1 59.06 564 GLY B C 1
ATOM 11576 O O . GLY B 1 564 ? 2.119 -34.469 -8.688 1 59.06 564 GLY B O 1
ATOM 11577 N N . PRO B 1 565 ? 0.285 -34.906 -10.016 1 56.03 565 PRO B N 1
ATOM 11578 C CA . PRO B 1 565 ? 0.277 -36.312 -9.57 1 56.03 565 PRO B CA 1
ATOM 11579 C C . PRO B 1 565 ? 1.342 -37.156 -10.266 1 56.03 565 PRO B C 1
ATOM 11581 O O . PRO B 1 565 ? 1.783 -36.812 -11.367 1 56.03 565 PRO B O 1
ATOM 11584 N N . PRO B 1 566 ? 1.755 -38.156 -9.594 1 56.19 566 PRO B N 1
ATOM 11585 C CA . PRO B 1 566 ? 2.725 -39.062 -10.211 1 56.19 566 PRO B CA 1
ATOM 11586 C C . PRO B 1 566 ? 2.297 -39.531 -11.609 1 56.19 566 PRO B C 1
ATOM 11588 O O . PRO B 1 566 ? 3.141 -39.688 -12.492 1 56.19 566 PRO B O 1
ATOM 11591 N N . SER B 1 567 ? 1.05 -39.625 -11.812 1 52.81 567 SER B N 1
ATOM 11592 C CA . SER B 1 567 ? 0.538 -40.062 -13.102 1 52.81 567 SER B CA 1
ATOM 11593 C C . SER B 1 567 ? 0.797 -39.031 -14.188 1 52.81 567 SER B C 1
ATOM 11595 O O . SER B 1 567 ? 0.719 -39.344 -15.383 1 52.81 567 SER B O 1
ATOM 11597 N N . ARG B 1 568 ? 1.041 -37.938 -13.719 1 48.31 568 ARG B N 1
ATOM 11598 C CA . ARG B 1 568 ? 1.345 -36.844 -14.672 1 48.31 568 ARG B CA 1
ATOM 11599 C C . ARG B 1 568 ? 2.781 -36.375 -14.508 1 48.31 568 ARG B C 1
ATOM 11601 O O . ARG B 1 568 ? 3.088 -35.219 -14.797 1 48.31 568 ARG B O 1
ATOM 11608 N N . GLY B 1 569 ? 3.555 -37.25 -13.875 1 42.59 569 GLY B N 1
ATOM 11609 C CA . GLY B 1 569 ? 4.977 -36.969 -13.758 1 42.59 569 GLY B CA 1
ATOM 11610 C C . GLY B 1 569 ? 5.336 -36.25 -12.469 1 42.59 569 GLY B C 1
ATOM 11611 O O . GLY B 1 569 ? 6.484 -35.844 -12.281 1 42.59 569 GLY B O 1
ATOM 11612 N N . GLY B 1 570 ? 4.336 -36.062 -11.602 1 55.94 570 GLY B N 1
ATOM 11613 C CA . GLY B 1 570 ? 4.574 -35.312 -10.367 1 55.94 570 GLY B CA 1
ATOM 11614 C C . GLY B 1 570 ? 5.16 -36.156 -9.266 1 55.94 570 GLY B C 1
ATOM 11615 O O . GLY B 1 570 ? 5.703 -37.25 -9.523 1 55.94 570 GLY B O 1
ATOM 11616 N N . GLY B 1 571 ? 5.379 -35.656 -8.062 1 58.88 571 GLY B N 1
ATOM 11617 C CA . GLY B 1 571 ? 5.984 -36.312 -6.906 1 58.88 571 GLY B CA 1
ATOM 11618 C C . GLY B 1 571 ? 7.199 -35.562 -6.383 1 58.88 571 GLY B C 1
ATOM 11619 O O . GLY B 1 571 ? 7.16 -34.344 -6.203 1 58.88 571 GLY B O 1
ATOM 11620 N N . LYS B 1 572 ? 8.062 -36.312 -6.051 1 68.06 572 LYS B N 1
ATOM 11621 C CA . LYS B 1 572 ? 9.297 -35.719 -5.535 1 68.06 572 LYS B CA 1
ATOM 11622 C C . LYS B 1 572 ? 10.227 -35.312 -6.676 1 68.06 572 LYS B C 1
ATOM 11624 O O . LYS B 1 572 ? 11.188 -36 -6.988 1 68.06 572 LYS B O 1
ATOM 11629 N N . THR B 1 573 ? 10.008 -34.156 -7.227 1 71.44 573 THR B N 1
ATOM 11630 C CA . THR B 1 573 ? 10.633 -33.656 -8.445 1 71.44 573 THR B CA 1
ATOM 11631 C C . THR B 1 573 ? 12.133 -33.469 -8.258 1 71.44 573 THR B C 1
ATOM 11633 O O . THR B 1 573 ? 12.922 -33.812 -9.148 1 71.44 573 THR B O 1
ATOM 11636 N N . HIS B 1 574 ? 12.492 -33.094 -7.113 1 73.5 574 HIS B N 1
ATOM 11637 C CA . HIS B 1 574 ? 13.906 -32.844 -6.891 1 73.5 574 HIS B CA 1
ATOM 11638 C C . HIS B 1 574 ? 14.711 -34.156 -6.898 1 73.5 574 HIS B C 1
ATOM 11640 O O . HIS B 1 574 ? 15.844 -34.188 -7.387 1 73.5 574 HIS B O 1
ATOM 11646 N N . ARG B 1 575 ? 14.078 -35.188 -6.469 1 73.62 575 ARG B N 1
ATOM 11647 C CA . ARG B 1 575 ? 14.766 -36.469 -6.473 1 73.62 575 ARG B CA 1
ATOM 11648 C C . ARG B 1 575 ? 14.883 -37.031 -7.891 1 73.62 575 ARG B C 1
ATOM 11650 O O . ARG B 1 575 ? 15.867 -37.688 -8.219 1 73.62 575 ARG B O 1
ATOM 11657 N N . PHE B 1 576 ? 13.883 -36.719 -8.562 1 75 576 PHE B N 1
ATOM 11658 C CA . PHE B 1 576 ? 13.883 -37.125 -9.969 1 75 576 PHE B CA 1
ATOM 11659 C C . PHE B 1 576 ? 15.055 -36.469 -10.703 1 75 576 PHE B C 1
ATOM 11661 O O . PHE B 1 576 ? 15.828 -37.188 -11.367 1 75 576 PHE B O 1
ATOM 11668 N N . TYR B 1 577 ? 15.312 -35.312 -10.539 1 76.62 577 TYR B N 1
ATOM 11669 C CA . TYR B 1 577 ? 16.359 -34.562 -11.234 1 76.62 577 TYR B CA 1
ATOM 11670 C C . TYR B 1 577 ? 17.734 -34.906 -10.648 1 76.62 577 TYR B C 1
ATOM 11672 O O . TYR B 1 577 ? 18.734 -34.938 -11.367 1 76.62 577 TYR B O 1
ATOM 11680 N N . ALA B 1 578 ? 17.703 -35.219 -9.367 1 76.06 578 ALA B N 1
ATOM 11681 C CA . ALA B 1 578 ? 18.969 -35.562 -8.719 1 76.06 578 ALA B CA 1
ATOM 11682 C C . ALA B 1 578 ? 19.469 -36.938 -9.203 1 76.06 578 ALA B C 1
ATOM 11684 O O . ALA B 1 578 ? 20.672 -37.219 -9.141 1 76.06 578 ALA B O 1
ATOM 11685 N N . SER B 1 579 ? 18.562 -37.625 -9.727 1 75.94 579 SER B N 1
ATOM 11686 C CA . SER B 1 579 ? 18.906 -39 -10.078 1 75.94 579 SER B CA 1
ATOM 11687 C C . SER B 1 579 ? 19.312 -39.125 -11.547 1 75.94 579 SER B C 1
ATOM 11689 O O . SER B 1 579 ? 19.641 -40.219 -12.023 1 75.94 579 SER B O 1
ATOM 11691 N N . MET B 1 580 ? 19.359 -37.906 -12.062 1 80.25 580 MET B N 1
ATOM 11692 C CA . MET B 1 580 ? 19.734 -37.938 -13.477 1 80.25 580 MET B CA 1
ATOM 11693 C C . MET B 1 580 ? 21.234 -38.156 -13.633 1 80.25 580 MET B C 1
ATOM 11695 O O . MET B 1 580 ? 22.031 -37.656 -12.844 1 80.25 580 MET B O 1
ATOM 11699 N N . GLY B 1 581 ? 21.719 -39.031 -14.328 1 79.44 581 GLY B N 1
ATOM 11700 C CA . GLY B 1 581 ? 23.109 -39.344 -14.594 1 79.44 581 GLY B CA 1
ATOM 11701 C C . GLY B 1 581 ? 23.75 -38.406 -15.594 1 79.44 581 GLY B C 1
ATOM 11702 O O . GLY B 1 581 ? 23.109 -37.438 -16.047 1 79.44 581 GLY B O 1
ATOM 11703 N N . LYS B 1 582 ? 24.953 -38.531 -15.852 1 85.5 582 LYS B N 1
ATOM 11704 C CA . LYS B 1 582 ? 25.734 -37.656 -16.719 1 85.5 582 LYS B CA 1
ATOM 11705 C C . LYS B 1 582 ? 25.266 -37.75 -18.172 1 85.5 582 LYS B C 1
ATOM 11707 O O . LYS B 1 582 ? 25.547 -36.875 -19 1 85.5 582 LYS B O 1
ATOM 11712 N N . GLU B 1 583 ? 24.5 -38.75 -18.438 1 89.81 583 GLU B N 1
ATOM 11713 C CA . GLU B 1 583 ? 24.078 -39.031 -19.812 1 89.81 583 GLU B CA 1
ATOM 11714 C C . GLU B 1 583 ? 22.844 -38.219 -20.172 1 89.81 583 GLU B C 1
ATOM 11716 O O . GLU B 1 583 ? 22.406 -38.25 -21.328 1 89.81 583 GLU B O 1
ATOM 11721 N N . ILE B 1 584 ? 22.344 -37.469 -19.297 1 89.81 584 ILE B N 1
ATOM 11722 C CA . ILE B 1 584 ? 21.156 -36.656 -19.531 1 89.81 584 ILE B CA 1
ATOM 11723 C C . ILE B 1 584 ? 21.484 -35.188 -19.234 1 89.81 584 ILE B C 1
ATOM 11725 O O . ILE B 1 584 ? 22.016 -34.875 -18.172 1 89.81 584 ILE B O 1
ATOM 11729 N N . ALA B 1 585 ? 21.172 -34.406 -20.25 1 86 585 ALA B N 1
ATOM 11730 C CA . ALA B 1 585 ? 21.344 -32.969 -20.078 1 86 585 ALA B CA 1
ATOM 11731 C C . ALA B 1 585 ? 20.531 -32.438 -18.891 1 86 585 ALA B C 1
ATOM 11733 O O . ALA B 1 585 ? 19.312 -32.625 -18.859 1 86 585 ALA B O 1
ATOM 11734 N N . ASN B 1 586 ? 21.172 -31.781 -17.906 1 79.56 586 ASN B N 1
ATOM 11735 C CA . ASN B 1 586 ? 20.469 -31.359 -16.703 1 79.56 586 ASN B CA 1
ATOM 11736 C C . ASN B 1 586 ? 20.969 -30 -16.203 1 79.56 586 ASN B C 1
ATOM 11738 O O . ASN B 1 586 ? 20.766 -29.656 -15.031 1 79.56 586 ASN B O 1
ATOM 11742 N N . LYS B 1 587 ? 21.578 -29.266 -17.031 1 81.06 587 LYS B N 1
ATOM 11743 C CA . LYS B 1 587 ? 22.094 -27.953 -16.641 1 81.06 587 LYS B CA 1
ATOM 11744 C C . LYS B 1 587 ? 20.984 -26.906 -16.656 1 81.06 587 LYS B C 1
ATOM 11746 O O . LYS B 1 587 ? 21.094 -25.859 -16.016 1 81.06 587 LYS B O 1
ATOM 11751 N N . ASN B 1 588 ? 20.062 -27.172 -17.5 1 87.5 588 ASN B N 1
ATOM 11752 C CA . ASN B 1 588 ? 18.891 -26.312 -17.562 1 87.5 588 ASN B CA 1
ATOM 11753 C C . ASN B 1 588 ? 17.609 -27.078 -17.266 1 87.5 588 ASN B C 1
ATOM 11755 O O . ASN B 1 588 ? 17.141 -27.844 -18.094 1 87.5 588 ASN B O 1
ATOM 11759 N N . ILE B 1 589 ? 17.078 -26.797 -16.078 1 88.69 589 ILE B N 1
ATOM 11760 C CA . ILE B 1 589 ? 15.859 -27.5 -15.68 1 88.69 589 ILE B CA 1
ATOM 11761 C C . ILE B 1 589 ? 14.648 -26.609 -15.977 1 88.69 589 ILE B C 1
ATOM 11763 O O . ILE B 1 589 ? 14.594 -25.453 -15.547 1 88.69 589 ILE B O 1
ATOM 11767 N N . GLN B 1 590 ? 13.789 -27.141 -16.75 1 93.31 590 GLN B N 1
ATOM 11768 C CA . GLN B 1 590 ? 12.539 -26.453 -17.031 1 93.31 590 GLN B CA 1
ATOM 11769 C C . GLN B 1 590 ? 11.336 -27.375 -16.766 1 93.31 590 GLN B C 1
ATOM 11771 O O . GLN B 1 590 ? 11.336 -28.531 -17.172 1 93.31 590 GLN B O 1
ATOM 11776 N N . LEU B 1 591 ? 10.43 -26.844 -16.031 1 91.12 591 LEU B N 1
ATOM 11777 C CA . LEU B 1 591 ? 9.258 -27.672 -15.781 1 91.12 591 LEU B CA 1
ATOM 11778 C C . LEU B 1 591 ? 7.996 -26.828 -15.695 1 91.12 591 LEU B C 1
ATOM 11780 O O . LEU B 1 591 ? 8.062 -25.641 -15.367 1 91.12 591 LEU B O 1
ATOM 11784 N N . THR B 1 592 ? 6.863 -27.406 -16.062 1 89.75 592 THR B N 1
ATOM 11785 C CA . THR B 1 592 ? 5.566 -26.766 -15.867 1 89.75 592 THR B CA 1
ATOM 11786 C C . THR B 1 592 ? 5.035 -27.016 -14.461 1 89.75 592 THR B C 1
ATOM 11788 O O . THR B 1 592 ? 5.227 -28.094 -13.906 1 89.75 592 THR B O 1
ATOM 11791 N N . ILE B 1 593 ? 4.492 -26.016 -13.93 1 86.69 593 ILE B N 1
ATOM 11792 C CA . ILE B 1 593 ? 3.785 -26.156 -12.664 1 86.69 593 ILE B CA 1
ATOM 11793 C C . ILE B 1 593 ? 2.283 -25.984 -12.891 1 86.69 593 ILE B C 1
ATOM 11795 O O . ILE B 1 593 ? 1.838 -24.969 -13.422 1 86.69 593 ILE B O 1
ATOM 11799 N N . GLN B 1 594 ? 1.597 -26.984 -12.469 1 74.75 594 GLN B N 1
ATOM 11800 C CA . GLN B 1 594 ? 0.189 -26.984 -12.852 1 74.75 594 GLN B CA 1
ATOM 11801 C C . GLN B 1 594 ? -0.712 -26.797 -11.641 1 74.75 594 GLN B C 1
ATOM 11803 O O . GLN B 1 594 ? -0.428 -27.312 -10.555 1 74.75 594 GLN B O 1
ATOM 11808 N N . GLY B 1 595 ? -1.856 -26.125 -11.836 1 69.44 595 GLY B N 1
ATOM 11809 C CA . GLY B 1 595 ? -3.057 -26.016 -11.016 1 69.44 595 GLY B CA 1
ATOM 11810 C C . GLY B 1 595 ? -2.771 -26.078 -9.523 1 69.44 595 GLY B C 1
ATOM 11811 O O . GLY B 1 595 ? -2.244 -25.125 -8.945 1 69.44 595 GLY B O 1
ATOM 11812 N N . GLN B 1 596 ? -2.965 -27.297 -9 1 70.88 596 GLN B N 1
ATOM 11813 C CA . GLN B 1 596 ? -2.959 -27.578 -7.562 1 70.88 596 GLN B CA 1
ATOM 11814 C C . GLN B 1 596 ? -1.54 -27.547 -7.004 1 70.88 596 GLN B C 1
ATOM 11816 O O . GLN B 1 596 ? -1.333 -27.219 -5.836 1 70.88 596 GLN B O 1
ATOM 11821 N N . THR B 1 597 ? -0.625 -27.859 -7.891 1 77.31 597 THR B N 1
ATOM 11822 C CA . THR B 1 597 ? 0.762 -27.859 -7.441 1 77.31 597 THR B CA 1
ATOM 11823 C C . THR B 1 597 ? 1.22 -26.453 -7.078 1 77.31 597 THR B C 1
ATOM 11825 O O . THR B 1 597 ? 2.025 -26.266 -6.164 1 77.31 597 THR B O 1
ATOM 11828 N N . ILE B 1 598 ? 0.655 -25.547 -7.773 1 82.75 598 ILE B N 1
ATOM 11829 C CA . ILE B 1 598 ? 1.03 -24.172 -7.48 1 82.75 598 ILE B CA 1
ATOM 11830 C C . ILE B 1 598 ? 0.585 -23.797 -6.066 1 82.75 598 ILE B C 1
ATOM 11832 O O . ILE B 1 598 ? 1.365 -23.25 -5.285 1 82.75 598 ILE B O 1
ATOM 11836 N N . SER B 1 599 ? -0.583 -24.094 -5.734 1 77 599 SER B N 1
ATOM 11837 C CA . SER B 1 599 ? -1.13 -23.734 -4.43 1 77 599 SER B CA 1
ATOM 11838 C C . SER B 1 599 ? -0.467 -24.547 -3.318 1 77 599 SER B C 1
ATOM 11840 O O . SER B 1 599 ? -0.235 -24.031 -2.223 1 77 599 SER B O 1
ATOM 11842 N N . SER B 1 600 ? -0.106 -25.781 -3.676 1 75.88 600 SER B N 1
ATOM 11843 C CA . SER B 1 600 ? 0.392 -26.672 -2.631 1 75.88 600 SER B CA 1
ATOM 11844 C C . SER B 1 600 ? 1.887 -26.469 -2.4 1 75.88 600 SER B C 1
ATOM 11846 O O . SER B 1 600 ? 2.344 -26.438 -1.257 1 75.88 600 SER B O 1
ATOM 11848 N N . GLN B 1 601 ? 2.592 -26.344 -3.52 1 81.38 601 GLN B N 1
ATOM 11849 C CA . GLN B 1 601 ? 4.043 -26.312 -3.377 1 81.38 601 GLN B CA 1
ATOM 11850 C C . GLN B 1 601 ? 4.57 -24.875 -3.471 1 81.38 601 GLN B C 1
ATOM 11852 O O . GLN B 1 601 ? 5.648 -24.578 -2.957 1 81.38 601 GLN B O 1
ATOM 11857 N N . TYR B 1 602 ? 3.832 -24.031 -4.059 1 87.19 602 TYR B N 1
ATOM 11858 C CA . TYR B 1 602 ? 4.312 -22.672 -4.285 1 87.19 602 TYR B CA 1
ATOM 11859 C C . TYR B 1 602 ? 3.281 -21.641 -3.84 1 87.19 602 TYR B C 1
ATOM 11861 O O . TYR B 1 602 ? 3.225 -20.531 -4.379 1 87.19 602 TYR B O 1
ATOM 11869 N N . GLY B 1 603 ? 2.482 -22.047 -2.908 1 81.44 603 GLY B N 1
ATOM 11870 C CA . GLY B 1 603 ? 1.377 -21.203 -2.498 1 81.44 603 GLY B CA 1
ATOM 11871 C C . GLY B 1 603 ? 1.794 -20.109 -1.531 1 81.44 603 GLY B C 1
ATOM 11872 O O . GLY B 1 603 ? 1.093 -19.109 -1.379 1 81.44 603 GLY B O 1
ATOM 11873 N N . SER B 1 604 ? 2.893 -20.328 -0.873 1 85.38 604 SER B N 1
ATOM 11874 C CA . SER B 1 604 ? 3.447 -19.328 0.047 1 85.38 604 SER B CA 1
ATOM 11875 C C . SER B 1 604 ? 4.91 -19.031 -0.276 1 85.38 604 SER B C 1
ATOM 11877 O O . SER B 1 604 ? 5.578 -19.828 -0.937 1 85.38 604 SER B O 1
ATOM 11879 N N . VAL B 1 605 ? 5.359 -17.969 0.204 1 89.06 605 VAL B N 1
ATOM 11880 C CA . VAL B 1 605 ? 6.742 -17.578 -0.059 1 89.06 605 VAL B CA 1
ATOM 11881 C C . VAL B 1 605 ? 7.688 -18.625 0.524 1 89.06 605 VAL B C 1
ATOM 11883 O O . VAL B 1 605 ? 8.648 -19.031 -0.132 1 89.06 605 VAL B O 1
ATOM 11886 N N . ASP B 1 606 ? 7.348 -19.109 1.711 1 86.31 606 ASP B N 1
ATOM 11887 C CA . ASP B 1 606 ? 8.195 -20.078 2.385 1 86.31 606 ASP B CA 1
ATOM 11888 C C . ASP B 1 606 ? 8.242 -21.406 1.612 1 86.31 606 ASP B C 1
ATOM 11890 O O . ASP B 1 606 ? 9.32 -21.969 1.402 1 86.31 606 ASP B O 1
ATOM 11894 N N . SER B 1 607 ? 7.102 -21.844 1.219 1 86.12 607 SER B N 1
ATOM 11895 C CA . SER B 1 607 ? 7.039 -23.109 0.49 1 86.12 607 SER B CA 1
ATOM 11896 C C . SER B 1 607 ? 7.668 -22.984 -0.894 1 86.12 607 SER B C 1
ATOM 11898 O O . SER B 1 607 ? 8.352 -23.906 -1.358 1 86.12 607 SER B O 1
ATOM 11900 N N . ALA B 1 608 ? 7.41 -21.875 -1.509 1 91 608 ALA B N 1
ATOM 11901 C CA . ALA B 1 608 ? 8.008 -21.656 -2.822 1 91 608 ALA B CA 1
ATOM 11902 C C . ALA B 1 608 ? 9.523 -21.594 -2.732 1 91 608 ALA B C 1
ATOM 11904 O O . ALA B 1 608 ? 10.227 -22.203 -3.545 1 91 608 ALA B O 1
ATOM 11905 N N . GLU B 1 609 ? 10.07 -20.891 -1.762 1 89.44 609 GLU B N 1
ATOM 11906 C CA . GLU B 1 609 ? 11.508 -20.812 -1.553 1 89.44 609 GLU B CA 1
ATOM 11907 C C . GLU B 1 609 ? 12.125 -22.188 -1.339 1 89.44 609 GLU B C 1
ATOM 11909 O O . GLU B 1 609 ? 13.133 -22.531 -1.955 1 89.44 609 GLU B O 1
ATOM 11914 N N . PHE B 1 610 ? 11.445 -22.906 -0.533 1 84.75 610 PHE B N 1
ATOM 11915 C CA . PHE B 1 610 ? 11.938 -24.25 -0.201 1 84.75 610 PHE B CA 1
ATOM 11916 C C . PHE B 1 610 ? 11.969 -25.125 -1.438 1 84.75 610 PHE B C 1
ATOM 11918 O O . PHE B 1 610 ? 12.992 -25.75 -1.733 1 84.75 610 PHE B O 1
ATOM 11925 N N . ASN B 1 611 ? 10.914 -25.156 -2.131 1 86.62 611 ASN B N 1
ATOM 11926 C CA . ASN B 1 611 ? 10.805 -26.047 -3.277 1 86.62 611 ASN B CA 1
ATOM 11927 C C . ASN B 1 611 ? 11.727 -25.625 -4.418 1 86.62 611 ASN B C 1
ATOM 11929 O O . ASN B 1 611 ? 12.305 -26.469 -5.105 1 86.62 611 ASN B O 1
ATOM 11933 N N . ILE B 1 612 ? 11.852 -24.375 -4.645 1 90.25 612 ILE B N 1
ATOM 11934 C CA . ILE B 1 612 ? 12.734 -23.875 -5.688 1 90.25 612 ILE B CA 1
ATOM 11935 C C . ILE B 1 612 ? 14.188 -24.172 -5.328 1 90.25 612 ILE B C 1
ATOM 11937 O O . ILE B 1 612 ? 14.969 -24.609 -6.18 1 90.25 612 ILE B O 1
ATOM 11941 N N . GLU B 1 613 ? 14.516 -24 -4.109 1 86.19 613 GLU B N 1
ATOM 11942 C CA . GLU B 1 613 ? 15.867 -24.281 -3.65 1 86.19 613 GLU B CA 1
ATOM 11943 C C . GLU B 1 613 ? 16.203 -25.766 -3.799 1 86.19 613 GLU B C 1
ATOM 11945 O O . GLU B 1 613 ? 17.328 -26.125 -4.148 1 86.19 613 GLU B O 1
ATOM 11950 N N . GLN B 1 614 ? 15.219 -26.578 -3.529 1 83.5 614 GLN B N 1
ATOM 11951 C CA . GLN B 1 614 ? 15.414 -28.016 -3.689 1 83.5 614 GLN B CA 1
ATOM 11952 C C . GLN B 1 614 ? 15.719 -28.375 -5.141 1 83.5 614 GLN B C 1
ATOM 11954 O O . GLN B 1 614 ? 16.547 -29.234 -5.414 1 83.5 614 GLN B O 1
ATOM 11959 N N . LEU B 1 615 ? 15.047 -27.734 -5.984 1 86.06 615 LEU B N 1
ATOM 11960 C CA . LEU B 1 615 ? 15.266 -28 -7.402 1 86.06 615 LEU B CA 1
ATOM 11961 C C . LEU B 1 615 ? 16.641 -27.516 -7.84 1 86.06 615 LEU B C 1
ATOM 11963 O O . LEU B 1 615 ? 17.328 -28.188 -8.609 1 86.06 615 LEU B O 1
ATOM 11967 N N . ILE B 1 616 ? 17.016 -26.375 -7.363 1 84.62 616 ILE B N 1
ATOM 11968 C CA . ILE B 1 616 ? 18.328 -25.812 -7.684 1 84.62 616 ILE B CA 1
ATOM 11969 C C . ILE B 1 616 ? 19.422 -26.734 -7.145 1 84.62 616 ILE B C 1
ATOM 11971 O O . ILE B 1 616 ? 20.375 -27.047 -7.855 1 84.62 616 ILE B O 1
ATOM 11975 N N . ASN B 1 617 ? 19.219 -27.203 -5.973 1 79.56 617 ASN B N 1
ATOM 11976 C CA . ASN B 1 617 ? 20.203 -28.094 -5.363 1 79.56 617 ASN B CA 1
ATOM 11977 C C . ASN B 1 617 ? 20.281 -29.422 -6.121 1 79.56 617 ASN B C 1
ATOM 11979 O O . ASN B 1 617 ? 21.375 -29.984 -6.262 1 79.56 617 ASN B O 1
ATOM 11983 N N . ALA B 1 618 ? 19.156 -29.875 -6.504 1 80.06 618 ALA B N 1
ATOM 11984 C CA . ALA B 1 618 ? 19.141 -31.109 -7.281 1 80.06 618 ALA B CA 1
ATOM 11985 C C . ALA B 1 618 ? 19.906 -30.953 -8.594 1 80.06 618 ALA B C 1
ATOM 11987 O O . ALA B 1 618 ? 20.641 -31.844 -8.992 1 80.06 618 ALA B O 1
ATOM 11988 N N . GLY B 1 619 ? 19.734 -29.844 -9.211 1 79.88 619 GLY B N 1
ATOM 11989 C CA . GLY B 1 619 ? 20.438 -29.562 -10.453 1 79.88 619 GLY B CA 1
ATOM 11990 C C . GLY B 1 619 ? 21.938 -29.438 -10.266 1 79.88 619 GLY B C 1
ATOM 11991 O O . GLY B 1 619 ? 22.719 -30.016 -11.031 1 79.88 619 GLY B O 1
ATOM 11992 N N . ILE B 1 620 ? 22.297 -28.781 -9.281 1 78.44 620 ILE B N 1
ATOM 11993 C CA . ILE B 1 620 ? 23.703 -28.531 -9.023 1 78.44 620 ILE B CA 1
ATOM 11994 C C . ILE B 1 620 ? 24.375 -29.844 -8.594 1 78.44 620 ILE B C 1
ATOM 11996 O O . ILE B 1 620 ? 25.469 -30.156 -9.055 1 78.44 620 ILE B O 1
ATOM 12000 N N . SER B 1 621 ? 23.719 -30.562 -7.75 1 76.06 621 SER B N 1
ATOM 12001 C CA . SER B 1 621 ? 24.266 -31.828 -7.262 1 76.06 621 SER B CA 1
ATOM 12002 C C . SER B 1 621 ? 24.438 -32.844 -8.391 1 76.06 621 SER B C 1
ATOM 12004 O O . SER B 1 621 ? 25.438 -33.531 -8.453 1 76.06 621 SER B O 1
ATOM 12006 N N . SER B 1 622 ? 23.469 -32.906 -9.195 1 78.12 622 SER B N 1
ATOM 12007 C CA . SER B 1 622 ? 23.531 -33.844 -10.328 1 78.12 622 SER B CA 1
ATOM 12008 C C . SER B 1 622 ? 24.641 -33.438 -11.297 1 78.12 622 SER B C 1
ATOM 12010 O O .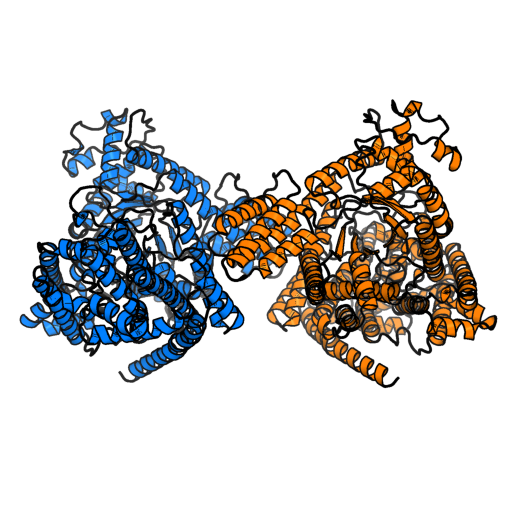 SER B 1 622 ? 25.312 -34.312 -11.867 1 78.12 622 SER B O 1
ATOM 12012 N N . GLY B 1 623 ? 24.875 -32.219 -11.453 1 76.56 623 GLY B N 1
ATOM 12013 C CA . GLY B 1 623 ? 25.906 -31.734 -12.336 1 76.56 623 GLY B CA 1
ATOM 12014 C C . GLY B 1 623 ? 27.312 -31.969 -11.805 1 76.56 623 GLY B C 1
ATOM 12015 O O . GLY B 1 623 ? 28.25 -32.156 -12.57 1 76.56 623 GLY B O 1
ATOM 12016 N N . LEU B 1 624 ? 27.438 -32 -10.547 1 76.56 624 LEU B N 1
ATOM 12017 C CA . LEU B 1 624 ? 28.75 -32.156 -9.922 1 76.56 624 LEU B CA 1
ATOM 12018 C C . LEU B 1 624 ? 29.141 -33.625 -9.852 1 76.56 624 LEU B C 1
ATOM 12020 O O . LEU B 1 624 ? 30.312 -33.969 -10.055 1 76.56 624 LEU B O 1
ATOM 12024 N N . LYS B 1 625 ? 28.203 -34.469 -9.43 1 72.31 625 LYS B N 1
ATOM 12025 C CA . LYS B 1 625 ? 28.531 -35.875 -9.211 1 72.31 625 LYS B CA 1
ATOM 12026 C C . LYS B 1 625 ? 28.734 -36.594 -10.531 1 72.31 625 LYS B C 1
ATOM 12028 O O . LYS B 1 625 ? 29.562 -37.5 -10.617 1 72.31 625 LYS B O 1
ATOM 12033 N N . GLU B 1 626 ? 28.234 -36.125 -11.617 1 70.69 626 GLU B N 1
ATOM 12034 C CA . GLU B 1 626 ? 28.344 -36.719 -12.945 1 70.69 626 GLU B CA 1
ATOM 12035 C C . GLU B 1 626 ? 28.453 -38.219 -12.867 1 70.69 626 GLU B C 1
ATOM 12037 O O . GLU B 1 626 ? 29.359 -38.812 -13.461 1 70.69 626 GLU B O 1
ATOM 12042 N N . ARG B 1 627 ? 27.578 -38.875 -12.086 1 80 627 ARG B N 1
ATOM 12043 C CA . ARG B 1 627 ? 27.578 -40.312 -11.898 1 80 627 ARG B CA 1
ATOM 12044 C C . ARG B 1 627 ? 26.938 -41 -13.094 1 80 627 ARG B C 1
ATOM 12046 O O . ARG B 1 627 ? 25.984 -40.5 -13.688 1 80 627 ARG B O 1
ATOM 12053 N N . HIS B 1 628 ? 27.531 -42.031 -13.398 1 85.38 628 HIS B N 1
ATOM 12054 C CA . HIS B 1 628 ? 26.984 -42.875 -14.438 1 85.38 628 HIS B CA 1
ATOM 12055 C C . HIS B 1 628 ? 25.625 -43.438 -14.023 1 85.38 628 HIS B C 1
ATOM 12057 O O . HIS B 1 628 ? 25.453 -43.844 -12.875 1 85.38 628 HIS B O 1
ATOM 12063 N N . ASN B 1 629 ? 24.656 -43.344 -14.984 1 86.88 629 ASN B N 1
ATOM 12064 C CA . ASN B 1 629 ? 23.359 -43.938 -14.727 1 86.88 629 ASN B CA 1
ATOM 12065 C C . ASN B 1 629 ? 23.391 -45.469 -14.906 1 86.88 629 ASN B C 1
ATOM 12067 O O . ASN B 1 629 ? 23.406 -45.969 -16.031 1 86.88 629 ASN B O 1
ATOM 12071 N N . ILE B 1 630 ? 23.203 -46.125 -13.898 1 86.88 630 ILE B N 1
ATOM 12072 C CA . ILE B 1 630 ? 23.359 -47.594 -13.883 1 86.88 630 ILE B CA 1
ATOM 12073 C C . ILE B 1 630 ? 22.281 -48.219 -14.75 1 86.88 630 ILE B C 1
ATOM 12075 O O . ILE B 1 630 ? 22.406 -49.406 -15.148 1 86.88 630 ILE B O 1
ATOM 12079 N N . LEU B 1 631 ? 21.297 -47.531 -15.055 1 89.06 631 LEU B N 1
ATOM 12080 C CA . LEU B 1 631 ? 20.188 -48.062 -15.844 1 89.06 631 LEU B CA 1
ATOM 12081 C C . LEU B 1 631 ? 20.594 -48.25 -17.297 1 89.06 631 LEU B C 1
ATOM 12083 O O . LEU B 1 631 ? 19.891 -48.906 -18.062 1 89.06 631 LEU B O 1
ATOM 12087 N N . LEU B 1 632 ? 21.688 -47.719 -17.625 1 90.19 632 LEU B N 1
ATOM 12088 C CA . LEU B 1 632 ? 22.172 -47.875 -19 1 90.19 632 LEU B CA 1
ATOM 12089 C C . LEU B 1 632 ? 23 -49.156 -19.156 1 90.19 632 LEU B C 1
ATOM 12091 O O . LEU B 1 632 ? 23.281 -49.562 -20.281 1 90.19 632 LEU B O 1
ATOM 12095 N N . ASP B 1 633 ? 23.281 -49.688 -17.969 1 91.75 633 ASP B N 1
ATOM 12096 C CA . ASP B 1 633 ? 24.016 -50.969 -18.016 1 91.75 633 ASP B CA 1
ATOM 12097 C C . ASP B 1 633 ? 23.078 -52.125 -18.281 1 91.75 633 ASP B C 1
ATOM 12099 O O . ASP B 1 633 ? 21.938 -52.156 -17.781 1 91.75 633 ASP B O 1
ATOM 12103 N N . SER B 1 634 ? 23.516 -53.062 -18.953 1 86.94 634 SER B N 1
ATOM 12104 C CA . SER B 1 634 ? 22.719 -54.125 -19.547 1 86.94 634 SER B CA 1
ATOM 12105 C C . SER B 1 634 ? 21.922 -54.875 -18.5 1 86.94 634 SER B C 1
ATOM 12107 O O . SER B 1 634 ? 20.734 -55.125 -18.688 1 86.94 634 SER B O 1
ATOM 12109 N N . PRO B 1 635 ? 22.438 -55.281 -17.391 1 87.56 635 PRO B N 1
ATOM 12110 C CA . PRO B 1 635 ? 21.594 -56.031 -16.453 1 87.56 635 PRO B CA 1
ATOM 12111 C C . PRO B 1 635 ? 20.375 -55.219 -16 1 87.56 635 PRO B C 1
ATOM 12113 O O . PRO B 1 635 ? 19.281 -55.781 -15.844 1 87.56 635 PRO B O 1
ATOM 12116 N N . HIS B 1 636 ? 20.562 -54 -15.797 1 91.81 636 HIS B N 1
ATOM 12117 C CA . HIS B 1 636 ? 19.484 -53.125 -15.336 1 91.81 636 HIS B CA 1
ATOM 12118 C C . HIS B 1 636 ? 18.578 -52.688 -16.5 1 91.81 636 HIS B C 1
ATOM 12120 O O . HIS B 1 636 ? 17.359 -52.719 -16.375 1 91.81 636 HIS B O 1
ATOM 12126 N N . LYS B 1 637 ? 19.188 -52.344 -17.594 1 94.25 637 LYS B N 1
ATOM 12127 C CA . LYS B 1 637 ? 18.469 -51.875 -18.781 1 94.25 637 LYS B CA 1
ATOM 12128 C C . LYS B 1 637 ? 17.562 -52.969 -19.344 1 94.25 637 LYS B C 1
ATOM 12130 O O . LYS B 1 637 ? 16.406 -52.719 -19.688 1 94.25 637 LYS B O 1
ATOM 12135 N N . ASP B 1 638 ? 18.047 -54.156 -19.391 1 93.44 638 ASP B N 1
ATOM 12136 C CA . ASP B 1 638 ? 17.312 -55.281 -19.969 1 93.44 638 ASP B CA 1
ATOM 12137 C C . ASP B 1 638 ? 16.078 -55.625 -19.125 1 93.44 638 ASP B C 1
ATOM 12139 O O . ASP B 1 638 ? 15.008 -55.875 -19.688 1 93.44 638 ASP B O 1
ATOM 12143 N N . ILE B 1 639 ? 16.312 -55.594 -17.891 1 93.19 639 ILE B N 1
ATOM 12144 C CA . ILE B 1 639 ? 15.211 -55.906 -17 1 93.19 639 ILE B CA 1
ATOM 12145 C C . ILE B 1 639 ? 14.117 -54.844 -17.109 1 93.19 639 ILE B C 1
ATOM 12147 O O . ILE B 1 639 ? 12.93 -55.188 -17.141 1 93.19 639 ILE B O 1
ATOM 12151 N N . LEU B 1 640 ? 14.531 -53.625 -17.141 1 95.38 640 LEU B N 1
ATOM 12152 C CA . LEU B 1 640 ? 13.555 -52.531 -17.219 1 95.38 640 LEU B CA 1
ATOM 12153 C C . LEU B 1 640 ? 12.859 -52.531 -18.578 1 95.38 640 LEU B C 1
ATOM 12155 O O . LEU B 1 640 ? 11.688 -52.156 -18.672 1 95.38 640 LEU B O 1
ATOM 12159 N N . ASN B 1 641 ? 13.578 -52.906 -19.625 1 95.56 641 ASN B N 1
ATOM 12160 C CA . ASN B 1 641 ? 12.961 -53.031 -20.938 1 95.56 641 ASN B CA 1
ATOM 12161 C C . ASN B 1 641 ? 11.828 -54.031 -20.938 1 95.56 641 ASN B C 1
ATOM 12163 O O . ASN B 1 641 ? 10.742 -53.781 -21.438 1 95.56 641 ASN B O 1
ATOM 12167 N N . VAL B 1 642 ? 12.086 -55.125 -20.312 1 95.94 642 VAL B N 1
ATOM 12168 C CA . VAL B 1 642 ? 11.102 -56.188 -20.281 1 95.94 642 VAL B CA 1
ATOM 12169 C C . VAL B 1 642 ? 9.938 -55.812 -19.375 1 95.94 642 VAL B C 1
ATOM 12171 O O . VAL B 1 642 ? 8.773 -56 -19.734 1 95.94 642 VAL B O 1
ATOM 12174 N N . MET B 1 643 ? 10.281 -55.281 -18.266 1 96.69 643 MET B N 1
ATOM 12175 C CA . MET B 1 643 ? 9.25 -54.844 -17.328 1 96.69 643 MET B CA 1
ATOM 12176 C C . MET B 1 643 ? 8.344 -53.781 -17.953 1 96.69 643 MET B C 1
ATOM 12178 O O . MET B 1 643 ? 7.121 -53.844 -17.812 1 96.69 643 MET B O 1
ATOM 12182 N N . ALA B 1 644 ? 8.969 -52.781 -18.594 1 96.25 644 ALA B N 1
ATOM 12183 C CA . ALA B 1 644 ? 8.203 -51.719 -19.234 1 96.25 644 ALA B CA 1
ATOM 12184 C C . ALA B 1 644 ? 7.293 -52.281 -20.312 1 96.25 644 ALA B C 1
ATOM 12186 O O . ALA B 1 644 ? 6.145 -51.844 -20.469 1 96.25 644 ALA B O 1
ATOM 12187 N N . GLU B 1 645 ? 7.773 -53.188 -21.062 1 95.94 645 GLU B N 1
ATOM 12188 C CA . GLU B 1 645 ? 6.98 -53.812 -22.109 1 95.94 645 GLU B CA 1
ATOM 12189 C C . GLU B 1 645 ? 5.805 -54.594 -21.531 1 95.94 645 GLU B C 1
ATOM 12191 O O . GLU B 1 645 ? 4.691 -54.531 -22.047 1 95.94 645 GLU B O 1
ATOM 12196 N N . ASP B 1 646 ? 6.078 -55.344 -20.469 1 96.75 646 ASP B N 1
ATOM 12197 C CA . ASP B 1 646 ? 5.016 -56.062 -19.797 1 96.75 646 ASP B CA 1
ATOM 12198 C C . ASP B 1 646 ? 3.936 -55.125 -19.266 1 96.75 646 ASP B C 1
ATOM 12200 O O . ASP B 1 646 ? 2.742 -55.406 -19.438 1 96.75 646 ASP B O 1
ATOM 12204 N N . SER B 1 647 ? 4.406 -54.188 -18.609 1 96.5 647 SER B N 1
ATOM 12205 C CA . SER B 1 647 ? 3.475 -53.188 -18.078 1 96.5 647 SER B CA 1
ATOM 12206 C C . SER B 1 647 ? 2.691 -52.5 -19.203 1 96.5 647 SER B C 1
ATOM 12208 O O . SER B 1 647 ? 1.494 -52.25 -19.062 1 96.5 647 SER B O 1
ATOM 12210 N N . PHE B 1 648 ? 3.361 -52.125 -20.281 1 95.31 648 PHE B N 1
ATOM 12211 C CA . PHE B 1 648 ? 2.748 -51.531 -21.453 1 95.31 648 PHE B CA 1
ATOM 12212 C C . PHE B 1 648 ? 1.646 -52.406 -22.016 1 95.31 648 PHE B C 1
ATOM 12214 O O . PHE B 1 648 ? 0.529 -51.969 -22.25 1 95.31 648 PHE B O 1
ATOM 12221 N N . ASN B 1 649 ? 1.934 -53.625 -22.188 1 96.12 649 ASN B N 1
ATOM 12222 C CA . ASN B 1 649 ? 0.969 -54.594 -22.734 1 96.12 649 ASN B CA 1
ATOM 12223 C C . ASN B 1 649 ? -0.25 -54.719 -21.828 1 96.12 649 ASN B C 1
ATOM 12225 O O . ASN B 1 649 ? -1.382 -54.812 -22.297 1 96.12 649 ASN B O 1
ATOM 12229 N N . ALA B 1 650 ? 0.05 -54.812 -20.562 1 96.25 650 ALA B N 1
ATOM 12230 C CA . ALA B 1 650 ? -1.048 -54.875 -19.609 1 96.25 650 ALA B CA 1
ATOM 12231 C C . ALA B 1 650 ? -1.947 -53.656 -19.688 1 96.25 650 ALA B C 1
ATOM 12233 O O . ALA B 1 650 ? -3.176 -53.781 -19.688 1 96.25 650 ALA B O 1
ATOM 12234 N N . PHE B 1 651 ? -1.371 -52.531 -19.734 1 95.25 651 PHE B N 1
ATOM 12235 C CA . PHE B 1 651 ? -2.127 -51.281 -19.766 1 95.25 651 PHE B CA 1
ATOM 12236 C C . PHE B 1 651 ? -2.877 -51.156 -21.078 1 95.25 651 PHE B C 1
ATOM 12238 O O . PHE B 1 651 ? -4.027 -50.719 -21.094 1 95.25 651 PHE B O 1
ATOM 12245 N N . VAL B 1 652 ? -2.248 -51.438 -22.203 1 93.94 652 VAL B N 1
ATOM 12246 C CA . VAL B 1 652 ? -2.883 -51.344 -23.516 1 93.94 652 VAL B CA 1
ATOM 12247 C C . VAL B 1 652 ? -4.059 -52.312 -23.578 1 93.94 652 VAL B C 1
ATOM 12249 O O . VAL B 1 652 ? -5.094 -52 -24.172 1 93.94 652 VAL B O 1
ATOM 12252 N N . ALA B 1 653 ? -3.85 -53.469 -23.016 1 95 653 ALA B N 1
ATOM 12253 C CA . ALA B 1 653 ? -4.953 -54.438 -22.938 1 95 653 ALA B CA 1
ATOM 12254 C C . ALA B 1 653 ? -6.137 -53.844 -22.188 1 95 653 ALA B C 1
ATOM 12256 O O . ALA B 1 653 ? -7.293 -54.062 -22.562 1 95 653 ALA B O 1
ATOM 12257 N N . LEU B 1 654 ? -5.859 -53.219 -21.125 1 95.19 654 LEU B N 1
ATOM 12258 C CA . LEU B 1 654 ? -6.906 -52.531 -20.359 1 95.19 654 LEU B CA 1
ATOM 12259 C C . LEU B 1 654 ? -7.605 -51.5 -21.203 1 95.19 654 LEU B C 1
ATOM 12261 O O . LEU B 1 654 ? -8.836 -51.438 -21.25 1 95.19 654 LEU B O 1
ATOM 12265 N N . ARG B 1 655 ? -6.848 -50.688 -21.875 1 91.62 655 ARG B N 1
ATOM 12266 C CA . ARG B 1 655 ? -7.367 -49.594 -22.672 1 91.62 655 ARG B CA 1
ATOM 12267 C C . ARG B 1 655 ? -8.242 -50.125 -23.812 1 91.62 655 ARG B C 1
ATOM 12269 O O . ARG B 1 655 ? -9.219 -49.469 -24.203 1 91.62 655 ARG B O 1
ATOM 12276 N N . LYS B 1 656 ? -7.871 -51.219 -24.312 1 91.94 656 LYS B N 1
ATOM 12277 C CA . LYS B 1 656 ? -8.578 -51.812 -25.453 1 91.94 656 LYS B CA 1
ATOM 12278 C C . LYS B 1 656 ? -9.805 -52.594 -24.984 1 91.94 656 LYS B C 1
ATOM 12280 O O . LYS B 1 656 ? -10.625 -53 -25.812 1 91.94 656 LYS B O 1
ATOM 12285 N N . HIS B 1 657 ? -9.836 -52.781 -23.719 1 94 657 HIS B N 1
ATOM 12286 C CA . HIS B 1 657 ? -11 -53.5 -23.219 1 94 657 HIS B CA 1
ATOM 12287 C C . HIS B 1 657 ? -12.297 -52.781 -23.609 1 94 657 HIS B C 1
ATOM 12289 O O . HIS B 1 657 ? -12.398 -51.562 -23.484 1 94 657 HIS B O 1
ATOM 12295 N N . PRO B 1 658 ? -13.281 -53.438 -24.031 1 92.75 658 PRO B N 1
ATOM 12296 C CA . PRO B 1 658 ? -14.508 -52.844 -24.547 1 92.75 658 PRO B CA 1
ATOM 12297 C C . PRO B 1 658 ? -15.25 -52 -23.484 1 92.75 658 PRO B C 1
ATOM 12299 O O . PRO B 1 658 ? -15.984 -51.094 -23.828 1 92.75 658 PRO B O 1
ATOM 12302 N N . LEU B 1 659 ? -15.031 -52.344 -22.25 1 94.5 659 LEU B N 1
ATOM 12303 C CA . LEU B 1 659 ? -15.789 -51.656 -21.188 1 94.5 659 LEU B CA 1
ATOM 12304 C C . LEU B 1 659 ? -14.992 -50.5 -20.594 1 94.5 659 LEU B C 1
ATOM 12306 O O . LEU B 1 659 ? -15.492 -49.781 -19.734 1 94.5 659 LEU B O 1
ATOM 12310 N N . PHE B 1 660 ? -13.859 -50.281 -21.047 1 93.81 660 PHE B N 1
ATOM 12311 C CA . PHE B 1 660 ? -12.938 -49.344 -20.438 1 93.81 660 PHE B CA 1
ATOM 12312 C C . PHE B 1 660 ? -13.547 -47.938 -20.391 1 93.81 660 PHE B C 1
ATOM 12314 O O . PHE B 1 660 ? -13.711 -47.375 -19.312 1 93.81 660 PHE B O 1
ATOM 12321 N N . LEU B 1 661 ? -13.891 -47.344 -21.469 1 90.88 661 LEU B N 1
ATOM 12322 C CA . LEU B 1 661 ? -14.43 -46 -21.516 1 90.88 661 LEU B CA 1
ATOM 12323 C C . LEU B 1 661 ? -15.828 -45.938 -20.922 1 90.88 661 LEU B C 1
ATOM 12325 O O . LEU B 1 661 ? -16.203 -44.938 -20.297 1 90.88 661 LEU B O 1
ATOM 12329 N N . ASN B 1 662 ? -16.609 -46.969 -21.141 1 91.25 662 ASN B N 1
ATOM 12330 C CA . ASN B 1 662 ? -17.969 -47 -20.594 1 91.25 662 ASN B CA 1
ATOM 12331 C C . ASN B 1 662 ? -17.953 -47.031 -19.062 1 91.25 662 ASN B C 1
ATOM 12333 O O . ASN B 1 662 ? -18.859 -46.469 -18.438 1 91.25 662 ASN B O 1
ATOM 12337 N N . TYR B 1 663 ? -17 -47.719 -18.594 1 94.19 663 TYR B N 1
ATOM 12338 C CA . TYR B 1 663 ? -16.828 -47.75 -17.141 1 94.19 663 TYR B CA 1
ATOM 12339 C C . TYR B 1 663 ? -16.641 -46.344 -16.578 1 94.19 663 TYR B C 1
ATOM 12341 O O . TYR B 1 663 ? -17.281 -46 -15.594 1 94.19 663 TYR B O 1
ATOM 12349 N N . LEU B 1 664 ? -15.766 -45.562 -17.188 1 91.88 664 LEU B N 1
ATOM 12350 C CA . LEU B 1 664 ? -15.484 -44.188 -16.75 1 91.88 664 LEU B CA 1
ATOM 12351 C C . LEU B 1 664 ? -16.688 -43.281 -16.984 1 91.88 664 LEU B C 1
ATOM 12353 O O . LEU B 1 664 ? -17 -42.438 -16.141 1 91.88 664 LEU B O 1
ATOM 12357 N N . GLU B 1 665 ? -17.297 -43.438 -18.031 1 88.94 665 GLU B N 1
ATOM 12358 C CA . GLU B 1 665 ? -18.453 -42.594 -18.375 1 88.94 665 GLU B CA 1
ATOM 12359 C C . GLU B 1 665 ? -19.609 -42.844 -17.422 1 88.94 665 GLU B C 1
ATOM 12361 O O . GLU B 1 665 ? -20.344 -41.906 -17.062 1 88.94 665 GLU B O 1
ATOM 12366 N N . ARG B 1 666 ? -19.719 -44 -17.062 1 89.5 666 ARG B N 1
ATOM 12367 C CA . ARG B 1 666 ? -20.859 -44.375 -16.25 1 89.5 666 ARG B CA 1
ATOM 12368 C C . ARG B 1 666 ? -20.625 -44.062 -14.773 1 89.5 666 ARG B C 1
ATOM 12370 O O . ARG B 1 666 ? -21.531 -43.562 -14.086 1 89.5 666 ARG B O 1
ATOM 12377 N N . PHE B 1 667 ? -19.438 -44.375 -14.352 1 92.94 667 PHE B N 1
ATOM 12378 C CA . PHE B 1 667 ? -19.25 -44.406 -12.906 1 92.94 667 PHE B CA 1
ATOM 12379 C C . PHE B 1 667 ? -18.484 -43.188 -12.438 1 92.94 667 PHE B C 1
ATOM 12381 O O . PHE B 1 667 ? -18.469 -42.875 -11.242 1 92.94 667 PHE B O 1
ATOM 12388 N N . SER B 1 668 ? -17.781 -42.469 -13.211 1 92.62 668 SER B N 1
ATOM 12389 C CA . SER B 1 668 ? -17.031 -41.281 -12.836 1 92.62 668 SER B CA 1
ATOM 12390 C C . SER B 1 668 ? -17.703 -40.031 -13.367 1 92.62 668 SER B C 1
ATOM 12392 O O . SER B 1 668 ? -18.625 -40.094 -14.18 1 92.62 668 SER B O 1
ATOM 12394 N N . PRO B 1 669 ? -17.297 -38.875 -12.867 1 90.38 669 PRO B N 1
ATOM 12395 C CA . PRO B 1 669 ? -17.891 -37.625 -13.367 1 90.38 669 PRO B CA 1
ATOM 12396 C C . PRO B 1 669 ? -17.266 -37.156 -14.672 1 90.38 669 PRO B C 1
ATOM 12398 O O . PRO B 1 669 ? -17.25 -35.938 -14.945 1 90.38 669 PRO B O 1
ATOM 12401 N N . LEU B 1 670 ? -16.656 -37.906 -15.422 1 87.12 670 LEU B N 1
ATOM 12402 C CA . LEU B 1 670 ? -15.953 -37.562 -16.656 1 87.12 670 LEU B CA 1
ATOM 12403 C C . LEU B 1 670 ? -16.844 -36.719 -17.562 1 87.12 670 LEU B C 1
ATOM 12405 O O . LEU B 1 670 ? -16.422 -35.688 -18.094 1 87.12 670 LEU B O 1
ATOM 12409 N N . SER B 1 671 ? -18.094 -37.125 -17.734 1 79.56 671 SER B N 1
ATOM 12410 C CA . SER B 1 671 ? -19.016 -36.438 -18.625 1 79.56 671 SER B CA 1
ATOM 12411 C C . SER B 1 671 ? -19.391 -35.062 -18.062 1 79.56 671 SER B C 1
ATOM 12413 O O . SER B 1 671 ? -19.75 -34.156 -18.828 1 79.56 671 SER B O 1
ATOM 12415 N N . LEU B 1 672 ? -19.312 -35 -16.766 1 82.5 672 LEU B N 1
ATOM 12416 C CA . LEU B 1 672 ? -19.703 -33.75 -16.109 1 82.5 672 LEU B CA 1
ATOM 12417 C C . LEU B 1 672 ? -18.547 -32.75 -16.078 1 82.5 672 LEU B C 1
ATOM 12419 O O . LEU B 1 672 ? -18.766 -31.562 -15.875 1 82.5 672 LEU B O 1
ATOM 12423 N N . LEU B 1 673 ? -17.344 -33.25 -16.281 1 77.31 673 LEU B N 1
ATOM 12424 C CA . LEU B 1 673 ? -16.172 -32.406 -16.203 1 77.31 673 LEU B CA 1
ATOM 12425 C C . LEU B 1 673 ? -16.25 -31.281 -17.266 1 77.31 673 LEU B C 1
ATOM 12427 O O . LEU B 1 673 ? -15.711 -30.188 -17.047 1 77.31 673 LEU B O 1
ATOM 12431 N N . SER B 1 674 ? -16.906 -31.516 -18.328 1 66.81 674 SER B N 1
ATOM 12432 C CA . SER B 1 674 ? -17.047 -30.531 -19.391 1 66.81 674 SER B CA 1
ATOM 12433 C C . SER B 1 674 ? -17.953 -29.375 -18.953 1 66.81 674 SER B C 1
ATOM 12435 O O . SER B 1 674 ? -17.875 -28.281 -19.516 1 66.81 674 SER B O 1
ATOM 12437 N N . LYS B 1 675 ? -18.719 -29.656 -17.953 1 67.94 675 LYS B N 1
ATOM 12438 C CA . LYS B 1 675 ? -19.688 -28.656 -17.5 1 67.94 675 LYS B CA 1
ATOM 12439 C C . LYS B 1 675 ? -19.125 -27.812 -16.359 1 67.94 675 LYS B C 1
ATOM 12441 O O . LYS B 1 675 ? -19.766 -26.859 -15.914 1 67.94 675 LYS B O 1
ATOM 12446 N N . ILE B 1 676 ? -17.984 -28.188 -15.992 1 65.25 676 ILE B N 1
ATOM 12447 C CA . ILE B 1 676 ? -17.406 -27.484 -14.859 1 65.25 676 ILE B CA 1
ATOM 12448 C C . ILE B 1 676 ? -16.828 -26.156 -15.32 1 65.25 676 ILE B C 1
ATOM 12450 O O . ILE B 1 676 ? -16.109 -26.094 -16.328 1 65.25 676 ILE B O 1
ATOM 12454 N N . THR B 1 677 ? -17.422 -25 -14.875 1 57.56 677 THR B N 1
ATOM 12455 C CA . THR B 1 677 ? -17.078 -23.625 -15.234 1 57.56 677 THR B CA 1
ATOM 12456 C C . THR B 1 677 ? -15.727 -23.234 -14.641 1 57.56 677 THR B C 1
ATOM 12458 O O . THR B 1 677 ? -15.586 -22.156 -14.055 1 57.56 677 THR B O 1
ATOM 12461 N N . ILE B 1 678 ? -14.797 -24.141 -14.586 1 56.22 678 ILE B N 1
ATOM 12462 C CA . ILE B 1 678 ? -13.562 -23.812 -13.883 1 56.22 678 ILE B CA 1
ATOM 12463 C C . ILE B 1 678 ? -12.492 -23.375 -14.883 1 56.22 678 ILE B C 1
ATOM 12465 O O . ILE B 1 678 ? -11.586 -22.609 -14.539 1 56.22 678 ILE B O 1
ATOM 12469 N N . SER B 1 679 ? -12.688 -23.844 -16.062 1 56.47 679 SER B N 1
ATOM 12470 C CA . SER B 1 679 ? -11.602 -23.578 -17.016 1 56.47 679 SER B CA 1
ATOM 12471 C C . SER B 1 679 ? -12.141 -23.047 -18.344 1 56.47 679 SER B C 1
ATOM 12473 O O . SER B 1 679 ? -13.297 -23.281 -18.688 1 56.47 679 SER B O 1
ATOM 12475 N N . SER B 1 680 ? -11.414 -22.266 -18.875 1 57 680 SER B N 1
ATOM 12476 C CA . SER B 1 680 ? -11.758 -21.781 -20.203 1 57 680 SER B CA 1
ATOM 12477 C C . SER B 1 680 ? -11.648 -22.906 -21.234 1 57 680 SER B C 1
ATOM 12479 O O . SER B 1 680 ? -12.164 -22.781 -22.344 1 57 680 SER B O 1
ATOM 12481 N N . ARG B 1 681 ? -10.961 -23.891 -20.797 1 60.41 681 ARG B N 1
ATOM 12482 C CA . ARG B 1 681 ? -10.672 -24.969 -21.734 1 60.41 681 ARG B CA 1
ATOM 12483 C C . ARG B 1 681 ? -11.789 -26.016 -21.734 1 60.41 681 ARG B C 1
ATOM 12485 O O . ARG B 1 681 ? -12.312 -26.375 -20.688 1 60.41 681 ARG B O 1
ATOM 12492 N N . PRO B 1 682 ? -12.188 -26.359 -22.953 1 59.5 682 PRO B N 1
ATOM 12493 C CA . PRO B 1 682 ? -13.148 -27.469 -23.031 1 59.5 682 PRO B CA 1
ATOM 12494 C C . PRO B 1 682 ? -12.562 -28.797 -22.562 1 59.5 682 PRO B C 1
ATOM 12496 O O . PRO B 1 682 ? -11.344 -28.969 -22.562 1 59.5 682 PRO B O 1
ATOM 12499 N N . VAL B 1 683 ? -13.367 -29.625 -21.984 1 57.16 683 VAL B N 1
ATOM 12500 C CA . VAL B 1 683 ? -12.984 -30.938 -21.469 1 57.16 683 VAL B CA 1
ATOM 12501 C C . VAL B 1 683 ? -12.5 -31.812 -22.625 1 57.16 683 VAL B C 1
ATOM 12503 O O . VAL B 1 683 ? -11.633 -32.688 -22.438 1 57.16 683 VAL B O 1
ATOM 12506 N N . LYS B 1 684 ? -13.125 -31.594 -23.922 1 59.28 684 LYS B N 1
ATOM 12507 C CA . LYS B 1 684 ? -12.758 -32.344 -25.125 1 59.28 684 LYS B CA 1
ATOM 12508 C C . LYS B 1 684 ? -12.156 -31.406 -26.172 1 59.28 684 LYS B C 1
ATOM 12510 O O . LYS B 1 684 ? -12.578 -30.266 -26.328 1 59.28 684 LYS B O 1
ATOM 12515 N N . ARG B 1 685 ? -11.047 -31.891 -26.75 1 53.75 685 ARG B N 1
ATOM 12516 C CA . ARG B 1 685 ? -10.414 -31.109 -27.812 1 53.75 685 ARG B CA 1
ATOM 12517 C C . ARG B 1 685 ? -11.305 -31.016 -29.047 1 53.75 685 ARG B C 1
ATOM 12519 O O . ARG B 1 685 ? -11.297 -30 -29.75 1 53.75 685 ARG B O 1
ATOM 12526 N N . SER B 1 686 ? -12.133 -32.188 -29.5 1 51.06 686 SER B N 1
ATOM 12527 C CA . SER B 1 686 ? -12.969 -32.188 -30.688 1 51.06 686 SER B CA 1
ATOM 12528 C C . SER B 1 686 ? -14.43 -32.469 -30.344 1 51.06 686 SER B C 1
ATOM 12530 O O . SER B 1 686 ? -14.727 -33.188 -29.391 1 51.06 686 SER B O 1
ATOM 12532 N N . SER B 1 687 ? -15.5 -31.734 -30.859 1 49.62 687 SER B N 1
ATOM 12533 C CA . SER B 1 687 ? -16.938 -31.75 -30.609 1 49.62 687 SER B CA 1
ATOM 12534 C C . SER B 1 687 ? -17.578 -33.031 -31.109 1 49.62 687 SER B C 1
ATOM 12536 O O . SER B 1 687 ? -18.797 -33.188 -31.016 1 49.62 687 SER B O 1
ATOM 12538 N N . GLY B 1 688 ? -16.922 -34.094 -31.531 1 48.12 688 GLY B N 1
ATOM 12539 C CA . GLY B 1 688 ? -17.656 -35.188 -32.188 1 48.12 688 GLY B CA 1
ATOM 12540 C C . GLY B 1 688 ? -18.484 -36 -31.219 1 48.12 688 GLY B C 1
ATOM 12541 O O . GLY B 1 688 ? -18.422 -35.781 -30.016 1 48.12 688 GLY B O 1
ATOM 12542 N N . GLU B 1 689 ? -19.359 -37.094 -31.766 1 53.16 689 GLU B N 1
ATOM 12543 C CA . GLU B 1 689 ? -20.438 -37.875 -31.172 1 53.16 689 GLU B CA 1
ATOM 12544 C C . GLU B 1 689 ? -19.906 -38.781 -30.062 1 53.16 689 GLU B C 1
ATOM 12546 O O . GLU B 1 689 ? -20.453 -38.812 -28.953 1 53.16 689 GLU B O 1
ATOM 12551 N N . LYS B 1 690 ? -19.094 -39.906 -30.359 1 57.56 690 LYS B N 1
ATOM 12552 C CA . LYS B 1 690 ? -18.719 -40.938 -29.359 1 57.56 690 LYS B CA 1
ATOM 12553 C C . LYS B 1 690 ? -17.391 -40.562 -28.688 1 57.56 690 LYS B C 1
ATOM 12555 O O . LYS B 1 690 ? -16.453 -40.156 -29.359 1 57.56 690 LYS B O 1
ATOM 12560 N N . LEU B 1 691 ? -17.297 -40.562 -27.406 1 64.62 691 LEU B N 1
ATOM 12561 C CA . LEU B 1 691 ? -16.109 -40.25 -26.625 1 64.62 691 LEU B CA 1
ATOM 12562 C C . LEU B 1 691 ? -14.938 -41.125 -27 1 64.62 691 LEU B C 1
ATOM 12564 O O . LEU B 1 691 ? -15.039 -42.375 -26.906 1 64.62 691 LEU B O 1
ATOM 12568 N N . ARG B 1 692 ? -14.086 -40.656 -27.688 1 67.56 692 ARG B N 1
ATOM 12569 C CA . ARG B 1 692 ? -12.836 -41.344 -27.984 1 67.56 692 ARG B CA 1
ATOM 12570 C C . ARG B 1 692 ? -11.727 -40.906 -27.047 1 67.56 692 ARG B C 1
ATOM 12572 O O . ARG B 1 692 ? -11.633 -39.75 -26.672 1 67.56 692 ARG B O 1
ATOM 12579 N N . LEU B 1 693 ? -10.867 -41.875 -26.547 1 72.44 693 LEU B N 1
ATOM 12580 C CA . LEU B 1 693 ? -9.773 -41.656 -25.609 1 72.44 693 LEU B CA 1
ATOM 12581 C C . LEU B 1 693 ? -8.828 -40.562 -26.125 1 72.44 693 LEU B C 1
ATOM 12583 O O . LEU B 1 693 ? -8.32 -39.75 -25.359 1 72.44 693 LEU B O 1
ATOM 12587 N N . GLU B 1 694 ? -8.586 -40.594 -27.375 1 67.5 694 GLU B N 1
ATOM 12588 C CA . GLU B 1 694 ? -7.664 -39.656 -28 1 67.5 694 GLU B CA 1
ATOM 12589 C C . GLU B 1 694 ? -8.172 -38.219 -27.844 1 67.5 694 GLU B C 1
ATOM 12591 O O . GLU B 1 694 ? -7.379 -37.281 -27.812 1 67.5 694 GLU B O 1
ATOM 12596 N N . ASP B 1 695 ? -9.406 -38.125 -27.672 1 66.81 695 ASP B N 1
ATOM 12597 C CA . ASP B 1 695 ? -10.016 -36.812 -27.594 1 66.81 695 ASP B CA 1
ATOM 12598 C C . ASP B 1 695 ? -10.055 -36.312 -26.141 1 66.81 695 ASP B C 1
ATOM 12600 O O . ASP B 1 695 ? -10.328 -35.125 -25.891 1 66.81 695 ASP B O 1
ATOM 12604 N N . LEU B 1 696 ? -9.734 -37.219 -25.281 1 74.12 696 LEU B N 1
ATOM 12605 C CA . LEU B 1 696 ? -9.812 -36.875 -23.875 1 74.12 696 LEU B CA 1
ATOM 12606 C C . LEU B 1 696 ? -8.516 -36.219 -23.406 1 74.12 696 LEU B C 1
ATOM 12608 O O . LEU B 1 696 ? -7.422 -36.75 -23.656 1 74.12 696 LEU B O 1
ATOM 12612 N N . ARG B 1 697 ? -8.648 -35.125 -22.812 1 70.88 697 ARG B N 1
ATOM 12613 C CA . ARG B 1 697 ? -7.484 -34.469 -22.219 1 70.88 697 ARG B CA 1
ATOM 12614 C C . ARG B 1 697 ? -6.91 -35.312 -21.078 1 70.88 697 ARG B C 1
ATOM 12616 O O . ARG B 1 697 ? -7.656 -35.969 -20.344 1 70.88 697 ARG B O 1
ATOM 12623 N N . ALA B 1 698 ? -5.609 -35.25 -20.969 1 74.06 698 ALA B N 1
ATOM 12624 C CA . ALA B 1 698 ? -4.914 -36.031 -19.938 1 74.06 698 ALA B CA 1
ATOM 12625 C C . ALA B 1 698 ? -5.41 -35.688 -18.547 1 74.06 698 ALA B C 1
ATOM 12627 O O . ALA B 1 698 ? -5.59 -36.562 -17.703 1 74.06 698 ALA B O 1
ATOM 12628 N N . ILE B 1 699 ? -5.691 -34.531 -18.312 1 74.88 699 ILE B N 1
ATOM 12629 C CA . ILE B 1 699 ? -6.109 -34.062 -16.984 1 74.88 699 ILE B CA 1
ATOM 12630 C C . ILE B 1 699 ? -7.473 -34.656 -16.641 1 74.88 699 ILE B C 1
ATOM 12632 O O . ILE B 1 699 ? -7.68 -35.156 -15.523 1 74.88 699 ILE B O 1
ATOM 12636 N N . SER B 1 700 ? -8.391 -34.594 -17.578 1 78.88 700 SER B N 1
ATOM 12637 C CA . SER B 1 700 ? -9.727 -35.125 -17.344 1 78.88 700 SER B CA 1
ATOM 12638 C C . SER B 1 700 ? -9.688 -36.625 -17.125 1 78.88 700 SER B C 1
ATOM 12640 O O . SER B 1 700 ? -10.43 -37.156 -16.297 1 78.88 700 SER B O 1
ATOM 12642 N N . PHE B 1 701 ? -8.805 -37.25 -17.891 1 83.31 701 PHE B N 1
ATOM 12643 C CA . PHE B 1 701 ? -8.633 -38.688 -17.781 1 83.31 701 PHE B CA 1
ATOM 12644 C C . PHE B 1 701 ? -8.148 -39.094 -16.391 1 83.31 701 PHE B C 1
ATOM 12646 O O . PHE B 1 701 ? -8.75 -39.938 -15.734 1 83.31 701 PHE B O 1
ATOM 12653 N N . VAL B 1 702 ? -7.137 -38.469 -15.922 1 83.44 702 VAL B N 1
ATOM 12654 C CA . VAL B 1 702 ? -6.535 -38.781 -14.633 1 83.44 702 VAL B CA 1
ATOM 12655 C C . VAL B 1 702 ? -7.484 -38.375 -13.508 1 83.44 702 VAL B C 1
ATOM 12657 O O . VAL B 1 702 ? -7.625 -39.094 -12.516 1 83.44 702 VAL B O 1
ATOM 12660 N N . THR B 1 703 ? -8.148 -37.281 -13.719 1 83.62 703 THR B N 1
ATOM 12661 C CA . THR B 1 703 ? -9.078 -36.781 -12.711 1 83.62 703 THR B CA 1
ATOM 12662 C C . THR B 1 703 ? -10.242 -37.75 -12.523 1 83.62 703 THR B C 1
ATOM 12664 O O . THR B 1 703 ? -10.695 -38 -11.398 1 83.62 703 THR B O 1
ATOM 12667 N N . ALA B 1 704 ? -10.703 -38.281 -13.586 1 87.94 704 ALA B N 1
ATOM 12668 C CA . ALA B 1 704 ? -11.812 -39.219 -13.516 1 87.94 704 ALA B CA 1
ATOM 12669 C C . ALA B 1 704 ? -11.461 -40.406 -12.648 1 87.94 704 ALA B C 1
ATOM 12671 O O . ALA B 1 704 ? -12.25 -40.844 -11.797 1 87.94 704 ALA B O 1
ATOM 12672 N N . TRP B 1 705 ? -10.297 -40.938 -12.883 1 91.25 705 TRP B N 1
ATOM 12673 C CA . TRP B 1 705 ? -9.844 -42.094 -12.094 1 91.25 705 TRP B CA 1
ATOM 12674 C C . TRP B 1 705 ? -9.648 -41.719 -10.633 1 91.25 705 TRP B C 1
ATOM 12676 O O . TRP B 1 705 ? -9.883 -42.5 -9.734 1 91.25 705 TRP B O 1
ATOM 12686 N N . GLY B 1 706 ? -9.141 -40.531 -10.492 1 89.38 706 GLY B N 1
ATOM 12687 C CA . GLY B 1 706 ? -8.977 -40 -9.141 1 89.38 706 GLY B CA 1
ATOM 12688 C C . GLY B 1 706 ? -10.289 -39.844 -8.398 1 89.38 706 GLY B C 1
ATOM 12689 O O . GLY B 1 706 ? -10.367 -40.125 -7.195 1 89.38 706 GLY B O 1
ATOM 12690 N N . GLN B 1 707 ? -11.281 -39.406 -9.117 1 91 707 GLN B N 1
ATOM 12691 C CA . GLN B 1 707 ? -12.602 -39.219 -8.523 1 91 707 GLN B CA 1
ATOM 12692 C C . GLN B 1 707 ? -13.188 -40.562 -8.094 1 91 707 GLN B C 1
ATOM 12694 O O . GLN B 1 707 ? -13.945 -40.656 -7.125 1 91 707 GLN B O 1
ATOM 12699 N N . LEU B 1 708 ? -12.781 -41.594 -8.773 1 93.44 708 LEU B N 1
ATOM 12700 C CA . LEU B 1 708 ? -13.234 -42.938 -8.43 1 93.44 708 LEU B CA 1
ATOM 12701 C C . LEU B 1 708 ? -12.398 -43.5 -7.289 1 93.44 708 LEU B C 1
ATOM 12703 O O . LEU B 1 708 ? -12.727 -44.562 -6.754 1 93.44 708 LEU B O 1
ATOM 12707 N N . LYS B 1 709 ? -11.344 -42.844 -6.914 1 93.44 709 LYS B N 1
ATOM 12708 C CA . LYS B 1 709 ? -10.383 -43.312 -5.914 1 93.44 709 LYS B CA 1
ATOM 12709 C C . LYS B 1 709 ? -9.719 -44.625 -6.34 1 93.44 709 LYS B C 1
ATOM 12711 O O . LYS B 1 709 ? -9.5 -45.5 -5.516 1 93.44 709 LYS B O 1
ATOM 12716 N N . GLN B 1 710 ? -9.5 -44.719 -7.594 1 94.94 710 GLN B N 1
ATOM 12717 C CA . GLN B 1 710 ? -8.844 -45.938 -8.109 1 94.94 710 GLN B CA 1
ATOM 12718 C C . GLN B 1 710 ? -7.477 -45.594 -8.711 1 94.94 710 GLN B C 1
ATOM 12720 O O . GLN B 1 710 ? -6.574 -46.438 -8.727 1 94.94 710 GLN B O 1
ATOM 12725 N N . ASN B 1 711 ? -7.191 -44.469 -9.18 1 92.25 711 ASN B N 1
ATOM 12726 C CA . ASN B 1 711 ? -5.934 -43.906 -9.664 1 92.25 711 ASN B CA 1
ATOM 12727 C C . ASN B 1 711 ? -5.168 -44.906 -10.523 1 92.25 711 ASN B C 1
ATOM 12729 O O . ASN B 1 711 ? -3.973 -45.094 -10.328 1 92.25 711 ASN B O 1
ATOM 12733 N N . ILE B 1 712 ? -5.828 -45.438 -11.438 1 93.12 712 ILE B N 1
ATOM 12734 C CA . ILE B 1 712 ? -5.348 -46.531 -12.281 1 93.12 712 ILE B CA 1
ATOM 12735 C C . ILE B 1 712 ? -4.121 -46.062 -13.07 1 93.12 712 ILE B C 1
ATOM 12737 O O . ILE B 1 712 ? -3.125 -46.781 -13.148 1 93.12 712 ILE B O 1
ATOM 12741 N N . PRO B 1 713 ? -4.121 -44.906 -13.57 1 90.69 713 PRO B N 1
ATOM 12742 C CA . PRO B 1 713 ? -2.984 -44.469 -14.391 1 90.69 713 PRO B CA 1
ATOM 12743 C C . PRO B 1 713 ? -1.695 -44.344 -13.586 1 90.69 713 PRO B C 1
ATOM 12745 O O . PRO B 1 713 ? -0.608 -44.25 -14.164 1 90.69 713 PRO B O 1
ATOM 12748 N N . GLY B 1 714 ? -1.756 -44.406 -12.312 1 90.25 714 GLY B N 1
ATOM 12749 C CA . GLY B 1 714 ? -0.588 -44.156 -11.484 1 90.25 714 GLY B CA 1
ATOM 12750 C C . GLY B 1 714 ? 0.206 -45.406 -11.164 1 90.25 714 GLY B C 1
ATOM 12751 O O . GLY B 1 714 ? 1.322 -45.344 -10.648 1 90.25 714 GLY B O 1
ATOM 12752 N N . PHE B 1 715 ? -0.384 -46.625 -11.547 1 93.75 715 PHE B N 1
ATOM 12753 C CA . PHE B 1 715 ? 0.361 -47.812 -11.117 1 93.75 715 PHE B CA 1
ATOM 12754 C C . PHE B 1 715 ? 0.058 -49 -12.023 1 93.75 715 PHE B C 1
ATOM 12756 O O . PHE B 1 715 ? 0.778 -50 -12 1 93.75 715 PHE B O 1
ATOM 12763 N N . TYR B 1 716 ? -0.985 -48.969 -12.828 1 95.62 716 TYR B N 1
ATOM 12764 C CA . TYR B 1 716 ? -1.503 -50.156 -13.484 1 95.62 716 TYR B CA 1
ATOM 12765 C C . TYR B 1 716 ? -0.443 -50.812 -14.375 1 95.62 716 TYR B C 1
ATOM 12767 O O . TYR B 1 716 ? 0.154 -50.125 -15.219 1 95.62 716 TYR B O 1
ATOM 12775 N N . GLY B 1 717 ? -0.231 -52.062 -14.219 1 96.31 717 GLY B N 1
ATOM 12776 C CA . GLY B 1 717 ? 0.721 -52.812 -15.016 1 96.31 717 GLY B CA 1
ATOM 12777 C C . GLY B 1 717 ? 2.018 -53.094 -14.281 1 96.31 717 GLY B C 1
ATOM 12778 O O . GLY B 1 717 ? 2.77 -54 -14.672 1 96.31 717 GLY B O 1
ATOM 12779 N N . ILE B 1 718 ? 2.291 -52.406 -13.25 1 96.31 718 ILE B N 1
ATOM 12780 C CA . ILE B 1 718 ? 3.537 -52.562 -12.508 1 96.31 718 ILE B CA 1
ATOM 12781 C C . ILE B 1 718 ? 3.529 -53.938 -11.797 1 96.31 718 ILE B C 1
ATOM 12783 O O . ILE B 1 718 ? 4.547 -54.625 -11.758 1 96.31 718 ILE B O 1
ATOM 12787 N N . GLY B 1 719 ? 2.402 -54.219 -11.172 1 97.44 719 GLY B N 1
ATOM 12788 C CA . GLY B 1 719 ? 2.287 -55.5 -10.508 1 97.44 719 GLY B CA 1
ATOM 12789 C C . GLY B 1 719 ? 2.512 -56.688 -11.438 1 97.44 719 GLY B C 1
ATOM 12790 O O . GLY B 1 719 ? 3.227 -57.625 -11.094 1 97.44 719 GLY B O 1
ATOM 12791 N N . THR B 1 720 ? 1.881 -56.625 -12.57 1 97.75 720 THR B N 1
ATOM 12792 C CA . THR B 1 720 ? 2.031 -57.656 -13.586 1 97.75 720 THR B CA 1
ATOM 12793 C C . THR B 1 720 ? 3.49 -57.781 -14.016 1 97.75 720 THR B C 1
ATOM 12795 O O . THR B 1 720 ? 4.023 -58.875 -14.117 1 97.75 720 THR B O 1
ATOM 12798 N N . ALA B 1 721 ? 4.125 -56.656 -14.258 1 97.75 721 ALA B N 1
ATOM 12799 C CA . ALA B 1 721 ? 5.52 -56.625 -14.688 1 97.75 721 ALA B CA 1
ATOM 12800 C C . ALA B 1 721 ? 6.426 -57.25 -13.633 1 97.75 721 ALA B C 1
ATOM 12802 O O . ALA B 1 721 ? 7.293 -58.062 -13.953 1 97.75 721 ALA B O 1
ATOM 12803 N N . LEU B 1 722 ? 6.227 -56.938 -12.398 1 97.81 722 LEU B N 1
ATOM 12804 C CA . LEU B 1 722 ? 7.055 -57.438 -11.305 1 97.81 722 LEU B CA 1
ATOM 12805 C C . LEU B 1 722 ? 6.816 -58.938 -11.086 1 97.81 722 LEU B C 1
ATOM 12807 O O . LEU B 1 722 ? 7.766 -59.688 -10.859 1 97.81 722 LEU B O 1
ATOM 12811 N N . LYS B 1 723 ? 5.582 -59.312 -11.109 1 97.38 723 LYS B N 1
ATOM 12812 C CA . LYS B 1 723 ? 5.242 -60.719 -10.906 1 97.38 723 LYS B CA 1
ATOM 12813 C C . LYS B 1 723 ? 5.844 -61.594 -12.008 1 97.38 723 LYS B C 1
ATOM 12815 O O . LYS B 1 723 ? 6.344 -62.688 -11.734 1 97.38 723 LYS B O 1
ATOM 12820 N N . ASN B 1 724 ? 5.77 -61.125 -13.242 1 97.38 724 ASN B N 1
ATOM 12821 C CA . ASN B 1 724 ? 6.359 -61.844 -14.367 1 97.38 724 ASN B CA 1
ATOM 12822 C C . ASN B 1 724 ? 7.863 -62.031 -14.195 1 97.38 724 ASN B C 1
ATOM 12824 O O . ASN B 1 724 ? 8.406 -63.094 -14.477 1 97.38 724 ASN B O 1
ATOM 12828 N N . GLN B 1 725 ? 8.484 -61.031 -13.766 1 95.94 725 GLN B N 1
ATOM 12829 C CA . GLN B 1 725 ? 9.93 -61.094 -13.57 1 95.94 725 GLN B CA 1
ATOM 12830 C C . GLN B 1 725 ? 10.289 -62 -12.414 1 95.94 725 GLN B C 1
ATOM 12832 O O . GLN B 1 725 ? 11.305 -62.719 -12.461 1 95.94 725 GLN B O 1
ATOM 12837 N N . GLU B 1 726 ? 9.477 -61.906 -11.391 1 96.12 726 GLU B N 1
ATOM 12838 C CA . GLU B 1 726 ? 9.695 -62.844 -10.289 1 96.12 726 GLU B CA 1
ATOM 12839 C C . GLU B 1 726 ? 9.57 -64.312 -10.758 1 96.12 726 GLU B C 1
ATOM 12841 O O . GLU B 1 726 ? 10.391 -65.125 -10.406 1 96.12 726 GLU B O 1
ATOM 12846 N N . ALA B 1 727 ? 8.578 -64.625 -11.516 1 96.75 727 ALA B N 1
ATOM 12847 C CA . ALA B 1 727 ? 8.336 -65.938 -12.047 1 96.75 727 ALA B CA 1
ATOM 12848 C C . ALA B 1 727 ? 9.477 -66.438 -12.953 1 96.75 727 ALA B C 1
ATOM 12850 O O . ALA B 1 727 ? 9.797 -67.625 -13.023 1 96.75 727 ALA B O 1
ATOM 12851 N N . SER B 1 728 ? 10.109 -65.438 -13.578 1 95.62 728 SER B N 1
ATOM 12852 C CA . SER B 1 728 ? 11.203 -65.75 -14.492 1 95.62 728 SER B CA 1
ATOM 12853 C C . SER B 1 728 ? 12.531 -65.875 -13.75 1 95.62 728 SER B C 1
ATOM 12855 O O . SER B 1 728 ? 13.586 -66 -14.375 1 95.62 728 SER B O 1
ATOM 12857 N N . GLY B 1 729 ? 12.586 -65.688 -12.445 1 94.44 729 GLY B N 1
ATOM 12858 C CA . GLY B 1 729 ? 13.773 -65.812 -11.625 1 94.44 729 GLY B CA 1
ATOM 12859 C C . GLY B 1 729 ? 14.633 -64.625 -11.562 1 94.44 729 GLY B C 1
ATOM 12860 O O . GLY B 1 729 ? 15.805 -64.688 -11.18 1 94.44 729 GLY B O 1
ATOM 12861 N N . ASN B 1 730 ? 14.07 -63.406 -11.898 1 95 730 ASN B N 1
ATOM 12862 C CA . ASN B 1 730 ? 14.867 -62.188 -11.984 1 95 730 ASN B CA 1
ATOM 12863 C C . ASN B 1 730 ? 14.641 -61.281 -10.781 1 95 730 ASN B C 1
ATOM 12865 O O . ASN B 1 730 ? 14.969 -60.094 -10.82 1 95 730 ASN B O 1
ATOM 12869 N N . TRP B 1 731 ? 14.117 -61.75 -9.68 1 95.81 731 TRP B N 1
ATOM 12870 C CA . TRP B 1 731 ? 13.719 -60.906 -8.547 1 95.81 731 TRP B CA 1
ATOM 12871 C C . TRP B 1 731 ? 14.93 -60.219 -7.926 1 95.81 731 TRP B C 1
ATOM 12873 O O . TRP B 1 731 ? 14.859 -59.031 -7.57 1 95.81 731 TRP B O 1
ATOM 12883 N N . GLU B 1 732 ? 15.992 -60.969 -7.785 1 94.38 732 GLU B N 1
ATOM 12884 C CA . GLU B 1 732 ? 17.172 -60.375 -7.16 1 94.38 732 GLU B CA 1
ATOM 12885 C C . GLU B 1 732 ? 17.75 -59.25 -8.008 1 94.38 732 GLU B C 1
ATOM 12887 O O . GLU B 1 732 ? 18.312 -58.281 -7.477 1 94.38 732 GLU B O 1
ATOM 12892 N N . LYS B 1 733 ? 17.609 -59.375 -9.273 1 94.19 733 LYS B N 1
ATOM 12893 C CA . LYS B 1 733 ? 18.078 -58.312 -10.172 1 94.19 733 LYS B CA 1
ATOM 12894 C C . LYS B 1 733 ? 17.234 -57.062 -10.016 1 94.19 733 LYS B C 1
ATOM 12896 O O . LYS B 1 733 ? 17.766 -55.938 -10.016 1 94.19 733 LYS B O 1
ATOM 12901 N N . ILE B 1 734 ? 15.984 -57.25 -9.828 1 95.62 734 ILE B N 1
ATOM 12902 C CA . ILE B 1 734 ? 15.078 -56.125 -9.664 1 95.62 734 ILE B CA 1
ATOM 12903 C C . ILE B 1 734 ? 15.359 -55.438 -8.328 1 95.62 734 ILE B C 1
ATOM 12905 O O . ILE B 1 734 ? 15.359 -54.188 -8.242 1 95.62 734 ILE B O 1
ATOM 12909 N N . ARG B 1 735 ? 15.531 -56.188 -7.371 1 94.81 735 ARG B N 1
ATOM 12910 C CA . ARG B 1 735 ? 15.836 -55.656 -6.047 1 94.81 735 ARG B CA 1
ATOM 12911 C C . ARG B 1 735 ? 17.125 -54.844 -6.07 1 94.81 735 ARG B C 1
ATOM 12913 O O . ARG B 1 735 ? 17.219 -53.781 -5.43 1 94.81 735 ARG B O 1
ATOM 12920 N N . GLN B 1 736 ? 18.062 -55.344 -6.77 1 93.06 736 GLN B N 1
ATOM 12921 C CA . GLN B 1 736 ? 19.328 -54.656 -6.906 1 93.06 736 GLN B CA 1
ATOM 12922 C C . GLN B 1 736 ? 19.141 -53.312 -7.648 1 93.06 736 GLN B C 1
ATOM 12924 O O . GLN B 1 736 ? 19.703 -52.312 -7.262 1 93.06 736 GLN B O 1
ATOM 12929 N N . THR B 1 737 ? 18.359 -53.375 -8.664 1 93.56 737 THR B N 1
ATOM 12930 C CA . THR B 1 737 ? 18.078 -52.156 -9.422 1 93.56 737 THR B CA 1
ATOM 12931 C C . THR B 1 737 ? 17.375 -51.125 -8.547 1 93.56 737 THR B C 1
ATOM 12933 O O . THR B 1 737 ? 17.688 -49.938 -8.609 1 93.56 737 THR B O 1
ATOM 12936 N N . TYR B 1 738 ? 16.469 -51.562 -7.754 1 93.5 738 TYR B N 1
ATOM 12937 C CA . TYR B 1 738 ? 15.727 -50.688 -6.852 1 93.5 738 TYR B CA 1
ATOM 12938 C C . TYR B 1 738 ? 16.656 -50.031 -5.82 1 93.5 738 TYR B C 1
ATOM 12940 O O . TYR B 1 738 ? 16.484 -48.875 -5.465 1 93.5 738 TYR B O 1
ATOM 12948 N N . GLN B 1 739 ? 17.641 -50.688 -5.398 1 90.56 739 GLN B N 1
ATOM 12949 C CA . GLN B 1 739 ? 18.547 -50.219 -4.367 1 90.56 739 GLN B CA 1
ATOM 12950 C C . GLN B 1 739 ? 19.609 -49.281 -4.961 1 90.56 739 GLN B C 1
ATOM 12952 O O . GLN B 1 739 ? 20.016 -48.312 -4.32 1 90.56 739 GLN B O 1
ATOM 12957 N N . GLU B 1 740 ? 19.875 -49.531 -6.164 1 88.62 740 GLU B N 1
ATOM 12958 C CA . GLU B 1 740 ? 21.031 -48.844 -6.719 1 88.62 740 GLU B CA 1
ATOM 12959 C C . GLU B 1 740 ? 20.609 -47.656 -7.578 1 88.62 740 GLU B C 1
ATOM 12961 O O . GLU B 1 740 ? 21.391 -46.719 -7.777 1 88.62 740 GLU B O 1
ATOM 12966 N N . SER B 1 741 ? 19.484 -47.75 -8.133 1 90.5 741 SER B N 1
ATOM 12967 C CA . SER B 1 741 ? 19.062 -46.688 -9.031 1 90.5 741 SER B CA 1
ATOM 12968 C C . SER B 1 741 ? 18.109 -45.719 -8.32 1 90.5 741 SER B C 1
ATOM 12970 O O . SER B 1 741 ? 16.984 -46.094 -7.98 1 90.5 741 SER B O 1
ATOM 12972 N N . GLY B 1 742 ? 18.609 -44.469 -8.219 1 86.12 742 GLY B N 1
ATOM 12973 C CA . GLY B 1 742 ? 17.75 -43.469 -7.66 1 86.12 742 GLY B CA 1
ATOM 12974 C C . GLY B 1 742 ? 16.547 -43.156 -8.523 1 86.12 742 GLY B C 1
ATOM 12975 O O . GLY B 1 742 ? 15.461 -42.844 -8.016 1 86.12 742 GLY B O 1
ATOM 12976 N N . TYR B 1 743 ? 16.703 -43.25 -9.812 1 88.19 743 TYR B N 1
ATOM 12977 C CA . TYR B 1 743 ? 15.609 -43 -10.75 1 88.19 743 TYR B CA 1
ATOM 12978 C C . TYR B 1 743 ? 14.5 -44.031 -10.594 1 88.19 743 TYR B C 1
ATOM 12980 O O . TYR B 1 743 ? 13.328 -43.688 -10.461 1 88.19 743 TYR B O 1
ATOM 12988 N N . PHE B 1 744 ? 14.875 -45.281 -10.602 1 92.5 744 PHE B N 1
ATOM 12989 C CA . PHE B 1 744 ? 13.898 -46.344 -10.453 1 92.5 744 PHE B CA 1
ATOM 12990 C C . PHE B 1 744 ? 13.227 -46.281 -9.094 1 92.5 744 PHE B C 1
ATOM 12992 O O . PHE B 1 744 ? 12.008 -46.5 -8.984 1 92.5 744 PHE B O 1
ATOM 12999 N N . LYS B 1 745 ? 13.953 -46.062 -8.141 1 90.75 745 LYS B N 1
ATOM 13000 C CA . LYS B 1 745 ? 13.398 -45.906 -6.801 1 90.75 745 LYS B CA 1
ATOM 13001 C C . LYS B 1 745 ? 12.336 -44.812 -6.762 1 90.75 745 LYS B C 1
ATOM 13003 O O . LYS B 1 745 ? 11.281 -44.969 -6.148 1 90.75 745 LYS B O 1
ATOM 13008 N N . THR B 1 746 ? 12.648 -43.719 -7.395 1 87.56 746 THR B N 1
ATOM 13009 C CA . THR B 1 746 ? 11.711 -42.625 -7.414 1 87.56 746 THR B CA 1
ATOM 13010 C C . THR B 1 746 ? 10.422 -43 -8.133 1 87.56 746 THR B C 1
ATOM 13012 O O . THR B 1 746 ? 9.328 -42.625 -7.695 1 87.56 746 THR B O 1
ATOM 13015 N N . ILE B 1 747 ? 10.469 -43.656 -9.203 1 89.69 747 ILE B N 1
ATOM 13016 C CA . ILE B 1 747 ? 9.312 -44.094 -9.969 1 89.69 747 ILE B CA 1
ATOM 13017 C C . ILE B 1 747 ? 8.43 -45 -9.102 1 89.69 747 ILE B C 1
ATOM 13019 O O . ILE B 1 747 ? 7.207 -44.812 -9.07 1 89.69 747 ILE B O 1
ATOM 13023 N N . ILE B 1 748 ? 9.094 -45.875 -8.43 1 91.56 748 ILE B N 1
ATOM 13024 C CA . ILE B 1 748 ? 8.383 -46.812 -7.582 1 91.56 748 ILE B CA 1
ATOM 13025 C C . ILE B 1 748 ? 7.723 -46.094 -6.418 1 91.56 748 ILE B C 1
ATOM 13027 O O . ILE B 1 748 ? 6.555 -46.344 -6.102 1 91.56 748 ILE B O 1
ATOM 13031 N N . ASP B 1 749 ? 8.438 -45.25 -5.82 1 88.88 749 ASP B N 1
ATOM 13032 C CA . ASP B 1 749 ? 7.906 -44.469 -4.695 1 88.88 749 ASP B CA 1
ATOM 13033 C C . ASP B 1 749 ? 6.707 -43.625 -5.125 1 88.88 749 ASP B C 1
ATOM 13035 O O . ASP B 1 749 ? 5.727 -43.531 -4.383 1 88.88 749 ASP B O 1
ATOM 13039 N N . ASN B 1 750 ? 6.816 -43.031 -6.254 1 88.38 750 ASN B N 1
ATOM 13040 C CA . ASN B 1 750 ? 5.699 -42.25 -6.77 1 88.38 750 ASN B CA 1
ATOM 13041 C C . ASN B 1 750 ? 4.48 -43.094 -7.055 1 88.38 750 ASN B C 1
ATOM 13043 O O . ASN B 1 750 ? 3.344 -42.688 -6.859 1 88.38 750 ASN B O 1
ATOM 13047 N N . GLY B 1 751 ? 4.75 -44.25 -7.574 1 89.31 751 GLY B N 1
ATOM 13048 C CA . GLY B 1 751 ? 3.662 -45.188 -7.758 1 89.31 751 GLY B CA 1
ATOM 13049 C C . GLY B 1 751 ? 2.955 -45.531 -6.461 1 89.31 751 GLY B C 1
ATOM 13050 O O . GLY B 1 751 ? 1.725 -45.594 -6.41 1 89.31 751 GLY B O 1
ATOM 13051 N N . MET B 1 752 ? 3.736 -45.781 -5.402 1 90.94 752 MET B N 1
ATOM 13052 C CA . MET B 1 752 ? 3.184 -46.094 -4.086 1 90.94 752 MET B CA 1
ATOM 13053 C C . MET B 1 752 ? 2.355 -44.938 -3.559 1 90.94 752 MET B C 1
ATOM 13055 O O . MET B 1 752 ? 1.345 -45.125 -2.885 1 90.94 752 MET B O 1
ATOM 13059 N N . MET B 1 753 ? 2.82 -43.781 -3.873 1 88.5 753 MET B N 1
ATOM 13060 C CA . MET B 1 753 ? 2.086 -42.594 -3.443 1 88.5 753 MET B CA 1
ATOM 13061 C C . MET B 1 753 ? 0.709 -42.531 -4.098 1 88.5 753 MET B C 1
ATOM 13063 O O . MET B 1 753 ? -0.286 -42.25 -3.439 1 88.5 753 MET B O 1
ATOM 13067 N N . SER B 1 754 ? 0.689 -42.75 -5.387 1 89.06 754 SER B N 1
ATOM 13068 C CA . SER B 1 754 ? -0.584 -42.781 -6.098 1 89.06 754 SER B CA 1
ATOM 13069 C C . SER B 1 754 ? -1.5 -43.875 -5.527 1 89.06 754 SER B C 1
ATOM 13071 O O . SER B 1 754 ? -2.707 -43.656 -5.391 1 89.06 754 SER B O 1
ATOM 13073 N N . MET B 1 755 ? -0.957 -44.969 -5.203 1 92.81 755 MET B N 1
ATOM 13074 C CA . MET B 1 755 ? -1.716 -46.094 -4.672 1 92.81 755 MET B CA 1
ATOM 13075 C C . MET B 1 755 ? -2.234 -45.781 -3.27 1 92.81 755 MET B C 1
ATOM 13077 O O . MET B 1 755 ? -3.287 -46.281 -2.869 1 92.81 755 MET B O 1
ATOM 13081 N N . SER B 1 756 ? -1.499 -45.031 -2.545 1 89.88 756 SER B N 1
ATOM 13082 C CA . SER B 1 756 ? -1.919 -44.656 -1.198 1 89.88 756 SER B CA 1
ATOM 13083 C C . SER B 1 756 ? -3.174 -43.781 -1.231 1 89.88 756 SER B C 1
ATOM 13085 O O . SER B 1 756 ? -3.891 -43.688 -0.235 1 89.88 756 SER B O 1
ATOM 13087 N N . LYS B 1 757 ? -3.447 -43.156 -2.334 1 90.06 757 LYS B N 1
ATOM 13088 C CA . LYS B 1 757 ? -4.645 -42.344 -2.502 1 90.06 757 LYS B CA 1
ATOM 13089 C C . LYS B 1 757 ? -5.797 -43.156 -3.076 1 90.06 757 LYS B C 1
ATOM 13091 O O . LYS B 1 757 ? -6.875 -42.625 -3.334 1 90.06 757 LYS B O 1
ATOM 13096 N N . THR B 1 758 ? -5.559 -44.406 -3.262 1 92 758 THR B N 1
ATOM 13097 C CA . THR B 1 758 ? -6.547 -45.312 -3.824 1 92 758 THR B CA 1
ATOM 13098 C C . THR B 1 758 ? -7.297 -46.062 -2.717 1 92 758 THR B C 1
ATOM 13100 O O . THR B 1 758 ? -6.699 -46.438 -1.713 1 92 758 THR B O 1
ATOM 13103 N N . ASP B 1 759 ? -8.633 -46.219 -2.867 1 93.25 759 ASP B N 1
ATOM 13104 C CA . ASP B 1 759 ? -9.453 -46.969 -1.934 1 93.25 759 ASP B CA 1
ATOM 13105 C C . ASP B 1 759 ? -10.555 -47.719 -2.668 1 93.25 759 ASP B C 1
ATOM 13107 O O . ASP B 1 759 ? -11.656 -47.219 -2.865 1 93.25 759 ASP B O 1
ATOM 13111 N N . PHE B 1 760 ? -10.312 -48.969 -2.977 1 94.81 760 PHE B N 1
ATOM 13112 C CA . PHE B 1 760 ? -11.242 -49.781 -3.74 1 94.81 760 PHE B CA 1
ATOM 13113 C C . PHE B 1 760 ? -12.438 -50.188 -2.885 1 94.81 760 PHE B C 1
ATOM 13115 O O . PHE B 1 760 ? -13.445 -50.656 -3.404 1 94.81 760 PHE B O 1
ATOM 13122 N N . SER B 1 761 ? -12.352 -49.969 -1.535 1 92.75 761 SER B N 1
ATOM 13123 C CA . SER B 1 761 ? -13.484 -50.281 -0.669 1 92.75 761 SER B CA 1
ATOM 13124 C C . SER B 1 761 ? -14.688 -49.406 -0.99 1 92.75 761 SER B C 1
ATOM 13126 O O . SER B 1 761 ? -15.836 -49.812 -0.813 1 92.75 761 SER B O 1
ATOM 13128 N N . ILE B 1 762 ? -14.406 -48.281 -1.461 1 93.69 762 ILE B N 1
ATOM 13129 C CA . ILE B 1 762 ? -15.453 -47.312 -1.776 1 93.69 762 ILE B CA 1
ATOM 13130 C C . ILE B 1 762 ? -16.281 -47.812 -2.959 1 93.69 762 ILE B C 1
ATOM 13132 O O . ILE B 1 762 ? -17.484 -47.562 -3.02 1 93.69 762 ILE B O 1
ATOM 13136 N N . THR B 1 763 ? -15.625 -48.531 -3.92 1 94.94 763 THR B N 1
ATOM 13137 C CA . THR B 1 763 ? -16.281 -49 -5.137 1 94.94 763 THR B CA 1
ATOM 13138 C C . THR B 1 763 ? -16.484 -50.5 -5.105 1 94.94 763 THR B C 1
ATOM 13140 O O . THR B 1 763 ? -16.734 -51.125 -6.141 1 94.94 763 THR B O 1
ATOM 13143 N N . ALA B 1 764 ? -16.422 -51.094 -3.973 1 93.75 764 ALA B N 1
ATOM 13144 C CA . ALA B 1 764 ? -16.484 -52.531 -3.836 1 93.75 764 ALA B CA 1
ATOM 13145 C C . ALA B 1 764 ? -17.812 -53.094 -4.359 1 93.75 764 ALA B C 1
ATOM 13147 O O . ALA B 1 764 ? -17.875 -54.188 -4.906 1 93.75 764 ALA B O 1
ATOM 13148 N N . HIS B 1 765 ? -18.859 -52.312 -4.258 1 90.62 765 HIS B N 1
ATOM 13149 C CA . HIS B 1 765 ? -20.188 -52.75 -4.68 1 90.62 765 HIS B CA 1
ATOM 13150 C C . HIS B 1 765 ? -20.266 -52.938 -6.191 1 90.62 765 HIS B C 1
ATOM 13152 O O . HIS B 1 765 ? -21.156 -53.625 -6.699 1 90.62 765 HIS B O 1
ATOM 13158 N N . PHE B 1 766 ? -19.281 -52.375 -6.914 1 94.69 766 PHE B N 1
ATOM 13159 C CA . PHE B 1 766 ? -19.234 -52.562 -8.359 1 94.69 766 PHE B CA 1
ATOM 13160 C C . PHE B 1 766 ? -19 -54 -8.727 1 94.69 766 PHE B C 1
ATOM 13162 O O . PHE B 1 766 ? -19.281 -54.438 -9.852 1 94.69 766 PHE B O 1
ATOM 13169 N N . ALA B 1 767 ? -18.422 -54.75 -7.832 1 94.38 767 ALA B N 1
ATOM 13170 C CA . ALA B 1 767 ? -18.109 -56.156 -8.078 1 94.38 767 ALA B CA 1
ATOM 13171 C C . ALA B 1 767 ? -19.375 -56.938 -8.43 1 94.38 767 ALA B C 1
ATOM 13173 O O . ALA B 1 767 ? -19.312 -57.938 -9.156 1 94.38 767 ALA B O 1
ATOM 13174 N N . ASN B 1 768 ? -20.531 -56.438 -8.008 1 91.56 768 ASN B N 1
ATOM 13175 C CA . ASN B 1 768 ? -21.797 -57.156 -8.203 1 91.56 768 ASN B CA 1
ATOM 13176 C C . ASN B 1 768 ? -22.547 -56.625 -9.422 1 91.56 768 ASN B C 1
ATOM 13178 O O . ASN B 1 768 ? -23.641 -57.094 -9.734 1 91.56 768 ASN B O 1
ATOM 13182 N N . ASP B 1 769 ? -21.969 -55.656 -10.047 1 93.19 769 ASP B N 1
ATOM 13183 C CA . ASP B 1 769 ? -22.609 -55.156 -11.25 1 93.19 769 ASP B CA 1
ATOM 13184 C C . ASP B 1 769 ? -22.609 -56.188 -12.367 1 93.19 769 ASP B C 1
ATOM 13186 O O . ASP B 1 769 ? -21.578 -56.812 -12.633 1 93.19 769 ASP B O 1
ATOM 13190 N N . PRO B 1 770 ? -23.703 -56.406 -12.977 1 93.44 770 PRO B N 1
ATOM 13191 C CA . PRO B 1 770 ? -23.797 -57.469 -13.992 1 93.44 770 PRO B CA 1
ATOM 13192 C C . PRO B 1 770 ? -22.922 -57.188 -15.211 1 93.44 770 PRO B C 1
ATOM 13194 O O . PRO B 1 770 ? -22.406 -58.125 -15.828 1 93.44 770 PRO B O 1
ATOM 13197 N N . GLU B 1 771 ? -22.75 -56 -15.508 1 94.56 771 GLU B N 1
ATOM 13198 C CA . GLU B 1 771 ? -22 -55.656 -16.703 1 94.56 771 GLU B CA 1
ATOM 13199 C C . GLU B 1 771 ? -20.531 -55.375 -16.375 1 94.56 771 GLU B C 1
ATOM 13201 O O . GLU B 1 771 ? -19.641 -55.812 -17.109 1 94.56 771 GLU B O 1
ATOM 13206 N N . PHE B 1 772 ? -20.25 -54.688 -15.297 1 95.94 772 PHE B N 1
ATOM 13207 C CA . PHE B 1 772 ? -18.922 -54.156 -15.047 1 95.94 772 PHE B CA 1
ATOM 13208 C C . PHE B 1 772 ? -18.234 -54.875 -13.906 1 95.94 772 PHE B C 1
ATOM 13210 O O . PHE B 1 772 ? -17.094 -54.594 -13.555 1 95.94 772 PHE B O 1
ATOM 13217 N N . GLY B 1 773 ? -18.828 -55.812 -13.305 1 96.19 773 GLY B N 1
ATOM 13218 C CA . GLY B 1 773 ? -18.297 -56.531 -12.156 1 96.19 773 GLY B CA 1
ATOM 13219 C C . GLY B 1 773 ? -16.938 -57.156 -12.422 1 96.19 773 GLY B C 1
ATOM 13220 O O . GLY B 1 773 ? -15.984 -56.938 -11.656 1 96.19 773 GLY B O 1
ATOM 13221 N N . ASP B 1 774 ? -16.891 -57.875 -13.469 1 95.94 774 ASP B N 1
ATOM 13222 C CA . ASP B 1 774 ? -15.641 -58.562 -13.812 1 95.94 774 ASP B CA 1
ATOM 13223 C C . ASP B 1 774 ? -14.547 -57.562 -14.18 1 95.94 774 ASP B C 1
ATOM 13225 O O . ASP B 1 774 ? -13.367 -57.781 -13.898 1 95.94 774 ASP B O 1
ATOM 13229 N N . PHE B 1 775 ? -15.008 -56.531 -14.805 1 96.81 775 PHE B N 1
ATOM 13230 C CA . PHE B 1 775 ? -14.062 -55.469 -15.148 1 96.81 775 PHE B CA 1
ATOM 13231 C C . PHE B 1 775 ? -13.477 -54.844 -13.891 1 96.81 775 PHE B C 1
ATOM 13233 O O . PHE B 1 775 ? -12.258 -54.656 -13.797 1 96.81 775 PHE B O 1
ATOM 13240 N N . TRP B 1 776 ? -14.305 -54.562 -12.906 1 97.19 776 TRP B N 1
ATOM 13241 C CA . TRP B 1 776 ? -13.867 -54 -11.641 1 97.19 776 TRP B CA 1
ATOM 13242 C C . TRP B 1 776 ? -12.922 -54.938 -10.914 1 97.19 776 TRP B C 1
ATOM 13244 O O . TRP B 1 776 ? -11.922 -54.531 -10.336 1 97.19 776 TRP B O 1
ATOM 13254 N N . LYS B 1 777 ? -13.188 -56.219 -10.938 1 97.19 777 LYS B N 1
ATOM 13255 C CA . LYS B 1 777 ? -12.344 -57.188 -10.281 1 97.19 777 LYS B CA 1
ATOM 13256 C C . LYS B 1 777 ? -10.953 -57.25 -10.922 1 97.19 777 LYS B C 1
ATOM 13258 O O . LYS B 1 777 ? -9.953 -57.406 -10.227 1 97.19 777 LYS B O 1
ATOM 13263 N N . MET B 1 778 ? -10.992 -57.094 -12.195 1 97.06 778 MET B N 1
ATOM 13264 C CA . MET B 1 778 ? -9.727 -57.062 -12.906 1 97.06 778 MET B CA 1
ATOM 13265 C C . MET B 1 778 ? -8.867 -55.875 -12.445 1 97.06 778 MET B C 1
ATOM 13267 O O . MET B 1 778 ? -7.668 -56.031 -12.211 1 97.06 778 MET B O 1
ATOM 13271 N N . LEU B 1 779 ? -9.516 -54.719 -12.305 1 97.62 779 LEU B N 1
ATOM 13272 C CA . LEU B 1 779 ? -8.812 -53.531 -11.82 1 97.62 779 LEU B CA 1
ATOM 13273 C C . LEU B 1 779 ? -8.289 -53.75 -10.406 1 97.62 779 LEU B C 1
ATOM 13275 O O . LEU B 1 779 ? -7.137 -53.438 -10.109 1 97.62 779 LEU B O 1
ATOM 13279 N N . ARG B 1 780 ? -9.109 -54.25 -9.539 1 97.44 780 ARG B N 1
ATOM 13280 C CA . ARG B 1 780 ? -8.75 -54.5 -8.148 1 97.44 780 ARG B CA 1
ATOM 13281 C C . ARG B 1 780 ? -7.617 -55.531 -8.047 1 97.44 780 ARG B C 1
ATOM 13283 O O . ARG B 1 780 ? -6.711 -55.375 -7.227 1 97.44 780 ARG B O 1
ATOM 13290 N N . ASP B 1 781 ? -7.66 -56.531 -8.852 1 97.31 781 ASP B N 1
ATOM 13291 C CA . ASP B 1 781 ? -6.641 -57.562 -8.828 1 97.31 781 ASP B CA 1
ATOM 13292 C C . ASP B 1 781 ? -5.262 -57 -9.156 1 97.31 781 ASP B C 1
ATOM 13294 O O . ASP B 1 781 ? -4.27 -57.375 -8.523 1 97.31 781 ASP B O 1
ATOM 13298 N N . GLU B 1 782 ? -5.238 -56.156 -10.164 1 97.56 782 GLU B N 1
ATOM 13299 C CA . GLU B 1 782 ? -3.955 -55.531 -10.492 1 97.56 782 GLU B CA 1
ATOM 13300 C C . GLU B 1 782 ? -3.473 -54.625 -9.367 1 97.56 782 GLU B C 1
ATOM 13302 O O . GLU B 1 782 ? -2.271 -54.531 -9.109 1 97.56 782 GLU B O 1
ATOM 13307 N N . TYR B 1 783 ? -4.422 -53.906 -8.711 1 97 783 TYR B N 1
ATOM 13308 C CA . TYR B 1 783 ? -4.066 -53.094 -7.574 1 97 783 TYR B CA 1
ATOM 13309 C C . TYR B 1 783 ? -3.445 -53.906 -6.457 1 97 783 TYR B C 1
ATOM 13311 O O . TYR B 1 783 ? -2.398 -53.562 -5.914 1 97 783 TYR B O 1
ATOM 13319 N N . GLU B 1 784 ? -4.059 -55.031 -6.117 1 97.44 784 GLU B N 1
ATOM 13320 C CA . GLU B 1 784 ? -3.568 -55.906 -5.051 1 97.44 784 GLU B CA 1
ATOM 13321 C C . GLU B 1 784 ? -2.223 -56.5 -5.418 1 97.44 784 GLU B C 1
ATOM 13323 O O . GLU B 1 784 ? -1.337 -56.625 -4.57 1 97.44 784 GLU B O 1
ATOM 13328 N N . ARG B 1 785 ? -2.146 -56.938 -6.68 1 97.69 785 ARG B N 1
ATOM 13329 C CA . ARG B 1 785 ? -0.887 -57.469 -7.168 1 97.69 785 ARG B CA 1
ATOM 13330 C C . ARG B 1 785 ? 0.234 -56.438 -7.07 1 97.69 785 ARG B C 1
ATOM 13332 O O . ARG B 1 785 ? 1.334 -56.75 -6.613 1 97.69 785 ARG B O 1
ATOM 13339 N N . SER B 1 786 ? -0.082 -55.25 -7.543 1 97.5 786 SER B N 1
ATOM 13340 C CA . SER B 1 786 ? 0.904 -54.188 -7.484 1 97.5 786 SER B CA 1
ATOM 13341 C C . SER B 1 786 ? 1.302 -53.875 -6.047 1 97.5 786 SER B C 1
ATOM 13343 O O . SER B 1 786 ? 2.486 -53.719 -5.746 1 97.5 786 SER B O 1
ATOM 13345 N N . LYS B 1 787 ? 0.33 -53.781 -5.145 1 97.19 787 LYS B N 1
ATOM 13346 C CA . LYS B 1 787 ? 0.587 -53.5 -3.734 1 97.19 787 LYS B CA 1
ATOM 13347 C C . LYS B 1 787 ? 1.497 -54.562 -3.123 1 97.19 787 LYS B C 1
ATOM 13349 O O . LYS B 1 787 ? 2.496 -54.219 -2.479 1 97.19 787 LYS B O 1
ATOM 13354 N N . GLU B 1 788 ? 1.209 -55.75 -3.373 1 97.12 788 GLU B N 1
ATOM 13355 C CA . GLU B 1 788 ? 1.985 -56.844 -2.832 1 97.12 788 GLU B CA 1
ATOM 13356 C C . GLU B 1 788 ? 3.422 -56.844 -3.344 1 97.12 788 GLU B C 1
ATOM 13358 O O . GLU B 1 788 ? 4.371 -56.938 -2.561 1 97.12 788 GLU B O 1
ATOM 13363 N N . MET B 1 789 ? 3.525 -56.688 -4.621 1 97.19 789 MET B N 1
ATOM 13364 C CA . MET B 1 789 ? 4.84 -56.75 -5.246 1 97.19 789 MET B CA 1
ATOM 13365 C C . MET B 1 789 ? 5.691 -55.531 -4.848 1 97.19 789 MET B C 1
ATOM 13367 O O . MET B 1 789 ? 6.898 -55.688 -4.641 1 97.19 789 MET B O 1
ATOM 13371 N N . LEU B 1 790 ? 5.066 -54.406 -4.777 1 96.75 790 LEU B N 1
ATOM 13372 C CA . LEU B 1 790 ? 5.805 -53.188 -4.426 1 96.75 790 LEU B CA 1
ATOM 13373 C C . LEU B 1 790 ? 6.266 -53.25 -2.973 1 96.75 790 LEU B C 1
ATOM 13375 O O . LEU B 1 790 ? 7.375 -52.812 -2.652 1 96.75 790 LEU B O 1
ATOM 13379 N N . LEU B 1 791 ? 5.43 -53.719 -2.059 1 96.62 791 LEU B N 1
ATOM 13380 C CA . LEU B 1 791 ? 5.816 -53.844 -0.661 1 96.62 791 LEU B CA 1
ATOM 13381 C C . LEU B 1 791 ? 6.961 -54.844 -0.516 1 96.62 791 LEU B C 1
ATOM 13383 O O . LEU B 1 791 ? 7.891 -54.625 0.262 1 96.62 791 LEU B O 1
ATOM 13387 N N . LYS B 1 792 ? 6.879 -55.875 -1.299 1 96.12 792 LYS B N 1
ATOM 13388 C CA . LYS B 1 792 ? 7.945 -56.875 -1.303 1 96.12 792 LYS B CA 1
ATOM 13389 C C . LYS B 1 792 ? 9.258 -56.281 -1.804 1 96.12 792 LYS B C 1
ATOM 13391 O O . LYS B 1 792 ? 10.312 -56.5 -1.211 1 96.12 792 LYS B O 1
ATOM 13396 N N . LEU B 1 793 ? 9.133 -55.531 -2.836 1 96.19 793 LEU B N 1
ATOM 13397 C CA . LEU B 1 793 ? 10.312 -54.938 -3.443 1 96.19 793 LEU B CA 1
ATOM 13398 C C . LEU B 1 793 ? 10.969 -53.938 -2.486 1 96.19 793 LEU B C 1
ATOM 13400 O O . LEU B 1 793 ? 12.195 -53.938 -2.332 1 96.19 793 LEU B O 1
ATOM 13404 N N . ALA B 1 794 ? 10.195 -53.125 -1.876 1 93.5 794 ALA B N 1
ATOM 13405 C CA . ALA B 1 794 ? 10.703 -52.062 -1.01 1 93.5 794 ALA B CA 1
ATOM 13406 C C . ALA B 1 794 ? 11.047 -52.594 0.375 1 93.5 794 ALA B C 1
ATOM 13408 O O . ALA B 1 794 ? 11.75 -51.938 1.148 1 93.5 794 ALA B O 1
ATOM 13409 N N . GLY B 1 795 ? 10.547 -53.781 0.696 1 92.38 795 GLY B N 1
ATOM 13410 C CA . GLY B 1 795 ? 10.695 -54.312 2.041 1 92.38 795 GLY B CA 1
ATOM 13411 C C . GLY B 1 795 ? 9.844 -53.594 3.068 1 92.38 795 GLY B C 1
ATOM 13412 O O . GLY B 1 795 ? 10.297 -53.344 4.188 1 92.38 795 GLY B O 1
ATOM 13413 N N . HIS B 1 796 ? 8.711 -53.125 2.611 1 92.88 796 HIS B N 1
ATOM 13414 C CA . HIS B 1 796 ? 7.812 -52.344 3.467 1 92.88 796 HIS B CA 1
ATOM 13415 C C . HIS B 1 796 ? 6.598 -53.156 3.877 1 92.88 796 HIS B C 1
ATOM 13417 O O . HIS B 1 796 ? 6.293 -54.188 3.254 1 92.88 796 HIS B O 1
ATOM 13423 N N . THR B 1 797 ? 5.969 -52.719 4.93 1 92.69 797 THR B N 1
ATOM 13424 C CA . THR B 1 797 ? 4.73 -53.344 5.375 1 92.69 797 THR B CA 1
ATOM 13425 C C . THR B 1 797 ? 3.52 -52.531 4.934 1 92.69 797 THR B C 1
ATOM 13427 O O . THR B 1 797 ? 2.42 -53.062 4.789 1 92.69 797 THR B O 1
ATOM 13430 N N . THR B 1 798 ? 3.838 -51.312 4.766 1 92.88 798 THR B N 1
ATOM 13431 C CA . THR B 1 798 ? 2.777 -50.406 4.297 1 92.88 798 THR B CA 1
ATOM 13432 C C . THR B 1 798 ? 3.293 -49.5 3.197 1 92.88 798 THR B C 1
ATOM 13434 O O . THR B 1 798 ? 4.5 -49.281 3.082 1 92.88 798 THR B O 1
ATOM 13437 N N . LEU B 1 799 ? 2.336 -49 2.371 1 92.44 799 LEU B N 1
ATOM 13438 C CA . LEU B 1 799 ? 2.717 -48.062 1.324 1 92.44 799 LEU B CA 1
ATOM 13439 C C . LEU B 1 799 ? 3.25 -46.781 1.926 1 92.44 799 LEU B C 1
ATOM 13441 O O . LEU B 1 799 ? 2.74 -46.312 2.945 1 92.44 799 LEU B O 1
ATOM 13445 N N . MET B 1 800 ? 4.297 -46.156 1.397 1 88.38 800 MET B N 1
ATOM 13446 C CA . MET B 1 800 ? 4.918 -44.906 1.753 1 88.38 800 MET B CA 1
ATOM 13447 C C . MET B 1 800 ? 5.465 -44.938 3.176 1 88.38 800 MET B C 1
ATOM 13449 O O . MET B 1 800 ? 5.375 -43.969 3.91 1 88.38 800 MET B O 1
ATOM 13453 N N . GLU B 1 801 ? 5.938 -46 3.576 1 87.69 801 GLU B N 1
ATOM 13454 C CA . GLU B 1 801 ? 6.492 -46.188 4.914 1 87.69 801 GLU B CA 1
ATOM 13455 C C . GLU B 1 801 ? 7.66 -45.25 5.16 1 87.69 801 GLU B C 1
ATOM 13457 O O . GLU B 1 801 ? 7.863 -44.781 6.281 1 87.69 801 GLU B O 1
ATOM 13462 N N . ASN B 1 802 ? 8.344 -44.875 4.133 1 82.56 802 ASN B N 1
ATOM 13463 C CA . ASN B 1 802 ? 9.508 -44 4.238 1 82.56 802 ASN B CA 1
ATOM 13464 C C . ASN B 1 802 ? 9.109 -42.531 4.254 1 82.56 802 ASN B C 1
ATOM 13466 O O . ASN B 1 802 ? 9.953 -41.656 4.449 1 82.56 802 ASN B O 1
ATOM 13470 N N . TYR B 1 803 ? 7.891 -42.281 4.027 1 83.81 803 TYR B N 1
ATOM 13471 C CA . TYR B 1 803 ? 7.375 -40.906 4.035 1 83.81 803 TYR B CA 1
ATOM 13472 C C . TYR B 1 803 ? 6.227 -40.75 5.027 1 83.81 803 TYR B C 1
ATOM 13474 O O . TYR B 1 803 ? 5.094 -40.469 4.637 1 83.81 803 TYR B O 1
ATOM 13482 N N . PRO B 1 804 ? 6.52 -40.75 6.27 1 84.06 804 PRO B N 1
ATOM 13483 C CA . PRO B 1 804 ? 5.457 -40.844 7.277 1 84.06 804 PRO B CA 1
ATOM 13484 C C . PRO B 1 804 ? 4.609 -39.562 7.328 1 84.06 804 PRO B C 1
ATOM 13486 O O . PRO B 1 804 ? 3.391 -39.625 7.516 1 84.06 804 PRO B O 1
ATOM 13489 N N . VAL B 1 805 ? 5.258 -38.375 7.219 1 83.62 805 VAL B N 1
ATOM 13490 C CA . VAL B 1 805 ? 4.527 -37.125 7.293 1 83.62 805 VAL B CA 1
ATOM 13491 C C . VAL B 1 805 ? 3.555 -37.031 6.121 1 83.62 805 VAL B C 1
ATOM 13493 O O . VAL B 1 805 ? 2.383 -36.688 6.305 1 83.62 805 VAL B O 1
ATOM 13496 N N . GLU B 1 806 ? 4.066 -37.375 4.91 1 84.06 806 GLU B N 1
ATOM 13497 C CA . GLU B 1 806 ? 3.213 -37.344 3.729 1 84.06 806 GLU B CA 1
ATOM 13498 C C . GLU B 1 806 ? 2.094 -38.375 3.812 1 84.06 806 GLU B C 1
ATOM 13500 O O . GLU B 1 806 ? 0.963 -38.094 3.398 1 84.06 806 GLU B O 1
ATOM 13505 N N . LYS B 1 807 ? 2.473 -39.469 4.332 1 87.12 807 LYS B N 1
ATOM 13506 C CA . LYS B 1 807 ? 1.487 -40.531 4.512 1 87.12 807 LYS B CA 1
ATOM 13507 C C . LYS B 1 807 ? 0.357 -40.062 5.434 1 87.12 807 LYS B C 1
ATOM 13509 O O . LYS B 1 807 ? -0.818 -40.281 5.137 1 87.12 807 LYS B O 1
ATOM 13514 N N . ARG B 1 808 ? 0.709 -39.406 6.5 1 87.56 808 ARG B N 1
ATOM 13515 C CA . ARG B 1 808 ? -0.284 -38.938 7.457 1 87.56 808 ARG B CA 1
ATOM 13516 C C . ARG B 1 808 ? -1.135 -37.812 6.852 1 87.56 808 ARG B C 1
ATOM 13518 O O . ARG B 1 808 ? -2.336 -37.75 7.117 1 87.56 808 ARG B O 1
ATOM 13525 N N . SER B 1 809 ? -0.484 -36.969 6.191 1 87.75 809 SER B N 1
ATOM 13526 C CA . SER B 1 809 ? -1.21 -35.875 5.527 1 87.75 809 SER B CA 1
ATOM 13527 C C . SER B 1 809 ? -2.258 -36.438 4.566 1 87.75 809 SER B C 1
ATOM 13529 O O . SER B 1 809 ? -3.402 -35.969 4.559 1 87.75 809 SER B O 1
ATOM 13531 N N . ILE B 1 810 ? -1.882 -37.406 3.779 1 87.12 810 ILE B N 1
ATOM 13532 C CA . ILE B 1 810 ? -2.793 -38.031 2.82 1 87.12 810 ILE B CA 1
ATOM 13533 C C . ILE B 1 810 ? -3.951 -38.688 3.562 1 87.12 810 ILE B C 1
ATOM 13535 O O . ILE B 1 810 ? -5.109 -38.562 3.16 1 87.12 810 ILE B O 1
ATOM 13539 N N . ALA B 1 811 ? -3.631 -39.312 4.672 1 88.75 811 ALA B N 1
ATOM 13540 C CA . ALA B 1 811 ? -4.648 -40.031 5.438 1 88.75 811 ALA B CA 1
ATOM 13541 C C . ALA B 1 811 ? -5.699 -39.094 5.984 1 88.75 811 ALA B C 1
ATOM 13543 O O . ALA B 1 811 ? -6.898 -39.375 5.945 1 88.75 811 ALA B O 1
ATOM 13544 N N . VAL B 1 812 ? -5.285 -37.969 6.512 1 89.81 812 VAL B N 1
ATOM 13545 C CA . VAL B 1 812 ? -6.207 -37 7.074 1 89.81 812 VAL B CA 1
ATOM 13546 C C . VAL B 1 812 ? -7.078 -36.406 5.969 1 89.81 812 VAL B C 1
ATOM 13548 O O . VAL B 1 812 ? -8.289 -36.25 6.141 1 89.81 812 VAL B O 1
ATOM 13551 N N . ARG B 1 813 ? -6.504 -36.125 4.875 1 90.31 813 ARG B N 1
ATOM 13552 C CA . ARG B 1 813 ? -7.246 -35.562 3.754 1 90.31 813 ARG B CA 1
ATOM 13553 C C . ARG B 1 813 ? -8.281 -36.531 3.225 1 90.31 813 ARG B C 1
ATOM 13555 O O . ARG B 1 813 ? -9.406 -36.156 2.896 1 90.31 813 ARG B O 1
ATOM 13562 N N . GLU B 1 814 ? -7.852 -37.75 3.154 1 90.06 814 GLU B N 1
ATOM 13563 C CA . GLU B 1 814 ? -8.773 -38.781 2.664 1 90.06 814 GLU B CA 1
ATOM 13564 C C . GLU B 1 814 ? -9.977 -38.938 3.592 1 90.06 814 GLU B C 1
ATOM 13566 O O . GLU B 1 814 ? -11.086 -39.219 3.133 1 90.06 814 GLU B O 1
ATOM 13571 N N . LYS B 1 815 ? -9.719 -38.75 4.82 1 90.38 815 LYS B N 1
ATOM 13572 C CA . LYS B 1 815 ? -10.812 -38.781 5.785 1 90.38 815 LYS B CA 1
ATOM 13573 C C . LYS B 1 815 ? -11.773 -37.625 5.594 1 90.38 815 LYS B C 1
ATOM 13575 O O . LYS B 1 815 ? -12.992 -37.781 5.66 1 90.38 815 LYS B O 1
ATOM 13580 N N . ILE B 1 816 ? -11.234 -36.531 5.328 1 90.94 816 ILE B N 1
ATOM 13581 C CA . ILE B 1 816 ? -12.023 -35.312 5.168 1 90.94 816 ILE B CA 1
ATOM 13582 C C . ILE B 1 816 ? -12.875 -35.406 3.904 1 90.94 816 ILE B C 1
ATOM 13584 O O . ILE B 1 816 ? -14.023 -34.969 3.885 1 90.94 816 ILE B O 1
ATOM 13588 N N . VAL B 1 817 ? -12.391 -36.094 2.859 1 92.25 817 VAL B N 1
ATOM 13589 C CA . VAL B 1 817 ? -13.031 -36.031 1.554 1 92.25 817 VAL B CA 1
ATOM 13590 C C . VAL B 1 817 ? -13.945 -37.219 1.359 1 92.25 817 VAL B C 1
ATOM 13592 O O . VAL B 1 817 ? -14.805 -37.219 0.471 1 92.25 817 VAL B O 1
ATOM 13595 N N . LEU B 1 818 ? -13.898 -38.156 2.234 1 94.44 818 LEU B N 1
ATOM 13596 C CA . LEU B 1 818 ? -14.648 -39.406 2.076 1 94.44 818 LEU B CA 1
ATOM 13597 C C . LEU B 1 818 ? -16.125 -39.125 1.862 1 94.44 818 LEU B C 1
ATOM 13599 O O . LEU B 1 818 ? -16.734 -39.656 0.929 1 94.44 818 LEU B O 1
ATOM 13603 N N . PRO B 1 819 ? -16.688 -38.219 2.664 1 95.56 819 PRO B N 1
ATOM 13604 C CA . PRO B 1 819 ? -18.094 -37.938 2.441 1 95.56 819 PRO B CA 1
ATOM 13605 C C . PRO B 1 819 ? -18.375 -37.344 1.059 1 95.56 819 PRO B C 1
ATOM 13607 O O . PRO B 1 819 ? -19.422 -37.625 0.466 1 95.56 819 PRO B O 1
ATOM 13610 N N . LEU B 1 820 ? -17.453 -36.594 0.55 1 95.88 820 LEU B N 1
ATOM 13611 C CA . LEU B 1 820 ? -17.625 -36.031 -0.774 1 95.88 820 LEU B CA 1
ATOM 13612 C C . LEU B 1 820 ? -17.656 -37.094 -1.849 1 95.88 820 LEU B C 1
ATOM 13614 O O . LEU B 1 820 ? -18.469 -37.031 -2.777 1 95.88 820 LEU B O 1
ATOM 13618 N N . VAL B 1 821 ? -16.797 -38.031 -1.672 1 95.44 821 VAL B N 1
ATOM 13619 C CA . VAL B 1 821 ? -16.703 -39.125 -2.641 1 95.44 821 VAL B CA 1
ATOM 13620 C C . VAL B 1 821 ? -18 -39.906 -2.648 1 95.44 821 VAL B C 1
ATOM 13622 O O . VAL B 1 821 ? -18.531 -40.25 -3.715 1 95.44 821 VAL B O 1
ATOM 13625 N N . LEU B 1 822 ? -18.531 -40.156 -1.486 1 96.56 822 LEU B N 1
ATOM 13626 C CA . LEU B 1 822 ? -19.75 -40.938 -1.37 1 96.56 822 LEU B CA 1
ATOM 13627 C C . LEU B 1 822 ? -20.953 -40.156 -1.899 1 96.56 822 LEU B C 1
ATOM 13629 O O . LEU B 1 822 ? -21.828 -40.719 -2.562 1 96.56 822 LEU B O 1
ATOM 13633 N N . ILE B 1 823 ? -20.984 -38.875 -1.639 1 96.81 823 ILE B N 1
ATOM 13634 C CA . ILE B 1 823 ? -22.047 -38.031 -2.16 1 96.81 823 ILE B CA 1
ATOM 13635 C C . ILE B 1 823 ? -21.984 -38 -3.688 1 96.81 823 ILE B C 1
ATOM 13637 O O . ILE B 1 823 ? -23.031 -38.062 -4.352 1 96.81 823 ILE B O 1
ATOM 13641 N N . GLN B 1 824 ? -20.797 -37.938 -4.195 1 96.12 824 GLN B N 1
ATOM 13642 C CA . GLN B 1 824 ? -20.609 -37.938 -5.641 1 96.12 824 GLN B CA 1
ATOM 13643 C C . GLN B 1 824 ? -21.156 -39.219 -6.273 1 96.12 824 GLN B C 1
ATOM 13645 O O . GLN B 1 824 ? -21.891 -39.156 -7.254 1 96.12 824 GLN B O 1
ATOM 13650 N N . HIS B 1 825 ? -20.828 -40.344 -5.684 1 95.38 825 HIS B N 1
ATOM 13651 C CA . HIS B 1 825 ? -21.266 -41.625 -6.203 1 95.38 825 HIS B CA 1
ATOM 13652 C C . HIS B 1 825 ? -22.781 -41.781 -6.098 1 95.38 825 HIS B C 1
ATOM 13654 O O . HIS B 1 825 ? -23.422 -42.312 -7 1 95.38 825 HIS B O 1
ATOM 13660 N N . PHE B 1 826 ? -23.344 -41.281 -5.078 1 95.25 826 PHE B N 1
ATOM 13661 C CA . PHE B 1 826 ? -24.797 -41.281 -4.883 1 95.25 826 PHE B CA 1
ATOM 13662 C C . PHE B 1 826 ? -25.484 -40.469 -5.973 1 95.25 826 PHE B C 1
ATOM 13664 O O . PHE B 1 826 ? -26.438 -40.938 -6.586 1 95.25 826 PHE B O 1
ATOM 13671 N N . ALA B 1 827 ? -24.922 -39.312 -6.152 1 95.5 827 ALA B N 1
ATOM 13672 C CA . ALA B 1 827 ? -25.5 -38.438 -7.16 1 95.5 827 ALA B CA 1
ATOM 13673 C C . ALA B 1 827 ? -25.391 -39.062 -8.555 1 95.5 827 ALA B C 1
ATOM 13675 O O . ALA B 1 827 ? -26.344 -38.969 -9.336 1 95.5 827 ALA B O 1
ATOM 13676 N N . LEU B 1 828 ? -24.281 -39.625 -8.891 1 94.06 828 LEU B N 1
ATOM 13677 C CA . LEU B 1 828 ? -24.078 -40.25 -10.195 1 94.06 828 LEU B CA 1
ATOM 13678 C C . LEU B 1 828 ? -25 -41.438 -10.398 1 94.06 828 LEU B C 1
ATOM 13680 O O . LEU B 1 828 ? -25.5 -41.656 -11.508 1 94.06 828 LEU B O 1
ATOM 13684 N N . GLU B 1 829 ? -25.234 -42.156 -9.344 1 92.38 829 GLU B N 1
ATOM 13685 C CA . GLU B 1 829 ? -26.156 -43.281 -9.414 1 92.38 829 GLU B CA 1
ATOM 13686 C C . GLU B 1 829 ? -27.594 -42.812 -9.664 1 92.38 829 GLU B C 1
ATOM 13688 O O . GLU B 1 829 ? -28.312 -43.406 -10.453 1 92.38 829 GLU B O 1
ATOM 13693 N N . LYS B 1 830 ? -27.922 -41.781 -8.984 1 93.12 830 LYS B N 1
ATOM 13694 C CA . LYS B 1 830 ? -29.266 -41.219 -9.156 1 93.12 830 LYS B CA 1
ATOM 13695 C C . LYS B 1 830 ? -29.453 -40.656 -10.57 1 93.12 830 LYS B C 1
ATOM 13697 O O . LYS B 1 830 ? -30.562 -40.75 -11.125 1 93.12 830 LYS B O 1
ATOM 13702 N N . LEU B 1 831 ? -28.453 -40.188 -11.125 1 92.81 831 LEU B N 1
ATOM 13703 C CA . LEU B 1 831 ? -28.516 -39.594 -12.453 1 92.81 831 LEU B CA 1
ATOM 13704 C C . LEU B 1 831 ? -28.734 -40.656 -13.523 1 92.81 831 LEU B C 1
ATOM 13706 O O . LEU B 1 831 ? -29.125 -40.344 -14.648 1 92.81 831 LEU B O 1
ATOM 13710 N N . GLN B 1 832 ? -28.438 -41.906 -13.203 1 89 832 GLN B N 1
ATOM 13711 C CA . GLN B 1 832 ? -28.641 -43 -14.148 1 89 832 GLN B CA 1
ATOM 13712 C C . GLN B 1 832 ? -30.078 -43.5 -14.133 1 89 832 GLN B C 1
ATOM 13714 O O . GLN B 1 832 ? -30.484 -44.25 -15 1 89 832 GLN B O 1
ATOM 13719 N N . GLN B 1 833 ? -30.859 -42.938 -13.219 1 89.69 833 GLN B N 1
ATOM 13720 C CA . GLN B 1 833 ? -32.25 -43.312 -13.094 1 89.69 833 GLN B CA 1
ATOM 13721 C C . GLN B 1 833 ? -33.188 -42.281 -13.766 1 89.69 833 GLN B C 1
ATOM 13723 O O . GLN B 1 833 ? -32.719 -41.25 -14.258 1 89.69 833 GLN B O 1
ATOM 13728 N N . GLN B 1 834 ? -34.438 -42.688 -13.93 1 90 834 GLN B N 1
ATOM 13729 C CA . GLN B 1 834 ? -35.406 -41.75 -14.469 1 90 834 GLN B CA 1
ATOM 13730 C C . GLN B 1 834 ? -35.812 -40.688 -13.43 1 90 834 GLN B C 1
ATOM 13732 O O . GLN B 1 834 ? -36.312 -41.031 -12.359 1 90 834 GLN B O 1
ATOM 13737 N N . LEU B 1 835 ? -35.406 -39.531 -13.695 1 90.69 835 LEU B N 1
ATOM 13738 C CA . LEU B 1 835 ? -35.625 -38.406 -12.789 1 90.69 835 LEU B CA 1
ATOM 13739 C C . LEU B 1 835 ? -36.406 -37.281 -13.484 1 90.69 835 LEU B C 1
ATOM 13741 O O . LEU B 1 835 ? -36.469 -37.25 -14.719 1 90.69 835 LEU B O 1
ATOM 13745 N N . THR B 1 836 ? -37.031 -36.469 -12.695 1 91.56 836 THR B N 1
ATOM 13746 C CA . THR B 1 836 ? -37.594 -35.219 -13.227 1 91.56 836 THR B CA 1
ATOM 13747 C C . THR B 1 836 ? -36.469 -34.25 -13.648 1 91.56 836 THR B C 1
ATOM 13749 O O . THR B 1 836 ? -35.344 -34.406 -13.234 1 91.56 836 THR B O 1
ATOM 13752 N N . ASP B 1 837 ? -36.812 -33.406 -14.484 1 90.44 837 ASP B N 1
ATOM 13753 C CA . ASP B 1 837 ? -35.812 -32.438 -14.961 1 90.44 837 ASP B CA 1
ATOM 13754 C C . ASP B 1 837 ? -35.188 -31.656 -13.789 1 90.44 837 ASP B C 1
ATOM 13756 O O . ASP B 1 837 ? -34 -31.406 -13.789 1 90.44 837 ASP B O 1
ATOM 13760 N N . GLN B 1 838 ? -36.031 -31.375 -12.906 1 89.88 838 GLN B N 1
ATOM 13761 C CA . GLN B 1 838 ? -35.562 -30.625 -11.75 1 89.88 838 GLN B CA 1
ATOM 13762 C C . GLN B 1 838 ? -34.594 -31.453 -10.898 1 89.88 838 GLN B C 1
ATOM 13764 O O . GLN B 1 838 ? -33.562 -30.953 -10.438 1 89.88 838 GLN B O 1
ATOM 13769 N N . GLU B 1 839 ? -34.906 -32.656 -10.734 1 90.19 839 GLU B N 1
ATOM 13770 C CA . GLU B 1 839 ? -34.062 -33.531 -9.961 1 90.19 839 GLU B CA 1
ATOM 13771 C C . GLU B 1 839 ? -32.75 -33.812 -10.68 1 90.19 839 GLU B C 1
ATOM 13773 O O . GLU B 1 839 ? -31.688 -33.844 -10.047 1 90.19 839 GLU B O 1
ATOM 13778 N N . HIS B 1 840 ? -32.906 -33.906 -11.945 1 92.25 840 HIS B N 1
ATOM 13779 C CA . HIS B 1 840 ? -31.703 -34.156 -12.75 1 92.25 840 HIS B CA 1
ATOM 13780 C C . HIS B 1 840 ? -30.703 -33 -12.617 1 92.25 840 HIS B C 1
ATOM 13782 O O . HIS B 1 840 ? -29.516 -33.219 -12.43 1 92.25 840 HIS B O 1
ATOM 13788 N N . GLN B 1 841 ? -31.203 -31.906 -12.633 1 91.19 841 GLN B N 1
ATOM 13789 C CA . GLN B 1 841 ? -30.359 -30.734 -12.516 1 91.19 841 GLN B CA 1
ATOM 13790 C C . GLN B 1 841 ? -29.719 -30.641 -11.133 1 91.19 841 GLN B C 1
ATOM 13792 O O . GLN B 1 841 ? -28.562 -30.266 -10.992 1 91.19 841 GLN B O 1
ATOM 13797 N N . SER B 1 842 ? -30.453 -30.984 -10.18 1 93.19 842 SER B N 1
ATOM 13798 C CA . SER B 1 842 ? -29.969 -30.891 -8.805 1 93.19 842 SER B CA 1
ATOM 13799 C C . SER B 1 842 ? -28.859 -31.891 -8.539 1 93.19 842 SER B C 1
ATOM 13801 O O . SER B 1 842 ? -27.844 -31.562 -7.93 1 93.19 842 SER B O 1
ATOM 13803 N N . TYR B 1 843 ? -29.078 -33.094 -9.008 1 93.38 843 TYR B N 1
ATOM 13804 C CA . TYR B 1 843 ? -28.062 -34.125 -8.805 1 93.38 843 TYR B CA 1
ATOM 13805 C C . TYR B 1 843 ? -26.812 -33.844 -9.625 1 93.38 843 TYR B C 1
ATOM 13807 O O . TYR B 1 843 ? -25.703 -34.156 -9.195 1 93.38 843 TYR B O 1
ATOM 13815 N N . GLU B 1 844 ? -27.031 -33.312 -10.75 1 91.81 844 GLU B N 1
ATOM 13816 C CA . GLU B 1 844 ? -25.906 -32.906 -11.578 1 91.81 844 GLU B CA 1
ATOM 13817 C C . GLU B 1 844 ? -25.047 -31.844 -10.883 1 91.81 844 GLU B C 1
ATOM 13819 O O . GLU B 1 844 ? -23.828 -31.953 -10.836 1 91.81 844 GLU B O 1
ATOM 13824 N N . LYS B 1 845 ? -25.75 -30.922 -10.391 1 89.5 845 LYS B N 1
ATOM 13825 C CA . LYS B 1 845 ? -25.047 -29.859 -9.672 1 89.5 845 LYS B CA 1
ATOM 13826 C C . LYS B 1 845 ? -24.328 -30.406 -8.445 1 89.5 845 LYS B C 1
ATOM 13828 O O . LYS B 1 845 ? -23.219 -29.969 -8.117 1 89.5 845 LYS B O 1
ATOM 13833 N N . LEU B 1 846 ? -24.984 -31.266 -7.789 1 92.5 846 LEU B N 1
ATOM 13834 C CA . LEU B 1 846 ? -24.406 -31.891 -6.609 1 92.5 846 LEU B CA 1
ATOM 13835 C C . LEU B 1 846 ? -23.109 -32.625 -6.969 1 92.5 846 LEU B C 1
ATOM 13837 O O . LEU B 1 846 ? -22.094 -32.469 -6.297 1 92.5 846 LEU B O 1
ATOM 13841 N N . ALA B 1 847 ? -23.141 -33.375 -8.031 1 92.75 847 ALA B N 1
ATOM 13842 C CA . ALA B 1 847 ? -21.984 -34.125 -8.484 1 92.75 847 ALA B CA 1
ATOM 13843 C C . ALA B 1 847 ? -20.844 -33.188 -8.883 1 92.75 847 ALA B C 1
ATOM 13845 O O . ALA B 1 847 ? -19.688 -33.438 -8.523 1 92.75 847 ALA B O 1
ATOM 13846 N N . ILE B 1 848 ? -21.188 -32.219 -9.508 1 87 848 ILE B N 1
ATOM 13847 C CA . ILE B 1 848 ? -20.203 -31.266 -9.992 1 87 848 ILE B CA 1
ATOM 13848 C C . ILE B 1 848 ? -19.5 -30.609 -8.805 1 87 848 ILE B C 1
ATOM 13850 O O . ILE B 1 848 ? -18.281 -30.438 -8.812 1 87 848 ILE B O 1
ATOM 13854 N N . ARG B 1 849 ? -20.188 -30.281 -7.828 1 88 849 ARG B N 1
ATOM 13855 C CA . ARG B 1 849 ? -19.641 -29.594 -6.664 1 88 849 ARG B CA 1
ATOM 13856 C C . ARG B 1 849 ? -18.656 -30.484 -5.918 1 88 849 ARG B C 1
ATOM 13858 O O . ARG B 1 849 ? -17.672 -30 -5.355 1 88 849 ARG B O 1
ATOM 13865 N N . THR B 1 850 ? -18.969 -31.688 -5.883 1 91.69 850 THR B N 1
ATOM 13866 C CA . THR B 1 850 ? -18.078 -32.625 -5.18 1 91.69 850 THR B CA 1
ATOM 13867 C C . THR B 1 850 ? -16.75 -32.75 -5.902 1 91.69 850 THR B C 1
ATOM 13869 O O . THR B 1 850 ? -15.711 -32.969 -5.27 1 91.69 850 THR B O 1
ATOM 13872 N N . VAL B 1 851 ? -16.75 -32.594 -7.184 1 87.38 851 VAL B N 1
ATOM 13873 C CA . VAL B 1 851 ? -15.531 -32.688 -7.965 1 87.38 851 VAL B CA 1
ATOM 13874 C C . VAL B 1 851 ? -14.516 -31.656 -7.484 1 87.38 851 VAL B C 1
ATOM 13876 O O . VAL B 1 851 ? -13.336 -31.984 -7.285 1 87.38 851 VAL B O 1
ATOM 13879 N N . TYR B 1 852 ? -14.977 -30.547 -7.168 1 80.06 852 TYR B N 1
ATOM 13880 C CA . TYR B 1 852 ? -14.109 -29.453 -6.73 1 80.06 852 TYR B CA 1
ATOM 13881 C C . TYR B 1 852 ? -13.461 -29.781 -5.387 1 80.06 852 TYR B C 1
ATOM 13883 O O . TYR B 1 852 ? -12.25 -29.609 -5.215 1 80.06 852 TYR B O 1
ATOM 13891 N N . GLY B 1 853 ? -14.258 -30.203 -4.559 1 84.88 853 GLY B N 1
ATOM 13892 C CA . GLY B 1 853 ? -13.773 -30.5 -3.219 1 84.88 853 GLY B CA 1
ATOM 13893 C C . GLY B 1 853 ? -12.758 -31.625 -3.186 1 84.88 853 GLY B C 1
ATOM 13894 O O . GLY B 1 853 ? -11.758 -31.547 -2.471 1 84.88 853 GLY B O 1
ATOM 13895 N N . ILE B 1 854 ? -13.039 -32.594 -4.004 1 88.44 854 ILE B N 1
ATOM 13896 C CA . ILE B 1 854 ? -12.18 -33.75 -4.02 1 88.44 854 ILE B CA 1
ATOM 13897 C C . ILE B 1 854 ? -10.836 -33.406 -4.652 1 88.44 854 ILE B C 1
ATOM 13899 O O . ILE B 1 854 ? -9.781 -33.812 -4.145 1 88.44 854 ILE B O 1
ATOM 13903 N N . VAL B 1 855 ? -10.867 -32.688 -5.652 1 81.5 855 VAL B N 1
ATOM 13904 C CA . VAL B 1 855 ? -9.648 -32.312 -6.359 1 81.5 855 VAL B CA 1
ATOM 13905 C C . VAL B 1 855 ? -8.789 -31.406 -5.465 1 81.5 855 VAL B C 1
ATOM 13907 O O . VAL B 1 855 ? -7.574 -31.578 -5.371 1 81.5 855 VAL B O 1
ATOM 13910 N N . ASN B 1 856 ? -9.422 -30.484 -4.824 1 79.38 856 ASN B N 1
ATOM 13911 C CA . ASN B 1 856 ? -8.688 -29.547 -3.975 1 79.38 856 ASN B CA 1
ATOM 13912 C C . ASN B 1 856 ? -8.039 -30.25 -2.789 1 79.38 856 ASN B C 1
ATOM 13914 O O . ASN B 1 856 ? -6.957 -29.859 -2.346 1 79.38 856 ASN B O 1
ATOM 13918 N N . ALA B 1 857 ? -8.688 -31.219 -2.303 1 81.38 857 ALA B N 1
ATOM 13919 C CA . ALA B 1 857 ? -8.164 -31.953 -1.154 1 81.38 857 ALA B CA 1
ATOM 13920 C C . ALA B 1 857 ? -6.953 -32.781 -1.549 1 81.38 857 ALA B C 1
ATOM 13922 O O . ALA B 1 857 ? -6.059 -33.031 -0.732 1 81.38 857 ALA B O 1
ATOM 13923 N N . GLY B 1 858 ? -6.926 -33.219 -2.771 1 75.94 858 GLY B N 1
ATOM 13924 C CA . GLY B 1 858 ? -5.879 -34.125 -3.225 1 75.94 858 GLY B CA 1
ATOM 13925 C C . GLY B 1 858 ? -4.562 -33.406 -3.5 1 75.94 858 GLY B C 1
ATOM 13926 O O . GLY B 1 858 ? -3.512 -34.062 -3.564 1 75.94 858 GLY B O 1
ATOM 13927 N N . ARG B 1 859 ? -4.359 -32.125 -3.393 1 65.19 859 ARG B N 1
ATOM 13928 C CA . ARG B 1 859 ? -3.201 -31.266 -3.625 1 65.19 859 ARG B CA 1
ATOM 13929 C C . ARG B 1 859 ? -2.469 -31.672 -4.902 1 65.19 859 ARG B C 1
ATOM 13931 O O . ARG B 1 859 ? -1.896 -30.812 -5.59 1 65.19 859 ARG B O 1
ATOM 13938 N N . ASN B 1 860 ? -2.344 -33.062 -5.164 1 63.75 860 ASN B N 1
ATOM 13939 C CA . ASN B 1 860 ? -1.616 -33.531 -6.34 1 63.75 860 ASN B CA 1
ATOM 13940 C C . ASN B 1 860 ? -2.416 -34.594 -7.117 1 63.75 860 ASN B C 1
ATOM 13942 O O . ASN B 1 860 ? -1.853 -35.562 -7.609 1 63.75 860 ASN B O 1
ATOM 13946 N N . SER B 1 861 ? -3.629 -34.375 -7.125 1 58.69 861 SER B N 1
ATOM 13947 C CA . SER B 1 861 ? -4.453 -35.438 -7.703 1 58.69 861 SER B CA 1
ATOM 13948 C C . SER B 1 861 ? -4.758 -35.156 -9.172 1 58.69 861 SER B C 1
ATOM 13950 O O . SER B 1 861 ? -5.254 -36.031 -9.883 1 58.69 861 SER B O 1
ATOM 13952 N N . ALA B 1 862 ? -4.457 -33.938 -9.531 1 59.94 862 ALA B N 1
ATOM 13953 C CA . ALA B 1 862 ? -4.742 -33.656 -10.93 1 59.94 862 ALA B CA 1
ATOM 13954 C C . ALA B 1 862 ? -3.564 -32.938 -11.594 1 59.94 862 ALA B C 1
ATOM 13956 O O . ALA B 1 862 ? -2.762 -32.312 -10.914 1 59.94 862 ALA B O 1
#

Solvent-accessible surface area (backbone atoms only — not comparable to full-atom values): 87721 Å² total; per-residue (Å²): 109,65,67,59,47,48,53,47,49,51,49,37,50,47,44,43,57,55,26,53,48,47,37,54,54,55,47,54,56,54,43,67,53,82,71,54,93,61,83,55,53,46,64,44,45,63,52,48,46,51,47,47,52,52,27,37,75,67,55,46,47,45,57,56,41,54,52,53,47,31,60,71,71,67,71,57,82,50,67,67,59,49,50,53,51,51,50,50,49,50,56,50,43,43,50,48,44,50,51,44,51,21,38,44,60,42,33,40,68,78,70,51,65,60,77,73,66,46,45,65,59,48,52,50,58,60,17,74,84,28,69,69,51,35,53,52,49,51,50,49,51,70,57,30,35,39,34,47,23,42,39,77,32,62,64,42,60,68,41,64,66,51,50,52,48,39,53,52,42,16,56,28,55,61,71,65,38,62,70,57,41,53,51,49,50,54,43,53,67,53,35,67,63,66,64,94,56,56,38,49,44,52,50,50,32,54,53,55,44,48,45,43,69,72,12,47,57,54,23,53,42,52,52,50,49,53,50,37,54,56,27,50,77,69,74,40,84,73,65,79,49,63,42,46,32,30,27,50,34,30,52,33,62,58,20,88,70,50,41,45,68,38,31,51,50,37,53,52,48,37,25,28,55,41,29,40,50,50,38,55,54,44,51,56,43,54,72,61,63,52,41,85,89,37,55,68,58,52,50,53,53,48,53,55,34,48,41,56,35,62,43,88,80,60,80,74,59,51,48,47,67,60,52,49,52,51,48,48,52,44,38,51,48,24,47,76,74,49,83,36,64,67,33,64,57,49,50,52,51,49,51,42,42,69,58,30,52,42,20,49,39,23,37,33,32,32,39,38,36,67,58,52,49,51,38,50,55,58,53,40,72,35,78,78,46,35,80,63,52,64,94,60,50,90,76,46,52,73,71,57,44,56,68,54,61,78,79,60,66,40,81,61,80,81,85,68,95,63,57,70,67,44,48,35,53,56,48,35,56,45,46,38,55,53,44,19,64,26,25,29,54,68,26,34,27,40,41,34,29,35,71,38,82,48,48,56,57,57,53,50,50,53,34,51,42,18,34,49,74,36,43,87,88,64,61,78,60,46,71,24,48,22,31,32,42,68,67,34,32,72,45,42,42,58,34,48,48,55,38,62,67,31,67,68,54,36,54,50,28,54,76,59,71,30,48,44,51,39,31,40,36,36,30,50,11,17,75,66,31,15,33,60,27,27,56,51,45,49,52,52,30,42,36,46,37,32,52,51,28,54,75,68,68,32,50,54,26,45,31,37,43,30,36,23,17,44,43,19,56,23,60,66,59,36,53,52,50,39,38,42,22,59,59,37,63,50,47,30,45,29,34,42,38,30,27,33,29,37,58,66,46,39,55,38,38,68,44,29,37,51,51,52,49,43,41,51,45,16,35,53,50,22,65,68,62,51,42,80,48,64,58,76,37,62,78,44,31,53,50,49,51,51,32,24,50,44,12,22,52,48,31,44,51,50,66,65,35,85,54,43,65,55,50,42,55,61,71,25,61,47,74,52,51,56,69,48,48,52,27,57,51,56,50,46,63,63,92,71,91,74,92,46,76,88,38,46,38,54,59,57,56,47,32,26,32,42,67,55,20,55,33,50,56,26,43,47,24,50,18,59,20,51,52,52,37,43,77,71,69,41,46,68,58,50,45,48,41,46,73,68,30,56,46,56,34,46,54,51,51,28,24,35,50,38,51,66,64,34,43,63,52,74,53,47,63,43,52,71,36,88,84,48,7,67,59,48,46,52,54,50,49,49,50,53,42,24,52,52,49,49,27,60,64,71,70,42,94,51,76,48,66,91,38,52,54,61,46,49,54,51,51,53,39,50,60,63,37,44,54,40,50,37,50,26,50,32,24,48,56,54,63,75,46,96,61,53,72,67,52,43,53,50,32,47,50,51,30,54,55,30,50,53,43,49,49,62,52,47,40,32,50,76,108,68,62,61,47,49,53,47,48,51,50,38,48,49,45,42,58,54,27,53,49,48,38,55,54,54,48,53,56,52,40,66,52,81,73,53,93,60,84,55,55,47,64,44,46,63,52,49,46,52,50,46,52,53,27,37,74,67,56,46,45,45,56,55,43,54,50,51,46,32,60,71,73,67,72,56,84,51,66,68,59,50,53,51,52,52,50,50,48,50,55,52,42,42,50,48,44,50,50,44,52,22,37,45,59,44,35,40,67,79,70,52,65,58,77,73,66,45,46,64,60,48,51,50,58,61,18,73,82,27,68,70,50,35,52,51,48,52,51,47,52,69,56,28,34,38,34,46,24,43,38,76,32,61,63,43,59,68,41,64,66,52,50,52,48,40,53,52,42,18,56,28,56,61,72,65,38,61,71,58,40,53,52,48,49,52,42,55,67,53,35,66,63,67,63,94,55,56,39,49,44,52,51,50,33,52,52,54,45,48,44,43,68,73,12,49,56,54,23,53,42,52,51,50,49,53,50,39,54,56,28,50,78,68,73,40,84,74,65,79,49,63,42,48,31,31,27,48,33,29,54,33,61,58,20,89,69,51,41,46,65,37,32,50,50,38,52,52,48,38,24,28,56,41,28,41,50,49,38,55,53,45,52,58,43,55,72,60,62,53,42,85,90,36,57,68,59,52,51,54,53,49,52,54,34,48,41,57,35,62,43,87,81,59,79,74,60,51,49,45,65,59,51,50,53,51,49,46,51,43,39,49,49,24,47,74,73,49,81,34,64,67,35,63,58,49,49,52,54,50,51,42,42,71,58,28,50,42,20,48,40,23,36,34,33,31,39,38,37,66,58,51,49,51,38,50,56,58,54,40,72,36,77,77,46,35,80,62,51,64,94,60,49,90,76,46,52,72,70,56,44,57,68,55,61,77,79,60,66,40,80,60,80,82,84,68,93,64,56,70,67,44,47,35,53,57,49,34,56,46,46,38,55,53,45,18,62,26,25,30,56,68,26,35,28,41,43,33,28,35,71,38,82,49,49,56,57,57,53,51,49,53,34,52,41,19,32,48,74,34,45,87,89,65,60,77,60,46,74,24,46,22,31,31,44,68,68,33,34,72,46,42,43,59,34,50,50,54,38,64,67,32,68,68,54,37,53,51,27,54,76,57,70,29,50,45,51,38,30,41,34,36,30,50,10,17,77,65,31,16,33,60,27,27,55,50,45,49,52,51,31,42,36,47,37,33,50,53,29,54,75,68,68,34,49,53,27,44,32,38,43,28,34,23,16,42,42,18,56,24,60,66,61,37,54,51,50,38,37,42,22,59,59,36,62,50,47,30,45,28,36,40,39,30,27,33,30,37,59,65,47,39,54,37,41,67,44,28,36,52,53,52,49,43,41,52,44,17,35,52,50,23,64,69,63,51,42,79,47,64,58,75,38,62,78,44,31,51,52,49,53,51,31,22,50,45,11,22,52,48,30,44,51,50,66,66,36,86,56,42,65,56,50,43,55,63,70,26,61,49,73,52,51,56,69,48,49,52,29,58,50,58,49,46,63,61,91,70,91,76,92,48,75,88,40,47,37,55,60,55,54,47,33,25,33,42,67,57,20,54,32,49,56,24,44,46,24,50,18,59,19,50,51,52,36,43,75,71,68,42,45,68,59,51,45,49,40,46,74,67,31,55,46,55,34,48,54,52,50,28,26,35,50,37,50,67,64,35,44,63,52,72,52,48,61,42,52,72,36,89,82,49,8,67,58,47,48,52,54,50,48,47,50,53,41,25,52,52,48,49,28,61,63,71,70,42,94,49,76,47,65,90,37,52,55,61,46,49,52,51,52,54,39,52,60,63,38,44,54,41,48,38,50,27,50,32,25,48,56,53,63,75,45,96,61,54,72,68,53,43,51,50,33,48,50,50,30,54,55,28,50,54,44,49,49,61,54,46,40,31,48,75

Secondary structure (DSSP, 8-state):
-HHHHHHHHHHHHHHIIIIIHHHHHHHHHHHT---SS-TTHHHHHHHHHHHHHHHHHTT--HHHHHHHHIIIII----HHHHHHHHHHHHHHHHHHHHHHHHHHHHTHHHHS-GGGGGHHHHHHHHHTT-HHHHHHHHHHHHH-EEEEEEE--TT----HHHHHHHHHHHHHHHTT-HHHHHHHHHHHHHS-SS-SSPPPHHHHHHHHHHHIIIIIHHHHHHHHHHHHHHHHHTTPPP---EEEEE-TTTB-TT-TT--HHHHHHHHHHHHHHHHHHHHHHHHHHHHH---TT-HHHHHHHHHHHHHHHH-TT------HHHHHHHHHHHHHHHHHHSTTTTHHHHHHHHHHHHHHTTTSSEEEEEEEHHHHHHHHHHHTTSTTGGGGS-TTGGGS-HHHHHHH------B----S---HHHHHHHHHHHHHHHHHHHH-GGGS-EEEEET--SHHHHHHHHHHHHHBT--GGG---EEEEEE-SHHHHHHHHHHHHHHHHSHHHHHHHHHTTSEEEEEEEHHHHHHHH-HHHHHHHHHHHHHHHHHHHHHTT-EEEEEEE--SSGGGT-S-HHHHHHT--TTS--SEEEEEEEHHHHHHHSSSHHHHHHHHHHHHHHHHHHHHH----GGGSHHHHHHHHHHHHHHHHHHHHHHHSTTHHHHHHHHSSHHHHTT-TT-SS-SBSS--SS--GGGB-HHHHHHHHHHTT--GGGTTTHHHHHHHHHHTT-HHHHHHHHHH-HHHHHHHHHHHHHHHT--GGGGGGGGG-TTTHHHHHHHHHHHHHHHHHHHHHHT-SSTTTT-HHHHHHHHHHHHHHHHHHHHHHHHHHHHTS---HHHHHHHHHHHHHHHHHHHHHHSS--/-HHHHHHHHHHHHHHIIIIIHHHHHHHHHHHT---SS-TTHHHHHHHHHHHHHHHHHTT--HHHHHHHHIIIII----HHHHHHHHHHHHHHHHHHHHHHHHHHHHTHHHHS-GGGGGHHHHHHHHHTT-HHHHHHHHHHHHH-EEEEEEE--TT----HHHHHHHHHHHHHHHTT-HHHHHHHHHHHHHS-SS-SSPPPHHHHHHHHHHHIIIIIHHHHHHHHHHHHHHHHHTTPPP---EEEEE-TTTB-TT-TT--HHHHHHHHHHHHHHHHHHHHHHHHHHHHH---TT-HHHHHHHHHHHHHHHH-TTPPP---HHHHHHHHHHHHHHHHHHSTTTTHHHHHHHHHHHHHHTTTSSEEEEEEEHHHHHHHHHHHTTSTTGGGGS-TTGGGS-HHHHHHH------B----S---HHHHHHHHHHHHHHHHHHHH-GGGS-EEEEET--SHHHHHHHHHHHHHBT--GGG---EEEEEE-SHHHHHHHHHHHHHHHHSHHHHHHHHHTTSEEEEEEEHHHHHHHH-HHHHHHHHHHHHHHHHHHHHHTT-EEEEEEE--SSGGGT-S-HHHHHHT--TTS--SEEEEEEEHHHHHHHSSSHHHHHHHHHHHHHHHHHHHHH----GGGSHHHHHHHHHHHHHHHHHHHHHHHSTTHHHHHHHHSSHHHHTT-TT-SS-SBSS--SS--GGGB-HHHHHHHHHHTT--GGGTTTHHHHHHHHHHTT-HHHHHHHHHH-HHHHHHHHHHHHHHHT--GGGGGGGGG-TTTHHHHHHHHHHHHHHHHHHHHHHT-SSTTTT-HHHHHHHHHHHHHHHHHHHHHHHHHHHHTS---HHHHHHHHHHHHHHHHHHHHHHSS--

InterPro domains:
  IPR015813 Pyruvate/Phosphoenolpyruvate kinase-like domain superfamily [SSF51621] (39-861)
  IPR021135 Phosphoenolpyruvate carboxylase [PF00311] (109-293)
  IPR021135 Phosphoenolpyruvate carboxylase [PF00311] (322-855)
  IPR021135 Phosphoenolpyruvate carboxylase [PR00150] (148-161)
  IPR021135 Phosphoenolpyruvate carboxylase [PR00150] (189-205)
  IPR021135 Phosphoenolpyruvate carboxylase [PR00150] (244-259)
  IPR021135 Phosphoenolpyruvate carboxylase [PR00150] (516-536)
  IPR021135 Phosphoenolpyruvate carboxylase [PR00150] (558-587)
  IPR021135 Phosphoenolpyruvate carboxylase [PR00150] (693-719)
  IPR021135 Phosphoenolpyruvate carboxylase [PTHR30523] (323-861)

Organism: NCBI:txid1503925

Radius of gyration: 41.68 Å; Cα contacts (8 Å, |Δi|>4): 2647; chains: 2; bounding box: 82×126×106 Å

Nearest PDB structures (foldseek):
  8oje-assembly1_A  TM=8.598E-01  e=1.285E-40  Arabidopsis thaliana
  8ojf-assembly1_A-2  TM=8.553E-01  e=2.406E-40  Arabidopsis thaliana
  8oje-assembly2_H-2  TM=8.599E-01  e=1.952E-40  Arabidopsis thaliana
  8ojz-assembly1_B-2  TM=8.430E-01  e=6.294E-40  Arabidopsis thaliana
  6mgi-assembly1_B-2  TM=8.091E-01  e=3.800E-39  Zea mays

pLDDT: mean 87.67, std 11.1, range [35.31, 98.31]

Foldseek 3Di:
DVVLVVVLVVLQVLCCVQQVVVLVVLLLLLLCDCLDPPRCLSVLLVVLLVLLVVCLVVLHALQCSLVVSCVPPVVDDDPVVSLVSLVVSLLSLLLSLLSSLLSCLLCVCVNDPCPVLCQLVVQLVVCVVPVVSNVLLLVLQVLFAEEEEADQDLQQFAAPVSLVLSVQLSVCSNVVVVVSNSVSSSVSSHDDRHDPFFDALLSSLVRVCVLLLAAVLPLQLVLQVVVCVSCVVVPRDGDRHYAYAYERLAEPALFVRRFLVSVVSSQLVQLLSLLLSLLVLLVVVCVFLPDPPLVVLSVVLNVVSVCSNPPPPDQFAQCLVVLLVSLVSSQVCCVVPPVSVCSVSSVSSNSSCNHQGSRSHAYEHEYELVLLVVLLVLVCVFPPNVVQDDPCLVVDDLVVNLVSQDLAAAATDDPDDDDRSSVRVLSNLVVLVVSCRRGNLRNYAEYEHEPDQALSSQSSVSSSSRHRPDDLLRNSHAYEYEQEELVSLVCVLVRVLVQCPDPSSVVVCVSVVLEHEYEYWQLNHLLHQFQLLSLLSNLVSQLSNLVSSVVSVHQYEYAYEAAQASLRVHDPVLLQLLLDALSGRQSYYHYYYYNLLCCNQRSHNVSVSVSVSSNSSSSSNRSSVNHDACCVPCLNVVLSVQLSVQLRVQVVVLVPPPCNVVVLVQQFCLVLSQVQSSHSRGQFSDPDDDDDSVRGDSVSVLLSCLLLLLSCRLFGRNLRSLVVCVVVVCNVSLLVCCVPRSNVVRSLLSSLVSLLSHDCSNVQVCCPPPPCNVVSVVSVVRSVSRQVSSCVSVVHPHRPPSPSSSSVLSVVLCSSLSSLSSLLSNLSVVCPDDDDPVSNVSSSVSNSSSSSSSSNSNSRSD/DVVLVVVLVVLQVLCCVQQVVVLVVLLLLLLCDCLDPPNCLSVLLVVLLVLLVVCLVVLHALQVSLVVSCVPPVVDDDPVVSLVSLVVSLLSLLLSLLSSLLSCLLCVCVNDPCPVLCQLVVQLVVCLVPVVSNVLLLVLQVLFAEEEEADQDLQQFAAPVSLVLSVQLSVCSNVVVVVSNSVSSSVSSH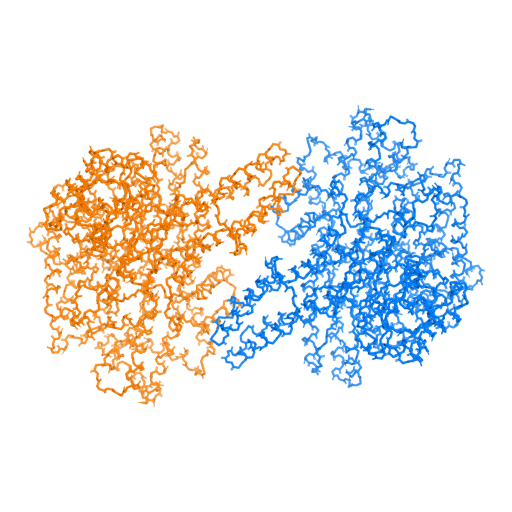DDRHDPFFDALLSSLVRVCVLLLAAVLPLQLVLQVVVCVSCVVVPRDGDRHYAYAYERLAEPALFPRRFLVSVVSSQLVQLLSLLLSLLVLLVVVCVFLPDPPLVVLSVVLNVVSVCSNPPPPDQFAQCLVVLLVSLVSSQVCCVVPPVSVCSVSSVSSNSSCVHQGSRSHAYEHEYELVLLVVLLVLQCVFPPNVVQDDPCLVVDDLVVNLVSQDLAAAATDRPDDDDPSSVRVLSNLVVLVVSCRRGNLRNYAEYEHEPDQALVSQSSVSSSSRHRPDDLLRNSHAYEYEQEELVSLVCVLVRVLVQCPDPSSVVVCVSVVLEHEYEYWQLNHLLHQFQLLSLLSNLVSQLSNLVSSVVSVHQYEYAYEAAQASLRVHDPVLLQLLLDALSGRQSYYHYYYYNLLCCNQRSHNVSVSVSVSSNVSSSSNRSSVNDDACCPPCLNVVLSVQLSVQLRVQVVCLVPPPCNVVVLVQQFCLVLSQVQSSHSRGQFSDPDDDDDSVRGDSVSVLLSCLLLLLSCRLFGRNLRSLVVCVVVVCNVSLLVCCVPRSNVVRSLLSSLLSLLSHDCSNVVVCCPPPPCNVVSVVSVVRSVSRQVSSCVSVVHPHRPPSPSSSSVLSVVLCSSLSSLSSLLSNLSVVCVDDDDPVSNVSSSVSNSSSSSSSSNSNSRSD